Protein AF-0000000069275741 (afdb_homodimer)

pLDDT: mean 76.86, std 19.28, range [17.27, 97.38]

Foldseek 3Di:
DPCQLPPPVPPPPPPPCPVVVVVVVVPPPDDDPVCQQFPDDLVLLQVLLVLVLLVVLLVLLLLLCLQVVDPLCLLVSLVSSLLQLVLQLLLLVLCCHQFSFNQFRKHFDLQLSNLLSLLLVVLQVVQDFDAPPVRRGPDHRADSLLSLQQSLLLQLVLLQVLLVVLLVCLVVVVLVVLQVADPLLVLLLLLLSLVSLLQSLLCLQQVHHGQDPVSSVVSLPPVVQPSNVLLVVLLVQQLCQVPPPPDPCSNSVSSVVSLVVVVVVCVVVPHDLVNCCVSQQARHDNPPPPPVPDDDDDPVCQFLPPLVVVVVCSSNPPVSHDPVVSVVCVVSSVVSSSRLSSVQLVLVVSLVVLVPDDDGSSSSQSSSLSVSSNVSSVSSYHHMHTDNVSSVSCVVVPNRGSSSSVSSSVSSNSSSSTPDSPRSSATSSNSSSVSNNSSVSSNCVSLPVCPVVDDPQSSVLSVQLNVVQSVQVVVVPDHNVVSSVVSRVSVVVVVVLVCLVPPAQKDWDQLDALAQDAPVLVVLCVVCSLQETEIEGAEEADLSNLVVNLVVQVVSCVVSVHQEYEYEDQHYPYYDLNSLLSVLVSCVVCVVVNHQYEYEQPPDPRSVVSNVVNVVDDPPDPSYYYYHHSNVVSVVVSLVSCCVPVVPDSLAQALDFDQQLVLLQSLCFPVDPDLPPVRGRGDDPLLSVLSVVCRVQWDKDWAFAFAWPDAFQAFLFKKKAWGGGKKKKFQQPCLLPPDPPDPPPPPPPPPDPPPPCVVCSSPRPIHMYGHSDMPSLVCNVVRHTHRIIMGGNDGNIMMIMHGNVSLVVCCVVPVSSNVSVVSSSVSSVVVVCCVPVNPCNVVVVVD/DDPPPPPPVVPPPPPPCPVVVVVVVVPPPDDDPVCQQFPDDLVLLQVLLVLVLLVVLLVLLLLLCLQVVDPLCLLVSLVSSLLQLQLQLLLLVLCCHQFSFNQFRKHFDLQLSNLLSLQLVVLQVVQDFDAPPVRRGPDHRADSLLSLQQSLLLQLVLLQVLLVVLLVCLVVVVLVVLQVADPLLVLLLLLLSLVSLLQSLLCLQQVHHGQDPVSSVVSLPPVVQPSNVLLVVLLVQQLCQVPPPPDPCSNSVSSVVSLVVVVVVCVVVPHDLVNCCVSQQARDDNPPPPPVPDDDDDPVCQFLPPLVVVVVCSSNPPVSHDPVVSVVCVVSSVVSSSRLSSVQLVLVVLLVVLVVDDDGSSSSQSSSLSVSSNVSSVSSYHHMHTDNVSSVSCVVVPNRGSSSSVSSSVSSNSSSSTPDSPRRSATSSNSSSVSNNSSVVSNCVSLPVCPVVDDPQSSVLSNQLNVVQSVQVVVVPDHNVVSSVVSRVSVVVVVVLVCLVPDAQKDWDQLDALAQDAPVLVVLCVVCSLQETEIEGAEEADLSNLVVNLVVQVVSCVVSVHQEYEYEDQHYPYYDLNSLLSVLVSCVVCVVVNHQYEYEQPPDPRSVVSNVVNVVDDPPDPSYYYYHHSNVVSVVVSQVSCCVPVVPDRLPLALDFDQQLVLLQSLCFPVDPDLPPVRGRHDDPLLSVLSVVCRVQWDKDWAFAFDWPDAFQAFLFKKKAWGGGKKKKFQPPCLLPPDPPDPPPPPPPPPDPPPPCVVCSSPGPIHMYGHSDMPSLVCNVVRGTHRIIMGGHDGNIMMIMHGNVSLVVCCVVPVSSNVSVVSSVVSSVVVVCCVPVNPCNVVVVVD

Structure (mmCIF, N/CA/C/O backbone):
data_AF-0000000069275741-model_v1
#
loop_
_entity.id
_entity.type
_entity.pdbx_description
1 polymer 'Sulfate transporter'
#
loop_
_atom_site.group_PDB
_atom_site.id
_atom_site.type_symbol
_atom_site.label_atom_id
_atom_site.label_alt_id
_atom_site.label_comp_id
_atom_site.label_asym_id
_atom_site.label_entity_id
_atom_site.label_seq_id
_atom_site.pdbx_PDB_ins_code
_atom_site.Cartn_x
_atom_site.Cartn_y
_atom_site.Cartn_z
_atom_site.occupancy
_atom_site.B_iso_or_equiv
_atom_site.auth_seq_id
_atom_site.auth_comp_id
_atom_site.auth_asym_id
_atom_site.auth_atom_id
_atom_site.pdbx_PDB_model_num
ATOM 1 N N . MET A 1 1 ? -29.062 2.725 6.445 1 17.91 1 MET A N 1
ATOM 2 C CA . MET A 1 1 ? -27.844 2.881 7.238 1 17.91 1 MET A CA 1
ATOM 3 C C . MET A 1 1 ? -27.828 1.898 8.406 1 17.91 1 MET A C 1
ATOM 5 O O . MET A 1 1 ? -26.906 1.924 9.227 1 17.91 1 MET A O 1
ATOM 9 N N . GLU A 1 2 ? -29.125 1.367 8.641 1 19.97 2 GLU A N 1
ATOM 10 C CA . GLU A 1 2 ? -29.844 0.306 9.352 1 19.97 2 GLU A CA 1
ATOM 11 C C . GLU A 1 2 ? -29.172 -1.047 9.133 1 19.97 2 GLU A C 1
ATOM 13 O O . GLU A 1 2 ? -28.672 -1.657 10.086 1 19.97 2 GLU A O 1
ATOM 18 N N . THR A 1 3 ? -29.828 -1.9 8.297 1 23.47 3 THR A N 1
ATOM 19 C CA . THR A 1 3 ? -29.781 -3.359 8.312 1 23.47 3 THR A CA 1
ATOM 20 C C . THR A 1 3 ? -28.469 -3.873 7.723 1 23.47 3 THR A C 1
ATOM 22 O O . THR A 1 3 ? -28.406 -5.008 7.25 1 23.47 3 THR A O 1
ATOM 25 N N . LEU A 1 4 ? -27.547 -3.025 7.551 1 24.55 4 LEU A N 1
ATOM 26 C CA . LEU A 1 4 ? -26.516 -3.633 6.715 1 24.55 4 LEU A CA 1
ATOM 27 C C . LEU A 1 4 ? -25.938 -4.879 7.379 1 24.55 4 LEU A C 1
ATOM 29 O O . LEU A 1 4 ? -25.516 -5.812 6.691 1 24.55 4 LEU A O 1
ATOM 33 N N . LEU A 1 5 ? -25.484 -4.621 8.625 1 27.88 5 LEU A N 1
ATOM 34 C CA . LEU A 1 5 ? -24.781 -5.703 9.297 1 27.88 5 LEU A CA 1
ATOM 35 C C . LEU A 1 5 ? -25.75 -6.762 9.805 1 27.88 5 LEU A C 1
ATOM 37 O O . LEU A 1 5 ? -26.422 -6.562 10.82 1 27.88 5 LEU A O 1
ATOM 41 N N . SER A 1 6 ? -26.562 -7.375 9 1 26.66 6 SER A N 1
ATOM 42 C CA . SER A 1 6 ? -27.734 -8.211 9.164 1 26.66 6 SER A CA 1
ATOM 43 C C . SER A 1 6 ? -27.453 -9.422 10.047 1 26.66 6 SER A C 1
ATOM 45 O O . SER A 1 6 ? -28.281 -10.328 10.164 1 26.66 6 SER A O 1
ATOM 47 N N . ASP A 1 7 ? -26.312 -9.641 10.531 1 28.81 7 ASP A N 1
ATOM 48 C CA . ASP A 1 7 ? -26.281 -11 11.062 1 28.81 7 ASP A CA 1
ATOM 49 C C . ASP A 1 7 ? -27.234 -11.148 12.242 1 28.81 7 ASP A C 1
ATOM 51 O O . ASP A 1 7 ? -27.609 -12.273 12.609 1 28.81 7 ASP A O 1
ATOM 55 N N . GLY A 1 8 ? -27.484 -10.156 13.141 1 26 8 GLY A N 1
ATOM 56 C CA . GLY A 1 8 ? -28.172 -10.68 14.305 1 26 8 GLY A CA 1
ATOM 57 C C . GLY A 1 8 ? -29.547 -11.234 13.984 1 26 8 GLY A C 1
ATOM 58 O O . GLY A 1 8 ? -30.094 -12.039 14.742 1 26 8 GLY A O 1
ATOM 59 N N . PHE A 1 9 ? -30.375 -10.477 13.227 1 25.05 9 PHE A N 1
ATOM 60 C CA . PHE A 1 9 ? -31.766 -10.883 13.086 1 25.05 9 PHE A CA 1
ATOM 61 C C . PHE A 1 9 ? -31.875 -12.156 12.25 1 25.05 9 PHE A C 1
ATOM 63 O O . PHE A 1 9 ? -32.969 -12.664 12.031 1 25.05 9 PHE A O 1
ATOM 70 N N . ILE A 1 10 ? -30.859 -12.5 11.516 1 27.58 10 ILE A N 1
ATOM 71 C CA . ILE A 1 10 ? -31.156 -13.727 10.797 1 27.58 10 ILE A CA 1
ATOM 72 C C . ILE A 1 10 ? -31.25 -14.898 11.773 1 27.58 10 ILE A C 1
ATOM 74 O O . ILE A 1 10 ? -31.109 -16.062 11.375 1 27.58 10 ILE A O 1
ATOM 78 N N . ARG A 1 11 ? -31.031 -14.68 13.047 1 24.92 11 ARG A N 1
ATOM 79 C CA . ARG A 1 11 ? -31.156 -15.945 13.766 1 24.92 11 ARG A CA 1
ATOM 80 C C . ARG A 1 11 ? -32.5 -16.594 13.484 1 24.92 11 ARG A C 1
ATOM 82 O O . ARG A 1 11 ? -32.562 -17.766 13.125 1 24.92 11 ARG A O 1
ATOM 89 N N . HIS A 1 12 ? -33.562 -16.484 14.586 1 24.73 12 HIS A N 1
ATOM 90 C CA . HIS A 1 12 ? -34.625 -17.438 14.906 1 24.73 12 HIS A CA 1
ATOM 91 C C . HIS A 1 12 ? -35.719 -17.406 13.867 1 24.73 12 HIS A C 1
ATOM 93 O O . HIS A 1 12 ? -36.656 -18.188 13.93 1 24.73 12 HIS A O 1
ATOM 99 N N . ALA A 1 13 ? -36.125 -16.203 13.352 1 23.91 13 ALA A N 1
ATOM 100 C CA . ALA A 1 13 ? -37.469 -16.422 12.805 1 23.91 13 ALA A CA 1
ATOM 101 C C . ALA A 1 13 ? -37.406 -17.281 11.547 1 23.91 13 ALA A C 1
ATOM 103 O O . ALA A 1 13 ? -36.938 -16.812 10.492 1 23.91 13 ALA A O 1
ATOM 104 N N . SER A 1 14 ? -37.156 -18.609 11.586 1 26.44 14 SER A N 1
ATOM 105 C CA . SER A 1 14 ? -37.562 -19.703 10.703 1 26.44 14 SER A CA 1
ATOM 106 C C . SER A 1 14 ? -38.969 -19.469 10.156 1 26.44 14 SER A C 1
ATOM 108 O O . SER A 1 14 ? -39.906 -20.172 10.547 1 26.44 14 SER A O 1
ATOM 110 N N . VAL A 1 15 ? -39.469 -18.25 10.148 1 27.17 15 VAL A N 1
ATOM 111 C CA . VAL A 1 15 ? -40.844 -18.359 9.633 1 27.17 15 VAL A CA 1
ATOM 112 C C . VAL A 1 15 ? -40.844 -19.094 8.297 1 27.17 15 VAL A C 1
ATOM 114 O O . VAL A 1 15 ? -39.938 -18.891 7.48 1 27.17 15 VAL A O 1
ATOM 117 N N . GLU A 1 16 ? -41.656 -20.203 8.094 1 28.23 16 GLU A N 1
ATOM 118 C CA . GLU A 1 16 ? -42.094 -21.141 7.062 1 28.23 16 GLU A CA 1
ATOM 119 C C . GLU A 1 16 ? -42.219 -20.453 5.707 1 28.23 16 GLU A C 1
ATOM 121 O O . GLU A 1 16 ? -42.062 -21.094 4.664 1 28.23 16 GLU A O 1
ATOM 126 N N . GLY A 1 17 ? -42.656 -19.156 5.691 1 29.17 17 GLY A N 1
ATOM 127 C CA . GLY A 1 17 ? -43.062 -18.562 4.438 1 29.17 17 GLY A CA 1
ATOM 128 C C . GLY A 1 17 ? -41.906 -18.109 3.574 1 29.17 17 GLY A C 1
ATOM 129 O O . GLY A 1 17 ? -42.094 -17.531 2.502 1 29.17 17 GLY A O 1
ATOM 130 N N . GLY A 1 18 ? -40.781 -18.078 4.062 1 31.52 18 GLY A N 1
ATOM 131 C CA . GLY A 1 18 ? -39.625 -17.516 3.377 1 31.52 18 GLY A CA 1
ATOM 132 C C . GLY A 1 18 ? -39.188 -18.344 2.174 1 31.52 18 GLY A C 1
ATOM 133 O O . GLY A 1 18 ? -38.531 -17.828 1.279 1 31.52 18 GLY A O 1
ATOM 134 N N . ASP A 1 19 ? -39.312 -19.688 2.254 1 32.38 19 ASP A N 1
ATOM 135 C CA . ASP A 1 19 ? -39 -20.578 1.136 1 32.38 19 ASP A CA 1
ATOM 136 C C . ASP A 1 19 ? -39.906 -20.297 -0.06 1 32.38 19 ASP A C 1
ATOM 138 O O . ASP A 1 19 ? -39.5 -20.438 -1.211 1 32.38 19 ASP A O 1
ATOM 142 N N . GLU A 1 20 ? -41.219 -20 0.223 1 31.16 20 GLU A N 1
ATOM 143 C CA . GLU A 1 20 ? -42.188 -19.812 -0.848 1 31.16 20 GLU A CA 1
ATOM 144 C C . GLU A 1 20 ? -41.844 -18.578 -1.694 1 31.16 20 GLU A C 1
ATOM 146 O O . GLU A 1 20 ? -42.062 -18.578 -2.908 1 31.16 20 GLU A O 1
ATOM 151 N N . TRP A 1 21 ? -41.281 -17.641 -1.134 1 32.12 21 TRP A N 1
ATOM 152 C CA . TRP A 1 21 ? -41.031 -16.391 -1.854 1 32.12 21 TRP A CA 1
ATOM 153 C C . TRP A 1 21 ? -39.875 -16.562 -2.834 1 32.12 21 TRP A C 1
ATOM 155 O O . TRP A 1 21 ? -39.906 -16.047 -3.955 1 32.12 21 TRP A O 1
ATOM 165 N N . ARG A 1 22 ? -38.844 -17.234 -2.51 1 35.62 22 ARG A N 1
ATOM 166 C CA . ARG A 1 22 ? -37.75 -17.516 -3.434 1 35.62 22 ARG A CA 1
ATOM 167 C C . ARG A 1 22 ? -38.219 -18.281 -4.652 1 35.62 22 ARG A C 1
ATOM 169 O O . ARG A 1 22 ? -37.719 -18.109 -5.758 1 35.62 22 ARG A O 1
ATOM 176 N N . GLU A 1 23 ? -39.094 -19.234 -4.41 1 32.22 23 GLU A N 1
ATOM 177 C CA . GLU A 1 23 ? -39.656 -20.016 -5.496 1 32.22 23 GLU A CA 1
ATOM 178 C C . GLU A 1 23 ? -40.531 -19.156 -6.41 1 32.22 23 GLU A C 1
ATOM 180 O O . GLU A 1 23 ? -40.562 -19.359 -7.625 1 32.22 23 GLU A O 1
ATOM 185 N N . THR A 1 24 ? -41.219 -18.172 -5.852 1 33.84 24 THR A N 1
ATOM 186 C CA . THR A 1 24 ? -42.125 -17.406 -6.684 1 33.84 24 THR A CA 1
ATOM 187 C C . THR A 1 24 ? -41.344 -16.406 -7.551 1 33.84 24 THR A C 1
ATOM 189 O O . THR A 1 24 ? -41.812 -16.062 -8.648 1 33.84 24 THR A O 1
ATOM 192 N N . CYS A 1 25 ? -40.25 -15.906 -7.121 1 34.59 25 CYS A N 1
ATOM 193 C CA . CYS A 1 25 ? -39.531 -14.945 -7.953 1 34.59 25 CYS A CA 1
ATOM 194 C C . CYS A 1 25 ? -38.906 -15.633 -9.156 1 34.59 25 CYS A C 1
ATOM 196 O O . CYS A 1 25 ? -38.625 -14.984 -10.164 1 34.59 25 CYS A O 1
ATOM 198 N N . ALA A 1 26 ? -38.406 -16.859 -9.203 1 34.47 26 ALA A N 1
ATOM 199 C CA . ALA A 1 26 ? -37.844 -17.578 -10.344 1 34.47 26 ALA A CA 1
ATOM 200 C C . ALA A 1 26 ? -38.875 -17.812 -11.43 1 34.47 26 ALA A C 1
ATOM 202 O O . ALA A 1 26 ? -38.562 -18.234 -12.539 1 34.47 26 ALA A O 1
ATOM 203 N N . GLN A 1 27 ? -40.219 -17.812 -11.172 1 32.03 27 GLN A N 1
ATOM 204 C CA . GLN A 1 27 ? -41.156 -18.141 -12.234 1 32.03 27 GLN A CA 1
ATOM 205 C C . GLN A 1 27 ? -41.375 -16.953 -13.156 1 32.03 27 GLN A C 1
ATOM 207 O O . GLN A 1 27 ? -42.5 -16.453 -13.258 1 32.03 27 GLN A O 1
ATOM 212 N N . LYS A 1 28 ? -40.5 -16.094 -13.383 1 39.69 28 LYS A N 1
ATOM 213 C CA . LYS A 1 28 ? -40.781 -14.945 -14.234 1 39.69 28 LYS A CA 1
ATOM 214 C C . LYS A 1 28 ? -40.969 -15.367 -15.688 1 39.69 28 LYS A C 1
ATOM 216 O O . LYS A 1 28 ? -41.031 -14.523 -16.578 1 39.69 28 LYS A O 1
ATOM 221 N N . SER A 1 29 ? -40.844 -16.438 -16.094 1 37.44 29 SER A N 1
ATOM 222 C CA . SER A 1 29 ? -40.812 -16.547 -17.547 1 37.44 29 SER A CA 1
ATOM 223 C C . SER A 1 29 ? -42.062 -15.93 -18.172 1 37.44 29 SER A C 1
ATOM 225 O O . SER A 1 29 ? -41.969 -15.273 -19.219 1 37.44 29 SER A O 1
ATOM 227 N N . GLY A 1 30 ? -43.312 -16.469 -17.984 1 37.38 30 GLY A N 1
ATOM 228 C CA . GLY A 1 30 ? -44.5 -16.234 -18.797 1 37.38 30 GLY A CA 1
ATOM 229 C C . GLY A 1 30 ? -45.281 -15.016 -18.344 1 37.38 30 GLY A C 1
ATOM 230 O O . GLY A 1 30 ? -46.5 -14.914 -18.609 1 37.38 30 GLY A O 1
ATOM 231 N N . SER A 1 31 ? -44.844 -14.156 -17.344 1 45.03 31 SER A N 1
ATOM 232 C CA . SER A 1 31 ? -45.875 -13.273 -16.781 1 45.03 31 SER A CA 1
ATOM 233 C C . SER A 1 31 ? -46.156 -12.094 -17.703 1 45.03 31 SER A C 1
ATOM 235 O O . SER A 1 31 ? -45.312 -11.727 -18.531 1 45.03 31 SER A O 1
ATOM 237 N N . ASN A 1 32 ? -47.406 -11.609 -17.891 1 47.22 32 ASN A N 1
ATOM 238 C CA . ASN A 1 32 ? -47.969 -10.461 -18.578 1 47.22 32 ASN A CA 1
ATOM 239 C C . ASN A 1 32 ? -47.219 -9.172 -18.234 1 47.22 32 ASN A C 1
ATOM 241 O O . ASN A 1 32 ? -46.781 -8.984 -17.109 1 47.22 32 ASN A O 1
ATOM 245 N N . PRO A 1 33 ? -46.75 -8.508 -19.344 1 49.84 33 PRO A N 1
ATOM 246 C CA . PRO A 1 33 ? -46 -7.254 -19.188 1 49.84 33 PRO A CA 1
ATOM 247 C C . PRO A 1 33 ? -46.594 -6.352 -18.094 1 49.84 33 PRO A C 1
ATOM 249 O O . PRO A 1 33 ? -45.844 -5.637 -17.422 1 49.84 33 PRO A O 1
ATOM 252 N N . ARG A 1 34 ? -47.938 -6.328 -18.016 1 50.5 34 ARG A N 1
ATOM 253 C CA . ARG A 1 34 ? -48.562 -5.465 -17.016 1 50.5 34 ARG A CA 1
ATOM 254 C C . ARG A 1 34 ? -48.25 -5.934 -15.602 1 50.5 34 ARG A C 1
ATOM 256 O O . ARG A 1 34 ? -48 -5.117 -14.711 1 50.5 34 ARG A O 1
ATOM 263 N N . GLU A 1 35 ? -48.375 -7.156 -15.375 1 57.22 35 GLU A N 1
ATOM 264 C CA . GLU A 1 35 ? -48.062 -7.727 -14.07 1 57.22 35 GLU A CA 1
ATOM 265 C C . GLU A 1 35 ? -46.562 -7.566 -13.734 1 57.22 35 GLU A C 1
ATOM 267 O O . GLU A 1 35 ? -46.219 -7.414 -12.562 1 57.22 35 GLU A O 1
ATOM 272 N N . ALA A 1 36 ? -45.906 -7.426 -14.844 1 61.88 36 ALA A N 1
ATOM 273 C CA . ALA A 1 36 ? -44.469 -7.219 -14.664 1 61.88 36 ALA A CA 1
ATOM 274 C C . ALA A 1 36 ? -44.156 -5.816 -14.141 1 61.88 36 ALA A C 1
ATOM 276 O O . ALA A 1 36 ? -43.25 -5.625 -13.352 1 61.88 36 ALA A O 1
ATOM 277 N N . PHE A 1 37 ? -45.125 -4.883 -14.547 1 67.38 37 PHE A N 1
ATOM 278 C CA . PHE A 1 37 ? -44.875 -3.502 -14.141 1 67.38 37 PHE A CA 1
ATOM 279 C C . PHE A 1 37 ? -45.5 -3.232 -12.773 1 67.38 37 PHE A C 1
ATOM 281 O O . PHE A 1 37 ? -44.844 -2.67 -11.891 1 67.38 37 PHE A O 1
ATOM 288 N N . TRP A 1 38 ? -46.812 -3.6 -12.445 1 76 38 TRP A N 1
ATOM 289 C CA . TRP A 1 38 ? -47.531 -3.205 -11.25 1 76 38 TRP A CA 1
ATOM 290 C C . TRP A 1 38 ? -47.188 -4.117 -10.078 1 76 38 TRP A C 1
ATOM 292 O O . TRP A 1 38 ? -47.344 -3.723 -8.914 1 76 38 TRP A O 1
ATOM 302 N N . GLY A 1 39 ? -46.656 -5.152 -10.305 1 73.19 39 GLY A N 1
ATOM 303 C CA . GLY A 1 39 ? -46.375 -6.109 -9.25 1 73.19 39 GLY A CA 1
ATOM 304 C C . GLY A 1 39 ? -47.594 -6.871 -8.781 1 73.19 39 GLY A C 1
ATOM 305 O O . GLY A 1 39 ? -48.562 -7.023 -9.523 1 73.19 39 GLY A O 1
ATOM 306 N N . LYS A 1 40 ? -47.531 -7.516 -7.609 1 77.44 40 LYS A N 1
ATOM 307 C CA . LYS A 1 40 ? -48.594 -8.328 -7.023 1 77.44 40 LYS A CA 1
ATOM 308 C C . LYS A 1 40 ? -48.969 -7.836 -5.625 1 77.44 40 LYS A C 1
ATOM 310 O O . LYS A 1 40 ? -48.281 -6.965 -5.074 1 77.44 40 LYS A O 1
ATOM 315 N N . ASN A 1 41 ? -50.156 -8.094 -5.055 1 80.38 41 ASN A N 1
ATOM 316 C CA . ASN A 1 41 ? -50.594 -7.797 -3.699 1 80.38 41 ASN A CA 1
ATOM 317 C C . ASN A 1 41 ? -50.75 -6.293 -3.48 1 80.38 41 ASN A C 1
ATOM 319 O O . ASN A 1 41 ? -50.125 -5.723 -2.596 1 80.38 41 ASN A O 1
ATOM 323 N N . HIS A 1 42 ? -51.625 -5.695 -4.176 1 85 42 HIS A N 1
ATOM 324 C CA . HIS A 1 42 ? -51.812 -4.246 -4.215 1 85 42 HIS A CA 1
ATOM 325 C C . HIS A 1 42 ? -52.281 -3.713 -2.877 1 85 42 HIS A C 1
ATOM 327 O O . HIS A 1 42 ? -51.906 -2.611 -2.465 1 85 42 HIS A O 1
ATOM 333 N N . PHE A 1 43 ? -53.094 -4.539 -2.213 1 85 43 PHE A N 1
ATOM 334 C CA . PHE A 1 43 ? -53.625 -4.082 -0.927 1 85 43 PHE A CA 1
ATOM 335 C C . PHE A 1 43 ? -52.5 -3.992 0.102 1 85 43 PHE A C 1
ATOM 337 O O . PHE A 1 43 ? -52.406 -3.016 0.85 1 85 43 PHE A O 1
ATOM 344 N N . VAL A 1 44 ? -51.75 -4.992 0.072 1 84.81 44 VAL A N 1
ATOM 345 C CA . VAL A 1 44 ? -50.594 -4.977 0.975 1 84.81 44 VAL A CA 1
ATOM 346 C C . VAL A 1 44 ? -49.656 -3.828 0.607 1 84.81 44 VAL A C 1
ATOM 348 O O . VAL A 1 44 ? -49.125 -3.154 1.486 1 84.81 44 VAL A O 1
ATOM 351 N N . GLY A 1 45 ? -49.531 -3.604 -0.648 1 88.12 45 GLY A N 1
ATOM 352 C CA . GLY A 1 45 ? -48.75 -2.471 -1.104 1 88.12 45 GLY A CA 1
ATOM 353 C C . GLY A 1 45 ? -49.281 -1.136 -0.627 1 88.12 45 GLY A C 1
ATOM 354 O O . GLY A 1 45 ? -48.5 -0.246 -0.258 1 88.12 45 GLY A O 1
ATOM 355 N N . PHE A 1 46 ? -50.562 -1.055 -0.583 1 90.44 46 PHE A N 1
ATOM 356 C CA . PHE A 1 46 ? -51.188 0.173 -0.133 1 90.44 46 PHE A CA 1
ATOM 357 C C . PHE A 1 46 ? -50.969 0.393 1.356 1 90.44 46 PHE A C 1
ATOM 359 O O . PHE A 1 46 ? -50.594 1.493 1.778 1 90.44 46 PHE A O 1
ATOM 366 N N . ILE A 1 47 ? -51.125 -0.619 2.119 1 86.5 47 ILE A N 1
ATOM 367 C CA . ILE A 1 47 ? -50.969 -0.525 3.566 1 86.5 47 ILE A CA 1
ATOM 368 C C . ILE A 1 47 ? -49.531 -0.14 3.914 1 86.5 47 ILE A C 1
ATOM 370 O O . ILE A 1 47 ? -49.312 0.762 4.723 1 86.5 47 ILE A O 1
ATOM 374 N N . TYR A 1 48 ? -48.688 -0.743 3.311 1 86.94 48 TYR A N 1
ATOM 375 C CA . TYR A 1 48 ? -47.281 -0.471 3.623 1 86.94 48 TYR A CA 1
ATOM 376 C C . TYR A 1 48 ? -46.844 0.864 3.035 1 86.94 48 TYR A C 1
ATOM 378 O O . TYR A 1 48 ? -45.906 1.502 3.549 1 86.94 48 TYR A O 1
ATOM 386 N N . GLY A 1 49 ? -47.469 1.285 1.971 1 90.81 49 GLY A N 1
ATOM 387 C CA . GLY A 1 49 ? -47.25 2.645 1.504 1 90.81 49 GLY A CA 1
ATOM 388 C C . GLY A 1 49 ? -47.625 3.697 2.531 1 90.81 49 GLY A C 1
ATOM 389 O O . GLY A 1 49 ? -46.906 4.68 2.713 1 90.81 49 GLY A O 1
ATOM 390 N N . VAL A 1 50 ? -48.688 3.445 3.246 1 89.62 50 VAL A N 1
ATOM 391 C CA . VAL A 1 50 ? -49.156 4.367 4.281 1 89.62 50 VAL A CA 1
ATOM 392 C C . VAL A 1 50 ? -48.188 4.344 5.457 1 89.62 50 VAL A C 1
ATOM 394 O O . VAL A 1 50 ? -47.844 5.395 6.008 1 89.62 50 VAL A O 1
ATOM 397 N N . ILE A 1 51 ? -47.781 3.188 5.781 1 84.81 51 ILE A N 1
ATOM 398 C CA . ILE A 1 51 ? -46.844 3.039 6.879 1 84.81 51 ILE A CA 1
ATOM 399 C C . ILE A 1 51 ? -45.531 3.789 6.551 1 84.81 51 ILE A C 1
ATOM 401 O O . ILE A 1 51 ? -45.031 4.535 7.383 1 84.81 51 ILE A O 1
ATOM 405 N N . ASN A 1 52 ? -45.094 3.621 5.34 1 88.25 52 ASN A N 1
ATOM 406 C CA . ASN A 1 52 ? -43.875 4.305 4.926 1 88.25 52 ASN A CA 1
ATOM 407 C C . ASN A 1 52 ? -44.062 5.816 4.902 1 88.25 52 ASN A C 1
ATOM 409 O O . ASN A 1 52 ? -43.125 6.562 5.25 1 88.25 52 ASN A O 1
ATOM 413 N N . LEU A 1 53 ? -45.188 6.266 4.527 1 90.44 53 LEU A N 1
ATOM 414 C CA . LEU A 1 53 ? -45.469 7.695 4.504 1 90.44 53 LEU A CA 1
ATOM 415 C C . LEU A 1 53 ? -45.406 8.289 5.906 1 90.44 53 LEU A C 1
ATOM 417 O O . LEU A 1 53 ? -44.844 9.375 6.098 1 90.44 53 LEU A O 1
ATOM 421 N N . VAL A 1 54 ? -45.875 7.621 6.844 1 84.19 54 VAL A N 1
ATOM 422 C CA . VAL A 1 54 ? -45.906 8.078 8.227 1 84.19 54 VAL A CA 1
ATOM 423 C C . VAL A 1 54 ? -44.469 8.242 8.75 1 84.19 54 VAL A C 1
ATOM 425 O O . VAL A 1 54 ? -44.188 9.164 9.516 1 84.19 54 VAL A O 1
ATOM 428 N N . VAL A 1 55 ? -43.656 7.414 8.336 1 83.31 55 VAL A N 1
ATOM 429 C CA . VAL A 1 55 ? -42.281 7.457 8.781 1 83.31 55 VAL A CA 1
ATOM 430 C C . VAL A 1 55 ? -41.531 8.562 8.031 1 83.31 55 VAL A C 1
ATOM 432 O O . VAL A 1 55 ? -40.688 9.242 8.609 1 83.31 55 VAL A O 1
ATOM 435 N N . CYS A 1 56 ? -41.844 8.844 6.812 1 88.44 56 CYS A N 1
ATOM 436 C CA . CYS A 1 56 ? -41.125 9.773 5.953 1 88.44 56 CYS A CA 1
ATOM 437 C C . CYS A 1 56 ? -41.375 11.211 6.371 1 88.44 56 CYS A C 1
ATOM 439 O O . CYS A 1 56 ? -40.469 12.055 6.32 1 88.44 56 CYS A O 1
ATOM 441 N N . VAL A 1 57 ? -42.5 11.547 6.844 1 87.5 57 VAL A N 1
ATOM 442 C CA . VAL A 1 57 ? -42.938 12.922 7.07 1 87.5 57 VAL A CA 1
ATOM 443 C C . VAL A 1 57 ? -42.062 13.547 8.172 1 87.5 57 VAL A C 1
ATOM 445 O O . VAL A 1 57 ? -41.406 14.578 7.949 1 87.5 57 VAL A O 1
ATOM 448 N N . PRO A 1 58 ? -42 12.945 9.344 1 84.19 58 PRO A N 1
ATOM 449 C CA . PRO A 1 58 ? -41.156 13.555 10.359 1 84.19 58 PRO A CA 1
ATOM 450 C C . PRO A 1 58 ? -39.688 13.602 9.945 1 84.19 58 PRO A C 1
ATOM 452 O O . PRO A 1 58 ? -38.969 14.539 10.312 1 84.19 58 PRO A O 1
ATOM 455 N N . THR A 1 59 ? -39.281 12.602 9.188 1 85.44 59 THR A N 1
ATOM 456 C CA . THR A 1 59 ? -37.906 12.539 8.734 1 85.44 59 THR A CA 1
ATOM 457 C C . THR A 1 59 ? -37.562 13.719 7.812 1 85.44 59 THR A C 1
ATOM 459 O O . THR A 1 59 ? -36.531 14.352 7.949 1 85.44 59 THR A O 1
ATOM 462 N N . LEU A 1 60 ? -38.469 14.031 6.969 1 91.19 60 LEU A N 1
ATOM 463 C CA . LEU A 1 60 ? -38.25 15.109 6.012 1 91.19 60 LEU A CA 1
ATOM 464 C C . LEU A 1 60 ? -38.25 16.469 6.707 1 91.19 60 LEU A C 1
ATOM 466 O O . LEU A 1 60 ? -37.5 17.375 6.316 1 91.19 60 LEU A O 1
ATOM 470 N N . VAL A 1 61 ? -39.062 16.594 7.676 1 88.25 61 VAL A N 1
ATOM 471 C CA . VAL A 1 61 ? -39.094 17.828 8.461 1 88.25 61 VAL A CA 1
ATOM 472 C C . VAL A 1 61 ? -37.75 18 9.164 1 88.25 61 VAL A C 1
ATOM 474 O O . VAL A 1 61 ? -37.156 19.094 9.141 1 88.25 61 VAL A O 1
ATOM 477 N N . SER A 1 62 ? -37.312 16.969 9.695 1 84.12 62 SER A N 1
ATOM 478 C CA . SER A 1 62 ? -36.031 17 10.375 1 84.12 62 SER A CA 1
ATOM 479 C C . SER A 1 62 ? -34.906 17.297 9.398 1 84.12 62 SER A C 1
ATOM 481 O O . SER A 1 62 ? -34 18.078 9.719 1 84.12 62 SER A O 1
ATOM 483 N N . TYR A 1 63 ? -34.938 16.734 8.25 1 89 63 TYR A N 1
ATOM 484 C CA . TYR A 1 63 ? -33.906 16.938 7.23 1 89 63 TYR A CA 1
ATOM 485 C C . TYR A 1 63 ? -33.875 18.406 6.785 1 89 63 TYR A C 1
ATOM 487 O O . TYR A 1 63 ? -32.781 18.953 6.543 1 89 63 TYR A O 1
ATOM 495 N N . THR A 1 64 ? -35 18.984 6.672 1 89.31 64 THR A N 1
ATOM 496 C CA . THR A 1 64 ? -35.062 20.406 6.289 1 89.31 64 THR A CA 1
ATOM 497 C C . THR A 1 64 ? -34.344 21.266 7.324 1 89.31 64 THR A C 1
ATOM 499 O O . THR A 1 64 ? -33.594 22.188 6.969 1 89.31 64 THR A O 1
ATOM 502 N N . HIS A 1 65 ? -34.531 20.906 8.523 1 83.06 65 HIS A N 1
ATOM 503 C CA . HIS A 1 65 ? -33.938 21.688 9.609 1 83.06 65 HIS A CA 1
ATOM 504 C C . HIS A 1 65 ? -32.406 21.484 9.648 1 83.06 65 HIS A C 1
ATOM 506 O O . HIS A 1 65 ? -31.688 22.391 10.07 1 83.06 65 HIS A O 1
ATOM 512 N N . ILE A 1 66 ? -32 20.375 9.188 1 81 66 ILE A N 1
ATOM 513 C CA . ILE A 1 66 ? -30.578 20.094 9.156 1 81 66 ILE A CA 1
ATOM 514 C C . ILE A 1 66 ? -29.906 20.984 8.125 1 81 66 ILE A C 1
ATOM 516 O O . ILE A 1 66 ? -28.781 21.469 8.344 1 81 66 ILE A O 1
ATOM 520 N N . VAL A 1 67 ? -30.5 21.172 7.109 1 89.25 67 VAL A N 1
ATOM 521 C CA . VAL A 1 67 ? -29.906 21.906 6.008 1 89.25 67 VAL A CA 1
ATOM 522 C C . VAL A 1 67 ? -29.969 23.406 6.297 1 89.25 67 VAL A C 1
ATOM 524 O O . VAL A 1 67 ? -29.016 24.141 6.043 1 89.25 67 VAL A O 1
ATOM 527 N N . PHE A 1 68 ? -31.141 23.812 6.914 1 88.38 68 PHE A N 1
ATOM 528 C CA . PHE A 1 68 ? -31.375 25.234 7.164 1 88.38 68 PHE A CA 1
ATOM 529 C C . PHE A 1 68 ? -31.375 25.516 8.656 1 88.38 68 PHE A C 1
ATOM 531 O O . PHE A 1 68 ? -32.406 25.891 9.227 1 88.38 68 PHE A O 1
ATOM 538 N N . THR A 1 69 ? -30.266 25.438 9.352 1 75.38 69 THR A N 1
ATOM 539 C CA . THR A 1 69 ? -30.125 25.531 10.805 1 75.38 69 THR A CA 1
ATOM 540 C C . THR A 1 69 ? -30.125 26.984 11.266 1 75.38 69 THR A C 1
ATOM 542 O O . THR A 1 69 ? -30.469 27.266 12.414 1 75.38 69 THR A O 1
ATOM 545 N N . GLY A 1 70 ? -30.031 27.984 10.516 1 70.38 70 GLY A N 1
ATOM 546 C CA . GLY A 1 70 ? -29.922 29.375 10.945 1 70.38 70 GLY A CA 1
ATOM 547 C C . GLY A 1 70 ? -31.25 29.984 11.359 1 70.38 70 GLY A C 1
ATOM 548 O O . GLY A 1 70 ? -32.312 29.625 10.82 1 70.38 70 GLY A O 1
ATOM 549 N N . THR A 1 71 ? -31.234 30.766 12.453 1 73 71 THR A N 1
ATOM 550 C CA . THR A 1 71 ? -32.438 31.453 12.938 1 73 71 THR A CA 1
ATOM 551 C C . THR A 1 71 ? -33.062 32.281 11.836 1 73 71 THR A C 1
ATOM 553 O O . THR A 1 71 ? -34.25 32.594 11.875 1 73 71 THR A O 1
ATOM 556 N N . GLN A 1 72 ? -32.25 32.531 10.891 1 77.69 72 GLN A N 1
ATOM 557 C CA . GLN A 1 72 ? -32.75 33.375 9.797 1 77.69 72 GLN A CA 1
ATOM 558 C C . GLN A 1 72 ? -33.781 32.656 8.953 1 77.69 72 GLN A C 1
ATOM 560 O O . GLN A 1 72 ? -34.594 33.281 8.289 1 77.69 72 GLN A O 1
ATOM 565 N N . PHE A 1 73 ? -33.719 31.375 8.992 1 87.31 73 PHE A N 1
ATOM 566 C CA . PHE A 1 73 ? -34.625 30.609 8.133 1 87.31 73 PHE A CA 1
ATOM 567 C C . PHE A 1 73 ? -35.906 30.25 8.867 1 87.31 73 PHE A C 1
ATOM 569 O O . PHE A 1 73 ? -36.781 29.609 8.297 1 87.31 73 PHE A O 1
ATOM 576 N N . GLU A 1 74 ? -36.094 30.609 10.055 1 80.31 74 GLU A N 1
ATOM 577 C CA . GLU A 1 74 ? -37.25 30.234 10.859 1 80.31 74 GLU A CA 1
ATOM 578 C C . GLU A 1 74 ? -38.531 30.766 10.242 1 80.31 74 GLU A C 1
ATOM 580 O O . GLU A 1 74 ? -39.562 30.078 10.258 1 80.31 74 GLU A O 1
ATOM 585 N N . SER A 1 75 ? -38.469 32 9.656 1 78.69 75 SER A N 1
ATOM 586 C CA . SER A 1 75 ? -39.656 32.625 9.102 1 78.69 75 SER A CA 1
ATOM 587 C C . SER A 1 75 ? -40.125 31.938 7.828 1 78.69 75 SER A C 1
ATOM 589 O O . SER A 1 75 ? -41.281 32 7.469 1 78.69 75 SER A O 1
ATOM 591 N N . VAL A 1 76 ? -39.219 31.25 7.164 1 86.19 76 VAL A N 1
ATOM 592 C CA . VAL A 1 76 ? -39.562 30.625 5.891 1 86.19 76 VAL A CA 1
ATOM 593 C C . VAL A 1 76 ? -39.531 29.109 6.031 1 86.19 76 VAL A C 1
ATOM 595 O O . VAL A 1 76 ? -39.656 28.391 5.043 1 86.19 76 VAL A O 1
ATOM 598 N N . MET A 1 77 ? -39.438 28.531 7.191 1 87.25 77 MET A N 1
ATOM 599 C CA . MET A 1 77 ? -39.25 27.109 7.438 1 87.25 77 MET A CA 1
ATOM 600 C C . MET A 1 77 ? -40.469 26.312 6.941 1 87.25 77 MET A C 1
ATOM 602 O O . MET A 1 77 ? -40.312 25.234 6.367 1 87.25 77 MET A O 1
ATOM 606 N N . PRO A 1 78 ? -41.688 26.828 7.125 1 84.94 78 PRO A N 1
ATOM 607 C CA . PRO A 1 78 ? -42.844 26.062 6.605 1 84.94 78 PRO A CA 1
ATOM 608 C C . PRO A 1 78 ? -42.781 25.844 5.098 1 84.94 78 PRO A C 1
ATOM 610 O O . PRO A 1 78 ? -43.094 24.766 4.609 1 84.94 78 PRO A O 1
ATOM 613 N N . GLU A 1 79 ? -42.312 26.875 4.383 1 87.19 79 GLU A N 1
ATOM 614 C CA . GLU A 1 79 ? -42.156 26.766 2.936 1 87.19 79 GLU A CA 1
ATOM 615 C C . GLU A 1 79 ? -41.031 25.797 2.574 1 87.19 79 GLU A C 1
ATOM 617 O O . GLU A 1 79 ? -41.156 25.047 1.601 1 87.19 79 GLU A O 1
ATOM 622 N N . LEU A 1 80 ? -40.031 25.875 3.359 1 91 80 LEU A N 1
ATOM 623 C CA . LEU A 1 80 ? -38.906 25 3.092 1 91 80 LEU A CA 1
ATOM 624 C C . LEU A 1 80 ? -39.281 23.547 3.314 1 91 80 LEU A C 1
ATOM 626 O O . LEU A 1 80 ? -38.844 22.672 2.547 1 91 80 LEU A O 1
ATOM 630 N N . VAL A 1 81 ? -39.969 23.25 4.324 1 90.5 81 VAL A N 1
ATOM 631 C CA . VAL A 1 81 ? -40.438 21.891 4.602 1 90.5 81 VAL A CA 1
ATOM 632 C C . VAL A 1 81 ? -41.312 21.391 3.449 1 90.5 81 VAL A C 1
ATOM 634 O O . VAL A 1 81 ? -41.188 20.234 3.029 1 90.5 81 VAL A O 1
ATOM 637 N N . LYS A 1 82 ? -42.156 22.25 2.971 1 90.38 82 LYS A N 1
ATOM 638 C CA . LYS A 1 82 ? -43 21.891 1.844 1 90.38 82 LYS A CA 1
ATOM 639 C C . LYS A 1 82 ? -42.188 21.578 0.601 1 90.38 82 LYS A C 1
ATOM 641 O O . LYS A 1 82 ? -42.531 20.688 -0.183 1 90.38 82 LYS A O 1
ATOM 646 N N . LEU A 1 83 ? -41.188 22.344 0.408 1 91.62 83 LEU A N 1
ATOM 647 C CA . LEU A 1 83 ? -40.281 22.078 -0.72 1 91.62 83 LEU A CA 1
ATOM 648 C C . LEU A 1 83 ? -39.656 20.703 -0.598 1 91.62 83 LEU A C 1
ATOM 650 O O . LEU A 1 83 ? -39.438 20.016 -1.603 1 91.62 83 LEU A O 1
ATOM 654 N N . TYR A 1 84 ? -39.25 20.266 0.617 1 93.94 84 TYR A N 1
ATOM 655 C CA . TYR A 1 84 ? -38.656 18.953 0.83 1 93.94 84 TYR A CA 1
ATOM 656 C C . TYR A 1 84 ? -39.688 17.844 0.632 1 93.94 84 TYR A C 1
ATOM 658 O O . TYR A 1 84 ? -39.344 16.75 0.186 1 93.94 84 TYR A O 1
ATOM 666 N N . PHE A 1 85 ? -41 18.172 0.955 1 94.25 85 PHE A N 1
ATOM 667 C CA . PHE A 1 85 ? -42.062 17.234 0.606 1 94.25 85 PHE A CA 1
ATOM 668 C C . PHE A 1 85 ? -42.156 17.078 -0.905 1 94.25 85 PHE A C 1
ATOM 670 O O . PHE A 1 85 ? -42.281 15.953 -1.404 1 94.25 85 PHE A O 1
ATOM 677 N N . LEU A 1 86 ? -42.062 18.188 -1.554 1 93.5 86 LEU A N 1
ATOM 678 C CA . LEU A 1 86 ? -42.125 18.141 -3.01 1 93.5 86 LEU A CA 1
ATOM 679 C C . LEU A 1 86 ? -40.938 17.359 -3.574 1 93.5 86 LEU A C 1
ATOM 681 O O . LEU A 1 86 ? -41.125 16.516 -4.465 1 93.5 86 LEU A O 1
ATOM 685 N N . SER A 1 87 ? -39.812 17.688 -3.113 1 95.5 87 SER A N 1
ATOM 686 C CA . SER A 1 87 ? -38.594 17 -3.566 1 95.5 87 SER A CA 1
ATOM 687 C C . SER A 1 87 ? -38.719 15.492 -3.371 1 95.5 87 SER A C 1
ATOM 689 O O . SER A 1 87 ? -38.406 14.719 -4.277 1 95.5 87 SER A O 1
ATOM 691 N N . SER A 1 88 ? -39.094 15.086 -2.186 1 96.44 88 SER A N 1
ATOM 692 C CA . SER A 1 88 ? -39.25 13.664 -1.884 1 96.44 88 SER A CA 1
ATOM 693 C C . SER A 1 88 ? -40.344 13.023 -2.746 1 96.44 88 SER A C 1
ATOM 695 O O . SER A 1 88 ? -40.219 11.859 -3.141 1 96.44 88 SER A O 1
ATOM 697 N N . ALA A 1 89 ? -41.406 13.758 -2.975 1 96.38 89 ALA A N 1
ATOM 698 C CA . ALA A 1 89 ? -42.469 13.266 -3.852 1 96.38 89 ALA A CA 1
ATOM 699 C C . ALA A 1 89 ? -41.938 13.016 -5.262 1 96.38 89 ALA A C 1
ATOM 701 O O . ALA A 1 89 ? -42.25 12 -5.879 1 96.38 89 ALA A O 1
ATOM 702 N N . ILE A 1 90 ? -41.219 13.945 -5.719 1 96.62 90 ILE A N 1
ATOM 703 C CA . ILE A 1 90 ? -40.656 13.828 -7.059 1 96.62 90 ILE A CA 1
ATOM 704 C C . ILE A 1 90 ? -39.719 12.609 -7.129 1 96.62 90 ILE A C 1
ATOM 706 O O . ILE A 1 90 ? -39.812 11.805 -8.062 1 96.62 90 ILE A O 1
ATOM 710 N N . ILE A 1 91 ? -38.844 12.492 -6.156 1 97.12 91 ILE A N 1
ATOM 711 C CA . ILE A 1 91 ? -37.906 11.375 -6.137 1 97.12 91 ILE A CA 1
ATOM 712 C C . ILE A 1 91 ? -38.656 10.062 -6.102 1 97.12 91 ILE A C 1
ATOM 714 O O . ILE A 1 91 ? -38.375 9.141 -6.871 1 97.12 91 ILE A O 1
ATOM 718 N N . GLN A 1 92 ? -39.625 9.961 -5.234 1 96.62 92 GLN A N 1
ATOM 719 C CA . GLN A 1 92 ? -40.469 8.758 -5.137 1 96.62 92 GLN A CA 1
ATOM 720 C C . GLN A 1 92 ? -41.219 8.5 -6.441 1 96.62 92 GLN A C 1
ATOM 722 O O . GLN A 1 92 ? -41.312 7.352 -6.887 1 96.62 92 GLN A O 1
ATOM 727 N N . GLY A 1 93 ? -41.75 9.531 -7.004 1 95.69 93 GLY A N 1
ATOM 728 C CA . GLY A 1 93 ? -42.5 9.391 -8.25 1 95.69 93 GLY A CA 1
ATOM 729 C C . GLY A 1 93 ? -41.656 8.852 -9.391 1 95.69 93 GLY A C 1
ATOM 730 O O . GLY A 1 93 ? -42.062 7.93 -10.094 1 95.69 93 GLY A O 1
ATOM 731 N N . VAL A 1 94 ? -40.5 9.422 -9.562 1 95.81 94 VAL A N 1
ATOM 732 C CA . VAL A 1 94 ? -39.594 9.008 -10.633 1 95.81 94 VAL A CA 1
ATOM 733 C C . VAL A 1 94 ? -39.188 7.559 -10.422 1 95.81 94 VAL A C 1
ATOM 735 O O . VAL A 1 94 ? -39.156 6.766 -11.359 1 95.81 94 VAL A O 1
ATOM 738 N N . LEU A 1 95 ? -38.844 7.195 -9.195 1 94.25 95 LEU A N 1
ATOM 739 C CA . LEU A 1 95 ? -38.375 5.844 -8.93 1 94.25 95 LEU A CA 1
ATOM 740 C C . LEU A 1 95 ? -39.5 4.832 -9.062 1 94.25 95 LEU A C 1
ATOM 742 O O . LEU A 1 95 ? -39.281 3.689 -9.461 1 94.25 95 LEU A O 1
ATOM 746 N N . THR A 1 96 ? -40.688 5.238 -8.719 1 93.12 96 THR A N 1
ATOM 747 C CA . THR A 1 96 ? -41.844 4.367 -8.914 1 93.12 96 THR A CA 1
ATOM 748 C C . THR A 1 96 ? -42.094 4.094 -10.398 1 93.12 96 THR A C 1
ATOM 750 O O . THR A 1 96 ? -42.469 2.988 -10.781 1 93.12 96 THR A O 1
ATOM 753 N N . LEU A 1 97 ? -41.719 5.02 -11.18 1 90.94 97 LEU A N 1
ATOM 754 C CA . LEU A 1 97 ? -41.969 4.902 -12.609 1 90.94 97 LEU A CA 1
ATOM 755 C C . LEU A 1 97 ? -40.812 4.195 -13.312 1 90.94 97 LEU A C 1
ATOM 757 O O . LEU A 1 97 ? -41.031 3.42 -14.25 1 90.94 97 LEU A O 1
ATOM 761 N N . TYR A 1 98 ? -39.594 4.461 -12.914 1 89.38 98 TYR A N 1
ATOM 762 C CA . TYR A 1 98 ? -38.469 4.051 -13.727 1 89.38 98 TYR A CA 1
ATOM 763 C C . TYR A 1 98 ? -37.719 2.895 -13.07 1 89.38 98 TYR A C 1
ATOM 765 O O . TYR A 1 98 ? -36.938 2.189 -13.734 1 89.38 98 TYR A O 1
ATOM 773 N N . SER A 1 99 ? -37.844 2.643 -11.805 1 88.62 99 SER A N 1
ATOM 774 C CA . SER A 1 99 ? -37.094 1.595 -11.125 1 88.62 99 SER A CA 1
ATOM 775 C C . SER A 1 99 ? -37.594 0.21 -11.5 1 88.62 99 SER A C 1
ATOM 777 O O . SER A 1 99 ? -38.781 0.043 -11.789 1 88.62 99 SER A O 1
ATOM 779 N N . THR A 1 100 ? -36.719 -0.738 -11.5 1 82.38 100 THR A N 1
ATOM 780 C CA . THR A 1 100 ? -37.094 -2.123 -11.758 1 82.38 100 THR A CA 1
ATOM 781 C C . THR A 1 100 ? -37.656 -2.773 -10.492 1 82.38 100 THR A C 1
ATOM 783 O O . THR A 1 100 ? -38.281 -3.834 -10.562 1 82.38 100 THR A O 1
ATOM 786 N N . ILE A 1 101 ? -37.5 -2.146 -9.406 1 85.44 101 ILE A N 1
ATOM 787 C CA . ILE A 1 101 ? -38.031 -2.637 -8.141 1 85.44 101 ILE A CA 1
ATOM 788 C C . ILE A 1 101 ? -39.406 -2.035 -7.891 1 85.44 101 ILE A C 1
ATOM 790 O O . ILE A 1 101 ? -39.531 -0.88 -7.477 1 85.44 101 ILE A O 1
ATOM 794 N N . ALA A 1 102 ? -40.344 -2.809 -8.016 1 84.69 102 ALA A N 1
ATOM 795 C CA . ALA A 1 102 ? -41.719 -2.336 -7.992 1 84.69 102 ALA A CA 1
ATOM 796 C C . ALA A 1 102 ? -42.062 -1.713 -6.641 1 84.69 102 ALA A C 1
ATOM 798 O O . ALA A 1 102 ? -42.906 -0.792 -6.566 1 84.69 102 ALA A O 1
ATOM 799 N N . PHE A 1 103 ? -41.5 -2.137 -5.59 1 86.56 103 PHE A N 1
ATOM 800 C CA . PHE A 1 103 ? -41.875 -1.687 -4.258 1 86.56 103 PHE A CA 1
ATOM 801 C C . PHE A 1 103 ? -40.812 -0.751 -3.674 1 86.56 103 PHE A C 1
ATOM 803 O O . PHE A 1 103 ? -40.781 -0.528 -2.463 1 86.56 103 PHE A O 1
ATOM 810 N N . SER A 1 104 ? -40.031 -0.161 -4.539 1 89.25 104 SER A N 1
ATOM 811 C CA . SER A 1 104 ? -38.906 0.65 -4.082 1 89.25 104 SER A CA 1
ATOM 812 C C . SER A 1 104 ? -39.375 1.932 -3.408 1 89.25 104 SER A C 1
ATOM 814 O O . SER A 1 104 ? -40.375 2.529 -3.834 1 89.25 104 SER A O 1
ATOM 816 N N . ILE A 1 105 ? -38.719 2.332 -2.324 1 92.56 105 ILE A N 1
ATOM 817 C CA . ILE A 1 105 ? -38.938 3.598 -1.639 1 92.56 105 ILE A CA 1
ATOM 818 C C . ILE A 1 105 ? -37.75 4.52 -1.824 1 92.56 105 ILE A C 1
ATOM 820 O O . ILE A 1 105 ? -36.625 4.188 -1.411 1 92.56 105 ILE A O 1
ATOM 824 N N . GLY A 1 106 ? -37.969 5.598 -2.525 1 93.75 106 GLY A N 1
ATOM 825 C CA . GLY A 1 106 ? -36.938 6.617 -2.746 1 93.75 106 GLY A CA 1
ATOM 826 C C . GLY A 1 106 ? -37.312 7.965 -2.158 1 93.75 106 GLY A C 1
ATOM 827 O O . GLY A 1 106 ? -38.438 8.461 -2.387 1 93.75 106 GLY A O 1
ATOM 828 N N . GLN A 1 107 ? -36.438 8.555 -1.335 1 94.12 107 GLN A N 1
ATOM 829 C CA . GLN A 1 107 ? -36.656 9.812 -0.637 1 94.12 107 GLN A CA 1
ATOM 830 C C . GLN A 1 107 ? -35.406 10.664 -0.598 1 94.12 107 GLN A C 1
ATOM 832 O O . GLN A 1 107 ? -34.312 10.203 -0.997 1 94.12 107 GLN A O 1
ATOM 837 N N . VAL A 1 108 ? -35.562 11.891 -0.162 1 94 108 VAL A N 1
ATOM 838 C CA . VAL A 1 108 ? -34.406 12.719 0.189 1 94 108 VAL A CA 1
ATOM 839 C C . VAL A 1 108 ? -33.562 11.992 1.231 1 94 108 VAL A C 1
ATOM 841 O O . VAL A 1 108 ? -34.094 11.398 2.17 1 94 108 VAL A O 1
ATOM 844 N N . GLN A 1 109 ? -32.312 11.992 0.986 1 85.94 109 GLN A N 1
ATOM 845 C CA . GLN A 1 109 ? -31.438 11.164 1.817 1 85.94 109 GLN A CA 1
ATOM 846 C C . GLN A 1 109 ? -30.484 12.016 2.648 1 85.94 109 GLN A C 1
ATOM 848 O O . GLN A 1 109 ? -30.141 13.133 2.26 1 85.94 109 GLN A O 1
ATOM 853 N N . ASP A 1 110 ? -30.016 11.414 3.715 1 77.44 110 ASP A N 1
ATOM 854 C CA . ASP A 1 110 ? -29.188 12.07 4.715 1 77.44 110 ASP A CA 1
ATOM 855 C C . ASP A 1 110 ? -27.766 12.289 4.184 1 77.44 110 ASP A C 1
ATOM 857 O O . ASP A 1 110 ? -27.125 13.289 4.5 1 77.44 110 ASP A O 1
ATOM 861 N N . VAL A 1 111 ? -27.281 11.43 3.285 1 76.75 111 VAL A N 1
ATOM 862 C CA . VAL A 1 111 ? -25.891 11.414 2.854 1 76.75 111 VAL A CA 1
ATOM 863 C C . VAL A 1 111 ? -25.531 12.758 2.213 1 76.75 111 VAL A C 1
ATOM 865 O O . VAL A 1 111 ? -24.438 13.289 2.443 1 76.75 111 VAL A O 1
ATOM 868 N N . GLY A 1 112 ? -26.406 13.289 1.485 1 85.75 112 GLY A N 1
ATOM 869 C CA . GLY A 1 112 ? -26.125 14.531 0.774 1 85.75 112 GLY A CA 1
ATOM 870 C C . GLY A 1 112 ? -26.438 15.773 1.586 1 85.75 112 GLY A C 1
ATOM 871 O O . GLY A 1 112 ? -25.938 16.859 1.283 1 85.75 112 GLY A O 1
ATOM 872 N N . LEU A 1 113 ? -27.141 15.648 2.652 1 86.69 113 LEU A N 1
ATOM 873 C CA . LEU A 1 113 ? -27.688 16.797 3.365 1 86.69 113 LEU A CA 1
ATOM 874 C C . LEU A 1 113 ? -26.578 17.547 4.102 1 86.69 113 LEU A C 1
ATOM 876 O O . LEU A 1 113 ? -26.672 18.766 4.281 1 86.69 113 LEU A O 1
ATOM 880 N N . ILE A 1 114 ? -25.609 16.875 4.473 1 81.31 114 ILE A N 1
ATOM 881 C CA . ILE A 1 114 ? -24.531 17.531 5.195 1 81.31 114 ILE A CA 1
ATOM 882 C C . ILE A 1 114 ? -23.781 18.484 4.258 1 81.31 114 ILE A C 1
ATOM 884 O O . ILE A 1 114 ? -23.344 19.562 4.676 1 81.31 114 ILE A O 1
ATOM 888 N N . PHE A 1 115 ? -23.625 18.016 3.047 1 86.31 115 PHE A N 1
ATOM 889 C CA . PHE A 1 115 ? -22.984 18.875 2.064 1 86.31 115 PHE A CA 1
ATOM 890 C C . PHE A 1 115 ? -23.875 20.078 1.758 1 86.31 115 PHE A C 1
ATOM 892 O O . PHE A 1 115 ? -23.375 21.203 1.651 1 86.31 115 PHE A O 1
ATOM 899 N N . LEU A 1 116 ? -25.125 19.828 1.666 1 91.69 116 LEU A N 1
ATOM 900 C CA . LEU A 1 116 ? -26.031 20.938 1.41 1 91.69 116 LEU A CA 1
ATOM 901 C C . LEU A 1 116 ? -26.062 21.906 2.59 1 91.69 116 LEU A C 1
ATOM 903 O O . LEU A 1 116 ? -26.078 23.125 2.402 1 91.69 116 LEU A O 1
ATOM 907 N N . ALA A 1 117 ? -26.109 21.312 3.76 1 88.31 117 ALA A N 1
ATOM 908 C CA . ALA A 1 117 ? -26.062 22.141 4.961 1 88.31 117 ALA A CA 1
ATOM 909 C C . ALA A 1 117 ? -24.797 23 4.992 1 88.31 117 ALA A C 1
ATOM 911 O O . ALA A 1 117 ? -24.844 24.172 5.371 1 88.31 117 ALA A O 1
ATOM 912 N N . GLY A 1 118 ? -23.672 22.375 4.633 1 85.38 118 GLY A N 1
ATOM 913 C CA . GLY A 1 118 ? -22.422 23.125 4.57 1 85.38 118 GLY A CA 1
ATOM 914 C C . GLY A 1 118 ? -22.453 24.25 3.553 1 85.38 118 GLY A C 1
ATOM 915 O O . GLY A 1 118 ? -21.922 25.328 3.811 1 85.38 118 GLY A O 1
ATOM 916 N N . MET A 1 119 ? -23.078 24.062 2.473 1 90.81 119 MET A N 1
ATOM 917 C CA . MET A 1 119 ? -23.188 25.094 1.432 1 90.81 119 MET A CA 1
ATOM 918 C C . MET A 1 119 ? -24.062 26.25 1.898 1 90.81 119 MET A C 1
ATOM 920 O O . MET A 1 119 ? -23.75 27.406 1.628 1 90.81 119 MET A O 1
ATOM 924 N N . VAL A 1 120 ? -25.141 25.922 2.578 1 92.12 120 VAL A N 1
ATOM 925 C CA . VAL A 1 120 ? -26.031 26.953 3.104 1 92.12 120 VAL A CA 1
ATOM 926 C C . VAL A 1 120 ? -25.297 27.766 4.164 1 92.12 120 VAL A C 1
ATOM 928 O O . VAL A 1 120 ? -25.406 29 4.203 1 92.12 120 VAL A O 1
ATOM 931 N N . ARG A 1 121 ? -24.578 27.109 4.973 1 86.62 121 ARG A N 1
ATOM 932 C CA . ARG A 1 121 ? -23.781 27.812 5.984 1 86.62 121 ARG A CA 1
ATOM 933 C C . ARG A 1 121 ? -22.781 28.766 5.34 1 86.62 121 ARG A C 1
ATOM 935 O O . ARG A 1 121 ? -22.562 29.859 5.84 1 86.62 121 ARG A O 1
ATOM 942 N N . ASN A 1 122 ? -22.203 28.328 4.27 1 87.94 122 ASN A N 1
ATOM 943 C CA . ASN A 1 122 ? -21.25 29.188 3.547 1 87.94 122 ASN A CA 1
ATOM 944 C C . ASN A 1 122 ? -21.938 30.438 2.994 1 87.94 122 ASN A C 1
ATOM 946 O O . ASN A 1 122 ? -21.359 31.516 2.998 1 87.94 122 ASN A O 1
ATOM 950 N N . VAL A 1 123 ? -23.125 30.281 2.576 1 91.25 123 VAL A N 1
ATOM 951 C CA . VAL A 1 123 ? -23.891 31.422 2.062 1 91.25 123 VAL A CA 1
ATOM 952 C C . VAL A 1 123 ? -24.188 32.406 3.199 1 91.25 123 VAL A C 1
ATOM 954 O O . VAL A 1 123 ? -24.047 33.625 3.043 1 91.25 123 VAL A O 1
ATOM 957 N N . VAL A 1 124 ? -24.578 31.859 4.309 1 89.75 124 VAL A N 1
ATOM 958 C CA . VAL A 1 124 ? -24.938 32.688 5.465 1 89.75 124 VAL A CA 1
ATOM 959 C C . VAL A 1 124 ? -23.703 33.438 5.957 1 89.75 124 VAL A C 1
ATOM 961 O O . VAL A 1 124 ? -23.766 34.625 6.27 1 89.75 124 VAL A O 1
ATOM 964 N N . GLU A 1 125 ? -22.609 32.75 5.992 1 85.5 125 GLU A N 1
ATOM 965 C CA . GLU A 1 125 ? -21.359 33.375 6.441 1 85.5 125 GLU A CA 1
ATOM 966 C C . GLU A 1 125 ? -20.906 34.469 5.473 1 85.5 125 GLU A C 1
ATOM 968 O O . GLU A 1 125 ? -20.438 35.531 5.895 1 85.5 125 GLU A O 1
ATOM 973 N N . TRP A 1 126 ? -21.047 34.156 4.246 1 87.44 126 TRP A N 1
ATOM 974 C CA . TRP A 1 126 ? -20.672 35.094 3.211 1 87.44 126 TRP A CA 1
ATOM 975 C C . TRP A 1 126 ? -21.578 36.312 3.238 1 87.44 126 TRP A C 1
ATOM 977 O O . TRP A 1 126 ? -21.156 37.438 2.875 1 87.44 126 TRP A O 1
ATOM 987 N N . SER A 1 127 ? -22.812 36.188 3.693 1 88.44 127 SER A N 1
ATOM 988 C CA . SER A 1 127 ? -23.812 37.25 3.684 1 88.44 127 SER A CA 1
ATOM 989 C C . SER A 1 127 ? -23.688 38.156 4.91 1 88.44 127 SER A C 1
ATOM 991 O O . SER A 1 127 ? -24.281 39.219 4.965 1 88.44 127 SER A O 1
ATOM 993 N N . ARG A 1 128 ? -22.828 37.719 5.816 1 85.06 128 ARG A N 1
ATOM 994 C CA . ARG A 1 128 ? -22.656 38.5 7.031 1 85.06 128 ARG A CA 1
ATOM 995 C C . ARG A 1 128 ? -21.828 39.75 6.758 1 85.06 128 ARG A C 1
ATOM 997 O O . ARG A 1 128 ? -21.125 39.844 5.758 1 85.06 128 ARG A O 1
ATOM 1004 N N . GLU A 1 129 ? -22.062 40.688 7.621 1 79.38 129 GLU A N 1
ATOM 1005 C CA . GLU A 1 129 ? -21.359 41.938 7.523 1 79.38 129 GLU A CA 1
ATOM 1006 C C . GLU A 1 129 ? -19.859 41.781 7.77 1 79.38 129 GLU A C 1
ATOM 1008 O O . GLU A 1 129 ? -19.453 41 8.648 1 79.38 129 GLU A O 1
ATOM 1013 N N . GLN A 1 130 ? -19.047 42.188 6.812 1 75.81 130 GLN A N 1
ATOM 1014 C CA . GLN A 1 130 ? -17.594 42.156 6.977 1 75.81 130 GLN A CA 1
ATOM 1015 C C . GLN A 1 130 ? -17.062 43.531 7.414 1 75.81 130 GLN A C 1
ATOM 1017 O O . GLN A 1 130 ? -17.312 44.531 6.738 1 75.81 130 GLN A O 1
ATOM 1022 N N . ILE A 1 131 ? -16.609 43.562 8.695 1 72.75 131 ILE A N 1
ATOM 1023 C CA . ILE A 1 131 ? -16.078 44.781 9.266 1 72.75 131 ILE A CA 1
ATOM 1024 C C . ILE A 1 131 ? -14.547 44.781 9.188 1 72.75 131 ILE A C 1
ATOM 1026 O O . ILE A 1 131 ? -13.914 43.781 9.531 1 72.75 131 ILE A O 1
ATOM 1030 N N . SER A 1 132 ? -14.039 45.688 8.484 1 68.56 132 SER A N 1
ATOM 1031 C CA . SER A 1 132 ? -12.586 45.812 8.414 1 68.56 132 SER A CA 1
ATOM 1032 C C . SER A 1 132 ? -11.977 45.938 9.805 1 68.56 132 SER A C 1
ATOM 1034 O O . SER A 1 132 ? -12.688 46.156 10.789 1 68.56 132 SER A O 1
ATOM 1036 N N . GLU A 1 133 ? -10.727 45.625 9.977 1 67.5 133 GLU A N 1
ATOM 1037 C CA . GLU A 1 133 ? -9.984 45.75 11.234 1 67.5 133 GLU A CA 1
ATOM 1038 C C . GLU A 1 133 ? -10.18 47.125 11.852 1 67.5 133 GLU A C 1
ATOM 1040 O O . GLU A 1 133 ? -10.133 47.281 13.07 1 67.5 133 GLU A O 1
ATOM 1045 N N . HIS A 1 134 ? -10.5 48.188 11.094 1 72 134 HIS A N 1
ATOM 1046 C CA . HIS A 1 134 ? -10.641 49.562 11.555 1 72 134 HIS A CA 1
ATOM 1047 C C . HIS A 1 134 ? -12.109 49.938 11.766 1 72 134 HIS A C 1
ATOM 1049 O O . HIS A 1 134 ? -12.445 51.094 11.93 1 72 134 HIS A O 1
ATOM 1055 N N . GLY A 1 135 ? -13.031 48.875 11.742 1 67.69 135 GLY A N 1
ATOM 1056 C CA . GLY A 1 135 ? -14.43 49.094 12.086 1 67.69 135 GLY A CA 1
ATOM 1057 C C . GLY A 1 135 ? -15.273 49.5 10.898 1 67.69 135 GLY A C 1
ATOM 1058 O O . GLY A 1 135 ? -16.469 49.812 11.047 1 67.69 135 GLY A O 1
ATOM 1059 N N . GLU A 1 136 ? -14.672 49.688 9.828 1 73.94 136 GLU A N 1
ATOM 1060 C CA . GLU A 1 136 ? -15.422 50.094 8.648 1 73.94 136 GLU A CA 1
ATOM 1061 C C . GLU A 1 136 ? -16.141 48.906 8.023 1 73.94 136 GLU A C 1
ATOM 1063 O O . GLU A 1 136 ? -15.594 47.781 7.977 1 73.94 136 GLU A O 1
ATOM 1068 N N . VAL A 1 137 ? -17.391 49.125 7.75 1 77.19 137 VAL A N 1
ATOM 1069 C CA . VAL A 1 137 ? -18.188 48.094 7.113 1 77.19 137 VAL A CA 1
ATOM 1070 C C . VAL A 1 137 ? -17.703 47.875 5.688 1 77.19 137 VAL A C 1
ATOM 1072 O O . VAL A 1 137 ? -17.859 48.719 4.82 1 77.19 137 VAL A O 1
ATOM 1075 N N . LEU A 1 138 ? -16.906 46.875 5.398 1 75 138 LEU A N 1
ATOM 1076 C CA . LEU A 1 138 ? -16.391 46.531 4.078 1 75 138 LEU A CA 1
ATOM 1077 C C . LEU A 1 138 ? -17.5 46 3.182 1 75 138 LEU A C 1
ATOM 1079 O O . LEU A 1 138 ? -17.562 46.312 1.997 1 75 138 LEU A O 1
ATOM 1083 N N . LYS A 1 139 ? -18.438 45.188 3.76 1 79.81 139 LYS A N 1
ATOM 1084 C CA . LYS A 1 139 ? -19.578 44.594 3.053 1 79.81 139 LYS A CA 1
ATOM 1085 C C . LYS A 1 139 ? -20.812 44.562 3.939 1 79.81 139 LYS A C 1
ATOM 1087 O O . LYS A 1 139 ? -20.781 44 5.035 1 79.81 139 LYS A O 1
ATOM 1092 N N . PRO A 1 140 ? -21.875 45.281 3.531 1 83.06 140 PRO A N 1
ATOM 1093 C CA . PRO A 1 140 ? -23.094 45.219 4.336 1 83.06 140 PRO A CA 1
ATOM 1094 C C . PRO A 1 140 ? -23.75 43.844 4.34 1 83.06 140 PRO A C 1
ATOM 1096 O O . PRO A 1 140 ? -23.5 43.031 3.434 1 83.06 140 PRO A O 1
ATOM 1099 N N . ALA A 1 141 ? -24.5 43.562 5.445 1 87.5 141 ALA A N 1
ATOM 1100 C CA . ALA A 1 141 ? -25.25 42.312 5.535 1 87.5 141 ALA A CA 1
ATOM 1101 C C . ALA A 1 141 ? -26.328 42.219 4.457 1 87.5 141 ALA A C 1
ATOM 1103 O O . ALA A 1 141 ? -26.969 43.219 4.141 1 87.5 141 ALA A O 1
ATOM 1104 N N . LEU A 1 142 ? -26.516 41.188 3.83 1 89 142 LEU A N 1
ATOM 1105 C CA . LEU A 1 142 ? -27.516 41 2.795 1 89 142 LEU A CA 1
ATOM 1106 C C . LEU A 1 142 ? -28.906 40.812 3.412 1 89 142 LEU A C 1
ATOM 1108 O O . LEU A 1 142 ? -29.031 40.25 4.5 1 89 142 LEU A O 1
ATOM 1112 N N . PRO A 1 143 ? -29.906 41.281 2.691 1 88.44 143 PRO A N 1
ATOM 1113 C CA . PRO A 1 143 ? -31.266 41.062 3.168 1 88.44 143 PRO A CA 1
ATOM 1114 C C . PRO A 1 143 ? -31.641 39.562 3.217 1 88.44 143 PRO A C 1
ATOM 1116 O O . PRO A 1 143 ? -31.078 38.75 2.465 1 88.44 143 PRO A O 1
ATOM 1119 N N . LEU A 1 144 ? -32.562 39.25 4.086 1 87.19 144 LEU A N 1
ATOM 1120 C CA . LEU A 1 144 ? -32.969 37.875 4.34 1 87.19 144 LEU A CA 1
ATOM 1121 C C . LEU A 1 144 ? -33.469 37.219 3.061 1 87.19 144 LEU A C 1
ATOM 1123 O O . LEU A 1 144 ? -33.219 36.031 2.824 1 87.19 144 LEU A O 1
ATOM 1127 N N . SER A 1 145 ? -34.219 37.938 2.26 1 88.25 145 SER A N 1
ATOM 1128 C CA . SER A 1 145 ? -34.781 37.406 1.033 1 88.25 145 SER A CA 1
ATOM 1129 C C . SER A 1 145 ? -33.688 36.938 0.076 1 88.25 145 SER A C 1
ATOM 1131 O O . SER A 1 145 ? -33.812 35.906 -0.587 1 88.25 145 SER A O 1
ATOM 1133 N N . GLU A 1 146 ? -32.562 37.625 0.129 1 92.81 146 GLU A N 1
ATOM 1134 C CA . GLU A 1 146 ? -31.453 37.281 -0.758 1 92.81 146 GLU A CA 1
ATOM 1135 C C . GLU A 1 146 ? -30.688 36.062 -0.226 1 92.81 146 GLU A C 1
ATOM 1137 O O . GLU A 1 146 ? -30.203 35.25 -1.002 1 92.81 146 GLU A O 1
ATOM 1142 N N . VAL A 1 147 ? -30.609 36 1.08 1 92.62 147 VAL A N 1
ATOM 1143 C CA . VAL A 1 147 ? -29.922 34.875 1.694 1 92.62 147 VAL A CA 1
ATOM 1144 C C . VAL A 1 147 ? -30.688 33.594 1.429 1 92.62 147 VAL A C 1
ATOM 1146 O O . VAL A 1 147 ? -30.094 32.562 1.064 1 92.62 147 VAL A O 1
ATOM 1149 N N . VAL A 1 148 ? -31.969 33.688 1.544 1 92.06 148 VAL A N 1
ATOM 1150 C CA . VAL A 1 148 ? -32.812 32.531 1.36 1 92.06 148 VAL A CA 1
ATOM 1151 C C . VAL A 1 148 ? -32.812 32.094 -0.103 1 92.06 148 VAL A C 1
ATOM 1153 O O . VAL A 1 148 ? -32.594 30.906 -0.402 1 92.06 148 VAL A O 1
ATOM 1156 N N . ALA A 1 149 ? -32.906 33.031 -0.977 1 93.19 149 ALA A N 1
ATOM 1157 C CA . ALA A 1 149 ? -32.938 32.75 -2.404 1 93.19 149 ALA A CA 1
ATOM 1158 C C . ALA A 1 149 ? -31.609 32.125 -2.854 1 93.19 149 ALA A C 1
ATOM 1160 O O . ALA A 1 149 ? -31.578 31.141 -3.592 1 93.19 149 ALA A O 1
ATOM 1161 N N . THR A 1 150 ? -30.531 32.719 -2.396 1 94.5 150 THR A N 1
ATOM 1162 C CA . THR A 1 150 ? -29.219 32.219 -2.785 1 94.5 150 THR A CA 1
ATOM 1163 C C . THR A 1 150 ? -28.969 30.828 -2.23 1 94.5 150 THR A C 1
ATOM 1165 O O . THR A 1 150 ? -28.406 29.969 -2.912 1 94.5 150 THR A O 1
ATOM 1168 N N . SER A 1 151 ? -29.391 30.578 -0.989 1 94.44 151 SER A N 1
ATOM 1169 C CA . SER A 1 151 ? -29.234 29.266 -0.374 1 94.44 151 SER A CA 1
ATOM 1170 C C . SER A 1 151 ? -30.047 28.203 -1.123 1 94.44 151 SER A C 1
ATOM 1172 O O . SER A 1 151 ? -29.547 27.109 -1.376 1 94.44 151 SER A O 1
ATOM 1174 N N . LEU A 1 152 ? -31.25 28.547 -1.499 1 94.38 152 LEU A N 1
ATOM 1175 C CA . LEU A 1 152 ? -32.125 27.594 -2.166 1 94.38 152 LEU A CA 1
ATOM 1176 C C . LEU A 1 152 ? -31.609 27.25 -3.561 1 94.38 152 LEU A C 1
ATOM 1178 O O . LEU A 1 152 ? -31.609 26.094 -3.959 1 94.38 152 LEU A O 1
ATOM 1182 N N . TRP A 1 153 ? -31.172 28.234 -4.234 1 94.62 153 TRP A N 1
ATOM 1183 C CA . TRP A 1 153 ? -30.656 27.984 -5.582 1 94.62 153 TRP A CA 1
ATOM 1184 C C . TRP A 1 153 ? -29.344 27.219 -5.535 1 94.62 153 TRP A C 1
ATOM 1186 O O . TRP A 1 153 ? -29.047 26.422 -6.426 1 94.62 153 TRP A O 1
ATOM 1196 N N . GLN A 1 154 ? -28.562 27.531 -4.504 1 95.25 154 GLN A N 1
ATOM 1197 C CA . GLN A 1 154 ? -27.344 26.75 -4.328 1 95.25 154 GLN A CA 1
ATOM 1198 C C . GLN A 1 154 ? -27.672 25.266 -4.148 1 95.25 154 GLN A C 1
ATOM 1200 O O . GLN A 1 154 ? -27.031 24.406 -4.77 1 95.25 154 GLN A O 1
ATOM 1205 N N . CYS A 1 155 ? -28.594 24.953 -3.309 1 95.19 155 CYS A N 1
ATOM 1206 C CA . CYS A 1 155 ? -29 23.578 -3.066 1 95.19 155 CYS A CA 1
ATOM 1207 C C . CYS A 1 155 ? -29.609 22.953 -4.32 1 95.19 155 CYS A C 1
ATOM 1209 O O . CYS A 1 155 ? -29.266 21.828 -4.684 1 95.19 155 CYS A O 1
ATOM 1211 N N . ALA A 1 156 ? -30.453 23.734 -5.004 1 95.06 156 ALA A N 1
ATOM 1212 C CA . ALA A 1 156 ? -31.156 23.25 -6.188 1 95.06 156 ALA A CA 1
ATOM 1213 C C . ALA A 1 156 ? -30.172 22.953 -7.324 1 95.06 156 ALA A C 1
ATOM 1215 O O . ALA A 1 156 ? -30.25 21.906 -7.969 1 95.06 156 ALA A O 1
ATOM 1216 N N . THR A 1 157 ? -29.266 23.891 -7.582 1 95.44 157 THR A N 1
ATOM 1217 C CA . THR A 1 157 ? -28.312 23.719 -8.664 1 95.44 157 THR A CA 1
ATOM 1218 C C . THR A 1 157 ? -27.344 22.578 -8.352 1 95.44 157 THR A C 1
ATOM 1220 O O . THR A 1 157 ? -26.969 21.812 -9.25 1 95.44 157 THR A O 1
ATOM 1223 N N . SER A 1 158 ? -26.953 22.5 -7.105 1 96.31 158 SER A N 1
ATOM 1224 C CA . SER A 1 158 ? -26.094 21.391 -6.715 1 96.31 158 SER A CA 1
ATOM 1225 C C . SER A 1 158 ? -26.797 20.047 -6.918 1 96.31 158 SER A C 1
ATOM 1227 O O . SER A 1 158 ? -26.188 19.109 -7.422 1 96.31 158 SER A O 1
ATOM 1229 N N . THR A 1 159 ? -28.016 19.938 -6.527 1 96.25 159 THR A N 1
ATOM 1230 C CA . THR A 1 159 ? -28.797 18.719 -6.703 1 96.25 159 THR A CA 1
ATOM 1231 C C . THR A 1 159 ? -28.953 18.391 -8.188 1 96.25 159 THR A C 1
ATOM 1233 O O . THR A 1 159 ? -28.891 17.219 -8.586 1 96.25 159 THR A O 1
ATOM 1236 N N . PHE A 1 160 ? -29.156 19.406 -8.914 1 96.5 160 PHE A N 1
ATOM 1237 C CA . PHE A 1 160 ? -29.266 19.25 -10.359 1 96.5 160 PHE A CA 1
ATOM 1238 C C . PHE A 1 160 ? -28 18.656 -10.945 1 96.5 160 PHE A C 1
ATOM 1240 O O . PHE A 1 160 ? -28.047 17.719 -11.742 1 96.5 160 PHE A O 1
ATOM 1247 N N . VAL A 1 161 ? -26.922 19.203 -10.555 1 96.19 161 VAL A N 1
ATOM 1248 C CA . VAL A 1 161 ? -25.625 18.75 -11.047 1 96.19 161 VAL A CA 1
ATOM 1249 C C . VAL A 1 161 ? -25.391 17.297 -10.617 1 96.19 161 VAL A C 1
ATOM 1251 O O . VAL A 1 161 ? -24.875 16.5 -11.398 1 96.19 161 VAL A O 1
ATOM 1254 N N . VAL A 1 162 ? -25.734 16.938 -9.406 1 95.62 162 VAL A N 1
ATOM 1255 C CA . VAL A 1 162 ? -25.609 15.57 -8.914 1 95.62 162 VAL A CA 1
ATOM 1256 C C . VAL A 1 162 ? -26.422 14.633 -9.805 1 95.62 162 VAL A C 1
ATOM 1258 O O . VAL A 1 162 ? -25.953 13.562 -10.188 1 95.62 162 VAL A O 1
ATOM 1261 N N . GLY A 1 163 ? -27.641 15.062 -10.125 1 96.31 163 GLY A N 1
ATOM 1262 C CA . GLY A 1 163 ? -28.484 14.258 -10.992 1 96.31 163 GLY A CA 1
ATOM 1263 C C . GLY A 1 163 ? -27.875 14.039 -12.367 1 96.31 163 GLY A C 1
ATOM 1264 O O . GLY A 1 163 ? -27.844 12.906 -12.859 1 96.31 163 GLY A O 1
ATOM 1265 N N . LEU A 1 164 ? -27.359 15.055 -12.906 1 95.94 164 LEU A N 1
ATOM 1266 C CA . LEU A 1 164 ? -26.734 14.969 -14.219 1 95.94 164 LEU A CA 1
ATOM 1267 C C . LEU A 1 164 ? -25.5 14.055 -14.18 1 95.94 164 LEU A C 1
ATOM 1269 O O . LEU A 1 164 ? -25.312 13.234 -15.078 1 95.94 164 LEU A O 1
ATOM 1273 N N . ALA A 1 165 ? -24.75 14.227 -13.203 1 94.19 165 ALA A N 1
ATOM 1274 C CA . ALA A 1 165 ? -23.547 13.414 -13.062 1 94.19 165 ALA A CA 1
ATOM 1275 C C . ALA A 1 165 ? -23.906 11.938 -12.891 1 94.19 165 ALA A C 1
ATOM 1277 O O . ALA A 1 165 ? -23.25 11.07 -13.484 1 94.19 165 ALA A O 1
ATOM 1278 N N . MET A 1 166 ? -24.875 11.656 -12.141 1 93.81 166 MET A N 1
ATOM 1279 C CA . MET A 1 166 ? -25.266 10.273 -11.883 1 93.81 166 MET A CA 1
ATOM 1280 C C . MET A 1 166 ? -25.828 9.625 -13.148 1 93.81 166 MET A C 1
ATOM 1282 O O . MET A 1 166 ? -25.625 8.438 -13.383 1 93.81 166 MET A O 1
ATOM 1286 N N . ILE A 1 167 ? -26.547 10.406 -13.938 1 94.31 167 ILE A N 1
ATOM 1287 C CA . ILE A 1 167 ? -27.031 9.898 -15.211 1 94.31 167 ILE A CA 1
ATOM 1288 C C . ILE A 1 167 ? -25.859 9.539 -16.109 1 94.31 167 ILE A C 1
ATOM 1290 O O . ILE A 1 167 ? -25.844 8.477 -16.734 1 94.31 167 ILE A O 1
ATOM 1294 N N . CYS A 1 168 ? -24.859 10.359 -16.094 1 92.62 168 CYS A N 1
ATOM 1295 C CA . CYS A 1 168 ? -23.672 10.109 -16.891 1 92.62 168 CYS A CA 1
ATOM 1296 C C . CYS A 1 168 ? -22.922 8.891 -16.391 1 92.62 168 CYS A C 1
ATOM 1298 O O . CYS A 1 168 ? -22.484 8.055 -17.188 1 92.62 168 CYS A O 1
ATOM 1300 N N . ILE A 1 169 ? -22.797 8.758 -15.133 1 88.25 169 ILE A N 1
ATOM 1301 C CA . ILE A 1 169 ? -22.094 7.633 -14.523 1 88.25 169 ILE A CA 1
ATOM 1302 C C . ILE A 1 169 ? -22.828 6.332 -14.844 1 88.25 169 ILE A C 1
ATOM 1304 O O . ILE A 1 169 ? -22.188 5.32 -15.164 1 88.25 169 ILE A O 1
ATOM 1308 N N . GLY A 1 170 ? -24.125 6.367 -14.703 1 85.75 170 GLY A N 1
ATOM 1309 C CA . GLY A 1 170 ? -24.906 5.191 -15.023 1 85.75 170 GLY A CA 1
ATOM 1310 C C . GLY A 1 170 ? -24.812 4.793 -16.484 1 85.75 170 GLY A C 1
ATOM 1311 O O . GLY A 1 170 ? -24.656 3.611 -16.797 1 85.75 170 GLY A O 1
ATOM 1312 N N . ARG A 1 171 ? -24.859 5.742 -17.344 1 87.31 171 ARG A N 1
ATOM 1313 C CA . ARG A 1 171 ? -24.828 5.48 -18.766 1 87.31 171 ARG A CA 1
ATOM 1314 C C . ARG A 1 171 ? -23.453 4.992 -19.219 1 87.31 171 ARG A C 1
ATOM 1316 O O . ARG A 1 171 ? -23.359 4.168 -20.125 1 87.31 171 ARG A O 1
ATOM 1323 N N . LEU A 1 172 ? -22.438 5.5 -18.531 1 82.81 172 LEU A N 1
ATOM 1324 C CA . LEU A 1 172 ? -21.078 5.117 -18.891 1 82.81 172 LEU A CA 1
ATOM 1325 C C . LEU A 1 172 ? -20.641 3.871 -18.125 1 82.81 172 LEU A C 1
ATOM 1327 O O . LEU A 1 172 ? -19.5 3.43 -18.234 1 82.81 172 LEU A O 1
ATOM 1331 N N . LYS A 1 173 ? -21.531 3.338 -17.297 1 77.81 173 LYS A N 1
ATOM 1332 C CA . LYS A 1 173 ? -21.297 2.113 -16.531 1 77.81 173 LYS A CA 1
ATOM 1333 C C . LYS A 1 173 ? -20.109 2.256 -15.594 1 77.81 173 LYS A C 1
ATOM 1335 O O . LYS A 1 173 ? -19.25 1.362 -15.523 1 77.81 173 LYS A O 1
ATOM 1340 N N . LEU A 1 174 ? -19.984 3.465 -15.008 1 71.62 174 LEU A N 1
ATOM 1341 C CA . LEU A 1 174 ? -18.891 3.771 -14.094 1 71.62 174 LEU A CA 1
ATOM 1342 C C . LEU A 1 174 ? -19.312 3.543 -12.648 1 71.62 174 LEU A C 1
ATOM 1344 O O . LEU A 1 174 ? -18.562 3.873 -11.719 1 71.62 174 LEU A O 1
ATOM 1348 N N . GLY A 1 175 ? -20.5 3.07 -12.453 1 64.31 175 GLY A N 1
ATOM 1349 C CA . GLY A 1 175 ? -21 2.908 -11.102 1 64.31 175 GLY A CA 1
ATOM 1350 C C . GLY A 1 175 ? -20.141 1.999 -10.242 1 64.31 175 GLY A C 1
ATOM 1351 O O . GLY A 1 175 ? -20.047 2.186 -9.031 1 64.31 175 GLY A O 1
ATOM 1352 N N . GLU A 1 176 ? -19.406 1.195 -10.852 1 63.38 176 GLU A N 1
ATOM 1353 C CA . GLU A 1 176 ? -18.609 0.211 -10.125 1 63.38 176 GLU A CA 1
ATOM 1354 C C . GLU A 1 176 ? -17.359 0.85 -9.531 1 63.38 176 GLU A C 1
ATOM 1356 O O . GLU A 1 176 ? -16.828 0.372 -8.523 1 63.38 176 GLU A O 1
ATOM 1361 N N . TYR A 1 177 ? -16.953 1.96 -10.008 1 61.53 177 TYR A N 1
ATOM 1362 C CA . TYR A 1 177 ? -15.727 2.605 -9.562 1 61.53 177 TYR A CA 1
ATOM 1363 C C . TYR A 1 177 ? -15.961 3.414 -8.289 1 61.53 177 TYR A C 1
ATOM 1365 O O . TYR A 1 177 ? -15.016 3.703 -7.547 1 61.53 177 TYR A O 1
ATOM 1373 N N . VAL A 1 178 ? -17.203 3.693 -8.125 1 60 178 VAL A N 1
ATOM 1374 C CA . VAL A 1 178 ? -17.516 4.48 -6.938 1 60 178 VAL A CA 1
ATOM 1375 C C . VAL A 1 178 ? -17.391 3.604 -5.691 1 60 178 VAL A C 1
ATOM 1377 O O . VAL A 1 178 ? -17.125 4.105 -4.598 1 60 178 VAL A O 1
ATOM 1380 N N . LYS A 1 179 ? -17.281 2.295 -5.957 1 61.34 179 LYS A N 1
ATOM 1381 C CA . LYS A 1 179 ? -17.172 1.333 -4.863 1 61.34 179 LYS A CA 1
ATOM 1382 C C . LYS A 1 179 ? -15.727 1.149 -4.434 1 61.34 179 LYS A C 1
ATOM 1384 O O . LYS A 1 179 ? -15.414 0.278 -3.619 1 61.34 179 LYS A O 1
ATOM 1389 N N . MET A 1 180 ? -14.883 2.051 -4.844 1 67.5 180 MET A N 1
ATOM 1390 C CA . MET A 1 180 ? -13.453 1.869 -4.617 1 67.5 180 MET A CA 1
ATOM 1391 C C . MET A 1 180 ? -13.031 2.492 -3.291 1 67.5 180 MET A C 1
ATOM 1393 O O . MET A 1 180 ? -11.875 2.373 -2.889 1 67.5 180 MET A O 1
ATOM 1397 N N . LEU A 1 181 ? -13.992 2.992 -2.535 1 74.62 181 LEU A N 1
ATOM 1398 C CA . LEU A 1 181 ? -13.594 3.559 -1.25 1 74.62 181 LEU A CA 1
ATOM 1399 C C . LEU A 1 181 ? -13.461 2.467 -0.194 1 74.62 181 LEU A C 1
ATOM 1401 O O . LEU A 1 181 ? -14.289 1.559 -0.126 1 74.62 181 LEU A O 1
ATOM 1405 N N . PRO A 1 182 ? -12.406 2.531 0.613 1 82.88 182 PRO A N 1
ATOM 1406 C CA . PRO A 1 182 ? -12.25 1.529 1.67 1 82.88 182 PRO A CA 1
ATOM 1407 C C . PRO A 1 182 ? -13.406 1.535 2.668 1 82.88 182 PRO A C 1
ATOM 1409 O O . PRO A 1 182 ? -13.867 2.604 3.08 1 82.88 182 PRO A O 1
ATOM 1412 N N . LEU A 1 183 ? -13.828 0.439 3.059 1 82.62 183 LEU A N 1
ATOM 1413 C CA . LEU A 1 183 ? -14.977 0.271 3.943 1 82.62 183 LEU A CA 1
ATOM 1414 C C . LEU A 1 183 ? -14.766 1.007 5.262 1 82.62 183 LEU A C 1
ATOM 1416 O O . LEU A 1 183 ? -15.672 1.668 5.766 1 82.62 183 LEU A O 1
ATOM 1420 N N . PRO A 1 184 ? -13.539 0.946 5.883 1 88.44 184 PRO A N 1
ATOM 1421 C CA . PRO A 1 184 ? -13.336 1.675 7.137 1 88.44 184 PRO A CA 1
ATOM 1422 C C . PRO A 1 184 ? -13.5 3.184 6.977 1 88.44 184 PRO A C 1
ATOM 1424 O O . PRO A 1 184 ? -13.969 3.859 7.898 1 88.44 184 PRO A O 1
ATOM 1427 N N . VAL A 1 185 ? -13.109 3.688 5.824 1 87.56 185 VAL A N 1
ATOM 1428 C CA . VAL A 1 185 ? -13.219 5.117 5.566 1 87.56 185 VAL A CA 1
ATOM 1429 C C . VAL A 1 185 ? -14.688 5.504 5.391 1 87.56 185 VAL A C 1
ATOM 1431 O O . VAL A 1 185 ? -15.133 6.527 5.914 1 87.56 185 VAL A O 1
ATOM 1434 N N . VAL A 1 186 ? -15.414 4.66 4.691 1 80.44 186 VAL A N 1
ATOM 1435 C CA . VAL A 1 186 ? -16.844 4.883 4.52 1 80.44 186 VAL A CA 1
ATOM 1436 C C . VAL A 1 186 ? -17.547 4.82 5.875 1 80.44 186 VAL A C 1
ATOM 1438 O O . VAL A 1 186 ? -18.391 5.66 6.18 1 80.44 186 VAL A O 1
ATOM 1441 N N . GLY A 1 187 ? -17.188 3.861 6.652 1 84.19 187 GLY A N 1
ATOM 1442 C CA . GLY A 1 187 ? -17.75 3.752 7.988 1 84.19 187 GLY A CA 1
ATOM 1443 C C . GLY A 1 187 ? -17.469 4.961 8.859 1 84.19 187 GLY A C 1
ATOM 1444 O O . GLY A 1 187 ? -18.328 5.41 9.609 1 84.19 187 GLY A O 1
ATOM 1445 N N . GLY A 1 188 ? -16.234 5.461 8.789 1 88.56 188 GLY A N 1
ATOM 1446 C CA . GLY A 1 188 ? -15.898 6.652 9.547 1 88.56 188 GLY A CA 1
ATOM 1447 C C . GLY A 1 188 ? -16.672 7.883 9.109 1 88.56 188 GLY A C 1
ATOM 1448 O O . GLY A 1 188 ? -17.156 8.648 9.953 1 88.56 188 GLY A O 1
ATOM 1449 N N . TYR A 1 189 ? -16.781 8.016 7.906 1 83.44 189 TYR A N 1
ATOM 1450 C CA . TYR A 1 189 ? -17.531 9.125 7.348 1 83.44 189 TYR A CA 1
ATOM 1451 C C . TYR A 1 189 ? -19 9.031 7.742 1 83.44 189 TYR A C 1
ATOM 1453 O O . TYR A 1 189 ? -19.609 10.031 8.133 1 83.44 189 TYR A O 1
ATOM 1461 N N . LEU A 1 190 ? -19.562 7.867 7.59 1 80.75 190 LEU A N 1
ATOM 1462 C CA . LEU A 1 190 ? -20.969 7.68 7.957 1 80.75 190 LEU A CA 1
ATOM 1463 C C . LEU A 1 190 ? -21.172 7.895 9.453 1 80.75 190 LEU A C 1
ATOM 1465 O O . LEU A 1 190 ? -22.203 8.406 9.875 1 80.75 190 LEU A O 1
ATOM 1469 N N . SER A 1 191 ? -20.219 7.559 10.211 1 89.69 191 SER A N 1
ATOM 1470 C CA . SER A 1 191 ? -20.281 7.828 11.641 1 89.69 191 SER A CA 1
ATOM 1471 C C . SER A 1 191 ? -20.297 9.328 11.93 1 89.69 191 SER A C 1
ATOM 1473 O O . SER A 1 191 ? -20.953 9.789 12.852 1 89.69 191 SER A O 1
ATOM 1475 N N . TYR A 1 192 ? -19.547 10.016 11.156 1 88 192 TYR A N 1
ATOM 1476 C CA . TYR A 1 192 ? -19.562 11.461 11.312 1 88 192 TYR A CA 1
ATOM 1477 C C . TYR A 1 192 ? -20.938 12.031 10.945 1 88 192 TYR A C 1
ATOM 1479 O O . TYR A 1 192 ? -21.406 12.969 11.586 1 88 192 TYR A O 1
ATOM 1487 N N . ILE A 1 193 ? -21.531 11.461 9.922 1 79.44 193 ILE A N 1
ATOM 1488 C CA . ILE A 1 193 ? -22.891 11.883 9.562 1 79.44 193 ILE A CA 1
ATOM 1489 C C . ILE A 1 193 ? -23.828 11.625 10.734 1 79.44 193 ILE A C 1
ATOM 1491 O O . ILE A 1 193 ? -24.688 12.461 11.031 1 79.44 193 ILE A O 1
ATOM 1495 N N . GLY A 1 194 ? -23.672 10.523 11.32 1 85.06 194 GLY A N 1
ATOM 1496 C CA . GLY A 1 194 ? -24.453 10.242 12.516 1 85.06 194 GLY A CA 1
ATOM 1497 C C . GLY A 1 194 ? -24.25 11.266 13.617 1 85.06 194 GLY A C 1
ATOM 1498 O O . GLY A 1 194 ? -25.203 11.727 14.234 1 85.06 194 GLY A O 1
ATOM 1499 N N . PHE A 1 195 ? -23.047 11.617 13.836 1 89.62 195 PHE A N 1
ATOM 1500 C CA . PHE A 1 195 ? -22.719 12.617 14.844 1 89.62 195 PHE A CA 1
ATOM 1501 C C . PHE A 1 195 ? -23.328 13.969 14.484 1 89.62 195 PHE A C 1
ATOM 1503 O O . PHE A 1 195 ? -23.844 14.68 15.352 1 89.62 195 PHE A O 1
ATOM 1510 N N . PHE A 1 196 ? -23.234 14.25 13.266 1 82.12 196 PHE A N 1
ATOM 1511 C CA . PHE A 1 196 ? -23.797 15.5 12.781 1 82.12 196 PHE A CA 1
ATOM 1512 C C . PHE A 1 196 ? -25.312 15.539 13.008 1 82.12 196 PHE A C 1
ATOM 1514 O O . PHE A 1 196 ? -25.859 16.562 13.422 1 82.12 196 PHE A O 1
ATOM 1521 N N . CYS A 1 197 ? -25.969 14.461 12.727 1 81.94 197 CYS A N 1
ATOM 1522 C CA . CYS A 1 197 ? -27.406 14.359 12.961 1 81.94 197 CYS A CA 1
ATOM 1523 C C . CYS A 1 197 ? -27.734 14.508 14.438 1 81.94 197 CYS A C 1
ATOM 1525 O O . CYS A 1 197 ? -28.703 15.172 14.805 1 81.94 197 CYS A O 1
ATOM 1527 N N . LEU A 1 198 ? -26.938 13.906 15.219 1 89 198 LEU A N 1
ATOM 1528 C CA . LEU A 1 198 ? -27.125 14.008 16.656 1 89 198 LEU A CA 1
ATOM 1529 C C . LEU A 1 198 ? -26.984 15.453 17.125 1 89 198 LEU A C 1
ATOM 1531 O O . LEU A 1 198 ? -27.812 15.945 17.891 1 89 198 LEU A O 1
ATOM 1535 N N . ALA A 1 199 ? -26.016 16.125 16.672 1 86.5 199 ALA A N 1
ATOM 1536 C CA . ALA A 1 199 ? -25.781 17.516 17.047 1 86.5 199 ALA A CA 1
ATOM 1537 C C . ALA A 1 199 ? -26.922 18.406 16.547 1 86.5 199 ALA A C 1
ATOM 1539 O O . ALA A 1 199 ? -27.375 19.312 17.266 1 86.5 199 ALA A O 1
ATOM 1540 N N . ALA A 1 200 ? -27.344 18.125 15.344 1 80.81 200 ALA A N 1
ATOM 1541 C CA . ALA A 1 200 ? -28.453 18.891 14.773 1 80.81 200 ALA A CA 1
ATOM 1542 C C . ALA A 1 200 ? -29.734 18.672 15.555 1 80.81 200 ALA A C 1
ATOM 1544 O O . ALA A 1 200 ? -30.516 19.609 15.773 1 80.81 200 ALA A O 1
ATOM 1545 N N . GLY A 1 201 ? -29.969 17.438 15.898 1 86.31 201 GLY A N 1
ATOM 1546 C CA . GLY A 1 201 ? -31.141 17.125 16.688 1 86.31 201 GLY A CA 1
ATOM 1547 C C . GLY A 1 201 ? -31.156 17.828 18.031 1 86.31 201 GLY A C 1
ATOM 1548 O O . GLY A 1 201 ? -32.188 18.359 18.453 1 86.31 201 GLY A O 1
ATOM 1549 N N . LEU A 1 202 ? -30.047 17.828 18.641 1 88.88 202 LEU A N 1
ATOM 1550 C CA . LEU A 1 202 ? -29.938 18.531 19.922 1 88.88 202 LEU A CA 1
ATOM 1551 C C . LEU A 1 202 ? -30.141 20.031 19.75 1 88.88 202 LEU A C 1
ATOM 1553 O O . LEU A 1 202 ? -30.766 20.672 20.578 1 88.88 202 LEU A O 1
ATOM 1557 N N . SER A 1 203 ? -29.625 20.516 18.719 1 84.69 203 SER A N 1
ATOM 1558 C CA . SER A 1 203 ? -29.75 21.953 18.453 1 84.69 203 SER A CA 1
ATOM 1559 C C . SER A 1 203 ? -31.203 22.344 18.266 1 84.69 203 SER A C 1
ATOM 1561 O O . SER A 1 203 ? -31.672 23.344 18.828 1 84.69 203 SER A O 1
ATOM 1563 N N . ILE A 1 204 ? -31.906 21.547 17.531 1 81.5 204 ILE A N 1
ATOM 1564 C CA . ILE A 1 204 ? -33.312 21.828 17.234 1 81.5 204 ILE A CA 1
ATOM 1565 C C . ILE A 1 204 ? -34.156 21.625 18.484 1 81.5 204 ILE A C 1
ATOM 1567 O O . ILE A 1 204 ? -34.969 22.484 18.828 1 81.5 204 ILE A O 1
ATOM 1571 N N . GLY A 1 205 ? -33.938 20.609 19.156 1 86.5 205 GLY A N 1
ATOM 1572 C CA . GLY A 1 205 ? -34.75 20.281 20.344 1 86.5 205 GLY A CA 1
ATOM 1573 C C . GLY A 1 205 ? -34.531 21.25 21.484 1 86.5 205 GLY A C 1
ATOM 1574 O O . GLY A 1 205 ? -35.438 21.562 22.219 1 86.5 205 GLY A O 1
ATOM 1575 N N . LEU A 1 206 ? -33.344 21.734 21.578 1 88.38 206 LEU A N 1
ATOM 1576 C CA . LEU A 1 206 ? -33 22.578 22.719 1 88.38 206 LEU A CA 1
ATOM 1577 C C . LEU A 1 206 ? -33.062 24.062 22.328 1 88.38 206 LEU A C 1
ATOM 1579 O O . LEU A 1 206 ? -33.094 24.922 23.203 1 88.38 206 LEU A O 1
ATOM 1583 N N . GLY A 1 207 ? -33.125 24.344 21.094 1 79.38 207 GLY A N 1
ATOM 1584 C CA . GLY A 1 207 ? -33.219 25.719 20.625 1 79.38 207 GLY A CA 1
ATOM 1585 C C . GLY A 1 207 ? -31.922 26.469 20.75 1 79.38 207 GLY A C 1
ATOM 1586 O O . GLY A 1 207 ? -31.922 27.688 20.938 1 79.38 207 GLY A O 1
ATOM 1587 N N . ARG A 1 208 ? -30.844 25.781 20.906 1 80.25 208 ARG A N 1
ATOM 1588 C CA . ARG A 1 208 ? -29.516 26.375 20.984 1 80.25 208 ARG A CA 1
ATOM 1589 C C . ARG A 1 208 ? -28.547 25.656 20.047 1 80.25 208 ARG A C 1
ATOM 1591 O O . ARG A 1 208 ? -28.703 24.469 19.797 1 80.25 208 ARG A O 1
ATOM 1598 N N . PRO A 1 209 ? -27.625 26.391 19.578 1 78.56 209 PRO A N 1
ATOM 1599 C CA . PRO A 1 209 ? -26.672 25.766 18.641 1 78.56 209 PRO A CA 1
ATOM 1600 C C . PRO A 1 209 ? -25.719 24.781 19.328 1 78.56 209 PRO A C 1
ATOM 1602 O O . PRO A 1 209 ? -25.188 25.094 20.391 1 78.56 209 PRO A O 1
ATOM 1605 N N . VAL A 1 210 ? -25.672 23.562 18.781 1 82.12 210 VAL A N 1
ATOM 1606 C CA . VAL A 1 210 ? -24.766 22.516 19.266 1 82.12 210 VAL A CA 1
ATOM 1607 C C . VAL A 1 210 ? -23.844 22.062 18.141 1 82.12 210 VAL A C 1
ATOM 1609 O O . VAL A 1 210 ? -24.312 21.641 17.078 1 82.12 210 VAL A O 1
ATOM 1612 N N . SER A 1 211 ? -22.5 22.234 18.125 1 72.31 211 SER A N 1
ATOM 1613 C CA . SER A 1 211 ? -21.609 21.906 17.016 1 72.31 211 SER A CA 1
ATOM 1614 C C . SER A 1 211 ? -20.594 20.859 17.422 1 72.31 211 SER A C 1
ATOM 1616 O O . SER A 1 211 ? -20.062 20.141 16.562 1 72.31 211 SER A O 1
ATOM 1618 N N . GLY A 1 212 ? -20.281 20.625 18.703 1 75.56 212 GLY A N 1
ATOM 1619 C CA . GLY A 1 212 ? -19.234 19.703 19.125 1 75.56 212 GLY A CA 1
ATOM 1620 C C . GLY A 1 212 ? -19.594 18.938 20.391 1 75.56 212 GLY A C 1
ATOM 1621 O O . GLY A 1 212 ? -20.672 19.156 20.969 1 75.56 212 GLY A O 1
ATOM 1622 N N . PRO A 1 213 ? -18.688 18.016 20.594 1 81.94 213 PRO A N 1
ATOM 1623 C CA . PRO A 1 213 ? -18.969 17.203 21.781 1 81.94 213 PRO A CA 1
ATOM 1624 C C . PRO A 1 213 ? -19.047 18.031 23.062 1 81.94 213 PRO A C 1
ATOM 1626 O O . PRO A 1 213 ? -19.875 17.734 23.938 1 81.94 213 PRO A O 1
ATOM 1629 N N . GLN A 1 214 ? -18.266 19.094 23.156 1 81.5 214 GLN A N 1
ATOM 1630 C CA . GLN A 1 214 ? -18.297 19.922 24.375 1 81.5 214 GLN A CA 1
ATOM 1631 C C . GLN A 1 214 ? -19.594 20.703 24.469 1 81.5 214 GLN A C 1
ATOM 1633 O O . GLN A 1 214 ? -20.188 20.781 25.547 1 81.5 214 GLN A O 1
ATOM 1638 N N . SER A 1 215 ? -20.016 21.219 23.406 1 83.38 215 SER A N 1
ATOM 1639 C CA . SER A 1 215 ? -21.266 21.969 23.391 1 83.38 215 SER A CA 1
ATOM 1640 C C . SER A 1 215 ? -22.469 21.062 23.656 1 83.38 215 SER A C 1
ATOM 1642 O O . SER A 1 215 ? -23.484 21.5 24.203 1 83.38 215 SER A O 1
ATOM 1644 N N . MET A 1 216 ? -22.312 19.859 23.281 1 85.06 216 MET A N 1
ATOM 1645 C CA . MET A 1 216 ? -23.375 18.875 23.5 1 85.06 216 MET A CA 1
ATOM 1646 C C . MET A 1 216 ? -23.547 18.594 25 1 85.06 216 MET A C 1
ATOM 1648 O O . MET A 1 216 ? -24.672 18.562 25.5 1 85.06 216 MET A O 1
ATOM 1652 N N . LEU A 1 217 ? -22.406 18.484 25.625 1 82.44 217 LEU A N 1
ATOM 1653 C CA . LEU A 1 217 ? -22.453 18.203 27.062 1 82.44 217 LEU A CA 1
ATOM 1654 C C . LEU A 1 217 ? -22.984 19.391 27.828 1 82.44 217 LEU A C 1
ATOM 1656 O O . LEU A 1 217 ? -23.75 19.234 28.781 1 82.44 217 LEU A O 1
ATOM 1660 N N . GLU A 1 218 ? -22.656 20.562 27.422 1 83.81 218 GLU A N 1
ATOM 1661 C CA . GLU A 1 218 ? -23.125 21.781 28.078 1 83.81 218 GLU A CA 1
ATOM 1662 C C . GLU A 1 218 ? -24.625 21.969 27.875 1 83.81 218 GLU A C 1
ATOM 1664 O O . GLU A 1 218 ? -25.328 22.422 28.781 1 83.81 218 GLU A O 1
ATOM 1669 N N . ALA A 1 219 ? -25.031 21.594 26.719 1 81.94 219 ALA A N 1
ATOM 1670 C CA . ALA A 1 219 ? -26.438 21.766 26.406 1 81.94 219 ALA A CA 1
ATOM 1671 C C . ALA A 1 219 ? -27.312 20.812 27.219 1 81.94 219 ALA A C 1
ATOM 1673 O O . ALA A 1 219 ? -28.422 21.156 27.609 1 81.94 219 ALA A O 1
ATOM 1674 N N . LEU A 1 220 ? -26.766 19.719 27.625 1 81.06 220 LEU A N 1
ATOM 1675 C CA . LEU A 1 220 ? -27.531 18.703 28.359 1 81.06 220 LEU A CA 1
ATOM 1676 C C . LEU A 1 220 ? -27.484 18.953 29.859 1 81.06 220 LEU A C 1
ATOM 1678 O O . LEU A 1 220 ? -28.328 18.438 30.609 1 81.06 220 LEU A O 1
ATOM 1682 N N . GLN A 1 221 ? -26.469 19.75 30.234 1 78.19 221 GLN A N 1
ATOM 1683 C CA . GLN A 1 221 ? -26.328 20 31.656 1 78.19 221 GLN A CA 1
ATOM 1684 C C . GLN A 1 221 ? -27.312 21.078 32.125 1 78.19 221 GLN A C 1
ATOM 1686 O O . GLN A 1 221 ? -27.578 21.203 33.344 1 78.19 221 GLN A O 1
ATOM 1691 N N . ASP A 1 222 ? -27.859 21.859 31.188 1 73.25 222 ASP A N 1
ATOM 1692 C CA . ASP A 1 222 ? -28.844 22.844 31.609 1 73.25 222 ASP A CA 1
ATOM 1693 C C . ASP A 1 222 ? -30.141 22.172 32.062 1 73.25 222 ASP A C 1
ATOM 1695 O O . ASP A 1 222 ? -31.109 22.109 31.297 1 73.25 222 ASP A O 1
ATOM 1699 N N . SER A 1 223 ? -30.188 21.484 33.25 1 64.62 223 SER A N 1
ATOM 1700 C CA . SER A 1 223 ? -31.25 20.625 33.781 1 64.62 223 SER A CA 1
ATOM 1701 C C . SER A 1 223 ? -32.531 21.422 34.031 1 64.62 223 SER A C 1
ATOM 1703 O O . SER A 1 223 ? -33.594 20.844 34.188 1 64.62 223 SER A O 1
ATOM 1705 N N . GLN A 1 224 ? -32.406 22.656 34.062 1 63.94 224 GLN A N 1
ATOM 1706 C CA . GLN A 1 224 ? -33.594 23.406 34.469 1 63.94 224 GLN A CA 1
ATOM 1707 C C . GLN A 1 224 ? -34.531 23.625 33.281 1 63.94 224 GLN A C 1
ATOM 1709 O O . GLN A 1 224 ? -35.719 23.938 33.438 1 63.94 224 GLN A O 1
ATOM 1714 N N . SER A 1 225 ? -34.156 23.109 32.094 1 76.88 225 SER A N 1
ATOM 1715 C CA . SER A 1 225 ? -34.969 23.453 30.938 1 76.88 225 SER A CA 1
ATOM 1716 C C . SER A 1 225 ? -35.906 22.297 30.562 1 76.88 225 SER A C 1
ATOM 1718 O O . SER A 1 225 ? -35.469 21.141 30.484 1 76.88 225 SER A O 1
ATOM 1720 N N . ALA A 1 226 ? -37.219 22.438 30.734 1 85.88 226 ALA A N 1
ATOM 1721 C CA . ALA A 1 226 ? -38.281 21.5 30.312 1 85.88 226 ALA A CA 1
ATOM 1722 C C . ALA A 1 226 ? -38 20.953 28.922 1 85.88 226 ALA A C 1
ATOM 1724 O O . ALA A 1 226 ? -38.375 19.812 28.609 1 85.88 226 ALA A O 1
ATOM 1725 N N . ARG A 1 227 ? -37.25 21.641 28.188 1 88.94 227 ARG A N 1
ATOM 1726 C CA . ARG A 1 227 ? -36.938 21.234 26.812 1 88.94 227 ARG A CA 1
ATOM 1727 C C . ARG A 1 227 ? -36 20.031 26.781 1 88.94 227 ARG A C 1
ATOM 1729 O O . ARG A 1 227 ? -36.156 19.156 25.938 1 88.94 227 ARG A O 1
ATOM 1736 N N . VAL A 1 228 ? -35.062 20 27.734 1 91 228 VAL A N 1
ATOM 1737 C CA . VAL A 1 228 ? -34.094 18.906 27.781 1 91 228 VAL A CA 1
ATOM 1738 C C . VAL A 1 228 ? -34.812 17.594 28.109 1 91 228 VAL A C 1
ATOM 1740 O O . VAL A 1 228 ? -34.562 16.578 27.453 1 91 228 VAL A O 1
ATOM 1743 N N . TRP A 1 229 ? -35.656 17.656 29.031 1 90.25 229 TRP A N 1
ATOM 1744 C CA . TRP A 1 229 ? -36.344 16.453 29.469 1 90.25 229 TRP A CA 1
ATOM 1745 C C . TRP A 1 229 ? -37.312 15.969 28.391 1 90.25 229 TRP A C 1
ATOM 1747 O O . TRP A 1 229 ? -37.5 14.758 28.219 1 90.25 229 TRP A O 1
ATOM 1757 N N . GLN A 1 230 ? -38 16.891 27.703 1 92.44 230 GLN A N 1
ATOM 1758 C CA . GLN A 1 230 ? -38.844 16.516 26.594 1 92.44 230 GLN A CA 1
ATOM 1759 C C . GLN A 1 230 ? -38.062 15.82 25.5 1 92.44 230 GLN A C 1
ATOM 1761 O O . GLN A 1 230 ? -38.5 14.789 24.969 1 92.44 230 GLN A O 1
ATOM 1766 N N . LEU A 1 231 ? -36.906 16.391 25.172 1 93 231 LEU A N 1
ATOM 1767 C CA . LEU A 1 231 ? -36.094 15.844 24.109 1 93 231 LEU A CA 1
ATOM 1768 C C . LEU A 1 231 ? -35.562 14.453 24.484 1 93 231 LEU A C 1
ATOM 1770 O O . LEU A 1 231 ? -35.594 13.539 23.656 1 93 231 LEU A O 1
ATOM 1774 N N . VAL A 1 232 ? -35.094 14.305 25.688 1 92.62 232 VAL A N 1
ATOM 1775 C CA . VAL A 1 232 ? -34.562 13.023 26.156 1 92.62 232 VAL A CA 1
ATOM 1776 C C . VAL A 1 232 ? -35.656 11.977 26.125 1 92.62 232 VAL A C 1
ATOM 1778 O O . VAL A 1 232 ? -35.438 10.836 25.719 1 92.62 232 VAL A O 1
ATOM 1781 N N . PHE A 1 233 ? -36.844 12.422 26.547 1 93.94 233 PHE A N 1
ATOM 1782 C CA . PHE A 1 233 ? -37.969 11.5 26.578 1 93.94 233 PHE A CA 1
ATOM 1783 C C . PHE A 1 233 ? -38.344 11.062 25.172 1 93.94 233 PHE A C 1
ATOM 1785 O O . PHE A 1 233 ? -38.531 9.875 24.906 1 93.94 233 PHE A O 1
ATOM 1792 N N . MET A 1 234 ? -38.5 12.008 24.312 1 94.31 234 MET A N 1
ATOM 1793 C CA . MET A 1 234 ? -38.875 11.695 22.922 1 94.31 234 MET A CA 1
ATOM 1794 C C . MET A 1 234 ? -37.844 10.773 22.281 1 94.31 234 MET A C 1
ATOM 1796 O O . MET A 1 234 ? -38.188 9.797 21.625 1 94.31 234 MET A O 1
ATOM 1800 N N . THR A 1 235 ? -36.594 11.109 22.453 1 94.06 235 THR A N 1
ATOM 1801 C CA . THR A 1 235 ? -35.531 10.312 21.875 1 94.06 235 THR A CA 1
ATOM 1802 C C . THR A 1 235 ? -35.5 8.906 22.469 1 94.06 235 THR A C 1
ATOM 1804 O O . THR A 1 235 ? -35.375 7.918 21.75 1 94.06 235 THR A O 1
ATOM 1807 N N . ALA A 1 236 ? -35.594 8.797 23.75 1 94.75 236 ALA A N 1
ATOM 1808 C CA . ALA A 1 236 ? -35.594 7.508 24.438 1 94.75 236 ALA A CA 1
ATOM 1809 C C . ALA A 1 236 ? -36.75 6.637 23.984 1 94.75 236 ALA A C 1
ATOM 1811 O O . ALA A 1 236 ? -36.625 5.426 23.797 1 94.75 236 ALA A O 1
ATOM 1812 N N . ALA A 1 237 ? -37.938 7.266 23.859 1 93.56 237 ALA A N 1
ATOM 1813 C CA . ALA A 1 237 ? -39.094 6.527 23.406 1 93.56 237 ALA A CA 1
ATOM 1814 C C . ALA A 1 237 ? -38.906 5.965 22 1 93.56 237 ALA A C 1
ATOM 1816 O O . ALA A 1 237 ? -39.25 4.812 21.734 1 93.56 237 ALA A O 1
ATOM 1817 N N . MET A 1 238 ? -38.375 6.746 21.219 1 92.12 238 MET A N 1
ATOM 1818 C CA . MET A 1 238 ? -38.125 6.305 19.844 1 92.12 238 MET A CA 1
ATOM 1819 C C . MET A 1 238 ? -37.031 5.238 19.812 1 92.12 238 MET A C 1
ATOM 1821 O O . MET A 1 238 ? -37.125 4.273 19.047 1 92.12 238 MET A O 1
ATOM 1825 N N . LEU A 1 239 ? -35.969 5.414 20.594 1 91.94 239 LEU A N 1
ATOM 1826 C CA . LEU A 1 239 ? -34.906 4.422 20.672 1 91.94 239 LEU A CA 1
ATOM 1827 C C . LEU A 1 239 ? -35.438 3.096 21.203 1 91.94 239 LEU A C 1
ATOM 1829 O O . LEU A 1 239 ? -35.031 2.029 20.719 1 91.94 239 LEU A O 1
ATOM 1833 N N . PHE A 1 240 ? -36.312 3.211 22.188 1 91.31 240 PHE A N 1
ATOM 1834 C CA . PHE A 1 240 ? -36.906 2.014 22.75 1 91.31 240 PHE A CA 1
ATOM 1835 C C . PHE A 1 240 ? -37.75 1.275 21.703 1 91.31 240 PHE A C 1
ATOM 1837 O O . PHE A 1 240 ? -37.656 0.05 21.594 1 91.31 240 PHE A O 1
ATOM 1844 N N . ALA A 1 241 ? -38.469 1.949 20.969 1 87.75 241 ALA A N 1
ATOM 1845 C CA . ALA A 1 241 ? -39.25 1.349 19.906 1 87.75 241 ALA A CA 1
ATOM 1846 C C . ALA A 1 241 ? -38.375 0.717 18.828 1 87.75 241 ALA A C 1
ATOM 1848 O O . ALA A 1 241 ? -38.656 -0.372 18.328 1 87.75 241 ALA A O 1
ATOM 1849 N N . HIS A 1 242 ? -37.312 1.348 18.547 1 83.25 242 HIS A N 1
ATOM 1850 C CA . HIS A 1 242 ? -36.406 0.912 17.484 1 83.25 242 HIS A CA 1
ATOM 1851 C C . HIS A 1 242 ? -35.656 -0.344 17.891 1 83.25 242 HIS A C 1
ATOM 1853 O O . HIS A 1 242 ? -35.531 -1.282 17.094 1 83.25 242 HIS A O 1
ATOM 1859 N N . PHE A 1 243 ? -35.156 -0.45 19.141 1 82.44 243 PHE A N 1
ATOM 1860 C CA . PHE A 1 243 ? -34.25 -1.53 19.531 1 82.44 243 PHE A CA 1
ATOM 1861 C C . PHE A 1 243 ? -35.031 -2.658 20.203 1 82.44 243 PHE A C 1
ATOM 1863 O O . PHE A 1 243 ? -34.594 -3.814 20.172 1 82.44 243 PHE A O 1
ATOM 1870 N N . ARG A 1 244 ? -36.25 -2.398 20.781 1 83.81 244 ARG A N 1
ATOM 1871 C CA . ARG A 1 244 ? -36.875 -3.412 21.625 1 83.81 244 ARG A CA 1
ATOM 1872 C C . ARG A 1 244 ? -38.156 -3.916 21.016 1 83.81 244 ARG A C 1
ATOM 1874 O O . ARG A 1 244 ? -38.625 -5.02 21.328 1 83.81 244 ARG A O 1
ATOM 1881 N N . VAL A 1 245 ? -38.75 -3.086 20.266 1 82.19 245 VAL A N 1
ATOM 1882 C CA . VAL A 1 245 ? -40.062 -3.504 19.719 1 82.19 245 VAL A CA 1
ATOM 1883 C C . VAL A 1 245 ? -39.844 -4.215 18.375 1 82.19 245 VAL A C 1
ATOM 1885 O O . VAL A 1 245 ? -39.312 -3.631 17.438 1 82.19 245 VAL A O 1
ATOM 1888 N N . LYS A 1 246 ? -40.219 -5.445 18.328 1 76.44 246 LYS A N 1
ATOM 1889 C CA . LYS A 1 246 ? -39.969 -6.273 17.141 1 76.44 246 LYS A CA 1
ATOM 1890 C C . LYS A 1 246 ? -41.156 -6.199 16.172 1 76.44 246 LYS A C 1
ATOM 1892 O O . LYS A 1 246 ? -41 -6.477 14.984 1 76.44 246 LYS A O 1
ATOM 1897 N N . HIS A 1 247 ? -42.281 -5.652 16.688 1 74 247 HIS A N 1
ATOM 1898 C CA . HIS A 1 247 ? -43.469 -5.613 15.852 1 74 247 HIS A CA 1
ATOM 1899 C C . HIS A 1 247 ? -43.344 -4.562 14.758 1 74 247 HIS A C 1
ATOM 1901 O O . HIS A 1 247 ? -42.719 -3.506 14.969 1 74 247 HIS A O 1
ATOM 1907 N N . PHE A 1 248 ? -43.844 -4.793 13.562 1 69.19 248 PHE A N 1
ATOM 1908 C CA . PHE A 1 248 ? -43.688 -3.939 12.391 1 69.19 248 PHE A CA 1
ATOM 1909 C C . PHE A 1 248 ? -44.406 -2.613 12.586 1 69.19 248 PHE A C 1
ATOM 1911 O O . PHE A 1 248 ? -44.062 -1.609 11.961 1 69.19 248 PHE A O 1
ATOM 1918 N N . LEU A 1 249 ? -45.438 -2.553 13.375 1 77.19 249 LEU A N 1
ATOM 1919 C CA . LEU A 1 249 ? -46.188 -1.326 13.609 1 77.19 249 LEU A CA 1
ATOM 1920 C C . LEU A 1 249 ? -45.594 -0.554 14.789 1 77.19 249 LEU A C 1
ATOM 1922 O O . LEU A 1 249 ? -46.094 0.511 15.156 1 77.19 249 LEU A O 1
ATOM 1926 N N . GLY A 1 250 ? -44.594 -1.109 15.367 1 79.31 250 GLY A N 1
ATOM 1927 C CA . GLY A 1 250 ? -44 -0.47 16.531 1 79.31 250 GLY A CA 1
ATOM 1928 C C . GLY A 1 250 ? -43.531 0.942 16.266 1 79.31 250 GLY A C 1
ATOM 1929 O O . GLY A 1 250 ? -44 1.895 16.891 1 79.31 250 GLY A O 1
ATOM 1930 N N . MET A 1 251 ? -42.719 1.154 15.25 1 81.31 251 MET A N 1
ATOM 1931 C CA . MET A 1 251 ? -42.125 2.455 14.977 1 81.31 251 MET A CA 1
ATOM 1932 C C . MET A 1 251 ? -43.156 3.434 14.438 1 81.31 251 MET A C 1
ATOM 1934 O O . MET A 1 251 ? -43.25 4.562 14.922 1 81.31 251 MET A O 1
ATOM 1938 N N . PRO A 1 252 ? -44 3.105 13.484 1 81.19 252 PRO A N 1
ATOM 1939 C CA . PRO A 1 252 ? -45.031 4.031 13.031 1 81.19 252 PRO A CA 1
ATOM 1940 C C . PRO A 1 252 ? -46 4.453 14.148 1 81.19 252 PRO A C 1
ATOM 1942 O O . PRO A 1 252 ? -46.406 5.617 14.203 1 81.19 252 PRO A O 1
ATOM 1945 N N . ALA A 1 253 ? -46.25 3.531 15 1 86.62 253 ALA A N 1
ATOM 1946 C CA . ALA A 1 253 ? -47.156 3.844 16.109 1 86.62 253 ALA A CA 1
ATOM 1947 C C . ALA A 1 253 ? -46.531 4.863 17.047 1 86.62 253 ALA A C 1
ATOM 1949 O O . ALA A 1 253 ? -47.188 5.812 17.484 1 86.62 253 ALA A O 1
ATOM 1950 N N . VAL A 1 254 ? -45.312 4.621 17.375 1 88.94 254 VAL A N 1
ATOM 1951 C CA . VAL A 1 254 ? -44.625 5.523 18.281 1 88.94 254 VAL A CA 1
ATOM 1952 C C . VAL A 1 254 ? -44.5 6.906 17.656 1 88.94 254 VAL A C 1
ATOM 1954 O O . VAL A 1 254 ? -44.688 7.922 18.328 1 88.94 254 VAL A O 1
ATOM 1957 N N . LEU A 1 255 ? -44.312 6.992 16.375 1 86.81 255 LEU A N 1
ATOM 1958 C CA . LEU A 1 255 ? -44.156 8.258 15.68 1 86.81 255 LEU A CA 1
ATOM 1959 C C . LEU A 1 255 ? -45.469 9.023 15.625 1 86.81 255 LEU A C 1
ATOM 1961 O O . LEU A 1 255 ? -45.469 10.258 15.648 1 86.81 255 LEU A O 1
ATOM 1965 N N . LEU A 1 256 ? -46.531 8.312 15.641 1 87.38 256 LEU A N 1
ATOM 1966 C CA . LEU A 1 256 ? -47.844 8.969 15.625 1 87.38 256 LEU A CA 1
ATOM 1967 C C . LEU A 1 256 ? -48.281 9.336 17.031 1 87.38 256 LEU A C 1
ATOM 1969 O O . LEU A 1 256 ? -48.906 10.383 17.234 1 87.38 256 LEU A O 1
ATOM 1973 N N . LEU A 1 257 ? -47.906 8.539 17.938 1 90.88 257 LEU A N 1
ATOM 1974 C CA . LEU A 1 257 ? -48.406 8.68 19.297 1 90.88 257 LEU A CA 1
ATOM 1975 C C . LEU A 1 257 ? -47.656 9.766 20.047 1 90.88 257 LEU A C 1
ATOM 1977 O O . LEU A 1 257 ? -48.219 10.43 20.922 1 90.88 257 LEU A O 1
ATOM 1981 N N . LEU A 1 258 ? -46.469 10.008 19.797 1 92.81 258 LEU A N 1
ATOM 1982 C CA . LEU A 1 258 ? -45.625 10.898 20.594 1 92.81 258 LEU A CA 1
ATOM 1983 C C . LEU A 1 258 ? -46.125 12.344 20.484 1 92.81 258 LEU A C 1
ATOM 1985 O O . LEU A 1 258 ? -46.25 13.023 21.5 1 92.81 258 LEU A O 1
ATOM 1989 N N . PRO A 1 259 ? -46.406 12.875 19.266 1 91.44 259 PRO A N 1
ATOM 1990 C CA . PRO A 1 259 ? -46.969 14.227 19.219 1 91.44 259 PRO A CA 1
ATOM 1991 C C . PRO A 1 259 ? -48.312 14.336 19.938 1 91.44 259 PRO A C 1
ATOM 1993 O O . PRO A 1 259 ? -48.594 15.336 20.609 1 91.44 259 PRO A O 1
ATOM 1996 N N . LEU A 1 260 ? -49.094 13.289 19.844 1 92.25 260 LEU A N 1
ATOM 1997 C CA . LEU A 1 260 ? -50.406 13.281 20.516 1 92.25 260 LEU A CA 1
ATOM 1998 C C . LEU A 1 260 ? -50.219 13.312 22.031 1 92.25 260 LEU A C 1
ATOM 2000 O O . LEU A 1 260 ? -50.969 14.016 22.734 1 92.25 260 LEU A O 1
ATOM 2004 N N . LEU A 1 261 ? -49.281 12.539 22.438 1 93.69 261 LEU A N 1
ATOM 2005 C CA . LEU A 1 261 ? -48.969 12.5 23.859 1 93.69 261 LEU A CA 1
ATOM 2006 C C . LEU A 1 261 ? -48.469 13.852 24.359 1 93.69 261 LEU A C 1
ATOM 2008 O O . LEU A 1 261 ? -48.781 14.25 25.484 1 93.69 261 LEU A O 1
ATOM 2012 N N . PHE A 1 262 ? -47.75 14.523 23.578 1 94.25 262 PHE A N 1
ATOM 2013 C CA . PHE A 1 262 ? -47.25 15.844 23.938 1 94.25 262 PHE A CA 1
ATOM 2014 C C . PHE A 1 262 ? -48.406 16.828 24.141 1 94.25 262 PHE A C 1
ATOM 2016 O O . PHE A 1 262 ? -48.469 17.516 25.156 1 94.25 262 PHE A O 1
ATOM 2023 N N . PHE A 1 263 ? -49.375 16.891 23.203 1 93.06 263 PHE A N 1
ATOM 2024 C CA . PHE A 1 263 ? -50.5 17.812 23.297 1 93.06 263 PHE A CA 1
ATOM 2025 C C . PHE A 1 263 ? -51.438 17.438 24.453 1 93.06 263 PHE A C 1
ATOM 2027 O O . PHE A 1 263 ? -51.969 18.297 25.141 1 93.06 263 PHE A O 1
ATOM 2034 N N . ALA A 1 264 ? -51.5 16.156 24.688 1 94 264 ALA A N 1
ATOM 2035 C CA . ALA A 1 264 ? -52.312 15.703 25.797 1 94 264 ALA A CA 1
ATOM 2036 C C . ALA A 1 264 ? -51.688 16.094 27.141 1 94 264 ALA A C 1
ATOM 2038 O O . ALA A 1 264 ? -52.375 16.547 28.047 1 94 264 ALA A O 1
ATOM 2039 N N . ALA A 1 265 ? -50.406 15.953 27.203 1 93.38 265 ALA A N 1
ATOM 2040 C CA . ALA A 1 265 ? -49.688 16.281 28.438 1 93.38 265 ALA A CA 1
ATOM 2041 C C . ALA A 1 265 ? -49.719 17.781 28.703 1 93.38 265 ALA A C 1
ATOM 2043 O O . ALA A 1 265 ? -49.906 18.219 29.844 1 93.38 265 ALA A O 1
ATOM 2044 N N . THR A 1 266 ? -49.562 18.531 27.688 1 92.62 266 THR A N 1
ATOM 2045 C CA . THR A 1 266 ? -49.562 19.984 27.859 1 92.62 266 THR A CA 1
ATOM 2046 C C . THR A 1 266 ? -50.938 20.484 28.203 1 92.62 266 THR A C 1
ATOM 2048 O O . THR A 1 266 ? -51.094 21.406 29.016 1 92.62 266 THR A O 1
ATOM 2051 N N . ALA A 1 267 ? -51.938 19.859 27.609 1 92.94 267 ALA A N 1
ATOM 2052 C CA . ALA A 1 267 ? -53.312 20.219 27.938 1 92.94 267 ALA A CA 1
ATOM 2053 C C . ALA A 1 267 ? -53.625 19.859 29.391 1 92.94 267 ALA A C 1
ATOM 2055 O O . ALA A 1 267 ? -54.312 20.625 30.094 1 92.94 267 ALA A O 1
ATOM 2056 N N . ALA A 1 268 ? -53.156 18.828 29.844 1 94 268 ALA A N 1
ATOM 2057 C CA . ALA A 1 268 ? -53.406 18.359 31.203 1 94 268 ALA A CA 1
ATOM 2058 C C . ALA A 1 268 ? -52.719 19.25 32.219 1 94 268 ALA A C 1
ATOM 2060 O O . ALA A 1 268 ? -53.219 19.422 33.344 1 94 268 ALA A O 1
ATOM 2061 N N . LEU A 1 269 ? -51.594 19.766 31.844 1 93 269 LEU A N 1
ATOM 2062 C CA . LEU A 1 269 ? -50.812 20.609 32.75 1 93 269 LEU A CA 1
ATOM 2063 C C . LEU A 1 269 ? -51.281 22.047 32.688 1 93 269 LEU A C 1
ATOM 2065 O O . LEU A 1 269 ? -50.844 22.891 33.438 1 93 269 LEU A O 1
ATOM 2069 N N . GLY A 1 270 ? -52.156 22.359 31.703 1 90.44 270 GLY A N 1
ATOM 2070 C CA . GLY A 1 270 ? -52.812 23.656 31.641 1 90.44 270 GLY A CA 1
ATOM 2071 C C . GLY A 1 270 ? -52.094 24.656 30.766 1 90.44 270 GLY A C 1
ATOM 2072 O O . GLY A 1 270 ? -52.312 25.859 30.891 1 90.44 270 GLY A O 1
ATOM 2073 N N . TYR A 1 271 ? -51.188 24.172 29.969 1 92.5 271 TYR A N 1
ATOM 2074 C CA . TYR A 1 271 ? -50.469 25.078 29.078 1 92.5 271 TYR A CA 1
ATOM 2075 C C . TYR A 1 271 ? -51.281 25.297 27.797 1 92.5 271 TYR A C 1
ATOM 2077 O O . TYR A 1 271 ? -51.812 24.359 27.219 1 92.5 271 TYR A O 1
ATOM 2085 N N . SER A 1 272 ? -51.406 26.547 27.406 1 90.44 272 SER A N 1
ATOM 2086 C CA . SER A 1 272 ? -52 26.859 26.125 1 90.44 272 SER A CA 1
ATOM 2087 C C . SER A 1 272 ? -51 26.656 24.984 1 90.44 272 SER A C 1
ATOM 2089 O O . SER A 1 272 ? -49.812 26.578 25.203 1 90.44 272 SER A O 1
ATOM 2091 N N . VAL A 1 273 ? -51.5 26.469 23.828 1 88.56 273 VAL A N 1
ATOM 2092 C CA . VAL A 1 273 ? -50.688 26.266 22.641 1 88.56 273 VAL A CA 1
ATOM 2093 C C . VAL A 1 273 ? -49.75 27.469 22.438 1 88.56 273 VAL A C 1
ATOM 2095 O O . VAL A 1 273 ? -48.594 27.312 22.047 1 88.56 273 VAL A O 1
ATOM 2098 N N . GLU A 1 274 ? -50.281 28.641 22.734 1 86.88 274 GLU A N 1
ATOM 2099 C CA . GLU A 1 274 ? -49.469 29.859 22.594 1 86.88 274 GLU A CA 1
ATOM 2100 C C . GLU A 1 274 ? -48.344 29.906 23.625 1 86.88 274 GLU A C 1
ATOM 2102 O O . GLU A 1 274 ? -47.25 30.406 23.328 1 86.88 274 GLU A O 1
ATOM 2107 N N . GLU A 1 275 ? -48.656 29.391 24.75 1 89.81 275 GLU A N 1
ATOM 2108 C CA . GLU A 1 275 ? -47.625 29.344 25.781 1 89.81 275 GLU A CA 1
ATOM 2109 C C . GLU A 1 275 ? -46.531 28.359 25.406 1 89.81 275 GLU A C 1
ATOM 2111 O O . GLU A 1 275 ? -45.344 28.594 25.688 1 89.81 275 GLU A O 1
ATOM 2116 N N . CYS A 1 276 ? -46.969 27.328 24.797 1 90 276 CYS A N 1
ATOM 2117 C CA . CYS A 1 276 ? -45.969 26.344 24.344 1 90 276 CYS A CA 1
ATOM 2118 C C . CYS A 1 276 ? -45.094 26.906 23.266 1 90 276 CYS A C 1
ATOM 2120 O O . CYS A 1 276 ? -43.906 26.594 23.188 1 90 276 CYS A O 1
ATOM 2122 N N . ARG A 1 277 ? -45.594 27.766 22.469 1 88.12 277 ARG A N 1
ATOM 2123 C CA . ARG A 1 277 ? -44.812 28.406 21.406 1 88.12 277 ARG A CA 1
ATOM 2124 C C . ARG A 1 277 ? -43.812 29.406 21.969 1 88.12 277 ARG A C 1
ATOM 2126 O O . ARG A 1 277 ? -42.688 29.5 21.5 1 88.12 277 ARG A O 1
ATOM 2133 N N . VAL A 1 278 ? -44.312 30.125 22.969 1 85.12 278 VAL A N 1
ATOM 2134 C CA . VAL A 1 278 ? -43.438 31.125 23.594 1 85.12 278 VAL A CA 1
ATOM 2135 C C . VAL A 1 278 ? -42.312 30.422 24.344 1 85.12 278 VAL A C 1
ATOM 2137 O O . VAL A 1 278 ? -41.188 30.922 24.375 1 85.12 278 VAL A O 1
ATOM 2140 N N . ALA A 1 279 ? -42.656 29.281 24.875 1 86.44 279 ALA A N 1
ATOM 2141 C CA . ALA A 1 279 ? -41.656 28.516 25.625 1 86.44 279 ALA A CA 1
ATOM 2142 C C . ALA A 1 279 ? -40.688 27.812 24.672 1 86.44 279 ALA A C 1
ATOM 2144 O O . ALA A 1 279 ? -39.625 27.312 25.094 1 86.44 279 ALA A O 1
ATOM 2145 N N . GLY A 1 280 ? -41.031 27.734 23.375 1 85.31 280 GLY A N 1
ATOM 2146 C CA . GLY A 1 280 ? -40.156 27.125 22.391 1 85.31 280 GLY A CA 1
ATOM 2147 C C . GLY A 1 280 ? -40.406 25.641 22.219 1 85.31 280 GLY A C 1
ATOM 2148 O O . GLY A 1 280 ? -39.594 24.938 21.625 1 85.31 280 GLY A O 1
ATOM 2149 N N . TRP A 1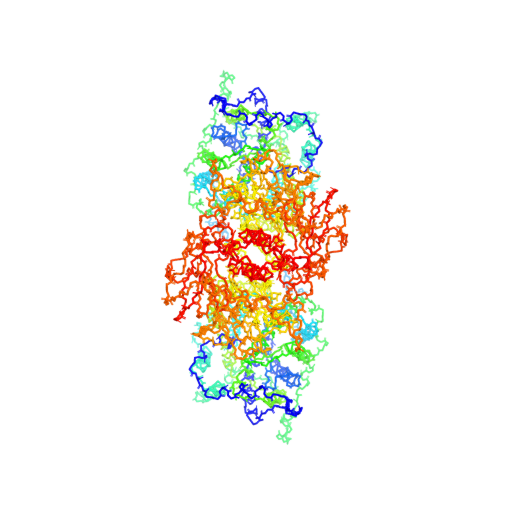 281 ? -41.5 25.156 22.812 1 89.81 281 TRP A N 1
ATOM 2150 C CA . TRP A 1 281 ? -41.844 23.734 22.703 1 89.81 281 TRP A CA 1
ATOM 2151 C C . TRP A 1 281 ? -42.469 23.422 21.344 1 89.81 281 TRP A C 1
ATOM 2153 O O . TRP A 1 281 ? -42.438 22.266 20.891 1 89.81 281 TRP A O 1
ATOM 2163 N N . LEU A 1 282 ? -43 24.5 20.781 1 87.25 282 LEU A N 1
ATOM 2164 C CA . LEU A 1 282 ? -43.531 24.438 19.438 1 87.25 282 LEU A CA 1
ATOM 2165 C C . LEU A 1 282 ? -42.906 25.516 18.547 1 87.25 282 LEU A C 1
ATOM 2167 O O . LEU A 1 282 ? -42.5 26.562 19.047 1 87.25 282 LEU A O 1
ATOM 2171 N N . PRO A 1 283 ? -42.781 25.188 17.328 1 80.69 283 PRO A N 1
ATOM 2172 C CA . PRO A 1 283 ? -42.25 26.219 16.438 1 80.69 283 PRO A CA 1
ATOM 2173 C C . PRO A 1 283 ? -43.094 27.484 16.406 1 80.69 283 PRO A C 1
ATOM 2175 O O . PRO A 1 283 ? -44.281 27.438 16.734 1 80.69 283 PRO A O 1
ATOM 2178 N N . ALA A 1 284 ? -42.469 28.688 16.141 1 71.12 284 ALA A N 1
ATOM 2179 C CA . ALA A 1 284 ? -43.156 29.984 16.109 1 71.12 284 ALA A CA 1
ATOM 2180 C C . ALA A 1 284 ? -44.281 29.984 15.086 1 71.12 284 ALA A C 1
ATOM 2182 O O . ALA A 1 284 ? -44.219 29.281 14.078 1 71.12 284 ALA A O 1
ATOM 2183 N N . ALA A 1 285 ? -45.312 30.562 15.547 1 59.91 285 ALA A N 1
ATOM 2184 C CA . ALA A 1 285 ? -46.5 30.656 14.688 1 59.91 285 ALA A CA 1
ATOM 2185 C C . ALA A 1 285 ? -46.156 31.438 13.406 1 59.91 285 ALA A C 1
ATOM 2187 O O . ALA A 1 285 ? -45.344 32.344 13.422 1 59.91 285 ALA A O 1
ATOM 2188 N N . PRO A 1 286 ? -46.469 30.781 12.281 1 55.97 286 PRO A N 1
ATOM 2189 C CA . PRO A 1 286 ? -46.25 31.547 11.062 1 55.97 286 PRO A CA 1
ATOM 2190 C C . PRO A 1 286 ? -46.781 32.969 11.156 1 55.97 286 PRO A C 1
ATOM 2192 O O . PRO A 1 286 ? -47.719 33.25 11.891 1 55.97 286 PRO A O 1
ATOM 2195 N N . ALA A 1 287 ? -45.969 34.094 11.18 1 49.16 287 ALA A N 1
ATOM 2196 C CA . ALA A 1 287 ? -46.469 35.469 11.141 1 49.16 287 ALA A CA 1
ATOM 2197 C C . ALA A 1 287 ? -47.906 35.5 10.633 1 49.16 287 ALA A C 1
ATOM 2199 O O . ALA A 1 287 ? -48.281 34.719 9.742 1 49.16 287 ALA A O 1
ATOM 2200 N N . ALA A 1 288 ? -48.812 36 11.469 1 41.38 288 ALA A N 1
ATOM 2201 C CA . ALA A 1 288 ? -50.219 36.219 11.164 1 41.38 288 ALA A CA 1
ATOM 2202 C C . ALA A 1 288 ? -50.438 36.469 9.672 1 41.38 288 ALA A C 1
ATOM 2204 O O . ALA A 1 288 ? -49.844 37.406 9.109 1 41.38 288 ALA A O 1
ATOM 2205 N N . ARG A 1 289 ? -50.562 35.438 8.953 1 41.16 289 ARG A N 1
ATOM 2206 C CA . ARG A 1 289 ? -51.125 35.719 7.637 1 41.16 289 ARG A CA 1
ATOM 2207 C C . ARG A 1 289 ? -52.344 36.625 7.73 1 41.16 289 ARG A C 1
ATOM 2209 O O . ARG A 1 289 ? -53.312 36.312 8.414 1 41.16 289 ARG A O 1
ATOM 2216 N N . SER A 1 290 ? -52.094 37.875 7.867 1 35.78 290 SER A N 1
ATOM 2217 C CA . SER A 1 290 ? -53.25 38.75 7.703 1 35.78 290 SER A CA 1
ATOM 2218 C C . SER A 1 290 ? -54.188 38.219 6.605 1 35.78 290 SER A C 1
ATOM 2220 O O . SER A 1 290 ? -54.062 38.625 5.445 1 35.78 290 SER A O 1
ATOM 2222 N N . ILE A 1 291 ? -54.219 36.938 6.352 1 35.38 291 ILE A N 1
ATOM 2223 C CA . ILE A 1 291 ? -55.344 36.781 5.438 1 35.38 291 ILE A CA 1
ATOM 2224 C C . ILE A 1 291 ? -56.625 37.375 6.059 1 35.38 291 ILE A C 1
ATOM 2226 O O . ILE A 1 291 ? -57.031 36.969 7.137 1 35.38 291 ILE A O 1
ATOM 2230 N N . PRO A 1 292 ? -56.938 38.5 5.688 1 33.16 292 PRO A N 1
ATOM 2231 C CA . PRO A 1 292 ? -58.281 38.906 6.105 1 33.16 292 PRO A CA 1
ATOM 2232 C C . PRO A 1 292 ? -59.312 37.812 5.918 1 33.16 292 PRO A C 1
ATOM 2234 O O . PRO A 1 292 ? -59.438 37.25 4.82 1 33.16 292 PRO A O 1
ATOM 2237 N N . VAL A 1 293 ? -59.406 36.812 6.758 1 34.72 293 VAL A N 1
ATOM 2238 C CA . VAL A 1 293 ? -60.625 35.969 6.723 1 34.72 293 VAL A CA 1
ATOM 2239 C C . VAL A 1 293 ? -61.844 36.875 6.586 1 34.72 293 VAL A C 1
ATOM 2241 O O . VAL A 1 293 ? -62.281 37.5 7.555 1 34.72 293 VAL A O 1
ATOM 2244 N N . SER A 1 294 ? -62.062 37.625 5.586 1 32.88 294 SER A N 1
ATOM 2245 C CA . SER A 1 294 ? -63.5 38 5.504 1 32.88 294 SER A CA 1
ATOM 2246 C C . SER A 1 294 ? -64.375 36.781 5.652 1 32.88 294 SER A C 1
ATOM 2248 O O . SER A 1 294 ? -63.938 35.625 5.527 1 32.88 294 SER A O 1
ATOM 2250 N N . GLY A 1 295 ? -65.812 36.906 5.445 1 33 295 GLY A N 1
ATOM 2251 C CA . GLY A 1 295 ? -67 36.125 5.711 1 33 295 GLY A CA 1
ATOM 2252 C C . GLY A 1 295 ? -66.875 34.688 5.289 1 33 295 GLY A C 1
ATOM 2253 O O . GLY A 1 295 ? -66.438 33.844 6.062 1 33 295 GLY A O 1
ATOM 2254 N N . GLU A 1 296 ? -67.875 34.25 4.172 1 33.62 296 GLU A N 1
ATOM 2255 C CA . GLU A 1 296 ? -68.688 33.125 3.762 1 33.62 296 GLU A CA 1
ATOM 2256 C C . GLU A 1 296 ? -67.812 31.984 3.217 1 33.62 296 GLU A C 1
ATOM 2258 O O . GLU A 1 296 ? -68.312 30.969 2.756 1 33.62 296 GLU A O 1
ATOM 2263 N N . SER A 1 297 ? -66.75 32.219 2.541 1 35.12 297 SER A N 1
ATOM 2264 C CA . SER A 1 297 ? -66.375 31.156 1.607 1 35.12 297 SER A CA 1
ATOM 2265 C C . SER A 1 297 ? -65.938 29.906 2.346 1 35.12 297 SER A C 1
ATOM 2267 O O . SER A 1 297 ? -65.312 30 3.41 1 35.12 297 SER A O 1
ATOM 2269 N N . GLY A 1 298 ? -66.625 28.734 2.055 1 33.22 298 GLY A N 1
ATOM 2270 C CA . GLY A 1 298 ? -66.75 27.375 2.541 1 33.22 298 GLY A CA 1
ATOM 2271 C C . GLY A 1 298 ? -65.375 26.734 2.812 1 33.22 298 GLY A C 1
ATOM 2272 O O . GLY A 1 298 ? -64.312 27.281 2.418 1 33.22 298 GLY A O 1
ATOM 2273 N N . LEU A 1 299 ? -65.438 25.672 3.596 1 34.06 299 LEU A N 1
ATOM 2274 C CA . LEU A 1 299 ? -64.375 24.797 4.039 1 34.06 299 LEU A CA 1
ATOM 2275 C C . LEU A 1 299 ? -63.375 24.516 2.908 1 34.06 299 LEU A C 1
ATOM 2277 O O . LEU A 1 299 ? -62.156 24.516 3.121 1 34.06 299 LEU A O 1
ATOM 2281 N N . ALA A 1 300 ? -64.062 24.141 1.771 1 35.66 300 ALA A N 1
ATOM 2282 C CA . ALA A 1 300 ? -63.312 23.719 0.614 1 35.66 300 ALA A CA 1
ATOM 2283 C C . ALA A 1 300 ? -62.344 24.797 0.178 1 35.66 300 ALA A C 1
ATOM 2285 O O . ALA A 1 300 ? -61.219 24.516 -0.248 1 35.66 300 ALA A O 1
ATOM 2286 N N . GLN A 1 301 ? -62.844 26.047 0.012 1 36.19 301 GLN A N 1
ATOM 2287 C CA . GLN A 1 301 ? -62 27.141 -0.419 1 36.19 301 GLN A CA 1
ATOM 2288 C C . GLN A 1 301 ? -60.844 27.375 0.563 1 36.19 301 GLN A C 1
ATOM 2290 O O . GLN A 1 301 ? -59.812 27.922 0.196 1 36.19 301 GLN A O 1
ATOM 2295 N N . ARG A 1 302 ? -61.062 27.016 1.81 1 37.09 302 ARG A N 1
ATOM 2296 C CA . ARG A 1 302 ? -60.062 27.109 2.854 1 37.09 302 ARG A CA 1
ATOM 2297 C C . ARG A 1 302 ? -58.969 26.047 2.656 1 37.09 302 ARG A C 1
ATOM 2299 O O . ARG A 1 302 ? -57.812 26.266 2.969 1 37.09 302 ARG A O 1
ATOM 2306 N N . ILE A 1 303 ? -59.438 24.828 2.422 1 37.38 303 ILE A N 1
ATOM 2307 C CA . ILE A 1 303 ? -58.5 23.719 2.129 1 37.38 303 ILE A CA 1
ATOM 2308 C C . ILE A 1 303 ? -57.656 24.078 0.907 1 37.38 303 ILE A C 1
ATOM 2310 O O . ILE A 1 303 ? -56.469 23.812 0.883 1 37.38 303 ILE A O 1
ATOM 2314 N N . PHE A 1 304 ? -58.375 24.312 -0.315 1 36.88 304 PHE A N 1
ATOM 2315 C CA . PHE A 1 304 ? -57.656 24.719 -1.523 1 36.88 304 PHE A CA 1
ATOM 2316 C C . PHE A 1 304 ? -57.125 26.141 -1.388 1 36.88 304 PHE A C 1
ATOM 2318 O O . PHE A 1 304 ? -57.625 27.062 -2.07 1 36.88 304 PHE A O 1
ATOM 2325 N N . VAL A 1 305 ? -57.438 26.766 -0.292 1 36.91 305 VAL A N 1
ATOM 2326 C CA . VAL A 1 305 ? -56.875 28.094 -0.125 1 36.91 305 VAL A CA 1
ATOM 2327 C C . VAL A 1 305 ? -55.531 28.172 -0.859 1 36.91 305 VAL A C 1
ATOM 2329 O O . VAL A 1 305 ? -54.938 27.141 -1.206 1 36.91 305 VAL A O 1
ATOM 2332 N N . ASP A 1 306 ? -54.812 29.406 -0.812 1 38.75 306 ASP A N 1
ATOM 2333 C CA . ASP A 1 306 ? -53.688 29.953 -1.547 1 38.75 306 ASP A CA 1
ATOM 2334 C C . ASP A 1 306 ? -52.5 28.984 -1.523 1 38.75 306 ASP A C 1
ATOM 2336 O O . ASP A 1 306 ? -51.906 28.766 -0.472 1 38.75 306 ASP A O 1
ATOM 2340 N N . LEU A 1 307 ? -52.594 27.875 -2.102 1 46.44 307 LEU A N 1
ATOM 2341 C CA . LEU A 1 307 ? -51.281 27.375 -2.49 1 46.44 307 LEU A CA 1
ATOM 2342 C C . LEU A 1 307 ? -50.219 28.5 -2.463 1 46.44 307 LEU A C 1
ATOM 2344 O O . LEU A 1 307 ? -50.344 29.484 -3.199 1 46.44 307 LEU A O 1
ATOM 2348 N N . ASP A 1 308 ? -50.062 29 -1.369 1 55.81 308 ASP A N 1
ATOM 2349 C CA . ASP A 1 308 ? -49.094 30.078 -1.228 1 55.81 308 ASP A CA 1
ATOM 2350 C C . ASP A 1 308 ? -47.938 29.922 -2.197 1 55.81 308 ASP A C 1
ATOM 2352 O O . ASP A 1 308 ? -46.781 29.719 -1.773 1 55.81 308 ASP A O 1
ATOM 2356 N N . LEU A 1 309 ? -48.281 29.375 -3.463 1 63.59 309 LEU A N 1
ATOM 2357 C CA . LEU A 1 309 ? -47.281 29.281 -4.523 1 63.59 309 LEU A CA 1
ATOM 2358 C C . LEU A 1 309 ? -46.562 30.609 -4.695 1 63.59 309 LEU A C 1
ATOM 2360 O O . LEU A 1 309 ? -45.406 30.625 -5.105 1 63.59 309 LEU A O 1
ATOM 2364 N N . GLU A 1 310 ? -47.344 31.625 -4.355 1 66.75 310 GLU A N 1
ATOM 2365 C CA . GLU A 1 310 ? -46.719 32.938 -4.477 1 66.75 310 GLU A CA 1
ATOM 2366 C C . GLU A 1 310 ? -45.5 33.062 -3.547 1 66.75 310 GLU A C 1
ATOM 2368 O O . GLU A 1 310 ? -44.5 33.688 -3.91 1 66.75 310 GLU A O 1
ATOM 2373 N N . ARG A 1 311 ? -45.75 32.406 -2.459 1 76.25 311 ARG A N 1
ATOM 2374 C CA . ARG A 1 311 ? -44.625 32.5 -1.518 1 76.25 311 ARG A CA 1
ATOM 2375 C C . ARG A 1 311 ? -43.438 31.688 -2.021 1 76.25 311 ARG A C 1
ATOM 2377 O O . ARG A 1 311 ? -42.281 32.062 -1.806 1 76.25 311 ARG A O 1
ATOM 2384 N N . PHE A 1 312 ? -43.812 30.641 -2.75 1 81.38 312 PHE A N 1
ATOM 2385 C CA . PHE A 1 312 ? -42.719 29.828 -3.305 1 81.38 312 PHE A CA 1
ATOM 2386 C C . PHE A 1 312 ? -42 30.578 -4.414 1 81.38 312 PHE A C 1
ATOM 2388 O O . PHE A 1 312 ? -40.781 30.516 -4.523 1 81.38 312 PHE A O 1
ATOM 2395 N N . VAL A 1 313 ? -42.75 31.297 -5.145 1 77.81 313 VAL A N 1
ATOM 2396 C CA . VAL A 1 313 ? -42.156 32.094 -6.223 1 77.81 313 VAL A CA 1
ATOM 2397 C C . VAL A 1 313 ? -41.281 33.219 -5.637 1 77.81 313 VAL A C 1
ATOM 2399 O O . VAL A 1 313 ? -40.25 33.562 -6.203 1 77.81 313 VAL A O 1
ATOM 2402 N N . GLN A 1 314 ? -41.719 33.656 -4.465 1 81 314 GLN A N 1
ATOM 2403 C CA . GLN A 1 314 ? -40.969 34.719 -3.824 1 81 314 GLN A CA 1
ATOM 2404 C C . GLN A 1 314 ? -39.656 34.219 -3.258 1 81 314 GLN A C 1
ATOM 2406 O O . GLN A 1 314 ? -38.625 34.875 -3.391 1 81 314 GLN A O 1
ATOM 2411 N N . ILE A 1 315 ? -39.75 33.094 -2.686 1 84.75 315 ILE A N 1
ATOM 2412 C CA . ILE A 1 315 ? -38.531 32.594 -2.037 1 84.75 315 ILE A CA 1
ATOM 2413 C C . ILE A 1 315 ? -37.562 32.062 -3.09 1 84.75 315 ILE A C 1
ATOM 2415 O O . ILE A 1 315 ? -36.344 32.031 -2.871 1 84.75 315 ILE A O 1
ATOM 2419 N N . LEU A 1 316 ? -38.125 31.734 -4.266 1 87.81 316 LEU A N 1
ATOM 2420 C CA . LEU A 1 316 ? -37.281 31.203 -5.336 1 87.81 316 LEU A CA 1
ATOM 2421 C C . LEU A 1 316 ? -37.062 32.25 -6.418 1 87.81 316 LEU A C 1
ATOM 2423 O O . LEU A 1 316 ? -36.844 31.922 -7.582 1 87.81 316 LEU A O 1
ATOM 2427 N N . ASP A 1 317 ? -37.156 33.5 -6.031 1 88.06 317 ASP A N 1
ATOM 2428 C CA . ASP A 1 317 ? -36.969 34.562 -6.996 1 88.06 317 ASP A CA 1
ATOM 2429 C C . ASP A 1 317 ? -35.531 34.594 -7.504 1 88.06 317 ASP A C 1
ATOM 2431 O O . ASP A 1 317 ? -34.594 34.844 -6.73 1 88.06 317 ASP A O 1
ATOM 2435 N N . PRO A 1 318 ? -35.312 34.375 -8.789 1 90.19 318 PRO A N 1
ATOM 2436 C CA . PRO A 1 318 ? -33.938 34.344 -9.328 1 90.19 318 PRO A CA 1
ATOM 2437 C C . PRO A 1 318 ? -33.25 35.688 -9.281 1 90.19 318 PRO A C 1
ATOM 2439 O O . PRO A 1 318 ? -32.031 35.781 -9.328 1 90.19 318 PRO A O 1
ATOM 2442 N N . ARG A 1 319 ? -34 36.875 -9.203 1 89.69 319 ARG A N 1
ATOM 2443 C CA . ARG A 1 319 ? -33.438 38.219 -9.18 1 89.69 319 ARG A CA 1
ATOM 2444 C C . ARG A 1 319 ? -32.781 38.5 -7.836 1 89.69 319 ARG A C 1
ATOM 2446 O O . ARG A 1 319 ? -31.891 39.375 -7.742 1 89.69 319 ARG A O 1
ATOM 2453 N N . ALA A 1 320 ? -33.156 37.688 -6.82 1 92 320 ALA A N 1
ATOM 2454 C CA . ALA A 1 320 ? -32.625 37.906 -5.48 1 92 320 ALA A CA 1
ATOM 2455 C C . ALA A 1 320 ? -31.375 37.031 -5.25 1 92 320 ALA A C 1
ATOM 2457 O O . ALA A 1 320 ? -30.719 37.125 -4.207 1 92 320 ALA A O 1
ATOM 2458 N N . VAL A 1 321 ? -31.031 36.312 -6.266 1 94.31 321 VAL A N 1
ATOM 2459 C CA . VAL A 1 321 ? -29.953 35.344 -6.117 1 94.31 321 VAL A CA 1
ATOM 2460 C C . VAL A 1 321 ? -28.625 36 -6.508 1 94.31 321 VAL A C 1
ATOM 2462 O O . VAL A 1 321 ? -28.547 36.719 -7.488 1 94.31 321 VAL A O 1
ATOM 2465 N N . HIS A 1 322 ? -27.656 35.812 -5.754 1 93.88 322 HIS A N 1
ATOM 2466 C CA . HIS A 1 322 ? -26.281 36.219 -6.102 1 93.88 322 HIS A CA 1
ATOM 2467 C C . HIS A 1 322 ? -25.578 35.094 -6.852 1 93.88 322 HIS A C 1
ATOM 2469 O O . HIS A 1 322 ? -24.781 34.344 -6.258 1 93.88 322 HIS A O 1
ATOM 2475 N N . TRP A 1 323 ? -25.703 35.156 -8.102 1 93 323 TRP A N 1
ATOM 2476 C CA . TRP A 1 323 ? -25.266 34.094 -8.984 1 93 323 TRP A CA 1
ATOM 2477 C C . TRP A 1 323 ? -23.75 33.969 -8.977 1 93 323 TRP A C 1
ATOM 2479 O O . TRP A 1 323 ? -23.219 32.875 -9.203 1 93 323 TRP A O 1
ATOM 2489 N N . HIS A 1 324 ? -22.984 34.938 -8.672 1 90.94 324 HIS A N 1
ATOM 2490 C CA . HIS A 1 324 ? -21.531 34.938 -8.727 1 90.94 324 HIS A CA 1
ATOM 2491 C C . HIS A 1 324 ? -20.938 34.125 -7.578 1 90.94 324 HIS A C 1
ATOM 2493 O O . HIS A 1 324 ? -19.781 33.719 -7.641 1 90.94 324 HIS A O 1
ATOM 2499 N N . PHE A 1 325 ? -21.766 33.938 -6.547 1 92.31 325 PHE A N 1
ATOM 2500 C CA . PHE A 1 325 ? -21.281 33.219 -5.375 1 92.31 325 PHE A CA 1
ATOM 2501 C C . PHE A 1 325 ? -21.359 31.703 -5.594 1 92.31 325 PHE A C 1
ATOM 2503 O O . PHE A 1 325 ? -20.594 30.953 -4.988 1 92.31 325 PHE A O 1
ATOM 2510 N N . LEU A 1 326 ? -22.156 31.219 -6.477 1 92.44 326 LEU A N 1
ATOM 2511 C CA . LEU A 1 326 ? -22.484 29.812 -6.602 1 92.44 326 LEU A CA 1
ATOM 2512 C C . LEU A 1 326 ? -21.281 29.016 -7.086 1 92.44 326 LEU A C 1
ATOM 2514 O O . LEU A 1 326 ? -20.969 27.953 -6.539 1 92.44 326 LEU A O 1
ATOM 2518 N N . PRO A 1 327 ? -20.438 29.562 -8.016 1 91.12 327 PRO A N 1
ATOM 2519 C CA . PRO A 1 327 ? -19.297 28.781 -8.508 1 91.12 327 PRO A CA 1
ATOM 2520 C C . PRO A 1 327 ? -18.188 28.641 -7.469 1 91.12 327 PRO A C 1
ATOM 2522 O O . PRO A 1 327 ? -17.359 27.75 -7.578 1 91.12 327 PRO A O 1
ATOM 2525 N N . ARG A 1 328 ? -18.203 29.422 -6.461 1 89.25 328 ARG A N 1
ATOM 2526 C CA . ARG A 1 328 ? -17.172 29.359 -5.418 1 89.25 328 ARG A CA 1
ATOM 2527 C C . ARG A 1 328 ? -17.297 28.062 -4.629 1 89.25 328 ARG A C 1
ATOM 2529 O O . ARG A 1 328 ? -16.328 27.625 -3.996 1 89.25 328 ARG A O 1
ATOM 2536 N N . GLN A 1 329 ? -18.453 27.453 -4.758 1 90.31 329 GLN A N 1
ATOM 2537 C CA . GLN A 1 329 ? -18.656 26.25 -3.973 1 90.31 329 GLN A CA 1
ATOM 2538 C C . GLN A 1 329 ? -18.531 25 -4.844 1 90.31 329 GLN A C 1
ATOM 2540 O O . GLN A 1 329 ? -19.109 23.953 -4.531 1 90.31 329 GLN A O 1
ATOM 2545 N N . PHE A 1 330 ? -17.75 25.094 -5.902 1 89.94 330 PHE A N 1
ATOM 2546 C CA . PHE A 1 330 ? -17.594 24.031 -6.879 1 89.94 330 PHE A CA 1
ATOM 2547 C C . PHE A 1 330 ? -17.031 22.781 -6.23 1 89.94 330 PHE A C 1
ATOM 2549 O O . PHE A 1 330 ? -17.469 21.656 -6.523 1 89.94 330 PHE A O 1
ATOM 2556 N N . ILE A 1 331 ? -16.109 22.875 -5.336 1 82.06 331 ILE A N 1
ATOM 2557 C CA . ILE A 1 331 ? -15.453 21.734 -4.695 1 82.06 331 ILE A CA 1
ATOM 2558 C C . ILE A 1 331 ? -16.453 20.984 -3.826 1 82.06 331 ILE A C 1
ATOM 2560 O O . ILE A 1 331 ? -16.438 19.75 -3.773 1 82.06 331 ILE A O 1
ATOM 2564 N N . SER A 1 332 ? -17.328 21.781 -3.191 1 86 332 SER A N 1
ATOM 2565 C CA . SER A 1 332 ? -18.359 21.156 -2.363 1 86 332 SER A CA 1
ATOM 2566 C C . SER A 1 332 ? -19.359 20.375 -3.213 1 86 332 SER A C 1
ATOM 2568 O O . SER A 1 332 ? -19.828 19.312 -2.793 1 86 332 SER A O 1
ATOM 2570 N N . VAL A 1 333 ? -19.578 20.875 -4.402 1 91.94 333 VAL A N 1
ATOM 2571 C CA . VAL A 1 333 ? -20.5 20.203 -5.309 1 91.94 333 VAL A CA 1
ATOM 2572 C C . VAL A 1 333 ? -19.906 18.891 -5.785 1 91.94 333 VAL A C 1
ATOM 2574 O O . VAL A 1 333 ? -20.594 17.875 -5.891 1 91.94 333 VAL A O 1
ATOM 2577 N N . VAL A 1 334 ? -18.688 18.875 -6.051 1 86.75 334 VAL A N 1
ATOM 2578 C CA . VAL A 1 334 ? -18 17.656 -6.484 1 86.75 334 VAL A CA 1
ATOM 2579 C C . VAL A 1 334 ? -18.031 16.625 -5.359 1 86.75 334 VAL A C 1
ATOM 2581 O O . VAL A 1 334 ? -18.297 15.453 -5.602 1 86.75 334 VAL A O 1
ATOM 2584 N N . GLY A 1 335 ? -17.719 17.141 -4.16 1 82.38 335 GLY A N 1
ATOM 2585 C CA . GLY A 1 335 ? -17.781 16.234 -3.016 1 82.38 335 GLY A CA 1
ATOM 2586 C C . GLY A 1 335 ? -19.172 15.648 -2.811 1 82.38 335 GLY A C 1
ATOM 2587 O O . GLY A 1 335 ? -19.297 14.453 -2.535 1 82.38 335 GLY A O 1
ATOM 2588 N N . LEU A 1 336 ? -20.172 16.469 -2.994 1 89.19 336 LEU A N 1
ATOM 2589 C CA . LEU A 1 336 ? -21.562 16.031 -2.891 1 89.19 336 LEU A CA 1
ATOM 2590 C C . LEU A 1 336 ? -21.875 14.953 -3.924 1 89.19 336 LEU A C 1
ATOM 2592 O O . LEU A 1 336 ? -22.5 13.945 -3.602 1 89.19 336 LEU A O 1
ATOM 2596 N N . THR A 1 337 ? -21.422 15.172 -5.129 1 89.44 337 THR A N 1
ATOM 2597 C CA . THR A 1 337 ? -21.672 14.234 -6.223 1 89.44 337 THR A CA 1
ATOM 2598 C C . THR A 1 337 ? -21.047 12.875 -5.922 1 89.44 337 THR A C 1
ATOM 2600 O O . THR A 1 337 ? -21.688 11.844 -6.094 1 89.44 337 THR A O 1
ATOM 2603 N N . ILE A 1 338 ? -19.891 12.828 -5.469 1 79.44 338 ILE A N 1
ATOM 2604 C CA . ILE A 1 338 ? -19.172 11.594 -5.191 1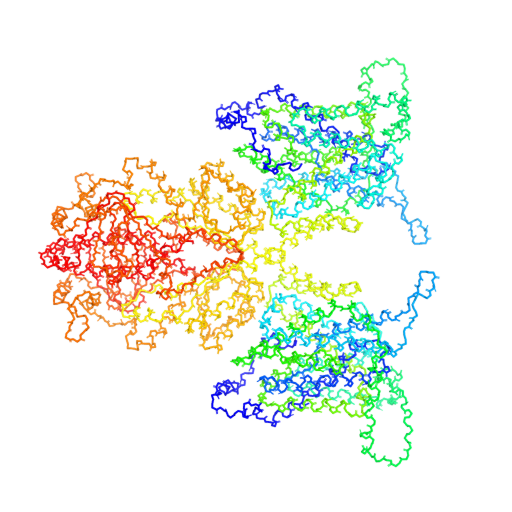 79.44 338 ILE A CA 1
ATOM 2605 C C . ILE A 1 338 ? -19.859 10.836 -4.055 1 79.44 338 ILE A C 1
ATOM 2607 O O . ILE A 1 338 ? -20.094 9.633 -4.152 1 79.44 338 ILE A O 1
ATOM 2611 N N . LEU A 1 339 ? -20.281 11.555 -3.137 1 79.25 339 LEU A N 1
ATOM 2612 C CA . LEU A 1 339 ? -20.828 10.922 -1.941 1 79.25 339 LEU A CA 1
ATOM 2613 C C . LEU A 1 339 ? -22.234 10.375 -2.207 1 79.25 339 LEU A C 1
ATOM 2615 O O . LEU A 1 339 ? -22.578 9.281 -1.743 1 79.25 339 LEU A O 1
ATOM 2619 N N . VAL A 1 340 ? -22.984 11.211 -2.812 1 88.38 340 VAL A N 1
ATOM 2620 C CA . VAL A 1 340 ? -24.344 10.766 -3.104 1 88.38 340 VAL A CA 1
ATOM 2621 C C . VAL A 1 340 ? -24.297 9.57 -4.051 1 88.38 340 VAL A C 1
ATOM 2623 O O . VAL A 1 340 ? -25.078 8.625 -3.902 1 88.38 340 VAL A O 1
ATOM 2626 N N . THR A 1 341 ? -23.422 9.633 -4.996 1 85.12 341 THR A N 1
ATOM 2627 C CA . THR A 1 341 ? -23.281 8.508 -5.91 1 85.12 341 THR A CA 1
ATOM 2628 C C . THR A 1 341 ? -22.828 7.262 -5.16 1 85.12 341 THR A C 1
ATOM 2630 O O . THR A 1 341 ? -23.328 6.164 -5.398 1 85.12 341 THR A O 1
ATOM 2633 N N . PHE A 1 342 ? -21.922 7.402 -4.348 1 75.75 342 PHE A N 1
ATOM 2634 C CA . PHE A 1 342 ? -21.406 6.297 -3.555 1 75.75 342 PHE A CA 1
ATOM 2635 C C . PHE A 1 342 ? -22.484 5.715 -2.66 1 75.75 342 PHE A C 1
ATOM 2637 O O . PHE A 1 342 ? -22.672 4.496 -2.609 1 75.75 342 PHE A O 1
ATOM 2644 N N . GLY A 1 343 ? -23.172 6.617 -1.931 1 77.56 343 GLY A N 1
ATOM 2645 C CA . GLY A 1 343 ? -24.25 6.172 -1.068 1 77.56 343 GLY A CA 1
ATOM 2646 C C . GLY A 1 343 ? -25.359 5.449 -1.821 1 77.56 343 GLY A C 1
ATOM 2647 O O . GLY A 1 343 ? -25.859 4.426 -1.36 1 77.56 343 GLY A O 1
ATOM 2648 N N . SER A 1 344 ? -25.641 5.953 -2.957 1 86.81 344 SER A N 1
ATOM 2649 C CA . SER A 1 344 ? -26.688 5.34 -3.783 1 86.81 344 SER A CA 1
ATOM 2650 C C . SER A 1 344 ? -26.234 3.973 -4.293 1 86.81 344 SER A C 1
ATOM 2652 O O . SER A 1 344 ? -27.047 3.045 -4.375 1 86.81 344 SER A O 1
ATOM 2654 N N . SER A 1 345 ? -25.016 3.898 -4.688 1 77.62 345 SER A N 1
ATOM 2655 C CA . SER A 1 345 ? -24.484 2.625 -5.164 1 77.62 345 SER A CA 1
ATOM 2656 C C . SER A 1 345 ? -24.531 1.565 -4.07 1 77.62 345 SER A C 1
ATOM 2658 O O . SER A 1 345 ? -24.828 0.401 -4.332 1 77.62 345 SER A O 1
ATOM 2660 N N . LEU A 1 346 ? -24.266 1.971 -2.953 1 69.75 346 LEU A N 1
ATOM 2661 C CA . LEU A 1 346 ? -24.297 1.044 -1.826 1 69.75 346 LEU A CA 1
ATOM 2662 C C . LEU A 1 346 ? -25.719 0.577 -1.54 1 69.75 346 LEU A C 1
ATOM 2664 O O . LEU A 1 346 ? -25.938 -0.587 -1.196 1 69.75 346 LEU A O 1
ATOM 2668 N N . ASP A 1 347 ? -26.578 1.51 -1.666 1 77.88 347 ASP A N 1
ATOM 2669 C CA . ASP A 1 347 ? -27.984 1.158 -1.441 1 77.88 347 ASP A CA 1
ATOM 2670 C C . ASP A 1 347 ? -28.469 0.133 -2.467 1 77.88 347 ASP A C 1
ATOM 2672 O O . ASP A 1 347 ? -29.141 -0.832 -2.115 1 77.88 347 ASP A O 1
ATOM 2676 N N . ILE A 1 348 ? -28.125 0.33 -3.637 1 79.12 348 ILE A N 1
ATOM 2677 C CA . ILE A 1 348 ? -28.516 -0.586 -4.699 1 79.12 348 ILE A CA 1
ATOM 2678 C C . ILE A 1 348 ? -27.922 -1.966 -4.445 1 79.12 348 ILE A C 1
ATOM 2680 O O . ILE A 1 348 ? -28.609 -2.98 -4.535 1 79.12 348 ILE A O 1
ATOM 2684 N N . ALA A 1 349 ? -26.703 -1.974 -4.168 1 67.69 349 ALA A N 1
ATOM 2685 C CA . ALA A 1 349 ? -26.016 -3.232 -3.928 1 67.69 349 ALA A CA 1
ATOM 2686 C C . ALA A 1 349 ? -26.594 -3.965 -2.725 1 67.69 349 ALA A C 1
ATOM 2688 O O . ALA A 1 349 ? -26.75 -5.191 -2.748 1 67.69 349 ALA A O 1
ATOM 2689 N N . ALA A 1 350 ? -26.906 -3.223 -1.752 1 65.69 350 ALA A N 1
ATOM 2690 C CA . ALA A 1 350 ? -27.484 -3.805 -0.54 1 65.69 350 ALA A CA 1
ATOM 2691 C C . ALA A 1 350 ? -28.859 -4.398 -0.814 1 65.69 350 ALA A C 1
ATOM 2693 O O . ALA A 1 350 ? -29.188 -5.477 -0.315 1 65.69 350 ALA A O 1
ATOM 2694 N N . ILE A 1 351 ? -29.625 -3.678 -1.553 1 75.81 351 ILE A N 1
ATOM 2695 C CA . ILE A 1 351 ? -30.953 -4.156 -1.917 1 75.81 351 ILE A CA 1
ATOM 2696 C C . ILE A 1 351 ? -30.828 -5.426 -2.76 1 75.81 351 ILE A C 1
ATOM 2698 O O . ILE A 1 351 ? -31.547 -6.402 -2.533 1 75.81 351 ILE A O 1
ATOM 2702 N N . GLN A 1 352 ? -29.875 -5.379 -3.611 1 70.38 352 GLN A N 1
ATOM 2703 C CA . GLN A 1 352 ? -29.656 -6.539 -4.465 1 70.38 352 GLN A CA 1
ATOM 2704 C C . GLN A 1 352 ? -29.25 -7.758 -3.639 1 70.38 352 GLN A C 1
ATOM 2706 O O . GLN A 1 352 ? -29.703 -8.875 -3.904 1 70.38 352 GLN A O 1
ATOM 2711 N N . ALA A 1 353 ? -28.469 -7.582 -2.779 1 60.22 353 ALA A N 1
ATOM 2712 C CA . ALA A 1 353 ? -27.984 -8.664 -1.929 1 60.22 353 ALA A CA 1
ATOM 2713 C C . ALA A 1 353 ? -29.125 -9.289 -1.13 1 60.22 353 ALA A C 1
ATOM 2715 O O . ALA A 1 353 ? -29.141 -10.5 -0.902 1 60.22 353 ALA A O 1
ATOM 2716 N N . GLU A 1 354 ? -30.047 -8.445 -0.729 1 61.19 354 GLU A N 1
ATOM 2717 C CA . GLU A 1 354 ? -31.141 -8.906 0.103 1 61.19 354 GLU A CA 1
ATOM 2718 C C . GLU A 1 354 ? -32.25 -9.562 -0.743 1 61.19 354 GLU A C 1
ATOM 2720 O O . GLU A 1 354 ? -33 -10.398 -0.25 1 61.19 354 GLU A O 1
ATOM 2725 N N . LEU A 1 355 ? -32.25 -9.125 -1.937 1 64.94 355 LEU A N 1
ATOM 2726 C CA . LEU A 1 355 ? -33.312 -9.648 -2.801 1 64.94 355 LEU A CA 1
ATOM 2727 C C . LEU A 1 355 ? -32.906 -11 -3.379 1 64.94 355 LEU A C 1
ATOM 2729 O O . LEU A 1 355 ? -33.719 -11.656 -4.043 1 64.94 355 LEU A O 1
ATOM 2733 N N . GLY A 1 356 ? -32 -11.805 -2.701 1 49.91 356 GLY A N 1
ATOM 2734 C CA . GLY A 1 356 ? -31.672 -13.219 -2.85 1 49.91 356 GLY A CA 1
ATOM 2735 C C . GLY A 1 356 ? -31.672 -13.68 -4.297 1 49.91 356 GLY A C 1
ATOM 2736 O O . GLY A 1 356 ? -31.922 -14.852 -4.582 1 49.91 356 GLY A O 1
ATOM 2737 N N . GLY A 1 357 ? -31.422 -12.867 -5.348 1 52.38 357 GLY A N 1
ATOM 2738 C CA . GLY A 1 357 ? -31.359 -13.57 -6.621 1 52.38 357 GLY A CA 1
ATOM 2739 C C . GLY A 1 357 ? -31.703 -12.688 -7.805 1 52.38 357 GLY A C 1
ATOM 2740 O O . GLY A 1 357 ? -31.484 -13.07 -8.961 1 52.38 357 GLY A O 1
ATOM 2741 N N . GLN A 1 358 ? -32.469 -11.758 -7.598 1 55.34 358 GLN A N 1
ATOM 2742 C CA . GLN A 1 358 ? -32.844 -10.984 -8.773 1 55.34 358 GLN A CA 1
ATOM 2743 C C . GLN A 1 358 ? -31.75 -10.016 -9.188 1 55.34 358 GLN A C 1
ATOM 2745 O O . GLN A 1 358 ? -31.219 -9.281 -8.352 1 55.34 358 GLN A O 1
ATOM 2750 N N . LYS A 1 359 ? -31.219 -10.305 -10.414 1 61.12 359 LYS A N 1
ATOM 2751 C CA . LYS A 1 359 ? -30.219 -9.398 -10.961 1 61.12 359 LYS A CA 1
ATOM 2752 C C . LYS A 1 359 ? -30.797 -8.008 -11.203 1 61.12 359 LYS A C 1
ATOM 2754 O O . LYS A 1 359 ? -31.781 -7.859 -11.922 1 61.12 359 LYS A O 1
ATOM 2759 N N . LEU A 1 360 ? -30.469 -7.043 -10.336 1 72.94 360 LEU A N 1
ATOM 2760 C CA . LEU A 1 360 ? -30.844 -5.652 -10.562 1 72.94 360 LEU A CA 1
ATOM 2761 C C . LEU A 1 360 ? -29.922 -4.992 -11.586 1 72.94 360 LEU A C 1
ATOM 2763 O O . LEU A 1 360 ? -28.734 -5.305 -11.641 1 72.94 360 LEU A O 1
ATOM 2767 N N . ASP A 1 361 ? -30.484 -4.352 -12.531 1 76.19 361 ASP A N 1
ATOM 2768 C CA . ASP A 1 361 ? -29.672 -3.52 -13.422 1 76.19 361 ASP A CA 1
ATOM 2769 C C . ASP A 1 361 ? -29.016 -2.367 -12.648 1 76.19 361 ASP A C 1
ATOM 2771 O O . ASP A 1 361 ? -29.594 -1.278 -12.562 1 76.19 361 ASP A O 1
ATOM 2775 N N . TYR A 1 362 ? -27.953 -2.639 -12.211 1 76.62 362 TYR A N 1
ATOM 2776 C CA . TYR A 1 362 ? -27.25 -1.702 -11.352 1 76.62 362 TYR A CA 1
ATOM 2777 C C . TYR A 1 362 ? -27.141 -0.329 -12 1 76.62 362 TYR A C 1
ATOM 2779 O O . TYR A 1 362 ? -27.484 0.684 -11.383 1 76.62 362 TYR A O 1
ATOM 2787 N N . ASN A 1 363 ? -26.703 -0.2 -13.227 1 82.12 363 ASN A N 1
ATOM 2788 C CA . ASN A 1 363 ? -26.516 1.067 -13.922 1 82.12 363 ASN A CA 1
ATOM 2789 C C . ASN A 1 363 ? -27.844 1.735 -14.242 1 82.12 363 ASN A C 1
ATOM 2791 O O . ASN A 1 363 ? -27.953 2.963 -14.211 1 82.12 363 ASN A O 1
ATOM 2795 N N . GLY A 1 364 ? -28.797 0.906 -14.562 1 86.56 364 GLY A N 1
ATOM 2796 C CA . GLY A 1 364 ? -30.125 1.45 -14.797 1 86.56 364 GLY A CA 1
ATOM 2797 C C . GLY A 1 364 ? -30.734 2.09 -13.57 1 86.56 364 GLY A C 1
ATOM 2798 O O . GLY A 1 364 ? -31.391 3.133 -13.664 1 86.56 364 GLY A O 1
ATOM 2799 N N . GLU A 1 365 ? -30.484 1.433 -12.484 1 89.69 365 GLU A N 1
ATOM 2800 C CA . GLU A 1 365 ? -30.984 1.996 -11.234 1 89.69 365 GLU A CA 1
ATOM 2801 C C . GLU A 1 365 ? -30.281 3.305 -10.898 1 89.69 365 GLU A C 1
ATOM 2803 O O . GLU A 1 365 ? -30.906 4.238 -10.391 1 89.69 365 GLU A O 1
ATOM 2808 N N . LEU A 1 366 ? -29.031 3.359 -11.172 1 89.25 366 LEU A N 1
ATOM 2809 C CA . LEU A 1 366 ? -28.281 4.586 -10.914 1 89.25 366 LEU A CA 1
ATOM 2810 C C . LEU A 1 366 ? -28.781 5.719 -11.805 1 89.25 366 LEU A C 1
ATOM 2812 O O . LEU A 1 366 ? -28.859 6.871 -11.367 1 89.25 366 LEU A O 1
ATOM 2816 N N . GLU A 1 367 ? -29.094 5.371 -13.016 1 92.75 367 GLU A N 1
ATOM 2817 C CA . GLU A 1 367 ? -29.656 6.363 -13.93 1 92.75 367 GLU A CA 1
ATOM 2818 C C . GLU A 1 367 ? -31 6.871 -13.438 1 92.75 367 GLU A C 1
ATOM 2820 O O . GLU A 1 367 ? -31.297 8.062 -13.523 1 92.75 367 GLU A O 1
ATOM 2825 N N . ALA A 1 368 ? -31.797 5.961 -12.969 1 94.31 368 ALA A N 1
ATOM 2826 C CA . ALA A 1 368 ? -33.094 6.352 -12.445 1 94.31 368 ALA A CA 1
ATOM 2827 C C . ALA A 1 368 ? -32.969 7.305 -11.266 1 94.31 368 ALA A C 1
ATOM 2829 O O . ALA A 1 368 ? -33.688 8.289 -11.164 1 94.31 368 ALA A O 1
ATOM 2830 N N . ILE A 1 369 ? -32.031 7.047 -10.375 1 95.38 369 ILE A N 1
ATOM 2831 C CA . ILE A 1 369 ? -31.766 7.926 -9.242 1 95.38 369 ILE A CA 1
ATOM 2832 C C . ILE A 1 369 ? -31.25 9.273 -9.742 1 95.38 369 ILE A C 1
ATOM 2834 O O . ILE A 1 369 ? -31.594 10.32 -9.188 1 95.38 369 ILE A O 1
ATOM 2838 N N . GLY A 1 370 ? -30.406 9.203 -10.773 1 95.81 370 GLY A N 1
ATOM 2839 C CA . GLY A 1 370 ? -29.922 10.43 -11.383 1 95.81 370 GLY A CA 1
ATOM 2840 C C . GLY A 1 370 ? -31.031 11.297 -11.945 1 95.81 370 GLY A C 1
ATOM 2841 O O . GLY A 1 370 ? -31.047 12.508 -11.734 1 95.81 370 GLY A O 1
ATOM 2842 N N . ILE A 1 371 ? -31.969 10.688 -12.578 1 96.62 371 ILE A N 1
ATOM 2843 C CA . ILE A 1 371 ? -33.094 11.406 -13.133 1 96.62 371 ILE A CA 1
ATOM 2844 C C . ILE A 1 371 ? -33.938 12 -12 1 96.62 371 ILE A C 1
ATOM 2846 O O . ILE A 1 371 ? -34.406 13.141 -12.094 1 96.62 371 ILE A O 1
ATOM 2850 N N . ALA A 1 372 ? -34.125 11.219 -10.992 1 97.06 372 ALA A N 1
ATOM 2851 C CA . ALA A 1 372 ? -34.875 11.711 -9.836 1 97.06 372 ALA A CA 1
ATOM 2852 C C . ALA A 1 372 ? -34.219 12.961 -9.258 1 97.06 372 ALA A C 1
ATOM 2854 O O . ALA A 1 372 ? -34.906 13.945 -8.961 1 97.06 372 ALA A O 1
ATOM 2855 N N . ASN A 1 373 ? -32.938 12.977 -9.094 1 97.38 373 ASN A N 1
ATOM 2856 C CA . ASN A 1 373 ? -32.219 14.125 -8.547 1 97.38 373 ASN A CA 1
ATOM 2857 C C . ASN A 1 373 ? -32.219 15.305 -9.516 1 97.38 373 ASN A C 1
ATOM 2859 O O . ASN A 1 373 ? -32.25 16.453 -9.094 1 97.38 373 ASN A O 1
ATOM 2863 N N . LEU A 1 374 ? -32.156 14.938 -10.789 1 97.06 374 LEU A N 1
ATOM 2864 C CA . LEU A 1 374 ? -32.219 15.992 -11.797 1 97.06 374 LEU A CA 1
ATOM 2865 C C . LEU A 1 374 ? -33.531 16.75 -11.719 1 97.06 374 LEU A C 1
ATOM 2867 O O . LEU A 1 374 ? -33.531 17.984 -11.695 1 97.06 374 LEU A O 1
ATOM 2871 N N . VAL A 1 375 ? -34.625 16.078 -11.609 1 96.88 375 VAL A N 1
ATOM 2872 C CA . VAL A 1 375 ? -35.938 16.688 -11.555 1 96.88 375 VAL A CA 1
ATOM 2873 C C . VAL A 1 375 ? -36.156 17.375 -10.211 1 96.88 375 VAL A C 1
ATOM 2875 O O . VAL A 1 375 ? -36.75 18.453 -10.133 1 96.88 375 VAL A O 1
ATOM 2878 N N . SER A 1 376 ? -35.688 16.75 -9.18 1 96.44 376 SER A N 1
ATOM 2879 C CA . SER A 1 376 ? -35.781 17.375 -7.859 1 96.44 376 SER A CA 1
ATOM 2880 C C . SER A 1 376 ? -35.031 18.703 -7.832 1 96.44 376 SER A C 1
ATOM 2882 O O . SER A 1 376 ? -35.531 19.688 -7.273 1 96.44 376 SER A O 1
ATOM 2884 N N . GLY A 1 377 ? -33.812 18.688 -8.422 1 95.38 377 GLY A N 1
ATOM 2885 C CA . GLY A 1 377 ? -33.062 19.922 -8.508 1 95.38 377 GLY A CA 1
ATOM 2886 C C . GLY A 1 377 ? -33.75 21.016 -9.305 1 95.38 377 GLY A C 1
ATOM 2887 O O . GLY A 1 377 ? -33.719 22.188 -8.922 1 95.38 377 GLY A O 1
ATOM 2888 N N . LEU A 1 378 ? -34.438 20.641 -10.328 1 93.31 378 LEU A N 1
ATOM 2889 C CA . LEU A 1 378 ? -35.188 21.594 -11.156 1 93.31 378 LEU A CA 1
ATOM 2890 C C . LEU A 1 378 ? -36.375 22.172 -10.383 1 93.31 378 LEU A C 1
ATOM 2892 O O . LEU A 1 378 ? -36.75 23.328 -10.617 1 93.31 378 LEU A O 1
ATOM 2896 N N . ALA A 1 379 ? -36.812 21.422 -9.406 1 91.88 379 ALA A N 1
ATOM 2897 C CA . ALA A 1 379 ? -37.969 21.875 -8.602 1 91.88 379 ALA A CA 1
ATOM 2898 C C . ALA A 1 379 ? -37.5 22.578 -7.332 1 91.88 379 ALA A C 1
ATOM 2900 O O . ALA A 1 379 ? -38.312 22.938 -6.477 1 91.88 379 ALA A O 1
ATOM 2901 N N . GLY A 1 380 ? -36.188 22.719 -7.195 1 89.81 380 GLY A N 1
ATOM 2902 C CA . GLY A 1 380 ? -35.656 23.406 -6.027 1 89.81 380 GLY A CA 1
ATOM 2903 C C . GLY A 1 380 ? -35.438 22.484 -4.84 1 89.81 380 GLY A C 1
ATOM 2904 O O . GLY A 1 380 ? -35.438 22.938 -3.693 1 89.81 380 GLY A O 1
ATOM 2905 N N . GLY A 1 381 ? -35.344 21.266 -5.117 1 90.81 381 GLY A N 1
ATOM 2906 C CA . GLY A 1 381 ? -35.312 20.297 -4.035 1 90.81 381 GLY A CA 1
ATOM 2907 C C . GLY A 1 381 ? -33.906 19.859 -3.668 1 90.81 381 GLY A C 1
ATOM 2908 O O . GLY A 1 381 ? -32.938 20.578 -3.924 1 90.81 381 GLY A O 1
ATOM 2909 N N . ALA A 1 382 ? -33.781 18.781 -2.889 1 94.44 382 ALA A N 1
ATOM 2910 C CA . ALA A 1 382 ? -32.562 18.25 -2.342 1 94.44 382 ALA A CA 1
ATOM 2911 C C . ALA A 1 382 ? -32.25 16.875 -2.922 1 94.44 382 ALA A C 1
ATOM 2913 O O . ALA A 1 382 ? -33.031 16.328 -3.691 1 94.44 382 ALA A O 1
ATOM 2914 N N . THR A 1 383 ? -31.078 16.453 -2.609 1 95 383 THR A N 1
ATOM 2915 C CA . THR A 1 383 ? -30.625 15.18 -3.145 1 95 383 THR A CA 1
ATOM 2916 C C . THR A 1 383 ? -31.344 14.023 -2.457 1 95 383 THR A C 1
ATOM 2918 O O . THR A 1 383 ? -31.703 14.125 -1.282 1 95 383 THR A O 1
ATOM 2921 N N . GLY A 1 384 ? -31.547 12.969 -3.232 1 93.88 384 GLY A N 1
ATOM 2922 C CA . GLY A 1 384 ? -32.219 11.789 -2.689 1 93.88 384 GLY A CA 1
ATOM 2923 C C . GLY A 1 384 ? -31.797 10.5 -3.371 1 93.88 384 GLY A C 1
ATOM 2924 O O . GLY A 1 384 ? -31.031 10.523 -4.336 1 93.88 384 GLY A O 1
ATOM 2925 N N . SER A 1 385 ? -32.125 9.438 -2.781 1 92.88 385 SER A N 1
ATOM 2926 C CA . SER A 1 385 ? -31.859 8.086 -3.266 1 92.88 385 SER A CA 1
ATOM 2927 C C . SER A 1 385 ? -32.781 7.066 -2.604 1 92.88 385 SER A C 1
ATOM 2929 O O . SER A 1 385 ? -33.75 7.441 -1.937 1 92.88 385 SER A O 1
ATOM 2931 N N . TYR A 1 386 ? -32.469 5.781 -2.844 1 90.5 386 TYR A N 1
ATOM 2932 C CA . TYR A 1 386 ? -33.219 4.715 -2.178 1 90.5 386 TYR A CA 1
ATO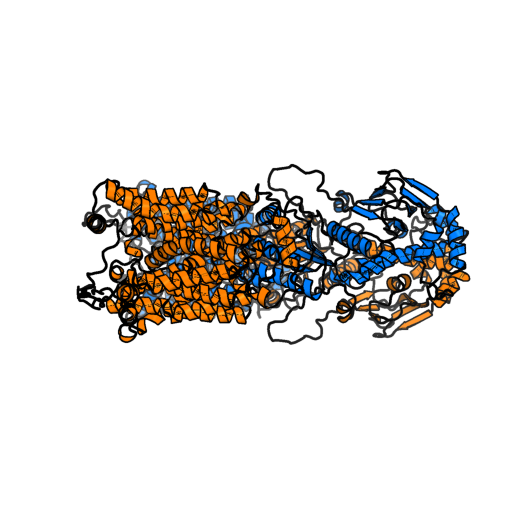M 2933 C C . TYR A 1 386 ? -33 4.758 -0.671 1 90.5 386 TYR A C 1
ATOM 2935 O O . TYR A 1 386 ? -31.875 5.047 -0.208 1 90.5 386 TYR A O 1
ATOM 2943 N N . ILE A 1 387 ? -34.062 4.574 -0.05 1 86.5 387 ILE A N 1
ATOM 2944 C CA . ILE A 1 387 ? -33.938 4.309 1.38 1 86.5 387 ILE A CA 1
ATOM 2945 C C . ILE A 1 387 ? -33.906 2.801 1.624 1 86.5 387 ILE A C 1
ATOM 2947 O O . ILE A 1 387 ? -34.969 2.148 1.646 1 86.5 387 ILE A O 1
ATOM 2951 N N . PHE A 1 388 ? -32.844 2.328 1.821 1 75.38 388 PHE A N 1
ATOM 2952 C CA . PHE A 1 388 ? -32.594 0.893 1.928 1 75.38 388 PHE A CA 1
ATOM 2953 C C . PHE A 1 388 ? -33.5 0.274 2.984 1 75.38 388 PHE A C 1
ATOM 2955 O O . PHE A 1 388 ? -34.188 -0.733 2.727 1 75.38 388 PHE A O 1
ATOM 2962 N N . SER A 1 389 ? -33.594 0.808 4.207 1 72.06 389 SER A N 1
ATOM 2963 C CA . SER A 1 389 ? -34.312 0.251 5.336 1 72.06 389 SER A CA 1
ATOM 2964 C C . SER A 1 389 ? -35.812 0.095 5.008 1 72.06 389 SER A C 1
ATOM 2966 O O . SER A 1 389 ? -36.406 -0.96 5.254 1 72.06 389 SER A O 1
ATOM 2968 N N . GLN A 1 390 ? -36.344 1.102 4.395 1 81.56 390 GLN A N 1
ATOM 2969 C CA . GLN A 1 390 ? -37.781 1.073 4.094 1 81.56 390 GLN A CA 1
ATOM 2970 C C . GLN A 1 390 ? -38.062 0.151 2.914 1 81.56 390 GLN A C 1
ATOM 2972 O O . GLN A 1 390 ? -39.094 -0.515 2.883 1 81.56 390 GLN A O 1
ATOM 2977 N N . THR A 1 391 ? -37.156 0.107 1.98 1 84.25 391 THR A N 1
ATOM 2978 C CA . THR A 1 391 ? -37.344 -0.769 0.829 1 84.25 391 THR A CA 1
ATOM 2979 C C . THR A 1 391 ? -37.281 -2.234 1.249 1 84.25 391 THR A C 1
ATOM 2981 O O . THR A 1 391 ? -38.125 -3.033 0.858 1 84.25 391 THR A O 1
ATOM 2984 N N . ILE A 1 392 ? -36.344 -2.555 2.008 1 76.5 392 ILE A N 1
ATOM 2985 C CA . ILE A 1 392 ? -36.188 -3.941 2.428 1 76.5 392 ILE A CA 1
ATOM 2986 C C . ILE A 1 392 ? -37.281 -4.324 3.412 1 76.5 392 ILE A C 1
ATOM 2988 O O . ILE A 1 392 ? -37.75 -5.465 3.412 1 76.5 392 ILE A O 1
ATOM 2992 N N . PHE A 1 393 ? -37.625 -3.4 4.219 1 74.12 393 PHE A N 1
ATOM 2993 C CA . PHE A 1 393 ? -38.781 -3.623 5.105 1 74.12 393 PHE A CA 1
ATOM 2994 C C . PHE A 1 393 ? -40 -4.035 4.309 1 74.12 393 PHE A C 1
ATOM 2996 O O . PHE A 1 393 ? -40.688 -4.996 4.664 1 74.12 393 PHE A O 1
ATOM 3003 N N . SER A 1 394 ? -40.281 -3.387 3.311 1 81 394 SER A N 1
ATOM 3004 C CA . SER A 1 394 ? -41.406 -3.701 2.449 1 81 394 SER A CA 1
ATOM 3005 C C . SER A 1 394 ? -41.219 -5.039 1.743 1 81 394 SER A C 1
ATOM 3007 O O . SER A 1 394 ? -42.156 -5.836 1.642 1 81 394 SER A O 1
ATOM 3009 N N . ALA A 1 395 ? -40.031 -5.258 1.367 1 77.94 395 ALA A N 1
ATOM 3010 C CA . ALA A 1 395 ? -39.719 -6.496 0.65 1 77.94 395 ALA A CA 1
ATOM 3011 C C . ALA A 1 395 ? -39.938 -7.711 1.551 1 77.94 395 ALA A C 1
ATOM 3013 O O . ALA A 1 395 ? -40.5 -8.719 1.129 1 77.94 395 ALA A O 1
ATOM 3014 N N . LYS A 1 396 ? -39.438 -7.637 2.697 1 72.38 396 LYS A N 1
ATOM 3015 C CA . LYS A 1 396 ? -39.469 -8.75 3.637 1 72.38 396 LYS A CA 1
ATOM 3016 C C . LYS A 1 396 ? -40.906 -9.086 4.02 1 72.38 396 LYS A C 1
ATOM 3018 O O . LYS A 1 396 ? -41.219 -10.211 4.438 1 72.38 396 LYS A O 1
ATOM 3023 N N . ARG A 1 397 ? -41.719 -8.156 3.859 1 73.81 397 ARG A N 1
ATOM 3024 C CA . ARG A 1 397 ? -43.125 -8.375 4.203 1 73.81 397 ARG A CA 1
ATOM 3025 C C . ARG A 1 397 ? -43.938 -8.766 2.969 1 73.81 397 ARG A C 1
ATOM 3027 O O . ARG A 1 397 ? -45.156 -8.75 3 1 73.81 397 ARG A O 1
ATOM 3034 N N . GLY A 1 398 ? -43.219 -8.945 1.938 1 73.94 398 GLY A N 1
ATOM 3035 C CA . GLY A 1 398 ? -43.844 -9.516 0.748 1 73.94 398 GLY A CA 1
ATOM 3036 C C . GLY A 1 398 ? -44.438 -8.477 -0.165 1 73.94 398 GLY A C 1
ATOM 3037 O O . GLY A 1 398 ? -45.25 -8.805 -1.032 1 73.94 398 GLY A O 1
ATOM 3038 N N . VAL A 1 399 ? -44.156 -7.254 0.104 1 85.31 399 VAL A N 1
ATOM 3039 C CA . VAL A 1 399 ? -44.688 -6.207 -0.76 1 85.31 399 VAL A CA 1
ATOM 3040 C C . VAL A 1 399 ? -44.062 -6.305 -2.145 1 85.31 399 VAL A C 1
ATOM 3042 O O . VAL A 1 399 ? -42.844 -6.293 -2.273 1 85.31 399 VAL A O 1
ATOM 3045 N N . GLN A 1 400 ? -44.906 -6.395 -3.139 1 83.19 400 GLN A N 1
ATOM 3046 C CA . GLN A 1 400 ? -44.406 -6.492 -4.504 1 83.19 400 GLN A CA 1
ATOM 3047 C C . GLN A 1 400 ? -45.188 -5.602 -5.449 1 83.19 400 GLN A C 1
ATOM 3049 O O . GLN A 1 400 ? -45.375 -5.934 -6.625 1 83.19 400 GLN A O 1
ATOM 3054 N N . SER A 1 401 ? -45.656 -4.551 -4.832 1 88.69 401 SER A N 1
ATOM 3055 C CA . SER A 1 401 ? -46.531 -3.703 -5.645 1 88.69 401 SER A CA 1
ATOM 3056 C C . SER A 1 401 ? -46.031 -2.271 -5.699 1 88.69 401 SER A C 1
ATOM 3058 O O . SER A 1 401 ? -45.469 -1.763 -4.715 1 88.69 401 SER A O 1
ATOM 3060 N N . ARG A 1 402 ? -46.312 -1.688 -6.82 1 92.19 402 ARG A N 1
ATOM 3061 C CA . ARG A 1 402 ? -45.906 -0.292 -7 1 92.19 402 ARG A CA 1
ATOM 3062 C C . ARG A 1 402 ? -46.812 0.638 -6.199 1 92.19 402 ARG A C 1
ATOM 3064 O O . ARG A 1 402 ? -46.531 1.824 -6.047 1 92.19 402 ARG A O 1
ATOM 3071 N N . TRP A 1 403 ? -47.875 0.097 -5.68 1 90.75 403 TRP A N 1
ATOM 3072 C CA . TRP A 1 403 ? -48.75 0.904 -4.848 1 90.75 403 TRP A CA 1
ATOM 3073 C C . TRP A 1 403 ? -48.031 1.416 -3.609 1 90.75 403 TRP A C 1
ATOM 3075 O O . TRP A 1 403 ? -48.375 2.457 -3.057 1 90.75 403 TRP A O 1
ATOM 3085 N N . ASN A 1 404 ? -47.125 0.665 -3.217 1 92.25 404 ASN A N 1
ATOM 3086 C CA . ASN A 1 404 ? -46.281 1.13 -2.111 1 92.25 404 ASN A CA 1
ATOM 3087 C C . ASN A 1 404 ? -45.688 2.504 -2.398 1 92.25 404 ASN A C 1
ATOM 3089 O O . ASN A 1 404 ? -45.844 3.426 -1.59 1 92.25 404 ASN A O 1
ATOM 3093 N N . GLY A 1 405 ? -45.156 2.648 -3.574 1 93.88 405 GLY A N 1
ATOM 3094 C CA . GLY A 1 405 ? -44.531 3.906 -3.977 1 93.88 405 GLY A CA 1
ATOM 3095 C C . GLY A 1 405 ? -45.562 4.977 -4.328 1 93.88 405 GLY A C 1
ATOM 3096 O O . GLY A 1 405 ? -45.344 6.156 -4.043 1 93.88 405 GLY A O 1
ATOM 3097 N N . ILE A 1 406 ? -46.656 4.621 -4.879 1 94.94 406 ILE A N 1
ATOM 3098 C CA . ILE A 1 406 ? -47.688 5.566 -5.309 1 94.94 406 ILE A CA 1
ATOM 3099 C C . ILE A 1 406 ? -48.312 6.234 -4.09 1 94.94 406 ILE A C 1
ATOM 3101 O O . ILE A 1 406 ? -48.531 7.445 -4.094 1 94.94 406 ILE A O 1
ATOM 3105 N N . VAL A 1 407 ? -48.531 5.492 -3.123 1 94.88 407 VAL A N 1
ATOM 3106 C CA . VAL A 1 407 ? -49.156 6.035 -1.911 1 94.88 407 VAL A CA 1
ATOM 3107 C C . VAL A 1 407 ? -48.219 7.059 -1.276 1 94.88 407 VAL A C 1
ATOM 3109 O O . VAL A 1 407 ? -48.656 8.133 -0.855 1 94.88 407 VAL A O 1
ATOM 3112 N N . VAL A 1 408 ? -46.969 6.734 -1.183 1 95.5 408 VAL A N 1
ATOM 3113 C CA . VAL A 1 408 ? -45.969 7.645 -0.606 1 95.5 408 VAL A CA 1
ATOM 3114 C C . VAL A 1 408 ? -45.875 8.906 -1.46 1 95.5 408 VAL A C 1
ATOM 3116 O O . VAL A 1 408 ? -45.844 10.023 -0.931 1 95.5 408 VAL A O 1
ATOM 3119 N N . PHE A 1 409 ? -45.906 8.734 -2.76 1 96.5 409 PHE A N 1
ATOM 3120 C CA . PHE A 1 409 ? -45.844 9.859 -3.686 1 96.5 409 PHE A CA 1
ATOM 3121 C C . PHE A 1 409 ? -47.062 10.773 -3.496 1 96.5 409 PHE A C 1
ATOM 3123 O O . PHE A 1 409 ? -46.906 11.984 -3.322 1 96.5 409 PHE A O 1
ATOM 3130 N N . VAL A 1 410 ? -48.188 10.219 -3.498 1 95.81 410 VAL A N 1
ATOM 3131 C CA . VAL A 1 410 ? -49.438 10.992 -3.402 1 95.81 410 VAL A CA 1
ATOM 3132 C C . VAL A 1 410 ? -49.531 11.656 -2.031 1 95.81 410 VAL A C 1
ATOM 3134 O O . VAL A 1 410 ? -49.969 12.805 -1.916 1 95.81 410 VAL A O 1
ATOM 3137 N N . GLY A 1 411 ? -49.156 10.922 -1.059 1 94.38 411 GLY A N 1
ATOM 3138 C CA . GLY A 1 411 ? -49.156 11.484 0.282 1 94.38 411 GLY A CA 1
ATOM 3139 C C . GLY A 1 411 ? -48.25 12.695 0.428 1 94.38 411 GLY A C 1
ATOM 3140 O O . GLY A 1 411 ? -48.688 13.742 0.913 1 94.38 411 GLY A O 1
ATOM 3141 N N . GLU A 1 412 ? -47.062 12.594 0.013 1 94.88 412 GLU A N 1
ATOM 3142 C CA . GLU A 1 412 ? -46.094 13.688 0.119 1 94.88 412 GLU A CA 1
ATOM 3143 C C . GLU A 1 412 ? -46.469 14.852 -0.796 1 94.88 412 GLU A C 1
ATOM 3145 O O . GLU A 1 412 ? -46.312 16.016 -0.432 1 94.88 412 GLU A O 1
ATOM 3150 N N . PHE A 1 413 ? -46.906 14.539 -1.961 1 94.31 413 PHE A N 1
ATOM 3151 C CA . PHE A 1 413 ? -47.344 15.578 -2.879 1 94.31 413 PHE A CA 1
ATOM 3152 C C . PHE A 1 413 ? -48.562 16.328 -2.318 1 94.31 413 PHE A C 1
ATOM 3154 O O . PHE A 1 413 ? -48.688 17.547 -2.475 1 94.31 413 PHE A O 1
ATOM 3161 N N . SER A 1 414 ? -49.438 15.617 -1.653 1 91.75 414 SER A N 1
ATOM 3162 C CA . SER A 1 414 ? -50.594 16.234 -1.011 1 91.75 414 SER A CA 1
ATOM 3163 C C . SER A 1 414 ? -50.156 17.172 0.115 1 91.75 414 SER A C 1
ATOM 3165 O O . SER A 1 414 ? -50.719 18.25 0.295 1 91.75 414 SER A O 1
ATOM 3167 N N . LEU A 1 415 ? -49.188 16.75 0.824 1 90.06 415 LEU A N 1
ATOM 3168 C CA . LEU A 1 415 ? -48.688 17.578 1.913 1 90.06 415 LEU A CA 1
ATOM 3169 C C . LEU A 1 415 ? -48.062 18.859 1.374 1 90.06 415 LEU A C 1
ATOM 3171 O O . LEU A 1 415 ? -48.125 19.906 2.025 1 90.06 415 LEU A O 1
ATOM 3175 N N . PHE A 1 416 ? -47.531 18.797 0.214 1 89.75 416 PHE A N 1
ATOM 3176 C CA . PHE A 1 416 ? -47 19.984 -0.449 1 89.75 416 PHE A CA 1
ATOM 3177 C C . PHE A 1 416 ? -48.125 20.922 -0.869 1 89.75 416 PHE A C 1
ATOM 3179 O O . PHE A 1 416 ? -48 22.141 -0.729 1 89.75 416 PHE A O 1
ATOM 3186 N N . LEU A 1 417 ? -49.25 20.359 -1.295 1 85.56 417 LEU A N 1
ATOM 3187 C CA . LEU A 1 417 ? -50.312 21.156 -1.877 1 85.56 417 LEU A CA 1
ATOM 3188 C C . LEU A 1 417 ? -51.219 21.719 -0.792 1 85.56 417 LEU A C 1
ATOM 3190 O O . LEU A 1 417 ? -51.781 22.812 -0.926 1 85.56 417 LEU A O 1
ATOM 3194 N N . VAL A 1 418 ? -51.375 21 0.295 1 79.19 418 VAL A N 1
ATOM 3195 C CA . VAL A 1 418 ? -52.312 21.391 1.327 1 79.19 418 VAL A CA 1
ATOM 3196 C C . VAL A 1 418 ? -51.781 22.594 2.094 1 79.19 418 VAL A C 1
ATOM 3198 O O . VAL A 1 418 ? -50.594 22.656 2.428 1 79.19 418 VAL A O 1
ATOM 3201 N N . PRO A 1 419 ? -52.625 23.641 2.217 1 76.44 419 PRO A N 1
ATOM 3202 C CA . PRO A 1 419 ? -52.219 24.828 2.969 1 76.44 419 PRO A CA 1
ATOM 3203 C C . PRO A 1 419 ? -52.156 24.578 4.477 1 76.44 419 PRO A C 1
ATOM 3205 O O . PRO A 1 419 ? -52.906 25.203 5.23 1 76.44 419 PRO A O 1
ATOM 3208 N N . LEU A 1 420 ? -51.562 23.469 4.883 1 72.81 420 LEU A N 1
ATOM 3209 C CA . LEU A 1 420 ? -51.375 23.094 6.281 1 72.81 420 LEU A CA 1
ATOM 3210 C C . LEU A 1 420 ? -49.906 23.109 6.656 1 72.81 420 LEU A C 1
ATOM 3212 O O . LEU A 1 420 ? -49.062 22.578 5.922 1 72.81 420 LEU A O 1
ATOM 3216 N N . ASP A 1 421 ? -49.688 23.938 7.668 1 77.44 421 ASP A N 1
ATOM 3217 C CA . ASP A 1 421 ? -48.312 23.906 8.203 1 77.44 421 ASP A CA 1
ATOM 3218 C C . ASP A 1 421 ? -48.156 22.719 9.164 1 77.44 421 ASP A C 1
ATOM 3220 O O . ASP A 1 421 ? -48.5 22.812 10.344 1 77.44 421 ASP A O 1
ATOM 3224 N N . VAL A 1 422 ? -47.594 21.672 8.656 1 80.25 422 VAL A N 1
ATOM 3225 C CA . VAL A 1 422 ? -47.406 20.453 9.414 1 80.25 422 VAL A CA 1
ATOM 3226 C C . VAL A 1 422 ? -46.531 20.719 10.648 1 80.25 422 VAL A C 1
ATOM 3228 O O . VAL A 1 422 ? -46.688 20.062 11.672 1 80.25 422 VAL A O 1
ATOM 3231 N N . LEU A 1 423 ? -45.781 21.75 10.602 1 80.12 423 LEU A N 1
ATOM 3232 C CA . LEU A 1 423 ? -44.844 22.062 11.664 1 80.12 423 LEU A CA 1
ATOM 3233 C C . LEU A 1 423 ? -45.562 22.469 12.938 1 80.12 423 LEU A C 1
ATOM 3235 O O . LEU A 1 423 ? -45.031 22.297 14.039 1 80.12 423 LEU A O 1
ATOM 3239 N N . GLN A 1 424 ? -46.719 23 12.734 1 78.88 424 GLN A N 1
ATOM 3240 C CA . GLN A 1 424 ? -47.469 23.516 13.883 1 78.88 424 GLN A CA 1
ATOM 3241 C C . GLN A 1 424 ? -47.938 22.375 14.789 1 78.88 424 GLN A C 1
ATOM 3243 O O . GLN A 1 424 ? -48.25 22.594 15.961 1 78.88 424 GLN A O 1
ATOM 3248 N N . PHE A 1 425 ? -47.812 21.219 14.195 1 80.5 425 PHE A N 1
ATOM 3249 C CA . PHE A 1 425 ? -48.344 20.094 14.945 1 80.5 425 PHE A CA 1
ATOM 3250 C C . PHE A 1 425 ? -47.219 19.203 15.469 1 80.5 425 PHE A C 1
ATOM 3252 O O . PHE A 1 425 ? -47.5 18.188 16.109 1 80.5 425 PHE A O 1
ATOM 3259 N N . LEU A 1 426 ? -46.062 19.625 15.32 1 88.31 426 LEU A N 1
ATOM 3260 C CA . LEU A 1 426 ? -44.938 18.812 15.75 1 88.31 426 LEU A CA 1
ATOM 3261 C C . LEU A 1 426 ? -44.062 19.547 16.766 1 88.31 426 LEU A C 1
ATOM 3263 O O . LEU A 1 426 ? -43.469 20.578 16.438 1 88.31 426 LEU A O 1
ATOM 3267 N N . PRO A 1 427 ? -44.031 19.031 17.938 1 91.38 427 PRO A N 1
ATOM 3268 C CA . PRO A 1 427 ? -43.156 19.672 18.922 1 91.38 427 PRO A CA 1
ATOM 3269 C C . PRO A 1 427 ? -41.688 19.672 18.484 1 91.38 427 PRO A C 1
ATOM 3271 O O . PRO A 1 427 ? -41.219 18.734 17.828 1 91.38 427 PRO A O 1
ATOM 3274 N N . THR A 1 428 ? -41 20.672 18.875 1 88.69 428 THR A N 1
ATOM 3275 C CA . THR A 1 428 ? -39.562 20.781 18.516 1 88.69 428 THR A CA 1
ATOM 3276 C C . THR A 1 428 ? -38.781 19.609 19.062 1 88.69 428 THR A C 1
ATOM 3278 O O . THR A 1 428 ? -37.812 19.156 18.438 1 88.69 428 THR A O 1
ATOM 3281 N N . SER A 1 429 ? -39.156 19.156 20.203 1 92.19 429 SER A N 1
ATOM 3282 C CA . SER A 1 429 ? -38.5 18.016 20.828 1 92.19 429 SER A CA 1
ATOM 3283 C C . SER A 1 429 ? -38.719 16.75 20.016 1 92.19 429 SER A C 1
ATOM 3285 O O . SER A 1 429 ? -37.844 15.859 19.984 1 92.19 429 SER A O 1
ATOM 3287 N N . TYR A 1 430 ? -39.875 16.719 19.375 1 92.31 430 TYR A N 1
ATOM 3288 C CA . TYR A 1 430 ? -40.188 15.57 18.516 1 92.31 430 TYR A CA 1
ATOM 3289 C C . TYR A 1 430 ? -39.281 15.562 17.281 1 92.31 430 TYR A C 1
ATOM 3291 O O . TYR A 1 430 ? -38.719 14.531 16.922 1 92.31 430 TYR A O 1
ATOM 3299 N N . ILE A 1 431 ? -39.156 16.703 16.688 1 86.12 431 ILE A N 1
ATOM 3300 C CA . ILE A 1 431 ? -38.312 16.828 15.5 1 86.12 431 ILE A CA 1
ATOM 3301 C C . ILE A 1 431 ? -36.844 16.547 15.867 1 86.12 431 ILE A C 1
ATOM 3303 O O . ILE A 1 431 ? -36.188 15.75 15.203 1 86.12 431 ILE A O 1
ATOM 3307 N N . GLY A 1 432 ? -36.438 17.141 16.875 1 88.5 432 GLY A N 1
ATOM 3308 C CA . GLY A 1 432 ? -35.094 16.891 17.359 1 88.5 432 GLY A CA 1
ATOM 3309 C C . GLY A 1 432 ? -34.844 15.461 17.781 1 88.5 432 GLY A C 1
ATOM 3310 O O . GLY A 1 432 ? -33.781 14.898 17.531 1 88.5 432 GLY A O 1
ATOM 3311 N N . GLY A 1 433 ? -35.781 14.922 18.422 1 90.69 433 GLY A N 1
ATOM 3312 C CA . GLY A 1 433 ? -35.688 13.539 18.859 1 90.69 433 GLY A CA 1
ATOM 3313 C C . GLY A 1 433 ? -35.531 12.555 17.719 1 90.69 433 GLY A C 1
ATOM 3314 O O . GLY A 1 433 ? -34.812 11.578 17.812 1 90.69 433 GLY A O 1
ATOM 3315 N N . THR A 1 434 ? -36.281 12.797 16.703 1 86.44 434 THR A N 1
ATOM 3316 C CA . THR A 1 434 ? -36.188 11.945 15.531 1 86.44 434 THR A CA 1
ATOM 3317 C C . THR A 1 434 ? -34.781 12 14.93 1 86.44 434 THR A C 1
ATOM 3319 O O . THR A 1 434 ? -34.219 10.977 14.523 1 86.44 434 THR A O 1
ATOM 3322 N N . MET A 1 435 ? -34.219 13.117 14.883 1 85 435 MET A N 1
ATOM 3323 C CA . MET A 1 435 ? -32.875 13.281 14.359 1 85 435 MET A CA 1
ATOM 3324 C C . MET A 1 435 ? -31.859 12.578 15.25 1 85 435 MET A C 1
ATOM 3326 O O . MET A 1 435 ? -30.906 11.969 14.75 1 85 435 MET A O 1
ATOM 3330 N N . CYS A 1 436 ? -32.094 12.75 16.484 1 90.69 436 CYS A N 1
ATOM 3331 C CA . CYS A 1 436 ? -31.203 12.086 17.422 1 90.69 436 CYS A CA 1
ATOM 3332 C C . CYS A 1 436 ? -31.266 10.57 17.25 1 90.69 436 CYS A C 1
ATOM 3334 O O . CYS A 1 436 ? -30.234 9.891 17.344 1 90.69 436 CYS A O 1
ATOM 3336 N N . LEU A 1 437 ? -32.438 10.133 17.031 1 89.06 437 LEU A N 1
ATOM 3337 C CA . LEU A 1 437 ? -32.594 8.703 16.797 1 89.06 437 LEU A CA 1
ATOM 3338 C C . LEU A 1 437 ? -31.766 8.266 15.602 1 89.06 437 LEU A C 1
ATOM 3340 O O . LEU A 1 437 ? -31.031 7.27 15.68 1 89.06 437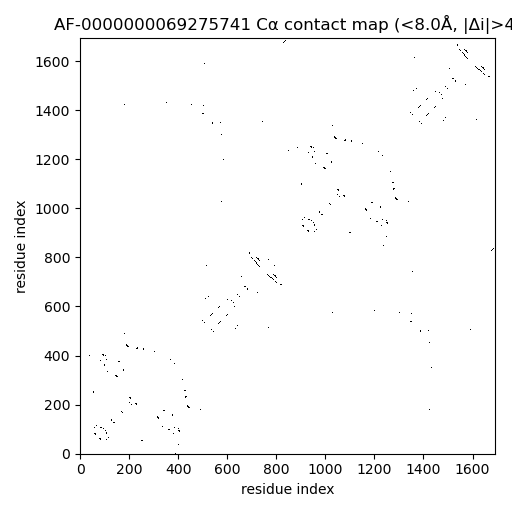 LEU A O 1
ATOM 3344 N N . PHE A 1 438 ? -31.828 9.016 14.523 1 80.56 438 PHE A N 1
ATOM 3345 C CA . PHE A 1 438 ? -31.062 8.68 13.328 1 80.56 438 PHE A CA 1
ATOM 3346 C C . PHE A 1 438 ? -29.562 8.734 13.602 1 80.56 438 PHE A C 1
ATOM 3348 O O . PHE A 1 438 ? -28.828 7.84 13.188 1 80.56 438 PHE A O 1
ATOM 3355 N N . GLY A 1 439 ? -29.172 9.727 14.242 1 85.81 439 GLY A N 1
ATOM 3356 C CA . GLY A 1 439 ? -27.766 9.883 14.562 1 85.81 439 GLY A CA 1
ATOM 3357 C C . GLY A 1 439 ? -27.219 8.742 15.391 1 85.81 439 GLY A C 1
ATOM 3358 O O . GLY A 1 439 ? -26.172 8.164 15.055 1 85.81 439 GLY A O 1
ATOM 3359 N N . ILE A 1 440 ? -27.922 8.375 16.375 1 91.31 440 ILE A N 1
ATOM 3360 C CA . ILE A 1 440 ? -27.5 7.316 17.281 1 91.31 440 ILE A CA 1
ATOM 3361 C C . ILE A 1 440 ? -27.5 5.977 16.547 1 91.31 440 ILE A C 1
ATOM 3363 O O . ILE A 1 440 ? -26.578 5.164 16.734 1 91.31 440 ILE A O 1
ATOM 3367 N N . ASP A 1 441 ? -28.438 5.836 15.766 1 85.75 441 ASP A N 1
ATOM 3368 C CA . ASP A 1 441 ? -28.547 4.59 15.016 1 85.75 441 ASP A CA 1
ATOM 3369 C C . ASP A 1 441 ? -27.391 4.426 14.039 1 85.75 441 ASP A C 1
ATOM 3371 O O . ASP A 1 441 ? -26.766 3.361 13.977 1 85.75 441 ASP A O 1
ATOM 3375 N N . ILE A 1 442 ? -27.109 5.422 13.289 1 81.19 442 ILE A N 1
ATOM 3376 C CA . ILE A 1 442 ? -26.031 5.375 12.305 1 81.19 442 ILE A CA 1
ATOM 3377 C C . ILE A 1 442 ? -24.688 5.172 13.008 1 81.19 442 ILE A C 1
ATOM 3379 O O . ILE A 1 442 ? -23.875 4.352 12.578 1 81.19 442 ILE A O 1
ATOM 3383 N N . MET A 1 443 ? -24.5 5.852 14.086 1 90.06 443 MET A N 1
ATOM 3384 C CA . MET A 1 443 ? -23.25 5.742 14.828 1 90.06 443 MET A CA 1
ATOM 3385 C C . MET A 1 443 ? -23.094 4.352 15.438 1 90.06 443 MET A C 1
ATOM 3387 O O . MET A 1 443 ? -22 3.785 15.438 1 90.06 443 MET A O 1
ATOM 3391 N N . ASN A 1 444 ? -24.188 3.824 15.945 1 90.31 444 ASN A N 1
ATOM 3392 C CA . ASN A 1 444 ? -24.141 2.48 16.516 1 90.31 444 ASN A CA 1
ATOM 3393 C C . ASN A 1 444 ? -23.828 1.436 15.445 1 90.31 444 ASN A C 1
ATOM 3395 O O . ASN A 1 444 ? -23.078 0.491 15.695 1 90.31 444 ASN A O 1
ATOM 3399 N N . ASP A 1 445 ? -24.312 1.6 14.336 1 85.06 445 ASP A N 1
ATOM 3400 C CA . ASP A 1 445 ? -24.109 0.658 13.234 1 85.06 445 ASP A CA 1
ATOM 3401 C C . ASP A 1 445 ? -22.641 0.625 12.805 1 85.06 445 ASP A C 1
ATOM 3403 O O . ASP A 1 445 ? -22.094 -0.447 12.555 1 85.06 445 ASP A O 1
ATOM 3407 N N . TRP A 1 446 ? -22.031 1.703 12.734 1 86.38 446 TRP A N 1
ATOM 3408 C CA . TRP A 1 446 ? -20.703 1.765 12.125 1 86.38 446 TRP A CA 1
ATOM 3409 C C . TRP A 1 446 ? -19.609 1.765 13.195 1 86.38 446 TRP A C 1
ATOM 3411 O O . TRP A 1 446 ? -18.562 1.128 13.023 1 86.38 446 TRP A O 1
ATOM 3421 N N . LEU A 1 447 ? -19.828 2.441 14.32 1 91.94 447 LEU A N 1
ATOM 3422 C CA . LEU A 1 447 ? -18.797 2.539 15.336 1 91.94 447 LEU A CA 1
ATOM 3423 C C . LEU A 1 447 ? -18.781 1.296 16.219 1 91.94 447 LEU A C 1
ATOM 3425 O O . LEU A 1 447 ? -17.734 0.935 16.766 1 91.94 447 LEU A O 1
ATOM 3429 N N . VAL A 1 448 ? -19.922 0.608 16.297 1 91.56 448 VAL A N 1
ATOM 3430 C CA . VAL A 1 448 ? -19.969 -0.5 17.234 1 91.56 448 VAL A CA 1
ATOM 3431 C C . VAL A 1 448 ? -20.25 -1.806 16.5 1 91.56 448 VAL A C 1
ATOM 3433 O O . VAL A 1 448 ? -19.422 -2.717 16.5 1 91.56 448 VAL A O 1
ATOM 3436 N N . SER A 1 449 ? -21.25 -1.898 15.742 1 87.12 449 SER A N 1
ATOM 3437 C CA . SER A 1 449 ? -21.719 -3.146 15.141 1 87.12 449 SER A CA 1
ATOM 3438 C C . SER A 1 449 ? -20.797 -3.592 14.016 1 87.12 449 SER A C 1
ATOM 3440 O O . SER A 1 449 ? -20.734 -4.777 13.68 1 87.12 449 SER A O 1
ATOM 3442 N N . SER A 1 450 ? -20.078 -2.727 13.391 1 87.38 450 SER A N 1
ATOM 3443 C CA . SER A 1 450 ? -19.25 -3.078 12.234 1 87.38 450 SER A CA 1
ATOM 3444 C C . SER A 1 450 ? -17.891 -3.621 12.664 1 87.38 450 SER A C 1
ATOM 3446 O O . SER A 1 450 ? -17.094 -4.027 11.828 1 87.38 450 SER A O 1
ATOM 3448 N N . ARG A 1 451 ? -17.625 -3.742 13.875 1 89.88 451 ARG A N 1
ATOM 3449 C CA . ARG A 1 451 ? -16.328 -4.16 14.398 1 89.88 451 ARG A CA 1
ATOM 3450 C C . ARG A 1 451 ? -15.953 -5.547 13.891 1 89.88 451 ARG A C 1
ATOM 3452 O O . ARG A 1 451 ? -14.789 -5.805 13.586 1 89.88 451 ARG A O 1
ATOM 3459 N N . HIS A 1 452 ? -16.922 -6.414 13.719 1 86.75 452 HIS A N 1
ATOM 3460 C CA . HIS A 1 452 ? -16.625 -7.797 13.352 1 86.75 452 HIS A CA 1
ATOM 3461 C C . HIS A 1 452 ? -16.344 -7.922 11.859 1 86.75 452 HIS A C 1
ATOM 3463 O O . HIS A 1 452 ? -15.797 -8.93 11.406 1 86.75 452 HIS A O 1
ATOM 3469 N N . LEU A 1 453 ? -16.578 -6.934 11.094 1 87.88 453 LEU A N 1
ATOM 3470 C CA . LEU A 1 453 ? -16.422 -6.98 9.648 1 87.88 453 LEU A CA 1
ATOM 3471 C C . LEU A 1 453 ? -15.023 -6.512 9.242 1 87.88 453 LEU A C 1
ATOM 3473 O O . LEU A 1 453 ? -14.656 -6.582 8.07 1 87.88 453 LEU A O 1
ATOM 3477 N N . MET A 1 454 ? -14.258 -6.055 10.219 1 89.56 454 MET A N 1
ATOM 3478 C CA . MET A 1 454 ? -12.969 -5.457 9.883 1 89.56 454 MET A CA 1
ATOM 3479 C C . MET A 1 454 ? -11.867 -5.984 10.789 1 89.56 454 MET A C 1
ATOM 3481 O O . MET A 1 454 ? -12.148 -6.527 11.859 1 89.56 454 MET A O 1
ATOM 3485 N N . SER A 1 455 ? -10.711 -5.918 10.344 1 88.44 455 SER A N 1
ATOM 3486 C CA . SER A 1 455 ? -9.562 -6.227 11.188 1 88.44 455 SER A CA 1
ATOM 3487 C C . SER A 1 455 ? -9.344 -5.141 12.242 1 88.44 455 SER A C 1
ATOM 3489 O O . SER A 1 455 ? -9.977 -4.086 12.195 1 88.44 455 SER A O 1
ATOM 3491 N N . ARG A 1 456 ? -8.547 -5.359 13.211 1 89.19 456 ARG A N 1
ATOM 3492 C CA . ARG A 1 456 ? -8.297 -4.414 14.289 1 89.19 456 ARG A CA 1
ATOM 3493 C C . ARG A 1 456 ? -7.746 -3.098 13.75 1 89.19 456 ARG A C 1
ATOM 3495 O O . ARG A 1 456 ? -8.172 -2.021 14.172 1 89.19 456 ARG A O 1
ATOM 3502 N N . LEU A 1 457 ? -6.812 -3.197 12.805 1 88.69 457 LEU A N 1
ATOM 3503 C CA . LEU A 1 457 ? -6.227 -1.989 12.234 1 88.69 457 LEU A CA 1
ATOM 3504 C C . LEU A 1 457 ? -7.254 -1.219 11.414 1 88.69 457 LEU A C 1
ATOM 3506 O O . LEU A 1 457 ? -7.277 0.014 11.445 1 88.69 457 LEU A O 1
ATOM 3510 N N . GLU A 1 458 ? -8.016 -1.89 10.75 1 90.44 458 GLU A N 1
ATOM 3511 C CA . GLU A 1 458 ? -9.055 -1.246 9.953 1 90.44 458 GLU A CA 1
ATOM 3512 C C . GLU A 1 458 ? -10.102 -0.576 10.844 1 90.44 458 GLU A C 1
ATOM 3514 O O . GLU A 1 458 ? -10.617 0.49 10.508 1 90.44 458 GLU A O 1
ATOM 3519 N N . TYR A 1 459 ? -10.383 -1.208 11.938 1 93.56 459 TYR A N 1
ATOM 3520 C CA . TYR A 1 459 ? -11.312 -0.61 12.891 1 93.56 459 TYR A CA 1
ATOM 3521 C C . TYR A 1 459 ? -10.758 0.689 13.461 1 93.56 459 TYR A C 1
ATOM 3523 O O . TYR A 1 459 ? -11.5 1.659 13.648 1 93.56 459 TYR A O 1
ATOM 3531 N N . LEU A 1 460 ? -9.531 0.751 13.711 1 93.56 460 LEU A N 1
ATOM 3532 C CA . LEU A 1 460 ? -8.883 1.97 14.18 1 93.56 460 LEU A CA 1
ATOM 3533 C C . LEU A 1 460 ? -8.945 3.062 13.117 1 93.56 460 LEU A C 1
ATOM 3535 O O . LEU A 1 460 ? -9.078 4.242 13.445 1 93.56 460 LEU A O 1
ATOM 3539 N N . ILE A 1 461 ? -8.805 2.613 11.922 1 92.56 461 ILE A N 1
ATOM 3540 C CA . ILE A 1 461 ? -8.875 3.57 10.82 1 92.56 461 ILE A CA 1
ATOM 3541 C C . ILE A 1 461 ? -10.281 4.16 10.742 1 92.56 461 ILE A C 1
ATOM 3543 O O . ILE A 1 461 ? -10.445 5.344 10.438 1 92.56 461 ILE A O 1
ATOM 3547 N N . LEU A 1 462 ? -11.281 3.342 10.984 1 94.19 462 LEU A N 1
ATOM 3548 C CA . LEU A 1 462 ? -12.648 3.834 11.031 1 94.19 462 LEU A CA 1
ATOM 3549 C C . LEU A 1 462 ? -12.797 4.93 12.078 1 94.19 462 LEU A C 1
ATOM 3551 O O . LEU A 1 462 ? -13.312 6.012 11.789 1 94.19 462 LEU A O 1
ATOM 3555 N N . TRP A 1 463 ? -12.281 4.723 13.25 1 95.06 463 TRP A N 1
ATOM 3556 C CA . TRP A 1 463 ? -12.344 5.695 14.336 1 95.06 463 TRP A CA 1
ATOM 3557 C C . TRP A 1 463 ? -11.508 6.926 14.016 1 95.06 463 TRP A C 1
ATOM 3559 O O . TRP A 1 463 ? -11.898 8.055 14.32 1 95.06 463 TRP A O 1
ATOM 3569 N N . PHE A 1 464 ? -10.383 6.68 13.438 1 94.31 464 PHE A N 1
ATOM 3570 C CA . PHE A 1 464 ? -9.523 7.785 13.039 1 94.31 464 PHE A CA 1
ATOM 3571 C C . PHE A 1 464 ? -10.234 8.695 12.039 1 94.31 464 PHE A C 1
ATOM 3573 O O . PHE A 1 464 ? -10.211 9.922 12.18 1 94.31 464 PHE A O 1
ATOM 3580 N N . THR A 1 465 ? -10.812 8.047 11.031 1 91.12 465 THR A N 1
ATOM 3581 C CA . THR A 1 465 ? -11.531 8.82 10.023 1 91.12 465 THR A CA 1
ATOM 3582 C C . THR A 1 465 ? -12.672 9.617 10.656 1 91.12 465 THR A C 1
ATOM 3584 O O . THR A 1 465 ? -12.898 10.773 10.289 1 91.12 465 THR A O 1
ATOM 3587 N N . PHE A 1 466 ? -13.383 9.047 11.609 1 93.19 466 PHE A N 1
ATOM 3588 C CA . PHE A 1 466 ? -14.469 9.711 12.32 1 93.19 466 PHE A CA 1
ATOM 3589 C C . PHE A 1 466 ? -13.961 10.93 13.086 1 93.19 466 PHE A C 1
ATOM 3591 O O . PHE A 1 466 ? -14.469 12.031 12.898 1 93.19 466 PHE A O 1
ATOM 3598 N N . VAL A 1 467 ? -12.922 10.766 13.812 1 92.88 467 VAL A N 1
ATOM 3599 C CA . VAL A 1 467 ? -12.398 11.805 14.695 1 92.88 467 VAL A CA 1
ATOM 3600 C C . VAL A 1 467 ? -11.758 12.914 13.859 1 92.88 467 VAL A C 1
ATOM 3602 O O . VAL A 1 467 ? -11.961 14.094 14.133 1 92.88 467 VAL A O 1
ATOM 3605 N N . ILE A 1 468 ? -10.992 12.5 12.844 1 89.69 468 ILE A N 1
ATOM 3606 C CA . ILE A 1 468 ? -10.297 13.508 12.047 1 89.69 468 ILE A CA 1
ATOM 3607 C C . ILE A 1 468 ? -11.305 14.344 11.273 1 89.69 468 ILE A C 1
ATOM 3609 O O . ILE A 1 468 ? -11.117 15.547 11.086 1 89.69 468 ILE A O 1
ATOM 3613 N N . THR A 1 469 ? -12.375 13.695 10.781 1 86.31 469 THR A N 1
ATOM 3614 C CA . THR A 1 469 ? -13.414 14.445 10.086 1 86.31 469 THR A CA 1
ATOM 3615 C C . THR A 1 469 ? -14.102 15.43 11.031 1 86.31 469 THR A C 1
ATOM 3617 O O . THR A 1 469 ? -14.359 16.578 10.664 1 86.31 469 THR A O 1
ATOM 3620 N N . MET A 1 470 ? -14.367 14.992 12.234 1 87.06 470 MET A N 1
ATOM 3621 C CA . MET A 1 470 ? -14.984 15.852 13.242 1 87.06 470 MET A CA 1
ATOM 3622 C C . MET A 1 470 ? -14.094 17.047 13.562 1 87.06 470 MET A C 1
ATOM 3624 O O . MET A 1 470 ? -14.562 18.172 13.641 1 87.06 470 MET A O 1
ATOM 3628 N N . CYS A 1 471 ? -12.781 16.828 13.633 1 84.06 471 CYS A N 1
ATOM 3629 C CA . CYS A 1 471 ? -11.828 17.875 13.977 1 84.06 471 CYS A CA 1
ATOM 3630 C C . CYS A 1 471 ? -11.664 18.859 12.82 1 84.06 471 CYS A C 1
ATOM 3632 O O . CYS A 1 471 ? -11.609 20.078 13.031 1 84.06 471 CYS A O 1
ATOM 3634 N N . LEU A 1 472 ? -11.57 18.359 11.664 1 80.25 472 LEU A N 1
ATOM 3635 C CA . LEU A 1 472 ? -11.344 19.203 10.5 1 80.25 472 LEU A CA 1
ATOM 3636 C C . LEU A 1 472 ? -12.562 20.094 10.227 1 80.25 472 LEU A C 1
ATOM 3638 O O . LEU A 1 472 ? -12.422 21.25 9.844 1 80.25 472 LEU A O 1
ATOM 3642 N N . THR A 1 473 ? -13.727 19.531 10.383 1 74.56 473 THR A N 1
ATOM 3643 C CA . THR A 1 473 ? -14.938 20.312 10.133 1 74.56 473 THR A CA 1
ATOM 3644 C C . THR A 1 473 ? -15.125 21.375 11.203 1 74.56 473 THR A C 1
ATOM 3646 O O . THR A 1 473 ? -15.75 22.406 10.953 1 74.56 473 THR A O 1
ATOM 3649 N N . SER A 1 474 ? -14.555 21.109 12.336 1 71.44 474 SER A N 1
ATOM 3650 C CA . SER A 1 474 ? -14.648 22.094 13.406 1 71.44 474 SER A CA 1
ATOM 3651 C C . SER A 1 474 ? -13.773 23.312 13.109 1 71.44 474 SER A C 1
ATOM 3653 O O . SER A 1 474 ? -14.062 24.422 13.57 1 71.44 474 SER A O 1
ATOM 3655 N N . VAL A 1 475 ? -12.609 23 12.289 1 63.12 475 VAL A N 1
ATOM 3656 C CA . VAL A 1 475 ? -11.703 24.094 11.953 1 63.12 475 VAL A CA 1
ATOM 3657 C C . VAL A 1 475 ? -12.148 24.75 10.648 1 63.12 475 VAL A C 1
ATOM 3659 O O . VAL A 1 475 ? -12.32 24.062 9.633 1 63.12 475 VAL A O 1
ATOM 3662 N N . GLU A 1 476 ? -13.328 25.234 10.469 1 55.59 476 GLU A N 1
ATOM 3663 C CA . GLU A 1 476 ? -14.062 25.891 9.391 1 55.59 476 GLU A CA 1
ATOM 3664 C C . GLU A 1 476 ? -13.242 25.938 8.109 1 55.59 476 GLU A C 1
ATOM 3666 O O . GLU A 1 476 ? -13.758 26.266 7.039 1 55.59 476 GLU A O 1
ATOM 3671 N N . THR A 1 477 ? -11.875 25.531 8.07 1 55.44 477 THR A N 1
ATOM 3672 C CA . THR A 1 477 ? -11.055 25.641 6.867 1 55.44 477 THR A CA 1
ATOM 3673 C C . THR A 1 477 ? -11.148 24.359 6.039 1 55.44 477 THR A C 1
ATOM 3675 O O . THR A 1 477 ? -10.992 24.391 4.816 1 55.44 477 THR A O 1
ATOM 3678 N N . PHE A 1 478 ? -11.469 23.266 6.746 1 62.22 478 PHE A N 1
ATOM 3679 C CA . PHE A 1 478 ? -11.508 21.969 6.059 1 62.22 478 PHE A CA 1
ATOM 3680 C C . PHE A 1 478 ? -12.875 21.312 6.207 1 62.22 478 PHE A C 1
ATOM 3682 O O . PHE A 1 478 ? -13.625 21.641 7.129 1 62.22 478 PHE A O 1
ATOM 3689 N N . GLY A 1 479 ? -13.211 20.547 5.117 1 67.56 479 GLY A N 1
ATOM 3690 C CA . GLY A 1 479 ? -14.523 19.922 5.109 1 67.56 479 GLY A CA 1
ATOM 3691 C C . GLY A 1 479 ? -14.461 18.406 5.191 1 67.56 479 GLY A C 1
ATOM 3692 O O . GLY A 1 479 ? -13.477 17.859 5.695 1 67.56 479 GLY A O 1
ATOM 3693 N N . VAL A 1 480 ? -15.477 17.828 4.879 1 73.25 480 VAL A N 1
ATOM 3694 C CA . VAL A 1 480 ? -15.711 16.391 4.957 1 73.25 480 VAL A CA 1
ATOM 3695 C C . VAL A 1 480 ? -14.836 15.672 3.928 1 73.25 480 VAL A C 1
ATOM 3697 O O . VAL A 1 480 ? -14.344 14.57 4.188 1 73.25 480 VAL A O 1
ATOM 3700 N N . ILE A 1 481 ? -14.539 16.297 2.863 1 73.81 481 ILE A N 1
ATOM 3701 C CA . ILE A 1 481 ? -13.773 15.68 1.787 1 73.81 481 ILE A CA 1
ATOM 3702 C C . ILE A 1 481 ? -12.344 15.43 2.256 1 73.81 481 ILE A C 1
ATOM 3704 O O . ILE A 1 481 ? -11.758 14.391 1.946 1 73.81 481 ILE A O 1
ATOM 3708 N N . GLU A 1 482 ? -11.859 16.406 2.984 1 80.75 482 GLU A N 1
ATOM 3709 C CA . GLU A 1 482 ? -10.508 16.234 3.512 1 80.75 482 GLU A CA 1
ATOM 3710 C C . GLU A 1 482 ? -10.453 15.086 4.512 1 80.75 482 GLU A C 1
ATOM 3712 O O . GLU A 1 482 ? -9.453 14.367 4.586 1 80.75 482 GLU A O 1
ATOM 3717 N N . GLY A 1 483 ? -11.555 15.016 5.227 1 83 483 GLY A N 1
ATOM 3718 C CA . GLY A 1 483 ? -11.609 13.891 6.145 1 83 483 GLY A CA 1
ATOM 3719 C C . GLY A 1 483 ? -11.57 12.547 5.445 1 83 483 GLY A C 1
ATOM 3720 O O . GLY A 1 483 ? -10.844 11.641 5.859 1 83 483 GLY A O 1
ATOM 3721 N N . ILE A 1 484 ? -12.234 12.406 4.402 1 81.69 484 ILE A N 1
ATOM 3722 C CA . ILE A 1 484 ? -12.266 11.18 3.611 1 81.69 484 ILE A CA 1
ATOM 3723 C C . ILE A 1 484 ? -10.891 10.93 2.99 1 81.69 484 ILE A C 1
ATOM 3725 O O . ILE A 1 484 ? -10.414 9.789 2.967 1 81.69 484 ILE A O 1
ATOM 3729 N N . ALA A 1 485 ? -10.352 11.984 2.531 1 82.06 485 ALA A N 1
ATOM 3730 C CA . ALA A 1 485 ? -9.023 11.875 1.927 1 82.06 485 ALA A CA 1
ATOM 3731 C C . ALA A 1 485 ? -8 11.359 2.936 1 82.06 485 ALA A C 1
ATOM 3733 O O . ALA A 1 485 ? -7.23 10.445 2.633 1 82.06 485 ALA A O 1
ATOM 3734 N N . PHE A 1 486 ? -8.062 11.922 4.156 1 87.19 486 PHE A N 1
ATOM 3735 C CA . PHE A 1 486 ? -7.129 11.492 5.191 1 87.19 486 PHE A CA 1
ATOM 3736 C C . PHE A 1 486 ? -7.383 10.047 5.586 1 87.19 486 PHE A C 1
ATOM 3738 O O . PHE A 1 486 ? -6.441 9.289 5.848 1 87.19 486 PHE A O 1
ATOM 3745 N N . GLY A 1 487 ? -8.641 9.703 5.672 1 87.69 487 GLY A N 1
ATOM 3746 C CA . GLY A 1 487 ? -8.969 8.32 5.961 1 87.69 487 GLY A CA 1
ATOM 3747 C C . GLY A 1 487 ? -8.469 7.352 4.902 1 87.69 487 GLY A C 1
ATOM 3748 O O . GLY A 1 487 ? -7.957 6.277 5.223 1 87.69 487 GLY A O 1
ATOM 3749 N N . SER A 1 488 ? -8.57 7.746 3.66 1 85.62 488 SER A N 1
ATOM 3750 C CA . SER A 1 488 ? -8.117 6.906 2.553 1 85.62 488 SER A CA 1
ATOM 3751 C C . SER A 1 488 ? -6.605 6.738 2.566 1 85.62 488 SER A C 1
ATOM 3753 O O . SER A 1 488 ? -6.094 5.648 2.311 1 85.62 488 SER A O 1
ATOM 3755 N N . VAL A 1 489 ? -5.938 7.777 2.82 1 86.62 489 VAL A N 1
ATOM 3756 C CA . VAL A 1 489 ? -4.484 7.73 2.928 1 86.62 489 VAL A CA 1
ATOM 3757 C C . VAL A 1 489 ? -4.078 6.805 4.07 1 86.62 489 VAL A C 1
ATOM 3759 O O . VAL A 1 489 ? -3.166 5.988 3.926 1 86.62 489 VAL A O 1
ATOM 3762 N N . ALA A 1 490 ? -4.801 6.949 5.16 1 88.81 490 ALA A N 1
ATOM 3763 C CA . ALA A 1 490 ? -4.52 6.09 6.305 1 88.81 490 ALA A CA 1
ATOM 3764 C C . ALA A 1 490 ? -4.766 4.625 5.961 1 88.81 490 ALA A C 1
ATOM 3766 O O . ALA A 1 490 ? -4.02 3.744 6.402 1 88.81 490 ALA A O 1
ATOM 3767 N N . SER A 1 491 ? -5.773 4.395 5.242 1 89.12 491 SER A N 1
ATOM 3768 C CA . SER A 1 491 ? -6.078 3.029 4.824 1 89.12 491 SER A CA 1
ATOM 3769 C C . SER A 1 491 ? -4.98 2.469 3.924 1 89.12 491 SER A C 1
ATOM 3771 O O . SER A 1 491 ? -4.621 1.296 4.035 1 89.12 491 SER A O 1
ATOM 3773 N N . SER A 1 492 ? -4.512 3.223 3 1 87.06 492 SER A N 1
ATOM 3774 C CA . SER A 1 492 ? -3.414 2.811 2.131 1 87.06 492 SER A CA 1
ATOM 3775 C C . SER A 1 492 ? -2.15 2.518 2.934 1 87.06 492 SER A C 1
ATOM 3777 O O . SER A 1 492 ? -1.407 1.588 2.613 1 87.06 492 SER A O 1
ATOM 3779 N N . PHE A 1 493 ? -1.947 3.369 3.924 1 87.19 493 PHE A N 1
ATOM 3780 C CA . PHE A 1 493 ? -0.803 3.16 4.801 1 87.19 493 PHE A CA 1
ATOM 3781 C C . PHE A 1 493 ? -0.928 1.837 5.551 1 87.19 493 PHE A C 1
ATOM 3783 O O . PHE A 1 493 ? 0.051 1.102 5.688 1 87.19 493 PHE A O 1
ATOM 3790 N N . ALA A 1 494 ? -2.098 1.547 6 1 85.88 494 ALA A N 1
ATOM 3791 C CA . ALA A 1 494 ? -2.346 0.282 6.688 1 85.88 494 ALA A CA 1
ATOM 3792 C C . ALA A 1 494 ? -2.109 -0.904 5.758 1 85.88 494 ALA A C 1
ATOM 3794 O O . ALA A 1 494 ? -1.558 -1.926 6.172 1 85.88 494 ALA A O 1
ATOM 3795 N N . PHE A 1 495 ? -2.545 -0.786 4.637 1 86.25 495 PHE A N 1
ATOM 3796 C CA . PHE A 1 495 ? -2.303 -1.804 3.621 1 86.25 495 PHE A CA 1
ATOM 3797 C C . PHE A 1 495 ? -0.809 -2.037 3.434 1 86.25 495 PHE A C 1
ATOM 3799 O O . PHE A 1 495 ? -0.358 -3.182 3.357 1 86.25 495 PHE A O 1
ATOM 3806 N N . ALA A 1 496 ? -0.108 -0.969 3.219 1 85 496 ALA A N 1
ATOM 3807 C CA . ALA A 1 496 ? 1.336 -1.065 3.018 1 85 496 ALA A CA 1
ATOM 3808 C C . ALA A 1 496 ? 2 -1.821 4.164 1 85 496 ALA A C 1
ATOM 3810 O O . ALA A 1 496 ? 2.885 -2.652 3.939 1 85 496 ALA A O 1
ATOM 3811 N N . ILE A 1 497 ? 1.585 -1.559 5.34 1 82.81 497 ILE A N 1
ATOM 3812 C CA . ILE A 1 497 ? 2.143 -2.215 6.516 1 82.81 497 ILE A CA 1
ATOM 3813 C C . ILE A 1 497 ? 1.808 -3.705 6.484 1 82.81 497 ILE A C 1
ATOM 3815 O O . ILE A 1 497 ? 2.678 -4.547 6.711 1 82.81 497 ILE A O 1
ATOM 3819 N N . ASN A 1 498 ? 0.574 -3.998 6.184 1 82 498 ASN A N 1
ATOM 3820 C CA . ASN A 1 498 ? 0.146 -5.391 6.121 1 82 498 ASN A CA 1
ATOM 3821 C C . ASN A 1 498 ? 0.861 -6.148 5.004 1 82 498 ASN A C 1
ATOM 3823 O O . ASN A 1 498 ? 1.236 -7.309 5.176 1 82 498 ASN A O 1
ATOM 3827 N N . TYR A 1 499 ? 0.928 -5.535 3.906 1 82.62 499 TYR A N 1
ATOM 3828 C CA . TYR A 1 499 ? 1.619 -6.137 2.771 1 82.62 499 TYR A CA 1
ATOM 3829 C C . TYR A 1 499 ? 3.07 -6.449 3.119 1 82.62 499 TYR A C 1
ATOM 3831 O O . TYR A 1 499 ? 3.586 -7.512 2.768 1 82.62 499 TYR A O 1
ATOM 3839 N N . ALA A 1 500 ? 3.717 -5.52 3.689 1 78.94 500 ALA A N 1
ATOM 3840 C CA . ALA A 1 500 ? 5.121 -5.68 4.051 1 78.94 500 ALA A CA 1
ATOM 3841 C C . ALA A 1 500 ? 5.312 -6.84 5.027 1 78.94 500 ALA A C 1
ATOM 3843 O O . ALA A 1 500 ? 6.332 -7.527 4.992 1 78.94 500 ALA A O 1
ATOM 3844 N N . GLN A 1 501 ? 4.348 -7.117 5.793 1 76.5 501 GLN A N 1
ATOM 3845 C CA . GLN A 1 501 ? 4.48 -8.117 6.852 1 76.5 501 GLN A CA 1
ATOM 3846 C C . GLN A 1 501 ? 4.086 -9.5 6.352 1 76.5 501 GLN A C 1
ATOM 3848 O O . GLN A 1 501 ? 4.566 -10.516 6.867 1 76.5 501 GLN A O 1
ATOM 3853 N N . THR A 1 502 ? 3.252 -9.531 5.344 1 71.5 502 THR A N 1
ATOM 3854 C CA . THR A 1 502 ? 2.662 -10.828 5.035 1 71.5 502 THR A CA 1
ATOM 3855 C C . THR A 1 502 ? 3.109 -11.312 3.66 1 71.5 502 THR A C 1
ATOM 3857 O O . THR A 1 502 ? 3.062 -12.508 3.371 1 71.5 502 THR A O 1
ATOM 3860 N N . SER A 1 503 ? 3.471 -10.359 2.875 1 70.25 503 SER A N 1
ATOM 3861 C CA . SER A 1 503 ? 3.688 -10.773 1.493 1 70.25 503 SER A CA 1
ATOM 3862 C C . SER A 1 503 ? 5.105 -11.297 1.287 1 70.25 503 SER A C 1
ATOM 3864 O O . SER A 1 503 ? 6.07 -10.695 1.765 1 70.25 503 SER A O 1
ATOM 3866 N N . ASP A 1 504 ? 5.156 -12.508 0.81 1 73.75 504 ASP A N 1
ATOM 3867 C CA . ASP A 1 504 ? 6.43 -13.062 0.363 1 73.75 504 ASP A CA 1
ATOM 3868 C C . ASP A 1 504 ? 6.586 -12.93 -1.15 1 73.75 504 ASP A C 1
ATOM 3870 O O . ASP A 1 504 ? 5.879 -13.594 -1.914 1 73.75 504 ASP A O 1
ATOM 3874 N N . VAL A 1 505 ? 7.402 -12.031 -1.552 1 77.5 505 VAL A N 1
ATOM 3875 C CA . VAL A 1 505 ? 7.566 -11.68 -2.959 1 77.5 505 VAL A CA 1
ATOM 3876 C C . VAL A 1 505 ? 8.484 -12.695 -3.639 1 77.5 505 VAL A C 1
ATOM 3878 O O . VAL A 1 505 ? 8.531 -12.773 -4.867 1 77.5 505 VAL A O 1
ATOM 3881 N N . ARG A 1 506 ? 9.016 -13.547 -2.809 1 82.19 506 ARG A N 1
ATOM 3882 C CA . ARG A 1 506 ? 9.969 -14.508 -3.367 1 82.19 506 ARG A CA 1
ATOM 3883 C C . ARG A 1 506 ? 9.375 -15.914 -3.396 1 82.19 506 ARG A C 1
ATOM 3885 O O . ARG A 1 506 ? 8.664 -16.312 -2.473 1 82.19 506 ARG A O 1
ATOM 3892 N N . GLU A 1 507 ? 9.609 -16.531 -4.566 1 79.12 507 GLU A N 1
ATOM 3893 C CA . GLU A 1 507 ? 9.266 -17.938 -4.711 1 79.12 507 GLU A CA 1
ATOM 3894 C C . GLU A 1 507 ? 10.453 -18.734 -5.242 1 79.12 507 GLU A C 1
ATOM 3896 O O . GLU A 1 507 ? 10.977 -18.438 -6.316 1 79.12 507 GLU A O 1
ATOM 3901 N N . PHE A 1 508 ? 10.93 -19.641 -4.418 1 80.56 508 PHE A N 1
ATOM 3902 C CA . PHE A 1 508 ? 12.016 -20.516 -4.867 1 80.56 508 PHE A CA 1
ATOM 3903 C C . PHE A 1 508 ? 11.492 -21.594 -5.793 1 80.56 508 PHE A C 1
ATOM 3905 O O . PHE A 1 508 ? 10.555 -22.328 -5.445 1 80.56 508 PHE A O 1
ATOM 3912 N N . VAL A 1 509 ? 12 -21.547 -6.98 1 77.56 509 VAL A N 1
ATOM 3913 C CA . VAL A 1 509 ? 11.531 -22.484 -7.988 1 77.56 509 VAL A CA 1
ATOM 3914 C C . VAL A 1 509 ? 12.609 -23.531 -8.266 1 77.56 509 VAL A C 1
ATOM 3916 O O . VAL A 1 509 ? 13.766 -23.359 -7.852 1 77.56 509 VAL A O 1
ATOM 3919 N N . SER A 1 510 ? 12.117 -24.547 -9 1 71.31 510 SER A N 1
ATOM 3920 C CA . SER A 1 510 ? 13.047 -25.625 -9.352 1 71.31 510 SER A CA 1
ATOM 3921 C C . SER A 1 510 ? 14.141 -25.109 -10.289 1 71.31 510 SER A C 1
ATOM 3923 O O . SER A 1 510 ? 13.875 -24.312 -11.195 1 71.31 510 SER A O 1
ATOM 3925 N N . ALA A 1 511 ? 15.32 -25.516 -10.023 1 78.06 511 ALA A N 1
ATOM 3926 C CA . ALA A 1 511 ? 16.484 -25.047 -10.781 1 78.06 511 ALA A CA 1
ATOM 3927 C C . ALA A 1 511 ? 16.781 -25.984 -11.953 1 78.06 511 ALA A C 1
ATOM 3929 O O . ALA A 1 511 ? 17.938 -26.234 -12.266 1 78.06 511 ALA A O 1
ATOM 3930 N N . THR A 1 512 ? 15.719 -26.578 -12.531 1 75.44 512 THR A N 1
ATOM 3931 C CA . THR A 1 512 ? 15.945 -27.453 -13.672 1 75.44 512 THR A CA 1
ATOM 3932 C C . THR A 1 512 ? 15.391 -26.844 -14.953 1 75.44 512 THR A C 1
ATOM 3934 O O . THR A 1 512 ? 14.305 -26.25 -14.938 1 75.44 512 THR A O 1
ATOM 3937 N N . SER A 1 513 ? 16.25 -26.906 -15.977 1 74.5 513 SER A N 1
ATOM 3938 C CA . SER A 1 513 ? 15.844 -26.344 -17.25 1 74.5 513 SER A CA 1
ATOM 3939 C C . SER A 1 513 ? 14.93 -27.281 -18.031 1 74.5 513 SER A C 1
ATOM 3941 O O . SER A 1 513 ? 14.688 -28.406 -17.594 1 74.5 513 SER A O 1
ATOM 3943 N N . SER A 1 514 ? 14.469 -26.844 -19.188 1 64.44 514 SER A N 1
ATOM 3944 C CA . SER A 1 514 ? 13.578 -27.641 -20.031 1 64.44 514 SER A CA 1
ATOM 3945 C C . SER A 1 514 ? 14.352 -28.484 -21.031 1 64.44 514 SER A C 1
ATOM 3947 O O . SER A 1 514 ? 13.758 -29.203 -21.844 1 64.44 514 SER A O 1
ATOM 3949 N N . VAL A 1 515 ? 15.727 -28.516 -20.906 1 62.91 515 VAL A N 1
ATOM 3950 C CA . VAL A 1 515 ? 16.547 -29.266 -21.844 1 62.91 515 VAL A CA 1
ATOM 3951 C C . VAL A 1 515 ? 16.484 -30.766 -21.516 1 62.91 515 VAL A C 1
ATOM 3953 O O . VAL A 1 515 ? 16.594 -31.141 -20.344 1 62.91 515 VAL A O 1
ATOM 3956 N N . VAL A 1 516 ? 16.094 -31.531 -22.547 1 57.44 516 VAL A N 1
ATOM 3957 C CA . VAL A 1 516 ? 16.125 -32.969 -22.375 1 57.44 516 VAL A CA 1
ATOM 3958 C C . VAL A 1 516 ? 17.547 -33.5 -22.609 1 57.44 516 VAL A C 1
ATOM 3960 O O . VAL A 1 516 ? 18.094 -33.375 -23.703 1 57.44 516 VAL A O 1
ATOM 3963 N N . ARG A 1 517 ? 18.141 -34 -21.562 1 65.69 517 ARG A N 1
ATOM 3964 C CA . ARG A 1 517 ? 19.547 -34.406 -21.641 1 65.69 517 ARG A CA 1
ATOM 3965 C C . ARG A 1 517 ? 19.688 -35.906 -21.516 1 65.69 517 ARG A C 1
ATOM 3967 O O . ARG A 1 517 ? 18.781 -36.594 -21.016 1 65.69 517 ARG A O 1
ATOM 3974 N N . PRO A 1 518 ? 20.859 -36.312 -22.047 1 57.06 518 PRO A N 1
ATOM 3975 C CA . PRO A 1 518 ? 21.141 -37.75 -21.844 1 57.06 518 PRO A CA 1
ATOM 3976 C C . PRO A 1 518 ? 21.328 -38.094 -20.375 1 57.06 518 PRO A C 1
ATOM 3978 O O . PRO A 1 518 ? 21.516 -37.219 -19.531 1 57.06 518 PRO A O 1
ATOM 3981 N N . TRP A 1 519 ? 21.297 -39.375 -20.062 1 55.5 519 TRP A N 1
ATOM 3982 C CA . TRP A 1 519 ? 21.281 -39.906 -18.703 1 55.5 519 TRP A CA 1
ATOM 3983 C C . TRP A 1 519 ? 22.5 -39.469 -17.922 1 55.5 519 TRP A C 1
ATOM 3985 O O . TRP A 1 519 ? 22.406 -39.062 -16.75 1 55.5 519 TRP A O 1
ATOM 3995 N N . LYS A 1 520 ? 23.625 -39.562 -18.484 1 58.38 520 LYS A N 1
ATOM 3996 C CA . LYS A 1 520 ? 24.859 -39.219 -17.781 1 58.38 520 LYS A CA 1
ATOM 3997 C C . LYS A 1 520 ? 24.859 -37.781 -17.344 1 58.38 520 LYS A C 1
ATOM 3999 O O . LYS A 1 520 ? 25.281 -37.438 -16.234 1 58.38 520 LYS A O 1
ATOM 4004 N N . GLU A 1 521 ? 24.453 -37 -18.188 1 70.56 521 GLU A N 1
ATOM 4005 C CA . GLU A 1 521 ? 24.391 -35.594 -17.875 1 70.56 521 GLU A CA 1
ATOM 4006 C C . GLU A 1 521 ? 23.359 -35.281 -16.781 1 70.56 521 GLU A C 1
ATOM 4008 O O . GLU A 1 521 ? 23.594 -34.438 -15.922 1 70.56 521 GLU A O 1
ATOM 4013 N N . ARG A 1 522 ? 22.312 -36.031 -16.875 1 70.25 522 ARG A N 1
ATOM 4014 C CA . ARG A 1 522 ? 21.266 -35.844 -15.883 1 70.25 522 ARG A CA 1
ATOM 4015 C C . ARG A 1 522 ? 21.734 -36.25 -14.484 1 70.25 522 ARG A C 1
ATOM 4017 O O . ARG A 1 522 ? 21.375 -35.594 -13.5 1 70.25 522 ARG A O 1
ATOM 4024 N N . GLN A 1 523 ? 22.5 -37.25 -14.422 1 65.94 523 GLN A N 1
ATOM 4025 C CA . GLN A 1 523 ? 23.016 -37.719 -13.133 1 65.94 523 GLN A CA 1
ATOM 4026 C C . GLN A 1 523 ? 23.953 -36.656 -12.523 1 65.94 523 GLN A C 1
ATOM 4028 O O . GLN A 1 523 ? 23.906 -36.406 -11.32 1 65.94 523 GLN A O 1
ATOM 4033 N N . VAL A 1 524 ? 24.75 -36.156 -13.375 1 73.31 524 VAL A N 1
ATOM 4034 C CA . VAL A 1 524 ? 25.688 -35.125 -12.906 1 73.31 524 VAL A CA 1
ATOM 4035 C C . VAL A 1 524 ? 24.938 -33.906 -12.422 1 73.31 524 VAL A C 1
ATOM 4037 O O . VAL A 1 524 ? 25.234 -33.344 -11.359 1 73.31 524 VAL A O 1
ATOM 4040 N N . LEU A 1 525 ? 23.984 -33.562 -13.133 1 79.19 525 LEU A N 1
ATOM 4041 C CA . LEU A 1 525 ? 23.219 -32.344 -12.805 1 79.19 525 LEU A CA 1
ATOM 4042 C C . LEU A 1 525 ? 22.391 -32.562 -11.547 1 79.19 525 LEU A C 1
ATOM 4044 O O . LEU A 1 525 ? 22.172 -31.625 -10.773 1 79.19 525 LEU A O 1
ATOM 4048 N N . SER A 1 526 ? 21.875 -33.75 -11.359 1 74.12 526 SER A N 1
ATOM 4049 C CA . SER A 1 526 ? 21.094 -34.031 -10.164 1 74.12 526 SER A CA 1
ATOM 4050 C C . SER A 1 526 ? 21.953 -33.906 -8.906 1 74.12 526 SER A C 1
ATOM 4052 O O . SER A 1 526 ? 21.438 -33.562 -7.844 1 74.12 526 SER A O 1
ATOM 4054 N N . SER A 1 527 ? 23.25 -34.188 -9.039 1 75.69 527 SER A N 1
ATOM 4055 C CA . SER A 1 527 ? 24.141 -34.062 -7.895 1 75.69 527 SER A CA 1
ATOM 4056 C C . SER A 1 527 ? 24.531 -32.625 -7.648 1 75.69 527 SER A C 1
ATOM 4058 O O . SER A 1 527 ? 24.938 -32.25 -6.539 1 75.69 527 SER A O 1
ATOM 4060 N N . LEU A 1 528 ? 24.406 -31.844 -8.656 1 81.25 528 LEU A N 1
ATOM 4061 C CA . LEU A 1 528 ? 24.844 -30.453 -8.555 1 81.25 528 LEU A CA 1
ATOM 4062 C C . LEU A 1 528 ? 23.641 -29.516 -8.484 1 81.25 528 LEU A C 1
ATOM 4064 O O . LEU A 1 528 ? 23.781 -28.312 -8.719 1 81.25 528 LEU A O 1
ATOM 4068 N N . GLN A 1 529 ? 22.531 -30.016 -8.234 1 77.06 529 GLN A N 1
ATOM 4069 C CA . GLN A 1 529 ? 21.297 -29.234 -8.25 1 77.06 529 GLN A CA 1
ATOM 4070 C C . GLN A 1 529 ? 21.359 -28.078 -7.242 1 77.06 529 GLN A C 1
ATOM 4072 O O . GLN A 1 529 ? 20.766 -27.016 -7.465 1 77.06 529 GLN A O 1
ATOM 4077 N N . ASN A 1 530 ? 22.141 -28.234 -6.16 1 85.38 530 ASN A N 1
ATOM 4078 C CA . ASN A 1 530 ? 22.234 -27.234 -5.109 1 85.38 530 ASN A CA 1
ATOM 4079 C C . ASN A 1 530 ? 23.141 -26.078 -5.52 1 85.38 530 ASN A C 1
ATOM 4081 O O . ASN A 1 530 ? 23.141 -25.031 -4.883 1 85.38 530 ASN A O 1
ATOM 4085 N N . SER A 1 531 ? 23.781 -26.266 -6.598 1 90.94 531 SER A N 1
ATOM 4086 C CA . SER A 1 531 ? 24.703 -25.234 -7.051 1 90.94 531 SER A CA 1
ATOM 4087 C C . SER A 1 531 ? 23.953 -24.094 -7.75 1 90.94 531 SER A C 1
ATOM 4089 O O . SER A 1 531 ? 24.516 -23.031 -7.992 1 90.94 531 SER A O 1
ATOM 4091 N N . ILE A 1 532 ? 22.688 -24.406 -8.062 1 92.94 532 ILE A N 1
ATOM 4092 C CA . ILE A 1 532 ? 21.875 -23.391 -8.742 1 92.94 532 ILE A CA 1
ATOM 4093 C C . ILE A 1 532 ? 20.688 -23.016 -7.871 1 92.94 532 ILE A C 1
ATOM 4095 O O . ILE A 1 532 ? 19.922 -23.891 -7.434 1 92.94 532 ILE A O 1
ATOM 4099 N N . LEU A 1 533 ? 20.547 -21.75 -7.555 1 93.69 533 LEU A N 1
ATOM 4100 C CA . LEU A 1 533 ? 19.375 -21.234 -6.867 1 93.69 533 LEU A CA 1
ATOM 4101 C C . LEU A 1 533 ? 18.516 -20.391 -7.809 1 93.69 533 LEU A C 1
ATOM 4103 O O . LEU A 1 533 ? 19 -19.422 -8.391 1 93.69 533 LEU A O 1
ATOM 4107 N N . ALA A 1 534 ? 17.344 -20.844 -8.039 1 92.06 534 ALA A N 1
ATOM 4108 C CA . ALA A 1 534 ? 16.406 -20.094 -8.883 1 92.06 534 ALA A CA 1
ATOM 4109 C C . ALA A 1 534 ? 15.305 -19.453 -8.055 1 92.06 534 ALA A C 1
ATOM 4111 O O . ALA A 1 534 ? 14.609 -20.141 -7.297 1 92.06 534 ALA A O 1
ATOM 4112 N N . VAL A 1 535 ? 15.242 -18.141 -8.172 1 91.94 535 VAL A N 1
ATOM 4113 C CA . VAL A 1 535 ? 14.25 -17.375 -7.414 1 91.94 535 VAL A CA 1
ATOM 4114 C C . VAL A 1 535 ? 13.344 -16.609 -8.367 1 91.94 535 VAL A C 1
ATOM 4116 O O . VAL A 1 535 ? 13.828 -15.891 -9.25 1 91.94 535 VAL A O 1
ATOM 4119 N N . SER A 1 536 ? 12.07 -16.859 -8.266 1 89.38 536 SER A N 1
ATOM 4120 C CA . SER A 1 536 ? 11.102 -16.078 -9.031 1 89.38 536 SER A CA 1
ATOM 4121 C C . SER A 1 536 ? 10.453 -15 -8.164 1 89.38 536 SER A C 1
ATOM 4123 O O . SER A 1 536 ? 9.898 -15.297 -7.109 1 89.38 536 SER A O 1
ATOM 4125 N N . LEU A 1 537 ? 10.648 -13.82 -8.617 1 88.56 537 LEU A N 1
ATOM 4126 C CA . LEU A 1 537 ? 10.016 -12.703 -7.914 1 88.56 537 LEU A CA 1
ATOM 4127 C C . LEU A 1 537 ? 8.641 -12.406 -8.5 1 88.56 537 LEU A C 1
ATOM 4129 O O . LEU A 1 537 ? 8.477 -12.383 -9.727 1 88.56 537 LEU A O 1
ATOM 4133 N N . HIS A 1 538 ? 7.676 -12.289 -7.578 1 80.69 538 HIS A N 1
ATOM 4134 C CA . HIS A 1 538 ? 6.316 -12.07 -8.07 1 80.69 538 HIS A CA 1
ATOM 4135 C C . HIS A 1 538 ? 5.66 -10.898 -7.359 1 80.69 538 HIS A C 1
ATOM 4137 O O . HIS A 1 538 ? 6.18 -10.406 -6.355 1 80.69 538 HIS A O 1
ATOM 4143 N N . SER A 1 539 ? 4.605 -10.398 -7.906 1 80.31 539 SER A N 1
ATOM 4144 C CA . SER A 1 539 ? 3.783 -9.344 -7.324 1 80.31 539 SER A CA 1
ATOM 4145 C C . SER A 1 539 ? 4.496 -8 -7.371 1 80.31 539 SER A C 1
ATOM 4147 O O . SER A 1 539 ? 5.031 -7.613 -8.414 1 80.31 539 SER A O 1
ATOM 4149 N N . PHE A 1 540 ? 4.426 -7.258 -6.336 1 84.56 540 PHE A N 1
ATOM 4150 C CA . PHE A 1 540 ? 5.027 -5.93 -6.289 1 84.56 540 PHE A CA 1
ATOM 4151 C C . PHE A 1 540 ? 6.133 -5.871 -5.242 1 84.56 540 PHE A C 1
ATOM 4153 O O . PHE A 1 540 ? 5.91 -6.215 -4.078 1 84.56 540 PHE A O 1
ATOM 4160 N N . ALA A 1 541 ? 7.312 -5.527 -5.719 1 85.56 541 ALA A N 1
ATOM 4161 C CA . ALA A 1 541 ? 8.414 -5.34 -4.777 1 85.56 541 ALA A CA 1
ATOM 4162 C C . ALA A 1 541 ? 8.383 -3.938 -4.176 1 85.56 541 ALA A C 1
ATOM 4164 O O . ALA A 1 541 ? 8.82 -2.975 -4.816 1 85.56 541 ALA A O 1
ATOM 4165 N N . PHE A 1 542 ? 7.91 -3.875 -2.998 1 84.56 542 PHE A N 1
ATOM 4166 C CA . PHE A 1 542 ? 7.703 -2.656 -2.225 1 84.56 542 PHE A CA 1
ATOM 4167 C C . PHE A 1 542 ? 8.789 -2.496 -1.163 1 84.56 542 PHE A C 1
ATOM 4169 O O . PHE A 1 542 ? 9.305 -3.488 -0.643 1 84.56 542 PHE A O 1
ATOM 4176 N N . PHE A 1 543 ? 9.117 -1.257 -0.849 1 74.38 543 PHE A N 1
ATOM 4177 C CA . PHE A 1 543 ? 10.203 -0.951 0.078 1 74.38 543 PHE A CA 1
ATOM 4178 C C . PHE A 1 543 ? 10.031 -1.716 1.385 1 74.38 543 PHE A C 1
ATOM 4180 O O . PHE A 1 543 ? 11.008 -2.191 1.966 1 74.38 543 PHE A O 1
ATOM 4187 N N . GLY A 1 544 ? 8.891 -1.87 1.828 1 69.81 544 GLY A N 1
ATOM 4188 C CA . GLY A 1 544 ? 8.664 -2.523 3.107 1 69.81 544 GLY A CA 1
ATOM 4189 C C . GLY A 1 544 ? 8.922 -4.02 3.066 1 69.81 544 GLY A C 1
ATOM 4190 O O . GLY A 1 544 ? 9.281 -4.621 4.078 1 69.81 544 GLY A O 1
ATOM 4191 N N . ALA A 1 545 ? 8.742 -4.613 1.854 1 74.38 545 ALA A N 1
ATOM 4192 C CA . ALA A 1 545 ? 8.875 -6.062 1.729 1 74.38 545 ALA A CA 1
ATOM 4193 C C . ALA A 1 545 ? 10.234 -6.445 1.152 1 74.38 545 ALA A C 1
ATOM 4195 O O . ALA A 1 545 ? 10.602 -7.621 1.144 1 74.38 545 ALA A O 1
ATOM 4196 N N . SER A 1 546 ? 10.984 -5.484 0.737 1 78.81 546 SER A N 1
ATOM 4197 C CA . SER A 1 546 ? 12.195 -5.754 -0.038 1 78.81 546 SER A CA 1
ATOM 4198 C C . SER A 1 546 ? 13.305 -6.297 0.849 1 78.81 546 SER A C 1
ATOM 4200 O O . SER A 1 546 ? 14.109 -7.121 0.409 1 78.81 546 SER A O 1
ATOM 4202 N N . MET A 1 547 ? 13.273 -5.895 2.07 1 74.19 547 MET A N 1
ATOM 4203 C CA . MET A 1 547 ? 14.352 -6.332 2.959 1 74.19 547 MET A CA 1
ATOM 4204 C C . MET A 1 547 ? 14.227 -7.82 3.268 1 74.19 547 MET A C 1
ATOM 4206 O O . MET A 1 547 ? 15.227 -8.547 3.238 1 74.19 547 MET A O 1
ATOM 4210 N N . HIS A 1 548 ? 13.055 -8.203 3.564 1 75.75 548 HIS A N 1
ATOM 4211 C CA . HIS A 1 548 ? 12.828 -9.617 3.846 1 75.75 548 HIS A CA 1
ATOM 4212 C C . HIS A 1 548 ? 13.109 -10.477 2.617 1 75.75 548 HIS A C 1
ATOM 4214 O O . HIS A 1 548 ? 13.617 -11.594 2.738 1 75.75 548 HIS A O 1
ATOM 4220 N N . MET A 1 549 ? 12.812 -9.914 1.587 1 83 549 MET A N 1
ATOM 4221 C CA . MET A 1 549 ? 13.039 -10.625 0.328 1 83 549 MET A CA 1
ATOM 4222 C C . MET A 1 549 ? 14.523 -10.844 0.078 1 83 549 MET A C 1
ATOM 4224 O O . MET A 1 549 ? 14.953 -11.961 -0.192 1 83 549 MET A O 1
ATOM 4228 N N . THR A 1 550 ? 15.312 -9.836 0.216 1 84.44 550 THR A N 1
ATOM 4229 C CA . THR A 1 550 ? 16.734 -9.914 -0.094 1 84.44 550 THR A CA 1
ATOM 4230 C C . THR A 1 550 ? 17.469 -10.766 0.945 1 84.44 550 THR A C 1
ATOM 4232 O O . THR A 1 550 ? 18.344 -11.555 0.6 1 84.44 550 THR A O 1
ATOM 4235 N N . LYS A 1 551 ? 17.047 -10.664 2.168 1 79.5 551 LYS A N 1
ATOM 4236 C CA . LYS A 1 551 ? 17.672 -11.461 3.217 1 79.5 551 LYS A CA 1
ATOM 4237 C C . LYS A 1 551 ? 17.359 -12.945 3.045 1 79.5 551 LYS A C 1
ATOM 4239 O O . LYS A 1 551 ? 18.219 -13.797 3.295 1 79.5 551 LYS A O 1
ATOM 4244 N N . GLY A 1 552 ? 16.203 -13.172 2.633 1 84.19 552 GLY A N 1
ATOM 4245 C CA . GLY A 1 552 ? 15.812 -14.547 2.383 1 84.19 552 GLY A CA 1
ATOM 4246 C C . GLY A 1 552 ? 16.594 -15.195 1.255 1 84.19 552 GLY A C 1
ATOM 4247 O O . GLY A 1 552 ? 17 -16.359 1.357 1 84.19 552 GLY A O 1
ATOM 4248 N N . ILE A 1 553 ? 16.812 -14.438 0.285 1 90 553 ILE A N 1
ATOM 4249 C CA . ILE A 1 553 ? 17.547 -14.953 -0.862 1 90 553 ILE A CA 1
ATOM 4250 C C . ILE A 1 553 ? 19 -15.172 -0.477 1 90 553 ILE A C 1
ATOM 4252 O O . ILE A 1 553 ? 19.594 -16.219 -0.802 1 90 553 ILE A O 1
ATOM 4256 N N . GLU A 1 554 ? 19.516 -14.25 0.243 1 87.19 554 GLU A N 1
ATOM 4257 C CA . GLU A 1 554 ? 20.906 -14.344 0.669 1 87.19 554 GLU A CA 1
ATOM 4258 C C . GLU A 1 554 ? 21.125 -15.531 1.598 1 87.19 554 GLU A C 1
ATOM 4260 O O . GLU A 1 554 ? 22.094 -16.281 1.442 1 87.19 554 GLU A O 1
ATOM 4265 N N . SER A 1 555 ? 20.266 -15.641 2.512 1 86.12 555 SER A N 1
ATOM 4266 C CA . SER A 1 555 ? 20.375 -16.734 3.471 1 86.12 555 SER A CA 1
ATOM 4267 C C . SER A 1 555 ? 20.234 -18.094 2.783 1 86.12 555 SER A C 1
ATOM 4269 O O . SER A 1 555 ? 20.969 -19.031 3.088 1 86.12 555 SER A O 1
ATOM 4271 N N . GLN A 1 556 ? 19.359 -18.172 1.812 1 89.31 556 GLN A N 1
ATOM 4272 C CA . GLN A 1 556 ? 19.141 -19.422 1.082 1 89.31 556 GLN A CA 1
ATOM 4273 C C . GLN A 1 556 ? 20.344 -19.734 0.182 1 89.31 556 GLN A C 1
ATOM 4275 O O . GLN A 1 556 ? 20.719 -20.891 0.031 1 89.31 556 GLN A O 1
ATOM 4280 N N . ALA A 1 557 ? 20.844 -18.734 -0.41 1 91.62 557 ALA A N 1
ATOM 4281 C CA . ALA A 1 557 ? 22.016 -18.922 -1.265 1 91.62 557 ALA A CA 1
ATOM 4282 C C . ALA A 1 557 ? 23.203 -19.406 -0.459 1 91.62 557 ALA A C 1
ATOM 4284 O O . ALA A 1 557 ? 23.953 -20.281 -0.918 1 91.62 557 ALA A O 1
ATOM 4285 N N . GLU A 1 558 ? 23.328 -18.922 0.747 1 86.69 558 GLU A N 1
ATOM 4286 C CA . GLU A 1 558 ? 24.438 -19.328 1.613 1 86.69 558 GLU A CA 1
ATOM 4287 C C . GLU A 1 558 ? 24.219 -20.719 2.174 1 86.69 558 GLU A C 1
ATOM 4289 O O . GLU A 1 558 ? 25.156 -21.531 2.23 1 86.69 558 GLU A O 1
ATOM 4294 N N . GLU A 1 559 ? 23.062 -20.969 2.527 1 85.38 559 GLU A N 1
ATOM 4295 C CA . GLU A 1 559 ? 22.719 -22.266 3.119 1 85.38 559 GLU A CA 1
ATOM 4296 C C . GLU A 1 559 ? 22.875 -23.391 2.102 1 85.38 559 GLU A C 1
ATOM 4298 O O . GLU A 1 559 ? 23.344 -24.484 2.436 1 85.38 559 GLU A O 1
ATOM 4303 N N . GLN A 1 560 ? 22.484 -23.094 0.877 1 86.94 560 GLN A N 1
ATOM 4304 C CA . GLN A 1 560 ? 22.531 -24.109 -0.18 1 86.94 560 GLN A CA 1
ATOM 4305 C C . GLN A 1 560 ? 23.906 -24.156 -0.833 1 86.94 560 GLN A C 1
ATOM 4307 O O . GLN A 1 560 ? 24.25 -25.125 -1.512 1 86.94 560 GLN A O 1
ATOM 4312 N N . GLY A 1 561 ? 24.766 -23.203 -0.55 1 87.5 561 GLY A N 1
ATOM 4313 C CA . GLY A 1 561 ? 26.047 -23.125 -1.205 1 87.5 561 GLY A CA 1
ATOM 4314 C C . GLY A 1 561 ? 25.953 -22.922 -2.707 1 87.5 561 GLY A C 1
ATOM 4315 O O . GLY A 1 561 ? 26.656 -23.594 -3.473 1 87.5 561 GLY A O 1
ATOM 4316 N N . ALA A 1 562 ? 25.031 -22.109 -3.133 1 93.25 562 ALA A N 1
ATOM 4317 C CA . ALA A 1 562 ? 24.766 -21.891 -4.551 1 93.25 562 ALA A CA 1
ATOM 4318 C C . ALA A 1 562 ? 25.922 -21.125 -5.203 1 93.25 562 ALA A C 1
ATOM 4320 O O . ALA A 1 562 ? 26.469 -20.203 -4.605 1 93.25 562 ALA A O 1
ATOM 4321 N N . ARG A 1 563 ? 26.297 -21.578 -6.332 1 92 563 ARG A N 1
ATOM 4322 C CA . ARG A 1 563 ? 27.297 -20.875 -7.129 1 92 563 ARG A CA 1
ATOM 4323 C C . ARG A 1 563 ? 26.641 -19.906 -8.102 1 92 563 ARG A C 1
ATOM 4325 O O . ARG A 1 563 ? 27.219 -18.859 -8.414 1 92 563 ARG A O 1
ATOM 4332 N N . PHE A 1 564 ? 25.469 -20.344 -8.57 1 94.25 564 PHE A N 1
ATOM 4333 C CA . PHE A 1 564 ? 24.688 -19.516 -9.484 1 94.25 564 PHE A CA 1
ATOM 4334 C C . PHE A 1 564 ? 23.359 -19.125 -8.844 1 94.25 564 PHE A C 1
ATOM 4336 O O . PHE A 1 564 ? 22.688 -19.969 -8.242 1 94.25 564 PHE A O 1
ATOM 4343 N N . VAL A 1 565 ? 23.062 -17.859 -8.922 1 95.44 565 VAL A N 1
ATOM 4344 C CA . VAL A 1 565 ? 21.766 -17.391 -8.445 1 95.44 565 VAL A CA 1
ATOM 4345 C C . VAL A 1 565 ? 21 -16.75 -9.602 1 95.44 565 VAL A C 1
ATOM 4347 O O . VAL A 1 565 ? 21.406 -15.711 -10.125 1 95.44 565 VAL A O 1
ATOM 4350 N N . CYS A 1 566 ? 19.906 -17.375 -9.992 1 94.19 566 CYS A N 1
ATOM 4351 C CA . CYS A 1 566 ? 19.078 -16.875 -11.07 1 94.19 566 CYS A CA 1
ATOM 4352 C C . CYS A 1 566 ? 17.875 -16.094 -10.523 1 94.19 566 CYS A C 1
ATOM 4354 O O . CYS A 1 566 ? 17.016 -16.672 -9.852 1 94.19 566 CYS A O 1
ATOM 4356 N N . LEU A 1 567 ? 17.828 -14.844 -10.781 1 94.44 567 LEU A N 1
ATOM 4357 C CA . LEU A 1 567 ? 16.703 -14.008 -10.383 1 94.44 567 LEU A CA 1
ATOM 4358 C C . LEU A 1 567 ? 15.742 -13.789 -11.547 1 94.44 567 LEU A C 1
ATOM 4360 O O . LEU A 1 567 ? 16.125 -13.211 -12.57 1 94.44 567 LEU A O 1
ATOM 4364 N N . ASP A 1 568 ? 14.531 -14.273 -11.375 1 92.19 568 ASP A N 1
ATOM 4365 C CA . ASP A 1 568 ? 13.516 -14.164 -12.422 1 92.19 568 ASP A CA 1
ATOM 4366 C C . ASP A 1 568 ? 12.516 -13.055 -12.094 1 92.19 568 ASP A C 1
ATOM 4368 O O . ASP A 1 568 ? 11.852 -13.102 -11.062 1 92.19 568 ASP A O 1
ATOM 4372 N N . PHE A 1 569 ? 12.367 -12.086 -13.023 1 90.75 569 PHE A N 1
ATOM 4373 C CA . PHE A 1 569 ? 11.5 -10.938 -12.781 1 90.75 569 PHE A CA 1
ATOM 4374 C C . PHE A 1 569 ? 10.242 -11.023 -13.633 1 90.75 569 PHE A C 1
ATOM 4376 O O . PHE A 1 569 ? 9.562 -10.016 -13.844 1 90.75 569 PHE A O 1
ATOM 4383 N N . GLY A 1 570 ? 9.93 -12.117 -14.125 1 83.44 570 GLY A N 1
ATOM 4384 C CA . GLY A 1 570 ? 8.836 -12.289 -15.062 1 83.44 570 GLY A CA 1
ATOM 4385 C C . GLY A 1 570 ? 7.473 -12.031 -14.445 1 83.44 570 GLY A C 1
ATOM 4386 O O . GLY A 1 570 ? 6.562 -11.539 -15.117 1 83.44 570 GLY A O 1
ATOM 4387 N N . ARG A 1 571 ? 7.281 -12.305 -13.227 1 81.31 571 ARG A N 1
ATOM 4388 C CA . ARG A 1 571 ? 5.984 -12.188 -12.57 1 81.31 571 ARG A CA 1
ATOM 4389 C C . ARG A 1 571 ? 5.93 -10.953 -11.68 1 81.31 571 ARG A C 1
ATOM 4391 O O . ARG A 1 571 ? 4.992 -10.781 -10.906 1 81.31 571 ARG A O 1
ATOM 4398 N N . LEU A 1 572 ? 6.934 -10.172 -11.797 1 86 572 LEU A N 1
ATOM 4399 C CA . LEU A 1 572 ? 6.969 -8.938 -11.016 1 86 572 LEU A CA 1
ATOM 4400 C C . LEU A 1 572 ? 6.207 -7.82 -11.727 1 86 572 LEU A C 1
ATOM 4402 O O . LEU A 1 572 ? 6.555 -7.441 -12.852 1 86 572 LEU A O 1
ATOM 4406 N N . SER A 1 573 ? 5.109 -7.34 -11.148 1 81.19 573 SER A N 1
ATOM 4407 C CA . SER A 1 573 ? 4.258 -6.324 -11.766 1 81.19 573 SER A CA 1
ATOM 4408 C C . SER A 1 573 ? 4.855 -4.93 -11.602 1 81.19 573 SER A C 1
ATOM 4410 O O . SER A 1 573 ? 4.57 -4.035 -12.406 1 81.19 573 SER A O 1
ATOM 4412 N N . GLY A 1 574 ? 5.605 -4.715 -10.594 1 85.5 574 GLY A N 1
ATOM 4413 C CA . GLY A 1 574 ? 6.191 -3.406 -10.359 1 85.5 574 GLY A CA 1
ATOM 4414 C C . GLY A 1 574 ? 7.246 -3.416 -9.266 1 85.5 574 GLY A C 1
ATOM 4415 O O . GLY A 1 574 ? 7.375 -4.395 -8.531 1 85.5 574 GLY A O 1
ATOM 4416 N N . ILE A 1 575 ? 8.055 -2.32 -9.32 1 88.38 575 ILE A N 1
ATOM 4417 C CA . ILE A 1 575 ? 9.117 -2.16 -8.344 1 88.38 575 ILE A CA 1
ATOM 4418 C C . ILE A 1 575 ? 9.297 -0.681 -8 1 88.38 575 ILE A C 1
ATOM 4420 O O . ILE A 1 575 ? 9.031 0.188 -8.844 1 88.38 575 ILE A O 1
ATOM 4424 N N . ASP A 1 576 ? 9.523 -0.453 -6.805 1 87.62 576 ASP A N 1
ATOM 4425 C CA . ASP A 1 576 ? 9.828 0.933 -6.465 1 87.62 576 ASP A CA 1
ATOM 4426 C C . ASP A 1 576 ? 11.336 1.151 -6.355 1 87.62 576 ASP A C 1
ATOM 4428 O O . ASP A 1 576 ? 12.117 0.203 -6.473 1 87.62 576 ASP A O 1
ATOM 4432 N N . ALA A 1 577 ? 11.719 2.385 -6.199 1 85.69 577 ALA A N 1
ATOM 4433 C CA . ALA A 1 577 ? 13.125 2.764 -6.211 1 85.69 577 ALA A CA 1
ATOM 4434 C C . ALA A 1 577 ? 13.875 2.141 -5.035 1 85.69 577 ALA A C 1
ATOM 4436 O O . ALA A 1 577 ? 15.023 1.725 -5.176 1 85.69 577 ALA A O 1
ATOM 4437 N N . THR A 1 578 ? 13.344 2.07 -3.908 1 83.31 578 THR A N 1
ATOM 4438 C CA . THR A 1 578 ? 13.984 1.502 -2.727 1 83.31 578 THR A CA 1
ATOM 4439 C C . THR A 1 578 ? 14.234 0.008 -2.912 1 83.31 578 THR A C 1
ATOM 4441 O O . THR A 1 578 ? 15.297 -0.499 -2.553 1 83.31 578 THR A O 1
ATOM 4444 N N . ALA A 1 579 ? 13.211 -0.654 -3.375 1 87.31 579 ALA A N 1
ATOM 4445 C CA . ALA A 1 579 ? 13.367 -2.08 -3.65 1 87.31 579 ALA A CA 1
ATOM 4446 C C . ALA A 1 579 ? 14.461 -2.318 -4.691 1 87.31 579 ALA A C 1
ATOM 4448 O O . ALA A 1 579 ? 15.227 -3.279 -4.59 1 87.31 579 ALA A O 1
ATOM 4449 N N . ALA A 1 580 ? 14.438 -1.523 -5.723 1 88.31 580 ALA A N 1
ATOM 4450 C CA . ALA A 1 580 ? 15.477 -1.634 -6.738 1 88.31 580 ALA A CA 1
ATOM 4451 C C . ALA A 1 580 ? 16.859 -1.461 -6.121 1 88.31 580 ALA A C 1
ATOM 4453 O O . ALA A 1 580 ? 17.797 -2.193 -6.461 1 88.31 580 ALA A O 1
ATOM 4454 N N . ASP A 1 581 ? 16.938 -0.535 -5.281 1 83.25 581 ASP A N 1
ATOM 4455 C CA . ASP A 1 581 ? 18.203 -0.294 -4.598 1 83.25 581 ASP A CA 1
ATOM 4456 C C . ASP A 1 581 ? 18.578 -1.472 -3.701 1 83.25 581 ASP A C 1
ATOM 4458 O O . ASP A 1 581 ? 19.766 -1.796 -3.553 1 83.25 581 ASP A O 1
ATOM 4462 N N . GLN A 1 582 ? 17.688 -2.049 -3.061 1 83.12 582 GLN A N 1
ATOM 4463 C CA . GLN A 1 582 ? 17.953 -3.215 -2.223 1 83.12 582 GLN A CA 1
ATOM 4464 C C . GLN A 1 582 ? 18.391 -4.41 -3.061 1 83.12 582 GLN A C 1
ATOM 4466 O O . GLN A 1 582 ? 19.234 -5.199 -2.629 1 83.1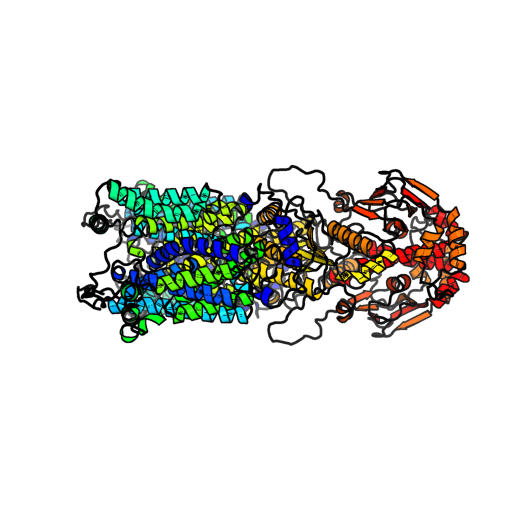2 582 GLN A O 1
ATOM 4471 N N . ILE A 1 583 ? 17.781 -4.566 -4.215 1 88.31 583 ILE A N 1
ATOM 4472 C CA . ILE A 1 583 ? 18.188 -5.633 -5.117 1 88.31 583 ILE A CA 1
ATOM 4473 C C . ILE A 1 583 ? 19.625 -5.395 -5.578 1 88.31 583 ILE A C 1
ATOM 4475 O O . ILE A 1 583 ? 20.406 -6.34 -5.711 1 88.31 583 ILE A O 1
ATOM 4479 N N . ARG A 1 584 ? 19.906 -4.145 -5.824 1 86.12 584 ARG A N 1
ATOM 4480 C CA . ARG A 1 584 ? 21.281 -3.812 -6.148 1 86.12 584 ARG A CA 1
ATOM 4481 C C . ARG A 1 584 ? 22.234 -4.258 -5.039 1 86.12 584 ARG A C 1
ATOM 4483 O O . ARG A 1 584 ? 23.266 -4.883 -5.309 1 86.12 584 ARG A O 1
ATOM 4490 N N . MET A 1 585 ? 21.875 -3.957 -3.863 1 77.88 585 MET A N 1
ATOM 4491 C CA . MET A 1 585 ? 22.703 -4.328 -2.719 1 77.88 585 MET A CA 1
ATOM 4492 C C . MET A 1 585 ? 22.828 -5.844 -2.605 1 77.88 585 MET A C 1
ATOM 4494 O O . MET A 1 585 ? 23.891 -6.363 -2.279 1 77.88 585 MET A O 1
ATOM 4498 N N . LEU A 1 586 ? 21.766 -6.523 -2.855 1 85 586 LEU A N 1
ATOM 4499 C CA . LEU A 1 586 ? 21.766 -7.984 -2.842 1 85 586 LEU A CA 1
ATOM 4500 C C . LEU A 1 586 ? 22.734 -8.539 -3.885 1 85 586 LEU A C 1
ATOM 4502 O O . LEU A 1 586 ? 23.547 -9.422 -3.586 1 85 586 LEU A O 1
ATOM 4506 N N . VAL A 1 587 ? 22.641 -8.016 -5.078 1 88.31 587 VAL A N 1
ATOM 4507 C CA . VAL A 1 587 ? 23.469 -8.484 -6.184 1 88.31 587 VAL A CA 1
ATOM 4508 C C . VAL A 1 587 ? 24.938 -8.258 -5.855 1 88.31 587 VAL A C 1
ATOM 4510 O O . VAL A 1 587 ? 25.766 -9.141 -6.078 1 88.31 587 VAL A O 1
ATOM 4513 N N . VAL A 1 588 ? 25.203 -7.16 -5.344 1 78.88 588 VAL A N 1
ATOM 4514 C CA . VAL A 1 588 ? 26.578 -6.832 -4.988 1 78.88 588 VAL A CA 1
ATOM 4515 C C . VAL A 1 588 ? 27.062 -7.777 -3.896 1 78.88 588 VAL A C 1
ATOM 4517 O O . VAL A 1 588 ? 28.188 -8.273 -3.955 1 78.88 588 VAL A O 1
ATOM 4520 N N . GLN A 1 589 ? 26.266 -8.016 -2.932 1 79.94 589 GLN A N 1
ATOM 4521 C CA . GLN A 1 589 ? 26.625 -8.906 -1.835 1 79.94 589 GLN A CA 1
ATOM 4522 C C . GLN A 1 589 ? 26.859 -10.328 -2.334 1 79.94 589 GLN A C 1
ATOM 4524 O O . GLN A 1 589 ? 27.781 -11.016 -1.887 1 79.94 589 GLN A O 1
ATOM 4529 N N . LEU A 1 590 ? 26 -10.797 -3.184 1 87.94 590 LEU A N 1
ATOM 4530 C CA . LEU A 1 590 ? 26.125 -12.133 -3.742 1 87.94 590 LEU A CA 1
ATOM 4531 C C . LEU A 1 590 ? 27.406 -12.258 -4.578 1 87.94 590 LEU A C 1
ATOM 4533 O O . LEU A 1 590 ? 28.125 -13.25 -4.484 1 87.94 590 LEU A O 1
ATOM 4537 N N . GLU A 1 591 ? 27.688 -11.289 -5.297 1 84.06 591 GLU A N 1
ATOM 4538 C CA . GLU A 1 591 ? 28.875 -11.289 -6.137 1 84.06 591 GLU A CA 1
ATOM 4539 C C . GLU A 1 591 ? 30.141 -11.234 -5.285 1 84.06 591 GLU A C 1
ATOM 4541 O O . GLU A 1 591 ? 31.141 -11.875 -5.613 1 84.06 591 GLU A O 1
ATOM 4546 N N . GLN A 1 592 ? 30.016 -10.578 -4.281 1 75.06 592 GLN A N 1
ATOM 4547 C CA . GLN A 1 592 ? 31.156 -10.484 -3.371 1 75.06 592 GLN A CA 1
ATOM 4548 C C . GLN A 1 592 ? 31.406 -11.82 -2.67 1 75.06 592 GLN A C 1
ATOM 4550 O O . GLN A 1 592 ? 32.531 -12.133 -2.311 1 75.06 592 GLN A O 1
ATOM 4555 N N . GLY A 1 593 ? 30.375 -12.57 -2.518 1 79.62 593 GLY A N 1
ATOM 4556 C CA . GLY A 1 593 ? 30.5 -13.898 -1.936 1 79.62 593 GLY A CA 1
ATOM 4557 C C . GLY A 1 593 ? 30.969 -14.945 -2.928 1 79.62 593 GLY A C 1
ATOM 4558 O O . GLY A 1 593 ? 31.078 -16.125 -2.586 1 79.62 593 GLY A O 1
ATOM 4559 N N . GLY A 1 594 ? 31.25 -14.484 -4.156 1 85.69 594 GLY A N 1
ATOM 4560 C CA . GLY A 1 594 ? 31.734 -15.391 -5.18 1 85.69 594 GLY A CA 1
ATOM 4561 C C . GLY A 1 594 ? 30.641 -16.047 -5.984 1 85.69 594 GLY A C 1
ATOM 4562 O O . GLY A 1 594 ? 30.875 -17.047 -6.672 1 85.69 594 GLY A O 1
ATOM 4563 N N . ARG A 1 595 ? 29.484 -15.586 -5.824 1 91.62 595 ARG A N 1
ATOM 4564 C CA . ARG A 1 595 ? 28.359 -16.156 -6.551 1 91.62 595 ARG A CA 1
ATOM 4565 C C . ARG A 1 595 ? 28.031 -15.336 -7.801 1 91.62 595 ARG A C 1
ATOM 4567 O O . ARG A 1 595 ? 28.156 -14.109 -7.793 1 91.62 595 ARG A O 1
ATOM 4574 N N . GLN A 1 596 ? 27.734 -16.016 -8.828 1 92.88 596 GLN A N 1
ATOM 4575 C CA . GLN A 1 596 ? 27.359 -15.328 -10.062 1 92.88 596 GLN A CA 1
ATOM 4576 C C . GLN A 1 596 ? 25.844 -15.148 -10.148 1 92.88 596 GLN A C 1
ATOM 4578 O O . GLN A 1 596 ? 25.078 -16.094 -9.93 1 92.88 596 GLN A O 1
ATOM 4583 N N . VAL A 1 597 ? 25.469 -13.898 -10.43 1 94.56 597 VAL A N 1
ATOM 4584 C CA . VAL A 1 597 ? 24.047 -13.578 -10.477 1 94.56 597 VAL A CA 1
ATOM 4585 C C . VAL A 1 597 ? 23.578 -13.461 -11.93 1 94.56 597 VAL A C 1
ATOM 4587 O O . VAL A 1 597 ? 24.266 -12.844 -12.75 1 94.56 597 VAL A O 1
ATOM 4590 N N . LEU A 1 598 ? 22.547 -14.133 -12.258 1 92.94 598 LEU A N 1
ATOM 4591 C CA . LEU A 1 598 ? 21.922 -14.07 -13.578 1 92.94 598 LEU A CA 1
ATOM 4592 C C . LEU A 1 598 ? 20.531 -13.461 -13.492 1 92.94 598 LEU A C 1
ATOM 4594 O O . LEU A 1 598 ? 19.766 -13.758 -12.57 1 92.94 598 LEU A O 1
ATOM 4598 N N . LEU A 1 599 ? 20.219 -12.602 -14.383 1 93.5 599 LEU A N 1
ATOM 4599 C CA . LEU A 1 599 ? 18.922 -11.953 -14.438 1 93.5 599 LEU A CA 1
ATOM 4600 C C . LEU A 1 599 ? 18.094 -12.477 -15.602 1 93.5 599 LEU A C 1
ATOM 4602 O O . LEU A 1 599 ? 18.641 -12.734 -16.688 1 93.5 599 LEU A O 1
ATOM 4606 N N . SER A 1 600 ? 16.781 -12.664 -15.273 1 90.88 600 SER A N 1
ATOM 4607 C CA . SER A 1 600 ? 15.953 -13.211 -16.344 1 90.88 600 SER A CA 1
ATOM 4608 C C . SER A 1 600 ? 14.594 -12.516 -16.391 1 90.88 600 SER A C 1
ATOM 4610 O O . SER A 1 600 ? 14.125 -11.992 -15.367 1 90.88 600 SER A O 1
ATOM 4612 N N . SER A 1 601 ? 13.945 -12.438 -17.547 1 88.56 601 SER A N 1
ATOM 4613 C CA . SER A 1 601 ? 12.547 -12.086 -17.781 1 88.56 601 SER A CA 1
ATOM 4614 C C . SER A 1 601 ? 12.266 -10.641 -17.391 1 88.56 601 SER A C 1
ATOM 4616 O O . SER A 1 601 ? 11.312 -10.359 -16.672 1 88.56 601 SER A O 1
ATOM 4618 N N . LEU A 1 602 ? 13.109 -9.758 -17.781 1 87.38 602 LEU A N 1
ATOM 4619 C CA . LEU A 1 602 ? 12.883 -8.336 -17.547 1 87.38 602 LEU A CA 1
ATOM 4620 C C . LEU A 1 602 ? 11.945 -7.762 -18.609 1 87.38 602 LEU A C 1
ATOM 4622 O O . LEU A 1 602 ? 12.359 -6.957 -19.438 1 87.38 602 LEU A O 1
ATOM 4626 N N . ARG A 1 603 ? 10.68 -8.055 -18.484 1 77.38 603 ARG A N 1
ATOM 4627 C CA . ARG A 1 603 ? 9.68 -7.723 -19.484 1 77.38 603 ARG A CA 1
ATOM 4628 C C . ARG A 1 603 ? 9.102 -6.332 -19.234 1 77.38 603 ARG A C 1
ATOM 4630 O O . ARG A 1 603 ? 8.875 -5.574 -20.188 1 77.38 603 ARG A O 1
ATOM 4637 N N . SER A 1 604 ? 8.891 -5.973 -18 1 81.75 604 SER A N 1
ATOM 4638 C CA . SER A 1 604 ? 8.336 -4.664 -17.656 1 81.75 604 SER A CA 1
ATOM 4639 C C . SER A 1 604 ? 9.359 -3.557 -17.891 1 81.75 604 SER A C 1
ATOM 4641 O O . SER A 1 604 ? 10.492 -3.637 -17.406 1 81.75 604 SER A O 1
ATOM 4643 N N . SER A 1 605 ? 8.953 -2.572 -18.656 1 82.75 605 SER A N 1
ATOM 4644 C CA . SER A 1 605 ? 9.852 -1.457 -18.953 1 82.75 605 SER A CA 1
ATOM 4645 C C . SER A 1 605 ? 10.18 -0.669 -17.688 1 82.75 605 SER A C 1
ATOM 4647 O O . SER A 1 605 ? 11.312 -0.2 -17.516 1 82.75 605 SER A O 1
ATOM 4649 N N . THR A 1 606 ? 9.227 -0.575 -16.875 1 83 606 THR A N 1
ATOM 4650 C CA . THR A 1 606 ? 9.445 0.18 -15.648 1 83 606 THR A CA 1
ATOM 4651 C C . THR A 1 606 ? 10.445 -0.535 -14.742 1 83 606 THR A C 1
ATOM 4653 O O . THR A 1 606 ? 11.32 0.098 -14.156 1 83 606 THR A O 1
ATOM 4656 N N . VAL A 1 607 ? 10.305 -1.854 -14.688 1 88.25 607 VAL A N 1
ATOM 4657 C CA . VAL A 1 607 ? 11.203 -2.641 -13.844 1 88.25 607 VAL A CA 1
ATOM 4658 C C . VAL A 1 607 ? 12.617 -2.596 -14.406 1 88.25 607 VAL A C 1
ATOM 4660 O O . VAL A 1 607 ? 13.586 -2.387 -13.672 1 88.25 607 VAL A O 1
ATOM 4663 N N . ARG A 1 608 ? 12.703 -2.76 -15.703 1 87.88 608 ARG A N 1
ATOM 4664 C CA . ARG A 1 608 ? 14 -2.756 -16.359 1 87.88 608 ARG A CA 1
ATOM 4665 C C . ARG A 1 608 ? 14.695 -1.406 -16.188 1 87.88 608 ARG A C 1
ATOM 4667 O O . ARG A 1 608 ? 15.898 -1.347 -15.922 1 87.88 608 ARG A O 1
ATOM 4674 N N . ARG A 1 609 ? 13.953 -0.342 -16.359 1 87.5 609 ARG A N 1
ATOM 4675 C CA . ARG A 1 609 ? 14.5 1.006 -16.25 1 87.5 609 ARG A CA 1
ATOM 4676 C C . ARG A 1 609 ? 15.039 1.275 -14.852 1 87.5 609 ARG A C 1
ATOM 4678 O O . ARG A 1 609 ? 16.141 1.807 -14.695 1 87.5 609 ARG A O 1
ATOM 4685 N N . LEU A 1 610 ? 14.312 0.944 -13.906 1 89.75 610 LEU A N 1
ATOM 4686 C CA . LEU A 1 610 ? 14.727 1.224 -12.531 1 89.75 610 LEU A CA 1
ATOM 4687 C C . LEU A 1 610 ? 15.914 0.356 -12.133 1 89.75 610 LEU A C 1
ATOM 4689 O O . LEU A 1 610 ? 16.828 0.823 -11.445 1 89.75 610 LEU A O 1
ATOM 4693 N N . LEU A 1 611 ? 15.875 -0.895 -12.539 1 90.81 611 LEU A N 1
ATOM 4694 C CA . LEU A 1 611 ? 17 -1.771 -12.227 1 90.81 611 LEU A CA 1
ATOM 4695 C C . LEU A 1 611 ? 18.266 -1.315 -12.945 1 90.81 611 LEU A C 1
ATOM 4697 O O . LEU A 1 611 ? 19.375 -1.426 -12.406 1 90.81 611 LEU A O 1
ATOM 4701 N N . ALA A 1 612 ? 18.078 -0.867 -14.117 1 88.5 612 ALA A N 1
ATOM 4702 C CA . ALA A 1 612 ? 19.219 -0.329 -14.859 1 88.5 612 ALA A CA 1
ATOM 4703 C C . ALA A 1 612 ? 19.734 0.955 -14.211 1 88.5 612 ALA A C 1
ATOM 4705 O O . ALA A 1 612 ? 20.938 1.172 -14.133 1 88.5 612 ALA A O 1
ATOM 4706 N N . ALA A 1 613 ? 18.812 1.712 -13.805 1 87.62 613 ALA A N 1
ATOM 4707 C CA . ALA A 1 613 ? 19.172 2.977 -13.172 1 87.62 613 ALA A CA 1
ATOM 4708 C C . ALA A 1 613 ? 19.984 2.74 -11.898 1 87.62 613 ALA A C 1
ATOM 4710 O O . ALA A 1 613 ? 20.859 3.537 -11.555 1 87.62 613 ALA A O 1
ATOM 4711 N N . HIS A 1 614 ? 19.734 1.664 -11.258 1 86.38 614 HIS A N 1
ATOM 4712 C CA . HIS A 1 614 ? 20.453 1.345 -10.023 1 86.38 614 HIS A CA 1
ATOM 4713 C C . HIS A 1 614 ? 21.641 0.428 -10.305 1 86.38 614 HIS A C 1
ATOM 4715 O O . HIS A 1 614 ? 22.188 -0.183 -9.383 1 86.38 614 HIS A O 1
ATOM 4721 N N . SER A 1 615 ? 21.938 0.14 -11.523 1 82.19 615 SER A N 1
ATOM 4722 C CA . SER A 1 615 ? 23.109 -0.587 -11.977 1 82.19 615 SER A CA 1
ATOM 4723 C C . SER A 1 615 ? 22.984 -2.078 -11.688 1 82.19 615 SER A C 1
ATOM 4725 O O . SER A 1 615 ? 23.984 -2.738 -11.367 1 82.19 615 SER A O 1
ATOM 4727 N N . VAL A 1 616 ? 21.812 -2.5 -11.602 1 87.62 616 VAL A N 1
ATOM 4728 C CA . VAL A 1 616 ? 21.609 -3.941 -11.5 1 87.62 616 VAL A CA 1
ATOM 4729 C C . VAL A 1 616 ? 21.75 -4.578 -12.883 1 87.62 616 VAL A C 1
ATOM 4731 O O . VAL A 1 616 ? 22.406 -5.605 -13.031 1 87.62 616 VAL A O 1
ATOM 4734 N N . VAL A 1 617 ? 21.094 -3.908 -13.781 1 88.25 617 VAL A N 1
ATOM 4735 C CA . VAL A 1 617 ? 21.203 -4.316 -15.18 1 88.25 617 VAL A CA 1
ATOM 4736 C C . VAL A 1 617 ? 22.25 -3.459 -15.883 1 88.25 617 VAL A C 1
ATOM 4738 O O . VAL A 1 617 ? 22.109 -2.24 -15.984 1 88.25 617 VAL A O 1
ATOM 4741 N N . ILE A 1 618 ? 23.328 -3.992 -16.172 1 78.25 618 ILE A N 1
ATOM 4742 C CA . ILE A 1 618 ? 24.391 -3.309 -16.906 1 78.25 618 ILE A CA 1
ATOM 4743 C C . ILE A 1 618 ? 24.469 -3.863 -18.328 1 78.25 618 ILE A C 1
ATOM 4745 O O . ILE A 1 618 ? 24.75 -5.047 -18.516 1 78.25 618 ILE A O 1
ATOM 4749 N N . PRO A 1 619 ? 24.109 -3.043 -19.219 1 69.19 619 PRO A N 1
ATOM 4750 C CA . PRO A 1 619 ? 24.141 -3.539 -20.594 1 69.19 619 PRO A CA 1
ATOM 4751 C C . PRO A 1 619 ? 25.516 -4.082 -20.984 1 69.19 619 PRO A C 1
ATOM 4753 O O . PRO A 1 619 ? 26.547 -3.441 -20.719 1 69.19 619 PRO A O 1
ATOM 4756 N N . GLY A 1 620 ? 25.594 -5.289 -21.453 1 64.44 620 GLY A N 1
ATOM 4757 C CA . GLY A 1 620 ? 26.812 -5.883 -21.969 1 64.44 620 GLY A CA 1
ATOM 4758 C C . GLY A 1 620 ? 27.688 -6.5 -20.891 1 64.44 620 GLY A C 1
ATOM 4759 O O . GLY A 1 620 ? 28.797 -6.973 -21.172 1 64.44 620 GLY A O 1
ATOM 4760 N N . SER A 1 621 ? 27.188 -6.48 -19.719 1 74.06 621 SER A N 1
ATOM 4761 C CA . SER A 1 621 ? 27.984 -7.047 -18.641 1 74.06 621 SER A CA 1
ATOM 4762 C C . SER A 1 621 ? 28.094 -8.562 -18.766 1 74.06 621 SER A C 1
ATOM 4764 O O . SER A 1 621 ? 27.094 -9.242 -19.016 1 74.06 621 SER A O 1
ATOM 4766 N N . ILE A 1 622 ? 29.281 -9.094 -18.734 1 69.94 622 ILE A N 1
ATOM 4767 C CA . ILE A 1 622 ? 29.547 -10.523 -18.812 1 69.94 622 ILE A CA 1
ATOM 4768 C C . ILE A 1 622 ? 29.328 -11.172 -17.438 1 69.94 622 ILE A C 1
ATOM 4770 O O . ILE A 1 622 ? 28.938 -12.336 -17.359 1 69.94 622 ILE A O 1
ATOM 4774 N N . SER A 1 623 ? 29.484 -10.336 -16.438 1 77 623 SER A N 1
ATOM 4775 C CA . SER A 1 623 ? 29.406 -10.875 -15.094 1 77 623 SER A CA 1
ATOM 4776 C C . SER A 1 623 ? 27.953 -11.086 -14.672 1 77 623 SER A C 1
ATOM 4778 O O . SER A 1 623 ? 27.656 -11.906 -13.805 1 77 623 SER A O 1
ATOM 4780 N N . ARG A 1 624 ? 27.156 -10.289 -15.344 1 86.94 624 ARG A N 1
ATOM 4781 C CA . ARG A 1 624 ? 25.734 -10.375 -15.016 1 86.94 624 ARG A CA 1
ATOM 4782 C C . ARG A 1 624 ? 24.875 -10.492 -16.281 1 86.94 624 ARG A C 1
ATOM 4784 O O . ARG A 1 624 ? 24.219 -9.539 -16.672 1 86.94 624 ARG A O 1
ATOM 4791 N N . PRO A 1 625 ? 24.844 -11.672 -16.75 1 88 625 PRO A N 1
ATOM 4792 C CA . PRO A 1 625 ? 24.078 -11.82 -18 1 88 625 PRO A CA 1
ATOM 4793 C C . PRO A 1 625 ? 22.578 -11.695 -17.781 1 88 625 PRO A C 1
ATOM 4795 O O . PRO A 1 625 ? 22.062 -12.07 -16.734 1 88 625 PRO A O 1
ATOM 4798 N N . VAL A 1 626 ? 21.938 -11.156 -18.781 1 89.31 626 VAL A N 1
ATOM 4799 C CA . VAL A 1 626 ? 20.484 -11 -18.797 1 89.31 626 VAL A CA 1
ATOM 4800 C C . VAL A 1 626 ? 19.891 -11.93 -19.844 1 89.31 626 VAL A C 1
ATOM 4802 O O . VAL A 1 626 ? 20.297 -11.922 -21 1 89.31 626 VAL A O 1
ATOM 4805 N N . PHE A 1 627 ? 18.969 -12.758 -19.359 1 86.62 627 PHE A N 1
ATOM 4806 C CA . PHE A 1 627 ? 18.328 -13.711 -20.266 1 86.62 627 PHE A CA 1
ATOM 4807 C C . PHE A 1 627 ? 16.859 -13.359 -20.469 1 86.62 627 PHE A C 1
ATOM 4809 O O . PHE A 1 627 ? 16.266 -12.641 -19.656 1 86.62 627 PHE A O 1
ATOM 4816 N N . GLN A 1 628 ? 16.312 -13.781 -21.422 1 80.75 628 GLN A N 1
ATOM 4817 C CA . GLN A 1 628 ? 14.914 -13.492 -21.75 1 80.75 628 GLN A CA 1
ATOM 4818 C C . GLN A 1 628 ? 13.969 -14.297 -20.859 1 80.75 628 GLN A C 1
ATOM 4820 O O . GLN A 1 628 ? 12.859 -13.844 -20.562 1 80.75 628 GLN A O 1
ATOM 4825 N N . SER A 1 629 ? 14.383 -15.523 -20.531 1 82.44 629 SER A N 1
ATOM 4826 C CA . SER A 1 629 ? 13.555 -16.375 -19.688 1 82.44 629 SER A CA 1
ATOM 4827 C C . SER A 1 629 ? 14.391 -17.078 -18.625 1 82.44 629 SER A C 1
ATOM 4829 O O . SER A 1 629 ? 15.609 -17.172 -18.75 1 82.44 629 SER A O 1
ATOM 4831 N N . LEU A 1 630 ? 13.672 -17.453 -17.625 1 87.62 630 LEU A N 1
ATOM 4832 C CA . LEU A 1 630 ? 14.336 -18.219 -16.562 1 87.62 630 LEU A CA 1
ATOM 4833 C C . LEU A 1 630 ? 14.93 -19.516 -17.109 1 87.62 630 LEU A C 1
ATOM 4835 O O . LEU A 1 630 ? 16.016 -19.922 -16.703 1 87.62 630 LEU A O 1
ATOM 4839 N N . ASP A 1 631 ? 14.281 -20.125 -18.062 1 78.88 631 ASP A N 1
ATOM 4840 C CA . ASP A 1 631 ? 14.75 -21.375 -18.641 1 78.88 631 ASP A CA 1
ATOM 4841 C C . ASP A 1 631 ? 16.094 -21.188 -19.328 1 78.88 631 ASP A C 1
ATOM 4843 O O . ASP A 1 631 ? 16.984 -22.031 -19.219 1 78.88 631 ASP A O 1
ATOM 4847 N N . GLN A 1 632 ? 16.219 -20.109 -19.984 1 81.56 632 GLN A N 1
ATOM 4848 C CA . GLN A 1 632 ? 17.469 -19.828 -20.672 1 81.56 632 GLN A CA 1
ATOM 4849 C C . GLN A 1 632 ? 18.609 -19.656 -19.672 1 81.56 632 GLN A C 1
ATOM 4851 O O . GLN A 1 632 ? 19.734 -20.094 -19.922 1 81.56 632 GLN A O 1
ATOM 4856 N N . SER A 1 633 ? 18.312 -18.984 -18.641 1 89.56 633 SER A N 1
ATOM 4857 C CA . SER A 1 633 ? 19.328 -18.797 -17.625 1 89.56 633 SER A CA 1
ATOM 4858 C C . SER A 1 633 ? 19.734 -20.125 -16.984 1 89.56 633 SER A C 1
ATOM 4860 O O . SER A 1 633 ? 20.906 -20.359 -16.719 1 89.56 633 SER A O 1
ATOM 4862 N N . LEU A 1 634 ? 18.766 -20.938 -16.812 1 87.69 634 LEU A N 1
ATOM 4863 C CA . LEU A 1 634 ? 19.047 -22.25 -16.234 1 87.69 634 LEU A CA 1
ATOM 4864 C C . LEU A 1 634 ? 19.844 -23.109 -17.188 1 87.69 634 LEU A C 1
ATOM 4866 O O . LEU A 1 634 ? 20.75 -23.844 -16.766 1 87.69 634 LEU A O 1
ATOM 4870 N N . LYS A 1 635 ? 19.5 -23.047 -18.5 1 81.56 635 LYS A N 1
ATOM 4871 C CA . LYS A 1 635 ? 20.266 -23.766 -19.516 1 81.56 635 LYS A CA 1
ATOM 4872 C C . LYS A 1 635 ? 21.734 -23.344 -19.5 1 81.56 635 LYS A C 1
ATOM 4874 O O . LYS A 1 635 ? 22.625 -24.188 -19.609 1 81.56 635 LYS A O 1
ATOM 4879 N N . TRP A 1 636 ? 21.875 -22.141 -19.359 1 86.25 636 TRP A N 1
ATOM 4880 C CA . TRP A 1 636 ? 23.234 -21.578 -19.328 1 86.25 636 TRP A CA 1
ATOM 4881 C C . TRP A 1 636 ? 24 -22.078 -18.109 1 86.25 636 TRP A C 1
ATOM 4883 O O . TRP A 1 636 ? 25.172 -22.453 -18.219 1 86.25 636 TRP A O 1
ATOM 4893 N N . CYS A 1 637 ? 23.391 -22.031 -16.969 1 89.81 637 CYS A N 1
ATOM 4894 C CA . CYS A 1 637 ? 24.016 -22.516 -15.742 1 89.81 637 CYS A CA 1
ATOM 4895 C C . CYS A 1 637 ? 24.375 -23.984 -15.844 1 89.81 637 CYS A C 1
ATOM 4897 O O . CYS A 1 637 ? 25.469 -24.391 -15.461 1 89.81 637 CYS A O 1
ATOM 4899 N N . GLU A 1 638 ? 23.438 -24.781 -16.344 1 85.81 638 GLU A N 1
ATOM 4900 C CA . GLU A 1 638 ? 23.672 -26.203 -16.5 1 85.81 638 GLU A CA 1
ATOM 4901 C C . GLU A 1 638 ? 24.844 -26.484 -17.453 1 85.81 638 GLU A C 1
ATOM 4903 O O . GLU A 1 638 ? 25.672 -27.359 -17.188 1 85.81 638 GLU A O 1
ATOM 4908 N N . ALA A 1 639 ? 24.859 -25.734 -18.531 1 81.19 639 ALA A N 1
ATOM 4909 C CA . ALA A 1 639 ? 25.938 -25.891 -19.5 1 81.19 639 ALA A CA 1
ATOM 4910 C C . ALA A 1 639 ? 27.297 -25.578 -18.875 1 81.19 639 ALA A C 1
ATOM 4912 O O . ALA A 1 639 ? 28.281 -26.266 -19.141 1 81.19 639 ALA A O 1
ATOM 4913 N N . LYS A 1 640 ? 27.344 -24.578 -18.047 1 85.5 640 LYS A N 1
ATOM 4914 C CA . LYS A 1 640 ? 28.594 -24.203 -17.375 1 85.5 640 LYS A CA 1
ATOM 4915 C C . LYS A 1 640 ? 29.016 -25.25 -16.359 1 85.5 640 LYS A C 1
ATOM 4917 O O . LYS A 1 640 ? 30.203 -25.516 -16.188 1 85.5 640 LYS A O 1
ATOM 4922 N N . LEU A 1 641 ? 28.047 -25.781 -15.711 1 86.88 641 LEU A N 1
ATOM 4923 C CA . LEU A 1 641 ? 28.344 -26.828 -14.734 1 86.88 641 LEU A CA 1
ATOM 4924 C C . LEU A 1 641 ? 28.844 -28.094 -15.422 1 86.88 641 LEU A C 1
ATOM 4926 O O . LEU A 1 641 ? 29.781 -28.734 -14.938 1 86.88 641 LEU A O 1
ATOM 4930 N N . LEU A 1 642 ? 28.219 -28.406 -16.516 1 80.88 642 LEU A N 1
ATOM 4931 C CA . LEU A 1 642 ? 28.609 -29.609 -17.266 1 80.88 642 LEU A CA 1
ATOM 4932 C C . LEU A 1 642 ? 29.984 -29.438 -17.875 1 80.88 642 LEU A C 1
ATOM 4934 O O . LEU A 1 642 ? 30.75 -30.406 -17.969 1 80.88 642 LEU A O 1
ATOM 4938 N N . GLU A 1 643 ? 30.234 -28.266 -18.375 1 77.75 643 GLU A N 1
ATOM 4939 C CA . GLU A 1 643 ? 31.562 -27.984 -18.938 1 77.75 643 GLU A CA 1
ATOM 4940 C C . GLU A 1 643 ? 32.656 -28.234 -17.891 1 77.75 643 GLU A C 1
ATOM 4942 O O . GLU A 1 643 ? 33.75 -28.703 -18.219 1 77.75 643 GLU A O 1
ATOM 4947 N N . ARG A 1 644 ? 32.344 -27.984 -16.719 1 76.62 644 ARG A N 1
ATOM 4948 C CA . ARG A 1 644 ? 33.312 -28.109 -15.648 1 76.62 644 ARG A CA 1
ATOM 4949 C C . ARG A 1 644 ? 33.469 -29.562 -15.195 1 76.62 644 ARG A C 1
ATOM 4951 O O . ARG A 1 644 ? 34.562 -30 -14.859 1 76.62 644 ARG A O 1
ATOM 4958 N N . TRP A 1 645 ? 32.469 -30.328 -15.219 1 72.75 645 TRP A N 1
ATOM 4959 C CA . TRP A 1 645 ? 32.5 -31.641 -14.586 1 72.75 645 TRP A CA 1
ATOM 4960 C C . TRP A 1 645 ? 32.594 -32.75 -15.625 1 72.75 645 TRP A C 1
ATOM 4962 O O . TRP A 1 645 ? 33.031 -33.844 -15.32 1 72.75 645 TRP A O 1
ATOM 4972 N N . LEU A 1 646 ? 32.031 -32.625 -16.797 1 60.69 646 LEU A N 1
ATOM 4973 C CA . LEU A 1 646 ? 32.188 -33.594 -17.859 1 60.69 646 LEU A CA 1
ATOM 4974 C C . LEU A 1 646 ? 33.031 -33.031 -18.984 1 60.69 646 LEU A C 1
ATOM 4976 O O . LEU A 1 646 ? 32.531 -32.531 -19.984 1 60.69 646 LEU A O 1
ATOM 4980 N N . PRO A 1 647 ? 34.312 -32.75 -18.656 1 52.34 647 PRO A N 1
ATOM 4981 C CA . PRO A 1 647 ? 35.188 -32.125 -19.672 1 52.34 647 PRO A CA 1
ATOM 4982 C C . PRO A 1 647 ? 35.062 -32.781 -21.031 1 52.34 647 PRO A C 1
ATOM 4984 O O . PRO A 1 647 ? 35.219 -32.125 -22.062 1 52.34 647 PRO A O 1
ATOM 4987 N N . SER A 1 648 ? 35.156 -34.125 -21.109 1 47.69 648 SER A N 1
ATOM 4988 C CA . SER A 1 648 ? 35.344 -34.75 -22.422 1 47.69 648 SER A CA 1
ATOM 4989 C C . SER A 1 648 ? 34.188 -34.438 -23.344 1 47.69 648 SER A C 1
ATOM 4991 O O . SER A 1 648 ? 34.375 -34.219 -24.547 1 47.69 648 SER A O 1
ATOM 4993 N N . ASN A 1 649 ? 32.938 -35.094 -23.266 1 40.72 649 ASN A N 1
ATOM 4994 C CA . ASN A 1 649 ? 31.875 -35.25 -24.25 1 40.72 649 ASN A CA 1
ATOM 4995 C C . ASN A 1 649 ? 30.875 -34.094 -24.188 1 40.72 649 ASN A C 1
ATOM 4997 O O . ASN A 1 649 ? 29.969 -34.094 -23.359 1 40.72 649 ASN A O 1
ATOM 5001 N N . PRO A 1 650 ? 31.188 -32.969 -24.297 1 39.97 650 PRO A N 1
ATOM 5002 C CA . PRO A 1 650 ? 30.062 -32 -24.375 1 39.97 650 PRO A CA 1
ATOM 5003 C C . PRO A 1 650 ? 28.906 -32.531 -25.203 1 39.97 650 PRO A C 1
ATOM 5005 O O . PRO A 1 650 ? 29.094 -32.906 -26.375 1 39.97 650 PRO A O 1
ATOM 5008 N N . LEU A 1 651 ? 28.016 -33.344 -24.859 1 43.66 651 LEU A N 1
ATOM 5009 C CA . LEU A 1 651 ? 26.766 -33.781 -25.453 1 43.66 651 LEU A CA 1
ATOM 5010 C C . LEU A 1 651 ? 26.141 -32.656 -26.281 1 43.66 651 LEU A C 1
ATOM 5012 O O . LEU A 1 651 ? 24.922 -32.438 -26.219 1 43.66 651 LEU A O 1
ATOM 5016 N N . SER A 1 652 ? 26.797 -31.641 -26.484 1 45.38 652 SER A N 1
ATOM 5017 C CA . SER A 1 652 ? 26.469 -30.562 -27.406 1 45.38 652 SER A CA 1
ATOM 5018 C C . SER A 1 652 ? 26.078 -31.109 -28.781 1 45.38 652 SER A C 1
ATOM 5020 O O . SER A 1 652 ? 26.312 -32.281 -29.094 1 45.38 652 SER A O 1
ATOM 5022 N N . ILE A 1 653 ? 25.5 -30.328 -29.641 1 51.91 653 ILE A N 1
ATOM 5023 C CA . ILE A 1 653 ? 25.297 -30.375 -31.094 1 51.91 653 ILE A CA 1
ATOM 5024 C C . ILE A 1 653 ? 26.484 -31.062 -31.75 1 51.91 653 ILE A C 1
ATOM 5026 O O . ILE A 1 653 ? 27.516 -30.422 -31.969 1 51.91 653 ILE A O 1
ATOM 5030 N N . SER A 1 654 ? 26.75 -32.344 -31.266 1 56.97 654 SER A N 1
ATOM 5031 C CA . SER A 1 654 ? 27.844 -33.031 -31.953 1 56.97 654 SER A CA 1
ATOM 5032 C C . SER A 1 654 ? 27.422 -33.469 -33.344 1 56.97 654 SER A C 1
ATOM 5034 O O . SER A 1 654 ? 26.328 -34 -33.562 1 56.97 654 SER A O 1
ATOM 5036 N N . ASN A 1 655 ? 28.141 -33.125 -34.281 1 63.81 655 ASN A N 1
ATOM 5037 C CA . ASN A 1 655 ? 27.906 -33.469 -35.688 1 63.81 655 ASN A CA 1
ATOM 5038 C C . ASN A 1 655 ? 28.328 -34.906 -36 1 63.81 655 ASN A C 1
ATOM 5040 O O . ASN A 1 655 ? 28.203 -35.375 -37.125 1 63.81 655 ASN A O 1
ATOM 5044 N N . ILE A 1 656 ? 28.75 -35.75 -34.906 1 73.81 656 ILE A N 1
ATOM 5045 C CA . ILE A 1 656 ? 29.125 -37.125 -35.188 1 73.81 656 ILE A CA 1
ATOM 5046 C C . ILE A 1 656 ? 27.922 -38.031 -34.969 1 73.81 656 ILE A C 1
ATOM 5048 O O . ILE A 1 656 ? 27.312 -38.031 -33.875 1 73.81 656 ILE A O 1
ATOM 5052 N N . GLU A 1 657 ? 27.641 -38.656 -35.969 1 83.94 657 GLU A N 1
ATOM 5053 C CA . GLU A 1 657 ? 26.5 -39.594 -35.906 1 83.94 657 GLU A CA 1
ATOM 5054 C C . GLU A 1 657 ? 26.781 -40.781 -35.031 1 83.94 657 GLU A C 1
ATOM 5056 O O . GLU A 1 657 ? 27.797 -41.469 -35.188 1 83.94 657 GLU A O 1
ATOM 5061 N N . ARG A 1 658 ? 26 -41.031 -34.125 1 85.25 658 ARG A N 1
ATOM 5062 C CA . ARG A 1 658 ? 26.109 -42.219 -33.281 1 85.25 658 ARG A CA 1
ATOM 5063 C C . ARG A 1 658 ? 25.219 -43.344 -33.812 1 85.25 658 ARG A C 1
ATOM 5065 O O . ARG A 1 658 ? 24.109 -43.094 -34.281 1 85.25 658 ARG A O 1
ATOM 5072 N N . PRO A 1 659 ? 25.797 -44.562 -33.781 1 88.44 659 PRO A N 1
ATOM 5073 C CA . PRO A 1 659 ? 24.969 -45.688 -34.25 1 88.44 659 PRO A CA 1
ATOM 5074 C C . PRO A 1 659 ? 23.734 -45.906 -33.375 1 88.44 659 PRO A C 1
ATOM 5076 O O . PRO A 1 659 ? 23.766 -45.688 -32.156 1 88.44 659 PRO A O 1
ATOM 5079 N N . LEU A 1 660 ? 22.672 -46.281 -34 1 91 660 LEU A N 1
ATOM 5080 C CA . LEU A 1 660 ? 21.375 -46.469 -33.344 1 91 660 LEU A CA 1
ATOM 5081 C C . LEU A 1 660 ? 21.5 -47.5 -32.219 1 91 660 LEU A C 1
ATOM 5083 O O . LEU A 1 660 ? 20.891 -47.312 -31.172 1 91 660 LEU A O 1
ATOM 5087 N N . THR A 1 661 ? 22.297 -48.562 -32.438 1 89.94 661 THR A N 1
ATOM 5088 C CA . THR A 1 661 ? 22.469 -49.594 -31.422 1 89.94 661 THR A CA 1
ATOM 5089 C C . THR A 1 661 ? 23.016 -49 -30.109 1 89.94 661 THR A C 1
ATOM 5091 O O . THR A 1 661 ? 22.531 -49.344 -29.031 1 89.94 661 THR A O 1
ATOM 5094 N N . GLU A 1 662 ? 23.859 -48.156 -30.266 1 84.31 662 GLU A N 1
ATOM 5095 C CA . GLU A 1 662 ? 24.469 -47.531 -29.094 1 84.31 662 GLU A CA 1
ATOM 5096 C C . GLU A 1 662 ? 23.453 -46.625 -28.391 1 84.31 662 GLU A C 1
ATOM 5098 O O . GLU A 1 662 ? 23.406 -46.594 -27.156 1 84.31 662 GLU A O 1
ATOM 5103 N N . LEU A 1 663 ? 22.766 -45.938 -29.156 1 84.81 663 LEU A N 1
ATOM 5104 C CA . LEU A 1 663 ? 21.781 -45 -28.594 1 84.81 663 LEU A CA 1
ATOM 5105 C C . LEU A 1 663 ? 20.719 -45.75 -27.812 1 84.81 663 LEU A C 1
ATOM 5107 O O . LEU A 1 663 ? 20.328 -45.312 -26.719 1 84.81 663 LEU A O 1
ATOM 5111 N N . LEU A 1 664 ? 20.266 -46.844 -28.344 1 86.56 664 LEU A N 1
ATOM 5112 C CA . LEU A 1 664 ? 19.219 -47.625 -27.703 1 86.56 664 LEU A CA 1
ATOM 5113 C C . LEU A 1 664 ? 19.75 -48.281 -26.438 1 86.56 664 LEU A C 1
ATOM 5115 O O . LEU A 1 664 ? 19.062 -48.312 -25.422 1 86.56 664 LEU A O 1
ATOM 5119 N N . LEU A 1 665 ? 20.922 -48.781 -26.531 1 82.56 665 LEU A N 1
ATOM 5120 C CA . LEU A 1 665 ? 21.469 -49.562 -25.422 1 82.56 665 LEU A CA 1
ATOM 5121 C C . LEU A 1 665 ? 21.812 -48.656 -24.234 1 82.56 665 LEU A C 1
ATOM 5123 O O . LEU A 1 665 ? 21.875 -49.125 -23.094 1 82.56 665 LEU A O 1
ATOM 5127 N N . GLN A 1 666 ? 21.969 -47.438 -24.5 1 76.69 666 GLN A N 1
ATOM 5128 C CA . GLN A 1 666 ? 22.234 -46.5 -23.422 1 76.69 666 GLN A CA 1
ATOM 5129 C C . GLN A 1 666 ? 21.047 -46.375 -22.469 1 76.69 666 GLN A C 1
ATOM 5131 O O . GLN A 1 666 ? 21.234 -46.125 -21.281 1 76.69 666 GLN A O 1
ATOM 5136 N N . TYR A 1 667 ? 19.875 -46.469 -23 1 75.5 667 TYR A N 1
ATOM 5137 C CA . TYR A 1 667 ? 18.656 -46.344 -22.188 1 75.5 667 TYR A CA 1
ATOM 5138 C C . TYR A 1 667 ? 18.469 -47.594 -21.312 1 75.5 667 TYR A C 1
ATOM 5140 O O . TYR A 1 667 ? 17.812 -47.5 -20.266 1 75.5 667 TYR A O 1
ATOM 5148 N N . VAL A 1 668 ? 18.969 -48.625 -21.75 1 73.94 668 VAL A N 1
ATOM 5149 C CA . VAL A 1 668 ? 18.688 -49.875 -21.031 1 73.94 668 VAL A CA 1
ATOM 5150 C C . VAL A 1 668 ? 19.875 -50.219 -20.156 1 73.94 668 VAL A C 1
ATOM 5152 O O . VAL A 1 668 ? 19.797 -51.156 -19.359 1 73.94 668 VAL A O 1
ATOM 5155 N N . GLU A 1 669 ? 20.812 -49.312 -20.203 1 62.09 669 GLU A N 1
ATOM 5156 C CA . GLU A 1 669 ? 21.953 -49.531 -19.344 1 62.09 669 GLU A CA 1
ATOM 5157 C C . GLU A 1 669 ? 21.562 -49.438 -17.875 1 62.09 669 GLU A C 1
ATOM 5159 O O . GLU A 1 669 ? 20.922 -48.469 -17.453 1 62.09 669 GLU A O 1
ATOM 5164 N N . GLY A 1 670 ? 21.5 -50.594 -17.031 1 56.59 670 GLY A N 1
ATOM 5165 C CA . GLY A 1 670 ? 21.172 -50.625 -15.609 1 56.59 670 GLY A CA 1
ATOM 5166 C C . GLY A 1 670 ? 19.922 -51.438 -15.305 1 56.59 670 GLY A C 1
ATOM 5167 O O . GLY A 1 670 ? 19.609 -51.656 -14.133 1 56.59 670 GLY A O 1
ATOM 5168 N N . PHE A 1 671 ? 19.031 -51.531 -16.219 1 53.75 671 PHE A N 1
ATOM 5169 C CA . PHE A 1 671 ? 17.844 -52.344 -15.945 1 53.75 671 PHE A CA 1
ATOM 5170 C C . PHE A 1 671 ? 18.25 -53.781 -15.594 1 53.75 671 PHE A C 1
ATOM 5172 O O . PHE A 1 671 ? 17.562 -54.438 -14.805 1 53.75 671 PHE A O 1
ATOM 5179 N N . GLY A 1 672 ? 19.188 -54.469 -16.297 1 48.81 672 GLY A N 1
ATOM 5180 C CA . GLY A 1 672 ? 19.469 -55.906 -16.141 1 48.81 672 GLY A CA 1
ATOM 5181 C C . GLY A 1 672 ? 20.406 -56.188 -15 1 48.81 672 GLY A C 1
ATOM 5182 O O . GLY A 1 672 ? 21.141 -55.312 -14.539 1 48.81 672 GLY A O 1
ATOM 5183 N N . HIS A 1 673 ? 19.984 -57.094 -14.117 1 45.25 673 HIS A N 1
ATOM 5184 C CA . HIS A 1 673 ? 20.781 -57.656 -13.039 1 45.25 673 HIS A CA 1
ATOM 5185 C C . HIS A 1 673 ? 22.172 -58.062 -13.523 1 45.25 673 HIS A C 1
ATOM 5187 O O . HIS A 1 673 ? 22.953 -58.625 -12.766 1 45.25 673 HIS A O 1
ATOM 5193 N N . SER A 1 674 ? 22.391 -57.969 -14.797 1 42.66 674 SER A N 1
ATOM 5194 C CA . SER A 1 674 ? 23.672 -58.625 -15.102 1 42.66 674 SER A CA 1
ATOM 5195 C C . SER A 1 674 ? 24.844 -57.688 -14.844 1 42.66 674 SER A C 1
ATOM 5197 O O . SER A 1 674 ? 24.875 -56.562 -15.383 1 42.66 674 SER A O 1
ATOM 5199 N N . THR A 1 675 ? 25.266 -57.594 -13.727 1 42.75 675 THR A N 1
ATOM 5200 C CA . THR A 1 675 ? 26.531 -56.938 -13.414 1 42.75 675 THR A CA 1
ATOM 5201 C C . THR A 1 675 ? 27.641 -57.438 -14.312 1 42.75 675 THR A C 1
ATOM 5203 O O . THR A 1 675 ? 27.859 -58.656 -14.414 1 42.75 675 THR A O 1
ATOM 5206 N N . GLY A 1 676 ? 27.906 -56.844 -15.359 1 40.22 676 GLY A N 1
ATOM 5207 C CA . GLY A 1 676 ? 29.109 -57.281 -16.047 1 40.22 676 GLY A CA 1
ATOM 5208 C C . GLY A 1 676 ? 30.281 -57.531 -15.117 1 40.22 676 GLY A C 1
ATOM 5209 O O . GLY A 1 676 ? 30.172 -57.312 -13.906 1 40.22 676 GLY A O 1
ATOM 5210 N N . ALA A 1 677 ? 31.375 -58.188 -15.617 1 43.75 677 ALA A N 1
ATOM 5211 C CA . ALA A 1 677 ? 32.594 -58.469 -14.844 1 43.75 677 ALA A CA 1
ATOM 5212 C C . ALA A 1 677 ? 33.031 -57.25 -14.039 1 43.75 677 ALA A C 1
ATOM 5214 O O . ALA A 1 677 ? 33.594 -57.375 -12.953 1 43.75 677 ALA A O 1
ATOM 5215 N N . ASP A 1 678 ? 32.844 -56.062 -14.609 1 44.56 678 ASP A N 1
ATOM 5216 C CA . ASP A 1 678 ? 33.438 -54.906 -13.938 1 44.56 678 ASP A CA 1
ATOM 5217 C C . ASP A 1 678 ? 32.438 -54.219 -13.023 1 44.56 678 ASP A C 1
ATOM 5219 O O . ASP A 1 678 ? 32.719 -53.156 -12.469 1 44.56 678 ASP A O 1
ATOM 5223 N N . GLY A 1 679 ? 31.297 -54.656 -12.617 1 47.19 679 GLY A N 1
ATOM 5224 C CA . GLY A 1 679 ? 30.328 -54.125 -11.648 1 47.19 679 GLY A CA 1
ATOM 5225 C C . GLY A 1 679 ? 29.328 -53.156 -12.25 1 47.19 679 GLY A C 1
ATOM 5226 O O . GLY A 1 679 ? 28.422 -52.688 -11.562 1 47.19 679 GLY A O 1
ATOM 5227 N N . ARG A 1 680 ? 29.672 -52.75 -13.367 1 53.09 680 ARG A N 1
ATOM 5228 C CA . ARG A 1 680 ? 28.781 -51.781 -13.992 1 53.09 680 ARG A CA 1
ATOM 5229 C C . ARG A 1 680 ? 27.656 -52.5 -14.75 1 53.09 680 ARG A C 1
ATOM 5231 O O . ARG A 1 680 ? 27.891 -53.5 -15.422 1 53.09 680 ARG A O 1
ATOM 5238 N N . PRO A 1 681 ? 26.469 -52.25 -14.547 1 53.78 681 PRO A N 1
ATOM 5239 C CA . PRO A 1 681 ? 25.328 -52.906 -15.219 1 53.78 681 PRO A CA 1
ATOM 5240 C C . PRO A 1 681 ? 25.484 -52.906 -16.734 1 53.78 681 PRO A C 1
ATOM 5242 O O . PRO A 1 681 ? 25.797 -51.875 -17.344 1 53.78 681 PRO A O 1
ATOM 5245 N N . SER A 1 682 ? 25.891 -54.031 -17.453 1 58.94 682 SER A N 1
ATOM 5246 C CA . SER A 1 682 ? 26.047 -54.188 -18.891 1 58.94 682 SER A CA 1
ATOM 5247 C C . SER A 1 682 ? 24.766 -54.656 -19.547 1 58.94 682 SER A C 1
ATOM 5249 O O . SER A 1 682 ? 23.969 -55.375 -18.922 1 58.94 682 SER A O 1
ATOM 5251 N N . PRO A 1 683 ? 24.391 -54.094 -20.797 1 66.88 683 PRO A N 1
ATOM 5252 C CA . PRO A 1 683 ? 23.219 -54.594 -21.5 1 66.88 683 PRO A CA 1
ATOM 5253 C C . PRO A 1 683 ? 23.25 -56.094 -21.734 1 66.88 683 PRO A C 1
ATOM 5255 O O . PRO A 1 683 ? 24.328 -56.656 -21.906 1 66.88 683 PRO A O 1
ATOM 5258 N N . SER A 1 684 ? 22.219 -56.75 -21.547 1 73.31 684 SER A N 1
ATOM 5259 C CA . SER A 1 684 ? 22.125 -58.188 -21.75 1 73.31 684 SER A CA 1
ATOM 5260 C C . SER A 1 684 ? 22.359 -58.562 -23.203 1 73.31 684 SER A C 1
ATOM 5262 O O . SER A 1 684 ? 22.234 -57.719 -24.094 1 73.31 684 SER A O 1
ATOM 5264 N N . SER A 1 685 ? 22.922 -59.75 -23.453 1 77.62 685 SER A N 1
ATOM 5265 C CA . SER A 1 685 ? 23.172 -60.25 -24.812 1 77.62 685 SER A CA 1
ATOM 5266 C C . SER A 1 685 ? 21.891 -60.188 -25.641 1 77.62 685 SER A C 1
ATOM 5268 O O . SER A 1 685 ? 21.938 -59.906 -26.844 1 77.62 685 SER A O 1
ATOM 5270 N N . ASN A 1 686 ? 20.812 -60.406 -24.984 1 79.94 686 ASN A N 1
ATOM 5271 C CA . ASN A 1 686 ? 19.531 -60.344 -25.688 1 79.94 686 ASN A CA 1
ATOM 5272 C C . ASN A 1 686 ? 19.188 -58.938 -26.125 1 79.94 686 ASN A C 1
ATOM 5274 O O . ASN A 1 686 ? 18.609 -58.719 -27.203 1 79.94 686 ASN A O 1
ATOM 5278 N N . ASP A 1 687 ? 19.594 -58 -25.344 1 85.38 687 ASP A N 1
ATOM 5279 C CA . ASP A 1 687 ? 19.328 -56.594 -25.672 1 85.38 687 ASP A CA 1
ATOM 5280 C C . ASP A 1 687 ? 20.156 -56.156 -26.875 1 85.38 687 ASP A C 1
ATOM 5282 O O . ASP A 1 687 ? 19.672 -55.438 -27.75 1 85.38 687 ASP A O 1
ATOM 5286 N N . VAL A 1 688 ? 21.344 -56.656 -26.875 1 86.75 688 VAL A N 1
ATOM 5287 C CA . VAL A 1 688 ? 22.25 -56.312 -27.984 1 86.75 688 VAL A CA 1
ATOM 5288 C C . VAL A 1 688 ? 21.719 -56.875 -29.281 1 86.75 688 VAL A C 1
ATOM 5290 O O . VAL A 1 688 ? 21.688 -56.188 -30.312 1 86.75 688 VAL A O 1
ATOM 5293 N N . ALA A 1 689 ? 21.297 -58.156 -29.219 1 88.5 689 ALA A N 1
ATOM 5294 C CA . ALA A 1 689 ? 20.734 -58.812 -30.391 1 88.5 689 ALA A CA 1
ATOM 5295 C C . ALA A 1 689 ? 19.484 -58.094 -30.875 1 88.5 689 ALA A C 1
ATOM 5297 O O . ALA A 1 689 ? 19.281 -57.906 -32.062 1 88.5 689 ALA A O 1
ATOM 5298 N N . ALA A 1 690 ? 18.656 -57.75 -29.969 1 90.31 690 ALA A N 1
ATOM 5299 C CA . ALA A 1 690 ? 17.422 -57.062 -30.297 1 90.31 690 ALA A CA 1
ATOM 5300 C C . ALA A 1 690 ? 17.688 -55.688 -30.906 1 90.31 690 ALA A C 1
ATOM 5302 O O . ALA A 1 690 ? 17.016 -55.281 -31.859 1 90.31 690 ALA A O 1
ATOM 5303 N N . ALA A 1 691 ? 18.672 -54.969 -30.391 1 91.75 691 ALA A N 1
ATOM 5304 C CA . ALA A 1 691 ? 19.031 -53.656 -30.922 1 91.75 691 ALA A CA 1
ATOM 5305 C C . ALA A 1 691 ? 19.516 -53.75 -32.344 1 91.75 691 ALA A C 1
ATOM 5307 O O . ALA A 1 691 ? 19.188 -52.906 -33.188 1 91.75 691 ALA A O 1
ATOM 5308 N N . ARG A 1 692 ? 20.266 -54.812 -32.562 1 91.5 692 ARG A N 1
ATOM 5309 C CA . ARG A 1 692 ? 20.781 -55.031 -33.906 1 91.5 692 ARG A CA 1
ATOM 5310 C C . ARG A 1 692 ? 19.641 -55.344 -34.875 1 91.5 692 ARG A C 1
ATOM 5312 O O . ARG A 1 692 ? 19.672 -54.938 -36.031 1 91.5 692 ARG A O 1
ATOM 5319 N N . ALA A 1 693 ? 18.734 -56.062 -34.344 1 92.19 693 ALA A N 1
ATOM 5320 C CA . ALA A 1 693 ? 17.594 -56.469 -35.188 1 92.19 693 ALA A CA 1
ATOM 5321 C C . ALA A 1 693 ? 16.703 -55.312 -35.531 1 92.19 693 ALA A C 1
ATOM 5323 O O . ALA A 1 693 ? 15.961 -55.344 -36.5 1 92.19 693 ALA A O 1
ATOM 5324 N N . LEU A 1 694 ? 16.781 -54.219 -34.75 1 92.56 694 LEU A N 1
ATOM 5325 C CA . LEU A 1 694 ? 15.922 -53.031 -34.938 1 92.56 694 LEU A CA 1
ATOM 5326 C C . LEU A 1 694 ? 16.5 -52.125 -36.031 1 92.56 694 LEU A C 1
ATOM 5328 O O . LEU A 1 694 ? 15.75 -51.375 -36.656 1 92.56 694 LEU A O 1
ATOM 5332 N N . VAL A 1 695 ? 17.75 -52.188 -36.312 1 92.19 695 VAL A N 1
ATOM 5333 C CA . VAL A 1 695 ? 18.484 -51.219 -37.094 1 92.19 695 VAL A CA 1
ATOM 5334 C C . VAL A 1 695 ? 17.906 -51.188 -38.5 1 92.19 695 VAL A C 1
ATOM 5336 O O . VAL A 1 695 ? 17.625 -50.094 -39.031 1 92.19 695 VAL A O 1
ATOM 5339 N N . PRO A 1 696 ? 17.656 -52.344 -39.125 1 91.5 696 PRO A N 1
ATOM 5340 C CA . PRO A 1 696 ? 17.172 -52.312 -40.531 1 91.5 696 PRO A CA 1
ATOM 5341 C C . PRO A 1 696 ? 15.758 -51.719 -40.625 1 91.5 696 PRO A C 1
ATOM 5343 O O . PRO A 1 696 ? 15.328 -51.344 -41.719 1 91.5 696 PRO A O 1
ATOM 5346 N N . HIS A 1 697 ? 15.102 -51.562 -39.625 1 93 697 HIS A N 1
ATOM 5347 C CA . HIS A 1 697 ? 13.703 -51.156 -39.656 1 93 697 HIS A CA 1
ATOM 5348 C C . HIS A 1 697 ? 13.586 -49.656 -39.469 1 93 697 HIS A C 1
ATOM 5350 O O . HIS A 1 697 ? 12.492 -49.094 -39.562 1 93 697 HIS A O 1
ATOM 5356 N N . PHE A 1 698 ? 14.625 -49.031 -39.094 1 94.69 698 PHE A N 1
ATOM 5357 C CA . PHE A 1 698 ? 14.648 -47.594 -38.938 1 94.69 698 PHE A CA 1
ATOM 5358 C C . PHE A 1 698 ? 15.109 -46.938 -40.25 1 94.69 698 PHE A C 1
ATOM 5360 O O . PHE A 1 698 ? 16.016 -47.406 -40.906 1 94.69 698 PHE A O 1
ATOM 5367 N N . ASP A 1 699 ? 14.414 -45.906 -40.594 1 93.94 699 ASP A N 1
ATOM 5368 C CA . ASP A 1 699 ? 14.852 -45.094 -41.719 1 93.94 699 ASP A CA 1
ATOM 5369 C C . ASP A 1 699 ? 15.781 -43.969 -41.25 1 93.94 699 ASP A C 1
ATOM 5371 O O . ASP A 1 699 ? 15.562 -43.344 -40.188 1 93.94 699 ASP A O 1
ATOM 5375 N N . ARG A 1 700 ? 16.875 -43.844 -41.906 1 93.94 700 ARG A N 1
ATOM 5376 C CA . ARG A 1 700 ? 17.812 -42.781 -41.625 1 93.94 700 ARG A CA 1
ATOM 5377 C C . ARG A 1 700 ? 17.406 -41.5 -42.375 1 93.94 700 ARG A C 1
ATOM 5379 O O . ARG A 1 700 ? 17.312 -41.5 -43.594 1 93.94 700 ARG A O 1
ATOM 5386 N N . LEU A 1 701 ? 17.078 -40.469 -41.656 1 93 701 LEU A N 1
ATOM 5387 C CA . LEU A 1 701 ? 16.688 -39.188 -42.25 1 93 701 LEU A CA 1
ATOM 5388 C C . LEU A 1 701 ? 17.75 -38.125 -42 1 93 701 LEU A C 1
ATOM 5390 O O . LEU A 1 701 ? 18.219 -37.938 -40.875 1 93 701 LEU A O 1
ATOM 5394 N N . GLU A 1 702 ? 18.219 -37.562 -43 1 91.69 702 GLU A N 1
ATOM 5395 C CA . GLU A 1 702 ? 19.125 -36.406 -42.906 1 91.69 702 GLU A CA 1
ATOM 5396 C C . GLU A 1 702 ? 18.391 -35.094 -43.094 1 91.69 702 GLU A C 1
ATOM 5398 O O . GLU A 1 702 ? 17.688 -34.906 -44.094 1 91.69 702 GLU A O 1
ATOM 5403 N N . LEU A 1 703 ? 18.5 -34.344 -42.062 1 90.56 703 LEU A N 1
ATOM 5404 C CA . LEU A 1 703 ? 17.781 -33.062 -42.094 1 90.56 703 LEU A CA 1
ATOM 5405 C C . LEU A 1 703 ? 18.75 -31.906 -42.219 1 90.56 703 LEU A C 1
ATOM 5407 O O . LEU A 1 703 ? 19.828 -31.922 -41.625 1 90.56 703 LEU A O 1
ATOM 5411 N N . ASN A 1 704 ? 18.391 -30.938 -43.062 1 86.56 704 ASN A N 1
ATOM 5412 C CA . ASN A 1 704 ? 19.125 -29.672 -43.094 1 86.56 704 ASN A CA 1
ATOM 5413 C C . ASN A 1 704 ? 18.594 -28.672 -42.094 1 86.56 704 ASN A C 1
ATOM 5415 O O . ASN A 1 704 ? 17.484 -28.844 -41.562 1 86.56 704 ASN A O 1
ATOM 5419 N N . VAL A 1 705 ? 19.469 -27.812 -41.781 1 86.56 705 VAL A N 1
ATOM 5420 C CA . VAL A 1 705 ? 19.094 -26.781 -40.812 1 86.56 705 VAL A CA 1
ATOM 5421 C C . VAL A 1 705 ? 17.781 -26.125 -41.281 1 86.56 705 VAL A C 1
ATOM 5423 O O . VAL A 1 705 ? 17.656 -25.703 -42.406 1 86.56 705 VAL A O 1
ATOM 5426 N N . GLY A 1 706 ? 16.75 -26.109 -40.406 1 84.69 706 GLY A N 1
ATOM 5427 C CA . GLY A 1 706 ? 15.477 -25.469 -40.688 1 84.69 706 GLY A CA 1
ATOM 5428 C C . GLY A 1 706 ? 14.414 -26.438 -41.156 1 84.69 706 GLY A C 1
ATOM 5429 O O . GLY A 1 706 ? 13.234 -26.094 -41.219 1 84.69 706 GLY A O 1
ATOM 5430 N N . ASP A 1 707 ? 14.859 -27.656 -41.594 1 88.62 707 ASP A N 1
ATOM 5431 C CA . ASP A 1 707 ? 13.898 -28.656 -42.062 1 88.62 707 ASP A CA 1
ATOM 5432 C C . ASP A 1 707 ? 13.008 -29.125 -40.906 1 88.62 707 ASP A C 1
ATOM 5434 O O . ASP A 1 707 ? 13.484 -29.312 -39.781 1 88.62 707 ASP A O 1
ATOM 5438 N N . TYR A 1 708 ? 11.719 -29.125 -41.156 1 89.12 708 TYR A N 1
ATOM 5439 C CA . TYR A 1 708 ? 10.773 -29.594 -40.156 1 89.12 708 TYR A CA 1
ATOM 5440 C C . TYR A 1 708 ? 10.75 -31.125 -40.094 1 89.12 708 TYR A C 1
ATOM 5442 O O . TYR A 1 708 ? 10.727 -31.781 -41.125 1 89.12 708 TYR A O 1
ATOM 5450 N N . LEU A 1 709 ? 10.914 -31.641 -39 1 88.44 709 LEU A N 1
ATOM 5451 C CA . LEU A 1 709 ? 10.664 -33.062 -38.781 1 88.44 709 LEU A CA 1
ATOM 5452 C C . LEU A 1 709 ? 9.164 -33.344 -38.781 1 88.44 709 LEU A C 1
ATOM 5454 O O . LEU A 1 709 ? 8.711 -34.281 -39.438 1 88.44 709 LEU A O 1
ATOM 5458 N N . PHE A 1 710 ? 8.445 -32.625 -38 1 86.62 710 PHE A N 1
ATOM 5459 C CA . PHE A 1 710 ? 6.992 -32.625 -38 1 86.62 710 PHE A CA 1
ATOM 5460 C C . PHE A 1 710 ? 6.461 -31.25 -37.594 1 86.62 710 PHE A C 1
ATOM 5462 O O . PHE A 1 710 ? 7.191 -30.438 -37 1 86.62 710 PHE A O 1
ATOM 5469 N N . ARG A 1 711 ? 5.285 -31.047 -38 1 83.56 711 ARG A N 1
ATOM 5470 C CA . ARG A 1 711 ? 4.609 -29.797 -37.656 1 83.56 711 ARG A CA 1
ATOM 5471 C C . ARG A 1 711 ? 3.426 -30.047 -36.719 1 83.56 711 ARG A C 1
ATOM 5473 O O . ARG A 1 711 ? 2.955 -31.172 -36.594 1 83.56 711 ARG A O 1
ATOM 5480 N N . GLN A 1 712 ? 3.121 -28.969 -36.156 1 78 712 GLN A N 1
ATOM 5481 C CA . GLN A 1 712 ? 1.946 -29.047 -35.281 1 78 712 GLN A CA 1
ATOM 5482 C C . GLN A 1 712 ? 0.737 -29.562 -36.062 1 78 712 GLN A C 1
ATOM 5484 O O . GLN A 1 712 ? 0.511 -29.188 -37.219 1 78 712 GLN A O 1
ATOM 5489 N N . GLN A 1 713 ? -0.007 -30.547 -35.469 1 75.94 713 GLN A N 1
ATOM 5490 C CA . GLN A 1 713 ? -1.239 -31.125 -36 1 75.94 713 GLN A CA 1
ATOM 5491 C C . GLN A 1 713 ? -0.943 -32.219 -37 1 75.94 713 GLN A C 1
ATOM 5493 O O . GLN A 1 713 ? -1.86 -32.875 -37.531 1 75.94 713 GLN A O 1
ATOM 5498 N N . ASP A 1 714 ? 0.36 -32.312 -37.344 1 79.62 714 ASP A N 1
ATOM 5499 C CA . ASP A 1 714 ? 0.692 -33.469 -38.156 1 79.62 714 ASP A CA 1
ATOM 5500 C C . ASP A 1 714 ? 0.337 -34.781 -37.438 1 79.62 714 ASP A C 1
ATOM 5502 O O . ASP A 1 714 ? 0.309 -34.812 -36.219 1 79.62 714 ASP A O 1
ATOM 5506 N N . PRO A 1 715 ? -0.112 -35.719 -38.219 1 81.94 715 PRO A N 1
ATOM 5507 C CA . PRO A 1 715 ? -0.346 -37 -37.562 1 81.94 715 PRO A CA 1
ATOM 5508 C C . PRO A 1 715 ? 0.916 -37.562 -36.906 1 81.94 715 PRO A C 1
ATOM 5510 O O . PRO A 1 715 ? 2.008 -37.438 -37.469 1 81.94 715 PRO A O 1
ATOM 5513 N N . ALA A 1 716 ? 0.815 -37.938 -35.75 1 81.81 716 ALA A N 1
ATOM 5514 C CA . ALA A 1 716 ? 1.931 -38.531 -35 1 81.81 716 ALA A CA 1
ATOM 5515 C C . ALA A 1 716 ? 2.105 -40 -35.375 1 81.81 716 ALA A C 1
ATOM 5517 O O . ALA A 1 716 ? 1.864 -40.875 -34.562 1 81.81 716 ALA A O 1
ATOM 5518 N N . ASP A 1 717 ? 2.635 -40.281 -36.594 1 85 717 ASP A N 1
ATOM 5519 C CA . ASP A 1 717 ? 2.697 -41.656 -37.094 1 85 717 ASP A CA 1
ATOM 5520 C C . ASP A 1 717 ? 4.133 -42.156 -37.094 1 85 717 ASP A C 1
ATOM 5522 O O . ASP A 1 717 ? 4.434 -43.188 -37.719 1 85 717 ASP A O 1
ATOM 5526 N N . ALA A 1 718 ? 4.973 -41.438 -36.406 1 89.88 718 ALA A N 1
ATOM 5527 C CA . ALA A 1 718 ? 6.355 -41.906 -36.406 1 89.88 718 ALA A CA 1
ATOM 5528 C C . ALA A 1 718 ? 7.062 -41.531 -35.094 1 89.88 718 ALA A C 1
ATOM 5530 O O . ALA A 1 718 ? 6.633 -40.594 -34.406 1 89.88 718 ALA A O 1
ATOM 5531 N N . LEU A 1 719 ? 8.07 -42.312 -34.75 1 91.19 719 LEU A N 1
ATOM 5532 C CA . LEU A 1 719 ? 8.984 -42.062 -33.656 1 91.19 719 LEU A CA 1
ATOM 5533 C C . LEU A 1 719 ? 10.359 -41.656 -34.188 1 91.19 719 LEU A C 1
ATOM 5535 O O . LEU A 1 719 ? 10.828 -42.219 -35.188 1 91.19 719 LEU A O 1
ATOM 5539 N N . PHE A 1 720 ? 10.984 -40.781 -33.5 1 90.69 720 PHE A N 1
ATOM 5540 C CA . PHE A 1 720 ? 12.273 -40.281 -33.969 1 90.69 720 PHE A CA 1
ATOM 5541 C C . PHE A 1 720 ? 13.32 -40.375 -32.875 1 90.69 720 PHE A C 1
ATOM 5543 O O . PHE A 1 720 ? 13.023 -40.094 -31.703 1 90.69 720 PHE A O 1
ATOM 5550 N N . ILE A 1 721 ? 14.492 -40.75 -33.156 1 89.19 721 ILE A N 1
ATOM 5551 C CA . ILE A 1 721 ? 15.648 -40.719 -32.281 1 89.19 721 ILE A CA 1
ATOM 5552 C C . ILE A 1 721 ? 16.766 -39.906 -32.906 1 89.19 721 ILE A C 1
ATOM 5554 O O . ILE A 1 721 ? 17.203 -40.188 -34.031 1 89.19 721 ILE A O 1
ATOM 5558 N N . VAL A 1 722 ? 17.266 -38.969 -32.219 1 86.75 722 VAL A N 1
ATOM 5559 C CA . VAL A 1 722 ? 18.281 -38.062 -32.75 1 86.75 722 VAL A CA 1
ATOM 5560 C C . VAL A 1 722 ? 19.656 -38.75 -32.688 1 86.75 722 VAL A C 1
ATOM 5562 O O . VAL A 1 722 ? 20.109 -39.156 -31.609 1 86.75 722 VAL A O 1
ATOM 5565 N N . ALA A 1 723 ? 20.25 -38.875 -33.781 1 88.44 723 ALA A N 1
ATOM 5566 C CA . ALA A 1 723 ? 21.547 -39.531 -33.875 1 88.44 723 ALA A CA 1
ATOM 5567 C C . ALA A 1 723 ? 22.688 -38.531 -33.906 1 88.44 723 ALA A C 1
ATOM 5569 O O . ALA A 1 723 ? 23.812 -38.812 -33.5 1 88.44 723 ALA A O 1
ATOM 5570 N N . ALA A 1 724 ? 22.438 -37.469 -34.562 1 85.69 724 ALA A N 1
ATOM 5571 C CA . ALA A 1 724 ? 23.422 -36.406 -34.688 1 85.69 724 ALA A CA 1
ATOM 5572 C C . ALA A 1 724 ? 22.75 -35.031 -34.812 1 85.69 724 ALA A C 1
ATOM 5574 O O . ALA A 1 724 ? 21.625 -34.938 -35.312 1 85.69 724 ALA A O 1
ATOM 5575 N N . GLY A 1 725 ? 23.422 -34.062 -34.25 1 79.75 725 GLY A N 1
ATOM 5576 C CA . GLY A 1 725 ? 22.906 -32.719 -34.312 1 79.75 725 GLY A CA 1
ATOM 5577 C C . GLY A 1 725 ? 21.906 -32.406 -33.219 1 79.75 725 GLY A C 1
ATOM 5578 O O . GLY A 1 725 ? 22.031 -32.875 -32.094 1 79.75 725 GLY A O 1
ATOM 5579 N N . GLY A 1 726 ? 21.078 -31.422 -33.5 1 79.94 726 GLY A N 1
ATOM 5580 C CA . GLY A 1 726 ? 20.094 -31 -32.5 1 79.94 726 GLY A CA 1
ATOM 5581 C C . GLY A 1 726 ? 18.781 -30.547 -33.125 1 79.94 726 GLY A C 1
ATOM 5582 O O . GLY A 1 726 ? 18.766 -30.125 -34.281 1 79.94 726 GLY A O 1
ATOM 5583 N N . LEU A 1 727 ? 17.703 -30.828 -32.438 1 80.25 727 LEU A N 1
ATOM 5584 C CA . LEU A 1 727 ? 16.359 -30.406 -32.875 1 80.25 727 LEU A CA 1
ATOM 5585 C C . LEU A 1 727 ? 15.82 -29.328 -31.953 1 80.25 727 LEU A C 1
ATOM 5587 O O . LEU A 1 727 ? 16.281 -29.172 -30.812 1 80.25 727 LEU A O 1
ATOM 5591 N N . ARG A 1 728 ? 15.047 -28.5 -32.469 1 78.69 728 ARG A N 1
ATOM 5592 C CA . ARG A 1 728 ? 14.344 -27.484 -31.688 1 78.69 728 ARG A CA 1
ATOM 5593 C C . ARG A 1 728 ? 12.836 -27.688 -31.75 1 78.69 728 ARG A C 1
ATOM 5595 O O . ARG A 1 728 ? 12.289 -28 -32.812 1 78.69 728 ARG A O 1
ATOM 5602 N N . LEU A 1 729 ? 12.242 -27.766 -30.578 1 74.69 729 LEU A N 1
ATOM 5603 C CA . LEU A 1 729 ? 10.789 -27.875 -30.469 1 74.69 729 LEU A CA 1
ATOM 5604 C C . LEU A 1 729 ? 10.172 -26.531 -30.141 1 74.69 729 LEU A C 1
ATOM 5606 O O . LEU A 1 729 ? 10.688 -25.797 -29.297 1 74.69 729 LEU A O 1
ATOM 5610 N N . THR A 1 730 ? 9.297 -26.016 -30.922 1 68.62 730 THR A N 1
ATOM 5611 C CA . THR A 1 730 ? 8.648 -24.734 -30.672 1 68.62 730 THR A CA 1
ATOM 5612 C C . THR A 1 730 ? 7.137 -24.906 -30.594 1 68.62 730 THR A C 1
ATOM 5614 O O . THR A 1 730 ? 6.566 -25.766 -31.281 1 68.62 730 THR A O 1
ATOM 5617 N N . CYS A 1 731 ? 6.605 -24.422 -29.562 1 56.59 731 CYS A N 1
ATOM 5618 C CA . CYS A 1 731 ? 5.152 -24.344 -29.516 1 56.59 731 CYS A CA 1
ATOM 5619 C C . CYS A 1 731 ? 4.656 -23.062 -30.188 1 56.59 731 CYS A C 1
ATOM 5621 O O . CYS A 1 731 ? 4.98 -21.969 -29.75 1 56.59 731 CYS A O 1
ATOM 5623 N N . PRO A 1 732 ? 4.168 -23.141 -31.484 1 46.91 732 PRO A N 1
ATOM 5624 C CA . PRO A 1 732 ? 3.689 -21.891 -32.094 1 46.91 732 PRO A CA 1
ATOM 5625 C C . PRO A 1 732 ? 2.688 -21.156 -31.188 1 46.91 732 PRO A C 1
ATOM 5627 O O . PRO A 1 732 ? 1.985 -21.797 -30.391 1 46.91 732 PRO A O 1
ATOM 5630 N N . ALA A 1 733 ? 2.766 -19.859 -31.109 1 44.66 733 ALA A N 1
ATOM 5631 C CA . ALA A 1 733 ? 1.971 -18.938 -30.312 1 44.66 733 ALA A CA 1
ATOM 5632 C C . ALA A 1 733 ? 0.493 -19.312 -30.344 1 44.66 733 ALA A C 1
ATOM 5634 O O . ALA A 1 733 ? -0.221 -19.109 -29.359 1 44.66 733 ALA A O 1
ATOM 5635 N N . ASN A 1 734 ? -0.048 -19.812 -31.5 1 40.19 734 ASN A N 1
ATOM 5636 C CA . ASN A 1 734 ? -1.484 -19.984 -31.688 1 40.19 734 ASN A CA 1
ATOM 5637 C C . ASN A 1 734 ? -2.018 -21.188 -30.922 1 40.19 734 ASN A C 1
ATOM 5639 O O . ASN A 1 734 ? -3.219 -21.469 -30.938 1 40.19 734 ASN A O 1
ATOM 5643 N N . TYR A 1 735 ? -1.378 -22 -30.734 1 36.25 735 TYR A N 1
ATOM 5644 C CA . TYR A 1 735 ? -1.9 -23.219 -30.109 1 36.25 735 TYR A CA 1
ATOM 5645 C C . TYR A 1 735 ? -2.488 -22.922 -28.734 1 36.25 735 TYR A C 1
ATOM 5647 O O . TYR A 1 735 ? -3.303 -23.703 -28.219 1 36.25 735 TYR A O 1
ATOM 5655 N N . GLU A 1 736 ? -1.971 -21.984 -28.062 1 36.78 736 GLU A N 1
ATOM 5656 C CA . GLU A 1 736 ? -2.574 -21.625 -26.781 1 36.78 736 GLU A CA 1
ATOM 5657 C C . GLU A 1 736 ? -4.059 -21.312 -26.938 1 36.78 736 GLU A C 1
ATOM 5659 O O . GLU A 1 736 ? -4.832 -21.438 -25.984 1 36.78 736 GLU A O 1
ATOM 5664 N N . LYS A 1 737 ? -4.426 -20.938 -28.094 1 35.62 737 LYS A N 1
ATOM 5665 C CA . LYS A 1 737 ? -5.812 -20.516 -28.266 1 35.62 737 LYS A CA 1
ATOM 5666 C C . LYS A 1 737 ? -6.742 -21.719 -28.391 1 35.62 737 LYS A C 1
ATOM 5668 O O . LYS A 1 737 ? -7.945 -21.609 -28.141 1 35.62 737 LYS A O 1
ATOM 5673 N N . SER A 1 738 ? -6.434 -22.594 -29.203 1 28.8 738 SER A N 1
ATOM 5674 C CA . SER A 1 738 ? -7.461 -23.562 -29.578 1 28.8 738 SER A CA 1
ATOM 5675 C C . SER A 1 738 ? -7.785 -24.5 -28.422 1 28.8 738 SER A C 1
ATOM 5677 O O . SER A 1 738 ? -8.883 -25.062 -28.359 1 28.8 738 SER A O 1
ATOM 5679 N N . HIS A 1 739 ? -6.941 -25.547 -28.094 1 28.53 739 HIS A N 1
ATOM 5680 C CA . HIS A 1 739 ? -7.492 -26.547 -27.188 1 28.53 739 HIS A CA 1
ATOM 5681 C C . HIS A 1 739 ? -7.676 -25.969 -25.781 1 28.53 739 HIS A C 1
ATOM 5683 O O . HIS A 1 739 ? -6.73 -25.438 -25.203 1 28.53 739 HIS A O 1
ATOM 5689 N N . GLY A 1 740 ? -8.906 -25.594 -25.438 1 28.38 740 GLY A N 1
ATOM 5690 C CA . GLY A 1 740 ? -9.711 -25.109 -24.328 1 28.38 740 GLY A CA 1
ATOM 5691 C C . GLY A 1 740 ? -8.891 -24.812 -23.078 1 28.38 740 GLY A C 1
ATOM 5692 O O . GLY A 1 740 ? -9.438 -24.75 -21.969 1 28.38 740 GLY A O 1
ATOM 5693 N N . THR A 1 741 ? -7.789 -25.344 -23.156 1 28.83 741 THR A N 1
ATOM 5694 C CA . THR A 1 741 ? -7.133 -24.906 -21.922 1 28.83 741 THR A CA 1
ATOM 5695 C C . THR A 1 741 ? -7.051 -23.391 -21.859 1 28.83 741 THR A C 1
ATOM 5697 O O . THR A 1 741 ? -6.758 -22.734 -22.859 1 28.83 741 THR A O 1
ATOM 5700 N N . SER A 1 742 ? -7.988 -22.781 -21.172 1 26.16 742 SER A N 1
ATOM 5701 C CA . SER A 1 742 ? -8.164 -21.359 -20.906 1 26.16 742 SER A CA 1
ATOM 5702 C C . SER A 1 742 ? -6.828 -20.625 -20.875 1 26.16 742 SER A C 1
ATOM 5704 O O . SER A 1 742 ? -5.918 -21.016 -20.141 1 26.16 742 SER A O 1
ATOM 5706 N N . ARG A 1 743 ? -6.523 -20.188 -21.969 1 28.27 743 ARG A N 1
ATOM 5707 C CA . ARG A 1 743 ? -5.555 -19.109 -22.094 1 28.27 743 ARG A CA 1
ATOM 5708 C C . ARG A 1 743 ? -5.699 -18.094 -20.969 1 28.27 743 ARG A C 1
ATOM 5710 O O . ARG A 1 743 ? -6.648 -17.312 -20.938 1 28.27 743 ARG A O 1
ATOM 5717 N N . ALA A 1 744 ? -5.578 -18.219 -19.875 1 26.31 744 ALA A N 1
ATOM 5718 C CA . ALA A 1 744 ? -5.176 -16.922 -19.328 1 26.31 744 ALA A CA 1
ATOM 5719 C C . ALA A 1 744 ? -4.117 -16.266 -20.219 1 26.31 744 ALA A C 1
ATOM 5721 O O . ALA A 1 744 ? -2.973 -16.719 -20.266 1 26.31 744 ALA A O 1
ATOM 5722 N N . GLN A 1 745 ? -4.348 -15.961 -21.406 1 25.38 745 GLN A N 1
ATOM 5723 C CA . GLN A 1 745 ? -3.74 -14.859 -22.156 1 25.38 745 GLN A CA 1
ATOM 5724 C C . GLN A 1 745 ? -3.316 -13.734 -21.219 1 25.38 745 GLN A C 1
ATOM 5726 O O . GLN A 1 745 ? -4.16 -13.039 -20.641 1 25.38 745 GLN A O 1
ATOM 5731 N N . VAL A 1 746 ? -2.43 -13.914 -20.484 1 25.77 746 VAL A N 1
ATOM 5732 C CA . VAL A 1 746 ? -1.862 -12.633 -20.078 1 25.77 746 VAL A CA 1
ATOM 5733 C C . VAL A 1 746 ? -1.595 -11.766 -21.297 1 25.77 746 VAL A C 1
ATOM 5735 O O . VAL A 1 746 ? -0.698 -12.062 -22.094 1 25.77 746 VAL A O 1
ATOM 5738 N N . ALA A 1 747 ? -2.574 -11.453 -22.078 1 25.34 747 ALA A N 1
ATOM 5739 C CA . ALA A 1 747 ? -2.459 -10.25 -22.906 1 25.34 747 ALA A CA 1
ATOM 5740 C C . ALA A 1 747 ? -1.706 -9.148 -22.156 1 25.34 747 ALA A C 1
ATOM 5742 O O . ALA A 1 747 ? -2.129 -8.711 -21.094 1 25.34 747 ALA A O 1
ATOM 5743 N N . TRP A 1 748 ? -0.485 -9.211 -22.25 1 24.03 748 TRP A N 1
ATOM 5744 C CA . TRP A 1 748 ? 0.255 -7.984 -21.969 1 24.03 748 TRP A CA 1
ATOM 5745 C C . TRP A 1 748 ? -0.373 -6.801 -22.703 1 24.03 748 TRP A C 1
ATOM 5747 O O . TRP A 1 748 ? -0.539 -6.828 -23.922 1 24.03 748 TRP A O 1
ATOM 5757 N N . VAL A 1 749 ? -1.523 -6.445 -22.453 1 24.55 749 VAL A N 1
ATOM 5758 C CA . VAL A 1 749 ? -1.938 -5.152 -22.984 1 24.55 749 VAL A CA 1
ATOM 5759 C C . VAL A 1 749 ? -0.779 -4.164 -22.891 1 24.55 749 VAL A C 1
ATOM 5761 O O . VAL A 1 749 ? -0.272 -3.883 -21.797 1 24.55 749 VAL A O 1
ATOM 5764 N N . ASP A 1 750 ? -0.051 -3.982 -24.016 1 25.56 750 ASP A N 1
ATOM 5765 C CA . ASP A 1 750 ? 0.817 -2.877 -24.406 1 25.56 750 ASP A CA 1
ATOM 5766 C C . ASP A 1 750 ? 0.123 -1.533 -24.188 1 25.56 750 ASP A C 1
ATOM 5768 O O . ASP A 1 750 ? -0.749 -1.146 -24.969 1 25.56 750 ASP A O 1
ATOM 5772 N N . THR A 1 751 ? -0.341 -1.188 -23.266 1 25.53 751 THR A N 1
ATOM 5773 C CA . THR A 1 751 ? -0.875 0.163 -23.391 1 25.53 751 THR A CA 1
ATOM 5774 C C . THR A 1 751 ? 0.174 1.104 -23.984 1 25.53 751 THR A C 1
ATOM 5776 O O . THR A 1 751 ? -0.151 2.207 -24.422 1 25.53 751 THR A O 1
ATOM 5779 N N . GLY A 1 752 ? 1.299 1.583 -23.453 1 23.39 752 GLY A N 1
ATOM 5780 C CA . GLY A 1 752 ? 1.947 2.609 -24.25 1 23.39 752 GLY A CA 1
ATOM 5781 C C . GLY A 1 752 ? 2.299 2.139 -25.656 1 23.39 752 GLY A C 1
ATOM 5782 O O . GLY A 1 752 ? 2.305 0.938 -25.922 1 23.39 752 GLY A O 1
ATOM 5783 N N . HIS A 1 753 ? 2.361 3.207 -26.766 1 22.47 753 HIS A N 1
ATOM 5784 C CA . HIS A 1 753 ? 2.674 3.324 -28.188 1 22.47 753 HIS A CA 1
ATOM 5785 C C . HIS A 1 753 ? 3.91 2.506 -28.547 1 22.47 753 HIS A C 1
ATOM 5787 O O . HIS A 1 753 ? 4.133 2.193 -29.719 1 22.47 753 HIS A O 1
ATOM 5793 N N . SER A 1 754 ? 5.094 2.898 -28.031 1 23.47 754 SER A N 1
ATOM 5794 C CA . SER A 1 754 ? 6.102 2.447 -28.984 1 23.47 754 SER A CA 1
ATOM 5795 C C . SER A 1 754 ? 5.938 0.964 -29.297 1 23.47 754 SER A C 1
ATOM 5797 O O . SER A 1 754 ? 5.98 0.125 -28.391 1 23.47 754 SER A O 1
ATOM 5799 N N . ARG A 1 755 ? 5.148 0.541 -30.281 1 24.86 755 ARG A N 1
ATOM 5800 C CA . ARG A 1 755 ? 4.883 -0.607 -31.141 1 24.86 755 ARG A CA 1
ATOM 5801 C C . ARG A 1 755 ? 6.172 -1.354 -31.469 1 24.86 755 ARG A C 1
ATOM 5803 O O . ARG A 1 755 ? 6.207 -2.16 -32.406 1 24.86 755 ARG A O 1
ATOM 5810 N N . GLU A 1 756 ? 7.289 -0.603 -31.281 1 24.56 756 GLU A N 1
ATOM 5811 C CA . GLU A 1 756 ? 8.219 -1.506 -31.953 1 24.56 756 GLU A CA 1
ATOM 5812 C C . GLU A 1 756 ? 8.141 -2.912 -31.359 1 24.56 756 GLU A C 1
ATOM 5814 O O . GLU A 1 756 ? 8.43 -3.113 -30.188 1 24.56 756 GLU A O 1
ATOM 5819 N N . ARG A 1 757 ? 7.09 -3.713 -31.75 1 28.02 757 ARG A N 1
ATOM 5820 C CA . ARG A 1 757 ? 6.98 -5.168 -31.703 1 28.02 757 ARG A CA 1
ATOM 5821 C C . ARG A 1 757 ? 8.352 -5.824 -31.859 1 28.02 757 ARG A C 1
ATOM 5823 O O . ARG A 1 757 ? 8.953 -5.766 -32.938 1 28.02 757 ARG A O 1
ATOM 5830 N N . SER A 1 758 ? 9.242 -5.434 -31 1 26.94 758 SER A N 1
ATOM 5831 C CA . SER A 1 758 ? 10.266 -6.305 -31.578 1 26.94 758 SER A CA 1
ATOM 5832 C C . SER A 1 758 ? 9.703 -7.688 -31.891 1 26.94 758 SER A C 1
ATOM 5834 O O . SER A 1 758 ? 8.984 -8.266 -31.062 1 26.94 758 SER A O 1
ATOM 5836 N N . PRO A 1 759 ? 9.289 -8.109 -33.094 1 30.45 759 PRO A N 1
ATOM 5837 C CA . PRO A 1 759 ? 8.891 -9.406 -33.656 1 30.45 759 PRO A CA 1
ATOM 5838 C C . PRO A 1 759 ? 9.367 -10.578 -32.781 1 30.45 759 PRO A C 1
ATOM 5840 O O . PRO A 1 759 ? 8.812 -11.672 -32.875 1 30.45 759 PRO A O 1
ATOM 5843 N N . SER A 1 760 ? 10.516 -10.406 -32.156 1 30.92 760 SER A N 1
ATOM 5844 C CA . SER A 1 760 ? 11.281 -11.5 -31.562 1 30.92 760 SER A CA 1
ATOM 5845 C C . SER A 1 760 ? 10.68 -11.938 -30.234 1 30.92 760 SER A C 1
ATOM 5847 O O . SER A 1 760 ? 11.195 -12.844 -29.578 1 30.92 760 SER A O 1
ATOM 5849 N N . ASP A 1 761 ? 9.812 -11.258 -29.594 1 33.59 761 ASP A N 1
ATOM 5850 C CA . ASP A 1 761 ? 9.406 -11.453 -28.219 1 33.59 761 ASP A CA 1
ATOM 5851 C C . ASP A 1 761 ? 8.453 -12.641 -28.078 1 33.59 761 ASP A C 1
ATOM 5853 O O . ASP A 1 761 ? 7.848 -12.844 -27.031 1 33.59 761 ASP A O 1
ATOM 5857 N N . ALA A 1 762 ? 7.719 -12.961 -29.031 1 36 762 ALA A N 1
ATOM 5858 C CA . ALA A 1 762 ? 7.043 -14.25 -29.125 1 36 762 ALA A CA 1
ATOM 5859 C C . ALA A 1 762 ? 7.984 -15.391 -28.734 1 36 762 ALA A C 1
ATOM 5861 O O . ALA A 1 762 ? 8.664 -15.969 -29.594 1 36 762 ALA A O 1
ATOM 5862 N N . SER A 1 763 ? 8.727 -15.227 -27.797 1 38.25 763 SER A N 1
ATOM 5863 C CA . SER A 1 763 ? 9.688 -16.266 -27.453 1 38.25 763 SER A CA 1
ATOM 5864 C C . SER A 1 763 ? 9.047 -17.641 -27.453 1 38.25 763 SER A C 1
ATOM 5866 O O . SER A 1 763 ? 8.156 -17.922 -26.641 1 38.25 763 SER A O 1
ATOM 5868 N N . GLU A 1 764 ? 8.797 -18.141 -28.531 1 40.75 764 GLU A N 1
ATOM 5869 C CA . GLU A 1 764 ? 8.594 -19.562 -28.812 1 40.75 764 GLU A CA 1
ATOM 5870 C C . GLU A 1 764 ? 9.359 -20.438 -27.812 1 40.75 764 GLU A C 1
ATOM 5872 O O . GLU A 1 764 ? 10.57 -20.281 -27.641 1 40.75 764 GLU A O 1
ATOM 5877 N N . HIS A 1 765 ? 8.68 -20.656 -26.75 1 46.56 765 HIS A N 1
ATOM 5878 C CA . HIS A 1 765 ? 9.297 -21.641 -25.891 1 46.56 765 HIS A CA 1
ATOM 5879 C C . HIS A 1 765 ? 9.961 -22.75 -26.703 1 46.56 765 HIS A C 1
ATOM 5881 O O . HIS A 1 765 ? 9.297 -23.438 -27.5 1 46.56 765 HIS A O 1
ATOM 5887 N N . GLU A 1 766 ? 11.141 -22.516 -27.078 1 56.34 766 GLU A N 1
ATOM 5888 C CA . GLU A 1 766 ? 11.906 -23.5 -27.828 1 56.34 766 GLU A CA 1
ATOM 5889 C C . GLU A 1 766 ? 12.672 -24.422 -26.891 1 56.34 766 GLU A C 1
ATOM 5891 O O . GLU A 1 766 ? 13.227 -23.969 -25.875 1 56.34 766 GLU A O 1
ATOM 5896 N N . GLU A 1 767 ? 12.227 -25.625 -26.922 1 63.62 767 GLU A N 1
ATOM 5897 C CA . GLU A 1 767 ? 13.008 -26.641 -26.234 1 63.62 767 GLU A CA 1
ATOM 5898 C C . GLU A 1 767 ? 14.039 -27.266 -27.172 1 63.62 767 GLU A C 1
ATOM 5900 O O . GLU A 1 767 ? 13.727 -27.594 -28.312 1 63.62 767 GLU A O 1
ATOM 5905 N N . ALA A 1 768 ? 15.289 -27.219 -26.812 1 66.56 768 ALA A N 1
ATOM 5906 C CA . ALA A 1 768 ? 16.328 -27.859 -27.609 1 66.56 768 ALA A CA 1
ATOM 5907 C C . ALA A 1 768 ? 16.484 -29.328 -27.219 1 66.56 768 ALA A C 1
ATOM 5909 O O . ALA A 1 768 ? 16.422 -29.688 -26.047 1 66.56 768 ALA A O 1
ATOM 5910 N N . ILE A 1 769 ? 16.469 -30.172 -28.234 1 73.12 769 ILE A N 1
ATOM 5911 C CA . ILE A 1 769 ? 16.641 -31.609 -28.047 1 73.12 769 ILE A CA 1
ATOM 5912 C C . ILE A 1 769 ? 17.984 -32.031 -28.625 1 73.12 769 ILE A C 1
ATOM 5914 O O . ILE A 1 769 ? 18.344 -31.641 -29.734 1 73.12 769 ILE A O 1
ATOM 5918 N N . GLY A 1 770 ? 18.781 -32.781 -27.828 1 72.38 770 GLY A N 1
ATOM 5919 C CA . GLY A 1 770 ? 20.094 -33.188 -28.266 1 72.38 770 GLY A CA 1
ATOM 5920 C C . GLY A 1 770 ? 20.156 -34.656 -28.672 1 72.38 770 GLY A C 1
ATOM 5921 O O . GLY A 1 770 ? 19.109 -35.312 -28.797 1 72.38 770 GLY A O 1
ATOM 5922 N N . VAL A 1 771 ? 21.406 -35.094 -28.938 1 75.38 771 VAL A N 1
ATOM 5923 C CA . VAL A 1 771 ? 21.672 -36.469 -29.406 1 75.38 771 VAL A CA 1
ATOM 5924 C C . VAL A 1 771 ? 21.203 -37.469 -28.359 1 75.38 771 VAL A C 1
ATOM 5926 O O . VAL A 1 771 ? 21.406 -37.281 -27.156 1 75.38 771 VAL A O 1
ATOM 5929 N N . GLY A 1 772 ? 20.453 -38.5 -28.875 1 76.12 772 GLY A N 1
ATOM 5930 C CA . GLY A 1 772 ? 20 -39.562 -28 1 76.12 772 GLY A CA 1
ATOM 5931 C C . GLY A 1 772 ? 18.578 -39.344 -27.5 1 76.12 772 GLY A C 1
ATOM 5932 O O . GLY A 1 772 ? 17.969 -40.25 -26.938 1 76.12 772 GLY A O 1
ATOM 5933 N N . ALA A 1 773 ? 18.109 -38.219 -27.797 1 78.69 773 ALA A N 1
ATOM 5934 C CA . ALA A 1 773 ? 16.75 -37.938 -27.328 1 78.69 773 ALA A CA 1
ATOM 5935 C C . ALA A 1 773 ? 15.711 -38.562 -28.266 1 78.69 773 ALA A C 1
ATOM 5937 O O . ALA A 1 773 ? 15.945 -38.688 -29.469 1 78.69 773 ALA A O 1
ATOM 5938 N N . ILE A 1 774 ? 14.656 -39.062 -27.656 1 84.06 774 ILE A N 1
ATOM 5939 C CA . ILE A 1 774 ? 13.523 -39.594 -28.406 1 84.06 774 ILE A CA 1
ATOM 5940 C C . ILE A 1 774 ? 12.43 -38.531 -28.531 1 84.06 774 ILE A C 1
ATOM 5942 O O . ILE A 1 774 ? 12.078 -37.875 -27.547 1 84.06 774 ILE A O 1
ATOM 5946 N N . VAL A 1 775 ? 11.992 -38.312 -29.75 1 83.56 775 VAL A N 1
ATOM 5947 C CA . VAL A 1 775 ? 10.992 -37.281 -30 1 83.56 775 VAL A CA 1
ATOM 5948 C C . VAL A 1 775 ? 9.758 -37.906 -30.656 1 83.56 775 VAL A C 1
ATOM 5950 O O . VAL A 1 775 ? 9.867 -38.844 -31.438 1 83.56 775 VAL A O 1
ATOM 5953 N N . GLY A 1 776 ? 8.562 -37.344 -30.312 1 79.5 776 GLY A N 1
ATOM 5954 C CA . GLY A 1 776 ? 7.312 -37.781 -30.922 1 79.5 776 GLY A CA 1
ATOM 5955 C C . GLY A 1 776 ? 6.66 -38.938 -30.188 1 79.5 776 GLY A C 1
ATOM 5956 O O . GLY A 1 776 ? 5.574 -39.375 -30.562 1 79.5 776 GLY A O 1
ATOM 5957 N N . ASP A 1 777 ? 7.238 -39.406 -29.172 1 80.44 777 ASP A N 1
ATOM 5958 C CA . ASP A 1 777 ? 6.773 -40.594 -28.469 1 80.44 777 ASP A CA 1
ATOM 5959 C C . ASP A 1 777 ? 5.453 -40.344 -27.75 1 80.44 777 ASP A C 1
ATOM 5961 O O . ASP A 1 777 ? 4.551 -41.156 -27.766 1 80.44 777 ASP A O 1
ATOM 5965 N N . THR A 1 778 ? 5.344 -39.156 -27.172 1 76.38 778 THR A N 1
ATOM 5966 C CA . THR A 1 778 ? 4.133 -38.844 -26.422 1 76.38 778 THR A CA 1
ATOM 5967 C C . THR A 1 778 ? 2.92 -38.812 -27.344 1 76.38 778 THR A C 1
ATOM 5969 O O . THR A 1 778 ? 1.909 -39.469 -27.078 1 76.38 778 THR A O 1
ATOM 5972 N N . ALA A 1 779 ? 3.037 -38.062 -28.422 1 76 779 ALA A N 1
ATOM 5973 C CA . ALA A 1 779 ? 1.931 -37.969 -29.375 1 76 779 ALA A CA 1
ATOM 5974 C C . ALA A 1 779 ? 1.664 -39.312 -30.047 1 76 779 ALA A C 1
ATOM 5976 O O . ALA A 1 779 ? 0.513 -39.656 -30.328 1 76 779 ALA A O 1
ATOM 5977 N N . PHE A 1 780 ? 2.668 -40.031 -30.344 1 81.12 780 PHE A N 1
ATOM 5978 C CA . PHE A 1 780 ? 2.58 -41.312 -31.031 1 81.12 780 PHE A CA 1
ATOM 5979 C C . PHE A 1 780 ? 1.727 -42.312 -30.219 1 81.12 780 PHE A C 1
ATOM 5981 O O . PHE A 1 780 ? 0.777 -42.875 -30.75 1 81.12 780 PHE A O 1
ATOM 5988 N N . PHE A 1 781 ? 1.965 -42.406 -28.969 1 77.56 781 PHE A N 1
ATOM 5989 C CA . PHE A 1 781 ? 1.29 -43.406 -28.156 1 77.56 781 PHE A CA 1
ATOM 5990 C C . PHE A 1 781 ? -0.027 -42.875 -27.609 1 77.56 781 PHE A C 1
ATOM 5992 O O . PHE A 1 781 ? -0.924 -43.625 -27.266 1 77.56 781 PHE A O 1
ATOM 5999 N N . ALA A 1 782 ? -0.079 -41.562 -27.484 1 72.12 782 ALA A N 1
ATOM 6000 C CA . ALA A 1 782 ? -1.348 -40.969 -27.078 1 72.12 782 ALA A CA 1
ATOM 6001 C C . ALA A 1 782 ? -2.326 -40.906 -28.25 1 72.12 782 ALA A C 1
ATOM 6003 O O . ALA A 1 782 ? -3.512 -40.625 -28.062 1 72.12 782 ALA A O 1
ATOM 6004 N N . CYS A 1 783 ? -1.867 -41.219 -29.422 1 70.62 783 CYS A N 1
ATOM 6005 C CA . CYS A 1 783 ? -2.656 -41.156 -30.641 1 70.62 783 CYS A CA 1
ATOM 6006 C C . CYS A 1 783 ? -3.254 -39.781 -30.859 1 70.62 783 CYS A C 1
ATOM 6008 O O . CYS A 1 783 ? -4.449 -39.656 -31.125 1 70.62 783 CYS A O 1
ATOM 6010 N N . HIS A 1 784 ? -2.465 -38.844 -30.5 1 70.25 784 HIS A N 1
ATOM 6011 C CA . HIS A 1 784 ? -2.826 -37.469 -30.734 1 70.25 784 HIS A CA 1
ATOM 6012 C C . HIS A 1 784 ? -1.955 -36.844 -31.812 1 70.25 784 HIS A C 1
ATOM 6014 O O . HIS A 1 784 ? -0.94 -37.406 -32.219 1 70.25 784 HIS A O 1
ATOM 6020 N N . SER A 1 785 ? -2.506 -35.812 -32.312 1 73.62 785 SER A N 1
ATOM 6021 C CA . SER A 1 785 ? -1.688 -35.062 -33.281 1 73.62 785 SER A CA 1
ATOM 6022 C C . SER A 1 785 ? -0.507 -34.375 -32.594 1 73.62 785 SER A C 1
ATOM 6024 O O . SER A 1 785 ? -0.521 -34.188 -31.359 1 73.62 785 SER A O 1
ATOM 6026 N N . CYS A 1 786 ? 0.54 -34.25 -33.406 1 72.06 786 CYS A N 1
ATOM 6027 C CA . CYS A 1 786 ? 1.709 -33.562 -32.844 1 72.06 786 CYS A CA 1
ATOM 6028 C C . CYS A 1 786 ? 1.342 -32.188 -32.312 1 72.06 786 CYS A C 1
ATOM 6030 O O . CYS A 1 786 ? 0.652 -31.422 -32.969 1 72.06 786 CYS A O 1
ATOM 6032 N N . GLY A 1 787 ? 1.64 -31.969 -31.062 1 64.88 787 GLY A N 1
ATOM 6033 C CA . GLY A 1 787 ? 1.271 -30.719 -30.438 1 64.88 787 GLY A CA 1
ATOM 6034 C C . GLY A 1 787 ? 2.301 -29.625 -30.625 1 64.88 787 GLY A C 1
ATOM 6035 O O . GLY A 1 787 ? 2.045 -28.453 -30.312 1 64.88 787 GLY A O 1
ATOM 6036 N N . LEU A 1 788 ? 3.475 -29.953 -31.172 1 74.44 788 LEU A N 1
ATOM 6037 C CA . LEU A 1 788 ? 4.57 -29 -31.297 1 74.44 788 LEU A CA 1
ATOM 6038 C C . LEU A 1 788 ? 5.23 -29.125 -32.656 1 74.44 788 LEU A C 1
ATOM 6040 O O . LEU A 1 788 ? 4.992 -30.078 -33.406 1 74.44 788 LEU A O 1
ATOM 6044 N N . ASP A 1 789 ? 5.953 -28.062 -33 1 76.31 789 ASP A N 1
ATOM 6045 C CA . ASP A 1 789 ? 6.816 -28.125 -34.188 1 76.31 789 ASP A CA 1
ATOM 6046 C C . ASP A 1 789 ? 8.219 -28.594 -33.812 1 76.31 789 ASP A C 1
ATOM 6048 O O . ASP A 1 789 ? 8.742 -28.234 -32.75 1 76.31 789 ASP A O 1
ATOM 6052 N N . ALA A 1 790 ? 8.711 -29.469 -34.562 1 84.25 790 ALA A N 1
ATOM 6053 C CA . ALA A 1 790 ? 10.094 -29.906 -34.375 1 84.25 790 ALA A CA 1
ATOM 6054 C C . ALA A 1 790 ? 10.906 -29.672 -35.656 1 84.25 790 ALA A C 1
ATOM 6056 O O . ALA A 1 790 ? 10.508 -30.094 -36.719 1 84.25 790 ALA A O 1
ATOM 6057 N N . PHE A 1 791 ? 11.977 -28.922 -35.562 1 85.56 791 PHE A N 1
ATOM 6058 C CA . PHE A 1 791 ? 12.82 -28.656 -36.719 1 85.56 791 PHE A CA 1
ATOM 6059 C C . PHE A 1 791 ? 14.297 -28.734 -36.375 1 85.56 791 PHE A C 1
ATOM 6061 O O . PHE A 1 791 ? 14.648 -28.641 -35.188 1 85.56 791 PHE A O 1
ATOM 6068 N N . ALA A 1 792 ? 15.102 -28.984 -37.375 1 86.69 792 ALA A N 1
ATOM 6069 C CA . ALA A 1 792 ? 16.547 -29.125 -37.156 1 86.69 792 ALA A CA 1
ATOM 6070 C C . ALA A 1 792 ? 17.203 -27.797 -36.844 1 86.69 792 ALA A C 1
ATOM 6072 O O . ALA A 1 792 ? 17.031 -26.828 -37.594 1 86.69 792 ALA A O 1
ATOM 6073 N N . ALA A 1 793 ? 17.797 -27.688 -35.656 1 77.25 793 ALA A N 1
ATOM 6074 C CA . ALA A 1 793 ? 18.422 -26.453 -35.188 1 77.25 793 ALA A CA 1
ATOM 6075 C C . ALA A 1 793 ? 19.844 -26.328 -35.719 1 77.25 793 ALA A C 1
ATOM 6077 O O . ALA A 1 793 ? 20.391 -25.234 -35.812 1 77.25 793 ALA A O 1
ATOM 6078 N N . SER A 1 794 ? 20.562 -27.422 -35.906 1 73.5 794 SER A N 1
ATOM 6079 C CA . SER A 1 794 ? 21.953 -27.359 -36.312 1 73.5 794 SER A CA 1
ATOM 6080 C C . SER A 1 794 ? 22.188 -28.125 -37.625 1 73.5 794 SER A C 1
ATOM 6082 O O . SER A 1 794 ? 21.344 -28.938 -38.031 1 73.5 794 SER A O 1
ATOM 6084 N N . GLY A 1 795 ? 23.266 -27.766 -38.375 1 69.56 795 GLY A N 1
ATOM 6085 C CA . GLY A 1 795 ? 23.672 -28.484 -39.562 1 69.56 795 GLY A CA 1
ATOM 6086 C C . GLY A 1 795 ? 24.094 -29.922 -39.281 1 69.56 795 GLY A C 1
ATOM 6087 O O . GLY A 1 795 ? 24.641 -30.203 -38.219 1 69.56 795 GLY A O 1
ATOM 6088 N N . GLY A 1 796 ? 23.75 -30.812 -40.188 1 77.19 796 GLY A N 1
ATOM 6089 C CA . GLY A 1 796 ? 24.141 -32.219 -40.094 1 77.19 796 GLY A CA 1
ATOM 6090 C C . GLY A 1 796 ? 23.266 -33 -39.125 1 77.19 796 GLY A C 1
ATOM 6091 O O . GLY A 1 796 ? 23.766 -33.875 -38.406 1 77.19 796 GLY A O 1
ATOM 6092 N N . CYS A 1 797 ? 22.016 -32.625 -39 1 86.69 797 CYS A N 1
ATOM 6093 C CA . CYS A 1 797 ? 21.109 -33.344 -38.125 1 86.69 797 CYS A CA 1
ATOM 6094 C C . CYS A 1 797 ? 20.625 -34.625 -38.75 1 86.69 797 CYS A C 1
ATOM 6096 O O . CYS A 1 797 ? 20.125 -34.625 -39.875 1 86.69 797 CYS A O 1
ATOM 6098 N N . THR A 1 798 ? 21 -35.75 -38.188 1 91.31 798 THR A N 1
ATOM 6099 C CA . THR A 1 798 ? 20.531 -37.062 -38.625 1 91.31 798 THR A CA 1
ATOM 6100 C C . THR A 1 798 ? 19.594 -37.656 -37.562 1 91.31 798 THR A C 1
ATOM 6102 O O . THR A 1 798 ? 19.891 -37.625 -36.375 1 91.31 798 THR A O 1
ATOM 6105 N N . VAL A 1 799 ? 18.438 -38.094 -38 1 92.69 799 VAL A N 1
ATOM 6106 C CA . VAL A 1 799 ? 17.453 -38.719 -37.094 1 92.69 799 VAL A CA 1
ATOM 6107 C C . VAL A 1 799 ? 17.047 -40.094 -37.625 1 92.69 799 VAL A C 1
ATOM 6109 O O . VAL A 1 799 ? 16.969 -40.281 -38.844 1 92.69 799 VAL A O 1
ATOM 6112 N N . PHE A 1 800 ? 16.953 -41.062 -36.781 1 94.12 800 PHE A N 1
ATOM 6113 C CA . PHE A 1 800 ? 16.391 -42.375 -37.125 1 94.12 800 PHE A CA 1
ATOM 6114 C C . PHE A 1 800 ? 14.875 -42.375 -36.938 1 94.12 800 PHE A C 1
ATOM 6116 O O . PHE A 1 800 ? 14.375 -41.906 -35.906 1 94.12 800 PHE A O 1
ATOM 6123 N N . ARG A 1 801 ? 14.141 -42.719 -37.906 1 94.44 801 ARG A N 1
ATOM 6124 C CA . ARG A 1 801 ? 12.68 -42.688 -37.875 1 94.44 801 ARG A CA 1
ATOM 6125 C C . ARG A 1 801 ? 12.102 -44.094 -38.031 1 94.44 801 ARG A C 1
ATOM 6127 O O . ARG A 1 801 ? 12.578 -44.906 -38.844 1 94.44 801 ARG A O 1
ATOM 6134 N N . ILE A 1 802 ? 11.133 -44.469 -37.219 1 93.69 802 ILE A N 1
ATOM 6135 C CA . ILE A 1 802 ? 10.352 -45.688 -37.406 1 93.69 802 ILE A CA 1
ATOM 6136 C C . ILE A 1 802 ? 8.867 -45.344 -37.5 1 93.69 802 ILE A C 1
ATOM 6138 O O . ILE A 1 802 ? 8.328 -44.656 -36.625 1 93.69 802 ILE A O 1
ATOM 6142 N N . SER A 1 803 ? 8.242 -45.656 -38.625 1 90.75 803 SER A N 1
ATOM 6143 C CA . SER A 1 803 ? 6.828 -45.375 -38.844 1 90.75 803 SER A CA 1
ATOM 6144 C C . SER A 1 803 ? 5.938 -46.312 -38.062 1 90.75 803 SER A C 1
ATOM 6146 O O . SER A 1 803 ? 6.387 -47.406 -37.656 1 90.75 803 SER A O 1
ATOM 6148 N N . ARG A 1 804 ? 4.723 -45.875 -37.844 1 88.56 804 ARG A N 1
ATOM 6149 C CA . ARG A 1 804 ? 3.752 -46.719 -37.156 1 88.56 804 ARG A CA 1
ATOM 6150 C C . ARG A 1 804 ? 3.527 -48.031 -37.875 1 88.56 804 ARG A C 1
ATOM 6152 O O . ARG A 1 804 ? 3.438 -49.094 -37.25 1 88.56 804 ARG A O 1
ATOM 6159 N N . ARG A 1 805 ? 3.443 -47.969 -39.188 1 86.38 805 ARG A N 1
ATOM 6160 C CA . ARG A 1 805 ? 3.232 -49.156 -40.031 1 86.38 805 ARG A CA 1
ATOM 6161 C C . ARG A 1 805 ? 4.367 -50.156 -39.812 1 86.38 805 ARG A C 1
ATOM 6163 O O . ARG A 1 805 ? 4.121 -51.344 -39.625 1 86.38 805 ARG A O 1
ATOM 6170 N N . ARG A 1 806 ? 5.523 -49.625 -39.844 1 90 806 ARG A N 1
ATOM 6171 C CA . ARG A 1 806 ? 6.688 -50.5 -39.688 1 90 806 ARG A CA 1
ATOM 6172 C C . ARG A 1 806 ? 6.727 -51.094 -38.281 1 90 806 ARG A C 1
ATOM 6174 O O . ARG A 1 806 ? 7.105 -52.25 -38.125 1 90 806 ARG A O 1
ATOM 6181 N N . LEU A 1 807 ? 6.395 -50.344 -37.344 1 89.75 807 LEU A N 1
ATOM 6182 C CA . LEU A 1 807 ? 6.387 -50.812 -35.969 1 89.75 807 LEU A CA 1
ATOM 6183 C C . LEU A 1 807 ? 5.34 -51.906 -35.781 1 89.75 807 LEU A C 1
ATOM 6185 O O . LEU A 1 807 ? 5.586 -52.906 -35.094 1 89.75 807 LEU A O 1
ATOM 6189 N N . GLU A 1 808 ? 4.227 -51.781 -36.375 1 84.44 808 GLU A N 1
ATOM 6190 C CA . GLU A 1 808 ? 3.166 -52.781 -36.281 1 84.44 808 GLU A CA 1
ATOM 6191 C C . GLU A 1 808 ? 3.568 -54.062 -36.969 1 84.44 808 GLU A C 1
ATOM 6193 O O . GLU A 1 808 ? 3.248 -55.156 -36.5 1 84.44 808 GLU A O 1
ATOM 6198 N N . GLU A 1 809 ? 4.234 -53.875 -38.062 1 87.69 809 GLU A N 1
ATOM 6199 C CA . GLU A 1 809 ? 4.746 -55.062 -38.75 1 87.69 809 GLU A CA 1
ATOM 6200 C C . GLU A 1 809 ? 5.781 -55.781 -37.906 1 87.69 809 GLU A C 1
ATOM 6202 O O . GLU A 1 809 ? 5.801 -57.031 -37.875 1 87.69 809 GLU A O 1
ATOM 6207 N N . LEU A 1 810 ? 6.508 -55 -37.312 1 89.81 810 LEU A N 1
ATOM 6208 C CA . LEU A 1 810 ? 7.559 -55.562 -36.469 1 89.81 810 LEU A CA 1
ATOM 6209 C C . LEU A 1 810 ? 6.961 -56.25 -35.25 1 89.81 810 LEU A C 1
ATOM 6211 O O . LEU A 1 810 ? 7.539 -57.219 -34.75 1 89.81 810 LEU A O 1
ATOM 6215 N N . GLU A 1 811 ? 5.887 -55.781 -34.75 1 87.31 811 GLU A N 1
ATOM 6216 C CA . GLU A 1 811 ? 5.211 -56.406 -33.625 1 87.31 811 GLU A CA 1
ATOM 6217 C C . GLU A 1 811 ? 4.828 -57.844 -33.938 1 87.31 811 GLU A C 1
ATOM 6219 O O . GLU A 1 811 ? 4.812 -58.688 -33.031 1 87.31 811 GLU A O 1
ATOM 6224 N N . LEU A 1 812 ? 4.59 -58.125 -35.188 1 83.81 812 LEU A N 1
ATOM 6225 C CA . LEU A 1 812 ? 4.18 -59.438 -35.625 1 83.81 812 LEU A CA 1
ATOM 6226 C C . LEU A 1 812 ? 5.387 -60.281 -36 1 83.81 812 LEU A C 1
ATOM 6228 O O . LEU A 1 812 ? 5.457 -61.469 -35.656 1 83.81 812 LEU A O 1
ATOM 6232 N N . SER A 1 813 ? 6.395 -59.656 -36.656 1 87.5 813 SER A N 1
ATOM 6233 C CA . SER A 1 813 ? 7.512 -60.406 -37.219 1 87.5 813 SER A CA 1
ATOM 6234 C C . SER A 1 813 ? 8.602 -60.625 -36.156 1 87.5 813 SER A C 1
ATOM 6236 O O . SER A 1 813 ? 9.172 -61.719 -36.094 1 87.5 813 SER A O 1
ATOM 6238 N N . ASN A 1 814 ? 8.914 -59.656 -35.406 1 91.44 814 ASN A N 1
ATOM 6239 C CA . ASN A 1 814 ? 9.977 -59.75 -34.406 1 91.44 814 ASN A CA 1
ATOM 6240 C C . ASN A 1 814 ? 9.578 -59.062 -33.125 1 91.44 814 ASN A C 1
ATOM 6242 O O . ASN A 1 814 ? 10.133 -58 -32.781 1 91.44 814 ASN A O 1
ATOM 6246 N N . PRO A 1 815 ? 8.766 -59.75 -32.344 1 90.62 815 PRO A N 1
ATOM 6247 C CA . PRO A 1 815 ? 8.273 -59.125 -31.109 1 90.62 815 PRO A CA 1
ATOM 6248 C C . PRO A 1 815 ? 9.391 -58.812 -30.109 1 90.62 815 PRO A C 1
ATOM 6250 O O . PRO A 1 815 ? 9.289 -57.844 -29.328 1 90.62 815 PRO A O 1
ATOM 6253 N N . SER A 1 816 ? 10.438 -59.531 -30.109 1 89.19 816 SER A N 1
ATOM 6254 C CA . SER A 1 816 ? 11.539 -59.281 -29.172 1 89.19 816 SER A CA 1
ATOM 6255 C C . SER A 1 816 ? 12.203 -57.938 -29.422 1 89.19 816 SER A C 1
ATOM 6257 O O . SER A 1 816 ? 12.594 -57.25 -28.484 1 89.19 816 SER A O 1
ATOM 6259 N N . ALA A 1 817 ? 12.312 -57.625 -30.656 1 91.69 817 ALA A N 1
ATOM 6260 C CA . ALA A 1 817 ? 12.883 -56.344 -31 1 91.69 817 ALA A CA 1
ATOM 6261 C C . ALA A 1 817 ? 11.977 -55.188 -30.547 1 91.69 817 ALA A C 1
ATOM 6263 O O . ALA A 1 817 ? 12.453 -54.156 -30.078 1 91.69 817 ALA A O 1
ATOM 6264 N N . VAL A 1 818 ? 10.758 -55.375 -30.672 1 91.69 818 VAL A N 1
ATOM 6265 C CA . VAL A 1 818 ? 9.789 -54.375 -30.281 1 91.69 818 VAL A CA 1
ATOM 6266 C C . VAL A 1 818 ? 9.797 -54.188 -28.766 1 91.69 818 VAL A C 1
ATOM 6268 O O . VAL A 1 818 ? 9.617 -53.062 -28.266 1 91.69 818 VAL A O 1
ATOM 6271 N N . VAL A 1 819 ? 9.969 -55.219 -28.078 1 90.44 819 VAL A N 1
ATOM 6272 C CA . VAL A 1 819 ? 10.039 -55.156 -26.625 1 90.44 819 VAL A CA 1
ATOM 6273 C C . VAL A 1 819 ? 11.18 -54.25 -26.188 1 90.44 819 VAL A C 1
ATOM 6275 O O . VAL A 1 819 ? 11.016 -53.438 -25.266 1 90.44 819 VAL A O 1
ATOM 6278 N N . LEU A 1 820 ? 12.258 -54.375 -26.812 1 89.06 820 LEU A N 1
ATOM 6279 C CA . LEU A 1 820 ? 13.398 -53.531 -26.484 1 89.06 820 LEU A CA 1
ATOM 6280 C C . LEU A 1 820 ? 13.078 -52.062 -26.797 1 89.06 820 LEU A C 1
ATOM 6282 O O . LEU A 1 820 ? 13.375 -51.188 -26 1 89.06 820 LEU A O 1
ATOM 6286 N N . LEU A 1 821 ? 12.555 -51.844 -27.922 1 91.06 821 LEU A N 1
ATOM 6287 C CA . LEU A 1 821 ? 12.219 -50.469 -28.312 1 91.06 821 LEU A CA 1
ATOM 6288 C C . LEU A 1 821 ? 11.25 -49.844 -27.312 1 91.06 821 LEU A C 1
ATOM 6290 O O . LEU A 1 821 ? 11.43 -48.688 -26.906 1 91.06 821 LEU A O 1
ATOM 6294 N N . GLN A 1 822 ? 10.273 -50.531 -26.984 1 89.56 822 GLN A N 1
ATOM 6295 C CA . GLN A 1 822 ? 9.289 -50.031 -26.031 1 89.56 822 GLN A CA 1
ATOM 6296 C C . GLN A 1 822 ? 9.914 -49.781 -24.672 1 89.56 822 GLN A C 1
ATOM 6298 O O . GLN A 1 822 ? 9.547 -48.844 -23.969 1 89.56 822 GLN A O 1
ATOM 6303 N N . LYS A 1 823 ? 10.797 -50.594 -24.281 1 87.06 823 LYS A N 1
ATOM 6304 C CA . LYS A 1 823 ? 11.523 -50.406 -23.031 1 87.06 823 LYS A CA 1
ATOM 6305 C C . LYS A 1 823 ? 12.305 -49.094 -23.047 1 87.06 823 LYS A C 1
ATOM 6307 O O . LYS A 1 823 ? 12.352 -48.375 -22.047 1 87.06 823 LYS A O 1
ATOM 6312 N N . VAL A 1 824 ? 12.898 -48.875 -24.109 1 86.5 824 VAL A N 1
ATOM 6313 C CA . VAL A 1 824 ? 13.672 -47.656 -24.297 1 86.5 824 VAL A CA 1
ATOM 6314 C C . VAL A 1 824 ? 12.75 -46.438 -24.172 1 86.5 824 VAL A C 1
ATOM 6316 O O . VAL A 1 824 ? 13.07 -45.469 -23.469 1 86.5 824 VAL A O 1
ATOM 6319 N N . ILE A 1 825 ? 11.672 -46.5 -24.812 1 87.44 825 ILE A N 1
ATOM 6320 C CA . ILE A 1 825 ? 10.727 -45.375 -24.812 1 87.44 825 ILE A CA 1
ATOM 6321 C C . ILE A 1 825 ? 10.148 -45.188 -23.406 1 87.44 825 ILE A C 1
ATOM 6323 O O . ILE A 1 825 ? 9.977 -44.062 -22.938 1 87.44 825 ILE A O 1
ATOM 6327 N N . LEU A 1 826 ? 9.805 -46.188 -22.812 1 86.75 826 LEU A N 1
ATOM 6328 C CA . LEU A 1 826 ? 9.273 -46.156 -21.453 1 86.75 826 LEU A CA 1
ATOM 6329 C C . LEU A 1 826 ? 10.273 -45.531 -20.5 1 86.75 826 LEU A C 1
ATOM 6331 O O . LEU A 1 826 ? 9.891 -44.719 -19.625 1 86.75 826 LEU A O 1
ATOM 6335 N N . ARG A 1 827 ? 11.453 -45.812 -20.594 1 79.38 827 ARG A N 1
ATOM 6336 C CA . ARG A 1 827 ? 12.492 -45.219 -19.75 1 79.38 827 ARG A CA 1
ATOM 6337 C C . ARG A 1 827 ? 12.625 -43.719 -20.016 1 79.38 827 ARG A C 1
ATOM 6339 O O . ARG A 1 827 ? 12.828 -42.938 -19.078 1 79.38 827 ARG A O 1
ATOM 6346 N N . ASP A 1 828 ? 12.586 -43.469 -21.172 1 77.38 828 ASP A N 1
ATOM 6347 C CA . ASP A 1 828 ? 12.664 -42.031 -21.531 1 77.38 828 ASP A CA 1
ATOM 6348 C C . ASP A 1 828 ? 11.492 -41.25 -20.953 1 77.38 828 ASP A C 1
ATOM 6350 O O . ASP A 1 828 ? 11.68 -40.188 -20.344 1 77.38 828 ASP A O 1
ATOM 6354 N N . LEU A 1 829 ? 10.336 -41.75 -21.125 1 75.81 829 LEU A N 1
ATOM 6355 C CA . LEU A 1 829 ? 9.125 -41.062 -20.656 1 75.81 829 LEU A CA 1
ATOM 6356 C C . LEU A 1 829 ? 9.094 -40.969 -19.141 1 75.81 829 LEU A C 1
ATOM 6358 O O . LEU A 1 829 ? 8.672 -39.969 -18.578 1 75.81 829 LEU A O 1
ATOM 6362 N N . THR A 1 830 ? 9.438 -41.969 -18.484 1 75.19 830 THR A N 1
ATOM 6363 C CA . THR A 1 830 ? 9.383 -42 -17.031 1 75.19 830 THR A CA 1
ATOM 6364 C C . THR A 1 830 ? 10.445 -41.062 -16.453 1 75.19 830 THR A C 1
ATOM 6366 O O . THR A 1 830 ? 10.219 -40.406 -15.422 1 75.19 830 THR A O 1
ATOM 6369 N N . GLN A 1 831 ? 11.531 -41.031 -17.047 1 68.12 831 GLN A N 1
ATOM 6370 C CA . GLN A 1 831 ? 12.562 -40.094 -16.594 1 68.12 831 GLN A CA 1
ATOM 6371 C C . GLN A 1 831 ? 12.086 -38.656 -16.734 1 68.12 831 GLN A C 1
ATOM 6373 O O . GLN A 1 831 ? 12.383 -37.812 -15.883 1 68.12 831 GLN A O 1
ATOM 6378 N N . LEU A 1 832 ? 11.484 -38.375 -17.766 1 66.31 832 LEU A N 1
ATOM 6379 C CA . LEU A 1 832 ? 10.922 -37.062 -17.969 1 66.31 832 LEU A CA 1
ATOM 6380 C C . LEU A 1 832 ? 9.883 -36.719 -16.906 1 66.31 832 LEU A C 1
ATOM 6382 O O . LEU A 1 832 ? 9.797 -35.594 -16.438 1 66.31 832 LEU A O 1
ATOM 6386 N N . GLN A 1 833 ? 9.148 -37.656 -16.594 1 65.31 833 GLN A N 1
ATOM 6387 C CA . GLN A 1 833 ? 8.117 -37.469 -15.57 1 65.31 833 GLN A CA 1
ATOM 6388 C C . GLN A 1 833 ? 8.734 -37.219 -14.203 1 65.31 833 GLN A C 1
ATOM 6390 O O . GLN A 1 833 ? 8.25 -36.344 -13.453 1 65.31 833 GLN A O 1
ATOM 6395 N N . VAL A 1 834 ? 9.703 -37.906 -13.938 1 60.88 834 VAL A N 1
ATOM 6396 C CA . VAL A 1 834 ? 10.359 -37.75 -12.648 1 60.88 834 VAL A CA 1
ATOM 6397 C C . VAL A 1 834 ? 11 -36.375 -12.562 1 60.88 834 VAL A C 1
ATOM 6399 O O . VAL A 1 834 ? 10.984 -35.75 -11.5 1 60.88 834 VAL A O 1
ATOM 6402 N N . GLN A 1 835 ? 11.578 -36 -13.641 1 57.97 835 GLN A N 1
ATOM 6403 C CA . GLN A 1 835 ? 12.273 -34.719 -13.656 1 57.97 835 GLN A CA 1
ATOM 6404 C C . GLN A 1 835 ? 11.297 -33.562 -13.562 1 57.97 835 GLN A C 1
ATOM 6406 O O . GLN A 1 835 ? 11.578 -32.531 -12.914 1 57.97 835 GLN A O 1
ATOM 6411 N N . HIS A 1 836 ? 10.328 -33.625 -14.242 1 53.62 836 HIS A N 1
ATOM 6412 C CA . HIS A 1 836 ? 9.469 -32.438 -14.352 1 53.62 836 HIS A CA 1
ATOM 6413 C C . HIS A 1 836 ? 8.258 -32.562 -13.43 1 53.62 836 HIS A C 1
ATOM 6415 O O . HIS A 1 836 ? 7.688 -31.562 -13.016 1 53.62 836 HIS A O 1
ATOM 6421 N N . LEU A 1 837 ? 7.727 -33.625 -13.531 1 47.69 837 LEU A N 1
ATOM 6422 C CA . LEU A 1 837 ? 6.531 -33.812 -12.719 1 47.69 837 LEU A CA 1
ATOM 6423 C C . LEU A 1 837 ? 6.895 -34.312 -11.32 1 47.69 837 LEU A C 1
ATOM 6425 O O . LEU A 1 837 ? 6.062 -34.281 -10.414 1 47.69 837 LEU A O 1
ATOM 6429 N N . GLY A 1 838 ? 8.234 -34.25 -10.828 1 40.09 838 GLY A N 1
ATOM 6430 C CA . GLY A 1 838 ? 8.516 -34.906 -9.57 1 40.09 838 GLY A CA 1
ATOM 6431 C C . GLY A 1 838 ? 7.348 -35.75 -9.07 1 40.09 838 GLY A C 1
ATOM 6432 O O . GLY A 1 838 ? 6.203 -35.531 -9.461 1 40.09 838 GLY A O 1
ATOM 6433 N N . PRO A 1 839 ? 7.586 -36.969 -8.562 1 34.16 839 PRO A N 1
ATOM 6434 C CA . PRO A 1 839 ? 6.41 -37.688 -8.039 1 34.16 839 PRO A CA 1
ATOM 6435 C C . PRO A 1 839 ? 5.359 -36.719 -7.477 1 34.16 839 PRO A C 1
ATOM 6437 O O . PRO A 1 839 ? 4.16 -36.969 -7.617 1 34.16 839 PRO A O 1
ATOM 6440 N N . ILE A 1 840 ? 5.773 -35.812 -6.66 1 33.41 840 ILE A N 1
ATOM 6441 C CA . ILE A 1 840 ? 5.074 -34.938 -5.727 1 33.41 840 ILE A CA 1
ATOM 6442 C C . ILE A 1 840 ? 4.582 -33.688 -6.465 1 33.41 840 ILE A C 1
ATOM 6444 O O . ILE A 1 840 ? 3.656 -33 -6.004 1 33.41 840 ILE A O 1
ATOM 6448 N N . GLN A 1 841 ? 5.316 -33.125 -7.402 1 36 841 GLN A N 1
ATOM 6449 C CA . GLN A 1 841 ? 5.102 -31.781 -7.91 1 36 841 GLN A CA 1
ATOM 6450 C C . GLN A 1 841 ? 3.828 -31.703 -8.742 1 36 841 GLN A C 1
ATOM 6452 O O . GLN A 1 841 ? 3.291 -30.609 -8.969 1 36 841 GLN A O 1
ATOM 6457 N N . ALA A 1 842 ? 3.477 -32.625 -9.516 1 32.5 842 ALA A N 1
ATOM 6458 C CA . ALA A 1 842 ? 2.082 -32.719 -9.945 1 32.5 842 ALA A CA 1
ATOM 6459 C C . ALA A 1 842 ? 1.139 -32.375 -8.797 1 32.5 842 ALA A C 1
ATOM 6461 O O . ALA A 1 842 ? 0.057 -31.812 -9.016 1 32.5 842 ALA A O 1
ATOM 6462 N N . CYS A 1 843 ? 1.518 -32.719 -7.672 1 31.19 843 CYS A N 1
ATOM 6463 C CA . CYS A 1 843 ? 0.806 -32.438 -6.43 1 31.19 843 CYS A CA 1
ATOM 6464 C C . CYS A 1 843 ? 1.023 -30.984 -6 1 31.19 843 CYS A C 1
ATOM 6466 O O . CYS A 1 843 ? 0.175 -30.406 -5.324 1 31.19 843 CYS A O 1
ATOM 6468 N N . SER A 1 844 ? 2.207 -30.422 -6.141 1 31.72 844 SER A N 1
ATOM 6469 C CA . SER A 1 844 ? 2.584 -29.125 -5.586 1 31.72 844 SER A CA 1
ATOM 6470 C C . SER A 1 844 ? 1.985 -27.984 -6.395 1 31.72 844 SER A C 1
ATOM 6472 O O . SER A 1 844 ? 1.854 -26.859 -5.891 1 31.72 844 SER A O 1
ATOM 6474 N N . ARG A 1 845 ? 1.999 -27.984 -7.742 1 31.8 845 ARG A N 1
ATOM 6475 C CA . ARG A 1 845 ? 1.396 -26.891 -8.477 1 31.8 845 ARG A CA 1
ATOM 6476 C C . ARG A 1 845 ? -0.063 -26.688 -8.078 1 31.8 845 ARG A C 1
ATOM 6478 O O . ARG A 1 845 ? -0.686 -25.688 -8.445 1 31.8 845 ARG A O 1
ATOM 6485 N N . LEU A 1 846 ? -0.729 -27.766 -7.676 1 29.23 846 LEU A N 1
ATOM 6486 C CA . LEU A 1 846 ? -2.117 -27.672 -7.238 1 29.23 846 LEU A CA 1
ATOM 6487 C C . LEU A 1 846 ? -2.197 -27.125 -5.816 1 29.23 846 LEU A C 1
ATOM 6489 O O . LEU A 1 846 ? -3.275 -27.109 -5.215 1 29.23 846 LEU A O 1
ATOM 6493 N N . LYS A 1 847 ? -1.134 -26.984 -5.094 1 29.67 847 LYS A N 1
ATOM 6494 C CA . LYS A 1 847 ? -1.315 -26.281 -3.824 1 29.67 847 LYS A CA 1
ATOM 6495 C C . LYS A 1 847 ? -1.427 -24.781 -4.043 1 29.67 847 LYS A C 1
ATOM 6497 O O . LYS A 1 847 ? -0.612 -24.188 -4.754 1 29.67 847 LYS A O 1
ATOM 6502 N N . MET B 1 1 ? 27.484 14.117 1.176 1 17.27 1 MET B N 1
ATOM 6503 C CA . MET B 1 1 ? 26.344 13.219 0.968 1 17.27 1 MET B CA 1
ATOM 6504 C C . MET B 1 1 ? 25.969 13.148 -0.51 1 17.27 1 MET B C 1
ATOM 6506 O O . MET B 1 1 ? 26.156 14.117 -1.248 1 17.27 1 MET B O 1
ATOM 6510 N N . GLU B 1 2 ? 25.641 12.094 -1.402 1 21.14 2 GLU B N 1
ATOM 6511 C CA . GLU B 1 2 ? 26.547 11.391 -2.305 1 21.14 2 GLU B CA 1
ATOM 6512 C C . GLU B 1 2 ? 26.703 12.141 -3.619 1 21.14 2 GLU B C 1
ATOM 6514 O O . GLU B 1 2 ? 25.734 12.633 -4.188 1 21.14 2 GLU B O 1
ATOM 6519 N N . THR B 1 3 ? 27.625 12.867 -3.949 1 22.55 3 THR B N 1
ATOM 6520 C CA . THR B 1 3 ? 27.984 13.039 -5.352 1 22.55 3 THR B CA 1
ATOM 6521 C C . THR B 1 3 ? 27.719 11.758 -6.141 1 22.55 3 THR B C 1
ATOM 6523 O O . THR B 1 3 ? 27.906 11.719 -7.359 1 22.55 3 THR B O 1
ATOM 6526 N N . LEU B 1 4 ? 27.641 10.656 -5.316 1 23.06 4 LEU B N 1
ATOM 6527 C CA . LEU B 1 4 ? 27.922 9.305 -5.793 1 23.06 4 LEU B CA 1
ATOM 6528 C C . LEU B 1 4 ? 26.75 8.773 -6.613 1 23.06 4 LEU B C 1
ATOM 6530 O O . LEU B 1 4 ? 26.656 7.57 -6.875 1 23.06 4 LEU B O 1
ATOM 6534 N N . LEU B 1 5 ? 25.734 9.383 -6.812 1 26.22 5 LEU B N 1
ATOM 6535 C CA . LEU B 1 5 ? 25.016 8.703 -7.891 1 26.22 5 LEU B CA 1
ATOM 6536 C C . LEU B 1 5 ? 25.859 8.695 -9.164 1 26.22 5 LEU B C 1
ATOM 6538 O O . LEU B 1 5 ? 26.312 9.742 -9.625 1 26.22 5 LEU B O 1
ATOM 6542 N N . SER B 1 6 ? 26.547 7.477 -9.602 1 27.22 6 SER B N 1
ATOM 6543 C CA . SER B 1 6 ? 27.719 7.105 -10.383 1 27.22 6 SER B CA 1
ATOM 6544 C C . SER B 1 6 ? 27.641 7.664 -11.805 1 27.22 6 SER B C 1
ATOM 6546 O O . SER B 1 6 ? 28.578 7.523 -12.586 1 27.22 6 SER B O 1
ATOM 6548 N N . ASP B 1 7 ? 26.609 8 -12.359 1 27.27 7 ASP B N 1
ATOM 6549 C CA . ASP B 1 7 ? 26.75 7.918 -13.805 1 27.27 7 ASP B CA 1
ATOM 6550 C C . ASP B 1 7 ? 27.828 8.875 -14.305 1 27.27 7 ASP B C 1
ATOM 6552 O O . ASP B 1 7 ? 28.5 8.594 -15.305 1 27.27 7 ASP B O 1
ATOM 6556 N N . GLY B 1 8 ? 27.922 10.133 -13.922 1 25.64 8 GLY B N 1
ATOM 6557 C CA . GLY B 1 8 ? 28.703 10.891 -14.883 1 25.64 8 GLY B CA 1
ATOM 6558 C C . GLY B 1 8 ? 30.188 10.508 -14.867 1 25.64 8 GLY B C 1
ATOM 6559 O O . GLY B 1 8 ? 30.875 10.695 -15.867 1 25.64 8 GLY B O 1
ATOM 6560 N N . PHE B 1 9 ? 30.812 10.406 -13.672 1 24.66 9 PHE B N 1
ATOM 6561 C CA . PHE B 1 9 ? 32.25 10.266 -13.633 1 24.66 9 PHE B CA 1
ATOM 6562 C C . PHE B 1 9 ? 32.688 8.859 -14.039 1 24.66 9 PHE B C 1
ATOM 6564 O O . PHE B 1 9 ? 33.875 8.555 -14.117 1 24.66 9 PHE B O 1
ATOM 6571 N N . ILE B 1 10 ? 31.812 7.887 -13.977 1 28.05 10 ILE B N 1
ATOM 6572 C CA . ILE B 1 10 ? 32.312 6.605 -14.445 1 28.05 10 ILE B CA 1
ATOM 6573 C C . ILE B 1 10 ? 32.594 6.668 -15.945 1 28.05 10 ILE B C 1
ATOM 6575 O O . ILE B 1 10 ? 32.844 5.645 -16.578 1 28.05 10 ILE B O 1
ATOM 6579 N N . ARG B 1 11 ? 32.219 7.707 -16.609 1 24.95 11 ARG B N 1
ATOM 6580 C CA . ARG B 1 11 ? 32.562 7.562 -18.016 1 24.95 11 ARG B CA 1
ATOM 6581 C C . ARG B 1 11 ? 34.031 7.25 -18.203 1 24.95 11 ARG B C 1
ATOM 6583 O O . ARG B 1 11 ? 34.406 6.301 -18.906 1 24.95 11 ARG B O 1
ATOM 6590 N N . HIS B 1 12 ? 34.906 8.383 -18.609 1 24.92 12 HIS B N 1
ATOM 6591 C CA . HIS B 1 12 ? 36.125 8.289 -19.422 1 24.92 12 HIS B CA 1
ATOM 6592 C C . HIS B 1 12 ? 37.281 7.73 -18.609 1 24.92 12 HIS B C 1
ATOM 6594 O O . HIS B 1 12 ? 38.375 7.5 -19.141 1 24.92 12 HIS B O 1
ATOM 6600 N N . ALA B 1 13 ? 37.438 8.094 -17.312 1 24.11 13 ALA B N 1
ATOM 6601 C CA . ALA B 1 13 ? 38.844 7.82 -16.969 1 24.11 13 ALA B CA 1
ATOM 6602 C C . ALA B 1 13 ? 39.094 6.32 -16.859 1 24.11 13 ALA B C 1
ATOM 6604 O O . ALA B 1 13 ? 38.656 5.676 -15.906 1 24.11 13 ALA B O 1
ATOM 6605 N N . SER B 1 14 ? 39.094 5.484 -17.922 1 26.72 14 SER B N 1
ATOM 6606 C CA . SER B 1 14 ? 39.812 4.238 -18.203 1 26.72 14 SER B CA 1
ATOM 6607 C C . SER B 1 14 ? 41.188 4.242 -17.594 1 26.72 14 SER B C 1
ATOM 6609 O O . SER B 1 14 ? 42.188 4.324 -18.297 1 26.72 14 SER B O 1
ATOM 6611 N N . VAL B 1 15 ? 41.5 5.082 -16.594 1 26.78 15 VAL B N 1
ATOM 6612 C CA . VAL B 1 15 ? 42.906 4.914 -16.266 1 26.78 15 VAL B CA 1
ATOM 6613 C C . VAL B 1 15 ? 43.188 3.447 -15.945 1 26.78 15 VAL B C 1
ATOM 6615 O O . VAL B 1 15 ? 42.344 2.762 -15.344 1 26.78 15 VAL B O 1
ATOM 6618 N N . GLU B 1 16 ? 44.25 2.777 -16.578 1 28.17 16 GLU B N 1
ATOM 6619 C CA . GLU B 1 16 ? 44.969 1.507 -16.594 1 28.17 16 GLU B CA 1
ATOM 6620 C C . GLU B 1 16 ? 45.094 0.925 -15.188 1 28.17 16 GLU B C 1
ATOM 6622 O O . GLU B 1 16 ? 45.219 -0.292 -15.016 1 28.17 16 GLU B O 1
ATOM 6627 N N . GLY B 1 17 ? 45.219 1.784 -14.117 1 29 17 GLY B N 1
ATOM 6628 C CA . GLY B 1 17 ? 45.625 1.305 -12.805 1 29 17 GLY B CA 1
ATOM 6629 C C . GLY B 1 17 ? 44.469 0.676 -12.023 1 29 17 GLY B C 1
ATOM 6630 O O . GLY B 1 17 ? 44.656 0.266 -10.875 1 29 17 GLY B O 1
ATOM 6631 N N . GLY B 1 18 ? 43.344 0.794 -12.414 1 31.56 18 GLY B N 1
ATOM 6632 C CA . GLY B 1 18 ? 42.156 0.365 -11.672 1 31.56 18 GLY B CA 1
ATOM 6633 C C . GLY B 1 18 ? 42.062 -1.143 -11.547 1 31.56 18 GLY B C 1
ATOM 6634 O O . GLY B 1 18 ? 41.375 -1.651 -10.641 1 31.56 18 GLY B O 1
ATOM 6635 N N . ASP B 1 19 ? 42.438 -1.895 -12.617 1 32.62 19 ASP B N 1
ATOM 6636 C CA . ASP B 1 19 ? 42.469 -3.354 -12.609 1 32.62 19 ASP B CA 1
ATOM 6637 C C . ASP B 1 19 ? 43.406 -3.875 -11.531 1 32.62 19 ASP B C 1
ATOM 6639 O O . ASP B 1 19 ? 43.188 -4.934 -10.945 1 32.62 19 ASP B O 1
ATOM 6643 N N . GLU B 1 20 ? 44.562 -3.191 -11.367 1 31.06 20 GLU B N 1
ATOM 6644 C CA . GLU B 1 20 ? 45.594 -3.658 -10.438 1 31.06 20 GLU B CA 1
ATOM 6645 C C . GLU B 1 20 ? 45.094 -3.613 -8.992 1 31.06 20 GLU B C 1
ATOM 6647 O O . GLU B 1 20 ? 45.438 -4.48 -8.188 1 31.06 20 GLU B O 1
ATOM 6652 N N . TRP B 1 21 ? 44.281 -2.729 -8.695 1 32.09 21 TRP B N 1
ATOM 6653 C CA . TRP B 1 21 ? 43.844 -2.555 -7.316 1 32.09 21 TRP B CA 1
ATOM 6654 C C . TRP B 1 21 ? 42.844 -3.652 -6.918 1 32.09 21 TRP B C 1
ATOM 6656 O O . TRP B 1 21 ? 42.906 -4.172 -5.801 1 32.09 21 TRP B O 1
ATOM 6666 N N . ARG B 1 22 ? 41.938 -4.051 -7.738 1 35.12 22 ARG B N 1
ATOM 6667 C CA . ARG B 1 22 ? 41.031 -5.16 -7.453 1 35.12 22 ARG B CA 1
ATOM 6668 C C . ARG B 1 22 ? 41.812 -6.449 -7.203 1 35.12 22 ARG B C 1
ATOM 6670 O O . ARG B 1 22 ? 41.406 -7.281 -6.391 1 35.12 22 ARG B O 1
ATOM 6677 N N . GLU B 1 23 ? 42.844 -6.645 -7.984 1 32.22 23 GLU B N 1
ATOM 6678 C CA . GLU B 1 23 ? 43.688 -7.824 -7.816 1 32.22 23 GLU B CA 1
ATOM 6679 C C . GLU B 1 23 ? 44.438 -7.785 -6.488 1 32.22 23 GLU B C 1
ATOM 6681 O O . GLU B 1 23 ? 44.625 -8.828 -5.859 1 32.22 23 GLU B O 1
ATOM 6686 N N . THR B 1 24 ? 44.844 -6.613 -6.039 1 33.69 24 THR B N 1
ATOM 6687 C CA . THR B 1 24 ? 45.656 -6.566 -4.82 1 33.69 24 THR B CA 1
ATOM 6688 C C . THR B 1 24 ? 44.781 -6.777 -3.588 1 33.69 24 THR B C 1
ATOM 6690 O O . THR B 1 24 ? 45.25 -7.293 -2.57 1 33.69 24 THR B O 1
ATOM 6693 N N . CYS B 1 25 ? 43.562 -6.387 -3.58 1 34.31 25 CYS B N 1
ATOM 6694 C CA . CYS B 1 25 ? 42.719 -6.578 -2.389 1 34.31 25 CYS B CA 1
ATOM 6695 C C . CYS B 1 25 ? 42.375 -8.047 -2.197 1 34.31 25 CYS B C 1
ATOM 6697 O O . CYS B 1 25 ? 42.062 -8.477 -1.085 1 34.31 25 CYS B O 1
ATOM 6699 N N . ALA B 1 26 ? 42.188 -8.945 -3.145 1 34.09 26 ALA B N 1
ATOM 6700 C CA . ALA B 1 26 ? 41.906 -10.367 -3.012 1 34.09 26 ALA B CA 1
ATOM 6701 C C . ALA B 1 26 ? 43.062 -11.109 -2.357 1 34.09 26 ALA B C 1
ATOM 6703 O O . ALA B 1 26 ? 42.938 -12.289 -2.012 1 34.09 26 ALA B O 1
ATOM 6704 N N . GLN B 1 27 ? 44.312 -10.625 -2.371 1 32 27 GLN B N 1
ATOM 6705 C CA . GLN B 1 27 ? 45.406 -11.43 -1.839 1 32 27 GLN B CA 1
ATOM 6706 C C . GLN B 1 27 ? 45.469 -11.344 -0.317 1 32 27 GLN B 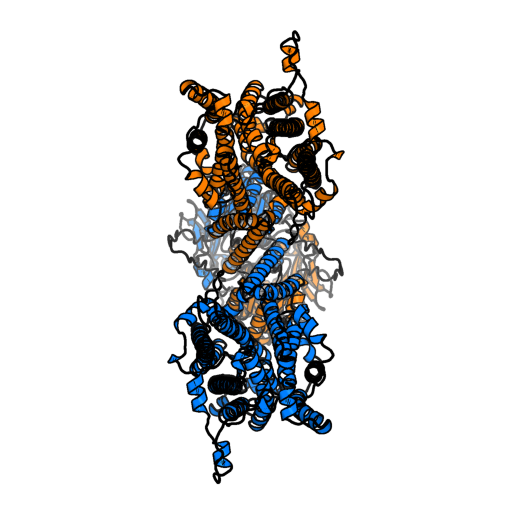C 1
ATOM 6708 O O . GLN B 1 27 ? 46.469 -10.875 0.245 1 32 27 GLN B O 1
ATOM 6713 N N . LYS B 1 28 ? 44.438 -11.211 0.387 1 39.22 28 LYS B N 1
ATOM 6714 C CA . LYS B 1 28 ? 44.562 -11.094 1.838 1 39.22 28 LYS B CA 1
ATOM 6715 C C . LYS B 1 28 ? 45 -12.398 2.471 1 39.22 28 LYS B C 1
ATOM 6717 O O . LYS B 1 28 ? 45 -12.547 3.693 1 39.22 28 LYS B O 1
ATOM 6722 N N . SER B 1 29 ? 45.188 -13.383 1.913 1 37.22 29 SER B N 1
ATOM 6723 C CA . SER B 1 29 ? 45.344 -14.562 2.76 1 37.22 29 SER B CA 1
ATOM 6724 C C . SER B 1 29 ? 46.469 -14.359 3.758 1 37.22 29 SER B C 1
ATOM 6726 O O . SER B 1 29 ? 46.375 -14.758 4.918 1 37.22 29 SER B O 1
ATOM 6728 N N . GLY B 1 30 ? 47.781 -14.258 3.357 1 37.34 30 GLY B N 1
ATOM 6729 C CA . GLY B 1 30 ? 48.969 -14.445 4.18 1 37.34 30 GLY B CA 1
ATOM 6730 C C . GLY B 1 30 ? 49.406 -13.18 4.887 1 37.34 30 GLY B C 1
ATOM 6731 O O . GLY B 1 30 ? 50.562 -13.055 5.254 1 37.34 30 GLY B O 1
ATOM 6732 N N . SER B 1 31 ? 48.688 -12.016 4.852 1 44.81 31 SER B N 1
ATOM 6733 C CA . SER B 1 31 ? 49.375 -10.805 5.258 1 44.81 31 SER B CA 1
ATOM 6734 C C . SER B 1 31 ? 49.5 -10.711 6.773 1 44.81 31 SER B C 1
ATOM 6736 O O . SER B 1 31 ? 48.688 -11.312 7.496 1 44.81 31 SER B O 1
ATOM 6738 N N . ASN B 1 32 ? 50.625 -10.305 7.395 1 46.59 32 ASN B N 1
ATOM 6739 C CA . ASN B 1 32 ? 51 -10 8.773 1 46.59 32 ASN B CA 1
ATOM 6740 C C . ASN B 1 32 ? 49.969 -9.117 9.453 1 46.59 32 ASN B C 1
ATOM 6742 O O . ASN B 1 32 ? 49.406 -8.227 8.82 1 46.59 32 ASN B O 1
ATOM 6746 N N . PRO B 1 33 ? 49.469 -9.633 10.602 1 49.88 33 PRO B N 1
ATOM 6747 C CA . PRO B 1 33 ? 48.469 -8.906 11.367 1 49.88 33 PRO B CA 1
ATOM 6748 C C . PRO B 1 33 ? 48.719 -7.398 11.414 1 49.88 33 PRO B C 1
ATOM 6750 O O . PRO B 1 33 ? 47.781 -6.605 11.43 1 49.88 33 PRO B O 1
ATOM 6753 N N . ARG B 1 34 ? 50 -7.012 11.523 1 50.75 34 ARG B N 1
ATOM 6754 C CA . ARG B 1 34 ? 50.312 -5.586 11.602 1 50.75 34 ARG B CA 1
ATOM 6755 C C . ARG B 1 34 ? 49.969 -4.879 10.297 1 50.75 34 ARG B C 1
ATOM 6757 O O . ARG B 1 34 ? 49.438 -3.764 10.305 1 50.75 34 ARG B O 1
ATOM 6764 N N . GLU B 1 35 ? 50.312 -5.438 9.242 1 57.38 35 GLU B N 1
ATOM 6765 C CA . GLU B 1 35 ? 50 -4.875 7.934 1 57.38 35 GLU B CA 1
ATOM 6766 C C . GLU B 1 35 ? 48.5 -4.852 7.684 1 57.38 35 GLU B C 1
ATOM 6768 O O . GLU B 1 35 ? 48 -3.955 7.008 1 57.38 35 GLU B O 1
ATOM 6773 N N . ALA B 1 36 ? 47.938 -5.746 8.453 1 61.69 36 ALA B N 1
ATOM 6774 C CA . ALA B 1 36 ? 46.5 -5.805 8.344 1 61.69 36 ALA B CA 1
ATOM 6775 C C . ALA B 1 36 ? 45.844 -4.609 9.039 1 61.69 36 ALA B C 1
ATOM 6777 O O . ALA B 1 36 ? 44.812 -4.094 8.57 1 61.69 36 ALA B O 1
ATOM 6778 N N . PHE B 1 37 ? 46.594 -4.129 10.094 1 67.38 37 PHE B N 1
ATOM 6779 C CA . PHE B 1 37 ? 46.031 -3.021 10.852 1 67.38 37 PHE B CA 1
ATOM 6780 C C . PHE B 1 37 ? 46.438 -1.686 10.234 1 67.38 37 PHE B C 1
ATOM 6782 O O . PHE B 1 37 ? 45.594 -0.815 10.023 1 67.38 37 PHE B O 1
ATOM 6789 N N . TRP B 1 38 ? 47.75 -1.375 9.875 1 75.62 38 TRP B N 1
ATOM 6790 C CA . TRP B 1 38 ? 48.25 -0.065 9.477 1 75.62 38 TRP B CA 1
ATOM 6791 C C . TRP B 1 38 ? 48 0.19 7.996 1 75.62 38 TRP B C 1
ATOM 6793 O O . TRP B 1 38 ? 47.938 1.341 7.559 1 75.62 38 TRP B O 1
ATOM 6803 N N . GLY B 1 39 ? 47.719 -0.74 7.305 1 73.06 39 GLY B N 1
ATOM 6804 C CA . GLY B 1 39 ? 47.562 -0.594 5.867 1 73.06 39 GLY B CA 1
ATOM 6805 C C . GLY B 1 39 ? 48.875 -0.434 5.117 1 73.06 39 GLY B C 1
ATOM 6806 O O . GLY B 1 39 ? 49.906 -0.898 5.574 1 73.06 39 GLY B O 1
ATOM 6807 N N . LYS B 1 40 ? 48.844 0.058 3.875 1 77.38 40 LYS B N 1
ATOM 6808 C CA . LYS B 1 40 ? 50 0.237 2.996 1 77.38 40 LYS B CA 1
ATOM 6809 C C . LYS B 1 40 ? 50.094 1.677 2.5 1 77.38 40 LYS B C 1
ATOM 6811 O O . LYS B 1 40 ? 49.188 2.48 2.732 1 77.38 40 LYS B O 1
ATOM 6816 N N . ASN B 1 41 ? 51.219 2.211 2.053 1 80.19 41 ASN B N 1
ATOM 6817 C CA . ASN B 1 41 ? 51.469 3.52 1.453 1 80.19 41 ASN B CA 1
ATOM 6818 C C . ASN B 1 41 ? 51.25 4.645 2.465 1 80.19 41 ASN B C 1
ATOM 6820 O O . ASN B 1 41 ? 50.406 5.52 2.264 1 80.19 41 ASN B O 1
ATOM 6824 N N . HIS B 1 42 ? 52.062 4.676 3.449 1 84.81 42 HIS B N 1
ATOM 6825 C CA . HIS B 1 42 ? 51.906 5.574 4.59 1 84.81 42 HIS B CA 1
ATOM 6826 C C . HIS B 1 42 ? 52.125 7.027 4.18 1 84.81 42 HIS B C 1
ATOM 6828 O O . HIS B 1 42 ? 51.469 7.934 4.711 1 84.81 42 HIS B O 1
ATOM 6834 N N . PHE B 1 43 ? 53.031 7.188 3.201 1 84.62 43 PHE B N 1
ATOM 6835 C CA . PHE B 1 43 ? 53.312 8.555 2.773 1 84.62 43 PHE B CA 1
ATOM 6836 C C . PHE B 1 43 ? 52.094 9.148 2.066 1 84.62 43 PHE B C 1
ATOM 6838 O O . PHE B 1 43 ? 51.719 10.297 2.314 1 84.62 43 PHE B O 1
ATOM 6845 N N . VAL B 1 44 ? 51.562 8.352 1.245 1 84.19 44 VAL B N 1
ATOM 6846 C CA . VAL B 1 44 ? 50.375 8.789 0.557 1 84.19 44 VAL B CA 1
ATOM 6847 C C . VAL B 1 44 ? 49.25 9.016 1.57 1 84.19 44 VAL B C 1
ATOM 6849 O O . VAL B 1 44 ? 48.469 9.984 1.458 1 84.19 44 VAL B O 1
ATOM 6852 N N . GLY B 1 45 ? 49.188 8.18 2.539 1 87.81 45 GLY B N 1
ATOM 6853 C CA . GLY B 1 45 ? 48.219 8.359 3.607 1 87.81 45 GLY B CA 1
ATOM 6854 C C . GLY B 1 45 ? 48.406 9.656 4.367 1 87.81 45 GLY B C 1
ATOM 6855 O O . GLY B 1 45 ? 47.438 10.32 4.723 1 87.81 45 GLY B O 1
ATOM 6856 N N . PHE B 1 46 ? 49.625 10.023 4.531 1 90.25 46 PHE B N 1
ATOM 6857 C CA . PHE B 1 46 ? 49.938 11.258 5.238 1 90.25 46 PHE B CA 1
ATOM 6858 C C . PHE B 1 46 ? 49.5 12.477 4.422 1 90.25 46 PHE B C 1
ATOM 6860 O O . PHE B 1 46 ? 48.875 13.391 4.949 1 90.25 46 PHE B O 1
ATOM 6867 N N . ILE B 1 47 ? 49.812 12.461 3.18 1 86.31 47 ILE B N 1
ATOM 6868 C CA . ILE B 1 47 ? 49.5 13.586 2.303 1 86.31 47 ILE B CA 1
ATOM 6869 C C . ILE B 1 47 ? 47.969 13.773 2.225 1 86.31 47 ILE B C 1
ATOM 6871 O O . ILE B 1 47 ? 47.469 14.891 2.365 1 86.31 47 ILE B O 1
ATOM 6875 N N . TYR B 1 48 ? 47.344 12.758 2.072 1 86.69 48 TYR B N 1
ATOM 6876 C CA . TYR B 1 48 ? 45.875 12.852 1.934 1 86.69 48 TYR B CA 1
ATOM 6877 C C . TYR B 1 48 ? 45.219 13.133 3.279 1 86.69 48 TYR B C 1
ATOM 6879 O O . TYR B 1 48 ? 44.125 13.703 3.336 1 86.69 48 TYR B O 1
ATOM 6887 N N . GLY B 1 49 ? 45.875 12.727 4.344 1 90.5 49 GLY B N 1
ATOM 6888 C CA . GLY B 1 49 ? 45.406 13.156 5.652 1 90.5 49 GLY B CA 1
ATOM 6889 C C . GLY B 1 49 ? 45.438 14.664 5.824 1 90.5 49 GLY B C 1
ATOM 6890 O O . GLY B 1 49 ? 44.5 15.25 6.383 1 90.5 49 GLY B O 1
ATOM 6891 N N . VAL B 1 50 ? 46.438 15.289 5.285 1 89.38 50 VAL B N 1
ATOM 6892 C CA . VAL B 1 50 ? 46.562 16.75 5.363 1 89.38 50 VAL B CA 1
ATOM 6893 C C . VAL B 1 50 ? 45.5 17.406 4.488 1 89.38 50 VAL B C 1
ATOM 6895 O O . VAL B 1 50 ? 44.875 18.391 4.895 1 89.38 50 VAL B O 1
ATOM 6898 N N . ILE B 1 51 ? 45.344 16.844 3.365 1 84.56 51 ILE B N 1
ATOM 6899 C CA . ILE B 1 51 ? 44.344 17.391 2.447 1 84.56 51 ILE B CA 1
ATOM 6900 C C . ILE B 1 51 ? 42.969 17.312 3.092 1 84.56 51 ILE B C 1
ATOM 6902 O O . ILE B 1 51 ? 42.219 18.281 3.062 1 84.56 51 ILE B O 1
ATOM 6906 N N . ASN B 1 52 ? 42.688 16.188 3.697 1 87.94 52 ASN B N 1
ATOM 6907 C CA . ASN B 1 52 ? 41.375 16.031 4.352 1 87.94 52 ASN B CA 1
ATOM 6908 C C . ASN B 1 52 ? 41.219 16.984 5.531 1 87.94 52 ASN B C 1
ATOM 6910 O O . ASN B 1 52 ? 40.125 17.5 5.773 1 87.94 52 ASN B O 1
ATOM 6914 N N . LEU B 1 53 ? 42.281 17.219 6.227 1 90.12 53 LEU B N 1
ATOM 6915 C CA . LEU B 1 53 ? 42.25 18.141 7.355 1 90.12 53 LEU B CA 1
ATOM 6916 C C . LEU B 1 53 ? 41.906 19.547 6.895 1 90.12 53 LEU B C 1
ATOM 6918 O O . LEU B 1 53 ? 41.094 20.25 7.543 1 90.12 53 LEU B O 1
ATOM 6922 N N . VAL B 1 54 ? 42.406 19.953 5.828 1 83.88 54 VAL B N 1
ATOM 6923 C CA . VAL B 1 54 ? 42.188 21.297 5.289 1 83.88 54 VAL B CA 1
ATOM 6924 C C . VAL B 1 54 ? 40.719 21.484 4.93 1 83.88 54 VAL B C 1
ATOM 6926 O O . VAL B 1 54 ? 40.156 22.562 5.102 1 83.88 54 VAL B O 1
ATOM 6929 N N . VAL B 1 55 ? 40.156 20.484 4.5 1 82.75 55 VAL B N 1
ATOM 6930 C CA . VAL B 1 55 ? 38.75 20.547 4.105 1 82.75 55 VAL B CA 1
ATOM 6931 C C . VAL B 1 55 ? 37.875 20.484 5.348 1 82.75 55 VAL B C 1
ATOM 6933 O O . VAL B 1 55 ? 36.844 21.156 5.414 1 82.75 55 VAL B O 1
ATOM 6936 N N . CYS B 1 56 ? 38.219 19.797 6.363 1 88.19 56 CYS B N 1
ATOM 6937 C CA . CYS B 1 56 ? 37.406 19.562 7.547 1 88.19 56 CYS B CA 1
ATOM 6938 C C . CYS B 1 56 ? 37.312 20.812 8.398 1 88.19 56 CYS B C 1
ATOM 6940 O O . CYS B 1 56 ? 36.25 21.094 8.977 1 88.19 56 CYS B O 1
ATOM 6942 N N . VAL B 1 57 ? 38.281 21.625 8.469 1 87.38 57 VAL B N 1
ATOM 6943 C CA . VAL B 1 57 ? 38.375 22.734 9.422 1 87.38 57 VAL B CA 1
ATOM 6944 C C . VAL B 1 57 ? 37.281 23.766 9.102 1 87.38 57 VAL B C 1
ATOM 6946 O O . VAL B 1 57 ? 36.438 24.094 9.953 1 87.38 57 VAL B O 1
ATOM 6949 N N . PRO B 1 58 ? 37.219 24.266 7.875 1 83.88 58 PRO B N 1
ATOM 6950 C CA . PRO B 1 58 ? 36.156 25.219 7.594 1 83.88 58 PRO B CA 1
ATOM 6951 C C . PRO B 1 58 ? 34.75 24.625 7.75 1 83.88 58 PRO B C 1
ATOM 6953 O O . PRO B 1 58 ? 33.812 25.312 8.148 1 83.88 58 PRO B O 1
ATOM 6956 N N . THR B 1 59 ? 34.688 23.359 7.434 1 85.06 59 THR B N 1
ATOM 6957 C CA . THR B 1 59 ? 33.375 22.672 7.539 1 85.06 59 THR B CA 1
ATOM 6958 C C . THR B 1 59 ? 32.906 22.625 8.992 1 85.06 59 THR B C 1
ATOM 6960 O O . THR B 1 59 ? 31.75 22.891 9.281 1 85.06 59 THR B O 1
ATOM 6963 N N . LEU B 1 60 ? 33.812 22.375 9.859 1 91.06 60 LEU B N 1
ATOM 6964 C CA . LEU B 1 60 ? 33.469 22.266 11.273 1 91.06 60 LEU B CA 1
ATOM 6965 C C . LEU B 1 60 ? 33.094 23.625 11.852 1 91.06 60 LEU B C 1
ATOM 6967 O O . LEU B 1 60 ? 32.219 23.719 12.711 1 91.06 60 LEU B O 1
ATOM 6971 N N . VAL B 1 61 ? 33.75 24.625 11.422 1 88.06 61 VAL B N 1
ATOM 6972 C CA . VAL B 1 61 ? 33.438 25.969 11.852 1 88.06 61 VAL B CA 1
ATOM 6973 C C . VAL B 1 61 ? 32 26.328 11.398 1 88.06 61 VAL B C 1
ATOM 6975 O O . VAL B 1 61 ? 31.219 26.844 12.18 1 88.06 61 VAL B O 1
ATOM 6978 N N . SER B 1 62 ? 31.766 25.984 10.219 1 83.88 62 SER B N 1
ATOM 6979 C CA . SER B 1 62 ? 30.438 26.25 9.672 1 83.88 62 SER B CA 1
ATOM 6980 C C . SER B 1 62 ? 29.375 25.453 10.414 1 83.88 62 SER B C 1
ATOM 6982 O O . SER B 1 62 ? 28.281 25.969 10.703 1 83.88 62 SER B O 1
ATOM 6984 N N . TYR B 1 63 ? 29.656 24.234 10.734 1 88.81 63 TYR B N 1
ATOM 6985 C CA . TYR B 1 63 ? 28.719 23.359 11.438 1 88.81 63 TYR B CA 1
ATOM 6986 C C . TYR B 1 63 ? 28.406 23.906 12.828 1 88.81 63 TYR B C 1
ATOM 6988 O O . TYR B 1 63 ? 27.266 23.828 13.289 1 88.81 63 TYR B O 1
ATOM 6996 N N . THR B 1 64 ? 29.375 24.438 13.469 1 89.12 64 THR B N 1
ATOM 6997 C CA . THR B 1 64 ? 29.172 25.031 14.781 1 89.12 64 THR B CA 1
ATOM 6998 C C . THR B 1 64 ? 28.188 26.188 14.711 1 89.12 64 THR B C 1
ATOM 7000 O O . THR B 1 64 ? 27.297 26.312 15.555 1 89.12 64 THR B O 1
ATOM 7003 N N . HIS B 1 65 ? 28.312 26.906 13.672 1 82.94 65 HIS B N 1
ATOM 7004 C CA . HIS B 1 65 ? 27.453 28.078 13.508 1 82.94 65 HIS B CA 1
ATOM 7005 C C . HIS B 1 65 ? 26.016 27.656 13.172 1 82.94 65 HIS B C 1
ATOM 7007 O O . HIS B 1 65 ? 25.062 28.359 13.508 1 82.94 65 HIS B O 1
ATOM 7013 N N . ILE B 1 66 ? 25.922 26.531 12.602 1 80.94 66 ILE B N 1
ATOM 7014 C CA . ILE B 1 66 ? 24.609 26.016 12.258 1 80.94 66 ILE B CA 1
ATOM 7015 C C . ILE B 1 66 ? 23.859 25.641 13.531 1 80.94 66 ILE B C 1
ATOM 7017 O O . ILE B 1 66 ? 22.641 25.844 13.633 1 80.94 66 ILE B O 1
ATOM 7021 N N . VAL B 1 67 ? 24.516 25.125 14.383 1 89.31 67 VAL B N 1
ATOM 7022 C CA . VAL B 1 67 ? 23.875 24.609 15.594 1 89.31 67 VAL B CA 1
ATOM 7023 C C . VAL B 1 67 ? 23.594 25.766 16.547 1 89.31 67 VAL B C 1
ATOM 7025 O O . VAL B 1 67 ? 22.531 25.828 17.172 1 89.31 67 VAL B O 1
ATOM 7028 N N . PHE B 1 68 ? 24.578 26.734 16.578 1 88.31 68 PHE B N 1
ATOM 7029 C CA . PHE B 1 68 ? 24.453 27.844 17.516 1 88.31 68 PHE B CA 1
ATOM 7030 C C . PHE B 1 68 ? 24.234 29.156 16.781 1 88.31 68 PHE B C 1
ATOM 7032 O O . PHE B 1 68 ? 25.094 30.031 16.781 1 88.31 68 PHE B O 1
ATOM 7039 N N . THR B 1 69 ? 23.125 29.391 16.172 1 75.31 69 THR B N 1
ATOM 7040 C CA . THR B 1 69 ? 22.812 30.516 15.289 1 75.31 69 THR B CA 1
ATOM 7041 C C . THR B 1 69 ? 22.453 31.766 16.094 1 75.31 69 THR B C 1
ATOM 7043 O O . THR B 1 69 ? 22.594 32.875 15.609 1 75.31 69 THR B O 1
ATOM 7046 N N . GLY B 1 70 ? 22.203 31.781 17.312 1 70.56 70 GLY B N 1
ATOM 7047 C CA . GLY B 1 70 ? 21.75 32.938 18.078 1 70.56 70 GLY B CA 1
ATOM 7048 C C . GLY B 1 70 ? 22.859 33.906 18.406 1 70.56 70 GLY B C 1
ATOM 7049 O O . GLY B 1 70 ? 24.016 33.531 18.578 1 70.56 70 GLY B O 1
ATOM 7050 N N . THR B 1 71 ? 22.562 35.219 18.312 1 72.88 71 THR B N 1
ATOM 7051 C CA . THR B 1 71 ? 23.516 36.281 18.641 1 72.88 71 THR B CA 1
ATOM 7052 C C . THR B 1 71 ? 24.062 36.094 20.062 1 72.88 71 THR B C 1
ATOM 7054 O O . THR B 1 71 ? 25.156 36.562 20.391 1 72.88 71 THR B O 1
ATOM 7057 N N . GLN B 1 72 ? 23.328 35.344 20.781 1 77.31 72 GLN B N 1
ATOM 7058 C CA . GLN B 1 72 ? 23.719 35.125 22.156 1 77.31 72 GLN B CA 1
ATOM 7059 C C . GLN B 1 72 ? 24.984 34.281 22.25 1 77.31 72 GLN B C 1
ATOM 7061 O O . GLN B 1 72 ? 25.719 34.344 23.234 1 77.31 72 GLN B O 1
ATOM 7066 N N . PHE B 1 73 ? 25.219 33.531 21.25 1 87.19 73 PHE B N 1
ATOM 7067 C CA . PHE B 1 73 ? 26.328 32.594 21.312 1 87.19 73 PHE B CA 1
ATOM 7068 C C . PHE B 1 73 ? 27.578 33.219 20.703 1 87.19 73 PHE B C 1
ATOM 7070 O O . PHE B 1 73 ? 28.641 32.562 20.672 1 87.19 73 PHE B O 1
ATOM 7077 N N . GLU B 1 74 ? 27.547 34.375 20.234 1 80.25 74 GLU B N 1
ATOM 7078 C CA . GLU B 1 74 ? 28.672 35 19.547 1 80.25 74 GLU B CA 1
ATOM 7079 C C . GLU B 1 74 ? 29.875 35.156 20.469 1 80.25 74 GLU B C 1
ATOM 7081 O O . GLU B 1 74 ? 31.016 34.969 20.047 1 80.25 74 GLU B O 1
ATOM 7086 N N . SER B 1 75 ? 29.609 35.469 21.781 1 78.5 75 SER B N 1
ATOM 7087 C CA . SER B 1 75 ? 30.688 35.688 22.734 1 78.5 75 SER B CA 1
ATOM 7088 C C . SER B 1 75 ? 31.406 34.375 23.062 1 78.5 75 SER B C 1
ATOM 7090 O O . SER B 1 75 ? 32.562 34.406 23.484 1 78.5 75 SER B O 1
ATOM 7092 N N . VAL B 1 76 ? 30.766 33.281 22.891 1 86 76 VAL B N 1
ATOM 7093 C CA . VAL B 1 76 ? 31.359 32 23.266 1 86 76 VAL B CA 1
ATOM 7094 C C . VAL B 1 76 ? 31.656 31.172 22.031 1 86 76 VAL B C 1
ATOM 7096 O O . VAL B 1 76 ? 32.031 30 22.125 1 86 76 VAL B O 1
ATOM 7099 N N . MET B 1 77 ? 31.562 31.672 20.828 1 87.12 77 MET B N 1
ATOM 7100 C CA . MET B 1 77 ? 31.672 30.938 19.578 1 87.12 77 MET B CA 1
ATOM 7101 C C . MET B 1 77 ? 33.062 30.328 19.406 1 87.12 77 MET B C 1
ATOM 7103 O O . MET B 1 77 ? 33.219 29.203 18.953 1 87.12 77 MET B O 1
ATOM 7107 N N . PRO B 1 78 ? 34.156 31.062 19.812 1 84.81 78 PRO B N 1
ATOM 7108 C CA . PRO B 1 78 ? 35.469 30.453 19.688 1 84.81 78 PRO B CA 1
ATOM 7109 C C . PRO B 1 78 ? 35.594 29.156 20.484 1 84.81 78 PRO B C 1
ATOM 7111 O O . PRO B 1 78 ? 36.219 28.188 20.016 1 84.81 78 PRO B O 1
ATOM 7114 N N . GLU B 1 79 ? 35.031 29.141 21.672 1 86.94 79 GLU B N 1
ATOM 7115 C CA . GLU B 1 79 ? 35.062 27.938 22.484 1 86.94 79 GLU B CA 1
ATOM 7116 C C . GLU B 1 79 ? 34.219 26.828 21.875 1 86.94 79 GLU B C 1
ATOM 7118 O O . GLU B 1 79 ? 34.562 25.656 21.953 1 86.94 79 GLU B O 1
ATOM 7123 N N . LEU B 1 80 ? 33.125 27.25 21.344 1 90.81 80 LEU B N 1
ATOM 7124 C CA . LEU B 1 80 ? 32.25 26.266 20.75 1 90.81 80 LEU B CA 1
ATOM 7125 C C . LEU B 1 80 ? 32.906 25.625 19.531 1 90.81 80 LEU B C 1
ATOM 7127 O O . LEU B 1 80 ? 32.75 24.406 19.312 1 90.81 80 LEU B O 1
ATOM 7131 N N . VAL B 1 81 ? 33.531 26.359 18.719 1 90.31 81 VAL B N 1
ATOM 7132 C CA . VAL B 1 81 ? 34.25 25.844 17.547 1 90.31 81 VAL B CA 1
ATOM 7133 C C . VAL B 1 81 ? 35.312 24.844 18 1 90.31 81 VAL B C 1
ATOM 7135 O O . VAL B 1 81 ? 35.5 23.797 17.391 1 90.31 81 VAL B O 1
ATOM 7138 N N . LYS B 1 82 ? 36 25.188 19.047 1 90.25 82 LYS B N 1
ATOM 7139 C CA . LYS B 1 82 ? 37.031 24.297 19.594 1 90.25 82 LYS B CA 1
ATOM 7140 C C . LYS B 1 82 ? 36.406 22.984 20.078 1 90.25 82 LYS B C 1
ATOM 7142 O O . LYS B 1 82 ? 37.031 21.922 19.938 1 90.25 82 LYS B O 1
ATOM 7147 N N . LEU B 1 83 ? 35.312 23.094 20.656 1 91.44 83 LEU B N 1
ATOM 7148 C CA . LEU B 1 83 ? 34.625 21.875 21.094 1 91.44 83 LEU B CA 1
ATOM 7149 C C . LEU B 1 83 ? 34.281 20.984 19.906 1 91.44 83 LEU B C 1
ATOM 7151 O O . LEU B 1 83 ? 34.344 19.75 20.016 1 91.44 83 LEU B O 1
ATOM 7155 N N . TYR B 1 84 ? 33.875 21.547 18.766 1 93.69 84 TYR B N 1
ATOM 7156 C CA . TYR B 1 84 ? 33.562 20.766 17.562 1 93.69 84 TYR B CA 1
ATOM 7157 C C . TYR B 1 84 ? 34.812 20.172 16.953 1 93.69 84 TYR B C 1
ATOM 7159 O O . TYR B 1 84 ? 34.781 19.078 16.375 1 93.69 84 TYR B O 1
ATOM 7167 N N . PHE B 1 85 ? 35.969 20.906 17.141 1 94.12 85 PHE B N 1
ATOM 7168 C CA . PHE B 1 85 ? 37.25 20.297 16.75 1 94.12 85 PHE B CA 1
ATOM 7169 C C . PHE B 1 85 ? 37.531 19.078 17.609 1 94.12 85 PHE B C 1
ATOM 7171 O O . PHE B 1 85 ? 37.969 18.047 17.094 1 94.12 85 PHE B O 1
ATOM 7178 N N . LEU B 1 86 ? 37.25 19.25 18.875 1 93.44 86 LEU B N 1
ATOM 7179 C CA . LEU B 1 86 ? 37.5 18.125 19.766 1 93.44 86 LEU B CA 1
ATOM 7180 C C . LEU B 1 86 ? 36.562 16.953 19.422 1 93.44 86 LEU B C 1
ATOM 7182 O O . LEU B 1 86 ? 37 15.805 19.375 1 93.44 86 LEU B O 1
ATOM 7186 N N . SER B 1 87 ? 35.344 17.266 19.266 1 95.38 87 SER B N 1
ATOM 7187 C CA . SER B 1 87 ? 34.375 16.234 18.906 1 95.38 87 SER B CA 1
ATOM 7188 C C . SER B 1 87 ? 34.812 15.477 17.656 1 95.38 87 SER B C 1
ATOM 7190 O O . SER B 1 87 ? 34.75 14.25 17.625 1 95.38 87 SER B O 1
ATOM 7192 N N . SER B 1 88 ? 35.125 16.219 16.625 1 96.31 88 SER B N 1
ATOM 7193 C CA . SER B 1 88 ? 35.562 15.602 15.367 1 96.31 88 SER B CA 1
ATOM 7194 C C . SER B 1 88 ? 36.844 14.797 15.555 1 96.31 88 SER B C 1
ATOM 7196 O O . SER B 1 88 ? 37.031 13.766 14.906 1 96.31 88 SER B O 1
ATOM 7198 N N . ALA B 1 89 ? 37.75 15.312 16.359 1 96.31 89 ALA B N 1
ATOM 7199 C CA . ALA B 1 89 ? 38.969 14.57 16.656 1 96.31 89 ALA B CA 1
ATOM 7200 C C . ALA B 1 89 ? 38.656 13.234 17.328 1 96.31 89 ALA B C 1
ATOM 7202 O O . ALA B 1 89 ? 39.25 12.211 16.984 1 96.31 89 ALA B O 1
ATOM 7203 N N . ILE B 1 90 ? 37.781 13.305 18.25 1 96.5 90 ILE B N 1
ATOM 7204 C CA . ILE B 1 90 ? 37.406 12.086 18.969 1 96.5 90 ILE B CA 1
ATOM 7205 C C . ILE B 1 90 ? 36.812 11.086 17.984 1 96.5 90 ILE B C 1
ATOM 7207 O O . ILE B 1 90 ? 37.156 9.906 17.984 1 96.5 90 ILE B O 1
ATOM 7211 N N . ILE B 1 91 ? 35.844 11.555 17.188 1 97 91 ILE B N 1
ATOM 7212 C CA . ILE B 1 91 ? 35.188 10.672 16.234 1 97 91 ILE B CA 1
ATOM 7213 C C . ILE B 1 91 ? 36.219 10.062 15.289 1 97 91 ILE B C 1
ATOM 7215 O O . ILE B 1 91 ? 36.219 8.852 15.062 1 97 91 ILE B O 1
ATOM 7219 N N . GLN B 1 92 ? 37.094 10.891 14.758 1 96.5 92 GLN B N 1
ATOM 7220 C CA . GLN B 1 92 ? 38.125 10.398 13.867 1 96.5 92 GLN B CA 1
ATOM 7221 C C . GLN B 1 92 ? 39.062 9.414 14.586 1 96.5 92 GLN B C 1
ATOM 7223 O O . GLN B 1 92 ? 39.438 8.391 14.008 1 96.5 92 GLN B O 1
ATOM 7228 N N . GLY B 1 93 ? 39.438 9.742 15.789 1 95.56 93 GLY B N 1
ATOM 7229 C CA . GLY B 1 93 ? 40.312 8.867 16.562 1 95.56 93 GLY B CA 1
ATOM 7230 C C . GLY B 1 93 ? 39.719 7.492 16.797 1 95.56 93 GLY B C 1
ATOM 7231 O O . GLY B 1 93 ? 40.375 6.477 16.594 1 95.56 93 GLY B O 1
ATOM 7232 N N . VAL B 1 94 ? 38.5 7.465 17.219 1 95.75 94 VAL B N 1
ATOM 7233 C CA . VAL B 1 94 ? 37.812 6.199 17.5 1 95.75 94 VAL B CA 1
ATOM 7234 C C . VAL B 1 94 ? 37.688 5.379 16.219 1 95.75 94 VAL B C 1
ATOM 7236 O O . VAL B 1 94 ? 37.969 4.172 16.219 1 95.75 94 VAL B O 1
ATOM 7239 N N . LEU B 1 95 ? 37.344 6.004 15.125 1 94.19 95 LEU B N 1
ATOM 7240 C CA . LEU B 1 95 ? 37.125 5.27 13.883 1 94.19 95 LEU B CA 1
ATOM 7241 C C . LEU B 1 95 ? 38.469 4.797 13.312 1 94.19 95 LEU B C 1
ATOM 7243 O O . LEU B 1 95 ? 38.531 3.742 12.68 1 94.19 95 LEU B O 1
ATOM 7247 N N . THR B 1 96 ? 39.5 5.57 13.523 1 93.06 96 THR B N 1
ATOM 7248 C CA . THR B 1 96 ? 40.844 5.141 13.102 1 93.06 96 THR B CA 1
ATOM 7249 C C . THR B 1 96 ? 41.281 3.896 13.875 1 93.06 96 THR B C 1
ATOM 7251 O O . THR B 1 96 ? 41.938 3.016 13.32 1 93.06 96 THR B O 1
ATOM 7254 N N . LEU B 1 97 ? 40.812 3.795 15.047 1 90.81 97 LEU B N 1
ATOM 7255 C CA . LEU B 1 97 ? 41.219 2.693 15.906 1 90.81 97 LEU B CA 1
ATOM 7256 C C . LEU B 1 97 ? 40.312 1.477 15.711 1 90.81 97 LEU B C 1
ATOM 7258 O O . LEU B 1 97 ? 40.781 0.338 15.742 1 90.81 97 LEU B O 1
ATOM 7262 N N . TYR B 1 98 ? 39.031 1.67 15.523 1 89.25 98 TYR B N 1
ATOM 7263 C CA . TYR B 1 98 ? 38.094 0.555 15.617 1 89.25 98 TYR B CA 1
ATOM 7264 C C . TYR B 1 98 ? 37.562 0.176 14.242 1 89.25 98 TYR B C 1
ATOM 7266 O O . TYR B 1 98 ? 37.031 -0.926 14.055 1 89.25 98 TYR B O 1
ATOM 7274 N N . SER B 1 99 ? 37.625 1.003 13.25 1 88.44 99 SER B N 1
ATOM 7275 C CA . SER B 1 99 ? 37.031 0.707 11.945 1 88.44 99 SER B CA 1
ATOM 7276 C C . SER B 1 99 ? 37.875 -0.312 11.188 1 88.44 99 SER B C 1
ATOM 7278 O O . SER B 1 99 ? 39.094 -0.37 11.367 1 88.44 99 SER B O 1
ATOM 7280 N N . THR B 1 100 ? 37.219 -1.085 10.375 1 82.19 100 THR B N 1
ATOM 7281 C CA . THR B 1 100 ? 37.938 -2.049 9.531 1 82.19 100 THR B CA 1
ATOM 7282 C C . THR B 1 100 ? 38.469 -1.372 8.289 1 82.19 100 THR B C 1
ATOM 7284 O O . THR B 1 100 ? 39.344 -1.938 7.594 1 82.19 100 THR B O 1
ATOM 7287 N N . ILE B 1 101 ? 38.062 -0.202 8.047 1 85.19 101 ILE B N 1
ATOM 7288 C CA . ILE B 1 101 ? 38.562 0.572 6.914 1 85.19 101 ILE B CA 1
ATOM 7289 C C . ILE B 1 101 ? 39.75 1.434 7.352 1 85.19 101 ILE B C 1
ATOM 7291 O O . ILE B 1 101 ? 39.562 2.482 7.973 1 85.19 101 ILE B O 1
ATOM 7295 N N . ALA B 1 102 ? 40.844 1.074 6.941 1 84.5 102 ALA B N 1
ATOM 7296 C CA . ALA B 1 102 ? 42.094 1.687 7.43 1 84.5 102 ALA B CA 1
ATOM 7297 C C . ALA B 1 102 ? 42.156 3.166 7.066 1 84.5 102 ALA B C 1
ATOM 7299 O O . ALA B 1 102 ? 42.75 3.969 7.789 1 84.5 102 ALA B O 1
ATOM 7300 N N . PHE B 1 103 ? 41.562 3.57 6.008 1 86.19 103 PHE B N 1
ATOM 7301 C CA . PHE B 1 103 ? 41.688 4.941 5.527 1 86.19 103 PHE B CA 1
ATOM 7302 C C . PHE B 1 103 ? 40.406 5.727 5.754 1 86.19 103 PHE B C 1
ATOM 7304 O O . PHE B 1 103 ? 40.188 6.77 5.133 1 86.19 103 PHE B O 1
ATOM 7311 N N . SER B 1 104 ? 39.594 5.27 6.676 1 89.19 104 SER B N 1
ATOM 7312 C CA . SER B 1 104 ? 38.281 5.867 6.883 1 89.19 104 SER B CA 1
ATOM 7313 C C . SER B 1 104 ? 38.406 7.27 7.469 1 89.19 104 SER B C 1
ATOM 7315 O O . SER B 1 104 ? 39.281 7.531 8.297 1 89.19 104 SER B O 1
ATOM 7317 N N . ILE B 1 105 ? 37.562 8.188 7 1 92.38 105 ILE B N 1
ATOM 7318 C CA . ILE B 1 105 ? 37.438 9.539 7.543 1 92.38 105 ILE B CA 1
ATOM 7319 C C . ILE B 1 105 ? 36.094 9.703 8.242 1 92.38 105 ILE B C 1
ATOM 7321 O O . ILE B 1 105 ? 35.031 9.57 7.609 1 92.38 105 ILE B O 1
ATOM 7325 N N . GLY B 1 106 ? 36.125 9.867 9.531 1 93.62 106 GLY B N 1
ATOM 7326 C CA . GLY B 1 106 ? 34.938 10.109 10.344 1 93.62 106 GLY B CA 1
ATOM 7327 C C . GLY B 1 106 ? 34.969 11.469 11.023 1 93.62 106 GLY B C 1
ATOM 7328 O O . GLY B 1 106 ? 35.938 11.836 11.664 1 93.62 106 GLY B O 1
ATOM 7329 N N . GLN B 1 107 ? 33.875 12.266 10.852 1 94 107 GLN B N 1
ATOM 7330 C CA . GLN B 1 107 ? 33.75 13.617 11.375 1 94 107 GLN B CA 1
ATOM 7331 C C . GLN B 1 107 ? 32.344 13.898 11.867 1 94 107 GLN B C 1
ATOM 7333 O O . GLN B 1 107 ? 31.453 13.078 11.672 1 94 107 GLN B O 1
ATOM 7338 N N . VAL B 1 108 ? 32.219 15.016 12.531 1 93.81 108 VAL B N 1
ATOM 7339 C CA . VAL B 1 108 ? 30.875 15.531 12.812 1 93.81 108 VAL B CA 1
ATOM 7340 C C . VAL B 1 108 ? 30.094 15.695 11.508 1 93.81 108 VAL B C 1
ATOM 7342 O O . VAL B 1 108 ? 30.641 16.141 10.508 1 93.81 108 VAL B O 1
ATOM 7345 N N . GLN B 1 109 ? 28.891 15.242 11.547 1 85.69 109 GLN B N 1
ATOM 7346 C CA . GLN B 1 109 ? 28.156 15.18 10.289 1 85.69 109 GLN B CA 1
ATOM 7347 C C . GLN B 1 109 ? 26.953 16.109 10.312 1 85.69 109 GLN B C 1
ATOM 7349 O O . GLN B 1 109 ? 26.406 16.422 11.375 1 85.69 109 GLN B O 1
ATOM 7354 N N . ASP B 1 110 ? 26.516 16.453 9.117 1 77.12 110 ASP B N 1
ATOM 7355 C CA . ASP B 1 110 ? 25.453 17.422 8.883 1 77.12 110 ASP B CA 1
ATOM 7356 C C . ASP B 1 110 ? 24.094 16.844 9.242 1 77.12 110 ASP B C 1
ATOM 7358 O O . ASP B 1 110 ? 23.203 17.562 9.727 1 77.12 110 ASP B O 1
ATOM 7362 N N . VAL B 1 111 ? 23.891 15.531 9.133 1 76.5 111 VAL B N 1
ATOM 7363 C CA . VAL B 1 111 ? 22.594 14.883 9.258 1 76.5 111 VAL B CA 1
ATOM 7364 C C . VAL B 1 111 ? 22.016 15.148 10.648 1 76.5 111 VAL B C 1
ATOM 7366 O O . VAL B 1 111 ? 20.828 15.406 10.797 1 76.5 111 VAL B O 1
ATOM 7369 N N . GLY B 1 112 ? 22.828 15.117 11.609 1 85.75 112 GLY B N 1
ATOM 7370 C CA . GLY B 1 112 ? 22.359 15.281 12.977 1 85.75 112 GLY B CA 1
ATOM 7371 C C . GLY B 1 112 ? 22.312 16.734 13.422 1 85.75 112 GLY B C 1
ATOM 7372 O O . GLY B 1 112 ? 21.625 17.062 14.398 1 85.75 112 GLY B O 1
ATOM 7373 N N . LEU B 1 113 ? 22.906 17.625 12.711 1 86.38 113 LEU B N 1
ATOM 7374 C CA . LEU B 1 113 ? 23.109 18.984 13.18 1 86.38 113 LEU B CA 1
ATOM 7375 C C . LEU B 1 113 ? 21.797 19.766 13.172 1 86.38 113 LEU B C 1
ATOM 7377 O O . LEU B 1 113 ? 21.594 20.672 13.992 1 86.38 113 LEU B O 1
ATOM 7381 N N . ILE B 1 114 ? 20.953 19.422 12.312 1 81 114 ILE B N 1
ATOM 7382 C CA . ILE B 1 114 ? 19.688 20.141 12.25 1 81 114 ILE B CA 1
ATOM 7383 C C . ILE B 1 114 ? 18.859 19.859 13.5 1 81 114 ILE B C 1
ATOM 7385 O O . ILE B 1 114 ? 18.156 20.734 14.016 1 81 114 ILE B O 1
ATOM 7389 N N . PHE B 1 115 ? 18.922 18.594 13.891 1 86.12 115 PHE B N 1
ATOM 7390 C CA . PHE B 1 115 ? 18.219 18.25 15.117 1 86.12 115 PHE B CA 1
ATOM 7391 C C . PHE B 1 115 ? 18.844 18.938 16.328 1 86.12 115 PHE B C 1
ATOM 7393 O O . PHE B 1 115 ? 18.141 19.453 17.188 1 86.12 115 PHE B O 1
ATOM 7400 N N . LEU B 1 116 ? 20.125 19 16.312 1 91.56 116 LEU B N 1
ATOM 7401 C CA . LEU B 1 116 ? 20.797 19.672 17.406 1 91.56 116 LEU B CA 1
ATOM 7402 C C . LEU B 1 116 ? 20.5 21.172 17.391 1 91.56 116 LEU B C 1
ATOM 7404 O O . LEU B 1 116 ? 20.266 21.781 18.438 1 91.56 116 LEU B O 1
ATOM 7408 N N . ALA B 1 117 ? 20.547 21.703 16.203 1 88.25 117 ALA B N 1
ATOM 7409 C CA . ALA B 1 117 ? 20.188 23.125 16.047 1 88.25 117 ALA B CA 1
ATOM 7410 C C . ALA B 1 117 ? 18.781 23.391 16.562 1 88.25 117 ALA B C 1
ATOM 7412 O O . ALA B 1 117 ? 18.531 24.406 17.203 1 88.25 117 ALA B O 1
ATOM 7413 N N . GLY B 1 118 ? 17.859 22.5 16.203 1 85.31 118 GLY B N 1
ATOM 7414 C CA . GLY B 1 118 ? 16.5 22.625 16.672 1 85.31 118 GLY B CA 1
ATOM 7415 C C . GLY B 1 118 ? 16.391 22.562 18.188 1 85.31 118 GLY B C 1
ATOM 7416 O O . GLY B 1 118 ? 15.617 23.297 18.797 1 85.31 118 GLY B O 1
ATOM 7417 N N . MET B 1 119 ? 17.156 21.766 18.812 1 90.69 119 MET B N 1
ATOM 7418 C CA . MET B 1 119 ? 17.141 21.625 20.266 1 90.69 119 MET B CA 1
ATOM 7419 C C . MET B 1 119 ? 17.688 22.875 20.938 1 90.69 119 MET B C 1
ATOM 7421 O O . MET B 1 119 ? 17.156 23.312 21.969 1 90.69 119 MET B O 1
ATOM 7425 N N . VAL B 1 120 ? 18.75 23.422 20.359 1 92 120 VAL B N 1
ATOM 7426 C CA . VAL B 1 120 ? 19.312 24.656 20.906 1 92 120 VAL B CA 1
ATOM 7427 C C . VAL B 1 120 ? 18.312 25.797 20.766 1 92 120 VAL B C 1
ATOM 7429 O O . VAL B 1 120 ? 18.156 26.609 21.688 1 92 120 VAL B O 1
ATOM 7432 N N . ARG B 1 121 ? 17.688 25.844 19.672 1 86.44 121 ARG B N 1
ATOM 7433 C CA . ARG B 1 121 ? 16.672 26.875 19.469 1 86.44 121 ARG B CA 1
ATOM 7434 C C . ARG B 1 121 ? 15.555 26.75 20.5 1 86.44 121 ARG B C 1
ATOM 7436 O O . ARG B 1 121 ? 15.047 27.766 21 1 86.44 121 ARG B O 1
ATOM 7443 N N . ASN B 1 122 ? 15.18 25.547 20.812 1 87.75 122 ASN B N 1
ATOM 7444 C CA . ASN B 1 122 ? 14.156 25.328 21.812 1 87.75 122 ASN B CA 1
ATOM 7445 C C . ASN B 1 122 ? 14.602 25.812 23.188 1 87.75 122 ASN B C 1
ATOM 7447 O O . ASN B 1 122 ? 13.797 26.359 23.953 1 87.75 122 ASN B O 1
ATOM 7451 N N . VAL B 1 123 ? 15.828 25.672 23.469 1 91.12 123 VAL B N 1
ATOM 7452 C CA . VAL B 1 123 ? 16.375 26.141 24.75 1 91.12 123 VAL B CA 1
ATOM 7453 C C . VAL B 1 123 ? 16.344 27.656 24.781 1 91.12 123 VAL B C 1
ATOM 7455 O O . VAL B 1 123 ? 15.953 28.266 25.797 1 91.12 123 VAL B O 1
ATOM 7458 N N . VAL B 1 124 ? 16.719 28.266 23.703 1 89.62 124 VAL B N 1
ATOM 7459 C CA . VAL B 1 124 ? 16.766 29.719 23.625 1 89.62 124 VAL B CA 1
ATOM 7460 C C . VAL B 1 124 ? 15.352 30.281 23.75 1 89.62 124 VAL B C 1
ATOM 7462 O O . VAL B 1 124 ? 15.133 31.266 24.453 1 89.62 124 VAL B O 1
ATOM 7465 N N . GLU B 1 125 ? 14.438 29.672 23.109 1 85.38 125 GLU B N 1
ATOM 7466 C CA . GLU B 1 125 ? 13.055 30.125 23.172 1 85.38 125 GLU B CA 1
ATOM 7467 C C . GLU B 1 125 ? 12.477 29.953 24.578 1 85.38 125 GLU B C 1
ATOM 7469 O O . GLU B 1 125 ? 11.742 30.828 25.062 1 85.38 125 GLU B O 1
ATOM 7474 N N . TRP B 1 126 ? 12.812 28.844 25.109 1 87.38 126 TRP B N 1
ATOM 7475 C CA . TRP B 1 126 ? 12.344 28.562 26.469 1 87.38 126 TRP B CA 1
ATOM 7476 C C . TRP B 1 126 ? 12.953 29.531 27.469 1 87.38 126 TRP B C 1
ATOM 7478 O O . TRP B 1 126 ? 12.344 29.844 28.5 1 87.38 126 TRP B O 1
ATOM 7488 N N . SER B 1 127 ? 14.133 30.078 27.203 1 88.38 127 SER B N 1
ATOM 7489 C CA . SER B 1 127 ? 14.875 30.938 28.125 1 88.38 127 SER B CA 1
ATOM 7490 C C . SER B 1 127 ? 14.422 32.375 28 1 88.38 127 SER B C 1
ATOM 7492 O O . SER B 1 127 ? 14.758 33.219 28.844 1 88.38 127 SER B O 1
ATOM 7494 N N . ARG B 1 128 ? 13.602 32.625 27 1 84.88 128 ARG B N 1
ATOM 7495 C CA . ARG B 1 128 ? 13.133 34 26.797 1 84.88 128 ARG B CA 1
ATOM 7496 C C . ARG B 1 128 ? 12.086 34.375 27.844 1 84.88 128 ARG B C 1
ATOM 7498 O O . ARG B 1 128 ? 11.484 33.5 28.469 1 84.88 128 ARG B O 1
ATOM 7505 N N . GLU B 1 129 ? 12.023 35.625 28.031 1 79.31 129 GLU B N 1
ATOM 7506 C CA . GLU B 1 129 ? 11.07 36.188 28.984 1 79.31 129 GLU B CA 1
ATOM 7507 C C . GLU B 1 129 ? 9.633 35.938 28.531 1 79.31 129 GLU B C 1
ATOM 7509 O O . GLU B 1 129 ? 9.312 36.031 27.344 1 79.31 129 GLU B O 1
ATOM 7514 N N . GLN B 1 130 ? 8.859 35.281 29.375 1 76 130 GLN B N 1
ATOM 7515 C CA . GLN B 1 130 ? 7.441 35.062 29.094 1 76 130 GLN B CA 1
ATOM 7516 C C . GLN B 1 130 ? 6.586 36.125 29.797 1 76 130 GLN B C 1
ATOM 7518 O O . GLN B 1 130 ? 6.664 36.281 31.016 1 76 130 GLN B O 1
ATOM 7523 N N . ILE B 1 131 ? 5.98 37 28.969 1 72.38 131 ILE B N 1
ATOM 7524 C CA . ILE B 1 131 ? 5.137 38.094 29.484 1 72.38 131 ILE B CA 1
ATOM 7525 C C . ILE B 1 131 ? 3.666 37.688 29.375 1 72.38 131 ILE B C 1
ATOM 7527 O O . ILE B 1 131 ? 3.227 37.188 28.328 1 72.38 131 ILE B O 1
ATOM 7531 N N . SER B 1 132 ? 3.045 37.594 30.453 1 68.38 132 SER B N 1
ATOM 7532 C CA . SER B 1 132 ? 1.614 37.312 30.453 1 68.38 132 SER B CA 1
ATOM 7533 C C . SER B 1 132 ? 0.849 38.281 29.578 1 68.38 132 SER B C 1
ATOM 7535 O O . SER B 1 132 ? 1.386 39.312 29.188 1 68.38 132 SER B O 1
ATOM 7537 N N . GLU B 1 133 ? -0.303 37.969 29.109 1 67.62 133 GLU B N 1
ATOM 7538 C CA . GLU B 1 133 ? -1.18 38.812 28.312 1 67.62 133 GLU B CA 1
ATOM 7539 C C . GLU B 1 133 ? -1.355 40.188 28.984 1 67.62 133 GLU B C 1
ATOM 7541 O O . GLU B 1 133 ? -1.566 41.188 28.297 1 67.62 133 GLU B O 1
ATOM 7546 N N . HIS B 1 134 ? -1.206 40.344 30.312 1 72 134 HIS B N 1
ATOM 7547 C CA . HIS B 1 134 ? -1.412 41.562 31.078 1 72 134 HIS B CA 1
ATOM 7548 C C . HIS B 1 134 ? -0.088 42.281 31.359 1 72 134 HIS B C 1
ATOM 7550 O O . HIS B 1 134 ? -0.033 43.188 32.156 1 72 134 HIS B O 1
ATOM 7556 N N . GLY B 1 135 ? 1.043 41.812 30.672 1 67.62 135 GLY B N 1
ATOM 7557 C CA . GLY B 1 135 ? 2.316 42.5 30.75 1 67.62 135 GLY B CA 1
ATOM 7558 C C . GLY B 1 135 ? 3.176 42.062 31.906 1 67.62 135 GLY B C 1
ATOM 7559 O O . GLY B 1 135 ? 4.25 42.594 32.156 1 67.62 135 GLY B O 1
ATOM 7560 N N . GLU B 1 136 ? 2.656 41.219 32.688 1 74.06 136 GLU B N 1
ATOM 7561 C CA . GLU B 1 136 ? 3.426 40.75 33.812 1 74.06 136 GLU B CA 1
ATOM 7562 C C . GLU B 1 136 ? 4.445 39.688 33.406 1 74.06 136 GLU B C 1
ATOM 7564 O O . GLU B 1 136 ? 4.16 38.844 32.531 1 74.06 136 GLU B O 1
ATOM 7569 N N . VAL B 1 137 ? 5.641 39.938 33.875 1 77.06 137 VAL B N 1
ATOM 7570 C CA . VAL B 1 137 ? 6.707 38.969 33.594 1 77.06 137 VAL B CA 1
ATOM 7571 C C . VAL B 1 137 ? 6.426 37.656 34.281 1 77.06 137 VAL B C 1
ATOM 7573 O O . VAL B 1 137 ? 6.48 37.562 35.5 1 77.06 137 VAL B O 1
ATOM 7576 N N . LEU B 1 138 ? 5.91 36.625 33.625 1 74.75 138 LEU B N 1
ATOM 7577 C CA . LEU B 1 138 ? 5.625 35.281 34.188 1 74.75 138 LEU B CA 1
ATOM 7578 C C . LEU B 1 138 ? 6.918 34.531 34.469 1 74.75 138 LEU B C 1
ATOM 7580 O O . LEU B 1 138 ? 7.031 33.844 35.469 1 74.75 138 LEU B O 1
ATOM 7584 N N . LYS B 1 139 ? 7.961 34.688 33.562 1 80 139 LYS B N 1
ATOM 7585 C CA . LYS B 1 139 ? 9.266 34.031 33.688 1 80 139 LYS B CA 1
ATOM 7586 C C . LYS B 1 139 ? 10.383 34.969 33.219 1 80 139 LYS B C 1
ATOM 7588 O O . LYS B 1 139 ? 10.359 35.438 32.062 1 80 139 LYS B O 1
ATOM 7593 N N . PRO B 1 140 ? 11.289 35.312 34.125 1 82.94 140 PRO B N 1
ATOM 7594 C CA . PRO B 1 140 ? 12.398 36.188 33.688 1 82.94 140 PRO B CA 1
ATOM 7595 C C . PRO B 1 140 ? 13.328 35.469 32.719 1 82.94 140 PRO B C 1
ATOM 7597 O O . PRO B 1 140 ? 13.359 34.25 32.656 1 82.94 140 PRO B O 1
ATOM 7600 N N . ALA B 1 141 ? 14 36.312 31.859 1 87.5 141 ALA B N 1
ATOM 7601 C CA . ALA B 1 141 ? 14.984 35.75 30.922 1 87.5 141 ALA B CA 1
ATOM 7602 C C . ALA B 1 141 ? 16.156 35.125 31.656 1 87.5 141 ALA B C 1
ATOM 7604 O O . ALA B 1 141 ? 16.594 35.656 32.688 1 87.5 141 ALA B O 1
ATOM 7605 N N . LEU B 1 142 ? 16.625 34.062 31.312 1 88.94 142 LEU B N 1
ATOM 7606 C CA . LEU B 1 142 ? 17.75 33.375 31.922 1 88.94 142 LEU B CA 1
ATOM 7607 C C . LEU B 1 142 ? 19.078 34.031 31.516 1 88.94 142 LEU B C 1
ATOM 7609 O O . LEU B 1 142 ? 19.203 34.531 30.391 1 88.94 142 LEU B O 1
ATOM 7613 N N . PRO B 1 143 ? 20.016 34 32.438 1 88.25 143 PRO B N 1
ATOM 7614 C CA . PRO B 1 143 ? 21.344 34.531 32.094 1 88.25 143 PRO B CA 1
ATOM 7615 C C . PRO B 1 143 ? 22 33.719 30.984 1 88.25 143 PRO B C 1
ATOM 7617 O O . PRO B 1 143 ? 21.703 32.531 30.797 1 88.25 143 PRO B O 1
ATOM 7620 N N . LEU B 1 144 ? 22.891 34.406 30.281 1 87.12 144 LEU B N 1
ATOM 7621 C CA . LEU B 1 144 ? 23.562 33.844 29.109 1 87.12 144 LEU B CA 1
ATOM 7622 C C . LEU B 1 144 ? 24.328 32.562 29.484 1 87.12 144 LEU B C 1
ATOM 7624 O O . LEU B 1 144 ? 24.344 31.609 28.703 1 87.12 144 LEU B O 1
ATOM 7628 N N . SER B 1 145 ? 24.953 32.562 30.625 1 88.19 145 SER B N 1
ATOM 7629 C CA . SER B 1 145 ? 25.75 31.422 31.047 1 88.19 145 SER B CA 1
ATOM 7630 C C . SER B 1 145 ? 24.891 30.172 31.219 1 88.19 145 SER B C 1
ATOM 7632 O O . SER B 1 145 ? 25.312 29.078 30.875 1 88.19 145 SER B O 1
ATOM 7634 N N . GLU B 1 146 ? 23.656 30.391 31.578 1 92.75 146 GLU B N 1
ATOM 7635 C CA . GLU B 1 146 ? 22.75 29.25 31.781 1 92.75 146 GLU B CA 1
ATOM 7636 C C . GLU B 1 146 ? 22.203 28.75 30.438 1 92.75 146 GLU B C 1
ATOM 7638 O O . GLU B 1 146 ? 22 27.547 30.266 1 92.75 146 GLU B O 1
ATOM 7643 N N . VAL B 1 147 ? 22 29.688 29.547 1 92.56 147 VAL B N 1
ATOM 7644 C CA . VAL B 1 147 ? 21.516 29.297 28.219 1 92.56 147 VAL B CA 1
ATOM 7645 C C . VAL B 1 147 ? 22.562 28.484 27.5 1 92.56 147 VAL B C 1
ATOM 7647 O O . VAL B 1 147 ? 22.25 27.453 26.891 1 92.56 147 VAL B O 1
ATOM 7650 N N . VAL B 1 148 ? 23.781 28.922 27.625 1 91.94 148 VAL B N 1
ATOM 7651 C CA . VAL B 1 148 ? 24.875 28.25 26.953 1 91.94 148 VAL B CA 1
ATOM 7652 C C . VAL B 1 148 ? 25.094 26.875 27.547 1 91.94 148 VAL B C 1
ATOM 7654 O O . VAL B 1 148 ? 25.203 25.875 26.828 1 91.94 148 VAL B O 1
ATOM 7657 N N . ALA B 1 149 ? 25.094 26.812 28.859 1 93.06 149 ALA B N 1
ATOM 7658 C CA . ALA B 1 149 ? 25.328 25.547 29.531 1 93.06 149 ALA B CA 1
ATOM 7659 C C . ALA B 1 149 ? 24.219 24.547 29.234 1 93.06 149 ALA B C 1
ATOM 7661 O O . ALA B 1 149 ? 24.484 23.375 28.953 1 93.06 149 ALA B O 1
ATOM 7662 N N . THR B 1 150 ? 23.016 25.016 29.281 1 94.38 150 THR B N 1
ATOM 7663 C CA . THR B 1 150 ? 21.875 24.125 29.016 1 94.38 150 THR B CA 1
ATOM 7664 C C . THR B 1 150 ? 21.891 23.625 27.578 1 94.38 150 THR B C 1
ATOM 7666 O O . THR B 1 150 ? 21.594 22.469 27.312 1 94.38 150 THR B O 1
ATOM 7669 N N . SER B 1 151 ? 22.203 24.516 26.625 1 94.31 151 SER B N 1
ATOM 7670 C CA . SER B 1 151 ? 22.281 24.125 25.219 1 94.31 151 SER B CA 1
ATOM 7671 C C . SER B 1 151 ? 23.375 23.094 24.984 1 94.31 151 SER B C 1
ATOM 7673 O O . SER B 1 151 ? 23.172 22.125 24.25 1 94.31 151 SER B O 1
ATOM 7675 N N . LEU B 1 152 ? 24.5 23.281 25.594 1 94.19 152 LEU B N 1
ATOM 7676 C CA . LEU B 1 152 ? 25.641 22.391 25.406 1 94.19 152 LEU B CA 1
ATOM 7677 C C . LEU B 1 152 ? 25.359 21 25.984 1 94.19 152 LEU B C 1
ATOM 7679 O O . LEU B 1 152 ? 25.656 19.984 25.359 1 94.19 152 LEU B O 1
ATOM 7683 N N . TRP B 1 153 ? 24.797 21 27.109 1 94.5 153 TRP B N 1
ATOM 7684 C CA . TRP B 1 153 ? 24.5 19.719 27.734 1 94.5 153 TRP B CA 1
ATOM 7685 C C . TRP B 1 153 ? 23.375 19 27 1 94.5 153 TRP B C 1
ATOM 7687 O O . TRP B 1 153 ? 23.359 17.766 26.938 1 94.5 153 TRP B O 1
ATOM 7697 N N . GLN B 1 154 ? 22.438 19.797 26.5 1 95.12 154 GLN B N 1
ATOM 7698 C CA . GLN B 1 154 ? 21.422 19.172 25.656 1 95.12 154 GLN B CA 1
ATOM 7699 C C . GLN B 1 154 ? 22.031 18.469 24.453 1 95.12 154 GLN B C 1
ATOM 7701 O O . GLN B 1 154 ? 21.672 17.344 24.141 1 95.12 154 GLN B O 1
ATOM 7706 N N . CYS B 1 155 ? 22.906 19.141 23.766 1 95.06 155 CYS B N 1
ATOM 7707 C CA . CYS B 1 155 ? 23.578 18.562 22.609 1 95.06 155 CYS B CA 1
ATOM 7708 C C . CYS B 1 155 ? 24.422 17.359 23 1 95.06 155 CYS B C 1
ATOM 7710 O O . CYS B 1 155 ? 24.391 16.312 22.344 1 95.06 155 CYS B O 1
ATOM 7712 N N . ALA B 1 156 ? 25.141 17.5 24.125 1 94.94 156 ALA B N 1
ATOM 7713 C CA . ALA B 1 156 ? 26.062 16.453 24.594 1 94.94 156 ALA B CA 1
ATOM 7714 C C . ALA B 1 156 ? 25.281 15.203 25 1 94.94 156 ALA B C 1
ATOM 7716 O O . ALA B 1 156 ? 25.656 14.086 24.625 1 94.94 156 ALA B O 1
ATOM 7717 N N . THR B 1 157 ? 24.234 15.383 25.781 1 95.38 157 THR B N 1
ATOM 7718 C CA . THR B 1 157 ? 23.453 14.25 26.25 1 95.38 157 THR B CA 1
ATOM 7719 C C . THR B 1 157 ? 22.734 13.57 25.078 1 95.38 157 THR B C 1
ATOM 7721 O O . THR B 1 157 ? 22.625 12.344 25.047 1 95.38 157 THR B O 1
ATOM 7724 N N . SER B 1 158 ? 22.25 14.383 24.188 1 96.19 158 SER B N 1
ATOM 7725 C CA . SER B 1 158 ? 21.609 13.805 23 1 96.19 158 SER B CA 1
ATOM 7726 C C . SER B 1 158 ? 22.594 12.984 22.188 1 96.19 158 SER B C 1
ATOM 7728 O O . SER B 1 158 ? 22.266 11.883 21.734 1 96.19 158 SER B O 1
ATOM 7730 N N . THR B 1 159 ? 23.766 13.469 21.953 1 96.12 159 THR B N 1
ATOM 7731 C CA . THR B 1 159 ? 24.812 12.758 21.234 1 96.12 159 THR B CA 1
ATOM 7732 C C . THR B 1 159 ? 25.188 11.469 21.953 1 96.12 159 THR B C 1
ATOM 7734 O O . THR B 1 159 ? 25.422 10.438 21.312 1 96.12 159 THR B O 1
ATOM 7737 N N . PHE B 1 160 ? 25.234 11.594 23.219 1 96.44 160 PHE B N 1
ATOM 7738 C CA . PHE B 1 160 ? 25.531 10.422 24.031 1 96.44 160 PHE B CA 1
ATOM 7739 C C . PHE B 1 160 ? 24.484 9.336 23.828 1 96.44 160 PHE B C 1
ATOM 7741 O O . PHE B 1 160 ? 24.828 8.164 23.641 1 96.44 160 PHE B O 1
ATOM 7748 N N . VAL B 1 161 ? 23.281 9.742 23.891 1 96.12 161 VAL B N 1
ATOM 7749 C CA . VAL B 1 161 ? 22.172 8.797 23.719 1 96.12 161 VAL B CA 1
ATOM 7750 C C . VAL B 1 161 ? 22.219 8.188 22.328 1 96.12 161 VAL B C 1
ATOM 7752 O O . VAL B 1 161 ? 21.969 6.988 22.156 1 96.12 161 VAL B O 1
ATOM 7755 N N . VAL B 1 162 ? 22.5 8.961 21.312 1 95.56 162 VAL B N 1
ATOM 7756 C CA . VAL B 1 162 ? 22.625 8.469 19.938 1 95.56 162 VAL B CA 1
ATOM 7757 C C . VAL B 1 162 ? 23.719 7.391 19.891 1 95.56 162 VAL B C 1
ATOM 7759 O O . VAL B 1 162 ? 23.531 6.34 19.266 1 95.56 162 VAL B O 1
ATOM 7762 N N . GLY B 1 163 ? 24.844 7.676 20.547 1 96.25 163 GLY B N 1
ATOM 7763 C CA . GLY B 1 163 ? 25.922 6.699 20.578 1 96.25 163 GLY B CA 1
ATOM 7764 C C . GLY B 1 163 ? 25.516 5.391 21.234 1 96.25 163 GLY B C 1
ATOM 7765 O O . GLY B 1 163 ? 25.781 4.316 20.688 1 96.25 163 GLY B O 1
ATOM 7766 N N . LEU B 1 164 ? 24.844 5.5 22.297 1 95.94 164 LEU B N 1
ATOM 7767 C CA . LEU B 1 164 ? 24.391 4.309 23 1 95.94 164 LEU B CA 1
ATOM 7768 C C . LEU B 1 164 ? 23.406 3.512 22.172 1 95.94 164 LEU B C 1
ATOM 7770 O O . LEU B 1 164 ? 23.484 2.283 22.109 1 95.94 164 LEU B O 1
ATOM 7774 N N . ALA B 1 165 ? 22.531 4.191 21.594 1 94.19 165 ALA B N 1
ATOM 7775 C CA . ALA B 1 165 ? 21.531 3.535 20.766 1 94.19 165 ALA B CA 1
ATOM 7776 C C . ALA B 1 165 ? 22.172 2.832 19.578 1 94.19 165 ALA B C 1
ATOM 7778 O O . ALA B 1 165 ? 21.797 1.712 19.234 1 94.19 165 ALA B O 1
ATOM 7779 N N . MET B 1 166 ? 23.109 3.449 18.969 1 93.75 166 MET B N 1
ATOM 7780 C CA . MET B 1 166 ? 23.766 2.877 17.797 1 93.75 166 MET B CA 1
ATOM 7781 C C . MET B 1 166 ? 24.578 1.647 18.172 1 93.75 166 MET B C 1
ATOM 7783 O O . MET B 1 166 ? 24.672 0.692 17.391 1 93.75 166 MET B O 1
ATOM 7787 N N . ILE B 1 167 ? 25.188 1.683 19.344 1 94.19 167 ILE B N 1
ATOM 7788 C CA . ILE B 1 167 ? 25.906 0.51 19.828 1 94.19 167 ILE B CA 1
ATOM 7789 C C . ILE B 1 167 ? 24.922 -0.652 20.016 1 94.19 167 ILE B C 1
ATOM 7791 O O . ILE B 1 167 ? 25.219 -1.781 19.609 1 94.19 167 ILE B O 1
ATOM 7795 N N . CYS B 1 168 ? 23.781 -0.347 20.516 1 92.5 168 CYS B N 1
ATOM 7796 C CA . CYS B 1 168 ? 22.766 -1.371 20.734 1 92.5 168 CYS B CA 1
ATOM 7797 C C . CYS B 1 168 ? 22.25 -1.907 19.406 1 92.5 168 CYS B C 1
ATOM 7799 O O . CYS B 1 168 ? 22.094 -3.119 19.234 1 92.5 168 CYS B O 1
ATOM 7801 N N . ILE B 1 169 ? 22.031 -1.06 18.484 1 88.19 169 ILE B N 1
ATOM 7802 C CA . ILE B 1 169 ? 21.531 -1.445 17.172 1 88.19 169 ILE B CA 1
ATOM 7803 C C . ILE B 1 169 ? 22.562 -2.326 16.469 1 88.19 169 ILE B C 1
ATOM 7805 O O . ILE B 1 169 ? 22.203 -3.326 15.836 1 88.19 169 ILE B O 1
ATOM 7809 N N . GLY B 1 170 ? 23.797 -1.908 16.531 1 85.62 170 GLY B N 1
ATOM 7810 C CA . GLY B 1 170 ? 24.859 -2.701 15.922 1 85.62 170 GLY B CA 1
ATOM 7811 C C . GLY B 1 170 ? 25.016 -4.074 16.547 1 85.62 170 GLY B C 1
ATOM 7812 O O . GLY B 1 170 ? 25.141 -5.074 15.844 1 85.62 170 GLY B O 1
ATOM 7813 N N . ARG B 1 171 ? 24.922 -4.129 17.828 1 87.19 171 ARG B N 1
ATOM 7814 C CA . ARG B 1 171 ? 25.109 -5.383 18.547 1 87.19 171 ARG B CA 1
ATOM 7815 C C . ARG B 1 171 ? 23.922 -6.324 18.328 1 87.19 171 ARG B C 1
ATOM 7817 O O . ARG B 1 171 ? 24.094 -7.543 18.281 1 87.19 171 ARG B O 1
ATOM 7824 N N . LEU B 1 172 ? 22.75 -5.715 18.156 1 82.81 172 LEU B N 1
ATOM 7825 C CA . LEU B 1 172 ? 21.547 -6.52 17.969 1 82.81 172 LEU B CA 1
ATOM 7826 C C . LEU B 1 172 ? 21.328 -6.801 16.484 1 82.81 172 LEU B C 1
ATOM 7828 O O . LEU B 1 172 ? 20.328 -7.418 16.109 1 82.81 172 LEU B O 1
ATOM 7832 N N . LYS B 1 173 ? 22.203 -6.309 15.633 1 77.69 173 LYS B N 1
ATOM 7833 C CA . LYS B 1 173 ? 22.172 -6.527 14.195 1 77.69 173 LYS B CA 1
ATOM 7834 C C . LYS B 1 173 ? 20.875 -5.996 13.586 1 77.69 173 LYS B C 1
ATOM 7836 O O . LYS B 1 173 ? 20.25 -6.676 12.773 1 77.69 173 LYS B O 1
ATOM 7841 N N . LEU B 1 174 ? 20.438 -4.84 14.109 1 71.56 174 LEU B N 1
ATOM 7842 C CA . LEU B 1 174 ? 19.219 -4.199 13.648 1 71.56 174 LEU B CA 1
ATOM 7843 C C . LEU B 1 174 ? 19.516 -3.148 12.586 1 71.56 174 LEU B C 1
ATOM 7845 O O . LEU B 1 174 ? 18.625 -2.406 12.172 1 71.56 174 LEU B O 1
ATOM 7849 N N . GLY B 1 175 ? 20.75 -3.031 12.211 1 64.19 175 GLY B N 1
ATOM 7850 C CA . GLY B 1 175 ? 21.141 -1.992 11.266 1 64.19 175 GLY B CA 1
ATOM 7851 C C . GLY B 1 175 ? 20.406 -2.082 9.945 1 64.19 175 GLY B C 1
ATOM 7852 O O . GLY B 1 175 ? 20.156 -1.062 9.297 1 64.19 175 GLY B O 1
ATOM 7853 N N . GLU B 1 176 ? 19.938 -3.193 9.641 1 63.28 176 GLU B N 1
ATOM 7854 C CA . GLU B 1 176 ? 19.297 -3.416 8.352 1 63.28 176 GLU B CA 1
ATOM 7855 C C . GLU B 1 176 ? 17.891 -2.848 8.328 1 63.28 176 GLU B C 1
ATOM 7857 O O . GLU B 1 176 ? 17.359 -2.488 7.27 1 63.28 176 GLU B O 1
ATOM 7862 N N . TYR B 1 177 ? 17.312 -2.621 9.445 1 61.19 177 TYR B N 1
ATOM 7863 C CA . TYR B 1 177 ? 15.93 -2.162 9.531 1 61.19 177 TYR B CA 1
ATOM 7864 C C . TYR B 1 177 ? 15.844 -0.649 9.367 1 61.19 177 TYR B C 1
ATOM 7866 O O . TYR B 1 177 ? 14.789 -0.112 9.023 1 61.19 177 TYR B O 1
ATOM 7874 N N . VAL B 1 178 ? 16.969 -0.081 9.594 1 59.75 178 VAL B N 1
ATOM 7875 C CA . VAL B 1 178 ? 16.969 1.373 9.461 1 59.75 178 VAL B CA 1
ATOM 7876 C C . VAL B 1 178 ? 16.891 1.763 7.988 1 59.75 178 VAL B C 1
ATOM 7878 O O . VAL B 1 178 ? 16.406 2.844 7.648 1 59.75 178 VAL B O 1
ATOM 7881 N N . LYS B 1 179 ? 17.109 0.755 7.148 1 61.22 179 LYS B N 1
ATOM 7882 C CA . LYS B 1 179 ? 17.094 0.984 5.707 1 61.22 179 LYS B CA 1
ATOM 7883 C C . LYS B 1 179 ? 15.688 0.877 5.148 1 61.22 179 LYS B C 1
ATOM 7885 O O . LYS B 1 179 ? 15.492 0.882 3.932 1 61.22 179 LYS B O 1
ATOM 7890 N N . MET B 1 180 ? 14.727 0.942 6.023 1 67.44 180 MET B N 1
ATOM 7891 C CA . MET B 1 180 ? 13.359 0.686 5.598 1 67.44 180 MET B CA 1
ATOM 7892 C C . MET B 1 180 ? 12.664 1.979 5.176 1 67.44 180 MET B C 1
ATOM 7894 O O . MET B 1 180 ? 11.508 1.961 4.754 1 67.44 180 MET B O 1
ATOM 7898 N N . LEU B 1 181 ? 13.414 3.068 5.145 1 74.56 181 LEU B N 1
ATOM 7899 C CA . LEU B 1 181 ? 12.766 4.301 4.703 1 74.56 181 LEU B CA 1
ATOM 7900 C C . LEU B 1 181 ? 12.766 4.398 3.182 1 74.56 181 LEU B C 1
ATOM 7902 O O . LEU B 1 181 ? 13.758 4.07 2.531 1 74.56 181 LEU B O 1
ATOM 7906 N N . PRO B 1 182 ? 11.641 4.824 2.607 1 82.88 182 PRO B N 1
ATOM 7907 C CA . PRO B 1 182 ? 11.594 4.973 1.15 1 82.88 182 PRO B CA 1
ATOM 7908 C C . PRO B 1 182 ? 12.609 5.988 0.629 1 82.88 182 PRO B C 1
ATOM 7910 O O . PRO B 1 182 ? 12.781 7.059 1.219 1 82.88 182 PRO B O 1
ATOM 7913 N N . LEU B 1 183 ? 13.227 5.707 -0.41 1 82.69 183 LEU B N 1
ATOM 7914 C CA . LEU B 1 183 ? 14.289 6.523 -0.989 1 82.69 183 LEU B CA 1
ATOM 7915 C C . LEU B 1 183 ? 13.781 7.926 -1.302 1 82.69 183 LEU B C 1
ATOM 7917 O O . LEU B 1 183 ? 14.469 8.914 -1.031 1 82.69 183 LEU B O 1
ATOM 7921 N N . PRO B 1 184 ? 12.547 8.094 -1.871 1 88.5 184 PRO B N 1
ATOM 7922 C CA . PRO B 1 184 ? 12.062 9.445 -2.148 1 88.5 184 PRO B CA 1
ATOM 7923 C C . PRO B 1 184 ? 11.914 10.289 -0.885 1 88.5 184 PRO B C 1
ATOM 7925 O O . PRO B 1 184 ? 12.125 11.508 -0.921 1 88.5 184 PRO B O 1
ATOM 7928 N N . VAL B 1 185 ? 11.539 9.648 0.198 1 87.62 185 VAL B N 1
ATOM 7929 C CA . VAL B 1 185 ? 11.367 10.359 1.46 1 87.62 185 VAL B CA 1
ATOM 7930 C C . VAL B 1 185 ? 12.727 10.781 2.012 1 87.62 185 VAL B C 1
ATOM 7932 O O . VAL B 1 185 ? 12.883 11.898 2.496 1 87.62 185 VAL B O 1
ATOM 7935 N N . VAL B 1 186 ? 13.68 9.883 1.898 1 80.62 186 VAL B N 1
ATOM 7936 C CA . VAL B 1 186 ? 15.039 10.203 2.322 1 80.62 186 VAL B CA 1
ATOM 7937 C C . VAL B 1 186 ? 15.594 11.344 1.472 1 80.62 186 VAL B C 1
ATOM 7939 O O . VAL B 1 186 ? 16.203 12.273 1.996 1 80.62 186 VAL B O 1
ATOM 7942 N N . GLY B 1 187 ? 15.375 11.266 0.203 1 84.25 187 GLY B N 1
ATOM 7943 C CA . GLY B 1 187 ? 15.812 12.336 -0.682 1 84.25 187 GLY B CA 1
ATOM 7944 C C . GLY B 1 187 ? 15.188 13.68 -0.353 1 84.25 187 GLY B C 1
ATOM 7945 O O . GLY B 1 187 ? 15.852 14.711 -0.412 1 84.25 187 GLY B O 1
ATOM 7946 N N . GLY B 1 188 ? 13.898 13.664 -0.047 1 88.56 188 GLY B N 1
ATOM 7947 C CA . GLY B 1 188 ? 13.227 14.898 0.334 1 88.56 188 GLY B CA 1
ATOM 7948 C C . GLY B 1 188 ? 13.758 15.492 1.624 1 88.56 188 GLY B C 1
ATOM 7949 O O . GLY B 1 188 ? 13.977 16.703 1.714 1 88.56 188 GLY B O 1
ATOM 7950 N N . TYR B 1 189 ? 13.953 14.68 2.506 1 83.56 189 TYR B N 1
ATOM 7951 C CA . TYR B 1 189 ? 14.508 15.109 3.785 1 83.56 189 TYR B CA 1
ATOM 7952 C C . TYR B 1 189 ? 15.914 15.672 3.607 1 83.56 189 TYR B C 1
ATOM 7954 O O . TYR B 1 189 ? 16.25 16.719 4.176 1 83.56 189 TYR B O 1
ATOM 7962 N N . LEU B 1 190 ? 16.719 14.961 2.881 1 80.62 190 LEU B N 1
ATOM 7963 C CA . LEU B 1 190 ? 18.078 15.43 2.643 1 80.62 190 LEU B CA 1
ATOM 7964 C C . LEU B 1 190 ? 18.078 16.734 1.863 1 80.62 190 LEU B C 1
ATOM 7966 O O . LEU B 1 190 ? 18.938 17.594 2.084 1 80.62 190 LEU B O 1
ATOM 7970 N N . SER B 1 191 ? 17.156 16.891 1.026 1 89.62 191 SER B N 1
ATOM 7971 C CA . SER B 1 191 ? 17.016 18.156 0.313 1 89.62 191 SER B CA 1
ATOM 7972 C C . SER B 1 191 ? 16.656 19.297 1.268 1 89.62 191 SER B C 1
ATOM 7974 O O . SER B 1 191 ? 17.109 20.438 1.084 1 89.62 191 SER B O 1
ATOM 7976 N N . TYR B 1 192 ? 15.867 18.984 2.211 1 87.94 192 TYR B N 1
ATOM 7977 C CA . TYR B 1 192 ? 15.555 20 3.213 1 87.94 192 TYR B CA 1
ATOM 7978 C C . TYR B 1 192 ? 16.797 20.359 4.023 1 87.94 192 TYR B C 1
ATOM 7980 O O . TYR B 1 192 ? 16.984 21.531 4.367 1 87.94 192 TYR B O 1
ATOM 7988 N N . ILE B 1 193 ? 17.609 19.375 4.301 1 79.25 193 ILE B N 1
ATOM 7989 C CA . ILE B 1 193 ? 18.859 19.656 4.992 1 79.25 193 ILE B CA 1
ATOM 7990 C C . ILE B 1 193 ? 19.719 20.594 4.145 1 79.25 193 ILE B C 1
ATOM 7992 O O . ILE B 1 193 ? 20.344 21.516 4.668 1 79.25 193 ILE B O 1
ATOM 7996 N N . GLY B 1 194 ? 19.75 20.312 2.91 1 84.88 194 GLY B N 1
ATOM 7997 C CA . GLY B 1 194 ? 20.453 21.219 2.012 1 84.88 194 GLY B CA 1
ATOM 7998 C C . GLY B 1 194 ? 19.922 22.641 2.051 1 84.88 194 GLY B C 1
ATOM 7999 O O . GLY B 1 194 ? 20.688 23.594 2.096 1 84.88 194 GLY B O 1
ATOM 8000 N N . PHE B 1 195 ? 18.656 22.766 2.066 1 89.5 195 PHE B N 1
ATOM 8001 C CA . PHE B 1 195 ? 18.016 24.062 2.141 1 89.5 195 PHE B CA 1
ATOM 8002 C C . PHE B 1 195 ? 18.359 24.766 3.459 1 89.5 195 PHE B C 1
ATOM 8004 O O . PHE B 1 195 ? 18.609 25.969 3.488 1 89.5 195 PHE B O 1
ATOM 8011 N N . PHE B 1 196 ? 18.328 24 4.441 1 82.12 196 PHE B N 1
ATOM 8012 C CA . PHE B 1 196 ? 18.656 24.516 5.762 1 82.12 196 PHE B CA 1
ATOM 8013 C C . PHE B 1 196 ? 20.078 25.047 5.801 1 82.12 196 PHE B C 1
ATOM 8015 O O . PHE B 1 196 ? 20.344 26.109 6.367 1 82.12 196 PHE B O 1
ATOM 8022 N N . CYS B 1 197 ? 20.984 24.297 5.23 1 82 197 CYS B N 1
ATOM 8023 C CA . CYS B 1 197 ? 22.375 24.734 5.148 1 82 197 CYS B CA 1
ATOM 8024 C C . CYS B 1 197 ? 22.5 26.016 4.34 1 82 197 CYS B C 1
ATOM 8026 O O . CYS B 1 197 ? 23.266 26.906 4.707 1 82 197 CYS B O 1
ATOM 8028 N N . LEU B 1 198 ? 21.781 26.062 3.309 1 88.94 198 LEU B N 1
ATOM 8029 C CA . LEU B 1 198 ? 21.812 27.25 2.477 1 88.94 198 LEU B CA 1
ATOM 8030 C C . LEU B 1 198 ? 21.297 28.469 3.252 1 88.94 198 LEU B C 1
ATOM 8032 O O . LEU B 1 198 ? 21.922 29.531 3.213 1 88.94 198 LEU B O 1
ATOM 8036 N N . ALA B 1 199 ? 20.266 28.328 3.951 1 86.44 199 ALA B N 1
ATOM 8037 C CA . ALA B 1 199 ? 19.703 29.422 4.746 1 86.44 199 ALA B CA 1
ATOM 8038 C C . ALA B 1 199 ? 20.656 29.844 5.859 1 86.44 199 ALA B C 1
ATOM 8040 O O . ALA B 1 199 ? 20.828 31.031 6.129 1 86.44 199 ALA B O 1
ATOM 8041 N N . ALA B 1 200 ? 21.266 28.844 6.461 1 80.62 200 ALA B N 1
ATOM 8042 C CA . ALA B 1 200 ? 22.219 29.125 7.523 1 80.62 200 ALA B CA 1
ATOM 8043 C C . ALA B 1 200 ? 23.438 29.859 6.98 1 80.62 200 ALA B C 1
ATOM 8045 O O . ALA B 1 200 ? 23.969 30.766 7.629 1 80.62 200 ALA B O 1
ATOM 8046 N N . GLY B 1 201 ? 23.891 29.406 5.855 1 86.25 201 GLY B N 1
ATOM 8047 C CA . GLY B 1 201 ? 25.031 30.078 5.223 1 86.25 201 GLY B CA 1
ATOM 8048 C C . GLY B 1 201 ? 24.75 31.531 4.891 1 86.25 201 GLY B C 1
ATOM 8049 O O . GLY B 1 201 ? 25.594 32.406 5.121 1 86.25 201 GLY B O 1
ATOM 8050 N N . LEU B 1 202 ? 23.609 31.75 4.398 1 88.75 202 LEU B N 1
ATOM 8051 C CA . LEU B 1 202 ? 23.219 33.125 4.086 1 88.75 202 LEU B CA 1
ATOM 8052 C C . LEU B 1 202 ? 23.094 33.969 5.359 1 88.75 202 LEU B C 1
ATOM 8054 O O . LEU B 1 202 ? 23.5 35.125 5.379 1 88.75 202 LEU B O 1
ATOM 8058 N N . SER B 1 203 ? 22.594 33.375 6.34 1 84.62 203 SER B N 1
ATOM 8059 C CA . SER B 1 203 ? 22.438 34.094 7.605 1 84.62 203 SER B CA 1
ATOM 8060 C C . SER B 1 203 ? 23.797 34.5 8.18 1 84.62 203 SER B C 1
ATOM 8062 O O . SER B 1 203 ? 23.953 35.625 8.633 1 84.62 203 SER B O 1
ATOM 8064 N N . ILE B 1 204 ? 24.719 33.594 8.117 1 81.38 204 ILE B N 1
ATOM 8065 C CA . ILE B 1 204 ? 26.047 33.844 8.664 1 81.38 204 ILE B CA 1
ATOM 8066 C C . ILE B 1 204 ? 26.781 34.875 7.793 1 81.38 204 ILE B C 1
ATOM 8068 O O . ILE B 1 204 ? 27.375 35.812 8.305 1 81.38 204 ILE B O 1
ATOM 8072 N N . GLY B 1 205 ? 26.734 34.688 6.57 1 86.38 205 GLY B N 1
ATOM 8073 C CA . GLY B 1 205 ? 27.453 35.562 5.648 1 86.38 205 GLY B CA 1
ATOM 8074 C C . GLY B 1 205 ? 26.906 36.969 5.621 1 86.38 205 GLY B C 1
ATOM 8075 O O . GLY B 1 205 ? 27.672 37.938 5.48 1 86.38 205 GLY B O 1
ATOM 8076 N N . LEU B 1 206 ? 25.641 37.094 5.809 1 88.38 206 LEU B N 1
ATOM 8077 C CA . LEU B 1 206 ? 25.016 38.406 5.688 1 88.38 206 LEU B CA 1
ATOM 8078 C C . LEU B 1 206 ? 24.797 39.031 7.062 1 88.38 206 LEU B C 1
ATOM 8080 O O . LEU B 1 206 ? 24.547 40.219 7.168 1 88.38 206 LEU B O 1
ATOM 8084 N N . GLY B 1 207 ? 24.938 38.281 8.078 1 79.25 207 GLY B N 1
ATOM 8085 C CA . GLY B 1 207 ? 24.766 38.781 9.43 1 79.25 207 GLY B CA 1
ATOM 8086 C C . GLY B 1 207 ? 23.328 39.062 9.789 1 79.25 207 GLY B C 1
ATOM 8087 O O . GLY B 1 207 ? 23.031 39.938 10.602 1 79.25 207 GLY B O 1
ATOM 8088 N N . ARG B 1 208 ? 22.422 38.531 9.055 1 80.19 208 ARG B N 1
ATOM 8089 C CA . ARG B 1 208 ? 21 38.656 9.32 1 80.19 208 ARG B CA 1
ATOM 8090 C C . ARG B 1 208 ? 20.312 37.312 9.281 1 80.19 208 ARG B C 1
ATOM 8092 O O . ARG B 1 208 ? 20.734 36.406 8.555 1 80.19 208 ARG B O 1
ATOM 8099 N N . PRO B 1 209 ? 19.281 37.188 10.039 1 78.5 209 PRO B N 1
ATOM 8100 C CA . PRO B 1 209 ? 18.609 35.906 10.07 1 78.5 209 PRO B CA 1
ATOM 8101 C C . PRO B 1 209 ? 17.828 35.594 8.789 1 78.5 209 PRO B C 1
ATOM 8103 O O . PRO B 1 209 ? 17.125 36.5 8.281 1 78.5 209 PRO B O 1
ATOM 8106 N N . VAL B 1 210 ? 18.094 34.438 8.203 1 81.94 210 VAL B N 1
ATOM 8107 C CA . VAL B 1 210 ? 17.391 33.938 7.008 1 81.94 210 VAL B CA 1
ATOM 8108 C C . VAL B 1 210 ? 16.719 32.625 7.305 1 81.94 210 VAL B C 1
ATOM 8110 O O . VAL B 1 210 ? 17.359 31.656 7.707 1 81.94 210 VAL B O 1
ATOM 8113 N N . SER B 1 211 ? 15.359 32.438 7.312 1 72.31 211 SER B N 1
ATOM 8114 C CA . SER B 1 211 ? 14.68 31.188 7.684 1 72.31 211 SER B CA 1
ATOM 8115 C C . SER B 1 211 ? 13.875 30.625 6.52 1 72.31 211 SER B C 1
ATOM 8117 O O . SER B 1 211 ? 13.602 29.422 6.469 1 72.31 211 SER B O 1
ATOM 8119 N N . GLY B 1 212 ? 13.5 31.391 5.496 1 75.62 212 GLY B N 1
ATOM 8120 C CA . GLY B 1 212 ? 12.648 30.922 4.414 1 75.62 212 GLY B CA 1
ATOM 8121 C C . GLY B 1 212 ? 13.039 31.484 3.061 1 75.62 212 GLY B C 1
ATOM 8122 O O . GLY B 1 212 ? 13.969 32.281 2.961 1 75.62 212 GLY B O 1
ATOM 8123 N N . PRO B 1 213 ? 12.336 30.875 2.129 1 82 213 PRO B N 1
ATOM 8124 C CA . PRO B 1 213 ? 12.656 31.312 0.773 1 82 213 PRO B CA 1
ATOM 8125 C C . PRO B 1 213 ? 12.43 32.812 0.579 1 82 213 PRO B C 1
ATOM 8127 O O . PRO B 1 213 ? 13.203 33.469 -0.121 1 82 213 PRO B O 1
ATOM 8130 N N . GLN B 1 214 ? 11.43 33.375 1.241 1 81.38 214 GLN B N 1
ATOM 8131 C CA . GLN B 1 214 ? 11.156 34.812 1.084 1 81.38 214 GLN B CA 1
ATOM 8132 C C . GLN B 1 214 ? 12.234 35.656 1.743 1 81.38 214 GLN B C 1
ATOM 8134 O O . GLN B 1 214 ? 12.688 36.656 1.172 1 81.38 214 GLN B O 1
ATOM 8139 N N . SER B 1 215 ? 12.641 35.25 2.877 1 83.31 215 SER B N 1
ATOM 8140 C CA . SER B 1 215 ? 13.695 36 3.574 1 83.31 215 SER B CA 1
ATOM 8141 C C . SER B 1 215 ? 15.023 35.875 2.832 1 83.31 215 SER B C 1
ATOM 8143 O O . SER B 1 215 ? 15.859 36.781 2.912 1 83.31 215 SER B O 1
ATOM 8145 N N . MET B 1 216 ? 15.188 34.812 2.158 1 84.88 216 MET B N 1
ATOM 8146 C CA . MET B 1 216 ? 16.406 34.625 1.378 1 84.88 216 MET B CA 1
ATOM 8147 C C . MET B 1 216 ? 16.484 35.625 0.226 1 84.88 216 MET B C 1
ATOM 8149 O O . MET B 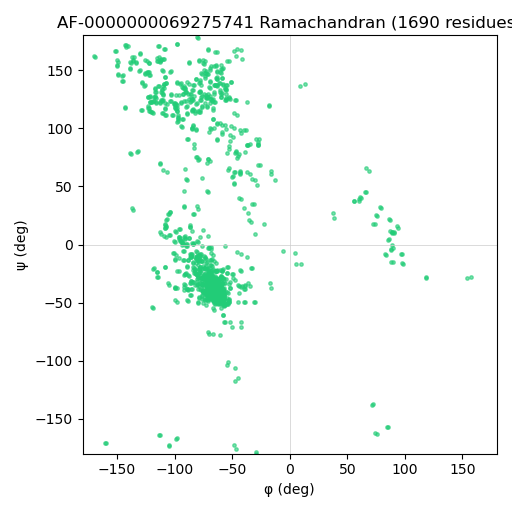1 216 ? 17.531 36.219 -0.014 1 84.88 216 MET B O 1
ATOM 8153 N N . LEU B 1 217 ? 15.344 35.781 -0.381 1 82.44 217 LEU B N 1
ATOM 8154 C CA . LEU B 1 217 ? 15.297 36.688 -1.518 1 82.44 217 LEU B CA 1
ATOM 8155 C C . LEU B 1 217 ? 15.477 38.125 -1.062 1 82.44 217 LEU B C 1
ATOM 8157 O O . LEU B 1 217 ? 16.156 38.906 -1.723 1 82.44 217 LEU B O 1
ATOM 8161 N N . GLU B 1 218 ? 14.938 38.469 0.054 1 83.69 218 GLU B N 1
ATOM 8162 C CA . GLU B 1 218 ? 15.055 39.812 0.598 1 83.69 218 GLU B CA 1
ATOM 8163 C C . GLU B 1 218 ? 16.484 40.094 1.028 1 83.69 218 GLU B C 1
ATOM 8165 O O . GLU B 1 218 ? 16.969 41.219 0.856 1 83.69 218 GLU B O 1
ATOM 8170 N N . ALA B 1 219 ? 17.094 39.094 1.532 1 82 219 ALA B N 1
ATOM 8171 C CA . ALA B 1 219 ? 18.469 39.281 2.014 1 82 219 ALA B CA 1
ATOM 8172 C C . ALA B 1 219 ? 19.438 39.5 0.854 1 82 219 ALA B C 1
ATOM 8174 O O . ALA B 1 219 ? 20.391 40.25 0.979 1 82 219 ALA B O 1
ATOM 8175 N N . LEU B 1 220 ? 19.109 39 -0.299 1 81.12 220 LEU B N 1
ATOM 8176 C CA . LEU B 1 220 ? 20 39.094 -1.45 1 81.12 220 LEU B CA 1
ATOM 8177 C C . LEU B 1 220 ? 19.75 40.375 -2.234 1 81.12 220 LEU B C 1
ATOM 8179 O O . LEU B 1 220 ? 20.594 40.812 -3.018 1 81.12 220 LEU B O 1
ATOM 8183 N N . GLN B 1 221 ? 18.547 40.938 -1.973 1 78.12 221 GLN B N 1
ATOM 8184 C CA . GLN B 1 221 ? 18.219 42.125 -2.723 1 78.12 221 GLN B CA 1
ATOM 8185 C C . GLN B 1 221 ? 18.875 43.375 -2.113 1 78.12 221 GLN B C 1
ATOM 8187 O O . GLN B 1 221 ? 18.984 44.406 -2.764 1 78.12 221 GLN B O 1
ATOM 8192 N N . ASP B 1 222 ? 19.344 43.25 -0.86 1 73.25 222 ASP B N 1
ATOM 8193 C CA . ASP B 1 222 ? 20.047 44.406 -0.285 1 73.25 222 ASP B CA 1
ATOM 8194 C C . ASP B 1 222 ? 21.406 44.594 -0.947 1 73.25 222 ASP B C 1
ATOM 8196 O O . ASP B 1 222 ? 22.422 44.219 -0.396 1 73.25 222 ASP B O 1
ATOM 8200 N N . SER B 1 223 ? 21.469 45.094 -2.219 1 64.88 223 SER B N 1
ATOM 8201 C CA . SER B 1 223 ? 22.641 45.188 -3.1 1 64.88 223 SER B CA 1
ATOM 8202 C C . SER B 1 223 ? 23.656 46.156 -2.535 1 64.88 223 SER B C 1
ATOM 8204 O O . SER B 1 223 ? 24.828 46.156 -2.949 1 64.88 223 SER B O 1
ATOM 8206 N N . GLN B 1 224 ? 23.281 46.906 -1.627 1 64.12 224 GLN B N 1
ATOM 8207 C CA . GLN B 1 224 ? 24.219 47.938 -1.193 1 64.12 224 GLN B CA 1
ATOM 8208 C C . GLN B 1 224 ? 25.203 47.375 -0.159 1 64.12 224 GLN B C 1
ATOM 8210 O O . GLN B 1 224 ? 26.25 47.969 0.082 1 64.12 224 GLN B O 1
ATOM 8215 N N . SER B 1 225 ? 25.062 46.125 0.153 1 76.75 225 SER B N 1
ATOM 8216 C CA . SER B 1 225 ? 25.891 45.625 1.242 1 76.75 225 SER B CA 1
ATOM 8217 C C . SER B 1 225 ? 27.094 44.844 0.709 1 76.75 225 SER B C 1
ATOM 8219 O O . SER B 1 225 ? 26.938 43.969 -0.16 1 76.75 225 SER B O 1
ATOM 8221 N N . ALA B 1 226 ? 28.328 45.344 0.852 1 85.81 226 ALA B N 1
ATOM 8222 C CA . ALA B 1 226 ? 29.578 44.656 0.511 1 85.81 226 ALA B CA 1
ATOM 8223 C C . ALA B 1 226 ? 29.578 43.219 0.959 1 85.81 226 ALA B C 1
ATOM 8225 O O . ALA B 1 226 ? 30.219 42.344 0.338 1 85.81 226 ALA B O 1
ATOM 8226 N N . ARG B 1 227 ? 28.781 42.906 1.879 1 89 227 ARG B N 1
ATOM 8227 C CA . ARG B 1 227 ? 28.719 41.562 2.428 1 89 227 ARG B CA 1
ATOM 8228 C C . ARG B 1 227 ? 28.078 40.594 1.44 1 89 227 ARG B C 1
ATOM 8230 O O . ARG B 1 227 ? 28.5 39.438 1.327 1 89 227 ARG B O 1
ATOM 8237 N N . VAL B 1 228 ? 27.078 41.094 0.699 1 91 228 VAL B N 1
ATOM 8238 C CA . VAL B 1 228 ? 26.359 40.219 -0.249 1 91 228 VAL B CA 1
ATOM 8239 C C . VAL B 1 228 ? 27.297 39.812 -1.387 1 91 228 VAL B C 1
ATOM 8241 O O . VAL B 1 228 ? 27.344 38.656 -1.766 1 91 228 VAL B O 1
ATOM 8244 N N . TRP B 1 229 ? 28.016 40.75 -1.854 1 90.06 229 TRP B N 1
ATOM 8245 C CA . TRP B 1 229 ? 28.906 40.5 -2.977 1 90.06 229 TRP B CA 1
ATOM 8246 C C . TRP B 1 229 ? 30.062 39.594 -2.553 1 90.06 229 TRP B C 1
ATOM 8248 O O . TRP B 1 229 ? 30.531 38.75 -3.336 1 90.06 229 TRP B O 1
ATOM 8258 N N . GLN B 1 230 ? 30.578 39.781 -1.342 1 92.38 230 GLN B N 1
ATOM 8259 C CA . GLN B 1 230 ? 31.609 38.906 -0.816 1 92.38 230 GLN B CA 1
ATOM 8260 C C . GLN B 1 230 ? 31.109 37.469 -0.719 1 92.38 230 GLN B C 1
ATOM 8262 O O . GLN B 1 230 ? 31.812 36.531 -1.122 1 92.38 230 GLN B O 1
ATOM 8267 N N . LEU B 1 231 ? 29.922 37.344 -0.2 1 92.94 231 LEU B N 1
ATOM 8268 C CA . LEU B 1 231 ? 29.344 36 -0.018 1 92.94 231 LEU B CA 1
ATOM 8269 C C . LEU B 1 231 ? 29.109 35.312 -1.361 1 92.94 231 LEU B C 1
ATOM 8271 O O . LEU B 1 231 ? 29.422 34.125 -1.521 1 92.94 231 LEU B O 1
ATOM 8275 N N . VAL B 1 232 ? 28.531 36.031 -2.301 1 92.62 232 VAL B N 1
ATOM 8276 C CA . VAL B 1 232 ? 28.25 35.5 -3.627 1 92.62 232 VAL B CA 1
ATOM 8277 C C . VAL B 1 232 ? 29.562 35.062 -4.289 1 92.62 232 VAL B C 1
ATOM 8279 O O . VAL B 1 232 ? 29.625 34 -4.91 1 92.62 232 VAL B O 1
ATOM 8282 N N . PHE B 1 233 ? 30.562 35.938 -4.109 1 93.94 233 PHE B N 1
ATOM 8283 C CA . PHE B 1 233 ? 31.859 35.625 -4.707 1 93.94 233 PHE B CA 1
ATOM 8284 C C . PHE B 1 233 ? 32.469 34.375 -4.094 1 93.94 233 PHE B C 1
ATOM 8286 O O . PHE B 1 233 ? 32.906 33.469 -4.812 1 93.94 233 PHE B O 1
ATOM 8293 N N . MET B 1 234 ? 32.5 34.312 -2.805 1 94.25 234 MET B N 1
ATOM 8294 C CA . MET B 1 234 ? 33.062 33.156 -2.123 1 94.25 234 MET B CA 1
ATOM 8295 C C . MET B 1 234 ? 32.312 31.891 -2.51 1 94.25 234 MET B C 1
ATOM 8297 O O . MET B 1 234 ? 32.938 30.859 -2.789 1 94.25 234 MET B O 1
ATOM 8301 N N . THR B 1 235 ? 31.031 31.953 -2.486 1 94.06 235 THR B N 1
ATOM 8302 C CA . THR B 1 235 ? 30.203 30.797 -2.832 1 94.06 235 THR B CA 1
ATOM 8303 C C . THR B 1 235 ? 30.438 30.375 -4.281 1 94.06 235 THR B C 1
ATOM 8305 O O . THR B 1 235 ? 30.609 29.188 -4.57 1 94.06 235 THR B O 1
ATOM 8308 N N . ALA B 1 236 ? 30.438 31.297 -5.168 1 94.69 236 ALA B N 1
ATOM 8309 C CA . ALA B 1 236 ? 30.625 31.016 -6.59 1 94.69 236 ALA B CA 1
ATOM 8310 C C . ALA B 1 236 ? 32 30.391 -6.84 1 94.69 236 ALA B C 1
ATOM 8312 O O . ALA B 1 236 ? 32.125 29.469 -7.66 1 94.69 236 ALA B O 1
ATOM 8313 N N . ALA B 1 237 ? 33 30.938 -6.18 1 93.56 237 ALA B N 1
ATOM 8314 C CA . ALA B 1 237 ? 34.375 30.406 -6.328 1 93.56 237 ALA B CA 1
ATOM 8315 C C . ALA B 1 237 ? 34.438 28.953 -5.875 1 93.56 237 ALA B C 1
ATOM 8317 O O . ALA B 1 237 ? 35.062 28.109 -6.535 1 93.56 237 ALA B O 1
ATOM 8318 N N . MET B 1 238 ? 33.812 28.719 -4.828 1 92.06 238 MET B N 1
ATOM 8319 C CA . MET B 1 238 ? 33.812 27.344 -4.309 1 92.06 238 MET B CA 1
ATOM 8320 C C . MET B 1 238 ? 33 26.422 -5.199 1 92.06 238 MET B C 1
ATOM 8322 O O . MET B 1 238 ? 33.375 25.281 -5.434 1 92.06 238 MET B O 1
ATOM 8326 N N . LEU B 1 239 ? 31.859 26.906 -5.664 1 91.94 239 LEU B N 1
ATOM 8327 C CA . LEU B 1 239 ? 31.031 26.109 -6.566 1 91.94 239 LEU B CA 1
ATOM 8328 C C . LEU B 1 239 ? 31.766 25.812 -7.867 1 91.94 239 LEU B C 1
ATOM 8330 O O . LEU B 1 239 ? 31.672 24.703 -8.398 1 91.94 239 LEU B O 1
ATOM 8334 N N . PHE B 1 240 ? 32.469 26.828 -8.336 1 91.25 240 PHE B N 1
ATOM 8335 C CA . PHE B 1 240 ? 33.281 26.656 -9.547 1 91.25 240 PHE B CA 1
ATOM 8336 C C . PHE B 1 240 ? 34.344 25.578 -9.352 1 91.25 240 PHE B C 1
ATOM 8338 O O . PHE B 1 240 ? 34.531 24.719 -10.219 1 91.25 240 PHE B O 1
ATOM 8345 N N . ALA B 1 241 ? 34.969 25.594 -8.289 1 87.69 241 ALA B N 1
ATOM 8346 C CA . ALA B 1 241 ? 36 24.578 -7.984 1 87.69 241 ALA B CA 1
ATOM 8347 C C . ALA B 1 241 ? 35.375 23.188 -7.867 1 87.69 241 ALA B C 1
ATOM 8349 O O . ALA B 1 241 ? 35.938 22.219 -8.344 1 87.69 241 ALA B O 1
ATOM 8350 N N . HIS B 1 242 ? 34.25 23.125 -7.309 1 82.94 242 HIS B N 1
ATOM 8351 C CA . HIS B 1 242 ? 33.594 21.859 -7.047 1 82.94 242 HIS B CA 1
ATOM 8352 C C . HIS B 1 242 ? 33.062 21.219 -8.336 1 82.94 242 HIS B C 1
ATOM 8354 O O . HIS B 1 242 ? 33.219 20.016 -8.547 1 82.94 242 HIS B O 1
ATOM 8360 N N . PHE B 1 243 ? 32.5 22 -9.258 1 82.5 243 PHE B N 1
ATOM 8361 C CA . PHE B 1 243 ? 31.812 21.438 -10.414 1 82.5 243 PHE B CA 1
ATOM 8362 C C . PHE B 1 243 ? 32.719 21.422 -11.633 1 82.5 243 PHE B C 1
ATOM 8364 O O . PHE B 1 243 ? 32.562 20.594 -12.523 1 82.5 243 PHE B O 1
ATOM 8371 N N . ARG B 1 244 ? 33.781 22.297 -11.695 1 83.81 244 ARG B N 1
ATOM 8372 C CA . ARG B 1 244 ? 34.5 22.453 -12.953 1 83.81 244 ARG B CA 1
ATOM 8373 C C . ARG B 1 244 ? 35.938 21.953 -12.812 1 83.81 244 ARG B C 1
ATOM 8375 O O . ARG B 1 244 ? 36.594 21.625 -13.805 1 83.81 244 ARG B O 1
ATOM 8382 N N . VAL B 1 245 ? 36.438 22.031 -11.633 1 82 245 VAL B N 1
ATOM 8383 C CA . VAL B 1 245 ? 37.812 21.641 -11.477 1 82 245 VAL B CA 1
ATOM 8384 C C . VAL B 1 245 ? 37.906 20.141 -11.18 1 82 245 VAL B C 1
ATOM 8386 O O . VAL B 1 245 ? 37.375 19.672 -10.18 1 82 245 VAL B O 1
ATOM 8389 N N . LYS B 1 246 ? 38.562 19.422 -12.031 1 76.25 246 LYS B N 1
ATOM 8390 C CA . LYS B 1 246 ? 38.625 17.969 -11.93 1 76.25 246 LYS B CA 1
ATOM 8391 C C . LYS B 1 246 ? 39.875 17.547 -11.133 1 76.25 246 LYS B C 1
ATOM 8393 O O . LYS B 1 246 ? 39.906 16.438 -10.594 1 76.25 246 LYS B O 1
ATOM 8398 N N . HIS B 1 247 ? 40.75 18.516 -10.953 1 73.88 247 HIS B N 1
ATOM 8399 C CA . HIS B 1 247 ? 42 18.156 -10.273 1 73.88 247 HIS B CA 1
ATOM 8400 C C . HIS B 1 247 ? 41.75 17.938 -8.781 1 73.88 247 HIS B C 1
ATOM 8402 O O . HIS B 1 247 ? 40.938 18.625 -8.172 1 73.88 247 HIS B O 1
ATOM 8408 N N . PHE B 1 248 ? 42.438 17.016 -8.133 1 69 248 PHE B N 1
ATOM 8409 C CA . PHE B 1 248 ? 42.219 16.609 -6.746 1 69 248 PHE B CA 1
ATOM 8410 C C . PHE B 1 248 ? 42.625 17.734 -5.789 1 69 248 PHE B C 1
ATOM 8412 O O . PHE B 1 248 ? 42.125 17.797 -4.664 1 69 248 PHE B O 1
ATOM 8419 N N . LEU B 1 249 ? 43.5 18.578 -6.148 1 77 249 LEU B N 1
ATOM 8420 C CA . LEU B 1 249 ? 43.938 19.688 -5.293 1 77 249 LEU B CA 1
ATOM 8421 C C . LEU B 1 249 ? 43.094 20.922 -5.523 1 77 249 LEU B C 1
ATOM 8423 O O . LEU B 1 249 ? 43.312 21.953 -4.891 1 77 249 LEU B O 1
ATOM 8427 N N . GLY B 1 250 ? 42.188 20.797 -6.422 1 79.12 250 GLY B N 1
ATOM 8428 C CA . GLY B 1 250 ? 41.344 21.953 -6.742 1 79.12 250 GLY B CA 1
ATOM 8429 C C . GLY B 1 250 ? 40.594 22.5 -5.543 1 79.12 250 GLY B C 1
ATOM 8430 O O . GLY B 1 250 ? 40.781 23.672 -5.176 1 79.12 250 GLY B O 1
ATOM 8431 N N . MET B 1 251 ? 39.875 21.703 -4.805 1 81.31 251 MET B N 1
ATOM 8432 C CA . MET B 1 251 ? 39.031 22.156 -3.701 1 81.31 251 MET B CA 1
ATOM 8433 C C . MET B 1 251 ? 39.906 22.562 -2.508 1 81.31 251 MET B C 1
ATOM 8435 O O . MET B 1 251 ? 39.688 23.656 -1.949 1 81.31 251 MET B O 1
ATOM 8439 N N . PRO B 1 252 ? 40.875 21.828 -2.061 1 81.12 252 PRO B N 1
ATOM 8440 C CA . PRO B 1 252 ? 41.75 22.281 -0.958 1 81.12 252 PRO B CA 1
ATOM 8441 C C . PRO B 1 252 ? 42.438 23.594 -1.26 1 81.12 252 PRO B C 1
ATOM 8443 O O . PRO B 1 252 ? 42.594 24.438 -0.374 1 81.12 252 PRO B O 1
ATOM 8446 N N . ALA B 1 253 ? 42.812 23.734 -2.488 1 86.62 253 ALA B N 1
ATOM 8447 C CA . ALA B 1 253 ? 43.5 24.953 -2.869 1 86.62 253 ALA B CA 1
ATOM 8448 C C . ALA B 1 253 ? 42.562 26.172 -2.77 1 86.62 253 ALA B C 1
ATOM 8450 O O . ALA B 1 253 ? 42.969 27.219 -2.254 1 86.62 253 ALA B O 1
ATOM 8451 N N . VAL B 1 254 ? 41.438 26 -3.266 1 88.69 254 VAL B N 1
ATOM 8452 C CA . VAL B 1 254 ? 40.469 27.094 -3.238 1 88.69 254 VAL B CA 1
ATOM 8453 C C . VAL B 1 254 ? 40.125 27.438 -1.793 1 88.69 254 VAL B C 1
ATOM 8455 O O . VAL B 1 254 ? 40 28.609 -1.438 1 88.69 254 VAL B O 1
ATOM 8458 N N . LEU B 1 255 ? 40.031 26.469 -0.934 1 86.69 255 LEU B N 1
ATOM 8459 C CA . LEU B 1 255 ? 39.688 26.688 0.466 1 86.69 255 LEU B CA 1
ATOM 8460 C C . LEU B 1 255 ? 40.781 27.406 1.211 1 86.69 255 LEU B C 1
ATOM 8462 O O . LEU B 1 255 ? 40.531 28.188 2.133 1 86.69 255 LEU B O 1
ATOM 8466 N N . LEU B 1 256 ? 41.969 27.219 0.775 1 87.25 256 LEU B N 1
ATOM 8467 C CA . LEU B 1 256 ? 43.094 27.891 1.415 1 87.25 256 LEU B CA 1
ATOM 8468 C C . LEU B 1 256 ? 43.312 29.281 0.831 1 87.25 256 LEU B C 1
ATOM 8470 O O . LEU B 1 256 ? 43.656 30.219 1.553 1 87.25 256 LEU B O 1
ATOM 8474 N N . LEU B 1 257 ? 43.031 29.391 -0.395 1 90.75 257 LEU B N 1
ATOM 8475 C CA . LEU B 1 257 ? 43.344 30.625 -1.109 1 90.75 257 LEU B CA 1
ATOM 8476 C C . LEU B 1 257 ? 42.281 31.688 -0.845 1 90.75 257 LEU B C 1
ATOM 8478 O O . LEU B 1 257 ? 42.594 32.875 -0.85 1 90.75 257 LEU B O 1
ATOM 8482 N N . LEU B 1 258 ? 41.125 31.391 -0.616 1 92.69 258 LEU B N 1
ATOM 8483 C CA . LEU B 1 258 ? 40.031 32.375 -0.535 1 92.69 258 LEU B CA 1
ATOM 8484 C C . LEU B 1 258 ? 40.188 33.281 0.676 1 92.69 258 LEU B C 1
ATOM 8486 O O . LEU B 1 258 ? 40.094 34.5 0.561 1 92.69 258 LEU B O 1
ATOM 8490 N N . PRO B 1 259 ? 40.5 32.75 1.891 1 91.38 259 PRO B N 1
ATOM 8491 C CA . PRO B 1 259 ? 40.75 33.656 3.01 1 91.38 259 PRO B CA 1
ATOM 8492 C C . PRO B 1 259 ? 41.969 34.562 2.768 1 91.38 259 PRO B C 1
ATOM 8494 O O . PRO B 1 259 ? 41.938 35.75 3.125 1 91.38 259 PRO B O 1
ATOM 8497 N N . LEU B 1 260 ? 42.969 34 2.121 1 92.19 260 LEU B N 1
ATOM 8498 C CA . LEU B 1 260 ? 44.156 34.812 1.818 1 92.19 260 LEU B CA 1
ATOM 8499 C C . LEU B 1 260 ? 43.812 35.938 0.848 1 92.19 260 LEU B C 1
ATOM 8501 O O . LEU B 1 260 ? 44.312 37.062 1.007 1 92.19 260 LEU B O 1
ATOM 8505 N N . LEU B 1 261 ? 43.031 35.562 -0.092 1 93.56 261 LEU B N 1
ATOM 8506 C CA . LEU B 1 261 ? 42.625 36.562 -1.075 1 93.56 261 LEU B CA 1
ATOM 8507 C C . LEU B 1 261 ? 41.781 37.656 -0.42 1 93.56 261 LEU B C 1
ATOM 8509 O O . LEU B 1 261 ? 41.875 38.812 -0.808 1 93.56 261 LEU B O 1
ATOM 8513 N N . PHE B 1 262 ? 41 37.312 0.519 1 94.19 262 PHE B N 1
ATOM 8514 C CA . PHE B 1 262 ? 40.188 38.281 1.246 1 94.19 262 PHE B CA 1
ATOM 8515 C C . PHE B 1 262 ? 41.094 39.281 1.972 1 94.19 262 PHE B C 1
ATOM 8517 O O . PHE B 1 262 ? 40.875 40.5 1.853 1 94.19 262 PHE B O 1
ATOM 8524 N N . PHE B 1 263 ? 42.125 38.844 2.717 1 93 263 PHE B N 1
ATOM 8525 C CA . PHE B 1 263 ? 42.969 39.719 3.473 1 93 263 PHE B CA 1
ATOM 8526 C C . PHE B 1 263 ? 43.844 40.562 2.533 1 93 263 PHE B C 1
ATOM 8528 O O . PHE B 1 263 ? 44.125 41.719 2.807 1 93 263 PHE B O 1
ATOM 8535 N N . ALA B 1 264 ? 44.188 39.969 1.433 1 93.94 264 ALA B N 1
ATOM 8536 C CA . ALA B 1 264 ? 44.969 40.719 0.443 1 93.94 264 ALA B CA 1
ATOM 8537 C C . ALA B 1 264 ? 44.125 41.844 -0.176 1 93.94 264 ALA B C 1
ATOM 8539 O O . ALA B 1 264 ? 44.594 42.969 -0.354 1 93.94 264 ALA B O 1
ATOM 8540 N N . ALA B 1 265 ? 42.906 41.531 -0.45 1 93.25 265 ALA B N 1
ATOM 8541 C CA . ALA B 1 265 ? 42.031 42.5 -1.067 1 93.25 265 ALA B CA 1
ATOM 8542 C C . ALA B 1 265 ? 41.688 43.625 -0.096 1 93.25 265 ALA B C 1
ATOM 8544 O O . ALA B 1 265 ? 41.656 44.812 -0.481 1 93.25 265 ALA B O 1
ATOM 8545 N N . THR B 1 266 ? 41.469 43.281 1.109 1 92.62 266 THR B N 1
ATOM 8546 C CA . THR B 1 266 ? 41.125 44.312 2.092 1 92.62 266 THR B CA 1
ATOM 8547 C C . THR B 1 266 ? 42.344 45.188 2.396 1 92.62 266 THR B C 1
ATOM 8549 O O . THR B 1 266 ? 42.219 46.406 2.596 1 92.62 266 THR B O 1
ATOM 8552 N N . ALA B 1 267 ? 43.5 44.562 2.396 1 92.88 267 ALA B N 1
ATOM 8553 C CA . ALA B 1 267 ? 44.719 45.344 2.598 1 92.88 267 ALA B CA 1
ATOM 8554 C C . ALA B 1 267 ? 44.969 46.281 1.425 1 92.88 267 ALA B C 1
ATOM 8556 O O . ALA B 1 267 ? 45.375 47.438 1.62 1 92.88 267 ALA B O 1
ATOM 8557 N N . ALA B 1 268 ? 44.688 45.875 0.316 1 93.88 268 ALA B N 1
ATOM 8558 C CA . ALA B 1 268 ? 44.875 46.688 -0.888 1 93.88 268 ALA B CA 1
ATOM 8559 C C . ALA B 1 268 ? 43.906 47.875 -0.943 1 93.88 268 ALA B C 1
ATOM 8561 O O . ALA B 1 268 ? 44.25 48.938 -1.481 1 93.88 268 ALA B O 1
ATOM 8562 N N . LEU B 1 269 ? 42.75 47.656 -0.431 1 92.94 269 LEU B N 1
ATOM 8563 C CA . LEU B 1 269 ? 41.719 48.688 -0.453 1 92.94 269 LEU B CA 1
ATOM 8564 C C . LEU B 1 269 ? 41.875 49.625 0.742 1 92.94 269 LEU B C 1
ATOM 8566 O O . LEU B 1 269 ? 41.188 50.625 0.845 1 92.94 269 LEU B O 1
ATOM 8570 N N . GLY B 1 270 ? 42.75 49.281 1.692 1 90.38 270 GLY B N 1
ATOM 8571 C CA . GLY B 1 270 ? 43.125 50.156 2.787 1 90.38 270 GLY B CA 1
ATOM 8572 C C . GLY B 1 270 ? 42.281 49.938 4.031 1 90.38 270 GLY B C 1
ATOM 8573 O O . GLY B 1 270 ? 42.219 50.844 4.895 1 90.38 270 GLY B O 1
ATOM 8574 N N . TYR B 1 271 ? 41.594 48.844 4.074 1 92.38 271 TYR B N 1
ATOM 8575 C CA . TYR B 1 271 ? 40.812 48.562 5.266 1 92.38 271 TYR B CA 1
ATOM 8576 C C . TYR B 1 271 ? 41.656 47.906 6.344 1 92.38 271 TYR B C 1
ATOM 8578 O O . TYR B 1 271 ? 42.438 47 6.051 1 92.38 271 TYR B O 1
ATOM 8586 N N . SER B 1 272 ? 41.531 48.406 7.551 1 90.31 272 SER B N 1
ATOM 8587 C CA . SER B 1 272 ? 42.188 47.75 8.68 1 90.31 272 SER B CA 1
ATOM 8588 C C . SER B 1 272 ? 41.406 46.531 9.156 1 90.31 272 SER B C 1
ATOM 8590 O O . SER B 1 272 ? 40.219 46.406 8.836 1 90.31 272 SER B O 1
ATOM 8592 N N . VAL B 1 273 ? 42.031 45.656 9.812 1 88.5 273 VAL B N 1
ATOM 8593 C CA . VAL B 1 273 ? 41.375 44.469 10.344 1 88.5 273 VAL B CA 1
ATOM 8594 C C . VAL B 1 273 ? 40.25 44.844 11.281 1 88.5 273 VAL B C 1
ATOM 8596 O O . VAL B 1 273 ? 39.188 44.219 11.289 1 88.5 273 VAL B O 1
ATOM 8599 N N . GLU B 1 274 ? 40.469 45.875 12.031 1 86.75 274 GLU B N 1
ATOM 8600 C CA . GLU B 1 274 ? 39.438 46.344 12.969 1 86.75 274 GLU B CA 1
ATOM 8601 C C . GLU B 1 274 ? 38.25 46.906 12.227 1 86.75 274 GLU B C 1
ATOM 8603 O O . GLU B 1 274 ? 37.094 46.781 12.68 1 86.75 274 GLU B O 1
ATOM 8608 N N . GLU B 1 275 ? 38.531 47.531 11.141 1 89.69 275 GLU B N 1
ATOM 8609 C CA . GLU B 1 275 ? 37.438 48.062 10.328 1 89.69 275 GLU B CA 1
ATOM 8610 C C . GLU B 1 275 ? 36.625 46.938 9.719 1 89.69 275 GLU B C 1
ATOM 8612 O O . GLU B 1 275 ? 35.375 47.031 9.594 1 89.69 275 GLU B O 1
ATOM 8617 N N . CYS B 1 276 ? 37.312 45.938 9.375 1 89.88 276 CYS B N 1
ATOM 8618 C CA . CYS B 1 276 ? 36.625 44.781 8.82 1 89.88 276 CYS B CA 1
ATOM 8619 C C . CYS B 1 276 ? 35.75 44.094 9.859 1 89.88 276 CYS B C 1
ATOM 8621 O O . CYS B 1 276 ? 34.688 43.594 9.539 1 89.88 276 CYS B O 1
ATOM 8623 N N . ARG B 1 277 ? 36.125 44.156 11.062 1 87.94 277 ARG B N 1
ATOM 8624 C CA . ARG B 1 277 ? 35.344 43.562 12.148 1 87.94 277 ARG B CA 1
ATOM 8625 C C . ARG B 1 277 ? 34.094 44.375 12.445 1 87.94 277 ARG B C 1
ATOM 8627 O O . ARG B 1 277 ? 33.031 43.844 12.703 1 87.94 277 ARG B O 1
ATOM 8634 N N . VAL B 1 278 ? 34.312 45.688 12.406 1 84.94 278 VAL B N 1
ATOM 8635 C CA . VAL B 1 278 ? 33.188 46.594 12.664 1 84.94 278 VAL B CA 1
ATOM 8636 C C . VAL B 1 278 ? 32.188 46.5 11.539 1 84.94 278 VAL B C 1
ATOM 8638 O O . VAL B 1 278 ? 30.969 46.562 11.781 1 84.94 278 VAL B O 1
ATOM 8641 N N . ALA B 1 279 ? 32.719 46.25 10.375 1 86.31 279 ALA B N 1
ATOM 8642 C CA . ALA B 1 279 ? 31.812 46.125 9.219 1 86.31 279 ALA B CA 1
ATOM 8643 C C . ALA B 1 279 ? 31.141 44.781 9.195 1 86.31 279 ALA B C 1
ATOM 8645 O O . ALA B 1 279 ? 30.188 44.562 8.43 1 86.31 279 ALA B O 1
ATOM 8646 N N . GLY B 1 280 ? 31.625 43.812 10 1 85.12 280 GLY B N 1
ATOM 8647 C CA . GLY B 1 280 ? 31.016 42.5 10.078 1 85.12 280 GLY B CA 1
ATOM 8648 C C . GLY B 1 280 ? 31.594 41.531 9.086 1 85.12 280 GLY B C 1
ATOM 8649 O O . GLY B 1 280 ? 31.016 40.469 8.844 1 85.12 280 GLY B O 1
ATOM 8650 N N . TRP B 1 281 ? 32.719 41.906 8.438 1 89.75 281 TRP B N 1
ATOM 8651 C CA . TRP B 1 281 ? 33.375 41.031 7.469 1 89.75 281 TRP B CA 1
ATOM 8652 C C . TRP B 1 281 ? 34.156 39.938 8.172 1 89.75 281 TRP B C 1
ATOM 8654 O O . TRP B 1 281 ? 34.438 38.875 7.582 1 89.75 281 TRP B O 1
ATOM 8664 N N . LEU B 1 282 ? 34.5 40.281 9.398 1 87.12 282 LEU B N 1
ATOM 8665 C CA . LEU B 1 282 ? 35.188 39.344 10.273 1 87.12 282 LEU B CA 1
ATOM 8666 C C . LEU B 1 282 ? 34.438 39.188 11.594 1 87.12 282 LEU B C 1
ATOM 8668 O O . LEU B 1 282 ? 33.719 40.125 12.023 1 87.12 282 LEU B O 1
ATOM 8672 N N . PRO B 1 283 ? 34.5 38.031 12.133 1 80.38 283 PRO B N 1
ATOM 8673 C CA . PRO B 1 283 ? 33.844 37.875 13.43 1 80.38 283 PRO B CA 1
ATOM 8674 C C . PRO B 1 283 ? 34.406 38.812 14.5 1 80.38 283 PRO B C 1
ATOM 8676 O O . PRO B 1 283 ? 35.531 39.281 14.383 1 80.38 283 PRO B O 1
ATOM 8679 N N . ALA B 1 284 ? 33.562 39.219 15.516 1 70.88 284 ALA B N 1
ATOM 8680 C CA . ALA B 1 284 ? 33.938 40.125 16.578 1 70.88 284 ALA B CA 1
ATOM 8681 C C . ALA B 1 284 ? 35.125 39.594 17.375 1 70.88 284 ALA B C 1
ATOM 8683 O O . ALA B 1 284 ? 35.312 38.375 17.484 1 70.88 284 ALA B O 1
ATOM 8684 N N . ALA B 1 285 ? 35.969 40.531 17.625 1 59.91 285 ALA B N 1
ATOM 8685 C CA . ALA B 1 285 ? 37.156 40.188 18.375 1 59.91 285 ALA B CA 1
ATOM 8686 C C . ALA B 1 285 ? 36.812 39.625 19.75 1 59.91 285 ALA B C 1
ATOM 8688 O O . ALA B 1 285 ? 35.812 40.031 20.344 1 59.91 285 ALA B O 1
ATOM 8689 N N . PRO B 1 286 ? 37.375 38.438 20.016 1 55.88 286 PRO B N 1
ATOM 8690 C CA . PRO B 1 286 ? 37.062 37.938 21.359 1 55.88 286 PRO B CA 1
ATOM 8691 C C . PRO B 1 286 ? 37.281 39 22.438 1 55.88 286 PRO B C 1
ATOM 8693 O O . PRO B 1 286 ? 38.062 39.906 22.266 1 55.88 286 PRO B O 1
ATOM 8696 N N . ALA B 1 287 ? 36.219 39.531 23.172 1 49.06 287 ALA B N 1
ATOM 8697 C CA . ALA B 1 287 ? 36.438 40.438 24.281 1 49.06 287 ALA B CA 1
ATOM 8698 C C . ALA B 1 287 ? 37.875 40.375 24.797 1 49.06 287 ALA B C 1
ATOM 8700 O O . ALA B 1 287 ? 38.469 39.312 24.844 1 49.06 287 ALA B O 1
ATOM 8701 N N . ALA B 1 288 ? 38.531 41.531 24.734 1 41.62 288 ALA B N 1
ATOM 8702 C CA . ALA B 1 288 ? 39.875 41.75 25.25 1 41.62 288 ALA B CA 1
ATOM 8703 C C . ALA B 1 288 ? 40.188 40.812 26.422 1 41.62 288 ALA B C 1
ATOM 8705 O O . ALA B 1 288 ? 39.469 40.812 27.422 1 41.62 288 ALA B O 1
ATOM 8706 N N . ARG B 1 289 ? 40.625 39.688 26.125 1 41.59 289 ARG B N 1
ATOM 8707 C CA . ARG B 1 289 ? 41.25 38.969 27.234 1 41.59 289 ARG B CA 1
ATOM 8708 C C . ARG B 1 289 ? 42.219 39.875 28.016 1 41.59 289 ARG B C 1
ATOM 8710 O O . ARG B 1 289 ? 43.156 40.406 27.453 1 41.59 289 ARG B O 1
ATOM 8717 N N . SER B 1 290 ? 41.625 40.688 28.859 1 35.91 290 SER B N 1
ATOM 8718 C CA . SER B 1 290 ? 42.594 41.344 29.75 1 35.91 290 SER B CA 1
ATOM 8719 C C . SER B 1 290 ? 43.688 40.375 30.188 1 35.91 290 SER B C 1
ATOM 8721 O O . SER B 1 290 ? 43.594 39.719 31.219 1 35.91 290 SER B O 1
ATOM 8723 N N . ILE B 1 291 ? 44.062 39.406 29.375 1 35.53 291 ILE B N 1
ATOM 8724 C CA . ILE B 1 291 ? 45.281 38.844 30 1 35.53 291 ILE B CA 1
ATOM 8725 C C . ILE B 1 291 ? 46.312 39.969 30.188 1 35.53 291 ILE B C 1
ATOM 8727 O O . ILE B 1 291 ? 46.719 40.625 29.219 1 35.53 291 ILE B O 1
ATOM 8731 N N . PRO B 1 292 ? 46.438 40.406 31.297 1 33.28 292 PRO B N 1
ATOM 8732 C CA . PRO B 1 292 ? 47.594 41.281 31.5 1 33.28 292 PRO B CA 1
ATOM 8733 C C . PRO B 1 292 ? 48.875 40.656 30.906 1 33.28 292 PRO B C 1
ATOM 8735 O O . PRO B 1 292 ? 49.219 39.5 31.203 1 33.28 292 PRO B O 1
ATOM 8738 N N . VAL B 1 293 ? 49.125 40.688 29.625 1 34.66 293 VAL B N 1
ATOM 8739 C CA . VAL B 1 293 ? 50.469 40.406 29.156 1 34.66 293 VAL B CA 1
ATOM 8740 C C . VAL B 1 293 ? 51.5 41.125 30.062 1 34.66 293 VAL B C 1
ATOM 8742 O O . VAL B 1 293 ? 51.688 42.344 29.969 1 34.66 293 VAL B O 1
ATOM 8745 N N . SER B 1 294 ? 51.625 40.875 31.297 1 33.06 294 SER B N 1
ATOM 8746 C CA . SER B 1 294 ? 52.938 41.312 31.781 1 33.06 294 SER B CA 1
ATOM 8747 C C . SER B 1 294 ? 54.062 40.875 30.875 1 33.06 294 SER B C 1
ATOM 8749 O O . SER B 1 294 ? 53.875 39.969 30.047 1 33.06 294 SER B O 1
ATOM 8751 N N . GLY B 1 295 ? 55.438 41.156 31.25 1 33.19 295 GLY B N 1
ATOM 8752 C CA . GLY B 1 295 ? 56.75 41.125 30.641 1 33.19 295 GLY B CA 1
ATOM 8753 C C . GLY B 1 295 ? 57 39.875 29.828 1 33.19 295 GLY B C 1
ATOM 8754 O O . GLY B 1 295 ? 56.781 39.844 28.625 1 33.19 295 GLY B O 1
ATOM 8755 N N . GLU B 1 296 ? 58.094 38.969 30.359 1 33.88 296 GLU B N 1
ATOM 8756 C CA . GLU B 1 296 ? 59.188 38.125 29.875 1 33.88 296 GLU B CA 1
ATOM 8757 C C . GLU B 1 296 ? 58.656 36.844 29.281 1 33.88 296 GLU B C 1
ATOM 8759 O O . GLU B 1 296 ? 59.438 35.969 28.891 1 33.88 296 GLU B O 1
ATOM 8764 N N . SER B 1 297 ? 57.594 36.281 29.75 1 35.41 297 SER B N 1
ATOM 8765 C CA . SER B 1 297 ? 57.562 34.844 29.516 1 35.41 297 SER B CA 1
ATOM 8766 C C . SER B 1 297 ? 57.375 34.531 28.031 1 35.41 297 SER B C 1
ATOM 8768 O O . SER B 1 297 ? 56.656 35.25 27.328 1 35.41 297 SER B O 1
ATOM 8770 N N . GLY B 1 298 ? 58.375 33.75 27.438 1 33.44 298 GLY B N 1
ATOM 8771 C CA . GLY B 1 298 ? 58.719 33.281 26.109 1 33.44 298 GLY B CA 1
ATOM 8772 C C . GLY B 1 298 ? 57.562 32.812 25.281 1 33.44 298 GLY B C 1
ATOM 8773 O O . GLY B 1 298 ? 56.469 32.625 25.812 1 33.44 298 GLY B O 1
ATOM 8774 N N . LEU B 1 299 ? 57.781 32.781 23.969 1 34.19 299 LEU B N 1
ATOM 8775 C CA . LEU B 1 299 ? 56.906 32.344 22.891 1 34.19 299 LEU B CA 1
ATOM 8776 C C . LEU B 1 299 ? 56.094 31.094 23.297 1 34.19 299 LEU B C 1
ATOM 8778 O O . LEU B 1 299 ? 54.906 31 23 1 34.19 299 LEU B O 1
ATOM 8782 N N . ALA B 1 300 ? 57 30.156 23.828 1 35.78 300 ALA B N 1
ATOM 8783 C CA . ALA B 1 300 ? 56.438 28.844 24.156 1 35.78 300 ALA B CA 1
ATOM 8784 C C . ALA B 1 300 ? 55.281 28.984 25.156 1 35.78 300 ALA B C 1
ATOM 8786 O O . ALA B 1 300 ? 54.281 28.25 25.062 1 35.78 300 ALA B O 1
ATOM 8787 N N . GLN B 1 301 ? 55.5 29.719 26.25 1 36.66 301 GLN B N 1
ATOM 8788 C CA . GLN B 1 301 ? 54.438 29.891 27.266 1 36.66 301 GLN B CA 1
ATOM 8789 C C . GLN B 1 301 ? 53.219 30.547 26.656 1 36.66 301 GLN B C 1
ATOM 8791 O O . GLN B 1 301 ? 52.094 30.391 27.172 1 36.66 301 GLN B O 1
ATOM 8796 N N . ARG B 1 302 ? 53.375 31.328 25.625 1 37.19 302 ARG B N 1
ATOM 8797 C CA . ARG B 1 302 ? 52.312 31.969 24.875 1 37.19 302 ARG B CA 1
ATOM 8798 C C . ARG B 1 302 ? 51.531 30.953 24.062 1 37.19 302 ARG B C 1
ATOM 8800 O O . ARG B 1 302 ? 50.312 31.078 23.906 1 37.19 302 ARG B O 1
ATOM 8807 N N . ILE B 1 303 ? 52.25 30.109 23.328 1 37.44 303 ILE B N 1
ATOM 8808 C CA . ILE B 1 303 ? 51.625 29.031 22.578 1 37.44 303 ILE B CA 1
ATOM 8809 C C . ILE B 1 303 ? 50.844 28.125 23.531 1 37.44 303 ILE B C 1
ATOM 8811 O O . ILE B 1 303 ? 49.75 27.688 23.203 1 37.44 303 ILE B O 1
ATOM 8815 N N . PHE B 1 304 ? 51.594 27.484 24.562 1 37.16 304 PHE B N 1
ATOM 8816 C CA . PHE B 1 304 ? 50.906 26.656 25.562 1 37.16 304 PHE B CA 1
ATOM 8817 C C . PHE B 1 304 ? 50.094 27.531 26.516 1 37.16 304 PHE B C 1
ATOM 8819 O O . PHE B 1 304 ? 50.375 27.594 27.703 1 37.16 304 PHE B O 1
ATOM 8826 N N . VAL B 1 305 ? 50.188 28.797 26.328 1 36.84 305 VAL B N 1
ATOM 8827 C CA . VAL B 1 305 ? 49.312 29.609 27.172 1 36.84 305 VAL B CA 1
ATOM 8828 C C . VAL B 1 305 ? 48.062 28.844 27.531 1 36.84 305 VAL B C 1
ATOM 8830 O O . VAL B 1 305 ? 47.719 27.828 26.875 1 36.84 305 VAL B O 1
ATOM 8833 N N . ASP B 1 306 ? 47.062 29.5 28.328 1 38.59 306 ASP B N 1
ATOM 8834 C CA . ASP B 1 306 ? 45.906 29.031 29.062 1 38.59 306 ASP B CA 1
ATOM 8835 C C . ASP B 1 306 ? 44.969 28.203 28.172 1 38.59 306 ASP B C 1
ATOM 8837 O O . ASP B 1 306 ? 44.344 28.75 27.25 1 38.59 306 ASP B O 1
ATOM 8841 N N . LEU B 1 307 ? 45.375 27.109 27.688 1 46.22 307 LEU B N 1
ATOM 8842 C CA . LEU B 1 307 ? 44.25 26.219 27.406 1 46.22 307 LEU B CA 1
ATOM 8843 C C . LEU B 1 307 ? 43 26.688 28.125 1 46.22 307 LEU B C 1
ATOM 8845 O O . LEU B 1 307 ? 42.969 26.766 29.359 1 46.22 307 LEU B O 1
ATOM 8849 N N . ASP B 1 308 ? 42.594 27.781 27.781 1 55.59 308 ASP B N 1
ATOM 8850 C CA . ASP B 1 308 ? 41.406 28.344 28.422 1 55.59 308 ASP B CA 1
ATOM 8851 C C . ASP B 1 308 ? 40.438 27.25 28.812 1 55.59 308 ASP B C 1
ATOM 8853 O O . ASP B 1 308 ? 39.312 27.188 28.281 1 55.59 308 ASP B O 1
ATOM 8857 N N . LEU B 1 309 ? 41.062 26.031 29.234 1 63.03 309 LEU B N 1
ATOM 8858 C CA . LEU B 1 309 ? 40.219 24.953 29.766 1 63.03 309 LEU B CA 1
ATOM 8859 C C . LEU B 1 309 ? 39.25 25.484 30.797 1 63.03 309 LEU B C 1
ATOM 8861 O O . LEU B 1 309 ? 38.156 24.922 30.969 1 63.03 309 LEU B O 1
ATOM 8865 N N . GLU B 1 310 ? 39.75 26.531 31.438 1 66 310 GLU B N 1
ATOM 8866 C CA . GLU B 1 310 ? 38.875 27.109 32.469 1 66 310 GLU B CA 1
ATOM 8867 C C . GLU B 1 310 ? 37.562 27.625 31.828 1 66 310 GLU B C 1
ATOM 8869 O O . GLU B 1 310 ? 36.5 27.5 32.406 1 66 310 GLU B O 1
ATOM 8874 N N . ARG B 1 311 ? 37.844 28.094 30.656 1 76.06 311 ARG B N 1
ATOM 8875 C CA . ARG B 1 311 ? 36.625 28.609 29.984 1 76.06 311 ARG B CA 1
ATOM 8876 C C . ARG B 1 311 ? 35.719 27.484 29.578 1 76.06 311 ARG B C 1
ATOM 8878 O O . ARG B 1 311 ? 34.5 27.625 29.625 1 76.06 311 ARG B O 1
ATOM 8885 N N . PHE B 1 312 ? 36.375 26.359 29.281 1 81.25 312 PHE B N 1
ATOM 8886 C CA . PHE B 1 312 ? 35.562 25.203 28.906 1 81.25 312 PHE B CA 1
ATOM 8887 C C . PHE B 1 312 ? 34.812 24.672 30.125 1 81.25 312 PHE B C 1
ATOM 8889 O O . PHE B 1 312 ? 33.625 24.281 30.016 1 81.25 312 PHE B O 1
ATOM 8896 N N . VAL B 1 313 ? 35.438 24.719 31.219 1 77.5 313 VAL B N 1
ATOM 8897 C CA . VAL B 1 313 ? 34.812 24.266 32.438 1 77.5 313 VAL B CA 1
ATOM 8898 C C . VAL B 1 313 ? 33.656 25.203 32.844 1 77.5 313 VAL B C 1
ATOM 8900 O O . VAL B 1 313 ? 32.656 24.766 33.375 1 77.5 313 VAL B O 1
ATOM 8903 N N . GLN B 1 314 ? 33.875 26.453 32.469 1 80.56 314 GLN B N 1
ATOM 8904 C CA . GLN B 1 314 ? 32.844 27.438 32.781 1 80.56 314 GLN B CA 1
ATOM 8905 C C . GLN B 1 314 ? 31.609 27.281 31.906 1 80.56 314 GLN B C 1
ATOM 8907 O O . GLN B 1 314 ? 30.484 27.344 32.406 1 80.56 314 GLN B O 1
ATOM 8912 N N . ILE B 1 315 ? 31.906 27.016 30.688 1 84.5 315 ILE B N 1
ATOM 8913 C CA . ILE B 1 315 ? 30.766 26.953 29.781 1 84.5 315 ILE B CA 1
ATOM 8914 C C . ILE B 1 315 ? 30.047 25.609 29.953 1 84.5 315 ILE B C 1
ATOM 8916 O O . ILE B 1 315 ? 28.859 25.5 29.672 1 84.5 315 ILE B O 1
ATOM 8920 N N . LEU B 1 316 ? 30.781 24.641 30.5 1 87.62 316 LEU B N 1
ATOM 8921 C CA . LEU B 1 316 ? 30.188 23.328 30.703 1 87.62 316 LEU B CA 1
ATOM 8922 C C . LEU B 1 316 ? 29.859 23.094 32.188 1 87.62 316 LEU B C 1
ATOM 8924 O O . LEU B 1 316 ? 29.844 21.969 32.656 1 87.62 316 LEU B O 1
ATOM 8928 N N . ASP B 1 317 ? 29.641 24.156 32.875 1 87.81 317 ASP B N 1
ATOM 8929 C CA . ASP B 1 317 ? 29.312 24.047 34.312 1 87.81 317 ASP B CA 1
ATOM 8930 C C . ASP B 1 317 ? 27.969 23.375 34.5 1 87.81 317 ASP B C 1
ATOM 8932 O O . ASP B 1 317 ? 26.922 23.922 34.125 1 87.81 317 ASP B O 1
ATOM 8936 N N . PRO B 1 318 ? 27.938 22.203 35.125 1 90 318 PRO B N 1
ATOM 8937 C CA . PRO B 1 318 ? 26.672 21.469 35.312 1 90 318 PRO B CA 1
ATOM 8938 C C . PRO B 1 318 ? 25.703 22.188 36.25 1 90 318 PRO B C 1
ATOM 8940 O O . PRO B 1 318 ? 24.5 21.938 36.219 1 90 318 PRO B O 1
ATOM 8943 N N . ARG B 1 319 ? 26.156 23.141 37.156 1 89.81 319 ARG B N 1
ATOM 8944 C CA . ARG B 1 319 ? 25.328 23.859 38.125 1 89.81 319 ARG B CA 1
ATOM 8945 C C . ARG B 1 319 ? 24.484 24.906 37.406 1 89.81 319 ARG B C 1
ATOM 8947 O O . ARG B 1 319 ? 23.438 25.328 37.906 1 89.81 319 ARG B O 1
ATOM 8954 N N . ALA B 1 320 ? 24.922 25.281 36.188 1 91.75 320 ALA B N 1
ATOM 8955 C CA . ALA B 1 320 ? 24.219 26.312 35.438 1 91.75 320 ALA B CA 1
ATOM 8956 C C . ALA B 1 320 ? 23.188 25.688 34.5 1 91.75 320 ALA B C 1
ATOM 8958 O O . ALA B 1 320 ? 22.422 26.391 33.844 1 91.75 320 ALA B O 1
ATOM 8959 N N . VAL B 1 321 ? 23.109 24.391 34.562 1 94.25 321 VAL B N 1
ATOM 8960 C CA . VAL B 1 321 ? 22.266 23.672 33.594 1 94.25 321 VAL B CA 1
ATOM 8961 C C . VAL B 1 321 ? 20.875 23.484 34.219 1 94.25 321 VAL B C 1
ATOM 8963 O O . VAL B 1 321 ? 20.734 23.172 35.406 1 94.25 321 VAL B O 1
ATOM 8966 N N . HIS B 1 322 ? 19.891 23.734 33.5 1 93.81 322 HIS B N 1
ATOM 8967 C CA . HIS B 1 322 ? 18.516 23.406 33.875 1 93.81 322 HIS B CA 1
ATOM 8968 C C . HIS B 1 322 ? 18.141 22 33.438 1 93.81 322 HIS B C 1
ATOM 8970 O O . HIS B 1 322 ? 17.469 21.828 32.406 1 93.81 322 HIS B O 1
ATOM 8976 N N . TRP B 1 323 ? 18.375 21.125 34.312 1 92.94 323 TRP B N 1
ATOM 8977 C CA . TRP B 1 323 ? 18.281 19.703 34 1 92.94 323 TRP B CA 1
ATOM 8978 C C . TRP B 1 323 ? 16.828 19.297 33.75 1 92.94 323 TRP B C 1
ATOM 8980 O O . TRP B 1 323 ? 16.562 18.344 33.031 1 92.94 323 TRP B O 1
ATOM 8990 N N . HIS B 1 324 ? 15.852 19.969 34.219 1 90.81 324 HIS B N 1
ATOM 8991 C CA . HIS B 1 324 ? 14.445 19.594 34.125 1 90.81 324 HIS B CA 1
ATOM 8992 C C . HIS B 1 324 ? 13.922 19.844 32.719 1 90.81 324 HIS B C 1
ATOM 8994 O O . HIS B 1 324 ? 12.898 19.281 32.312 1 90.81 324 HIS B O 1
ATOM 9000 N N . PHE B 1 325 ? 14.656 20.688 31.953 1 92.19 325 PHE B N 1
ATOM 9001 C CA . PHE B 1 325 ? 14.227 21.016 30.609 1 92.19 325 PHE B CA 1
ATOM 9002 C C . PHE B 1 325 ? 14.648 19.953 29.625 1 92.19 325 PHE B C 1
ATOM 9004 O O . PHE B 1 325 ? 14.016 19.766 28.578 1 92.19 325 PHE B O 1
ATOM 9011 N N . LEU B 1 326 ? 15.625 19.156 29.906 1 92.25 326 LEU B N 1
ATOM 9012 C CA . LEU B 1 326 ? 16.25 18.25 28.938 1 92.25 326 LEU B CA 1
ATOM 9013 C C . LEU B 1 326 ? 15.305 17.141 28.531 1 92.25 326 LEU B C 1
ATOM 9015 O O . LEU B 1 326 ? 15.18 16.828 27.344 1 92.25 326 LEU B O 1
ATOM 9019 N N . PRO B 1 327 ? 14.477 16.594 29.469 1 90.88 327 PRO B N 1
ATOM 9020 C CA . PRO B 1 327 ? 13.594 15.492 29.078 1 90.88 327 PRO B CA 1
ATOM 9021 C C . PRO B 1 327 ? 12.438 15.945 28.188 1 90.88 327 PRO B C 1
ATOM 9023 O O . PRO B 1 327 ? 11.836 15.125 27.5 1 90.88 327 PRO B O 1
ATOM 9026 N N . ARG B 1 328 ? 12.18 17.188 28.125 1 89.19 328 ARG B N 1
ATOM 9027 C CA . ARG B 1 328 ? 11.102 17.719 27.297 1 89.19 328 ARG B CA 1
ATOM 9028 C C . ARG B 1 328 ? 11.406 17.547 25.812 1 89.19 328 ARG B C 1
ATOM 9030 O O . ARG B 1 328 ? 10.5 17.547 24.984 1 89.19 328 ARG B O 1
ATOM 9037 N N . GLN B 1 329 ? 12.672 17.328 25.578 1 90.25 329 GLN B N 1
ATOM 9038 C CA . GLN B 1 329 ? 13.055 17.234 24.172 1 90.25 329 GLN B CA 1
ATOM 9039 C C . GLN B 1 329 ? 13.297 15.781 23.766 1 90.25 329 GLN B C 1
ATOM 9041 O O . GLN B 1 329 ? 14.047 15.5 22.828 1 90.25 329 GLN B O 1
ATOM 9046 N N . PHE B 1 330 ? 12.625 14.867 24.438 1 89.81 330 PHE B N 1
ATOM 9047 C CA . PHE B 1 330 ? 12.812 13.438 24.25 1 89.81 330 PHE B CA 1
ATOM 9048 C C . PHE B 1 330 ? 12.461 13.031 22.812 1 89.81 330 PHE B C 1
ATOM 9050 O O . PHE B 1 330 ? 13.156 12.219 22.203 1 89.81 330 PHE B O 1
ATOM 9057 N N . ILE B 1 331 ? 11.461 13.562 22.234 1 82 331 ILE B N 1
ATOM 9058 C CA . ILE B 1 331 ? 11 13.211 20.891 1 82 331 ILE B CA 1
ATOM 9059 C C . ILE B 1 331 ? 12.047 13.625 19.859 1 82 331 ILE B C 1
ATOM 9061 O O . ILE B 1 331 ? 12.289 12.898 18.891 1 82 331 ILE B O 1
ATOM 9065 N N . SER B 1 332 ? 12.648 14.789 20.141 1 85.81 332 SER B N 1
ATOM 9066 C CA . SER B 1 332 ? 13.695 15.258 19.234 1 85.81 332 SER B CA 1
ATOM 9067 C C . SER B 1 332 ? 14.922 14.352 19.281 1 85.81 332 SER B C 1
ATOM 9069 O O . SER B 1 332 ? 15.57 14.125 18.25 1 85.81 332 SER B O 1
ATOM 9071 N N . VAL B 1 333 ? 15.141 13.805 20.453 1 91.88 333 VAL B N 1
ATOM 9072 C CA . VAL B 1 333 ? 16.281 12.914 20.609 1 91.88 333 VAL B CA 1
ATOM 9073 C C . VAL B 1 333 ? 16.031 11.609 19.859 1 91.88 333 VAL B C 1
ATOM 9075 O O . VAL B 1 333 ? 16.953 11.062 19.234 1 91.88 333 VAL B O 1
ATOM 9078 N N . VAL B 1 334 ? 14.898 11.141 19.891 1 86.69 334 VAL B N 1
ATOM 9079 C CA . VAL B 1 334 ? 14.539 9.914 19.188 1 86.69 334 VAL B CA 1
ATOM 9080 C C . VAL B 1 334 ? 14.672 10.141 17.672 1 86.69 334 VAL B C 1
ATOM 9082 O O . VAL B 1 334 ? 15.219 9.297 16.969 1 86.69 334 VAL B O 1
ATOM 9085 N N . GLY B 1 335 ? 14.141 11.281 17.266 1 82.25 335 GLY B N 1
ATOM 9086 C CA . GLY B 1 335 ? 14.289 11.617 15.852 1 82.25 335 GLY B CA 1
ATOM 9087 C C . GLY B 1 335 ? 15.734 11.711 15.414 1 82.25 335 GLY B C 1
ATOM 9088 O O . GLY B 1 335 ? 16.094 11.219 14.344 1 82.25 335 GLY B O 1
ATOM 9089 N N . LEU B 1 336 ? 16.531 12.305 16.266 1 89.19 336 LEU B N 1
ATOM 9090 C CA . LEU B 1 336 ? 17.969 12.422 16 1 89.19 336 LEU B CA 1
ATOM 9091 C C . LEU B 1 336 ? 18.609 11.047 15.883 1 89.19 336 LEU B C 1
ATOM 9093 O O . LEU B 1 336 ? 19.406 10.805 14.969 1 89.19 336 LEU B O 1
ATOM 9097 N N . THR B 1 337 ? 18.266 10.164 16.766 1 89.38 337 THR B N 1
ATOM 9098 C CA . THR B 1 337 ? 18.828 8.82 16.797 1 89.38 337 THR B CA 1
ATOM 9099 C C . THR B 1 337 ? 18.484 8.078 15.5 1 89.38 337 THR B C 1
ATOM 9101 O O . THR B 1 337 ? 19.359 7.453 14.891 1 89.38 337 THR B O 1
ATOM 9104 N N . ILE B 1 338 ? 17.328 8.133 15.062 1 79.56 338 ILE B N 1
ATOM 9105 C CA . ILE B 1 338 ? 16.875 7.43 13.875 1 79.56 338 ILE B CA 1
ATOM 9106 C C . ILE B 1 338 ? 17.594 7.98 12.641 1 79.56 338 ILE B C 1
ATOM 9108 O O . ILE B 1 338 ? 18.094 7.219 11.805 1 79.56 338 ILE B O 1
ATOM 9112 N N . LEU B 1 339 ? 17.734 9.203 12.633 1 79.31 339 LEU B N 1
ATOM 9113 C CA . LEU B 1 339 ? 18.281 9.844 11.438 1 79.31 339 LEU B CA 1
ATOM 9114 C C . LEU B 1 339 ? 19.781 9.609 11.336 1 79.31 339 LEU B C 1
ATOM 9116 O O . LEU B 1 339 ? 20.312 9.375 10.242 1 79.31 339 LEU B O 1
ATOM 9120 N N . VAL B 1 340 ? 20.391 9.828 12.438 1 88.31 340 VAL B N 1
ATOM 9121 C CA . VAL B 1 340 ? 21.828 9.633 12.422 1 88.31 340 VAL B CA 1
ATOM 9122 C C . VAL B 1 340 ? 22.156 8.172 12.117 1 88.31 340 VAL B C 1
ATOM 9124 O O . VAL B 1 340 ? 23.109 7.879 11.383 1 88.31 340 VAL B O 1
ATOM 9127 N N . THR B 1 341 ? 21.391 7.305 12.688 1 85.06 341 THR B N 1
ATOM 9128 C CA . THR B 1 341 ? 21.609 5.887 12.398 1 85.06 341 THR B CA 1
ATOM 9129 C C . THR B 1 341 ? 21.344 5.59 10.93 1 85.06 341 THR B C 1
ATOM 9131 O O . THR B 1 341 ? 22.094 4.844 10.297 1 85.06 341 THR B O 1
ATOM 9134 N N . PHE B 1 342 ? 20.359 6.098 10.43 1 75.94 342 PHE B N 1
ATOM 9135 C CA . PHE B 1 342 ? 20.016 5.906 9.023 1 75.94 342 PHE B CA 1
ATOM 9136 C C . PHE B 1 342 ? 21.109 6.469 8.125 1 75.94 342 PHE B C 1
ATOM 9138 O O . PHE B 1 342 ? 21.547 5.801 7.184 1 75.94 342 PHE B O 1
ATOM 9145 N N . GLY B 1 343 ? 21.484 7.727 8.398 1 77.56 343 GLY B N 1
ATOM 9146 C CA . GLY B 1 343 ? 22.547 8.344 7.621 1 77.56 343 GLY B CA 1
ATOM 9147 C C . GLY B 1 343 ? 23.844 7.578 7.668 1 77.56 343 GLY B C 1
ATOM 9148 O O . GLY B 1 343 ? 24.516 7.41 6.648 1 77.56 343 GLY B O 1
ATOM 9149 N N . SER B 1 344 ? 24.141 7.078 8.812 1 86.75 344 SER B N 1
ATOM 9150 C CA . SER B 1 344 ? 25.359 6.305 8.977 1 86.75 344 SER B CA 1
ATOM 9151 C C . SER B 1 344 ? 25.297 4.98 8.227 1 86.75 344 SER B C 1
ATOM 9153 O O . SER B 1 344 ? 26.281 4.527 7.656 1 86.75 344 SER B O 1
ATOM 9155 N N . SER B 1 345 ? 24.172 4.367 8.297 1 77.75 345 SER B N 1
ATOM 9156 C CA . SER B 1 345 ? 23.984 3.107 7.586 1 77.75 345 SER B CA 1
ATOM 9157 C C . SER B 1 345 ? 24.125 3.297 6.078 1 77.75 345 SER B C 1
ATOM 9159 O O . SER B 1 345 ? 24.719 2.451 5.398 1 77.75 345 SER B O 1
ATOM 9161 N N . LEU B 1 346 ? 23.672 4.336 5.645 1 69.75 346 LEU B N 1
ATOM 9162 C CA . LEU B 1 346 ? 23.781 4.633 4.219 1 69.75 346 LEU B CA 1
ATOM 9163 C C . LEU B 1 346 ? 25.234 4.875 3.826 1 69.75 346 LEU B C 1
ATOM 9165 O O . LEU B 1 346 ? 25.672 4.469 2.746 1 69.75 346 LEU B O 1
ATOM 9169 N N . ASP B 1 347 ? 25.891 5.543 4.711 1 77.69 347 ASP B N 1
ATOM 9170 C CA . ASP B 1 347 ? 27.297 5.801 4.441 1 77.69 347 ASP B CA 1
ATOM 9171 C C . ASP B 1 347 ? 28.094 4.5 4.375 1 77.69 347 ASP B C 1
ATOM 9173 O O . ASP B 1 347 ? 28.938 4.324 3.484 1 77.69 347 ASP B O 1
ATOM 9177 N N . ILE B 1 348 ? 27.828 3.65 5.234 1 79 348 ILE B N 1
ATOM 9178 C CA . ILE B 1 348 ? 28.531 2.371 5.266 1 79 348 ILE B CA 1
ATOM 9179 C C . ILE B 1 348 ? 28.219 1.581 3.996 1 79 348 ILE B C 1
ATOM 9181 O O . ILE B 1 348 ? 29.125 1.042 3.352 1 79 348 ILE B O 1
ATOM 9185 N N . ALA B 1 349 ? 27.031 1.521 3.693 1 67.75 349 ALA B N 1
ATOM 9186 C CA . ALA B 1 349 ? 26.594 0.776 2.512 1 67.75 349 ALA B CA 1
ATOM 9187 C C . ALA B 1 349 ? 27.203 1.365 1.242 1 67.75 349 ALA B C 1
ATOM 9189 O O . ALA B 1 349 ? 27.609 0.627 0.343 1 67.75 349 ALA B O 1
ATOM 9190 N N . ALA B 1 350 ? 27.25 2.629 1.213 1 65.62 350 ALA B N 1
ATOM 9191 C CA . ALA B 1 350 ? 27.797 3.314 0.05 1 65.62 350 ALA B CA 1
ATOM 9192 C C . ALA B 1 350 ? 29.297 3.039 -0.082 1 65.62 350 ALA B C 1
ATOM 9194 O O . ALA B 1 350 ? 29.797 2.826 -1.188 1 65.62 350 ALA B O 1
ATOM 9195 N N . ILE B 1 351 ? 29.953 3.084 1.008 1 75.62 351 ILE B N 1
ATOM 9196 C CA . ILE B 1 351 ? 31.391 2.803 1.015 1 75.62 351 ILE B CA 1
ATOM 9197 C C . ILE B 1 351 ? 31.625 1.356 0.586 1 75.62 351 ILE B C 1
ATOM 9199 O O . ILE B 1 351 ? 32.531 1.085 -0.227 1 75.62 351 ILE B O 1
ATOM 9203 N N . GLN B 1 352 ? 30.781 0.539 1.074 1 70.25 352 GLN B N 1
ATOM 9204 C CA . GLN B 1 352 ? 30.906 -0.871 0.72 1 70.25 352 GLN B CA 1
ATOM 9205 C C . GLN B 1 352 ? 30.688 -1.084 -0.775 1 70.25 352 GLN B C 1
ATOM 9207 O O . GLN B 1 352 ? 31.391 -1.878 -1.403 1 70.25 352 GLN B O 1
ATOM 9212 N N . ALA B 1 353 ? 29.812 -0.498 -1.277 1 60.19 353 ALA B N 1
ATOM 9213 C CA . ALA B 1 353 ? 29.484 -0.625 -2.697 1 60.19 353 ALA B CA 1
ATOM 9214 C C . ALA B 1 353 ? 30.656 -0.152 -3.566 1 60.19 353 ALA B C 1
ATOM 9216 O O . ALA B 1 353 ? 30.906 -0.717 -4.633 1 60.19 353 ALA B O 1
ATOM 9217 N N . GLU B 1 354 ? 31.312 0.869 -3.094 1 61.09 354 GLU B N 1
ATOM 9218 C CA . GLU B 1 354 ? 32.406 1.458 -3.867 1 61.09 354 GLU B CA 1
ATOM 9219 C C . GLU B 1 354 ? 33.688 0.655 -3.707 1 61.09 354 GLU B C 1
ATOM 9221 O O . GLU B 1 354 ? 34.531 0.669 -4.59 1 61.09 354 GLU B O 1
ATOM 9226 N N . LEU B 1 355 ? 33.719 0.016 -2.607 1 64.56 355 LEU B N 1
ATOM 9227 C CA . LEU B 1 355 ? 34.969 -0.728 -2.342 1 64.56 355 LEU B CA 1
ATOM 9228 C C . LEU B 1 355 ? 34.938 -2.09 -3.027 1 64.56 355 LEU B C 1
ATOM 9230 O O . LEU B 1 355 ? 35.906 -2.822 -3.008 1 64.56 355 LEU B O 1
ATOM 9234 N N . GLY B 1 356 ? 34.156 -2.262 -4.176 1 49.62 356 GLY B N 1
ATOM 9235 C CA . GLY B 1 356 ? 34.156 -3.311 -5.188 1 49.62 356 GLY B CA 1
ATOM 9236 C C . GLY B 1 356 ? 34.375 -4.691 -4.609 1 49.62 356 GLY B C 1
ATOM 9237 O O . GLY B 1 356 ? 34.875 -5.582 -5.301 1 49.62 356 GLY B O 1
ATOM 9238 N N . GLY B 1 357 ? 34.125 -5.047 -3.328 1 52.34 357 GLY B N 1
ATOM 9239 C CA . GLY B 1 357 ? 34.344 -6.453 -3.043 1 52.34 357 GLY B CA 1
ATOM 9240 C C . GLY B 1 357 ? 34.594 -6.734 -1.574 1 52.34 357 GLY B C 1
ATOM 9241 O O . GLY B 1 357 ? 34.594 -7.887 -1.146 1 52.34 357 GLY B O 1
ATOM 9242 N N . GLN B 1 358 ? 35.094 -5.84 -0.928 1 55.12 358 GLN B N 1
ATOM 9243 C CA . GLN B 1 358 ? 35.438 -6.168 0.457 1 55.12 358 GLN B CA 1
ATOM 9244 C C . GLN B 1 358 ? 34.188 -6.117 1.337 1 55.12 358 GLN B C 1
ATOM 9246 O O . GLN B 1 358 ? 33.438 -5.141 1.305 1 55.12 358 GLN B O 1
ATOM 9251 N N . LYS B 1 359 ? 33.844 -7.332 1.857 1 60.91 359 LYS B N 1
ATOM 9252 C CA . LYS B 1 359 ? 32.719 -7.406 2.787 1 60.91 359 LYS B CA 1
ATOM 9253 C C . LYS B 1 359 ? 33 -6.617 4.062 1 60.91 359 LYS B C 1
ATOM 9255 O O . LYS B 1 359 ? 34 -6.871 4.742 1 60.91 359 LYS B O 1
ATOM 9260 N N . LEU B 1 360 ? 32.406 -5.438 4.199 1 72.81 360 LEU B N 1
ATOM 9261 C CA . LEU B 1 360 ? 32.5 -4.684 5.441 1 72.81 360 LEU B CA 1
ATOM 9262 C C . LEU B 1 360 ? 31.562 -5.254 6.5 1 72.81 360 LEU B C 1
ATOM 9264 O O . LEU B 1 360 ? 30.469 -5.742 6.172 1 72.81 360 LEU B O 1
ATOM 9268 N N . ASP B 1 361 ? 32.062 -5.465 7.648 1 76.06 361 ASP B N 1
ATOM 9269 C CA . ASP B 1 361 ? 31.172 -5.805 8.766 1 76.06 361 ASP B CA 1
ATOM 9270 C C . ASP B 1 361 ? 30.219 -4.656 9.078 1 76.06 361 ASP B C 1
ATOM 9272 O O . ASP B 1 361 ? 30.531 -3.797 9.914 1 76.06 361 ASP B O 1
ATOM 9276 N N . TYR B 1 362 ? 29.203 -4.715 8.484 1 76.75 362 TYR B N 1
ATOM 9277 C CA . TYR B 1 362 ? 28.219 -3.639 8.562 1 76.75 362 TYR B CA 1
ATOM 9278 C C . TYR B 1 362 ? 27.891 -3.314 10.016 1 76.75 362 TYR B C 1
ATOM 9280 O O . TYR B 1 362 ? 27.938 -2.15 10.422 1 76.75 362 TYR B O 1
ATOM 9288 N N . ASN B 1 363 ? 27.578 -4.258 10.859 1 82.12 363 ASN B N 1
ATOM 9289 C CA . ASN B 1 363 ? 27.188 -4.051 12.25 1 82.12 363 ASN B CA 1
ATOM 9290 C C . ASN B 1 363 ? 28.359 -3.594 13.102 1 82.12 363 ASN B C 1
ATOM 9292 O O . ASN B 1 363 ? 28.203 -2.797 14.023 1 82.12 363 ASN B O 1
ATOM 9296 N N . GLY B 1 364 ? 29.5 -4.133 12.766 1 86.44 364 GLY B N 1
ATOM 9297 C CA . GLY B 1 364 ? 30.688 -3.689 13.469 1 86.44 364 GLY B CA 1
ATOM 9298 C C . GLY B 1 364 ? 31.016 -2.229 13.234 1 86.44 364 GLY B C 1
ATOM 9299 O O . GLY B 1 364 ? 31.438 -1.52 14.148 1 86.44 364 GLY B O 1
ATOM 9300 N N . GLU B 1 365 ? 30.812 -1.872 12.008 1 89.56 365 GLU B N 1
ATOM 9301 C CA . GLU B 1 365 ? 31.047 -0.468 11.68 1 89.56 365 GLU B CA 1
ATOM 9302 C C . GLU B 1 365 ? 30.031 0.437 12.383 1 89.56 365 GLU B C 1
ATOM 9304 O O . GLU B 1 365 ? 30.391 1.531 12.836 1 89.56 365 GLU B O 1
ATOM 9309 N N . LEU B 1 366 ? 28.828 -0.001 12.477 1 89.19 366 LEU B N 1
ATOM 9310 C CA . LEU B 1 366 ? 27.812 0.778 13.172 1 89.19 366 LEU B CA 1
ATOM 9311 C C . LEU B 1 366 ? 28.141 0.911 14.648 1 89.19 366 LEU B C 1
ATOM 9313 O O . LEU B 1 366 ? 27.922 1.966 15.25 1 89.19 366 LEU B O 1
ATOM 9317 N N . GLU B 1 367 ? 28.656 -0.156 15.188 1 92.69 367 GLU B N 1
ATOM 9318 C CA . GLU B 1 367 ? 29.078 -0.12 16.578 1 92.69 367 GLU B CA 1
ATOM 9319 C C . GLU B 1 367 ? 30.234 0.861 16.781 1 92.69 367 GLU B C 1
ATOM 9321 O O . GLU B 1 367 ? 30.266 1.589 17.781 1 92.69 367 GLU B O 1
ATOM 9326 N N . ALA B 1 368 ? 31.141 0.831 15.883 1 94.19 368 ALA B N 1
ATOM 9327 C CA . ALA B 1 368 ? 32.281 1.752 15.977 1 94.19 368 ALA B CA 1
ATOM 9328 C C . ALA B 1 368 ? 31.797 3.203 15.93 1 94.19 368 ALA B C 1
ATOM 9330 O O . ALA B 1 368 ? 32.281 4.047 16.688 1 94.19 368 ALA B O 1
ATOM 9331 N N . ILE B 1 369 ? 30.859 3.516 15.062 1 95.25 369 ILE B N 1
ATOM 9332 C CA . ILE B 1 369 ? 30.297 4.859 14.977 1 95.25 369 ILE B CA 1
ATOM 9333 C C . ILE B 1 369 ? 29.562 5.195 16.266 1 95.25 369 ILE B C 1
ATOM 9335 O O . ILE B 1 369 ? 29.609 6.332 16.734 1 95.25 369 ILE B O 1
ATOM 9339 N N . GLY B 1 370 ? 28.859 4.188 16.797 1 95.75 370 GLY B N 1
ATOM 9340 C CA . GLY B 1 370 ? 28.188 4.375 18.078 1 95.75 370 GLY B CA 1
ATOM 9341 C C . GLY B 1 370 ? 29.141 4.727 19.203 1 95.75 370 GLY B C 1
ATOM 9342 O O . GLY B 1 370 ? 28.875 5.633 19.984 1 95.75 370 GLY B O 1
ATOM 9343 N N . ILE B 1 371 ? 30.234 4.066 19.234 1 96.56 371 ILE B N 1
ATOM 9344 C CA . ILE B 1 371 ? 31.25 4.336 20.266 1 96.56 371 ILE B CA 1
ATOM 9345 C C . ILE B 1 371 ? 31.812 5.742 20.062 1 96.56 371 ILE B C 1
ATOM 9347 O O . ILE B 1 371 ? 32.031 6.473 21.031 1 96.56 371 ILE B O 1
ATOM 9351 N N . ALA B 1 372 ? 32.062 6.062 18.844 1 97 372 ALA B N 1
ATOM 9352 C CA . ALA B 1 372 ? 32.562 7.402 18.547 1 97 372 ALA B CA 1
ATOM 9353 C C . ALA B 1 372 ? 31.594 8.469 19.062 1 97 372 ALA B C 1
ATOM 9355 O O . ALA B 1 372 ? 32.031 9.445 19.688 1 97 372 ALA B O 1
ATOM 9356 N N . ASN B 1 373 ? 30.328 8.328 18.828 1 97.31 373 ASN B N 1
ATOM 9357 C CA . ASN B 1 373 ? 29.328 9.289 19.281 1 97.31 373 ASN B CA 1
ATOM 9358 C C . ASN B 1 373 ? 29.172 9.273 20.797 1 97.31 373 ASN B C 1
ATOM 9360 O O . ASN B 1 373 ? 28.906 10.312 21.406 1 97.31 373 ASN B O 1
ATOM 9364 N N . LEU B 1 374 ? 29.312 8.078 21.328 1 97.06 374 LEU B N 1
ATOM 9365 C CA . LEU B 1 374 ? 29.25 7.973 22.781 1 97.06 374 LEU B CA 1
ATOM 9366 C C . LEU B 1 374 ? 30.359 8.789 23.438 1 97.06 374 LEU B C 1
ATOM 9368 O O . LEU B 1 374 ? 30.094 9.562 24.375 1 97.06 374 LEU B O 1
ATOM 9372 N N . VAL B 1 375 ? 31.547 8.695 22.969 1 96.81 375 VAL B N 1
ATOM 9373 C CA . VAL B 1 375 ? 32.688 9.391 23.547 1 96.81 375 VAL B CA 1
ATOM 9374 C C . VAL B 1 375 ? 32.594 10.883 23.219 1 96.81 375 VAL B C 1
ATOM 9376 O O . VAL B 1 375 ? 32.938 11.727 24.047 1 96.81 375 VAL B O 1
ATOM 9379 N N . SER B 1 376 ? 32.188 11.172 22.031 1 96.31 376 SER B N 1
ATOM 9380 C CA . SER B 1 376 ? 32 12.578 21.672 1 96.31 376 SER B CA 1
ATOM 9381 C C . SER B 1 376 ? 30.984 13.25 22.578 1 96.31 376 SER B C 1
ATOM 9383 O O . SER B 1 376 ? 31.188 14.383 23.016 1 96.31 376 SER B O 1
ATOM 9385 N N . GLY B 1 377 ? 29.875 12.531 22.828 1 95.19 377 GLY B N 1
ATOM 9386 C CA . GLY B 1 377 ? 28.859 13.055 23.75 1 95.19 377 GLY B CA 1
ATOM 9387 C C . GLY B 1 377 ? 29.391 13.273 25.141 1 95.19 377 GLY B C 1
ATOM 9388 O O . GLY B 1 377 ? 29.062 14.281 25.781 1 95.19 377 GLY B O 1
ATOM 9389 N N . LEU B 1 378 ? 30.25 12.422 25.609 1 93.12 378 LEU B N 1
ATOM 9390 C CA . LEU B 1 378 ? 30.844 12.555 26.922 1 93.12 378 LEU B CA 1
ATOM 9391 C C . LEU B 1 378 ? 31.781 13.75 27 1 93.12 378 LEU B C 1
ATOM 9393 O O . LEU B 1 378 ? 31.938 14.367 28.047 1 93.12 378 LEU B O 1
ATOM 9397 N N . ALA B 1 379 ? 32.312 14.133 25.844 1 91.69 379 ALA B N 1
ATOM 9398 C CA . ALA B 1 379 ? 33.219 15.266 25.781 1 91.69 379 ALA B CA 1
ATOM 9399 C C . ALA B 1 379 ? 32.469 16.547 25.453 1 91.69 379 ALA B C 1
ATOM 9401 O O . ALA B 1 379 ? 33.094 17.609 25.25 1 91.69 379 ALA B O 1
ATOM 9402 N N . GLY B 1 380 ? 31.156 16.453 25.344 1 89.44 380 GLY B N 1
ATOM 9403 C CA . GLY B 1 380 ? 30.375 17.641 25.047 1 89.44 380 GLY B CA 1
ATOM 9404 C C . GLY B 1 380 ? 30.266 17.938 23.578 1 89.44 380 GLY B C 1
ATOM 9405 O O . GLY B 1 380 ? 30.031 19.078 23.172 1 89.44 380 GLY B O 1
ATOM 9406 N N . GLY B 1 381 ? 30.453 16.969 22.812 1 90.5 381 GLY B N 1
ATOM 9407 C CA . GLY B 1 381 ? 30.516 17.188 21.375 1 90.5 381 GLY B CA 1
ATOM 9408 C C . GLY B 1 381 ? 29.219 16.875 20.672 1 90.5 381 GLY B C 1
ATOM 9409 O O . GLY B 1 381 ? 28.141 16.906 21.281 1 90.5 381 GLY B O 1
ATOM 9410 N N . ALA B 1 382 ? 29.25 16.797 19.344 1 94.12 382 ALA B N 1
ATOM 9411 C CA . ALA B 1 382 ? 28.109 16.625 18.453 1 94.12 382 ALA B CA 1
ATOM 9412 C C . ALA B 1 382 ? 28.172 15.266 17.75 1 94.12 382 ALA B C 1
ATOM 9414 O O . ALA B 1 382 ? 29.141 14.516 17.906 1 94.12 382 ALA B O 1
ATOM 9415 N N . THR B 1 383 ? 27.094 15 17.109 1 94.88 383 THR B N 1
ATOM 9416 C CA . THR B 1 383 ? 26.984 13.703 16.453 1 94.88 383 THR B CA 1
ATOM 9417 C C . THR B 1 383 ? 27.859 13.672 15.195 1 94.88 383 THR B C 1
ATOM 9419 O O . THR B 1 383 ? 28.062 14.703 14.547 1 94.88 383 THR B O 1
ATOM 9422 N N . GLY B 1 384 ? 28.375 12.469 14.922 1 93.75 384 GLY B N 1
ATOM 9423 C CA . GLY B 1 384 ? 29.219 12.305 13.75 1 93.75 384 GLY B CA 1
ATOM 9424 C C . GLY B 1 384 ? 29.156 10.906 13.164 1 93.75 384 GLY B C 1
ATOM 9425 O O . GLY B 1 384 ? 28.5 10.023 13.719 1 93.75 384 GLY B O 1
ATOM 9426 N N . SER B 1 385 ? 29.656 10.781 12.008 1 92.75 385 SER B N 1
ATOM 9427 C CA . SER B 1 385 ? 29.734 9.523 11.273 1 92.75 385 SER B CA 1
ATOM 9428 C C . SER B 1 385 ? 30.781 9.602 10.172 1 92.75 385 SER B C 1
ATOM 9430 O O . SER B 1 385 ? 31.578 10.547 10.125 1 92.75 385 SER B O 1
ATOM 9432 N N . TYR B 1 386 ? 30.797 8.555 9.312 1 90.38 386 TYR B N 1
ATOM 9433 C CA . TYR B 1 386 ? 31.672 8.562 8.148 1 90.38 386 TYR B CA 1
ATOM 9434 C C . TYR B 1 386 ? 31.297 9.688 7.188 1 90.38 386 TYR B C 1
ATOM 9436 O O . TYR B 1 386 ? 30.109 9.977 7 1 90.38 386 TYR B O 1
ATOM 9444 N N . ILE B 1 387 ? 32.312 10.273 6.758 1 86.25 387 ILE B N 1
ATOM 9445 C CA . ILE B 1 387 ? 32.094 11.164 5.625 1 86.25 387 ILE B CA 1
ATOM 9446 C C . ILE B 1 387 ? 32.375 10.414 4.32 1 86.25 387 ILE B C 1
ATOM 9448 O O . ILE B 1 387 ? 33.531 10.25 3.924 1 86.25 387 ILE B O 1
ATOM 9452 N N . PHE B 1 388 ? 31.438 10.047 3.729 1 75 388 PHE B N 1
ATOM 9453 C CA . PHE B 1 388 ? 31.516 9.188 2.549 1 75 388 PHE B CA 1
ATOM 9454 C C . PHE B 1 388 ? 32.438 9.805 1.491 1 75 388 PHE B C 1
ATOM 9456 O O . PHE B 1 388 ? 33.312 9.133 0.963 1 75 388 PHE B O 1
ATOM 9463 N N . SER B 1 389 ? 32.25 11.086 1.108 1 71.56 389 SER B N 1
ATOM 9464 C CA . SER B 1 389 ? 32.969 11.758 0.034 1 71.56 389 SER B CA 1
ATOM 9465 C C . SER B 1 389 ? 34.469 11.734 0.28 1 71.56 389 SER B C 1
ATOM 9467 O O . SER B 1 389 ? 35.25 11.398 -0.618 1 71.56 389 SER B O 1
ATOM 9469 N N . GLN B 1 390 ? 34.844 12 1.491 1 81.19 390 GLN B N 1
ATOM 9470 C CA . GLN B 1 390 ? 36.281 12.07 1.81 1 81.19 390 GLN B CA 1
ATOM 9471 C C . GLN B 1 390 ? 36.875 10.672 1.902 1 81.19 390 GLN B C 1
ATOM 9473 O O . GLN B 1 390 ? 38.031 10.461 1.524 1 81.19 390 GLN B O 1
ATOM 9478 N N . THR B 1 391 ? 36.094 9.742 2.379 1 84 391 THR B N 1
ATOM 9479 C CA . THR B 1 391 ? 36.594 8.367 2.477 1 84 391 THR B CA 1
ATOM 9480 C C . THR B 1 391 ? 36.812 7.773 1.09 1 84 391 THR B C 1
ATOM 9482 O O . THR B 1 391 ? 37.844 7.168 0.826 1 84 391 THR B O 1
ATOM 9485 N N . ILE B 1 392 ? 35.906 7.945 0.265 1 76.25 392 ILE B N 1
ATOM 9486 C CA . ILE B 1 392 ? 36 7.375 -1.074 1 76.25 392 ILE B CA 1
ATOM 9487 C C . ILE B 1 392 ? 37.031 8.125 -1.887 1 76.25 392 ILE B C 1
ATOM 9489 O O . ILE B 1 392 ? 37.75 7.527 -2.699 1 76.25 392 ILE B O 1
ATOM 9493 N N . PHE B 1 393 ? 37.094 9.383 -1.675 1 73.81 393 PHE B N 1
ATOM 9494 C CA . PHE B 1 393 ? 38.156 10.164 -2.299 1 73.81 393 PHE B CA 1
ATOM 9495 C C . PHE B 1 393 ? 39.531 9.586 -1.971 1 73.81 393 PHE B C 1
ATOM 9497 O O . PHE B 1 393 ? 40.344 9.414 -2.859 1 73.81 393 PHE B O 1
ATOM 9504 N N . SER B 1 394 ? 39.75 9.281 -0.802 1 80.62 394 SER B N 1
ATOM 9505 C CA . SER B 1 394 ? 41 8.688 -0.369 1 80.62 394 SER B CA 1
ATOM 9506 C C . SER B 1 394 ? 41.188 7.285 -0.946 1 80.62 394 SER B C 1
ATOM 9508 O O . SER B 1 394 ? 42.281 6.926 -1.392 1 80.62 394 SER B O 1
ATOM 9510 N N . ALA B 1 395 ? 40.125 6.605 -0.991 1 77.81 395 ALA B N 1
ATOM 9511 C CA . ALA B 1 395 ? 40.188 5.234 -1.494 1 77.81 395 ALA B CA 1
ATOM 9512 C C . ALA B 1 395 ? 40.531 5.207 -2.977 1 77.81 395 ALA B C 1
ATOM 9514 O O . ALA B 1 395 ? 41.344 4.395 -3.41 1 77.81 395 ALA B O 1
ATOM 9515 N N . LYS B 1 396 ? 39.906 6.012 -3.703 1 72.12 396 LYS B N 1
ATOM 9516 C CA . LYS B 1 396 ? 40.125 6.051 -5.148 1 72.12 396 LYS B CA 1
ATOM 9517 C C . LYS B 1 396 ? 41.531 6.449 -5.5 1 72.12 396 LYS B C 1
ATOM 9519 O O . LYS B 1 396 ? 42.031 6.145 -6.59 1 72.12 396 LYS B O 1
ATOM 9524 N N . ARG B 1 397 ? 42.125 7.074 -4.613 1 73.44 397 ARG B N 1
ATOM 9525 C CA . ARG B 1 397 ? 43.5 7.508 -4.855 1 73.44 397 ARG B CA 1
ATOM 9526 C C . ARG B 1 397 ? 44.5 6.516 -4.273 1 73.44 397 ARG B C 1
ATOM 9528 O O . ARG B 1 397 ? 45.688 6.82 -4.156 1 73.44 397 ARG B O 1
ATOM 9535 N N . GLY B 1 398 ? 43.969 5.457 -3.82 1 73.75 398 GLY B N 1
ATOM 9536 C CA . GLY B 1 398 ? 44.812 4.34 -3.42 1 73.75 398 GLY B CA 1
ATOM 9537 C C . GLY B 1 398 ? 45.281 4.43 -1.978 1 73.75 398 GLY B C 1
ATOM 9538 O O . GLY B 1 398 ? 46.219 3.752 -1.581 1 73.75 398 GLY B O 1
ATOM 9539 N N . VAL B 1 399 ? 44.688 5.32 -1.26 1 85.12 399 VAL B N 1
ATOM 9540 C CA . VAL B 1 399 ? 45.062 5.43 0.146 1 85.12 399 VAL B CA 1
ATOM 9541 C C . VAL B 1 399 ? 44.625 4.18 0.901 1 85.12 399 VAL B C 1
ATOM 9543 O O . VAL B 1 399 ? 43.438 3.822 0.869 1 85.12 399 VAL B O 1
ATOM 9546 N N . GLN B 1 400 ? 45.562 3.557 1.543 1 83.12 400 GLN B N 1
ATOM 9547 C CA . GLN B 1 400 ? 45.219 2.354 2.301 1 83.12 400 GLN B CA 1
ATOM 9548 C C . GLN B 1 400 ? 45.906 2.359 3.666 1 83.12 400 GLN B C 1
ATOM 9550 O O . GLN B 1 400 ? 46.281 1.306 4.184 1 83.12 400 GLN B O 1
ATOM 9555 N N . SER B 1 401 ? 46.062 3.57 4.125 1 88.44 401 SER B N 1
ATOM 9556 C CA . SER B 1 401 ? 46.812 3.664 5.379 1 88.44 401 SER B CA 1
ATOM 9557 C C . SER B 1 401 ? 46 4.395 6.445 1 88.44 401 SER B C 1
ATOM 9559 O O . SER B 1 401 ? 45.281 5.332 6.141 1 88.44 401 SER B O 1
ATOM 9561 N N . ARG B 1 402 ? 46.25 3.967 7.633 1 92.06 402 ARG B N 1
ATOM 9562 C CA . ARG B 1 402 ? 45.594 4.602 8.766 1 92.06 402 ARG B CA 1
ATOM 9563 C C . ARG B 1 402 ? 46.188 5.98 9.047 1 92.06 402 ARG B C 1
ATOM 9565 O O . ARG B 1 402 ? 45.625 6.758 9.82 1 92.06 402 ARG B O 1
ATOM 9572 N N . TRP B 1 403 ? 47.281 6.266 8.414 1 90.56 403 TRP B N 1
ATOM 9573 C CA . TRP B 1 403 ? 47.875 7.586 8.578 1 90.56 403 TRP B CA 1
ATOM 9574 C C . TRP B 1 403 ? 46.938 8.68 8.094 1 90.56 403 TRP B C 1
ATOM 9576 O O . TRP B 1 403 ? 47 9.82 8.562 1 90.56 403 TRP B O 1
ATOM 9586 N N . ASN B 1 404 ? 46.188 8.328 7.176 1 92.06 404 ASN B N 1
ATOM 9587 C CA . ASN B 1 404 ? 45.156 9.273 6.734 1 92.06 404 ASN B CA 1
ATOM 9588 C C . ASN B 1 404 ? 44.312 9.766 7.898 1 92.06 404 ASN B C 1
ATOM 9590 O O . ASN B 1 404 ? 44.156 10.977 8.094 1 92.06 404 ASN B O 1
ATOM 9594 N N . GLY B 1 405 ? 43.875 8.844 8.711 1 93.81 405 GLY B N 1
ATOM 9595 C CA . GLY B 1 405 ? 43.062 9.18 9.859 1 93.81 405 GLY B CA 1
ATOM 9596 C C . GLY B 1 405 ? 43.844 9.789 11.008 1 93.81 405 GLY B C 1
ATOM 9597 O O . GLY B 1 405 ? 43.344 10.688 11.695 1 93.81 405 GLY B O 1
ATOM 9598 N N . ILE B 1 406 ? 45.031 9.391 11.195 1 94.81 406 ILE B N 1
ATOM 9599 C CA . ILE B 1 406 ? 45.875 9.875 12.297 1 94.81 406 ILE B CA 1
ATOM 9600 C C . ILE B 1 406 ? 46.219 11.344 12.086 1 94.81 406 ILE B C 1
ATOM 9602 O O . ILE B 1 406 ? 46.156 12.141 13.023 1 94.81 406 ILE B O 1
ATOM 9606 N N . VAL B 1 407 ? 46.5 11.672 10.922 1 94.75 407 VAL B N 1
ATOM 9607 C CA . VAL B 1 407 ? 46.844 13.055 10.609 1 94.75 407 VAL B CA 1
ATOM 9608 C C . VAL B 1 407 ? 45.656 13.961 10.883 1 94.75 407 VAL B C 1
ATOM 9610 O O . VAL B 1 407 ? 45.781 15.031 11.469 1 94.75 407 VAL B O 1
ATOM 9613 N N . VAL B 1 408 ? 44.5 13.562 10.453 1 95.38 408 VAL B N 1
ATOM 9614 C CA . VAL B 1 408 ? 43.281 14.344 10.672 1 95.38 408 VAL B CA 1
ATOM 9615 C C . VAL B 1 408 ? 43 14.445 12.172 1 95.38 408 VAL B C 1
ATOM 9617 O O . VAL B 1 408 ? 42.656 15.523 12.672 1 95.38 408 VAL B O 1
ATOM 9620 N N . PHE B 1 409 ? 43.188 13.359 12.875 1 96.38 409 PHE B N 1
ATOM 9621 C CA . PHE B 1 409 ? 43 13.344 14.312 1 96.38 409 PHE B CA 1
ATOM 9622 C C . PHE B 1 409 ? 43.938 14.312 15.008 1 96.38 409 PHE B C 1
ATOM 9624 O O . PHE B 1 409 ? 43.5 15.156 15.797 1 96.38 409 PHE B O 1
ATOM 9631 N N . VAL B 1 410 ? 45.156 14.219 14.711 1 95.69 410 VAL B N 1
ATOM 9632 C CA . VAL B 1 410 ? 46.188 15.039 15.359 1 95.69 410 VAL B CA 1
ATOM 9633 C C . VAL B 1 410 ? 45.969 16.5 14.992 1 95.69 410 VAL B C 1
ATOM 9635 O O . VAL B 1 410 ? 46.156 17.391 15.828 1 95.69 410 VAL B O 1
ATOM 9638 N N . GLY B 1 411 ? 45.688 16.703 13.766 1 94.25 411 GLY B N 1
ATOM 9639 C CA . GLY B 1 411 ? 45.438 18.062 13.328 1 94.25 411 GLY B CA 1
ATOM 9640 C C . GLY B 1 411 ? 44.281 18.719 14.062 1 94.25 411 GLY B C 1
ATOM 9641 O O . GLY B 1 411 ? 44.406 19.828 14.586 1 94.25 411 GLY B O 1
ATOM 9642 N N . GLU B 1 412 ? 43.156 18.094 14.133 1 94.75 412 GLU B N 1
ATOM 9643 C CA . GLU B 1 412 ? 42 18.641 14.797 1 94.75 412 GLU B CA 1
ATOM 9644 C C . GLU B 1 412 ? 42.188 18.734 16.297 1 94.75 412 GLU B C 1
ATOM 9646 O O . GLU B 1 412 ? 41.75 19.688 16.938 1 94.75 412 GLU B O 1
ATOM 9651 N N . PHE B 1 413 ? 42.844 17.766 16.859 1 94.25 413 PHE B N 1
ATOM 9652 C CA . PHE B 1 413 ? 43.125 17.797 18.281 1 94.25 413 PHE B CA 1
ATOM 9653 C C . PHE B 1 413 ? 44.062 18.938 18.609 1 94.25 413 PHE B C 1
ATOM 9655 O O . PHE B 1 413 ? 43.938 19.594 19.656 1 94.25 413 PHE B O 1
ATOM 9662 N N . SER B 1 414 ? 45 19.203 17.734 1 91.69 414 SER B N 1
ATOM 9663 C CA . SER B 1 414 ? 45.906 20.328 17.906 1 91.69 414 SER B CA 1
ATOM 9664 C C . SER B 1 414 ? 45.188 21.656 17.844 1 91.69 414 SER B C 1
ATOM 9666 O O . SER B 1 414 ? 45.5 22.578 18.609 1 91.69 414 SER B O 1
ATOM 9668 N N . LEU B 1 415 ? 44.25 21.719 16.984 1 89.94 415 LEU B N 1
ATOM 9669 C CA . LEU B 1 415 ? 43.469 22.953 16.859 1 89.94 415 LEU B CA 1
ATOM 9670 C C . LEU B 1 415 ? 42.656 23.188 18.109 1 89.94 415 LEU B C 1
ATOM 9672 O O . LEU B 1 415 ? 42.406 24.344 18.5 1 89.94 415 LEU B O 1
ATOM 9676 N N . PHE B 1 416 ? 42.281 22.156 18.75 1 89.62 416 PHE B N 1
ATOM 9677 C CA . PHE B 1 416 ? 41.562 22.266 20.016 1 89.62 416 PHE B CA 1
ATOM 9678 C C . PHE B 1 416 ? 42.469 22.766 21.125 1 89.62 416 PHE B C 1
ATOM 9680 O O . PHE B 1 416 ? 42.094 23.594 21.953 1 89.62 416 PHE B O 1
ATOM 9687 N N . LEU B 1 417 ? 43.719 22.344 21.094 1 85.31 417 LEU B N 1
ATOM 9688 C CA . LEU B 1 417 ? 44.656 22.625 22.188 1 85.31 417 LEU B CA 1
ATOM 9689 C C . LEU B 1 417 ? 45.312 23.984 22 1 85.31 417 LEU B C 1
ATOM 9691 O O . LEU B 1 417 ? 45.594 24.672 22.984 1 85.31 417 LEU B O 1
ATOM 9695 N N . VAL B 1 418 ? 45.5 24.406 20.781 1 79.12 418 VAL B N 1
ATOM 9696 C CA . VAL B 1 418 ? 46.25 25.625 20.516 1 79.12 418 VAL B CA 1
ATOM 9697 C C . VAL B 1 418 ? 45.375 26.844 20.891 1 79.12 418 VAL B C 1
ATOM 9699 O O . VAL B 1 418 ? 44.188 26.859 20.594 1 79.12 418 VAL B O 1
ATOM 9702 N N . PRO B 1 419 ? 45.969 27.75 21.688 1 76.38 419 PRO B N 1
ATOM 9703 C CA . PRO B 1 419 ? 45.219 28.969 22.047 1 76.38 419 PRO B CA 1
ATOM 9704 C C . PRO B 1 419 ? 45.062 29.938 20.891 1 76.38 419 PRO B C 1
ATOM 9706 O O . PRO B 1 419 ? 45.562 31.062 20.953 1 76.38 419 PRO B O 1
ATOM 9709 N N . LEU B 1 420 ? 44.688 29.453 19.719 1 72.62 420 LEU B N 1
ATOM 9710 C CA . LEU B 1 420 ? 44.438 30.25 18.531 1 72.62 420 LEU B CA 1
ATOM 9711 C C . LEU B 1 420 ? 42.969 30.219 18.141 1 72.62 420 LEU B C 1
ATOM 9713 O O . LEU B 1 420 ? 42.344 29.141 18.125 1 72.62 420 LEU B O 1
ATOM 9717 N N . ASP B 1 421 ? 42.469 31.438 18.094 1 77.25 421 ASP B N 1
ATOM 9718 C CA . ASP B 1 421 ? 41.094 31.516 17.578 1 77.25 421 ASP B CA 1
ATOM 9719 C C . ASP B 1 421 ? 41.094 31.484 16.062 1 77.25 421 ASP B C 1
ATOM 9721 O O . ASP B 1 421 ? 41.281 32.531 15.406 1 77.25 421 ASP B O 1
ATOM 9725 N N . VAL B 1 422 ? 40.844 30.344 15.539 1 79.88 422 VAL B N 1
ATOM 9726 C CA . VAL B 1 422 ? 40.844 30.125 14.094 1 79.88 422 VAL B CA 1
ATOM 9727 C C . VAL B 1 422 ? 39.812 31.047 13.43 1 79.88 422 VAL B C 1
ATOM 9729 O O . VAL B 1 422 ? 40 31.438 12.273 1 79.88 422 VAL B O 1
ATOM 9732 N N . LEU B 1 423 ? 38.875 31.469 14.141 1 79.88 423 LEU B N 1
ATOM 9733 C CA . LEU B 1 423 ? 37.781 32.25 13.602 1 79.88 423 LEU B CA 1
ATOM 9734 C C . LEU B 1 423 ? 38.25 33.625 13.164 1 79.88 423 LEU B C 1
ATOM 9736 O O . LEU B 1 423 ? 37.656 34.25 12.281 1 79.88 423 LEU B O 1
ATOM 9740 N N . GLN B 1 424 ? 39.281 34.062 13.82 1 78.69 424 GLN B N 1
ATOM 9741 C CA . GLN B 1 424 ? 39.75 35.406 13.547 1 78.69 424 GLN B CA 1
ATOM 9742 C C . GLN B 1 424 ? 40.375 35.5 12.156 1 78.69 424 GLN B C 1
ATOM 9744 O O . GLN B 1 424 ? 40.5 36.594 11.602 1 78.69 424 GLN B O 1
ATOM 9749 N N . PHE B 1 425 ? 40.594 34.312 11.641 1 80.31 425 PHE B N 1
ATOM 9750 C CA . PHE B 1 425 ? 41.281 34.312 10.359 1 80.31 425 PHE B CA 1
ATOM 9751 C C . PHE B 1 425 ? 40.312 33.938 9.234 1 80.31 425 PHE B C 1
ATOM 9753 O O . PHE B 1 425 ? 40.719 33.844 8.07 1 80.31 425 PHE B O 1
ATOM 9760 N N . LEU B 1 426 ? 39.094 33.812 9.531 1 88.19 426 LEU B N 1
ATOM 9761 C CA . LEU B 1 426 ? 38.156 33.406 8.516 1 88.19 426 LEU B CA 1
ATOM 9762 C C . LEU B 1 426 ? 37.031 34.438 8.344 1 88.19 426 LEU B C 1
ATOM 9764 O O . LEU B 1 426 ? 36.281 34.688 9.273 1 88.19 426 LEU B O 1
ATOM 9768 N N . PRO B 1 427 ? 36.969 35 7.191 1 91.31 427 PRO B N 1
ATOM 9769 C CA . PRO B 1 427 ? 35.875 35.938 6.957 1 91.31 427 PRO B CA 1
ATOM 9770 C C . PRO B 1 427 ? 34.5 35.281 7.086 1 91.31 427 PRO B C 1
ATOM 9772 O O . PRO B 1 427 ? 34.344 34.125 6.754 1 91.31 427 PRO B O 1
ATOM 9775 N N . THR B 1 428 ? 33.562 36.062 7.516 1 88.56 428 THR B N 1
ATOM 9776 C CA . THR B 1 428 ? 32.219 35.531 7.695 1 88.56 428 THR B CA 1
ATOM 9777 C C . THR B 1 428 ? 31.641 35.062 6.363 1 88.56 428 THR B C 1
ATOM 9779 O O . THR B 1 428 ? 30.875 34.094 6.324 1 88.56 428 THR B O 1
ATOM 9782 N N . SER B 1 429 ? 32 35.719 5.316 1 92.06 429 SER B N 1
ATOM 9783 C CA . SER B 1 429 ? 31.547 35.344 3.99 1 92.06 429 SER B CA 1
ATOM 9784 C C . SER B 1 429 ? 32.125 34 3.566 1 92.06 429 SER B C 1
ATOM 9786 O O . SER B 1 429 ? 31.469 33.25 2.824 1 92.06 429 SER B O 1
ATOM 9788 N N . TYR B 1 430 ? 33.312 33.75 4.074 1 92.19 430 TYR B N 1
ATOM 9789 C CA . TYR B 1 430 ? 33.938 32.469 3.793 1 92.19 430 TYR B CA 1
ATOM 9790 C C . TYR B 1 430 ? 33.188 31.328 4.488 1 92.19 430 TYR B C 1
ATOM 9792 O O . TYR B 1 430 ? 32.906 30.297 3.873 1 92.19 430 TYR B O 1
ATOM 9800 N N . ILE B 1 431 ? 32.875 31.531 5.719 1 85.88 431 ILE B N 1
ATOM 9801 C CA . ILE B 1 431 ? 32.156 30.531 6.492 1 85.88 431 ILE B CA 1
ATOM 9802 C C . ILE B 1 431 ? 30.766 30.328 5.891 1 85.88 431 ILE B C 1
ATOM 9804 O O . ILE B 1 431 ? 30.359 29.188 5.648 1 85.88 431 ILE B O 1
ATOM 9808 N N . GLY B 1 432 ? 30.141 31.375 5.652 1 88.38 432 GLY B N 1
ATOM 9809 C CA . GLY B 1 432 ? 28.828 31.297 5.023 1 88.38 432 GLY B CA 1
ATOM 9810 C C . GLY B 1 432 ? 28.875 30.688 3.637 1 88.38 432 GLY B C 1
ATOM 9811 O O . GLY B 1 432 ? 27.969 29.922 3.266 1 88.38 432 GLY B O 1
ATOM 9812 N N . GLY B 1 433 ? 29.828 31.062 2.904 1 90.5 433 GLY B N 1
ATOM 9813 C CA . GLY B 1 433 ? 29.969 30.516 1.562 1 90.5 433 GLY B CA 1
ATOM 9814 C C . GLY B 1 433 ? 30.172 29.016 1.541 1 90.5 433 GLY B C 1
ATOM 9815 O O . GLY B 1 433 ? 29.656 28.328 0.66 1 90.5 433 GLY B O 1
ATOM 9816 N N . THR B 1 434 ? 30.938 28.547 2.451 1 86.25 434 THR B N 1
ATOM 9817 C CA . THR B 1 434 ? 31.156 27.109 2.551 1 86.25 434 THR B CA 1
ATOM 9818 C C . THR B 1 434 ? 29.844 26.391 2.846 1 86.25 434 THR B C 1
ATOM 9820 O O . THR B 1 434 ? 29.578 25.328 2.271 1 86.25 434 THR B O 1
ATOM 9823 N N . MET B 1 435 ? 29.062 26.922 3.654 1 85 435 MET B N 1
ATOM 9824 C CA . MET B 1 435 ? 27.781 26.328 3.982 1 85 435 MET B CA 1
ATOM 9825 C C . MET B 1 435 ? 26.844 26.359 2.771 1 85 435 MET B C 1
ATOM 9827 O O . MET B 1 435 ? 26.109 25.391 2.533 1 85 435 MET B O 1
ATOM 9831 N N . CYS B 1 436 ? 26.922 27.438 2.135 1 90.5 436 CYS B N 1
ATOM 9832 C CA . CYS B 1 436 ? 26.094 27.547 0.93 1 90.5 436 CYS B CA 1
ATOM 9833 C C . CYS B 1 436 ? 26.5 26.484 -0.096 1 90.5 436 CYS B C 1
ATOM 9835 O O . CYS B 1 436 ? 25.641 25.922 -0.775 1 90.5 436 CYS B O 1
ATOM 9837 N N . LEU B 1 437 ? 27.766 26.328 -0.163 1 89.06 437 LEU B N 1
ATOM 9838 C CA . LEU B 1 437 ? 28.25 25.297 -1.08 1 89.06 437 LEU B CA 1
ATOM 9839 C C . LEU B 1 437 ? 27.656 23.938 -0.725 1 89.06 437 LEU B C 1
ATOM 9841 O O . LEU B 1 437 ? 27.156 23.234 -1.6 1 89.06 437 LEU B O 1
ATOM 9845 N N . PHE B 1 438 ? 27.672 23.594 0.529 1 80.38 438 PHE B N 1
ATOM 9846 C CA . PHE B 1 438 ? 27.141 22.312 0.972 1 80.38 438 PHE B CA 1
ATOM 9847 C C . PHE B 1 438 ? 25.641 22.219 0.686 1 80.38 438 PHE B C 1
ATOM 9849 O O . PHE B 1 438 ? 25.156 21.203 0.207 1 80.38 438 PHE B O 1
ATOM 9856 N N . GLY B 1 439 ? 24.984 23.25 0.997 1 85.69 439 GLY B N 1
ATOM 9857 C CA . GLY B 1 439 ? 23.547 23.281 0.769 1 85.69 439 GLY B CA 1
ATOM 9858 C C . GLY B 1 439 ? 23.156 23.078 -0.688 1 85.69 439 GLY B C 1
ATOM 9859 O O . GLY B 1 439 ? 22.312 22.25 -1.011 1 85.69 439 GLY B O 1
ATOM 9860 N N . ILE B 1 440 ? 23.828 23.766 -1.537 1 91.31 440 ILE B N 1
ATOM 9861 C CA . ILE B 1 440 ? 23.547 23.703 -2.965 1 91.31 440 ILE B CA 1
ATOM 9862 C C . ILE B 1 440 ? 23.906 22.312 -3.51 1 91.31 440 ILE B C 1
ATOM 9864 O O . ILE B 1 440 ? 23.188 21.75 -4.332 1 91.31 440 ILE B O 1
ATOM 9868 N N . ASP B 1 441 ? 24.938 21.844 -3.023 1 85.81 441 ASP B N 1
ATOM 9869 C CA . ASP B 1 441 ? 25.391 20.531 -3.479 1 85.81 441 ASP B CA 1
ATOM 9870 C C . ASP B 1 441 ? 24.406 19.438 -3.088 1 85.81 441 ASP B C 1
ATOM 9872 O O . ASP B 1 441 ? 24.047 18.594 -3.916 1 85.81 441 ASP B O 1
ATOM 9876 N N . ILE B 1 442 ? 24 19.422 -1.878 1 81.12 442 ILE B N 1
ATOM 9877 C CA . ILE B 1 442 ? 23.062 18.406 -1.386 1 81.12 442 ILE B CA 1
ATOM 9878 C C . ILE B 1 442 ? 21.734 18.531 -2.129 1 81.12 442 ILE B C 1
ATOM 9880 O O . ILE B 1 442 ? 21.156 17.516 -2.553 1 81.12 442 ILE B O 1
ATOM 9884 N N . MET B 1 443 ? 21.297 19.719 -2.318 1 90.06 443 MET B N 1
ATOM 9885 C CA . MET B 1 443 ? 20.016 19.953 -3.006 1 90.06 443 MET B CA 1
ATOM 9886 C C . MET B 1 443 ? 20.109 19.516 -4.465 1 90.06 443 MET B C 1
ATOM 9888 O O . MET B 1 443 ? 19.172 18.938 -5.004 1 90.06 443 MET B O 1
ATOM 9892 N N . ASN B 1 444 ? 21.234 19.812 -5.086 1 90.31 444 ASN B N 1
ATOM 9893 C CA . ASN B 1 444 ? 21.406 19.406 -6.477 1 90.31 444 ASN B CA 1
ATOM 9894 C C . ASN B 1 444 ? 21.438 17.891 -6.613 1 90.31 444 ASN B C 1
ATOM 9896 O O . ASN B 1 444 ? 20.891 17.328 -7.57 1 90.31 444 ASN B O 1
ATOM 9900 N N . ASP B 1 445 ? 21.984 17.25 -5.734 1 85.12 445 ASP B N 1
ATOM 9901 C CA . ASP B 1 445 ? 22.109 15.805 -5.762 1 85.12 445 ASP B CA 1
ATOM 9902 C C . ASP B 1 445 ? 20.734 15.141 -5.656 1 85.12 445 ASP B C 1
ATOM 9904 O O . ASP B 1 445 ? 20.453 14.164 -6.363 1 85.12 445 ASP B O 1
ATOM 9908 N N . TRP B 1 446 ? 19.906 15.609 -4.852 1 86.31 446 TRP B N 1
ATOM 9909 C CA . TRP B 1 446 ? 18.672 14.898 -4.543 1 86.31 446 TRP B CA 1
ATOM 9910 C C . TRP B 1 446 ? 17.5 15.469 -5.336 1 86.31 446 TRP B C 1
ATOM 9912 O O . TRP B 1 446 ? 16.641 14.727 -5.805 1 86.31 446 TRP B O 1
ATOM 9922 N N . LEU B 1 447 ? 17.469 16.781 -5.531 1 92 447 LEU B N 1
ATOM 9923 C CA . LEU B 1 447 ? 16.328 17.391 -6.219 1 92 447 LEU B CA 1
ATOM 9924 C C . LEU B 1 447 ? 16.484 17.297 -7.73 1 92 447 LEU B C 1
ATOM 9926 O O . LEU B 1 447 ? 15.5 17.266 -8.469 1 92 447 LEU B O 1
ATOM 9930 N N . VAL B 1 448 ? 17.734 17.188 -8.188 1 91.44 448 VAL B N 1
ATOM 9931 C CA . VAL B 1 448 ? 17.922 17.234 -9.633 1 91.44 448 VAL B CA 1
ATOM 9932 C C . VAL B 1 448 ? 18.547 15.922 -10.117 1 91.44 448 VAL B C 1
ATOM 9934 O O . VAL B 1 448 ? 17.938 15.188 -10.891 1 91.44 448 VAL B O 1
ATOM 9937 N N . SER B 1 449 ? 19.625 15.5 -9.609 1 87.12 449 SER B N 1
ATOM 9938 C CA . SER B 1 449 ? 20.406 14.383 -10.125 1 87.12 449 SER B CA 1
ATOM 9939 C C . SER B 1 449 ? 19.719 13.055 -9.828 1 87.12 449 SER B C 1
ATOM 9941 O O . SER B 1 449 ? 19.984 12.047 -10.5 1 87.12 449 SER B O 1
ATOM 9943 N N . SER B 1 450 ? 18.922 12.961 -8.836 1 87.56 450 SER B N 1
ATOM 9944 C CA . SER B 1 450 ? 18.312 11.688 -8.438 1 87.56 450 SER B CA 1
ATOM 9945 C C . SER B 1 450 ? 17.078 11.383 -9.266 1 87.56 450 SER B C 1
ATOM 9947 O O . SER B 1 450 ? 16.453 10.328 -9.109 1 87.56 450 SER B O 1
ATOM 9949 N N . ARG B 1 451 ? 16.719 12.172 -10.164 1 89.94 451 ARG B N 1
ATOM 9950 C CA . ARG B 1 451 ? 15.492 12.023 -10.953 1 89.94 451 ARG B CA 1
ATOM 9951 C C . ARG B 1 451 ? 15.484 10.703 -11.719 1 89.94 451 ARG B C 1
ATOM 9953 O O . ARG B 1 451 ? 14.445 10.062 -11.844 1 89.94 451 ARG B O 1
ATOM 9960 N N . HIS B 1 452 ? 16.625 10.25 -12.156 1 86.81 452 HIS B N 1
ATOM 9961 C CA . HIS B 1 452 ? 16.672 9.055 -13 1 86.81 452 HIS B CA 1
ATOM 9962 C C . HIS B 1 452 ? 16.578 7.785 -12.164 1 86.81 452 HIS B C 1
ATOM 9964 O O . HIS B 1 452 ? 16.312 6.707 -12.695 1 86.81 452 HIS B O 1
ATOM 9970 N N . LEU B 1 453 ? 16.672 7.875 -10.898 1 88 453 LEU B N 1
ATOM 9971 C CA . LEU B 1 453 ? 16.672 6.711 -10.016 1 88 453 LEU B CA 1
ATOM 9972 C C . LEU B 1 453 ? 15.258 6.391 -9.547 1 88 453 LEU B C 1
ATOM 9974 O O . LEU B 1 453 ? 15.031 5.379 -8.875 1 88 453 LEU B O 1
ATOM 9978 N N . MET B 1 454 ? 14.32 7.246 -9.906 1 89.69 454 MET B N 1
ATOM 9979 C CA . MET B 1 454 ? 12.969 7.078 -9.367 1 89.69 454 MET B CA 1
ATOM 9980 C C . MET B 1 454 ? 11.922 7.203 -10.469 1 89.69 454 MET B C 1
ATOM 9982 O O . MET B 1 454 ? 12.203 7.746 -11.539 1 89.69 454 MET B O 1
ATOM 9986 N N . SER B 1 455 ? 10.828 6.66 -10.25 1 88.5 455 SER B N 1
ATOM 9987 C CA . SER B 1 455 ? 9.695 6.863 -11.148 1 88.5 455 SER B CA 1
ATOM 9988 C C . SER B 1 455 ? 9.141 8.281 -11.023 1 88.5 455 SER B C 1
ATOM 9990 O O . SER B 1 455 ? 9.531 9.023 -10.117 1 88.5 455 SER B O 1
ATOM 9992 N N . ARG B 1 456 ? 8.305 8.703 -11.891 1 89.38 456 ARG B N 1
ATOM 9993 C CA . ARG B 1 456 ? 7.746 10.055 -11.891 1 89.38 456 ARG B CA 1
ATOM 9994 C C . ARG B 1 456 ? 6.984 10.328 -10.594 1 89.38 456 ARG B C 1
ATOM 9996 O O . ARG B 1 456 ? 7.121 11.406 -10.008 1 89.38 456 ARG B O 1
ATOM 10003 N N . LEU B 1 457 ? 6.199 9.352 -10.156 1 88.81 457 LEU B N 1
ATOM 10004 C CA . LEU B 1 457 ? 5.426 9.531 -8.93 1 88.81 457 LEU B CA 1
ATOM 10005 C C . LEU B 1 457 ? 6.344 9.602 -7.715 1 88.81 457 LEU B C 1
ATOM 10007 O O . LEU B 1 457 ? 6.094 10.375 -6.793 1 88.81 457 LEU B O 1
ATOM 10011 N N . GLU B 1 458 ? 7.301 8.852 -7.727 1 90.69 458 GLU B N 1
ATOM 10012 C CA . GLU B 1 458 ? 8.25 8.867 -6.621 1 90.69 458 GLU B CA 1
ATOM 10013 C C . GLU B 1 458 ? 9.023 10.18 -6.574 1 90.69 458 GLU B C 1
ATOM 10015 O O . GLU B 1 458 ? 9.328 10.695 -5.496 1 90.69 458 GLU B O 1
ATOM 10020 N N . TYR B 1 459 ? 9.32 10.688 -7.734 1 93.69 459 TYR B N 1
ATOM 10021 C CA . TYR B 1 459 ? 10 11.977 -7.793 1 93.69 459 TYR B CA 1
ATOM 10022 C C . TYR B 1 459 ? 9.125 13.086 -7.227 1 93.69 459 TYR B C 1
ATOM 10024 O O . TYR B 1 459 ? 9.609 13.984 -6.539 1 93.69 459 TYR B O 1
ATOM 10032 N N . LEU B 1 460 ? 7.898 13.047 -7.469 1 93.62 460 LEU B N 1
ATOM 10033 C CA . LEU B 1 460 ? 6.953 14.008 -6.91 1 93.62 460 LEU B CA 1
ATOM 10034 C C . LEU B 1 460 ? 6.887 13.891 -5.391 1 93.62 460 LEU B C 1
ATOM 10036 O O . LEU B 1 460 ? 6.727 14.891 -4.688 1 93.62 460 LEU B O 1
ATOM 10040 N N . ILE B 1 461 ? 6.965 12.68 -4.973 1 92.69 461 ILE B N 1
ATOM 10041 C CA . ILE B 1 461 ? 6.941 12.445 -3.533 1 92.69 461 ILE B CA 1
ATOM 10042 C C . ILE B 1 461 ? 8.188 13.055 -2.891 1 92.69 461 ILE B C 1
ATOM 10044 O O . ILE B 1 461 ? 8.117 13.586 -1.778 1 92.69 461 ILE B O 1
ATOM 10048 N N . LEU B 1 462 ? 9.305 12.945 -3.574 1 94.25 462 LEU B N 1
ATOM 10049 C CA . LEU B 1 462 ? 10.523 13.586 -3.09 1 94.25 462 LEU B CA 1
ATOM 10050 C C . LEU B 1 462 ? 10.32 15.086 -2.918 1 94.25 462 LEU B C 1
ATOM 10052 O O . LEU B 1 462 ? 10.617 15.641 -1.857 1 94.25 462 LEU B O 1
ATOM 10056 N N . TRP B 1 463 ? 9.75 15.734 -3.879 1 95.19 463 TRP B N 1
ATOM 10057 C CA . TRP B 1 463 ? 9.492 17.172 -3.83 1 95.19 463 TRP B CA 1
ATOM 10058 C C . TRP B 1 463 ? 8.438 17.5 -2.773 1 95.19 463 TRP B C 1
ATOM 10060 O O . TRP B 1 463 ? 8.547 18.516 -2.076 1 95.19 463 TRP B O 1
ATOM 10070 N N . PHE B 1 464 ? 7.457 16.672 -2.699 1 94.31 464 PHE B N 1
ATOM 10071 C CA . PHE B 1 464 ? 6.426 16.859 -1.689 1 94.31 464 PHE B CA 1
ATOM 10072 C C . PHE B 1 464 ? 7.02 16.812 -0.288 1 94.31 464 PHE B C 1
ATOM 10074 O O . PHE B 1 464 ? 6.719 17.672 0.547 1 94.31 464 PHE B O 1
ATOM 10081 N N . THR B 1 465 ? 7.836 15.781 -0.072 1 91.19 465 THR B N 1
ATOM 10082 C CA . THR B 1 465 ? 8.469 15.641 1.235 1 91.19 465 THR B CA 1
ATOM 10083 C C . THR B 1 465 ? 9.328 16.859 1.549 1 91.19 465 THR B C 1
ATOM 10085 O O . THR B 1 465 ? 9.344 17.344 2.682 1 91.19 465 THR B O 1
ATOM 10088 N N . PHE B 1 466 ? 10.047 17.391 0.576 1 93.12 466 PHE B N 1
ATOM 10089 C CA . PHE B 1 466 ? 10.883 18.578 0.725 1 93.12 466 PHE B CA 1
ATOM 10090 C C . PHE B 1 466 ? 10.047 19.797 1.109 1 93.12 466 PHE B C 1
ATOM 10092 O O . PHE B 1 466 ? 10.32 20.453 2.117 1 93.12 466 PHE B O 1
ATOM 10099 N N . VAL B 1 467 ? 8.992 20.016 0.408 1 92.88 467 VAL B N 1
ATOM 10100 C CA . VAL B 1 467 ? 8.172 21.203 0.579 1 92.88 467 VAL B CA 1
ATOM 10101 C C . VAL B 1 467 ? 7.395 21.125 1.891 1 92.88 467 VAL B C 1
ATOM 10103 O O . VAL B 1 467 ? 7.305 22.094 2.635 1 92.88 467 VAL B O 1
ATOM 10106 N N . ILE B 1 468 ? 6.852 19.922 2.156 1 89.69 468 ILE B N 1
ATOM 10107 C CA . ILE B 1 468 ? 6.035 19.797 3.359 1 89.69 468 ILE B CA 1
ATOM 10108 C C . ILE B 1 468 ? 6.918 19.938 4.598 1 89.69 468 ILE B C 1
ATOM 10110 O O . ILE B 1 468 ? 6.488 20.5 5.609 1 89.69 468 ILE B O 1
ATOM 10114 N N . THR B 1 469 ? 8.141 19.391 4.527 1 86.19 469 THR B N 1
ATOM 10115 C CA . THR B 1 469 ? 9.062 19.562 5.648 1 86.19 469 THR B CA 1
ATOM 10116 C C . THR B 1 469 ? 9.414 21.031 5.855 1 86.19 469 THR B C 1
ATOM 10118 O O . THR B 1 469 ? 9.461 21.5 6.992 1 86.19 469 THR B O 1
ATOM 10121 N N . MET B 1 470 ? 9.641 21.734 4.773 1 87 470 MET B N 1
ATOM 10122 C CA . MET B 1 470 ? 9.953 23.156 4.836 1 87 470 MET B CA 1
ATOM 10123 C C . MET B 1 470 ? 8.789 23.938 5.445 1 87 470 MET B C 1
ATOM 10125 O O . MET B 1 470 ? 9 24.797 6.301 1 87 470 MET B O 1
ATOM 10129 N N . CYS B 1 471 ? 7.559 23.578 5.113 1 84 471 CYS B N 1
ATOM 10130 C CA . CYS B 1 471 ? 6.371 24.266 5.594 1 84 471 CYS B CA 1
ATOM 10131 C C . CYS B 1 471 ? 6.121 23.953 7.066 1 84 471 CYS B C 1
ATOM 10133 O O . CYS B 1 471 ? 5.785 24.859 7.844 1 84 471 CYS B O 1
ATOM 10135 N N . LEU B 1 472 ? 6.258 22.766 7.414 1 80.12 472 LEU B N 1
ATOM 10136 C CA . LEU B 1 472 ? 5.984 22.359 8.789 1 80.12 472 LEU B CA 1
ATOM 10137 C C . LEU B 1 472 ? 7.008 22.953 9.75 1 80.12 472 LEU B C 1
ATOM 10139 O O . LEU B 1 472 ? 6.66 23.344 10.867 1 80.12 472 LEU B O 1
ATOM 10143 N N . THR B 1 473 ? 8.242 22.984 9.344 1 74.62 473 THR B N 1
ATOM 10144 C CA . THR B 1 473 ? 9.273 23.547 10.219 1 74.62 473 THR B CA 1
ATOM 10145 C C . THR B 1 473 ? 9.117 25.047 10.352 1 74.62 473 THR B C 1
ATOM 10147 O O . THR B 1 473 ? 9.531 25.641 11.359 1 74.62 473 THR B O 1
ATOM 10150 N N . SER B 1 474 ? 8.516 25.609 9.352 1 71.31 474 SER B N 1
ATOM 10151 C CA . SER B 1 474 ? 8.281 27.047 9.422 1 71.31 474 SER B CA 1
ATOM 10152 C C . SER B 1 474 ? 7.195 27.375 10.445 1 71.31 474 SER B C 1
ATOM 10154 O O . SER B 1 474 ? 7.191 28.469 11.016 1 71.31 474 SER B O 1
ATOM 10156 N N . VAL B 1 475 ? 6.242 26.281 10.602 1 63.19 475 VAL B N 1
ATOM 10157 C CA . VAL B 1 475 ? 5.168 26.484 11.562 1 63.19 475 VAL B CA 1
ATOM 10158 C C . VAL B 1 475 ? 5.602 25.969 12.938 1 63.19 475 VAL B C 1
ATOM 10160 O O . VAL B 1 475 ? 6.051 24.828 13.07 1 63.19 475 VAL B O 1
ATOM 10163 N N . GLU B 1 476 ? 6.574 26.5 13.609 1 55.44 476 GLU B N 1
ATOM 10164 C CA . GLU B 1 476 ? 7.25 26.234 14.875 1 55.44 476 GLU B CA 1
ATOM 10165 C C . GLU B 1 476 ? 6.57 25.109 15.648 1 55.44 476 GLU B C 1
ATOM 10167 O O . GLU B 1 476 ? 7.113 24.609 16.641 1 55.44 476 GLU B O 1
ATOM 10172 N N . THR B 1 477 ? 5.359 24.516 15.203 1 55.34 477 THR B N 1
ATOM 10173 C CA . THR B 1 477 ? 4.66 23.484 15.969 1 55.34 477 THR B CA 1
ATOM 10174 C C . THR B 1 477 ? 5.117 22.094 15.547 1 55.34 477 THR B C 1
ATOM 10176 O O . THR B 1 477 ? 5.098 21.156 16.344 1 55.34 477 THR B O 1
ATOM 10179 N N . PHE B 1 478 ? 5.59 22.016 14.289 1 62.19 478 PHE B N 1
ATOM 10180 C CA . PHE B 1 478 ? 5.977 20.703 13.766 1 62.19 478 PHE B CA 1
ATOM 10181 C C . PHE B 1 478 ? 7.434 20.719 13.32 1 62.19 478 PHE B C 1
ATOM 10183 O O . PHE B 1 478 ? 7.996 21.781 13.039 1 62.19 478 PHE B O 1
ATOM 10190 N N . GLY B 1 479 ? 8.047 19.5 13.477 1 67.69 479 GLY B N 1
ATOM 10191 C CA . GLY B 1 479 ? 9.453 19.391 13.141 1 67.69 479 GLY B CA 1
ATOM 10192 C C . GLY B 1 479 ? 9.711 18.516 11.93 1 67.69 479 GLY B C 1
ATOM 10193 O O . GLY B 1 479 ? 8.828 18.328 11.086 1 67.69 479 GLY B O 1
ATOM 10194 N N . VAL B 1 480 ? 10.867 18.141 11.781 1 73.25 480 VAL B N 1
ATOM 10195 C CA . VAL B 1 480 ? 11.391 17.359 10.656 1 73.25 480 VAL B CA 1
ATOM 10196 C C . VAL B 1 480 ? 10.805 15.953 10.688 1 73.25 480 VAL B C 1
ATOM 10198 O O . VAL B 1 480 ? 10.539 15.367 9.641 1 73.25 480 VAL B O 1
ATOM 10201 N N . ILE B 1 481 ? 10.5 15.461 11.82 1 73.62 481 ILE B N 1
ATOM 10202 C CA . ILE B 1 481 ? 9.992 14.102 11.961 1 73.62 481 ILE B CA 1
ATOM 10203 C C . ILE B 1 481 ? 8.609 13.992 11.328 1 73.62 481 ILE B C 1
ATOM 10205 O O . ILE B 1 481 ? 8.297 12.984 10.688 1 73.62 481 ILE B O 1
ATOM 10209 N N . GLU B 1 482 ? 7.852 15.047 11.562 1 80.75 482 GLU B N 1
ATOM 10210 C CA . GLU B 1 482 ? 6.523 15.039 10.953 1 80.75 482 GLU B CA 1
ATOM 10211 C C . GLU B 1 482 ? 6.617 15.078 9.43 1 80.75 482 GLU B C 1
ATOM 10213 O O . GLU B 1 482 ? 5.793 14.484 8.734 1 80.75 482 GLU B O 1
ATOM 10218 N N . GLY B 1 483 ? 7.629 15.812 9.023 1 82.94 483 GLY B N 1
ATOM 10219 C CA . GLY B 1 483 ? 7.828 15.828 7.582 1 82.94 483 GLY B CA 1
ATOM 10220 C C . GLY B 1 483 ? 8.156 14.461 7.008 1 82.94 483 GLY B C 1
ATOM 10221 O O . GLY B 1 483 ? 7.598 14.062 5.984 1 82.94 483 GLY B O 1
ATOM 10222 N N . ILE B 1 484 ? 8.945 13.734 7.637 1 81.56 484 ILE B N 1
ATOM 10223 C CA . ILE B 1 484 ? 9.328 12.391 7.219 1 81.56 484 ILE B CA 1
ATOM 10224 C C . ILE B 1 484 ? 8.109 11.469 7.293 1 81.56 484 ILE B C 1
ATOM 10226 O O . ILE B 1 484 ? 7.895 10.648 6.398 1 81.56 484 ILE B O 1
ATOM 10230 N N . ALA B 1 485 ? 7.41 11.656 8.336 1 82.12 485 ALA B N 1
ATOM 10231 C CA . ALA B 1 485 ? 6.211 10.844 8.516 1 82.12 485 ALA B CA 1
ATOM 10232 C C . ALA B 1 485 ? 5.227 11.062 7.371 1 82.12 485 ALA B C 1
ATOM 10234 O O . ALA B 1 485 ? 4.703 10.109 6.797 1 82.12 485 ALA B O 1
ATOM 10235 N N . PHE B 1 486 ? 5.031 12.344 7.016 1 87.19 486 PHE B N 1
ATOM 10236 C CA . PHE B 1 486 ? 4.109 12.664 5.93 1 87.19 486 PHE B CA 1
ATOM 10237 C C . PHE B 1 486 ? 4.629 12.133 4.602 1 87.19 486 PHE B C 1
ATOM 10239 O O . PHE B 1 486 ? 3.85 11.664 3.768 1 87.19 486 PHE B O 1
ATOM 10246 N N . GLY B 1 487 ? 5.91 12.258 4.406 1 87.81 487 GLY B N 1
ATOM 10247 C CA . GLY B 1 487 ? 6.5 11.703 3.201 1 87.81 487 GLY B CA 1
ATOM 10248 C C . GLY B 1 487 ? 6.34 10.195 3.102 1 87.81 487 GLY B C 1
ATOM 10249 O O . GLY B 1 487 ? 6.035 9.672 2.027 1 87.81 487 GLY B O 1
ATOM 10250 N N . SER B 1 488 ? 6.477 9.516 4.215 1 85.56 488 SER B N 1
ATOM 10251 C CA . SER B 1 488 ? 6.336 8.062 4.246 1 85.56 488 SER B CA 1
ATOM 10252 C C . SER B 1 488 ? 4.898 7.637 3.957 1 85.56 488 SER B C 1
ATOM 10254 O O . SER B 1 488 ? 4.664 6.66 3.242 1 85.56 488 SER B O 1
ATOM 10256 N N . VAL B 1 489 ? 4.004 8.328 4.508 1 86.5 489 VAL B N 1
ATOM 10257 C CA . VAL B 1 489 ? 2.59 8.055 4.258 1 86.5 489 VAL B CA 1
ATOM 10258 C C . VAL B 1 489 ? 2.279 8.273 2.777 1 86.5 489 VAL B C 1
ATOM 10260 O O . VAL B 1 489 ? 1.589 7.461 2.158 1 86.5 489 VAL B O 1
ATOM 10263 N N . ALA B 1 490 ? 2.828 9.344 2.266 1 88.81 490 ALA B N 1
ATOM 10264 C CA . ALA B 1 490 ? 2.625 9.625 0.846 1 88.81 490 ALA B CA 1
ATOM 10265 C C . ALA B 1 490 ? 3.217 8.523 -0.023 1 88.81 490 ALA B C 1
ATOM 10267 O O . ALA B 1 490 ? 2.641 8.156 -1.05 1 88.81 490 ALA B O 1
ATOM 10268 N N . SER B 1 491 ? 4.32 8.062 0.364 1 89.12 491 SER B N 1
ATOM 10269 C CA . SER B 1 491 ? 4.957 6.973 -0.373 1 89.12 491 SER B CA 1
ATOM 10270 C C . SER B 1 491 ? 4.109 5.703 -0.331 1 89.12 491 SER B C 1
ATOM 10272 O O . SER B 1 491 ? 4 4.992 -1.33 1 89.12 491 SER B O 1
ATOM 10274 N N . SER B 1 492 ? 3.582 5.363 0.787 1 87.06 492 SER B N 1
ATOM 10275 C CA . SER B 1 492 ? 2.697 4.211 0.92 1 87.06 492 SER B CA 1
ATOM 10276 C C . SER B 1 492 ? 1.451 4.367 0.054 1 87.06 492 SER B C 1
ATOM 10278 O O . SER B 1 492 ? 0.963 3.391 -0.523 1 87.06 492 SER B O 1
ATOM 10280 N N . PHE B 1 493 ? 0.968 5.598 0.044 1 87.31 493 PHE B N 1
ATOM 10281 C CA . PHE B 1 493 ? -0.189 5.887 -0.795 1 87.31 493 PHE B CA 1
ATOM 10282 C C . PHE B 1 493 ? 0.143 5.668 -2.268 1 87.31 493 PHE B C 1
ATOM 10284 O O . PHE B 1 493 ? -0.662 5.109 -3.016 1 87.31 493 PHE B O 1
ATOM 10291 N N . ALA B 1 494 ? 1.293 6.09 -2.658 1 85.94 494 ALA B N 1
ATOM 10292 C CA . ALA B 1 494 ? 1.738 5.891 -4.035 1 85.94 494 ALA B CA 1
ATOM 10293 C C . ALA B 1 494 ? 1.861 4.402 -4.363 1 85.94 494 ALA B C 1
ATOM 10295 O O . ALA B 1 494 ? 1.505 3.973 -5.461 1 85.94 494 ALA B O 1
ATOM 10296 N N . PHE B 1 495 ? 2.377 3.719 -3.502 1 86.25 495 PHE B N 1
ATOM 10297 C CA . PHE B 1 495 ? 2.465 2.271 -3.645 1 86.25 495 PHE B CA 1
ATOM 10298 C C . PHE B 1 495 ? 1.082 1.662 -3.854 1 86.25 495 PHE B C 1
ATOM 10300 O O . PHE B 1 495 ? 0.899 0.805 -4.719 1 86.25 495 PHE B O 1
ATOM 10307 N N . ALA B 1 496 ? 0.191 2.006 -2.984 1 85.12 496 ALA B N 1
ATOM 10308 C CA . ALA B 1 496 ? -1.169 1.479 -3.074 1 85.12 496 ALA B CA 1
ATOM 10309 C C . ALA B 1 496 ? -1.769 1.744 -4.453 1 85.12 496 ALA B C 1
ATOM 10311 O O . ALA B 1 496 ? -2.426 0.874 -5.027 1 85.12 496 ALA B O 1
ATOM 10312 N N . ILE B 1 497 ? -1.539 2.889 -4.965 1 83.06 497 ILE B N 1
ATOM 10313 C CA . ILE B 1 497 ? -2.061 3.26 -6.277 1 83.06 497 ILE B CA 1
ATOM 10314 C C . ILE B 1 497 ? -1.41 2.395 -7.352 1 83.06 497 ILE B C 1
ATOM 10316 O O . ILE B 1 497 ? -2.096 1.858 -8.227 1 83.06 497 ILE B O 1
ATOM 10320 N N . ASN B 1 498 ? -0.112 2.248 -7.25 1 82.25 498 ASN B N 1
ATOM 10321 C CA . ASN B 1 498 ? 0.609 1.438 -8.227 1 82.25 498 ASN B CA 1
ATOM 10322 C C . ASN B 1 498 ? 0.191 -0.029 -8.156 1 82.25 498 ASN B C 1
ATOM 10324 O O . ASN B 1 498 ? 0.056 -0.69 -9.188 1 82.25 498 ASN B O 1
ATOM 10328 N N . TYR B 1 499 ? 0.104 -0.502 -6.992 1 82.69 499 TYR B N 1
ATOM 10329 C CA . TYR B 1 499 ? -0.322 -1.883 -6.789 1 82.69 499 TYR B CA 1
ATOM 10330 C C . TYR B 1 499 ? -1.7 -2.121 -7.395 1 82.69 499 TYR B C 1
ATOM 10332 O O . TYR B 1 499 ? -1.936 -3.152 -8.031 1 82.69 499 TYR B O 1
ATOM 10340 N N . ALA B 1 500 ? -2.586 -1.256 -7.137 1 79.19 500 ALA B N 1
ATOM 10341 C CA . ALA B 1 500 ? -3.955 -1.379 -7.633 1 79.19 500 ALA B CA 1
ATOM 10342 C C . ALA B 1 500 ? -3.988 -1.396 -9.156 1 79.19 500 ALA B C 1
ATOM 10344 O O . ALA B 1 500 ? -4.832 -2.064 -9.758 1 79.19 500 ALA B O 1
ATOM 10345 N N . GLN B 1 501 ? -3.07 -0.779 -9.758 1 76.44 501 GLN B N 1
ATOM 10346 C CA . GLN B 1 501 ? -3.088 -0.617 -11.211 1 76.44 501 GLN B CA 1
ATOM 10347 C C . GLN B 1 501 ? -2.352 -1.763 -11.898 1 76.44 501 GLN B C 1
ATOM 10349 O O . GLN B 1 501 ? -2.648 -2.094 -13.047 1 76.44 501 GLN B O 1
ATOM 10354 N N . THR B 1 502 ? -1.439 -2.365 -11.188 1 71.62 502 THR B N 1
ATOM 10355 C CA . THR B 1 502 ? -0.55 -3.268 -11.914 1 71.62 502 THR B CA 1
ATOM 10356 C C . THR B 1 502 ? -0.739 -4.707 -11.445 1 71.62 502 THR B C 1
ATOM 10358 O O . THR B 1 502 ? -0.395 -5.648 -12.156 1 71.62 502 THR B O 1
ATOM 10361 N N . SER B 1 503 ? -1.223 -4.809 -10.258 1 70.25 503 SER B N 1
ATOM 10362 C CA . SER B 1 503 ? -1.197 -6.16 -9.703 1 70.25 503 SER B CA 1
ATOM 10363 C C . SER B 1 503 ? -2.441 -6.945 -10.109 1 70.25 503 SER B C 1
ATOM 10365 O O . SER B 1 503 ? -3.557 -6.426 -10.047 1 70.25 503 SER B O 1
ATOM 10367 N N . ASP B 1 504 ? -2.168 -8.055 -10.742 1 73.81 504 ASP B N 1
ATOM 10368 C CA . ASP B 1 504 ? -3.238 -9.016 -11 1 73.81 504 ASP B CA 1
ATOM 10369 C C . ASP B 1 504 ? -3.266 -10.117 -9.945 1 73.81 504 ASP B C 1
ATOM 10371 O O . ASP B 1 504 ? -2.359 -10.945 -9.883 1 73.81 504 ASP B O 1
ATOM 10375 N N . VAL B 1 505 ? -4.219 -10.047 -9.094 1 77.44 505 VAL B N 1
ATOM 10376 C CA . VAL B 1 505 ? -4.309 -10.93 -7.941 1 77.44 505 VAL B CA 1
ATOM 10377 C C . VAL B 1 505 ? -4.914 -12.266 -8.359 1 77.44 505 VAL B C 1
ATOM 10379 O O . VAL B 1 505 ? -4.82 -13.258 -7.629 1 77.44 505 VAL B O 1
ATOM 10382 N N . ARG B 1 506 ? -5.312 -12.273 -9.586 1 81.56 506 ARG B N 1
ATOM 10383 C CA . ARG B 1 506 ? -5.973 -13.492 -10.039 1 81.56 506 ARG B CA 1
ATOM 10384 C C . ARG B 1 506 ? -5.098 -14.25 -11.031 1 81.56 506 ARG B C 1
ATOM 10386 O O . ARG B 1 506 ? -4.414 -13.641 -11.859 1 81.56 506 ARG B O 1
ATOM 10393 N N . GLU B 1 507 ? -5.094 -15.57 -10.781 1 79.06 507 GLU B N 1
ATOM 10394 C CA . GLU B 1 507 ? -4.445 -16.469 -11.727 1 79.06 507 GLU B CA 1
ATOM 10395 C C . GLU B 1 507 ? -5.371 -17.625 -12.117 1 79.06 507 GLU B C 1
ATOM 10397 O O . GLU B 1 507 ? -5.836 -18.375 -11.258 1 79.06 507 GLU B O 1
ATOM 10402 N N . PHE B 1 508 ? -5.723 -17.656 -13.383 1 80.56 508 PHE B N 1
ATOM 10403 C CA . PHE B 1 508 ? -6.547 -18.75 -13.867 1 80.56 508 PHE B CA 1
ATOM 10404 C C . PHE B 1 508 ? -5.711 -20.016 -14.039 1 80.56 508 PHE B C 1
ATOM 10406 O O . PHE B 1 508 ? -4.68 -20 -14.719 1 80.56 508 PHE B O 1
ATOM 10413 N N . VAL B 1 509 ? -6.113 -21 -13.297 1 77.56 509 VAL B N 1
ATOM 10414 C CA . VAL B 1 509 ? -5.355 -22.234 -13.312 1 77.56 509 VAL B CA 1
ATOM 10415 C C . VAL B 1 509 ? -6.156 -23.328 -14.039 1 77.56 509 VAL B C 1
ATOM 10417 O O . VAL B 1 509 ? -7.348 -23.156 -14.297 1 77.56 509 VAL B O 1
ATOM 10420 N N . SER B 1 510 ? -5.383 -24.406 -14.297 1 71.12 510 SER B N 1
ATOM 10421 C CA . SER B 1 510 ? -6.023 -25.531 -14.969 1 71.12 510 SER B CA 1
ATOM 10422 C C . SER B 1 510 ? -7.102 -26.156 -14.094 1 71.12 510 SER B C 1
ATOM 10424 O O . SER B 1 510 ? -6.918 -26.297 -12.883 1 71.12 510 SER B O 1
ATOM 10426 N N . ALA B 1 511 ? -8.18 -26.453 -14.695 1 77.81 511 ALA B N 1
ATOM 10427 C CA . ALA B 1 511 ? -9.336 -26.984 -13.977 1 77.81 511 ALA B CA 1
ATOM 10428 C C . ALA B 1 511 ? -9.312 -28.516 -13.953 1 77.81 511 ALA B C 1
ATOM 10430 O O . ALA B 1 511 ? -10.359 -29.156 -14.062 1 77.81 511 ALA B O 1
ATOM 10431 N N . THR B 1 512 ? -8.102 -29.094 -13.93 1 75.44 512 THR B N 1
ATOM 10432 C CA . THR B 1 512 ? -8.016 -30.547 -13.883 1 75.44 512 THR B CA 1
ATOM 10433 C C . THR B 1 512 ? -7.48 -31.016 -12.539 1 75.44 512 THR B C 1
ATOM 10435 O O . THR B 1 512 ? -6.559 -30.422 -11.984 1 75.44 512 THR B O 1
ATOM 10438 N N . SER B 1 513 ? -8.195 -32.031 -12.023 1 74.62 513 SER B N 1
ATOM 10439 C CA . SER B 1 513 ? -7.801 -32.562 -10.727 1 74.62 513 SER B CA 1
ATOM 10440 C C . SER B 1 513 ? -6.637 -33.531 -10.859 1 74.62 513 SER B C 1
ATOM 10442 O O . SER B 1 513 ? -6.199 -33.844 -11.977 1 74.62 513 SER B O 1
ATOM 10444 N N . SER B 1 514 ? -6.168 -34.062 -9.727 1 64.5 514 SER B N 1
ATOM 10445 C CA . SER B 1 514 ? -5.043 -35 -9.695 1 64.5 514 SER B CA 1
ATOM 10446 C C . SER B 1 514 ? -5.52 -36.438 -9.781 1 64.5 514 SER B C 1
ATOM 10448 O O . SER B 1 514 ? -4.711 -37.375 -9.758 1 64.5 514 SER B O 1
ATOM 10450 N N . VAL B 1 515 ? -6.859 -36.656 -10.016 1 63.03 515 VAL B N 1
ATOM 10451 C CA . VAL B 1 515 ? -7.398 -38 -10.07 1 63.03 515 VAL B CA 1
ATOM 10452 C C . VAL B 1 515 ? -7.066 -38.656 -11.422 1 63.03 515 VAL B C 1
ATOM 10454 O O . VAL B 1 515 ? -7.219 -38 -12.469 1 63.03 515 VAL B O 1
ATOM 10457 N N . VAL B 1 516 ? -6.426 -39.812 -11.32 1 57.41 516 VAL B N 1
ATOM 10458 C CA . VAL B 1 516 ? -6.172 -40.562 -12.539 1 57.41 516 VAL B CA 1
ATOM 10459 C C . VAL B 1 516 ? -7.414 -41.375 -12.922 1 57.41 516 VAL B C 1
ATOM 10461 O O . VAL B 1 516 ? -7.848 -42.25 -12.18 1 57.41 516 VAL B O 1
ATOM 10464 N N . ARG B 1 517 ? -7.996 -41.031 -14.031 1 65.62 517 ARG B N 1
ATOM 10465 C CA . ARG B 1 517 ? -9.266 -41.625 -14.438 1 65.62 517 ARG B CA 1
ATOM 10466 C C . ARG B 1 517 ? -9.094 -42.5 -15.68 1 65.62 517 ARG B C 1
ATOM 10468 O O . ARG B 1 517 ? -8.125 -42.344 -16.422 1 65.62 517 ARG B O 1
ATOM 10475 N N . PRO B 1 518 ? -10.086 -43.406 -15.766 1 57.12 518 PRO B N 1
ATOM 10476 C CA . PRO B 1 518 ? -10.086 -44.188 -17 1 57.12 518 PRO B CA 1
ATOM 10477 C C . PRO B 1 518 ? -10.32 -43.312 -18.234 1 57.12 518 PRO B C 1
ATOM 10479 O O . PRO B 1 518 ? -10.781 -42.188 -18.125 1 57.12 518 PRO B O 1
ATOM 10482 N N . TRP B 1 519 ? -10.047 -43.875 -19.406 1 56 519 TRP B N 1
ATOM 10483 C CA . TRP B 1 519 ? -10.047 -43.156 -20.688 1 56 519 TRP B CA 1
ATOM 10484 C C . TRP B 1 519 ? -11.414 -42.562 -20.969 1 56 519 TRP B C 1
ATOM 10486 O O . TRP B 1 519 ? -11.508 -41.406 -21.391 1 56 519 TRP B O 1
ATOM 10496 N N . LYS B 1 520 ? -12.422 -43.281 -20.812 1 58.47 520 LYS B N 1
ATOM 10497 C CA . LYS B 1 520 ? -13.766 -42.812 -21.125 1 58.47 520 LYS B CA 1
ATOM 10498 C C . LYS B 1 520 ? -14.117 -41.562 -20.281 1 58.47 520 LYS B C 1
ATOM 10500 O O . LYS B 1 520 ? -14.711 -40.625 -20.797 1 58.47 520 LYS B O 1
ATOM 10505 N N . GLU B 1 521 ? -13.805 -41.656 -19.125 1 70.44 521 GLU B N 1
ATOM 10506 C CA . GLU B 1 521 ? -14.086 -40.531 -18.234 1 70.44 521 GLU B CA 1
ATOM 10507 C C . GLU B 1 521 ? -13.258 -39.312 -18.609 1 70.44 521 GLU B C 1
ATOM 10509 O O . GLU B 1 521 ? -13.742 -38.188 -18.531 1 70.44 521 GLU B O 1
ATOM 10514 N N . ARG B 1 522 ? -12.062 -39.594 -19 1 70.38 522 ARG B N 1
ATOM 10515 C CA . ARG B 1 522 ? -11.172 -38.5 -19.391 1 70.38 522 ARG B CA 1
ATOM 10516 C C . ARG B 1 522 ? -11.695 -37.781 -20.625 1 70.38 522 ARG B C 1
ATOM 10518 O O . ARG B 1 522 ? -11.578 -36.562 -20.75 1 70.38 522 ARG B O 1
ATOM 10525 N N . GLN B 1 523 ? -12.227 -38.531 -21.531 1 65.56 523 GLN B N 1
ATOM 10526 C CA . GLN B 1 523 ? -12.766 -37.938 -22.75 1 65.56 523 GLN B CA 1
ATOM 10527 C C . GLN B 1 523 ? -13.961 -37.031 -22.453 1 65.56 523 GLN B C 1
ATOM 10529 O O . GLN B 1 523 ? -14.086 -35.938 -23.016 1 65.56 523 GLN B O 1
ATOM 10534 N N . VAL B 1 524 ? -14.75 -37.531 -21.594 1 73.19 524 VAL B N 1
ATOM 10535 C CA . VAL B 1 524 ? -15.922 -36.75 -21.219 1 73.19 524 VAL B CA 1
ATOM 10536 C C . VAL B 1 524 ? -15.492 -35.469 -20.516 1 73.19 524 VAL B C 1
ATOM 10538 O O . VAL B 1 524 ? -16 -34.375 -20.812 1 73.19 524 VAL B O 1
ATOM 10541 N N . LEU B 1 525 ? -14.578 -35.594 -19.703 1 79.12 525 LEU B N 1
ATOM 10542 C CA . LEU B 1 525 ? -14.125 -34.438 -18.922 1 79.12 525 LEU B CA 1
ATOM 10543 C C . LEU B 1 525 ? -13.398 -33.438 -19.797 1 79.12 525 LEU B C 1
ATOM 10545 O O . LEU B 1 525 ? -13.469 -32.219 -19.562 1 79.12 525 LEU B O 1
ATOM 10549 N N . SER B 1 526 ? -12.664 -33.906 -20.766 1 73.88 526 SER B N 1
ATOM 10550 C CA . SER B 1 526 ? -11.961 -33.031 -21.672 1 73.88 526 SER B CA 1
ATOM 10551 C C . SER B 1 526 ? -12.938 -32.156 -22.469 1 73.88 526 SER B C 1
ATOM 10553 O O . SER B 1 526 ? -12.625 -31.031 -22.828 1 73.88 526 SER B O 1
ATOM 10555 N N . SER B 1 527 ? -14.133 -32.719 -22.734 1 75.62 527 SER B N 1
ATOM 10556 C CA . SER B 1 527 ? -15.141 -31.969 -23.469 1 75.62 527 SER B CA 1
ATOM 10557 C C . SER B 1 527 ? -15.859 -30.969 -22.562 1 75.62 527 SER B C 1
ATOM 10559 O O . SER B 1 527 ? -16.438 -29.984 -23.031 1 75.62 527 SER B O 1
ATOM 10561 N N . LEU B 1 528 ? -15.797 -31.234 -21.312 1 81.25 528 LEU B N 1
ATOM 10562 C CA . LEU B 1 528 ? -16.516 -30.406 -20.375 1 81.25 528 LEU B CA 1
ATOM 10563 C C . LEU B 1 528 ? -15.562 -29.516 -19.578 1 81.25 528 LEU B C 1
ATOM 10565 O O . LEU B 1 528 ? -15.93 -28.984 -18.531 1 81.25 528 LEU B O 1
ATOM 10569 N N . GLN B 1 529 ? -14.398 -29.375 -20 1 77 529 GLN B N 1
ATOM 10570 C CA . GLN B 1 529 ? -13.367 -28.641 -19.266 1 77 529 GLN B CA 1
ATOM 10571 C C . GLN B 1 529 ? -13.781 -27.203 -19.047 1 77 529 GLN B C 1
ATOM 10573 O O . GLN B 1 529 ? -13.414 -26.594 -18.031 1 77 529 GLN B O 1
ATOM 10578 N N . ASN B 1 530 ? -14.617 -26.641 -19.938 1 85.44 530 ASN B N 1
ATOM 10579 C CA . ASN B 1 530 ? -15.031 -25.25 -19.844 1 85.44 530 ASN B CA 1
ATOM 10580 C C . ASN B 1 530 ? -16.125 -25.047 -18.797 1 85.44 530 ASN B C 1
ATOM 10582 O O . ASN B 1 530 ? -16.406 -23.922 -18.391 1 85.44 530 ASN B O 1
ATOM 10586 N N . SER B 1 531 ? -16.594 -26.125 -18.328 1 91 531 SER B N 1
ATOM 10587 C CA . SER B 1 531 ? -17.656 -26.031 -17.328 1 91 531 SER B CA 1
ATOM 10588 C C . SER B 1 531 ? -17.094 -25.703 -15.945 1 91 531 SER B C 1
ATOM 10590 O O . SER B 1 531 ? -17.844 -25.359 -15.039 1 91 531 SER B O 1
ATOM 10592 N N . ILE B 1 532 ? -15.773 -25.859 -15.859 1 92.94 532 ILE B N 1
ATOM 10593 C CA . ILE B 1 532 ? -15.141 -25.578 -14.57 1 92.94 532 ILE B CA 1
ATOM 10594 C C . ILE B 1 532 ? -14.141 -24.438 -14.727 1 92.94 532 ILE B C 1
ATOM 10596 O O . ILE B 1 532 ? -13.266 -24.484 -15.602 1 92.94 532 ILE B O 1
ATOM 10600 N N . LEU B 1 533 ? -14.328 -23.391 -13.953 1 93.69 533 LEU B N 1
ATOM 10601 C CA . LEU B 1 533 ? -13.359 -22.297 -13.883 1 93.69 533 LEU B CA 1
ATOM 10602 C C . LEU B 1 533 ? -12.617 -22.312 -12.555 1 93.69 533 LEU B C 1
ATOM 10604 O O . LEU B 1 533 ? -13.234 -22.266 -11.484 1 93.69 533 LEU B O 1
ATOM 10608 N N . ALA B 1 534 ? -11.336 -22.5 -12.625 1 92.12 534 ALA B N 1
ATOM 10609 C CA . ALA B 1 534 ? -10.508 -22.484 -11.422 1 92.12 534 ALA B CA 1
ATOM 10610 C C . ALA B 1 534 ? -9.656 -21.234 -11.359 1 92.12 534 ALA B C 1
ATOM 10612 O O . ALA B 1 534 ? -8.914 -20.922 -12.289 1 92.12 534 ALA B O 1
ATOM 10613 N N . VAL B 1 535 ? -9.867 -20.5 -10.266 1 92 535 VAL B N 1
ATOM 10614 C CA . VAL B 1 535 ? -9.141 -19.234 -10.086 1 92 535 VAL B CA 1
ATOM 10615 C C . VAL B 1 535 ? -8.328 -19.297 -8.789 1 92 535 VAL B C 1
ATOM 10617 O O . VAL B 1 535 ? -8.867 -19.625 -7.727 1 92 535 VAL B O 1
ATOM 10620 N N . SER B 1 536 ? -7.047 -19.109 -8.906 1 89.5 536 SER B N 1
ATOM 10621 C CA . SER B 1 536 ? -6.195 -19 -7.727 1 89.5 536 SER B CA 1
ATOM 10622 C C . SER B 1 536 ? -5.887 -17.547 -7.395 1 89.5 536 SER B C 1
ATOM 10624 O O . SER B 1 536 ? -5.383 -16.797 -8.242 1 89.5 536 SER B O 1
ATOM 10626 N N . LEU B 1 537 ? -6.297 -17.203 -6.23 1 88.56 537 LEU B N 1
ATOM 10627 C CA . LEU B 1 537 ? -5.988 -15.852 -5.766 1 88.56 537 LEU B CA 1
ATOM 10628 C C . LEU B 1 537 ? -4.656 -15.828 -5.023 1 88.56 537 LEU B C 1
ATOM 10630 O O . LEU B 1 537 ? -4.375 -16.719 -4.211 1 88.56 537 LEU B O 1
ATOM 10634 N N . HIS B 1 538 ? -3.828 -14.844 -5.43 1 80.44 538 HIS B N 1
ATOM 10635 C CA . HIS B 1 538 ? -2.51 -14.789 -4.809 1 80.44 538 HIS B CA 1
ATOM 10636 C C . HIS B 1 538 ? -2.191 -13.383 -4.309 1 80.44 538 HIS B C 1
ATOM 10638 O O . HIS B 1 538 ? -2.91 -12.43 -4.617 1 80.44 538 HIS B O 1
ATOM 10644 N N . SER B 1 539 ? -1.215 -13.266 -3.482 1 80.25 539 SER B N 1
ATOM 10645 C CA . SER B 1 539 ? -0.707 -12 -2.973 1 80.25 539 SER B CA 1
ATOM 10646 C C . SER B 1 539 ? -1.688 -11.359 -1.994 1 80.25 539 SER B C 1
ATOM 10648 O O . SER B 1 539 ? -2.195 -12.031 -1.092 1 80.25 539 SER B O 1
ATOM 10650 N N . PHE B 1 540 ? -1.874 -10.109 -2.082 1 84.69 540 PHE B N 1
ATOM 10651 C CA . PHE B 1 540 ? -2.75 -9.391 -1.165 1 84.69 540 PHE B CA 1
ATOM 10652 C C . PHE B 1 540 ? -3.941 -8.797 -1.908 1 84.69 540 PHE B C 1
ATOM 10654 O O . PHE B 1 540 ? -3.768 -8.07 -2.891 1 84.69 540 PHE B O 1
ATOM 10661 N N . ALA B 1 541 ? -5.109 -9.195 -1.456 1 85.62 541 ALA B N 1
ATOM 10662 C CA . ALA B 1 541 ? -6.312 -8.602 -2.033 1 85.62 541 ALA B CA 1
ATOM 10663 C C . ALA B 1 541 ? -6.652 -7.281 -1.351 1 85.62 541 ALA B C 1
ATOM 10665 O O . ALA B 1 541 ? -7.219 -7.27 -0.254 1 85.62 541 ALA B O 1
ATOM 10666 N N . PHE B 1 542 ? -6.332 -6.242 -2.021 1 84.5 542 PHE B N 1
ATOM 10667 C CA . PHE B 1 542 ? -6.473 -4.863 -1.57 1 84.5 542 PHE B CA 1
ATOM 10668 C C . PHE B 1 542 ? -7.664 -4.191 -2.242 1 84.5 542 PHE B C 1
ATOM 10670 O O . PHE B 1 542 ? -8 -4.516 -3.383 1 84.5 542 PHE B O 1
ATOM 10677 N N . PHE B 1 543 ? -8.297 -3.268 -1.537 1 74.44 543 PHE B N 1
ATOM 10678 C CA . PHE B 1 543 ? -9.508 -2.611 -2.012 1 74.44 543 PHE B CA 1
ATOM 10679 C C . PHE B 1 543 ? -9.305 -2.051 -3.414 1 74.44 543 PHE B C 1
ATOM 10681 O O . PHE B 1 543 ? -10.211 -2.115 -4.25 1 74.44 543 PHE B O 1
ATOM 10688 N N . GLY B 1 544 ? -8.219 -1.561 -3.699 1 69.88 544 GLY B N 1
ATOM 10689 C CA . GLY B 1 544 ? -7.984 -0.941 -4.992 1 69.88 544 GLY B CA 1
ATOM 10690 C C . GLY B 1 544 ? -7.898 -1.945 -6.129 1 69.88 544 GLY B C 1
ATOM 10691 O O . GLY B 1 544 ? -8.211 -1.621 -7.273 1 69.88 544 GLY B O 1
ATOM 10692 N N . ALA B 1 545 ? -7.48 -3.189 -5.773 1 74.62 545 ALA B N 1
ATOM 10693 C CA . ALA B 1 545 ? -7.277 -4.199 -6.809 1 74.62 545 ALA B CA 1
ATOM 10694 C C . ALA B 1 545 ? -8.453 -5.168 -6.871 1 74.62 545 ALA B C 1
ATOM 10696 O O . ALA B 1 545 ? -8.555 -5.977 -7.797 1 74.62 545 ALA B O 1
ATOM 10697 N N . SER B 1 546 ? -9.359 -5.062 -5.949 1 78.81 546 SER B N 1
ATOM 10698 C CA . SER B 1 546 ? -10.398 -6.074 -5.785 1 78.81 546 SER B CA 1
ATOM 10699 C C . SER B 1 546 ? -11.453 -5.973 -6.879 1 78.81 546 SER B C 1
ATOM 10701 O O . SER B 1 546 ? -12.016 -6.984 -7.305 1 78.81 546 SER B O 1
ATOM 10703 N N . MET B 1 547 ? -11.625 -4.789 -7.355 1 74.44 547 MET B N 1
ATOM 10704 C CA . MET B 1 547 ? -12.656 -4.613 -8.367 1 74.44 547 MET B CA 1
ATOM 10705 C C . MET B 1 547 ? -12.25 -5.266 -9.688 1 74.44 547 MET B C 1
ATOM 10707 O O . MET B 1 547 ? -13.055 -5.949 -10.32 1 74.44 547 MET B O 1
ATOM 10711 N N . HIS B 1 548 ? -11.062 -5.016 -10.047 1 75.94 548 HIS B N 1
ATOM 10712 C CA . HIS B 1 548 ? -10.562 -5.621 -11.281 1 75.94 548 HIS B CA 1
ATOM 10713 C C . HIS B 1 548 ? -10.523 -7.141 -11.172 1 75.94 548 HIS B C 1
ATOM 10715 O O . HIS B 1 548 ? -10.789 -7.844 -12.148 1 75.94 548 HIS B O 1
ATOM 10721 N N . MET B 1 549 ? -10.258 -7.523 -10.047 1 83 549 MET B N 1
ATOM 10722 C CA . MET B 1 549 ? -10.195 -8.961 -9.797 1 83 549 MET B CA 1
ATOM 10723 C C . MET B 1 549 ? -11.57 -9.602 -9.953 1 83 549 MET B C 1
ATOM 10725 O O . MET B 1 549 ? -11.719 -10.586 -10.68 1 83 549 MET B O 1
ATOM 10729 N N . THR B 1 550 ? -12.562 -9.047 -9.359 1 84.5 550 THR B N 1
ATOM 10730 C CA . THR B 1 550 ? -13.898 -9.641 -9.375 1 84.5 550 THR B CA 1
ATOM 10731 C C . THR B 1 550 ? -14.531 -9.531 -10.758 1 84.5 550 THR B C 1
ATOM 10733 O O . THR B 1 550 ? -15.172 -10.469 -11.227 1 84.5 550 THR B O 1
ATOM 10736 N N . LYS B 1 551 ? -14.273 -8.453 -11.422 1 79.56 551 LYS B N 1
ATOM 10737 C CA . LYS B 1 551 ? -14.812 -8.281 -12.766 1 79.56 551 LYS B CA 1
ATOM 10738 C C . LYS B 1 551 ? -14.172 -9.25 -13.75 1 79.56 551 LYS B C 1
ATOM 10740 O O . LYS B 1 551 ? -14.844 -9.773 -14.648 1 79.56 551 LYS B O 1
ATOM 10745 N N . GLY B 1 552 ? -12.953 -9.453 -13.539 1 84.25 552 GLY B N 1
ATOM 10746 C CA . GLY B 1 552 ? -12.25 -10.406 -14.383 1 84.25 552 GLY B CA 1
ATOM 10747 C C . GLY B 1 552 ? -12.758 -11.828 -14.227 1 84.25 552 GLY B C 1
ATOM 10748 O O . GLY B 1 552 ? -12.914 -12.547 -15.219 1 84.25 552 GLY B O 1
ATOM 10749 N N . ILE B 1 553 ? -13.031 -12.148 -13.055 1 90.12 553 ILE B N 1
ATOM 10750 C CA . ILE B 1 553 ? -13.523 -13.492 -12.781 1 90.12 553 ILE B CA 1
ATOM 10751 C C . ILE B 1 553 ? -14.93 -13.648 -13.344 1 90.12 553 ILE B C 1
ATOM 10753 O O . ILE B 1 553 ? -15.242 -14.656 -13.984 1 90.12 553 ILE B O 1
ATOM 10757 N N . GLU B 1 554 ? -15.695 -12.648 -13.156 1 87.12 554 GLU B N 1
ATOM 10758 C CA . GLU B 1 554 ? -17.062 -12.68 -13.641 1 87.12 554 GLU B CA 1
ATOM 10759 C C . GLU B 1 554 ? -17.125 -12.758 -15.164 1 87.12 554 GLU B C 1
ATOM 10761 O O . GLU B 1 554 ? -17.891 -13.539 -15.727 1 87.12 554 GLU B O 1
ATOM 10766 N N . SER B 1 555 ? -16.359 -11.938 -15.75 1 86.25 555 SER B N 1
ATOM 10767 C CA . SER B 1 555 ? -16.344 -11.906 -17.203 1 86.25 555 SER B CA 1
ATOM 10768 C C . SER B 1 555 ? -15.836 -13.227 -17.781 1 86.25 555 SER B C 1
ATOM 10770 O O . SER B 1 555 ? -16.375 -13.734 -18.766 1 86.25 555 SER B O 1
ATOM 10772 N N . GLN B 1 556 ? -14.859 -13.828 -17.125 1 89.44 556 GLN B N 1
ATOM 10773 C CA . GLN B 1 556 ? -14.32 -15.102 -17.578 1 89.44 556 GLN B CA 1
ATOM 10774 C C . GLN B 1 556 ? -15.312 -16.234 -17.359 1 89.44 556 GLN B C 1
ATOM 10776 O O . GLN B 1 556 ? -15.422 -17.141 -18.188 1 89.44 556 GLN B O 1
ATOM 10781 N N . ALA B 1 557 ? -15.961 -16.188 -16.281 1 91.81 557 ALA B N 1
ATOM 10782 C CA . ALA B 1 557 ? -16.969 -17.188 -15.984 1 91.81 557 ALA B CA 1
ATOM 10783 C C . ALA B 1 557 ? -18.109 -17.141 -17 1 91.81 557 ALA B C 1
ATOM 10785 O O . ALA B 1 557 ? -18.594 -18.188 -17.438 1 91.81 557 ALA B O 1
ATOM 10786 N N . GLU B 1 558 ? -18.469 -15.961 -17.422 1 86.75 558 GLU B N 1
ATOM 10787 C CA . GLU B 1 558 ? -19.531 -15.789 -18.391 1 86.75 558 GLU B CA 1
ATOM 10788 C C . GLU B 1 558 ? -19.078 -16.172 -19.797 1 86.75 558 GLU B C 1
ATOM 10790 O O . GLU B 1 558 ? -19.812 -16.828 -20.531 1 86.75 558 GLU B O 1
ATOM 10795 N N . GLU B 1 559 ? -17.922 -15.797 -20.094 1 85.62 559 GLU B N 1
ATOM 10796 C CA . GLU B 1 559 ? -17.391 -16.062 -21.422 1 85.62 559 GLU B CA 1
ATOM 10797 C C . GLU B 1 559 ? -17.188 -17.562 -21.641 1 85.62 559 GLU B C 1
ATOM 10799 O O . GLU B 1 559 ? -17.438 -18.078 -22.734 1 85.62 559 GLU B O 1
ATOM 10804 N N . GLN B 1 560 ? -16.75 -18.234 -20.578 1 87.06 560 GLN B N 1
ATOM 10805 C CA . GLN B 1 560 ? -16.469 -19.656 -20.672 1 87.06 560 GLN B CA 1
ATOM 10806 C C . GLN B 1 560 ? -17.734 -20.484 -20.438 1 87.06 560 GLN B C 1
ATOM 10808 O O . GLN B 1 560 ? -17.781 -21.672 -20.766 1 87.06 560 GLN B O 1
ATOM 10813 N N . GLY B 1 561 ? -18.781 -19.859 -19.984 1 87.56 561 GLY B N 1
ATOM 10814 C CA . GLY B 1 561 ? -20 -20.594 -19.625 1 87.56 561 GLY B CA 1
ATOM 10815 C C . GLY B 1 561 ? -19.781 -21.594 -18.516 1 87.56 561 GLY B C 1
ATOM 10816 O O . GLY B 1 561 ? -20.234 -22.734 -18.594 1 87.56 561 GLY B O 1
ATOM 10817 N N . ALA B 1 562 ? -19.016 -21.219 -17.516 1 93.31 562 ALA B N 1
ATOM 10818 C CA . ALA B 1 562 ? -18.672 -22.094 -16.406 1 93.31 562 ALA B CA 1
ATOM 10819 C C . ALA B 1 562 ? -19.891 -22.375 -15.523 1 93.31 562 ALA B C 1
ATOM 10821 O O . ALA B 1 562 ? -20.688 -21.469 -15.273 1 93.31 562 ALA B O 1
ATOM 10822 N N . ARG B 1 563 ? -20.062 -23.594 -15.188 1 92.12 563 ARG B N 1
ATOM 10823 C CA . ARG B 1 563 ? -21.094 -23.984 -14.25 1 92.12 563 ARG B CA 1
ATOM 10824 C C . ARG B 1 563 ? -20.578 -23.984 -12.812 1 92.12 563 ARG B C 1
ATOM 10826 O O . ARG B 1 563 ? -21.328 -23.703 -11.875 1 92.12 563 ARG B O 1
ATOM 10833 N N . PHE B 1 564 ? -19.297 -24.359 -12.727 1 94.31 564 PHE B N 1
ATOM 10834 C CA . PHE B 1 564 ? -18.625 -24.375 -11.438 1 94.31 564 PHE B CA 1
ATOM 10835 C C . PHE B 1 564 ? -17.469 -23.375 -11.414 1 94.31 564 PHE B C 1
ATOM 10837 O O . PHE B 1 564 ? -16.703 -23.281 -12.367 1 94.31 564 PHE B O 1
ATOM 10844 N N . VAL B 1 565 ? -17.453 -22.594 -10.375 1 95.5 565 VAL B N 1
ATOM 10845 C CA . VAL B 1 565 ? -16.344 -21.656 -10.188 1 95.5 565 VAL B CA 1
ATOM 10846 C C . VAL B 1 565 ? -15.617 -21.969 -8.883 1 95.5 565 VAL B C 1
ATOM 10848 O O . VAL B 1 565 ? -16.172 -21.828 -7.797 1 95.5 565 VAL B O 1
ATOM 10851 N N . CYS B 1 566 ? -14.375 -22.422 -9 1 94.25 566 CYS B N 1
ATOM 10852 C CA . CYS B 1 566 ? -13.562 -22.75 -7.836 1 94.25 566 CYS B CA 1
ATOM 10853 C C . CYS B 1 566 ? -12.625 -21.609 -7.477 1 94.25 566 CYS B C 1
ATOM 10855 O O . CYS B 1 566 ? -11.734 -21.25 -8.258 1 94.25 566 CYS B O 1
ATOM 10857 N N . LEU B 1 567 ? -12.828 -21.031 -6.355 1 94.44 567 LEU B N 1
ATOM 10858 C CA . LEU B 1 567 ? -11.953 -19.969 -5.863 1 94.44 567 LEU B CA 1
ATOM 10859 C C . LEU B 1 567 ? -10.953 -20.516 -4.852 1 94.44 567 LEU B C 1
ATOM 10861 O O . LEU B 1 567 ? -11.336 -21.016 -3.795 1 94.44 567 LEU B O 1
ATOM 10865 N N . ASP B 1 568 ? -9.68 -20.406 -5.199 1 92.25 568 ASP B N 1
ATOM 10866 C CA . ASP B 1 568 ? -8.609 -20.922 -4.344 1 92.25 568 ASP B CA 1
ATOM 10867 C C . ASP B 1 568 ? -7.91 -19.781 -3.609 1 92.25 568 ASP B C 1
ATOM 10869 O O . ASP B 1 568 ? -7.355 -18.875 -4.238 1 92.25 568 ASP B O 1
ATOM 10873 N N . PHE B 1 569 ? -7.875 -19.859 -2.26 1 90.75 569 PHE B N 1
ATOM 10874 C CA . PHE B 1 569 ? -7.309 -18.781 -1.45 1 90.75 569 PHE B CA 1
ATOM 10875 C C . PHE B 1 569 ? -5.977 -19.203 -0.844 1 90.75 569 PHE B C 1
ATOM 10877 O O . PHE B 1 569 ? -5.508 -18.609 0.123 1 90.75 569 PHE B O 1
ATOM 10884 N N . GLY B 1 570 ? -5.391 -20.203 -1.331 1 83.56 570 GLY B N 1
ATOM 10885 C CA . GLY B 1 570 ? -4.195 -20.781 -0.744 1 83.56 570 GLY B CA 1
ATOM 10886 C C . GLY B 1 570 ? -2.992 -19.844 -0.805 1 83.56 570 GLY B C 1
ATOM 10887 O O . GLY B 1 570 ? -2.148 -19.859 0.094 1 83.56 570 GLY B O 1
ATOM 10888 N N . ARG B 1 571 ? -2.863 -19.047 -1.775 1 81.19 571 ARG B N 1
ATOM 10889 C CA . ARG B 1 571 ? -1.694 -18.203 -1.977 1 81.19 571 ARG B CA 1
ATOM 10890 C C . ARG B 1 571 ? -1.999 -16.75 -1.6 1 81.19 571 ARG B C 1
ATOM 10892 O O . ARG B 1 571 ? -1.201 -15.859 -1.873 1 81.19 571 ARG B O 1
ATOM 10899 N N . LEU B 1 572 ? -3.133 -16.594 -1.035 1 85.94 572 LEU B N 1
ATOM 10900 C CA . LEU B 1 572 ? -3.512 -15.25 -0.605 1 85.94 572 LEU B CA 1
ATOM 10901 C C . LEU B 1 572 ? -2.943 -14.938 0.776 1 85.94 572 LEU B C 1
ATOM 10903 O O . LEU B 1 572 ? -3.252 -15.633 1.748 1 85.94 572 LEU B O 1
ATOM 10907 N N . SER B 1 573 ? -2.033 -13.953 0.886 1 81 573 SER B N 1
ATOM 10908 C CA . SER B 1 573 ? -1.362 -13.617 2.137 1 81 573 SER B CA 1
ATOM 10909 C C . SER B 1 573 ? -2.26 -12.773 3.033 1 81 573 SER B C 1
ATOM 10911 O O . SER B 1 573 ? -2.1 -12.766 4.258 1 81 573 SER B O 1
ATOM 10913 N N . GLY B 1 574 ? -3.137 -12.039 2.469 1 85.38 574 GLY B N 1
ATOM 10914 C CA . GLY B 1 574 ? -4.016 -11.188 3.25 1 85.38 574 GLY B CA 1
ATOM 10915 C C . GLY B 1 574 ? -5.141 -10.586 2.434 1 85.38 574 GLY B C 1
ATOM 10916 O O . GLY B 1 574 ? -5.129 -10.656 1.202 1 85.38 574 GLY B O 1
ATOM 10917 N N . ILE B 1 575 ? -6.152 -10.125 3.221 1 88.25 575 ILE B N 1
ATOM 10918 C CA . ILE B 1 575 ? -7.32 -9.516 2.602 1 88.25 575 ILE B CA 1
ATOM 10919 C C . ILE B 1 575 ? -7.844 -8.391 3.492 1 88.25 575 ILE B C 1
ATOM 10921 O O . ILE B 1 575 ? -7.695 -8.438 4.715 1 88.25 575 ILE B O 1
ATOM 10925 N N . ASP B 1 576 ? -8.234 -7.383 2.863 1 87.5 576 ASP B N 1
ATOM 10926 C CA . ASP B 1 576 ? -8.867 -6.344 3.668 1 87.5 576 ASP B CA 1
ATOM 10927 C C . ASP B 1 576 ? -10.383 -6.453 3.613 1 87.5 576 ASP B C 1
ATOM 10929 O O . ASP B 1 576 ? -10.93 -7.293 2.891 1 87.5 576 ASP B O 1
ATOM 10933 N N . ALA B 1 577 ? -11.047 -5.664 4.414 1 85.69 577 ALA B N 1
ATOM 10934 C CA . ALA B 1 577 ? -12.492 -5.75 4.57 1 85.69 577 ALA B CA 1
ATOM 10935 C C . ALA B 1 577 ? -13.211 -5.398 3.268 1 85.69 577 ALA B C 1
ATOM 10937 O O . ALA B 1 577 ? -14.227 -6.008 2.924 1 85.69 577 ALA B O 1
ATOM 10938 N N . THR B 1 578 ? -12.797 -4.473 2.541 1 83.38 578 THR B N 1
ATOM 10939 C CA . THR B 1 578 ? -13.414 -4.062 1.288 1 83.38 578 THR B CA 1
ATOM 10940 C C . THR B 1 578 ? -13.312 -5.172 0.245 1 83.38 578 THR B C 1
ATOM 10942 O O . THR B 1 578 ? -14.281 -5.441 -0.476 1 83.38 578 THR B O 1
ATOM 10945 N N . ALA B 1 579 ? -12.133 -5.703 0.145 1 87.31 579 ALA B N 1
ATOM 10946 C CA . ALA B 1 579 ? -11.945 -6.82 -0.777 1 87.31 579 ALA B CA 1
ATOM 10947 C C . ALA B 1 579 ? -12.844 -7.992 -0.401 1 87.31 579 ALA B C 1
ATOM 10949 O O . ALA B 1 579 ? -13.398 -8.672 -1.275 1 87.31 579 ALA B O 1
ATOM 10950 N N . ALA B 1 580 ? -12.891 -8.281 0.866 1 88.31 580 ALA B N 1
ATOM 10951 C CA . ALA B 1 580 ? -13.781 -9.344 1.328 1 88.31 580 ALA B CA 1
ATOM 10952 C C . ALA B 1 580 ? -15.227 -9.07 0.923 1 88.31 580 ALA B C 1
ATOM 10954 O O . ALA B 1 580 ? -15.938 -9.977 0.487 1 88.31 580 ALA B O 1
ATOM 10955 N N . ASP B 1 581 ? -15.586 -7.871 1.074 1 83.25 581 ASP B N 1
ATOM 10956 C CA . ASP B 1 581 ? -16.938 -7.477 0.689 1 83.25 581 ASP B CA 1
ATOM 10957 C C . ASP B 1 581 ? -17.141 -7.602 -0.819 1 83.25 581 ASP B C 1
ATOM 10959 O O . ASP B 1 581 ? -18.234 -7.941 -1.28 1 83.25 581 ASP B O 1
ATOM 10963 N N . GLN B 1 582 ? -16.219 -7.273 -1.576 1 83.12 582 GLN B N 1
ATOM 10964 C CA . GLN B 1 582 ? -16.297 -7.41 -3.027 1 83.12 582 GLN B CA 1
ATOM 10965 C C . GLN B 1 582 ? -16.391 -8.875 -3.439 1 83.12 582 GLN B C 1
ATOM 10967 O O . GLN B 1 582 ? -17.078 -9.211 -4.402 1 83.12 582 GLN B O 1
ATOM 10972 N N . ILE B 1 583 ? -15.633 -9.719 -2.752 1 88.31 583 ILE B N 1
ATOM 10973 C CA . ILE B 1 583 ? -15.711 -11.148 -3.025 1 88.31 583 ILE B CA 1
ATOM 10974 C C . ILE B 1 583 ? -17.109 -11.664 -2.695 1 88.31 583 ILE B C 1
ATOM 10976 O O . ILE B 1 583 ? -17.656 -12.516 -3.406 1 88.31 583 ILE B O 1
ATOM 10980 N N . ARG B 1 584 ? -17.625 -11.141 -1.623 1 86.06 584 ARG B N 1
ATOM 10981 C CA . ARG B 1 584 ? -19.016 -11.477 -1.303 1 86.06 584 ARG B CA 1
ATOM 10982 C C . ARG B 1 584 ? -19.938 -11.109 -2.451 1 86.06 584 ARG B C 1
ATOM 10984 O O . ARG B 1 584 ? -20.781 -11.922 -2.861 1 86.06 584 ARG B O 1
ATOM 10991 N N . MET B 1 585 ? -19.781 -9.961 -2.936 1 77.94 585 MET B N 1
ATOM 10992 C CA . MET B 1 585 ? -20.625 -9.5 -4.035 1 77.94 585 MET B CA 1
ATOM 10993 C C . MET B 1 585 ? -20.422 -10.367 -5.273 1 77.94 585 MET B C 1
ATOM 10995 O O . MET B 1 585 ? -21.375 -10.664 -5.984 1 77.94 585 MET B O 1
ATOM 10999 N N . LEU B 1 586 ? -19.219 -10.75 -5.523 1 84.94 586 LEU B N 1
ATOM 11000 C CA . LEU B 1 586 ? -18.906 -11.633 -6.641 1 84.94 586 LEU B CA 1
ATOM 11001 C C . LEU B 1 586 ? -19.625 -12.977 -6.488 1 84.94 586 LEU B C 1
ATOM 11003 O O . LEU B 1 586 ? -20.25 -13.461 -7.434 1 84.94 586 LEU B O 1
ATOM 11007 N N . VAL B 1 587 ? -19.531 -13.531 -5.312 1 88.31 587 VAL B N 1
ATOM 11008 C CA . VAL B 1 587 ? -20.109 -14.836 -5.047 1 88.31 587 VAL B CA 1
ATOM 11009 C C . VAL B 1 587 ? -21.625 -14.773 -5.234 1 88.31 587 VAL B C 1
ATOM 11011 O O . VAL B 1 587 ? -22.219 -15.656 -5.852 1 88.31 587 VAL B O 1
ATOM 11014 N N . VAL B 1 588 ? -22.172 -13.766 -4.758 1 78.81 588 VAL B N 1
ATOM 11015 C CA . VAL B 1 588 ? -23.609 -13.594 -4.875 1 78.81 588 VAL B CA 1
ATOM 11016 C C . VAL B 1 588 ? -24 -13.445 -6.348 1 78.81 588 VAL B C 1
ATOM 11018 O O . VAL B 1 588 ? -24.984 -14.039 -6.801 1 78.81 588 VAL B O 1
ATOM 11021 N N . GLN B 1 589 ? -23.266 -12.695 -7.066 1 80 589 GLN B N 1
ATOM 11022 C CA . GLN B 1 589 ? -23.547 -12.484 -8.484 1 80 589 GLN B CA 1
ATOM 11023 C C . GLN B 1 589 ? -23.406 -13.789 -9.266 1 80 589 GLN B C 1
ATOM 11025 O O . GLN B 1 589 ? -24.203 -14.062 -10.164 1 80 589 GLN B O 1
ATOM 11030 N N . LEU B 1 590 ? -22.375 -14.531 -8.992 1 88 590 LEU B N 1
ATOM 11031 C CA . LEU B 1 590 ? -22.156 -15.805 -9.664 1 88 590 LEU B CA 1
ATOM 11032 C C . LEU B 1 590 ? -23.281 -16.781 -9.352 1 88 590 LEU B C 1
ATOM 11034 O O . LEU B 1 590 ? -23.781 -17.484 -10.242 1 88 590 LEU B O 1
ATOM 11038 N N . GLU B 1 591 ? -23.703 -16.797 -8.18 1 84.06 591 GLU B N 1
ATOM 11039 C CA . GLU B 1 591 ? -24.781 -17.688 -7.758 1 84.06 591 GLU B CA 1
ATOM 11040 C C . GLU B 1 591 ? -26.109 -17.281 -8.391 1 84.06 591 GLU B C 1
ATOM 11042 O O . GLU B 1 591 ? -26.906 -18.141 -8.773 1 84.06 591 GLU B O 1
ATOM 11047 N N . GLN B 1 592 ? -26.234 -16.078 -8.523 1 75.12 592 GLN B N 1
ATOM 11048 C CA . GLN B 1 592 ? -27.438 -15.586 -9.156 1 75.12 592 GLN B CA 1
ATOM 11049 C C . GLN B 1 592 ? -27.469 -15.922 -10.648 1 75.12 592 GLN B C 1
ATOM 11051 O O . GLN B 1 592 ? -28.531 -16.094 -11.234 1 75.12 592 GLN B O 1
ATOM 11056 N N . GLY B 1 593 ? -26.328 -16.047 -11.211 1 79.75 593 GLY B N 1
ATOM 11057 C CA . GLY B 1 593 ? -26.203 -16.453 -12.602 1 79.75 593 GLY B CA 1
ATOM 11058 C C . GLY B 1 593 ? -26.344 -17.953 -12.812 1 79.75 593 GLY B C 1
ATOM 11059 O O . GLY B 1 593 ? -26.219 -18.438 -13.938 1 79.75 593 GLY B O 1
ATOM 11060 N N . GLY B 1 594 ? -26.594 -18.656 -11.711 1 85.62 594 GLY B N 1
ATOM 11061 C CA . GLY B 1 594 ? -26.781 -20.094 -11.789 1 85.62 594 GLY B CA 1
ATOM 11062 C C . GLY B 1 594 ? -25.484 -20.875 -11.656 1 85.62 594 GLY B C 1
ATOM 11063 O O . GLY B 1 594 ? -25.422 -22.047 -12 1 85.62 594 GLY B O 1
ATOM 11064 N N . ARG B 1 595 ? -24.469 -20.219 -11.289 1 91.62 595 ARG B N 1
ATOM 11065 C CA . ARG B 1 595 ? -23.188 -20.875 -11.141 1 91.62 595 ARG B CA 1
ATOM 11066 C C . ARG B 1 595 ? -22.922 -21.25 -9.688 1 91.62 595 ARG B C 1
ATOM 11068 O O . ARG B 1 595 ? -23.297 -20.516 -8.773 1 91.62 595 ARG B O 1
ATOM 11075 N N . GLN B 1 596 ? -22.391 -22.391 -9.5 1 93 596 GLN B N 1
ATOM 11076 C CA . GLN B 1 596 ? -22.047 -22.812 -8.148 1 93 596 GLN B CA 1
ATOM 11077 C C . GLN B 1 596 ? -20.609 -22.453 -7.805 1 93 596 GLN B C 1
ATOM 11079 O O . GLN B 1 596 ? -19.688 -22.688 -8.586 1 93 596 GLN B O 1
ATOM 11084 N N . VAL B 1 597 ? -20.484 -21.812 -6.641 1 94.5 597 VAL B N 1
ATOM 11085 C CA . VAL B 1 597 ? -19.156 -21.344 -6.223 1 94.5 597 VAL B CA 1
ATOM 11086 C C . VAL B 1 597 ? -18.594 -22.281 -5.156 1 94.5 597 VAL B C 1
ATOM 11088 O O . VAL B 1 597 ? -19.312 -22.688 -4.23 1 94.5 597 VAL B O 1
ATOM 11091 N N . LEU B 1 598 ? -17.406 -22.719 -5.355 1 93 598 LEU B N 1
ATOM 11092 C CA . LEU B 1 598 ? -16.688 -23.547 -4.395 1 93 598 LEU B CA 1
ATOM 11093 C C . LEU B 1 598 ? -15.469 -22.812 -3.842 1 93 598 LEU B C 1
ATOM 11095 O O . LEU B 1 598 ? -14.758 -22.141 -4.586 1 93 598 LEU B O 1
ATOM 11099 N N . LEU B 1 599 ? -15.281 -22.906 -2.578 1 93.44 599 LEU B N 1
ATOM 11100 C CA . LEU B 1 599 ? -14.148 -22.266 -1.922 1 93.44 599 LEU B CA 1
ATOM 11101 C C . LEU B 1 599 ? -13.117 -23.297 -1.485 1 93.44 599 LEU B C 1
ATOM 11103 O O . LEU B 1 599 ? -13.477 -24.391 -1.048 1 93.44 599 LEU B O 1
ATOM 11107 N N . SER B 1 600 ? -11.828 -22.891 -1.702 1 90.81 600 SER B N 1
ATOM 11108 C CA . SER B 1 600 ? -10.797 -23.844 -1.343 1 90.81 600 SER B CA 1
ATOM 11109 C C . SER B 1 600 ? -9.617 -23.172 -0.653 1 90.81 600 SER B C 1
ATOM 11111 O O . SER B 1 600 ? -9.375 -21.969 -0.859 1 90.81 600 SER B O 1
ATOM 11113 N N . SER B 1 601 ? -8.891 -23.844 0.215 1 88.56 601 SER B N 1
ATOM 11114 C CA . SER B 1 601 ? -7.586 -23.516 0.777 1 88.56 601 SER B CA 1
ATOM 11115 C C . SER B 1 601 ? -7.66 -22.281 1.658 1 88.56 601 SER B C 1
ATOM 11117 O O . SER B 1 601 ? -6.863 -21.344 1.503 1 88.56 601 SER B O 1
ATOM 11119 N N . LEU B 1 602 ? -8.633 -22.219 2.486 1 87.31 602 LEU B N 1
ATOM 11120 C CA . LEU B 1 602 ? -8.734 -21.125 3.443 1 87.31 602 LEU B CA 1
ATOM 11121 C C . LEU B 1 602 ? -7.84 -21.359 4.652 1 87.31 602 LEU B C 1
ATOM 11123 O O . LEU B 1 602 ? -8.336 -21.609 5.758 1 87.31 602 LEU B O 1
ATOM 11127 N N . ARG B 1 603 ? -6.559 -21.172 4.457 1 77.19 603 ARG B N 1
ATOM 11128 C CA . ARG B 1 603 ? -5.559 -21.516 5.457 1 77.19 603 ARG B CA 1
ATOM 11129 C C . ARG B 1 603 ? -5.316 -20.359 6.422 1 77.19 603 ARG B C 1
ATOM 11131 O O . ARG B 1 603 ? -5.168 -20.562 7.625 1 77.19 603 ARG B O 1
ATOM 11138 N N . SER B 1 604 ? -5.316 -19.141 5.945 1 81.62 604 SER B N 1
ATOM 11139 C CA . SER B 1 604 ? -5.098 -17.969 6.777 1 81.62 604 SER B CA 1
ATOM 11140 C C . SER B 1 604 ? -6.305 -17.672 7.664 1 81.62 604 SER B C 1
ATOM 11142 O O . SER B 1 604 ? -7.434 -17.578 7.172 1 81.62 604 SER B O 1
ATOM 11144 N N . SER B 1 605 ? -6.043 -17.578 8.938 1 82.69 605 SER B N 1
ATOM 11145 C CA . SER B 1 605 ? -7.125 -17.297 9.883 1 82.69 605 SER B CA 1
ATOM 11146 C C . SER B 1 605 ? -7.742 -15.922 9.633 1 82.69 605 SER B C 1
ATOM 11148 O O . SER B 1 605 ? -8.953 -15.75 9.766 1 82.69 605 SER B O 1
ATOM 11150 N N . THR B 1 606 ? -6.922 -15.062 9.281 1 82.94 606 THR B N 1
ATOM 11151 C CA . THR B 1 606 ? -7.414 -13.711 9.047 1 82.94 606 THR B CA 1
ATOM 11152 C C . THR B 1 606 ? -8.32 -13.672 7.82 1 82.94 606 THR B C 1
ATOM 11154 O O . THR B 1 606 ? -9.375 -13.023 7.84 1 82.94 606 THR B O 1
ATOM 11157 N N . VAL B 1 607 ? -7.91 -14.414 6.797 1 88.19 607 VAL B N 1
ATOM 11158 C CA . VAL B 1 607 ? -8.695 -14.445 5.566 1 88.19 607 VAL B CA 1
ATOM 11159 C C . VAL B 1 607 ? -10.023 -15.148 5.82 1 88.19 607 VAL B C 1
ATOM 11161 O O . VAL B 1 607 ? -11.086 -14.664 5.41 1 88.19 607 VAL B O 1
ATOM 11164 N N . ARG B 1 608 ? -9.93 -16.234 6.512 1 87.75 608 ARG B N 1
ATOM 11165 C CA . ARG B 1 608 ? -11.133 -17.016 6.801 1 87.75 608 ARG B CA 1
ATOM 11166 C C . ARG B 1 608 ? -12.117 -16.219 7.652 1 87.75 608 ARG B C 1
ATOM 11168 O O . ARG B 1 608 ? -13.32 -16.234 7.398 1 87.75 608 ARG B O 1
ATOM 11175 N N . ARG B 1 609 ? -11.602 -15.523 8.641 1 87.38 609 ARG B N 1
ATOM 11176 C CA . ARG B 1 609 ? -12.438 -14.734 9.547 1 87.38 609 ARG B CA 1
ATOM 11177 C C . ARG B 1 609 ? -13.156 -13.617 8.797 1 87.38 609 ARG B C 1
ATOM 11179 O O . ARG B 1 609 ? -14.359 -13.406 8.984 1 87.38 609 ARG B O 1
ATOM 11186 N N . LEU B 1 610 ? -12.484 -12.953 8.008 1 89.56 610 LEU B N 1
ATOM 11187 C CA . LEU B 1 610 ? -13.078 -11.828 7.301 1 89.56 610 LEU B CA 1
ATOM 11188 C C . LEU B 1 610 ? -14.086 -12.312 6.266 1 89.56 610 LEU B C 1
ATOM 11190 O O . LEU B 1 610 ? -15.141 -11.695 6.086 1 89.56 610 LEU B O 1
ATOM 11194 N N . LEU B 1 611 ? -13.742 -13.383 5.578 1 90.75 611 LEU B N 1
ATOM 11195 C CA . LEU B 1 611 ? -14.68 -13.922 4.594 1 90.75 611 LEU B CA 1
ATOM 11196 C C . LEU B 1 611 ? -15.93 -14.461 5.273 1 90.75 611 LEU B C 1
ATOM 11198 O O . LEU B 1 611 ? -17.031 -14.352 4.73 1 90.75 611 LEU B O 1
ATOM 11202 N N . ALA B 1 612 ? -15.734 -15.031 6.391 1 88.44 612 ALA B N 1
ATOM 11203 C CA . ALA B 1 612 ? -16.875 -15.508 7.16 1 88.44 612 ALA B CA 1
ATOM 11204 C C . ALA B 1 612 ? -17.719 -14.344 7.672 1 88.44 612 ALA B C 1
ATOM 11206 O O . ALA B 1 612 ? -18.953 -14.406 7.66 1 88.44 612 ALA B O 1
ATOM 11207 N N . ALA B 1 613 ? -17.031 -13.375 8.07 1 87.62 613 ALA B N 1
ATOM 11208 C CA . ALA B 1 613 ? -17.719 -12.195 8.586 1 87.62 613 ALA B CA 1
ATOM 11209 C C . ALA B 1 613 ? -18.578 -11.547 7.512 1 87.62 613 ALA B C 1
ATOM 11211 O O . ALA B 1 613 ? -19.641 -10.984 7.805 1 87.62 613 ALA B O 1
ATOM 11212 N N . HIS B 1 614 ? -18.172 -11.664 6.305 1 86.38 614 HIS B N 1
ATOM 11213 C CA . HIS B 1 614 ? -18.922 -11.078 5.199 1 86.38 614 HIS B CA 1
ATOM 11214 C C . HIS B 1 614 ? -19.844 -12.109 4.562 1 86.38 614 HIS B C 1
ATOM 11216 O O . HIS B 1 614 ? -20.344 -11.898 3.455 1 86.38 614 HIS B O 1
ATOM 11222 N N . SER B 1 615 ? -19.938 -13.281 5.09 1 82 615 SER B N 1
ATOM 11223 C CA . SER B 1 615 ? -20.891 -14.328 4.707 1 82 615 SER B CA 1
ATOM 11224 C C . SER B 1 615 ? -20.469 -14.992 3.4 1 82 615 SER B C 1
ATOM 11226 O O . SER B 1 615 ? -21.328 -15.375 2.596 1 82 615 SER B O 1
ATOM 11228 N N . VAL B 1 616 ? -19.266 -14.93 3.141 1 87.62 616 VAL B N 1
ATOM 11229 C CA . VAL B 1 616 ? -18.766 -15.695 2.004 1 87.62 616 VAL B CA 1
ATOM 11230 C C . VAL B 1 616 ? -18.609 -17.172 2.391 1 87.62 616 VAL B C 1
ATOM 11232 O O . VAL B 1 616 ? -19.031 -18.047 1.644 1 87.62 616 VAL B O 1
ATOM 11235 N N . VAL B 1 617 ? -18.031 -17.297 3.549 1 88.25 617 VAL B N 1
ATOM 11236 C CA . VAL B 1 617 ? -17.922 -18.625 4.121 1 88.25 617 VAL B CA 1
ATOM 11237 C C . VAL B 1 617 ? -19.047 -18.859 5.117 1 88.25 617 VAL B C 1
ATOM 11239 O O . VAL B 1 617 ? -19.156 -18.156 6.125 1 88.25 617 VAL B O 1
ATOM 11242 N N . ILE B 1 618 ? -19.953 -19.656 4.797 1 78.19 618 ILE B N 1
ATOM 11243 C CA . ILE B 1 618 ? -21.047 -20.016 5.684 1 78.19 618 ILE B CA 1
ATOM 11244 C C . ILE B 1 618 ? -20.859 -21.453 6.168 1 78.19 618 ILE B C 1
ATOM 11246 O O . ILE B 1 618 ? -20.859 -22.391 5.363 1 78.19 618 ILE B O 1
ATOM 11250 N N . PRO B 1 619 ? -20.594 -21.547 7.398 1 69.31 619 PRO B N 1
ATOM 11251 C CA . PRO B 1 619 ? -20.375 -22.906 7.902 1 69.31 619 PRO B CA 1
ATOM 11252 C C . PRO B 1 619 ? -21.547 -23.828 7.602 1 69.31 619 PRO B C 1
ATOM 11254 O O . PRO B 1 619 ? -22.703 -23.469 7.812 1 69.31 619 PRO B O 1
ATOM 11257 N N . GLY B 1 620 ? -21.328 -24.938 6.961 1 64.38 620 GLY B N 1
ATOM 11258 C CA . GLY B 1 620 ? -22.328 -25.969 6.723 1 64.38 620 GLY B CA 1
ATOM 11259 C C . GLY B 1 620 ? -23.156 -25.719 5.477 1 64.38 620 GLY B C 1
ATOM 11260 O O . GLY B 1 620 ? -24.094 -26.469 5.188 1 64.38 620 GLY B O 1
ATOM 11261 N N . SER B 1 621 ? -22.797 -24.703 4.785 1 74.06 621 SER B N 1
ATOM 11262 C CA . SER B 1 621 ? -23.578 -24.406 3.584 1 74.06 621 SER B CA 1
ATOM 11263 C C . SER B 1 621 ? -23.328 -25.453 2.5 1 74.06 621 SER B C 1
ATOM 11265 O O . SER B 1 621 ? -22.188 -25.844 2.246 1 74.06 621 SER B O 1
ATOM 11267 N N . ILE B 1 622 ? -24.375 -26 1.951 1 70.06 622 ILE B N 1
ATOM 11268 C CA . ILE B 1 622 ? -24.312 -27 0.889 1 70.06 622 ILE B CA 1
ATOM 11269 C C . ILE B 1 622 ? -24.109 -26.297 -0.457 1 70.06 622 ILE B C 1
ATOM 11271 O O . ILE B 1 622 ? -23.5 -26.875 -1.365 1 70.06 622 ILE B O 1
ATOM 11275 N N . SER B 1 623 ? -24.547 -25.062 -0.479 1 77 623 SER B N 1
ATOM 11276 C CA . SER B 1 623 ? -24.484 -24.344 -1.748 1 77 623 SER B CA 1
ATOM 11277 C C . SER B 1 623 ? -23.078 -23.844 -2.029 1 77 623 SER B C 1
ATOM 11279 O O . SER B 1 623 ? -22.703 -23.641 -3.188 1 77 623 SER B O 1
ATOM 11281 N N . ARG B 1 624 ? -22.391 -23.703 -0.915 1 87 624 ARG B N 1
ATOM 11282 C CA . ARG B 1 624 ? -21.031 -23.203 -1.05 1 87 624 ARG B CA 1
ATOM 11283 C C . ARG B 1 624 ? -20.047 -24.047 -0.246 1 87 624 ARG B C 1
ATOM 11285 O O . ARG B 1 624 ? -19.578 -23.625 0.809 1 87 624 ARG B O 1
ATOM 11292 N N . PRO B 1 625 ? -19.719 -25.125 -0.823 1 88.06 625 PRO B N 1
ATOM 11293 C CA . PRO B 1 625 ? -18.828 -26 -0.062 1 88.06 625 PRO B CA 1
ATOM 11294 C C . PRO B 1 625 ? -17.406 -25.438 0.054 1 88.06 625 PRO B C 1
ATOM 11296 O O . PRO B 1 625 ? -16.938 -24.75 -0.855 1 88.06 625 PRO B O 1
ATOM 11299 N N . VAL B 1 626 ? -16.812 -25.734 1.167 1 89.38 626 VAL B N 1
ATOM 11300 C CA . VAL B 1 626 ? -15.438 -25.328 1.438 1 89.38 626 VAL B CA 1
ATOM 11301 C C . VAL B 1 626 ? -14.539 -26.562 1.468 1 89.38 626 VAL B C 1
ATOM 11303 O O . VAL B 1 626 ? -14.828 -27.531 2.178 1 89.38 626 VAL B O 1
ATOM 11306 N N . PHE B 1 627 ? -13.516 -26.5 0.625 1 86.62 627 PHE B N 1
ATOM 11307 C CA . PHE B 1 627 ? -12.602 -27.641 0.544 1 86.62 627 PHE B CA 1
ATOM 11308 C C . PHE B 1 627 ? -11.227 -27.266 1.092 1 86.62 627 PHE B C 1
ATOM 11310 O O . PHE B 1 627 ? -10.891 -26.078 1.181 1 86.62 627 PHE B O 1
ATOM 11317 N N . GLN B 1 628 ? -10.5 -28.141 1.447 1 80.94 628 GLN B N 1
ATOM 11318 C CA . GLN B 1 628 ? -9.172 -27.906 2.014 1 80.94 628 GLN B CA 1
ATOM 11319 C C . GLN B 1 628 ? -8.172 -27.516 0.932 1 80.94 628 GLN B C 1
ATOM 11321 O O . GLN B 1 628 ? -7.227 -26.781 1.195 1 80.94 628 GLN B O 1
ATOM 11326 N N . SER B 1 629 ? -8.344 -28.109 -0.249 1 82.38 629 SER B N 1
ATOM 11327 C CA . SER B 1 629 ? -7.441 -27.812 -1.357 1 82.38 629 SER B CA 1
ATOM 11328 C C . SER B 1 629 ? -8.211 -27.609 -2.658 1 82.38 629 SER B C 1
ATOM 11330 O O . SER B 1 629 ? -9.367 -28.016 -2.77 1 82.38 629 SER B O 1
ATOM 11332 N N . LEU B 1 630 ? -7.543 -26.938 -3.525 1 87.56 630 LEU B N 1
ATOM 11333 C CA . LEU B 1 630 ? -8.125 -26.734 -4.848 1 87.56 630 LEU B CA 1
ATOM 11334 C C . LEU B 1 630 ? -8.375 -28.062 -5.543 1 87.56 630 LEU B C 1
ATOM 11336 O O . LEU B 1 630 ? -9.391 -28.25 -6.215 1 87.56 630 LEU B O 1
ATOM 11340 N N . ASP B 1 631 ? -7.516 -29.016 -5.324 1 78.62 631 ASP B N 1
ATOM 11341 C CA . ASP B 1 631 ? -7.641 -30.344 -5.941 1 78.62 631 ASP B CA 1
ATOM 11342 C C . ASP B 1 631 ? -8.922 -31.031 -5.496 1 78.62 631 ASP B C 1
ATOM 11344 O O . ASP B 1 631 ? -9.609 -31.656 -6.305 1 78.62 631 ASP B O 1
ATOM 11348 N N . GLN B 1 632 ? -9.195 -30.891 -4.273 1 81.5 632 GLN B N 1
ATOM 11349 C CA . GLN B 1 632 ? -10.414 -31.5 -3.746 1 81.5 632 GLN B CA 1
ATOM 11350 C C . GLN B 1 632 ? -11.656 -30.891 -4.371 1 81.5 632 GLN B C 1
ATOM 11352 O O . GLN B 1 632 ? -12.633 -31.594 -4.652 1 81.5 632 GLN B O 1
ATOM 11357 N N . SER B 1 633 ? -11.617 -29.625 -4.496 1 89.62 633 SER B N 1
ATOM 11358 C CA . SER B 1 633 ? -12.758 -28.953 -5.113 1 89.62 633 SER B CA 1
ATOM 11359 C C . SER B 1 633 ? -12.922 -29.375 -6.57 1 89.62 633 SER B C 1
ATOM 11361 O O . SER B 1 633 ? -14.047 -29.562 -7.043 1 89.62 633 SER B O 1
ATOM 11363 N N . LEU B 1 634 ? -11.828 -29.547 -7.207 1 87.81 634 LEU B N 1
ATOM 11364 C CA . LEU B 1 634 ? -11.875 -29.953 -8.602 1 87.81 634 LEU B CA 1
ATOM 11365 C C . LEU B 1 634 ? -12.375 -31.391 -8.727 1 87.81 634 LEU B C 1
ATOM 11367 O O . LEU B 1 634 ? -13.133 -31.719 -9.648 1 87.81 634 LEU B O 1
ATOM 11371 N N . LYS B 1 635 ? -11.922 -32.281 -7.793 1 81.31 635 LYS B N 1
ATOM 11372 C CA . LYS B 1 635 ? -12.414 -33.656 -7.77 1 81.31 635 LYS B CA 1
ATOM 11373 C C . LYS B 1 635 ? -13.93 -33.688 -7.609 1 81.31 635 LYS B C 1
ATOM 11375 O O . LYS B 1 635 ? -14.609 -34.469 -8.266 1 81.31 635 LYS B O 1
ATOM 11380 N N . TRP B 1 636 ? -14.352 -32.875 -6.797 1 86.19 636 TRP B N 1
ATOM 11381 C CA . TRP B 1 636 ? -15.781 -32.812 -6.531 1 86.19 636 TRP B CA 1
ATOM 11382 C C . TRP B 1 636 ? -16.547 -32.344 -7.77 1 86.19 636 TRP B C 1
ATOM 11384 O O . TRP B 1 636 ? -17.594 -32.906 -8.102 1 86.19 636 TRP B O 1
ATOM 11394 N N . CYS B 1 637 ? -16.078 -31.328 -8.414 1 89.88 637 CYS B N 1
ATOM 11395 C CA . CYS B 1 637 ? -16.703 -30.812 -9.625 1 89.88 637 CYS B CA 1
ATOM 11396 C C . CYS B 1 637 ? -16.719 -31.875 -10.719 1 89.88 637 CYS B C 1
ATOM 11398 O O . CYS B 1 637 ? -17.75 -32.062 -11.391 1 89.88 637 CYS B O 1
ATOM 11400 N N . GLU B 1 638 ? -15.594 -32.531 -10.898 1 85.69 638 GLU B N 1
ATOM 11401 C CA . GLU B 1 638 ? -15.5 -33.594 -11.914 1 85.69 638 GLU B CA 1
ATOM 11402 C C . GLU B 1 638 ? -16.484 -34.719 -11.633 1 85.69 638 GLU B C 1
ATOM 11404 O O . GLU B 1 638 ? -17.125 -35.219 -12.555 1 85.69 638 GLU B O 1
ATOM 11409 N N . ALA B 1 639 ? -16.562 -35.094 -10.367 1 81.06 639 ALA B N 1
ATOM 11410 C CA . ALA B 1 639 ? -17.484 -36.156 -9.977 1 81.06 639 ALA B CA 1
ATOM 11411 C C . ALA B 1 639 ? -18.922 -35.781 -10.281 1 81.06 639 ALA B C 1
ATOM 11413 O O . ALA B 1 639 ? -19.703 -36.594 -10.734 1 81.06 639 ALA B O 1
ATOM 11414 N N . LYS B 1 640 ? -19.266 -34.531 -10.062 1 85.56 640 LYS B N 1
ATOM 11415 C CA . LYS B 1 640 ? -20.625 -34.062 -10.32 1 85.56 640 LYS B CA 1
ATOM 11416 C C . LYS B 1 640 ? -20.922 -34.031 -11.82 1 85.56 640 LYS B C 1
ATOM 11418 O O . LYS B 1 640 ? -22.031 -34.312 -12.25 1 85.56 640 LYS B O 1
ATOM 11423 N N . LEU B 1 641 ? -19.922 -33.656 -12.555 1 86.94 641 LEU B N 1
ATOM 11424 C CA . LEU B 1 641 ? -20.078 -33.625 -14 1 86.94 641 LEU B CA 1
ATOM 11425 C C . LEU B 1 641 ? -20.234 -35.031 -14.57 1 86.94 641 LEU B C 1
ATOM 11427 O O . LEU B 1 641 ? -21.062 -35.25 -15.461 1 86.94 641 LEU B O 1
ATOM 11431 N N . LEU B 1 642 ? -19.453 -35.906 -14.039 1 80.94 642 LEU B N 1
ATOM 11432 C CA . LEU B 1 642 ? -19.484 -37.312 -14.516 1 80.94 642 LEU B CA 1
ATOM 11433 C C . LEU B 1 642 ? -20.812 -37.969 -14.133 1 80.94 642 LEU B C 1
ATOM 11435 O O . LEU B 1 642 ? -21.344 -38.781 -14.898 1 80.94 642 LEU B O 1
ATOM 11439 N N . GLU B 1 643 ? -21.25 -37.688 -12.945 1 77.88 643 GLU B N 1
ATOM 11440 C CA . GLU B 1 643 ? -22.547 -38.219 -12.508 1 77.88 643 GLU B CA 1
ATOM 11441 C C . GLU B 1 643 ? -23.656 -37.812 -13.469 1 77.88 643 GLU B C 1
ATOM 11443 O O . GLU B 1 643 ? -24.578 -38.594 -13.727 1 77.88 643 GLU B O 1
ATOM 11448 N N . ARG B 1 644 ? -23.516 -36.688 -14.023 1 76.56 644 ARG B N 1
ATOM 11449 C CA . ARG B 1 644 ? -24.562 -36.156 -14.898 1 76.56 644 ARG B CA 1
ATOM 11450 C C . ARG B 1 644 ? -24.438 -36.75 -16.297 1 76.56 644 ARG B C 1
ATOM 11452 O O . ARG B 1 644 ? -25.438 -37 -16.969 1 76.56 644 ARG B O 1
ATOM 11459 N N . TRP B 1 645 ? -23.297 -37 -16.781 1 72.44 645 TRP B N 1
ATOM 11460 C CA . TRP B 1 645 ? -23.125 -37.344 -18.188 1 72.44 645 TRP B CA 1
ATOM 11461 C C . TRP B 1 645 ? -22.875 -38.812 -18.375 1 72.44 645 TRP B C 1
ATOM 11463 O O . TRP B 1 645 ? -23.109 -39.375 -19.453 1 72.44 645 TRP B O 1
ATOM 11473 N N . LEU B 1 646 ? -22.172 -39.5 -17.484 1 60.91 646 LEU B N 1
ATOM 11474 C CA . LEU B 1 646 ? -22 -40.938 -17.562 1 60.91 646 LEU B CA 1
ATOM 11475 C C . LEU B 1 646 ? -22.844 -41.656 -16.5 1 60.91 646 LEU B C 1
ATOM 11477 O O . LEU B 1 646 ? -22.344 -41.969 -15.422 1 60.91 646 LEU B O 1
ATOM 11481 N N . PRO B 1 647 ? -24.109 -41.469 -16.641 1 52.59 647 PRO B N 1
ATOM 11482 C CA . PRO B 1 647 ? -24.969 -42.031 -15.594 1 52.59 647 PRO B CA 1
ATOM 11483 C C . PRO B 1 647 ? -24.547 -43.469 -15.211 1 52.59 647 PRO B C 1
ATOM 11485 O O . PRO B 1 647 ? -24.75 -43.875 -14.062 1 52.59 647 PRO B O 1
ATOM 11488 N N . SER B 1 648 ? -24.203 -44.312 -16.203 1 48.03 648 SER B N 1
ATOM 11489 C CA . SER B 1 648 ? -24.094 -45.719 -15.836 1 48.03 648 SER B CA 1
ATOM 11490 C C . SER B 1 648 ? -22.922 -45.938 -14.875 1 48.03 648 SER B C 1
ATOM 11492 O O . SER B 1 648 ? -23.016 -46.719 -13.938 1 48.03 648 SER B O 1
ATOM 11494 N N . ASN B 1 649 ? -21.531 -45.969 -15.32 1 40.22 649 ASN B N 1
ATOM 11495 C CA . ASN B 1 649 ? -20.328 -46.531 -14.703 1 40.22 649 ASN B CA 1
ATOM 11496 C C . ASN B 1 649 ? -19.609 -45.5 -13.836 1 40.22 649 ASN B C 1
ATOM 11498 O O . ASN B 1 649 ? -18.75 -44.75 -14.328 1 40.22 649 ASN B O 1
ATOM 11502 N N . PRO B 1 650 ? -20.078 -44.781 -13.062 1 39.53 650 PRO B N 1
ATOM 11503 C CA . PRO B 1 650 ? -19.234 -43.875 -12.266 1 39.53 650 PRO B CA 1
ATOM 11504 C C . PRO B 1 650 ? -17.906 -44.531 -11.867 1 39.53 650 PRO B C 1
ATOM 11506 O O . PRO B 1 650 ? -17.828 -45.75 -11.742 1 39.53 650 PRO B O 1
ATOM 11509 N N . LEU B 1 651 ? -16.672 -44.062 -12.141 1 44.97 651 LEU B N 1
ATOM 11510 C CA . LEU B 1 651 ? -15.367 -44.375 -11.539 1 44.97 651 LEU B CA 1
ATOM 11511 C C . LEU B 1 651 ? -15.539 -44.938 -10.133 1 44.97 651 LEU B C 1
ATOM 11513 O O . LEU B 1 651 ? -15.211 -44.25 -9.156 1 44.97 651 LEU B O 1
ATOM 11517 N N . SER B 1 652 ? -16.656 -45.406 -9.727 1 44.16 652 SER B N 1
ATOM 11518 C CA . SER B 1 652 ? -17.203 -45.844 -8.445 1 44.16 652 SER B CA 1
ATOM 11519 C C . SER B 1 652 ? -16.359 -47 -7.863 1 44.16 652 SER B C 1
ATOM 11521 O O . SER B 1 652 ? -15.828 -47.812 -8.602 1 44.16 652 SER B O 1
ATOM 11523 N N . ILE B 1 653 ? -15.531 -46.719 -6.91 1 50.97 653 ILE B N 1
ATOM 11524 C CA . ILE B 1 653 ? -15.141 -47.781 -5.992 1 50.97 653 ILE B CA 1
ATOM 11525 C C . ILE B 1 653 ? -16.062 -49 -6.172 1 50.97 653 ILE B C 1
ATOM 11527 O O . ILE B 1 653 ? -17.172 -49.031 -5.625 1 50.97 653 ILE B O 1
ATOM 11531 N N . SER B 1 654 ? -16.062 -49.438 -7.492 1 56.22 654 SER B N 1
ATOM 11532 C CA . SER B 1 654 ? -16.906 -50.625 -7.672 1 56.22 654 SER B CA 1
ATOM 11533 C C . SER B 1 654 ? -16.234 -51.844 -7.086 1 56.22 654 SER B C 1
ATOM 11535 O O . SER B 1 654 ? -15.031 -52.062 -7.281 1 56.22 654 SER B O 1
ATOM 11537 N N . ASN B 1 655 ? -16.828 -52.406 -6.25 1 63.75 655 ASN B N 1
ATOM 11538 C CA . ASN B 1 655 ? -16.359 -53.625 -5.609 1 63.75 655 ASN B CA 1
ATOM 11539 C C . ASN B 1 655 ? -16.422 -54.812 -6.559 1 63.75 655 ASN B C 1
ATOM 11541 O O . ASN B 1 655 ? -16.094 -55.938 -6.176 1 63.75 655 ASN B O 1
ATOM 11545 N N . ILE B 1 656 ? -16.766 -54.531 -7.93 1 73.81 656 ILE B N 1
ATOM 11546 C CA . ILE B 1 656 ? -16.812 -55.656 -8.859 1 73.81 656 ILE B CA 1
ATOM 11547 C C . ILE B 1 656 ? -15.477 -55.781 -9.578 1 73.81 656 ILE B C 1
ATOM 11549 O O . ILE B 1 656 ? -15 -54.812 -10.195 1 73.81 656 ILE B O 1
ATOM 11553 N N . GLU B 1 657 ? -14.953 -56.844 -9.438 1 83.94 657 GLU B N 1
ATOM 11554 C CA . GLU B 1 657 ? -13.656 -57.125 -10.055 1 83.94 657 GLU B CA 1
ATOM 11555 C C . GLU B 1 657 ? -13.789 -57.219 -11.57 1 83.94 657 GLU B C 1
ATOM 11557 O O . GLU B 1 657 ? -14.617 -57.969 -12.078 1 83.94 657 GLU B O 1
ATOM 11562 N N . ARG B 1 658 ? -13.07 -56.5 -12.266 1 85.5 658 ARG B N 1
ATOM 11563 C CA . ARG B 1 658 ? -13.008 -56.594 -13.719 1 85.5 658 ARG B CA 1
ATOM 11564 C C . ARG B 1 658 ? -11.867 -57.5 -14.164 1 85.5 658 ARG B C 1
ATOM 11566 O O . ARG B 1 658 ? -10.781 -57.469 -13.578 1 85.5 658 ARG B O 1
ATOM 11573 N N . PRO B 1 659 ? -12.18 -58.312 -15.18 1 88.44 659 PRO B N 1
ATOM 11574 C CA . PRO B 1 659 ? -11.109 -59.188 -15.672 1 88.44 659 PRO B CA 1
ATOM 11575 C C . PRO B 1 659 ? -9.945 -58.406 -16.266 1 88.44 659 PRO B C 1
ATOM 11577 O O . PRO B 1 659 ? -10.148 -57.344 -16.859 1 88.44 659 PRO B O 1
ATOM 11580 N N . LEU B 1 660 ? -8.766 -58.906 -16.047 1 91 660 LEU B N 1
ATOM 11581 C CA . LEU B 1 660 ? -7.539 -58.25 -16.5 1 91 660 LEU B CA 1
ATOM 11582 C C . LEU B 1 660 ? -7.57 -58 -18.016 1 91 660 LEU B C 1
ATOM 11584 O O . LEU B 1 660 ? -7.109 -56.969 -18.5 1 91 660 LEU B O 1
ATOM 11588 N N . THR B 1 661 ? -8.102 -59 -18.781 1 89.88 661 THR B N 1
ATOM 11589 C CA . THR B 1 661 ? -8.148 -58.875 -20.234 1 89.88 661 THR B CA 1
ATOM 11590 C C . THR B 1 661 ? -8.938 -57.625 -20.656 1 89.88 661 THR B C 1
ATOM 11592 O O . THR B 1 661 ? -8.516 -56.906 -21.562 1 89.88 661 THR B O 1
ATOM 11595 N N . GLU B 1 662 ? -9.93 -57.406 -20 1 84.38 662 GLU B N 1
ATOM 11596 C CA . GLU B 1 662 ? -10.758 -56.25 -20.312 1 84.38 662 GLU B CA 1
ATOM 11597 C C . GLU B 1 662 ? -10.031 -54.938 -19.969 1 84.38 662 GLU B C 1
ATOM 11599 O O . GLU B 1 662 ? -10.125 -53.969 -20.719 1 84.38 662 GLU B O 1
ATOM 11604 N N . LEU B 1 663 ? -9.43 -54.969 -18.875 1 84.94 663 LEU B N 1
ATOM 11605 C CA . LEU B 1 663 ? -8.719 -53.781 -18.422 1 84.94 663 LEU B CA 1
ATOM 11606 C C . LEU B 1 663 ? -7.605 -53.406 -19.391 1 84.94 663 LEU B C 1
ATOM 11608 O O . LEU B 1 663 ? -7.414 -52.25 -19.703 1 84.94 663 LEU B O 1
ATOM 11612 N N . LEU B 1 664 ? -6.883 -54.375 -19.844 1 86.44 664 LEU B N 1
ATOM 11613 C CA . LEU B 1 664 ? -5.773 -54.156 -20.766 1 86.44 664 LEU B CA 1
ATOM 11614 C C . LEU B 1 664 ? -6.277 -53.688 -22.125 1 86.44 664 LEU B C 1
ATOM 11616 O O . LEU B 1 664 ? -5.711 -52.781 -22.734 1 86.44 664 LEU B O 1
ATOM 11620 N N . LEU B 1 665 ? -7.312 -54.281 -22.562 1 82.5 665 LEU B N 1
ATOM 11621 C CA . LEU B 1 665 ? -7.805 -54.031 -23.906 1 82.5 665 LEU B CA 1
ATOM 11622 C C . LEU B 1 665 ? -8.445 -52.656 -24 1 82.5 665 LEU B C 1
ATOM 11624 O O . LEU B 1 665 ? -8.531 -52.062 -25.078 1 82.5 665 LEU B O 1
ATOM 11628 N N . GLN B 1 666 ? -8.82 -52.156 -22.906 1 76.69 666 GLN B N 1
ATOM 11629 C CA . GLN B 1 666 ? -9.391 -50.812 -22.891 1 76.69 666 GLN B CA 1
ATOM 11630 C C . GLN B 1 666 ? -8.359 -49.75 -23.312 1 76.69 666 GLN B C 1
ATOM 11632 O O . GLN B 1 666 ? -8.711 -48.75 -23.891 1 76.69 666 GLN B O 1
ATOM 11637 N N . TYR B 1 667 ? -7.129 -49.969 -22.953 1 75.5 667 TYR B N 1
ATOM 11638 C CA . TYR B 1 667 ? -6.066 -49.031 -23.266 1 75.5 667 TYR B CA 1
ATOM 11639 C C . TYR B 1 667 ? -5.723 -49.062 -24.75 1 75.5 667 TYR B C 1
ATOM 11641 O O . TYR B 1 667 ? -5.195 -48.094 -25.297 1 75.5 667 TYR B O 1
ATOM 11649 N N . VAL B 1 668 ? -5.957 -50.125 -25.297 1 73.56 668 VAL B N 1
ATOM 11650 C CA . VAL B 1 668 ? -5.512 -50.281 -26.688 1 73.56 668 VAL B CA 1
ATOM 11651 C C . VAL B 1 668 ? -6.688 -50.062 -27.625 1 73.56 668 VAL B C 1
ATOM 11653 O O . VAL B 1 668 ? -6.512 -50.031 -28.859 1 73.56 668 VAL B O 1
ATOM 11656 N N . GLU B 1 669 ? -7.789 -49.75 -26.969 1 61.88 669 GLU B N 1
ATOM 11657 C CA . GLU B 1 669 ? -8.953 -49.469 -27.797 1 61.88 669 GLU B CA 1
ATOM 11658 C C . GLU B 1 669 ? -8.75 -48.188 -28.609 1 61.88 669 GLU B C 1
ATOM 11660 O O . GLU B 1 669 ? -8.352 -47.156 -28.062 1 61.88 669 GLU B O 1
ATOM 11665 N N . GLY B 1 670 ? -8.531 -48.25 -30.047 1 56.19 670 GLY B N 1
ATOM 11666 C CA . GLY B 1 670 ? -8.352 -47.094 -30.938 1 56.19 670 GLY B CA 1
ATOM 11667 C C . GLY B 1 670 ? -7.004 -47.094 -31.625 1 56.19 670 GLY B C 1
ATOM 11668 O O . GLY B 1 670 ? -6.77 -46.281 -32.531 1 56.19 670 GLY B O 1
ATOM 11669 N N . PHE B 1 671 ? -6.023 -47.656 -31.031 1 53.25 671 PHE B N 1
ATOM 11670 C CA . PHE B 1 671 ? -4.734 -47.688 -31.703 1 53.25 671 PHE B CA 1
ATOM 11671 C C . PHE B 1 671 ? -4.84 -48.375 -33.062 1 53.25 671 PHE B C 1
ATOM 11673 O O . PHE B 1 671 ? -4.113 -48.062 -34 1 53.25 671 PHE B O 1
ATOM 11680 N N . GLY B 1 672 ? -5.555 -49.531 -33.219 1 48.41 672 GLY B N 1
ATOM 11681 C CA . GLY B 1 672 ? -5.535 -50.344 -34.406 1 48.41 672 GLY B CA 1
ATOM 11682 C C . GLY B 1 672 ? -6.512 -49.875 -35.469 1 48.41 672 GLY B C 1
ATOM 11683 O O . GLY B 1 672 ? -7.461 -49.156 -35.156 1 48.41 672 GLY B O 1
ATOM 11684 N N . HIS B 1 673 ? -6 -49.625 -36.688 1 45.12 673 HIS B N 1
ATOM 11685 C CA . HIS B 1 673 ? -6.754 -49.344 -37.875 1 45.12 673 HIS B CA 1
ATOM 11686 C C . HIS B 1 673 ? -7.973 -50.25 -38.031 1 45.12 673 HIS B C 1
ATOM 11688 O O . HIS B 1 673 ? -8.688 -50.188 -39.031 1 45.12 673 HIS B O 1
ATOM 11694 N N . SER B 1 674 ? -8.094 -51.25 -37.188 1 42.47 674 SER B N 1
ATOM 11695 C CA . SER B 1 674 ? -9.172 -52.125 -37.625 1 42.47 674 SER B CA 1
ATOM 11696 C C . SER B 1 674 ? -10.531 -51.594 -37.156 1 42.47 674 SER B C 1
ATOM 11698 O O . SER B 1 674 ? -10.734 -51.344 -35.969 1 42.47 674 SER B O 1
ATOM 11700 N N . THR B 1 675 ? -11.078 -50.781 -37.875 1 42.44 675 THR B N 1
ATOM 11701 C CA . THR B 1 675 ? -12.477 -50.406 -37.688 1 42.44 675 THR B CA 1
ATOM 11702 C C . THR B 1 675 ? -13.367 -51.625 -37.625 1 42.44 675 THR B C 1
ATOM 11704 O O . THR B 1 675 ? -13.32 -52.5 -38.5 1 42.44 675 THR B O 1
ATOM 11707 N N . GLY B 1 676 ? -13.664 -52.125 -36.5 1 40.06 676 GLY B N 1
ATOM 11708 C CA . GLY B 1 676 ? -14.664 -53.188 -36.531 1 40.06 676 GLY B CA 1
ATOM 11709 C C . GLY B 1 676 ? -15.852 -52.844 -37.406 1 40.06 676 GLY B C 1
ATOM 11710 O O . GLY B 1 676 ? -15.898 -51.781 -38.031 1 40.06 676 GLY B O 1
ATOM 11711 N N . ALA B 1 677 ? -16.734 -53.844 -37.719 1 43.53 677 ALA B N 1
ATOM 11712 C CA . ALA B 1 677 ? -17.922 -53.688 -38.562 1 43.53 677 ALA B CA 1
ATOM 11713 C C . ALA B 1 677 ? -18.688 -52.438 -38.188 1 43.53 677 ALA B C 1
ATOM 11715 O O . ALA B 1 677 ? -19.328 -51.812 -39.031 1 43.53 677 ALA B O 1
ATOM 11716 N N . ASP B 1 678 ? -18.703 -52.094 -36.875 1 44.41 678 ASP B N 1
ATOM 11717 C CA . ASP B 1 678 ? -19.594 -51.031 -36.5 1 44.41 678 ASP B CA 1
ATOM 11718 C C . ASP B 1 678 ? -18.859 -49.688 -36.438 1 44.41 678 ASP B C 1
ATOM 11720 O O . ASP B 1 678 ? -19.422 -48.688 -36 1 44.41 678 ASP B O 1
ATOM 11724 N N . GLY B 1 679 ? -17.672 -49.406 -36.906 1 47.28 679 GLY B N 1
ATOM 11725 C CA . GLY B 1 679 ? -16.938 -48.156 -37.031 1 47.28 679 GLY B CA 1
ATOM 11726 C C . GLY B 1 679 ? -16.094 -47.812 -35.812 1 47.28 679 GLY B C 1
ATOM 11727 O O . GLY B 1 679 ? -15.391 -46.812 -35.781 1 47.28 679 GLY B O 1
ATOM 11728 N N . ARG B 1 680 ? -16.391 -48.469 -34.812 1 52.91 680 ARG B N 1
ATOM 11729 C CA . ARG B 1 680 ? -15.648 -48.188 -33.562 1 52.91 680 ARG B CA 1
ATOM 11730 C C . ARG B 1 680 ? -14.328 -48.969 -33.531 1 52.91 680 ARG B C 1
ATOM 11732 O O . ARG B 1 680 ? -14.281 -50.156 -33.906 1 52.91 680 ARG B O 1
ATOM 11739 N N . PRO B 1 681 ? -13.258 -48.438 -33.375 1 53.94 681 PRO B N 1
ATOM 11740 C CA . PRO B 1 681 ? -11.953 -49.094 -33.312 1 53.94 681 PRO B CA 1
ATOM 11741 C C . PRO B 1 681 ? -11.945 -50.281 -32.375 1 53.94 681 PRO B C 1
ATOM 11743 O O . PRO B 1 681 ? -12.406 -50.188 -31.234 1 53.94 681 PRO B O 1
ATOM 11746 N N . SER B 1 682 ? -12.047 -51.594 -32.812 1 58.94 682 SER B N 1
ATOM 11747 C CA . SER B 1 682 ? -12.023 -52.844 -32.062 1 58.94 682 SER B CA 1
ATOM 11748 C C . SER B 1 682 ? -10.602 -53.344 -31.875 1 58.94 682 SER B C 1
ATOM 11750 O O . SER B 1 682 ? -9.75 -53.125 -32.75 1 58.94 682 SER B O 1
ATOM 11752 N N . PRO B 1 683 ? -10.227 -53.875 -30.625 1 67.12 683 PRO B N 1
ATOM 11753 C CA . PRO B 1 683 ? -8.898 -54.469 -30.438 1 67.12 683 PRO B CA 1
ATOM 11754 C C . PRO B 1 683 ? -8.609 -55.594 -31.453 1 67.12 683 PRO B C 1
ATOM 11756 O O . PRO B 1 683 ? -9.516 -56.281 -31.875 1 67.12 683 PRO B O 1
ATOM 11759 N N . SER B 1 684 ? -7.469 -55.625 -31.969 1 73.31 684 SER B N 1
ATOM 11760 C CA . SER B 1 684 ? -7.062 -56.625 -32.938 1 73.31 684 SER B CA 1
ATOM 11761 C C . SER B 1 684 ? -7.07 -58 -32.344 1 73.31 684 SER B C 1
ATOM 11763 O O . SER B 1 684 ? -7.035 -58.156 -31.109 1 73.31 684 SER B O 1
ATOM 11765 N N . SER B 1 685 ? -7.359 -59.031 -33.125 1 77.5 685 SER B N 1
ATOM 11766 C CA . SER B 1 685 ? -7.348 -60.438 -32.656 1 77.5 685 SER B CA 1
ATOM 11767 C C . SER B 1 685 ? -6.031 -60.781 -31.969 1 77.5 685 SER B C 1
ATOM 11769 O O . SER B 1 685 ? -6.016 -61.531 -31 1 77.5 685 SER B O 1
ATOM 11771 N N . ASN B 1 686 ? -5 -60.156 -32.438 1 79.75 686 ASN B N 1
ATOM 11772 C CA . ASN B 1 686 ? -3.693 -60.406 -31.844 1 79.75 686 ASN B CA 1
ATOM 11773 C C . ASN B 1 686 ? -3.605 -59.812 -30.453 1 79.75 686 ASN B C 1
ATOM 11775 O O . ASN B 1 686 ? -2.982 -60.375 -29.562 1 79.75 686 ASN B O 1
ATOM 11779 N N . ASP B 1 687 ? -4.27 -58.719 -30.266 1 85.19 687 ASP B N 1
ATOM 11780 C CA . ASP B 1 687 ? -4.258 -58.062 -28.953 1 85.19 687 ASP B CA 1
ATOM 11781 C C . ASP B 1 687 ? -5.043 -58.906 -27.938 1 85.19 687 ASP B C 1
ATOM 11783 O O . ASP B 1 687 ? -4.629 -59.031 -26.781 1 85.19 687 ASP B O 1
ATOM 11787 N N . VAL B 1 688 ? -6.102 -59.469 -28.422 1 86.62 688 VAL B N 1
ATOM 11788 C CA . VAL B 1 688 ? -6.93 -60.281 -27.531 1 86.62 688 VAL B CA 1
ATOM 11789 C C . VAL B 1 688 ? -6.16 -61.5 -27.109 1 86.62 688 VAL B C 1
ATOM 11791 O O . VAL B 1 688 ? -6.168 -61.875 -25.938 1 86.62 688 VAL B O 1
ATOM 11794 N N . ALA B 1 689 ? -5.504 -62.156 -28.094 1 88.44 689 ALA B N 1
ATOM 11795 C CA . ALA B 1 689 ? -4.711 -63.344 -27.797 1 88.44 689 ALA B CA 1
ATOM 11796 C C . ALA B 1 689 ? -3.574 -63 -26.828 1 88.44 689 ALA B C 1
ATOM 11798 O O . ALA B 1 689 ? -3.295 -63.781 -25.906 1 88.44 689 ALA B O 1
ATOM 11799 N N . ALA B 1 690 ? -2.949 -61.906 -27.047 1 90.12 690 ALA B N 1
ATOM 11800 C CA . ALA B 1 690 ? -1.843 -61.5 -26.188 1 90.12 690 ALA B CA 1
ATOM 11801 C C . ALA B 1 690 ? -2.33 -61.188 -24.781 1 90.12 690 ALA B C 1
ATOM 11803 O O . ALA B 1 690 ? -1.657 -61.531 -23.797 1 90.12 690 ALA B O 1
ATOM 11804 N N . ALA B 1 691 ? -3.471 -60.562 -24.656 1 91.62 691 ALA B N 1
ATOM 11805 C CA . ALA B 1 691 ? -4.039 -60.25 -23.359 1 91.62 691 ALA B CA 1
ATOM 11806 C C . ALA B 1 691 ? -4.352 -61.5 -22.562 1 91.62 691 ALA B C 1
ATOM 11808 O O . ALA B 1 691 ? -4.102 -61.562 -21.359 1 91.62 691 ALA B O 1
ATOM 11809 N N . ARG B 1 692 ? -4.844 -62.469 -23.297 1 91.44 692 ARG B N 1
ATOM 11810 C CA . ARG B 1 692 ? -5.16 -63.719 -22.656 1 91.44 692 ARG B CA 1
ATOM 11811 C C . ARG B 1 692 ? -3.893 -64.438 -22.203 1 91.44 692 ARG B C 1
ATOM 11813 O O . ARG B 1 692 ? -3.881 -65.062 -21.141 1 91.44 692 ARG B O 1
ATOM 11820 N N . ALA B 1 693 ? -2.906 -64.25 -23 1 92.06 693 ALA B N 1
ATOM 11821 C CA . ALA B 1 693 ? -1.637 -64.938 -22.688 1 92.06 693 ALA B CA 1
ATOM 11822 C C . ALA B 1 693 ? -0.972 -64.312 -21.469 1 92.06 693 ALA B C 1
ATOM 11824 O O . ALA B 1 693 ? -0.137 -64.938 -20.812 1 92.06 693 ALA B O 1
ATOM 11825 N N . LEU B 1 694 ? -1.348 -63.062 -21.125 1 92.56 694 LEU B N 1
ATOM 11826 C CA . LEU B 1 694 ? -0.731 -62.312 -20.031 1 92.56 694 LEU B CA 1
ATOM 11827 C C . LEU B 1 694 ? -1.362 -62.688 -18.703 1 92.56 694 LEU B C 1
ATOM 11829 O O . LEU B 1 694 ? -0.721 -62.594 -17.656 1 92.56 694 LEU B O 1
ATOM 11833 N N . VAL B 1 695 ? -2.553 -63.219 -18.688 1 92.06 695 VAL B N 1
ATOM 11834 C CA . VAL B 1 695 ? -3.383 -63.406 -17.5 1 92.06 695 VAL B CA 1
ATOM 11835 C C . VAL B 1 695 ? -2.68 -64.312 -16.516 1 92.06 695 VAL B C 1
ATOM 11837 O O . VAL B 1 695 ? -2.568 -64 -15.328 1 92.06 695 VAL B O 1
ATOM 11840 N N . PRO B 1 696 ? -2.131 -65.5 -17.016 1 91.44 696 PRO B N 1
ATOM 11841 C CA . PRO B 1 696 ? -1.532 -66.375 -16.047 1 91.44 696 PRO B CA 1
ATOM 11842 C C . PRO B 1 696 ? -0.266 -65.875 -15.406 1 91.44 696 PRO B C 1
ATOM 11844 O O . PRO B 1 696 ? 0.195 -66.375 -14.391 1 91.44 696 PRO B O 1
ATOM 11847 N N . HIS B 1 697 ? 0.244 -64.812 -15.867 1 93 697 HIS B N 1
ATOM 11848 C CA . HIS B 1 697 ? 1.521 -64.312 -15.375 1 93 697 HIS B CA 1
ATOM 11849 C C . HIS B 1 697 ? 1.313 -63.219 -14.344 1 93 697 HIS B C 1
ATOM 11851 O O . HIS B 1 697 ? 2.277 -62.75 -13.742 1 93 697 HIS B O 1
ATOM 11857 N N . PHE B 1 698 ? 0.141 -62.812 -14.211 1 94.69 698 PHE B N 1
ATOM 11858 C CA . PHE B 1 698 ? -0.187 -61.812 -13.195 1 94.69 698 PHE B CA 1
ATOM 11859 C C . PHE B 1 698 ? -0.638 -62.5 -11.906 1 94.69 698 PHE B C 1
ATOM 11861 O O . PHE B 1 698 ? -1.357 -63.5 -11.938 1 94.69 698 PHE B O 1
ATOM 11868 N N . ASP B 1 699 ? -0.13 -62 -10.836 1 94 699 ASP B N 1
ATOM 11869 C CA . ASP B 1 699 ? -0.604 -62.438 -9.539 1 94 699 ASP B CA 1
ATOM 11870 C C . ASP B 1 699 ? -1.788 -61.625 -9.055 1 94 699 ASP B C 1
ATOM 11872 O O . ASP B 1 699 ? -1.803 -60.406 -9.234 1 94 699 ASP B O 1
ATOM 11876 N N . ARG B 1 700 ? -2.811 -62.281 -8.656 1 93.88 700 ARG B N 1
ATOM 11877 C CA . ARG B 1 700 ? -3.971 -61.594 -8.078 1 93.88 700 ARG B CA 1
ATOM 11878 C C . ARG B 1 700 ? -3.76 -61.312 -6.594 1 93.88 700 ARG B C 1
ATOM 11880 O O . ARG B 1 700 ? -3.535 -62.25 -5.809 1 93.88 700 ARG B O 1
ATOM 11887 N N . LEU B 1 701 ? -3.711 -60.094 -6.227 1 93.06 701 LEU B N 1
ATOM 11888 C CA . LEU B 1 701 ? -3.531 -59.688 -4.836 1 93.06 701 LEU B CA 1
ATOM 11889 C C . LEU B 1 701 ? -4.809 -59.062 -4.273 1 93.06 701 LEU B C 1
ATOM 11891 O O . LEU B 1 701 ? -5.41 -58.188 -4.906 1 93.06 701 LEU B O 1
ATOM 11895 N N . GLU B 1 702 ? -5.273 -59.594 -3.229 1 91.75 702 GLU B N 1
ATOM 11896 C CA . GLU B 1 702 ? -6.402 -59 -2.508 1 91.75 702 GLU B CA 1
ATOM 11897 C C . GLU B 1 702 ? -5.93 -58.188 -1.31 1 91.75 702 GLU B C 1
ATOM 11899 O O . GLU B 1 702 ? -5.184 -58.688 -0.466 1 91.75 702 GLU B O 1
ATOM 11904 N N . LEU B 1 703 ? -6.293 -56.969 -1.383 1 90.62 703 LEU B N 1
ATOM 11905 C CA . LEU B 1 703 ? -5.852 -56.062 -0.322 1 90.62 703 LEU B CA 1
ATOM 11906 C C . LEU B 1 703 ? -7.027 -55.656 0.556 1 90.62 703 LEU B C 1
ATOM 11908 O O . LEU B 1 703 ? -8.133 -55.438 0.057 1 90.62 703 LEU B O 1
ATOM 11912 N N . ASN B 1 704 ? -6.789 -55.625 1.86 1 86.75 704 ASN B N 1
ATOM 11913 C CA . ASN B 1 704 ? -7.754 -55.062 2.793 1 86.75 704 ASN B CA 1
ATOM 11914 C C . ASN B 1 704 ? -7.539 -53.562 2.961 1 86.75 704 ASN B C 1
ATOM 11916 O O . ASN B 1 704 ? -6.48 -53.031 2.607 1 86.75 704 ASN B O 1
ATOM 11920 N N . VAL B 1 705 ? -8.602 -53 3.367 1 86.69 705 VAL B N 1
ATOM 11921 C CA . VAL B 1 705 ? -8.531 -51.531 3.574 1 86.69 705 VAL B CA 1
ATOM 11922 C C . VAL B 1 705 ? -7.352 -51.219 4.488 1 86.69 705 VAL B C 1
ATOM 11924 O O . VAL B 1 705 ? -7.188 -51.812 5.547 1 86.69 705 VAL B O 1
ATOM 11927 N N . GLY B 1 706 ? -6.445 -50.312 4.039 1 84.94 706 GLY B N 1
ATOM 11928 C CA . GLY B 1 706 ? -5.305 -49.875 4.832 1 84.94 706 GLY B CA 1
ATOM 11929 C C . GLY B 1 706 ? -4.023 -50.625 4.492 1 84.94 706 GLY B C 1
ATOM 11930 O O . GLY B 1 706 ? -2.936 -50.188 4.891 1 84.94 706 GLY B O 1
ATOM 11931 N N . ASP B 1 707 ? -4.156 -51.781 3.793 1 88.69 707 ASP B N 1
ATOM 11932 C CA . ASP B 1 707 ? -2.971 -52.562 3.404 1 88.69 707 ASP B CA 1
ATOM 11933 C C . ASP B 1 707 ? -2.125 -51.781 2.4 1 88.69 707 ASP B C 1
ATOM 11935 O O . ASP B 1 707 ? -2.664 -51.125 1.502 1 88.69 707 ASP B O 1
ATOM 11939 N N . TYR B 1 708 ? -0.853 -51.688 2.688 1 89.12 708 TYR B N 1
ATOM 11940 C CA . TYR B 1 708 ? 0.059 -51.031 1.778 1 89.12 708 TYR B CA 1
ATOM 11941 C C . TYR B 1 708 ? 0.386 -51.906 0.572 1 89.12 708 TYR B C 1
ATOM 11943 O O . TYR B 1 708 ? 0.652 -53.094 0.718 1 89.12 708 TYR B O 1
ATOM 11951 N N . LEU B 1 709 ? 0.221 -51.375 -0.541 1 88.44 709 LEU B N 1
ATOM 11952 C CA . LEU B 1 709 ? 0.732 -52.031 -1.746 1 88.44 709 LEU B CA 1
ATOM 11953 C C . LEU B 1 709 ? 2.248 -51.875 -1.839 1 88.44 709 LEU B C 1
ATOM 11955 O O . LEU B 1 709 ? 2.953 -52.844 -2.104 1 88.44 709 LEU B O 1
ATOM 11959 N N . PHE B 1 710 ? 2.709 -50.719 -1.702 1 86.56 710 PHE B N 1
ATOM 11960 C CA . PHE B 1 710 ? 4.125 -50.406 -1.563 1 86.56 710 PHE B CA 1
ATOM 11961 C C . PHE B 1 710 ? 4.324 -49.156 -0.727 1 86.56 710 PHE B C 1
ATOM 11963 O O . PHE B 1 710 ? 3.387 -48.375 -0.538 1 86.56 710 PHE B O 1
ATOM 11970 N N . ARG B 1 711 ? 5.469 -49.062 -0.21 1 83.81 711 ARG B N 1
ATOM 11971 C CA . ARG B 1 711 ? 5.836 -47.906 0.602 1 83.81 711 ARG B CA 1
ATOM 11972 C C . ARG B 1 711 ? 6.945 -47.125 -0.065 1 83.81 711 ARG B C 1
ATOM 11974 O O . ARG B 1 711 ? 7.625 -47.625 -0.969 1 83.81 711 ARG B O 1
ATOM 11981 N N . GLN B 1 712 ? 6.965 -45.938 0.432 1 78.06 712 GLN B N 1
ATOM 11982 C CA . GLN B 1 712 ? 8.039 -45.094 -0.067 1 78.06 712 GLN B CA 1
ATOM 11983 C C . GLN B 1 712 ? 9.406 -45.75 0.132 1 78.06 712 GLN B C 1
ATOM 11985 O O . GLN B 1 712 ? 9.664 -46.344 1.177 1 78.06 712 GLN B O 1
ATOM 11990 N N . GLN B 1 713 ? 10.273 -45.75 -0.917 1 75.94 713 GLN B N 1
ATOM 11991 C CA . GLN B 1 713 ? 11.641 -46.25 -0.926 1 75.94 713 GLN B CA 1
ATOM 11992 C C . GLN B 1 713 ? 11.68 -47.75 -1.139 1 75.94 713 GLN B C 1
ATOM 11994 O O . GLN B 1 713 ? 12.75 -48.344 -1.226 1 75.94 713 GLN B O 1
ATOM 11999 N N . ASP B 1 714 ? 10.461 -48.344 -1.108 1 79.69 714 ASP B N 1
ATOM 12000 C CA . ASP B 1 714 ? 10.461 -49.75 -1.521 1 79.69 714 ASP B CA 1
ATOM 12001 C C . ASP B 1 714 ? 10.992 -49.906 -2.943 1 79.69 714 ASP B C 1
ATOM 12003 O O . ASP B 1 714 ? 10.898 -48.969 -3.752 1 79.69 714 ASP B O 1
ATOM 12007 N N . PRO B 1 715 ? 11.695 -50.969 -3.115 1 81.81 715 PRO B N 1
ATOM 12008 C CA . PRO B 1 715 ? 12.117 -51.188 -4.5 1 81.81 715 PRO B CA 1
ATOM 12009 C C . PRO B 1 715 ? 10.938 -51.312 -5.465 1 81.81 715 PRO B C 1
ATOM 12011 O O . PRO B 1 715 ? 9.906 -51.906 -5.117 1 81.81 715 PRO B O 1
ATOM 12014 N N . ALA B 1 716 ? 10.984 -50.594 -6.496 1 81.56 716 ALA B N 1
ATOM 12015 C CA . ALA B 1 716 ? 9.945 -50.656 -7.52 1 81.56 716 ALA B CA 1
ATOM 12016 C C . ALA B 1 716 ? 10.109 -51.844 -8.43 1 81.56 716 ALA B C 1
ATOM 12018 O O . ALA B 1 716 ? 10.438 -51.719 -9.609 1 81.56 716 ALA B O 1
ATOM 12019 N N . ASP B 1 717 ? 9.789 -53.062 -7.926 1 84.81 717 ASP B N 1
ATOM 12020 C CA . ASP B 1 717 ? 10.055 -54.281 -8.672 1 84.81 717 ASP B CA 1
ATOM 12021 C C . ASP B 1 717 ? 8.766 -54.906 -9.203 1 84.81 717 ASP B C 1
ATOM 12023 O O . ASP B 1 717 ? 8.75 -56.062 -9.609 1 84.81 717 ASP B O 1
ATOM 12027 N N . ALA B 1 718 ? 7.73 -54.125 -9.156 1 89.94 718 ALA B N 1
ATOM 12028 C CA . ALA B 1 718 ? 6.477 -54.688 -9.648 1 89.94 718 ALA B CA 1
ATOM 12029 C C . ALA B 1 718 ? 5.578 -53.594 -10.242 1 89.94 718 ALA B C 1
ATOM 12031 O O . ALA B 1 718 ? 5.738 -52.406 -9.93 1 89.94 718 ALA B O 1
ATOM 12032 N N . LEU B 1 719 ? 4.727 -54.031 -11.164 1 91.19 719 LEU B N 1
ATOM 12033 C CA . LEU B 1 719 ? 3.664 -53.219 -11.742 1 91.19 719 LEU B CA 1
ATOM 12034 C C . LEU B 1 719 ? 2.297 -53.656 -11.242 1 91.19 719 LEU B C 1
ATOM 12036 O O . LEU B 1 719 ? 2.055 -54.844 -11.078 1 91.19 719 LEU B O 1
ATOM 12040 N N . PHE B 1 720 ? 1.438 -52.719 -11.062 1 90.75 720 PHE B N 1
ATOM 12041 C CA . PHE B 1 720 ? 0.132 -53.062 -10.508 1 90.75 720 PHE B CA 1
ATOM 12042 C C . PHE B 1 720 ? -0.985 -52.5 -11.367 1 90.75 720 PHE B C 1
ATOM 12044 O O . PHE B 1 720 ? -0.875 -51.375 -11.867 1 90.75 720 PHE B O 1
ATOM 12051 N N . ILE B 1 721 ? -2.008 -53.188 -11.57 1 89.25 721 ILE B N 1
ATOM 12052 C CA . ILE B 1 721 ? -3.227 -52.75 -12.234 1 89.25 721 ILE B CA 1
ATOM 12053 C C . ILE B 1 721 ? -4.426 -52.938 -11.312 1 89.25 721 ILE B C 1
ATOM 12055 O O . ILE B 1 721 ? -4.68 -54.062 -10.859 1 89.25 721 ILE B O 1
ATOM 12059 N N . VAL B 1 722 ? -5.18 -51.969 -11.086 1 86.94 722 VAL B N 1
ATOM 12060 C CA . VAL B 1 722 ? -6.297 -52.031 -10.148 1 86.94 722 VAL B CA 1
ATOM 12061 C C . VAL B 1 722 ? -7.504 -52.688 -10.828 1 86.94 722 VAL B C 1
ATOM 12063 O O . VAL B 1 722 ? -7.973 -52.188 -11.859 1 86.94 722 VAL B O 1
ATOM 12066 N N . ALA B 1 723 ? -7.938 -53.719 -10.281 1 88.62 723 ALA B N 1
ATOM 12067 C CA . ALA B 1 723 ? -9.055 -54.469 -10.867 1 88.62 723 ALA B CA 1
ATOM 12068 C C . ALA B 1 723 ? -10.367 -54.125 -10.164 1 88.62 723 ALA B C 1
ATOM 12070 O O . ALA B 1 723 ? -11.438 -54.219 -10.773 1 88.62 723 ALA B O 1
ATOM 12071 N N . ALA B 1 724 ? -10.258 -53.938 -8.914 1 85.88 724 ALA B N 1
ATOM 12072 C CA . ALA B 1 724 ? -11.422 -53.594 -8.109 1 85.88 724 ALA B CA 1
ATOM 12073 C C . ALA B 1 724 ? -11.031 -52.719 -6.926 1 85.88 724 ALA B C 1
ATOM 12075 O O . ALA B 1 724 ? -9.914 -52.812 -6.414 1 85.88 724 ALA B O 1
ATOM 12076 N N . GLY B 1 725 ? -11.945 -51.844 -6.594 1 79.81 725 GLY B N 1
ATOM 12077 C CA . GLY B 1 725 ? -11.711 -50.969 -5.461 1 79.81 725 GLY B CA 1
ATOM 12078 C C . GLY B 1 725 ? -10.906 -49.719 -5.824 1 79.81 725 GLY B C 1
ATOM 12079 O O . GLY B 1 725 ? -11.039 -49.188 -6.926 1 79.81 725 GLY B O 1
ATOM 12080 N N . GLY B 1 726 ? -10.281 -49.156 -4.824 1 80.19 726 GLY B N 1
ATOM 12081 C CA . GLY B 1 726 ? -9.508 -47.938 -5.027 1 80.19 726 GLY B CA 1
ATOM 12082 C C . GLY B 1 726 ? -8.266 -47.875 -4.156 1 80.19 726 GLY B C 1
ATOM 12083 O O . GLY B 1 726 ? -8.203 -48.5 -3.104 1 80.19 726 GLY B O 1
ATOM 12084 N N . LEU B 1 727 ? -7.219 -47.281 -4.707 1 80.5 727 LEU B N 1
ATOM 12085 C CA . LEU B 1 727 ? -5.961 -47.094 -3.994 1 80.5 727 LEU B CA 1
ATOM 12086 C C . LEU B 1 727 ? -5.75 -45.594 -3.693 1 80.5 727 LEU B C 1
ATOM 12088 O O . LEU B 1 727 ? -6.34 -44.75 -4.348 1 80.5 727 LEU B O 1
ATOM 12092 N N . ARG B 1 728 ? -5.105 -45.344 -2.664 1 79.06 728 ARG B N 1
ATOM 12093 C CA . ARG B 1 728 ? -4.715 -43.969 -2.314 1 79.06 728 ARG B CA 1
ATOM 12094 C C . ARG B 1 728 ? -3.195 -43.844 -2.291 1 79.06 728 ARG B C 1
ATOM 12096 O O . ARG B 1 728 ? -2.49 -44.719 -1.795 1 79.06 728 ARG B O 1
ATOM 12103 N N . LEU B 1 729 ? -2.721 -42.844 -3.039 1 74.81 729 LEU B N 1
ATOM 12104 C CA . LEU B 1 729 ? -1.298 -42.531 -3.055 1 74.81 729 LEU B CA 1
ATOM 12105 C C . LEU B 1 729 ? -1.004 -41.344 -2.166 1 74.81 729 LEU B C 1
ATOM 12107 O O . LEU B 1 729 ? -1.743 -40.344 -2.184 1 74.81 729 LEU B O 1
ATOM 12111 N N . THR B 1 730 ? -0.181 -41.438 -1.202 1 69.12 730 THR B N 1
ATOM 12112 C CA . THR B 1 730 ? 0.163 -40.344 -0.318 1 69.12 730 THR B CA 1
ATOM 12113 C C . THR B 1 730 ? 1.665 -40.062 -0.347 1 69.12 730 THR B C 1
ATOM 12115 O O . THR B 1 730 ? 2.463 -41 -0.537 1 69.12 730 THR B O 1
ATOM 12118 N N . CYS B 1 731 ? 1.971 -38.875 -0.588 1 56.53 731 CYS B N 1
ATOM 12119 C CA . CYS B 1 731 ? 3.367 -38.469 -0.417 1 56.53 731 CYS B CA 1
ATOM 12120 C C . CYS B 1 731 ? 3.656 -38.094 1.032 1 56.53 731 CYS B C 1
ATOM 12122 O O . CYS B 1 731 ? 3.064 -37.156 1.568 1 56.53 731 CYS B O 1
ATOM 12124 N N . PRO B 1 732 ? 4.281 -39.062 1.84 1 46.94 732 PRO B N 1
ATOM 12125 C CA . PRO B 1 732 ? 4.551 -38.656 3.219 1 46.94 732 PRO B CA 1
ATOM 12126 C C . PRO B 1 732 ? 5.289 -37.312 3.303 1 46.94 732 PRO B C 1
ATOM 12128 O O . PRO B 1 732 ? 6.012 -36.938 2.373 1 46.94 732 PRO B O 1
ATOM 12131 N N . ALA B 1 733 ? 4.949 -36.438 4.25 1 44.59 733 ALA B N 1
ATOM 12132 C CA . ALA B 1 733 ? 5.449 -35.094 4.531 1 44.59 733 ALA B CA 1
ATOM 12133 C C . ALA B 1 733 ? 6.969 -35.031 4.379 1 44.59 733 ALA B C 1
ATOM 12135 O O . ALA B 1 733 ? 7.516 -34 3.971 1 44.59 733 ALA B O 1
ATOM 12136 N N . ASN B 1 734 ? 7.723 -36.125 4.746 1 40.22 734 ASN B N 1
ATOM 12137 C CA . ASN B 1 734 ? 9.172 -36.062 4.863 1 40.22 734 ASN B CA 1
ATOM 12138 C C . ASN B 1 734 ? 9.852 -36.094 3.494 1 40.22 734 ASN B C 1
ATOM 12140 O O . ASN B 1 734 ? 11.078 -36.031 3.4 1 40.22 734 ASN B O 1
ATOM 12144 N N . TYR B 1 735 ? 9.367 -36.594 2.684 1 36.19 735 TYR B N 1
ATOM 12145 C CA . TYR B 1 735 ? 10.055 -36.75 1.406 1 36.19 735 TYR B CA 1
ATOM 12146 C C . TYR B 1 735 ? 10.43 -35.375 0.816 1 36.19 735 TYR B C 1
ATOM 12148 O O . TYR B 1 735 ? 11.336 -35.281 -0.012 1 36.19 735 TYR B O 1
ATOM 12156 N N . GLU B 1 736 ? 9.641 -34.375 1.042 1 36.72 736 GLU B N 1
ATOM 12157 C CA . GLU B 1 736 ? 10.023 -33.062 0.551 1 36.72 736 GLU B CA 1
ATOM 12158 C C . GLU B 1 736 ? 11.414 -32.688 1.042 1 36.72 736 GLU B C 1
ATOM 12160 O O . GLU B 1 736 ? 12.109 -31.891 0.396 1 36.72 736 GLU B O 1
ATOM 12165 N N . LYS B 1 737 ? 11.797 -33.25 2.102 1 35.59 737 LYS B N 1
ATOM 12166 C CA . LYS B 1 737 ? 13.078 -32.812 2.67 1 35.59 737 LYS B CA 1
ATOM 12167 C C . LYS B 1 737 ? 14.25 -33.469 1.924 1 35.59 737 LYS B C 1
ATOM 12169 O O . LYS B 1 737 ? 15.352 -32.938 1.915 1 35.59 737 LYS B O 1
ATOM 12174 N N . SER B 1 738 ? 14.219 -34.688 1.752 1 29.02 738 SER B N 1
ATOM 12175 C CA . SER B 1 738 ? 15.461 -35.344 1.347 1 29.02 738 SER B CA 1
ATOM 12176 C C . SER B 1 738 ? 15.844 -35 -0.082 1 29.02 738 SER B C 1
ATOM 12178 O O . SER B 1 738 ? 17.016 -35.031 -0.442 1 29.02 738 SER B O 1
ATOM 12180 N N . HIS B 1 739 ? 15.188 -35.562 -1.155 1 28.58 739 HIS B N 1
ATOM 12181 C CA . HIS B 1 739 ? 15.828 -35.375 -2.453 1 28.58 739 HIS B CA 1
ATOM 12182 C C . HIS B 1 739 ? 15.75 -33.938 -2.91 1 28.58 739 HIS B C 1
ATOM 12184 O O . HIS B 1 739 ? 14.664 -33.375 -3.004 1 28.58 739 HIS B O 1
ATOM 12190 N N . GLY B 1 740 ? 16.812 -33.156 -2.67 1 28.45 740 GLY B N 1
ATOM 12191 C CA . GLY B 1 740 ? 17.375 -31.828 -2.943 1 28.45 740 GLY B CA 1
ATOM 12192 C C . GLY B 1 740 ? 16.391 -30.891 -3.604 1 28.45 740 GLY B C 1
ATOM 12193 O O . GLY B 1 740 ? 16.781 -29.906 -4.223 1 28.45 740 GLY B O 1
ATOM 12194 N N . THR B 1 741 ? 15.438 -31.516 -4.07 1 28.95 741 THR B N 1
ATOM 12195 C CA . THR B 1 741 ? 14.586 -30.453 -4.602 1 28.95 741 THR B CA 1
ATOM 12196 C C . THR B 1 741 ? 14.188 -29.469 -3.502 1 28.95 741 THR B C 1
ATOM 12198 O O . THR B 1 741 ? 13.867 -29.875 -2.385 1 28.95 741 THR B O 1
ATOM 12201 N N . SER B 1 742 ? 14.922 -28.406 -3.381 1 26.19 742 SER B N 1
ATOM 12202 C CA . SER B 1 742 ? 14.773 -27.266 -2.471 1 26.19 742 SER B CA 1
ATOM 12203 C C . SER B 1 742 ? 13.32 -27.078 -2.064 1 26.19 742 SER B C 1
ATOM 12205 O O . SER B 1 742 ? 12.445 -26.953 -2.922 1 26.19 742 SER B O 1
ATOM 12207 N N . ARG B 1 743 ? 13.031 -27.688 -1.047 1 28.25 743 ARG B N 1
ATOM 12208 C CA . ARG B 1 743 ? 11.883 -27.297 -0.233 1 28.25 743 ARG B CA 1
ATOM 12209 C C . ARG B 1 743 ? 11.688 -25.781 -0.251 1 28.25 743 ARG B C 1
ATOM 12211 O O . ARG B 1 743 ? 12.445 -25.047 0.384 1 28.25 743 ARG B O 1
ATOM 12218 N N . ALA B 1 744 ? 11.492 -25.094 -1.07 1 26.42 744 ALA B N 1
ATOM 12219 C CA . ALA B 1 744 ? 10.766 -23.953 -0.526 1 26.42 744 ALA B CA 1
ATOM 12220 C C . ALA B 1 744 ? 9.68 -24.406 0.446 1 26.42 744 ALA B C 1
ATOM 12222 O O . ALA B 1 744 ? 8.672 -24.984 0.035 1 26.42 744 ALA B O 1
ATOM 12223 N N . GLN B 1 745 ? 9.945 -25.047 1.491 1 25.48 745 GLN B N 1
ATOM 12224 C CA . GLN B 1 745 ? 9.211 -25.031 2.75 1 25.48 745 GLN B CA 1
ATOM 12225 C C . GLN B 1 745 ? 8.453 -23.719 2.926 1 25.48 745 GLN B C 1
ATOM 12227 O O . GLN B 1 745 ? 9.062 -22.672 3.133 1 25.48 745 GLN B O 1
ATOM 12232 N N . VAL B 1 746 ? 7.562 -23.516 2.225 1 25.84 746 VAL B N 1
ATOM 12233 C CA . VAL B 1 746 ? 6.691 -22.516 2.838 1 25.84 746 VAL B CA 1
ATOM 12234 C C . VAL B 1 746 ? 6.371 -22.922 4.273 1 25.84 746 VAL B C 1
ATOM 12236 O O . VAL B 1 746 ? 5.656 -23.906 4.504 1 25.84 746 VAL B O 1
ATOM 12239 N N . ALA B 1 747 ? 7.344 -23.109 5.133 1 25.3 747 ALA B N 1
ATOM 12240 C CA . ALA B 1 747 ? 7.078 -23 6.566 1 25.3 747 ALA B CA 1
ATOM 12241 C C . ALA B 1 747 ? 6.027 -21.922 6.844 1 25.3 747 ALA B C 1
ATOM 12243 O O . ALA B 1 747 ? 6.223 -20.75 6.504 1 25.3 747 ALA B O 1
ATOM 12244 N N . TRP B 1 748 ? 4.867 -22.312 6.781 1 24.19 748 TRP B N 1
ATOM 12245 C CA . TRP B 1 748 ? 3.867 -21.5 7.473 1 24.19 748 TRP B CA 1
ATOM 12246 C C . TRP B 1 748 ? 4.324 -21.172 8.891 1 24.19 748 TRP B C 1
ATOM 12248 O O . TRP B 1 748 ? 4.641 -22.062 9.68 1 24.19 748 TRP B O 1
ATOM 12258 N N . VAL B 1 749 ? 5.344 -20.5 9.086 1 24.5 749 VAL B N 1
ATOM 12259 C CA . VAL B 1 749 ? 5.551 -20.016 10.445 1 24.5 749 VAL B CA 1
ATOM 12260 C C . VAL B 1 749 ? 4.223 -19.562 11.039 1 24.5 749 VAL B C 1
ATOM 12262 O O . VAL B 1 749 ? 3.564 -18.672 10.5 1 24.5 749 VAL B O 1
ATOM 12265 N N . ASP B 1 750 ? 3.6 -20.453 11.859 1 25.56 750 ASP B N 1
ATOM 12266 C CA . ASP B 1 750 ? 2.576 -20.234 12.875 1 25.56 750 ASP B CA 1
ATOM 12267 C C . ASP B 1 750 ? 2.953 -19.078 13.805 1 25.56 750 ASP B C 1
ATOM 12269 O O . ASP B 1 750 ? 3.795 -19.234 14.688 1 25.56 750 ASP B O 1
ATOM 12273 N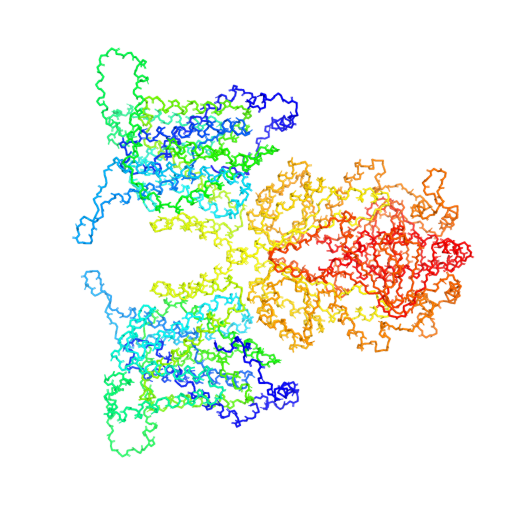 N . THR B 1 751 ? 3.242 -18.078 13.5 1 25.48 751 THR B N 1
ATOM 12274 C CA . THR B 1 751 ? 3.518 -17.234 14.648 1 25.48 751 THR B CA 1
ATOM 12275 C C . THR B 1 751 ? 2.359 -17.266 15.641 1 25.48 751 THR B C 1
ATOM 12277 O O . THR B 1 751 ? 2.494 -16.828 16.781 1 25.48 751 THR B O 1
ATOM 12280 N N . GLY B 1 752 ? 1.113 -16.828 15.57 1 23.44 752 GLY B N 1
ATOM 12281 C CA . GLY B 1 752 ? 0.363 -16.906 16.812 1 23.44 752 GLY B CA 1
ATOM 12282 C C . GLY B 1 752 ? 0.242 -18.312 17.359 1 23.44 752 GLY B C 1
ATOM 12283 O O . GLY B 1 752 ? 0.501 -19.281 16.641 1 23.44 752 GLY B O 1
ATOM 12284 N N . HIS B 1 753 ? 0.022 -18.484 18.875 1 22.39 753 HIS B N 1
ATOM 12285 C CA . HIS B 1 753 ? -0.193 -19.547 19.859 1 22.39 753 HIS B CA 1
ATOM 12286 C C . HIS B 1 753 ? -1.17 -20.594 19.344 1 22.39 753 HIS B C 1
ATOM 12288 O O . HIS B 1 753 ? -1.124 -21.75 19.766 1 22.39 753 HIS B O 1
ATOM 12294 N N . SER B 1 754 ? -2.479 -20.234 19.25 1 23.48 754 SER B N 1
ATOM 12295 C CA . SER B 1 754 ? -3.264 -21.453 19.422 1 23.48 754 SER B CA 1
ATOM 12296 C C . SER B 1 754 ? -2.812 -22.547 18.453 1 23.48 754 SER B C 1
ATOM 12298 O O . SER B 1 754 ? -2.877 -22.359 17.234 1 23.48 754 SER B O 1
ATOM 12300 N N . ARG B 1 755 ? -1.808 -23.359 18.703 1 25.47 755 ARG B N 1
ATOM 12301 C CA . ARG B 1 755 ? -1.204 -24.625 18.312 1 25.47 755 ARG B CA 1
ATOM 12302 C C . ARG B 1 755 ? -2.273 -25.656 17.984 1 25.47 755 ARG B C 1
ATOM 12304 O O . ARG B 1 755 ? -2.01 -26.859 18 1 25.47 755 ARG B O 1
ATOM 12311 N N . GLU B 1 756 ? -3.523 -25.312 18.328 1 24.73 756 GLU B N 1
ATOM 12312 C CA . GLU B 1 756 ? -4.133 -26.609 18.078 1 24.73 756 GLU B CA 1
ATOM 12313 C C . GLU B 1 756 ? -3.82 -27.109 16.672 1 24.73 756 GLU B C 1
ATOM 12315 O O . GLU B 1 756 ? -4.168 -26.453 15.688 1 24.73 756 GLU B O 1
ATOM 12320 N N . ARG B 1 757 ? -2.6 -27.734 16.438 1 27.69 757 ARG B N 1
ATOM 12321 C CA . ARG B 1 757 ? -2.197 -28.656 15.375 1 27.69 757 ARG B CA 1
ATOM 12322 C C . ARG B 1 757 ? -3.393 -29.453 14.859 1 27.69 757 ARG B C 1
ATOM 12324 O O . ARG B 1 757 ? -3.916 -30.312 15.555 1 27.69 757 ARG B O 1
ATOM 12331 N N . SER B 1 758 ? -4.414 -28.734 14.531 1 27.05 758 SER B N 1
ATOM 12332 C CA . SER B 1 758 ? -5.172 -29.922 14.148 1 27.05 758 SER B CA 1
ATOM 12333 C C . SER B 1 758 ? -4.305 -30.906 13.367 1 27.05 758 SER B C 1
ATOM 12335 O O . SER B 1 758 ? -3.572 -30.516 12.461 1 27.05 758 SER B O 1
ATOM 12337 N N . PRO B 1 759 ? -3.676 -31.969 13.938 1 30.33 759 PRO B N 1
ATOM 12338 C CA . PRO B 1 759 ? -2.932 -33.125 13.383 1 30.33 759 PRO B CA 1
ATOM 12339 C C . PRO B 1 759 ? -3.197 -33.312 11.891 1 30.33 759 PRO B C 1
ATOM 12341 O O . PRO B 1 759 ? -2.367 -33.906 11.195 1 30.33 759 PRO B O 1
ATOM 12344 N N . SER B 1 760 ? -4.434 -33.062 11.477 1 30.77 760 SER B N 1
ATOM 12345 C CA . SER B 1 760 ? -4.988 -33.5 10.203 1 30.77 760 SER B CA 1
ATOM 12346 C C . SER B 1 760 ? -4.484 -32.656 9.055 1 30.77 760 SER B C 1
ATOM 12348 O O . SER B 1 760 ? -4.855 -32.875 7.898 1 30.77 760 SER B O 1
ATOM 12350 N N . ASP B 1 761 ? -3.895 -31.531 9.234 1 33.62 761 ASP B N 1
ATOM 12351 C CA . ASP B 1 761 ? -3.652 -30.516 8.211 1 33.62 761 ASP B CA 1
ATOM 12352 C C . ASP B 1 761 ? -2.475 -30.906 7.32 1 33.62 761 ASP B C 1
ATOM 12354 O O . ASP B 1 761 ? -1.986 -30.094 6.539 1 33.62 761 ASP B O 1
ATOM 12358 N N . ALA B 1 762 ? -1.55 -31.641 7.758 1 36.22 762 ALA B N 1
ATOM 12359 C CA . ALA B 1 762 ? -0.604 -32.344 6.895 1 36.22 762 ALA B CA 1
ATOM 12360 C C . ALA B 1 762 ? -1.314 -32.969 5.699 1 36.22 762 ALA B C 1
ATOM 12362 O O . ALA B 1 762 ? -1.726 -34.125 5.75 1 36.22 762 ALA B O 1
ATOM 12363 N N . SER B 1 763 ? -2.199 -32.344 5.168 1 38.25 763 SER B N 1
ATOM 12364 C CA . SER B 1 763 ? -2.955 -32.938 4.07 1 38.25 763 SER B CA 1
ATOM 12365 C C . SER B 1 763 ? -2.029 -33.625 3.066 1 38.25 763 SER B C 1
ATOM 12367 O O . SER B 1 763 ? -1.21 -32.969 2.424 1 38.25 763 SER B O 1
ATOM 12369 N N . GLU B 1 764 ? -1.546 -34.719 3.373 1 40.94 764 GLU B N 1
ATOM 12370 C CA . GLU B 1 764 ? -1.021 -35.719 2.473 1 40.94 764 GLU B CA 1
ATOM 12371 C C . GLU B 1 764 ? -1.687 -35.656 1.102 1 40.94 764 GLU B C 1
ATOM 12373 O O . GLU B 1 764 ? -2.914 -35.688 1 1 40.94 764 GLU B O 1
ATOM 12378 N N . HIS B 1 765 ? -1.088 -34.844 0.325 1 46.84 765 HIS B N 1
ATOM 12379 C CA . HIS B 1 765 ? -1.566 -34.906 -1.05 1 46.84 765 HIS B CA 1
ATOM 12380 C C . HIS B 1 765 ? -1.903 -36.344 -1.44 1 46.84 765 HIS B C 1
ATOM 12382 O O . HIS B 1 765 ? -1.04 -37.219 -1.395 1 46.84 765 HIS B O 1
ATOM 12388 N N . GLU B 1 766 ? -3.064 -36.719 -1.124 1 56.62 766 GLU B N 1
ATOM 12389 C CA . GLU B 1 766 ? -3.537 -38.062 -1.481 1 56.62 766 GLU B CA 1
ATOM 12390 C C . GLU B 1 766 ? -4.191 -38.062 -2.859 1 56.62 766 GLU B C 1
ATOM 12392 O O . GLU B 1 766 ? -4.926 -37.156 -3.207 1 56.62 766 GLU B O 1
ATOM 12397 N N . GLU B 1 767 ? -3.51 -38.75 -3.713 1 63.84 767 GLU B N 1
ATOM 12398 C CA . GLU B 1 767 ? -4.141 -39 -5.004 1 63.84 767 GLU B CA 1
ATOM 12399 C C . GLU B 1 767 ? -4.918 -40.312 -4.996 1 63.84 767 GLU B C 1
ATOM 12401 O O . GLU B 1 767 ? -4.43 -41.344 -4.488 1 63.84 767 GLU B O 1
ATOM 12406 N N . ALA B 1 768 ? -6.172 -40.281 -5.297 1 67.12 768 ALA B N 1
ATOM 12407 C CA . ALA B 1 768 ? -6.977 -41.5 -5.387 1 67.12 768 ALA B CA 1
ATOM 12408 C C . ALA B 1 768 ? -6.867 -42.125 -6.77 1 67.12 768 ALA B C 1
ATOM 12410 O O . ALA B 1 768 ? -6.855 -41.438 -7.781 1 67.12 768 ALA B O 1
ATOM 12411 N N . ILE B 1 769 ? -6.582 -43.406 -6.762 1 73.44 769 ILE B N 1
ATOM 12412 C CA . ILE B 1 769 ? -6.484 -44.156 -8 1 73.44 769 ILE B CA 1
ATOM 12413 C C . ILE B 1 769 ? -7.641 -45.156 -8.086 1 73.44 769 ILE B C 1
ATOM 12415 O O . ILE B 1 769 ? -7.941 -45.844 -7.113 1 73.44 769 ILE B O 1
ATOM 12419 N N . GLY B 1 770 ? -8.352 -45.188 -9.234 1 72.69 770 GLY B N 1
ATOM 12420 C CA . GLY B 1 770 ? -9.5 -46.062 -9.406 1 72.69 770 GLY B CA 1
ATOM 12421 C C . GLY B 1 770 ? -9.219 -47.25 -10.281 1 72.69 770 GLY B C 1
ATOM 12422 O O . GLY B 1 770 ? -8.062 -47.531 -10.609 1 72.69 770 GLY B O 1
ATOM 12423 N N . VAL B 1 771 ? -10.32 -48 -10.578 1 75.62 771 VAL B N 1
ATOM 12424 C CA . VAL B 1 771 ? -10.258 -49.219 -11.344 1 75.62 771 VAL B CA 1
ATOM 12425 C C . VAL B 1 771 ? -9.695 -48.938 -12.734 1 75.62 771 VAL B C 1
ATOM 12427 O O . VAL B 1 771 ? -10.055 -47.938 -13.367 1 75.62 771 VAL B O 1
ATOM 12430 N N . GLY B 1 772 ? -8.703 -49.781 -13.117 1 76.12 772 GLY B N 1
ATOM 12431 C CA . GLY B 1 772 ? -8.133 -49.656 -14.453 1 76.12 772 GLY B CA 1
ATOM 12432 C C . GLY B 1 772 ? -6.844 -48.844 -14.469 1 76.12 772 GLY B C 1
ATOM 12433 O O . GLY B 1 772 ? -6.129 -48.844 -15.477 1 76.12 772 GLY B O 1
ATOM 12434 N N . ALA B 1 773 ? -6.594 -48.312 -13.391 1 78.75 773 ALA B N 1
ATOM 12435 C CA . ALA B 1 773 ? -5.383 -47.5 -13.328 1 78.75 773 ALA B CA 1
ATOM 12436 C C . ALA B 1 773 ? -4.148 -48.375 -13.125 1 78.75 773 ALA B C 1
ATOM 12438 O O . ALA B 1 773 ? -4.219 -49.438 -12.484 1 78.75 773 ALA B O 1
ATOM 12439 N N . ILE B 1 774 ? -3.08 -47.969 -13.781 1 84.06 774 ILE B N 1
ATOM 12440 C CA . ILE B 1 774 ? -1.791 -48.656 -13.625 1 84.06 774 ILE B CA 1
ATOM 12441 C C . ILE B 1 774 ? -0.93 -47.875 -12.633 1 84.06 774 ILE B C 1
ATOM 12443 O O . ILE B 1 774 ? -0.816 -46.656 -12.719 1 84.06 774 ILE B O 1
ATOM 12447 N N . VAL B 1 775 ? -0.422 -48.594 -11.648 1 83.69 775 VAL B N 1
ATOM 12448 C CA . VAL B 1 775 ? 0.36 -47.938 -10.602 1 83.69 775 VAL B CA 1
ATOM 12449 C C . VAL B 1 775 ? 1.758 -48.562 -10.547 1 83.69 775 VAL B C 1
ATOM 12451 O O . VAL B 1 775 ? 1.925 -49.75 -10.773 1 83.69 775 VAL B O 1
ATOM 12454 N N . GLY B 1 776 ? 2.76 -47.719 -10.227 1 79.38 776 GLY B N 1
ATOM 12455 C CA . GLY B 1 776 ? 4.129 -48.188 -10.055 1 79.38 776 GLY B CA 1
ATOM 12456 C C . GLY B 1 776 ? 4.926 -48.156 -11.344 1 79.38 776 GLY B C 1
ATOM 12457 O O . GLY B 1 776 ? 6.113 -48.5 -11.352 1 79.38 776 GLY B O 1
ATOM 12458 N N . ASP B 1 777 ? 4.355 -47.812 -12.398 1 80.19 777 ASP B N 1
ATOM 12459 C CA . ASP B 1 777 ? 4.98 -47.906 -13.711 1 80.19 777 ASP B CA 1
ATOM 12460 C C . ASP B 1 777 ? 6.137 -46.906 -13.836 1 80.19 777 ASP B C 1
ATOM 12462 O O . ASP B 1 777 ? 7.188 -47.25 -14.391 1 80.19 777 ASP B O 1
ATOM 12466 N N . THR B 1 778 ? 5.938 -45.719 -13.281 1 76.25 778 THR B N 1
ATOM 12467 C CA . THR B 1 778 ? 6.98 -44.719 -13.398 1 76.25 778 THR B CA 1
ATOM 12468 C C . THR B 1 778 ? 8.242 -45.156 -12.672 1 76.25 778 THR B C 1
ATOM 12470 O O . THR B 1 778 ? 9.336 -45.125 -13.242 1 76.25 778 THR B O 1
ATOM 12473 N N . ALA B 1 779 ? 8.094 -45.562 -11.438 1 75.88 779 ALA B N 1
ATOM 12474 C CA . ALA B 1 779 ? 9.25 -46 -10.664 1 75.88 779 ALA B CA 1
ATOM 12475 C C . ALA B 1 779 ? 9.859 -47.25 -11.242 1 75.88 779 ALA B C 1
ATOM 12477 O O . ALA B 1 779 ? 11.078 -47.438 -11.227 1 75.88 779 ALA B O 1
ATOM 12478 N N . PHE B 1 780 ? 9.055 -48.125 -11.695 1 81.06 780 PHE B N 1
ATOM 12479 C CA . PHE B 1 780 ? 9.469 -49.438 -12.25 1 81.06 780 PHE B CA 1
ATOM 12480 C C . PHE B 1 780 ? 10.414 -49.219 -13.43 1 81.06 780 PHE B C 1
ATOM 12482 O O . PHE B 1 780 ? 11.516 -49.781 -13.453 1 81.06 780 PHE B O 1
ATOM 12489 N N . PHE B 1 781 ? 10.07 -48.375 -14.312 1 77.44 781 PHE B N 1
ATOM 12490 C CA . PHE B 1 781 ? 10.852 -48.219 -15.539 1 77.44 781 PHE B CA 1
ATOM 12491 C C . PHE B 1 781 ? 11.969 -47.219 -15.344 1 77.44 781 PHE B C 1
ATOM 12493 O O . PHE B 1 781 ? 12.961 -47.219 -16.062 1 77.44 781 PHE B O 1
ATOM 12500 N N . ALA B 1 782 ? 11.742 -46.312 -14.43 1 71.94 782 ALA B N 1
ATOM 12501 C CA . ALA B 1 782 ? 12.82 -45.375 -14.109 1 71.94 782 ALA B CA 1
ATOM 12502 C C . ALA B 1 782 ? 13.875 -46.031 -13.234 1 71.94 782 ALA B C 1
ATOM 12504 O O . ALA B 1 782 ? 14.953 -45.469 -13.016 1 71.94 782 ALA B O 1
ATOM 12505 N N . CYS B 1 783 ? 13.617 -47.219 -12.766 1 70.81 783 CYS B N 1
ATOM 12506 C CA . CYS B 1 783 ? 14.5 -47.969 -11.883 1 70.81 783 CYS B CA 1
ATOM 12507 C C . CYS B 1 783 ? 14.828 -47.156 -10.625 1 70.81 783 CYS B C 1
ATOM 12509 O O . CYS B 1 783 ? 15.992 -47.031 -10.242 1 70.81 783 CYS B O 1
ATOM 12511 N N . HIS B 1 784 ? 13.828 -46.469 -10.211 1 70.06 784 HIS B N 1
ATOM 12512 C CA . HIS B 1 784 ? 13.922 -45.719 -8.961 1 70.06 784 HIS B CA 1
ATOM 12513 C C . HIS B 1 784 ? 13.062 -46.375 -7.875 1 70.06 784 HIS B C 1
ATOM 12515 O O . HIS B 1 784 ? 12.242 -47.25 -8.164 1 70.06 784 HIS B O 1
ATOM 12521 N N . SER B 1 785 ? 13.445 -46 -6.711 1 73.5 785 SER B N 1
ATOM 12522 C CA . SER B 1 785 ? 12.594 -46.469 -5.613 1 73.5 785 SER B CA 1
ATOM 12523 C C . SER B 1 785 ? 11.234 -45.781 -5.652 1 73.5 785 SER B C 1
ATOM 12525 O O . SER B 1 785 ? 11.078 -44.719 -6.277 1 73.5 785 SER B O 1
ATOM 12527 N N . CYS B 1 786 ? 10.273 -46.531 -5.129 1 71.81 786 CYS B N 1
ATOM 12528 C CA . CYS B 1 786 ? 8.938 -45.938 -5.07 1 71.81 786 CYS B CA 1
ATOM 12529 C C . CYS B 1 786 ? 8.953 -44.625 -4.316 1 71.81 786 CYS B C 1
ATOM 12531 O O . CYS B 1 786 ? 9.547 -44.531 -3.238 1 71.81 786 CYS B O 1
ATOM 12533 N N . GLY B 1 787 ? 8.484 -43.594 -4.961 1 64.56 787 GLY B N 1
ATOM 12534 C CA . GLY B 1 787 ? 8.523 -42.25 -4.371 1 64.56 787 GLY B CA 1
ATOM 12535 C C . GLY B 1 787 ? 7.32 -41.969 -3.496 1 64.56 787 GLY B C 1
ATOM 12536 O O . GLY B 1 787 ? 7.305 -40.969 -2.773 1 64.56 787 GLY B O 1
ATOM 12537 N N . LEU B 1 788 ? 6.305 -42.812 -3.527 1 74.44 788 LEU B N 1
ATOM 12538 C CA . LEU B 1 788 ? 5.059 -42.562 -2.812 1 74.44 788 LEU B CA 1
ATOM 12539 C C . LEU B 1 788 ? 4.582 -43.812 -2.094 1 74.44 788 LEU B C 1
ATOM 12541 O O . LEU B 1 788 ? 5.086 -44.906 -2.35 1 74.44 788 LEU B O 1
ATOM 12545 N N . ASP B 1 789 ? 3.701 -43.594 -1.132 1 76.31 789 ASP B N 1
ATOM 12546 C CA . ASP B 1 789 ? 2.994 -44.719 -0.512 1 76.31 789 ASP B CA 1
ATOM 12547 C C . ASP B 1 789 ? 1.685 -45 -1.239 1 76.31 789 ASP B C 1
ATOM 12549 O O . ASP B 1 789 ? 0.994 -44.094 -1.681 1 76.31 789 ASP B O 1
ATOM 12553 N N . ALA B 1 790 ? 1.469 -46.188 -1.492 1 84.06 790 ALA B N 1
ATOM 12554 C CA . ALA B 1 790 ? 0.19 -46.625 -2.062 1 84.06 790 ALA B CA 1
ATOM 12555 C C . ALA B 1 790 ? -0.521 -47.625 -1.152 1 84.06 790 ALA B C 1
ATOM 12557 O O . ALA B 1 790 ? 0.061 -48.625 -0.757 1 84.06 790 ALA B O 1
ATOM 12558 N N . PHE B 1 791 ? -1.721 -47.344 -0.733 1 85.62 791 PHE B N 1
ATOM 12559 C CA . PHE B 1 791 ? -2.473 -48.25 0.123 1 85.62 791 PHE B CA 1
ATOM 12560 C C . PHE B 1 791 ? -3.934 -48.312 -0.306 1 85.62 791 PHE B C 1
ATOM 12562 O O . PHE B 1 791 ? -4.418 -47.406 -1.009 1 85.62 791 PHE B O 1
ATOM 12569 N N . ALA B 1 792 ? -4.562 -49.406 0.057 1 86.75 792 ALA B N 1
ATOM 12570 C CA . ALA B 1 792 ? -5.953 -49.625 -0.325 1 86.75 792 ALA B CA 1
ATOM 12571 C C . ALA B 1 792 ? -6.898 -48.719 0.447 1 86.75 792 ALA B C 1
ATOM 12573 O O . ALA B 1 792 ? -6.859 -48.656 1.679 1 86.75 792 ALA B O 1
ATOM 12574 N N . ALA B 1 793 ? -7.621 -47.875 -0.275 1 77.56 793 ALA B N 1
ATOM 12575 C CA . ALA B 1 793 ? -8.531 -46.906 0.313 1 77.56 793 ALA B CA 1
ATOM 12576 C C . ALA B 1 793 ? -9.891 -47.531 0.612 1 77.56 793 ALA B C 1
ATOM 12578 O O . ALA B 1 793 ? -10.625 -47.031 1.474 1 77.56 793 ALA B O 1
ATOM 12579 N N . SER B 1 794 ? -10.336 -48.469 -0.156 1 73.69 794 SER B N 1
ATOM 12580 C CA . SER B 1 794 ? -11.664 -49.062 0.024 1 73.69 794 SER B CA 1
ATOM 12581 C C . SER B 1 794 ? -11.594 -50.562 0.24 1 73.69 794 SER B C 1
ATOM 12583 O O . SER B 1 794 ? -10.562 -51.188 -0.04 1 73.69 794 SER B O 1
ATOM 12585 N N . GLY B 1 795 ? -12.656 -51.156 0.898 1 70.06 795 GLY B N 1
ATOM 12586 C CA . GLY B 1 795 ? -12.773 -52.594 1.062 1 70.06 795 GLY B CA 1
ATOM 12587 C C . GLY B 1 795 ? -12.914 -53.344 -0.253 1 70.06 795 GLY B C 1
ATOM 12588 O O . GLY B 1 795 ? -13.516 -52.812 -1.2 1 70.06 795 GLY B O 1
ATOM 12589 N N . GLY B 1 796 ? -12.305 -54.5 -0.327 1 77.19 796 GLY B N 1
ATOM 12590 C CA . GLY B 1 796 ? -12.414 -55.344 -1.509 1 77.19 796 GLY B CA 1
ATOM 12591 C C . GLY B 1 796 ? -11.516 -54.875 -2.646 1 77.19 796 GLY B C 1
ATOM 12592 O O . GLY B 1 796 ? -11.883 -55 -3.818 1 77.19 796 GLY B O 1
ATOM 12593 N N . CYS B 1 797 ? -10.383 -54.312 -2.332 1 86.81 797 CYS B N 1
ATOM 12594 C CA . CYS B 1 797 ? -9.445 -53.875 -3.359 1 86.81 797 CYS B CA 1
ATOM 12595 C C . CYS B 1 797 ? -8.641 -55.062 -3.904 1 86.81 797 CYS B C 1
ATOM 12597 O O . CYS B 1 797 ? -8.047 -55.812 -3.137 1 86.81 797 CYS B O 1
ATOM 12599 N N . THR B 1 798 ? -8.844 -55.375 -5.16 1 91.31 798 THR B N 1
ATOM 12600 C CA . THR B 1 798 ? -8.07 -56.406 -5.852 1 91.31 798 THR B CA 1
ATOM 12601 C C . THR B 1 798 ? -7.148 -55.781 -6.895 1 91.31 798 THR B C 1
ATOM 12603 O O . THR B 1 798 ? -7.562 -54.875 -7.648 1 91.31 798 THR B O 1
ATOM 12606 N N . VAL B 1 799 ? -5.895 -56.125 -6.855 1 92.69 799 VAL B N 1
ATOM 12607 C CA . VAL B 1 799 ? -4.918 -55.594 -7.801 1 92.69 799 VAL B CA 1
ATOM 12608 C C . VAL B 1 799 ? -4.18 -56.75 -8.477 1 92.69 799 VAL B C 1
ATOM 12610 O O . VAL B 1 799 ? -3.936 -57.781 -7.859 1 92.69 799 VAL B O 1
ATOM 12613 N N . PHE B 1 800 ? -3.979 -56.688 -9.773 1 94.19 800 PHE B N 1
ATOM 12614 C CA . PHE B 1 800 ? -3.125 -57.594 -10.508 1 94.19 800 PHE B CA 1
ATOM 12615 C C . PHE B 1 800 ? -1.673 -57.156 -10.477 1 94.19 800 PHE B C 1
ATOM 12617 O O . PHE B 1 800 ? -1.382 -55.969 -10.727 1 94.19 800 PHE B O 1
ATOM 12624 N N . ARG B 1 801 ? -0.787 -57.969 -10.07 1 94.5 801 ARG B N 1
ATOM 12625 C CA . ARG B 1 801 ? 0.625 -57.625 -9.922 1 94.5 801 ARG B CA 1
ATOM 12626 C C . ARG B 1 801 ? 1.491 -58.469 -10.852 1 94.5 801 ARG B C 1
ATOM 12628 O O . ARG B 1 801 ? 1.271 -59.656 -10.992 1 94.5 801 ARG B O 1
ATOM 12635 N N . ILE B 1 802 ? 2.422 -57.875 -11.539 1 93.69 802 ILE B N 1
ATOM 12636 C CA . ILE B 1 802 ? 3.451 -58.562 -12.289 1 93.69 802 ILE B CA 1
ATOM 12637 C C . ILE B 1 802 ? 4.832 -58.125 -11.82 1 93.69 802 ILE B C 1
ATOM 12639 O O . ILE B 1 802 ? 5.129 -56.938 -11.797 1 93.69 802 ILE B O 1
ATOM 12643 N N . SER B 1 803 ? 5.625 -59.062 -11.289 1 90.69 803 SER B N 1
ATOM 12644 C CA . SER B 1 803 ? 6.965 -58.75 -10.797 1 90.69 803 SER B CA 1
ATOM 12645 C C . SER B 1 803 ? 7.949 -58.562 -11.945 1 90.69 803 SER B C 1
ATOM 12647 O O . SER B 1 803 ? 7.691 -59 -13.07 1 90.69 803 SER B O 1
ATOM 12649 N N . ARG B 1 804 ? 9.016 -57.875 -11.625 1 88.5 804 ARG B N 1
ATOM 12650 C CA . ARG B 1 804 ? 10.055 -57.656 -12.617 1 88.5 804 ARG B CA 1
ATOM 12651 C C . ARG B 1 804 ? 10.617 -58.969 -13.141 1 88.5 804 ARG B C 1
ATOM 12653 O O . ARG B 1 804 ? 10.859 -59.094 -14.336 1 88.5 804 ARG B O 1
ATOM 12660 N N . ARG B 1 805 ? 10.828 -59.906 -12.242 1 86.31 805 ARG B N 1
ATOM 12661 C CA . ARG B 1 805 ? 11.359 -61.219 -12.625 1 86.31 805 ARG B CA 1
ATOM 12662 C C . ARG B 1 805 ? 10.438 -61.906 -13.625 1 86.31 805 ARG B C 1
ATOM 12664 O O . ARG B 1 805 ? 10.898 -62.438 -14.641 1 86.31 805 ARG B O 1
ATOM 12671 N N . ARG B 1 806 ? 9.203 -61.844 -13.305 1 89.81 806 ARG B N 1
ATOM 12672 C CA . ARG B 1 806 ? 8.234 -62.5 -14.18 1 89.81 806 ARG B CA 1
ATOM 12673 C C . ARG B 1 806 ? 8.172 -61.812 -15.531 1 89.81 806 ARG B C 1
ATOM 12675 O O . ARG B 1 806 ? 8.023 -62.469 -16.562 1 89.81 806 ARG B O 1
ATOM 12682 N N . LEU B 1 807 ? 8.234 -60.531 -15.516 1 89.69 807 LEU B N 1
ATOM 12683 C CA . LEU B 1 807 ? 8.203 -59.781 -16.766 1 89.69 807 LEU B CA 1
ATOM 12684 C C . LEU B 1 807 ? 9.43 -60.094 -17.625 1 89.69 807 LEU B C 1
ATOM 12686 O O . LEU B 1 807 ? 9.312 -60.219 -18.844 1 89.69 807 LEU B O 1
ATOM 12690 N N . GLU B 1 808 ? 10.539 -60.219 -17.031 1 84.38 808 GLU B N 1
ATOM 12691 C CA . GLU B 1 808 ? 11.766 -60.531 -17.766 1 84.38 808 GLU B CA 1
ATOM 12692 C C . GLU B 1 808 ? 11.703 -61.938 -18.359 1 84.38 808 GLU B C 1
ATOM 12694 O O . GLU B 1 808 ? 12.188 -62.156 -19.469 1 84.38 808 GLU B O 1
ATOM 12699 N N . GLU B 1 809 ? 11.125 -62.781 -17.594 1 87.62 809 GLU B N 1
ATOM 12700 C CA . GLU B 1 809 ? 10.938 -64.125 -18.109 1 87.62 809 GLU B CA 1
ATOM 12701 C C . GLU B 1 809 ? 9.992 -64.188 -19.297 1 87.62 809 GLU B C 1
ATOM 12703 O O . GLU B 1 809 ? 10.219 -64.875 -20.266 1 87.62 809 GLU B O 1
ATOM 12708 N N . LEU B 1 810 ? 9.062 -63.375 -19.141 1 89.88 810 LEU B N 1
ATOM 12709 C CA . LEU B 1 810 ? 8.07 -63.281 -20.203 1 89.88 810 LEU B CA 1
ATOM 12710 C C . LEU B 1 810 ? 8.664 -62.656 -21.453 1 89.88 810 LEU B C 1
ATOM 12712 O O . LEU B 1 810 ? 8.25 -62.969 -22.578 1 89.88 810 LEU B O 1
ATOM 12716 N N . GLU B 1 811 ? 9.57 -61.75 -21.297 1 87.31 811 GLU B N 1
ATOM 12717 C CA . GLU B 1 811 ? 10.234 -61.125 -22.438 1 87.31 811 GLU B CA 1
ATOM 12718 C C . GLU B 1 811 ? 10.93 -62.156 -23.312 1 87.31 811 GLU B C 1
ATOM 12720 O O . GLU B 1 811 ? 11.031 -61.969 -24.531 1 87.31 811 GLU B O 1
ATOM 12725 N N . LEU B 1 812 ? 11.344 -63.219 -22.688 1 83.88 812 LEU B N 1
ATOM 12726 C CA . LEU B 1 812 ? 12.062 -64.25 -23.406 1 83.88 812 LEU B CA 1
ATOM 12727 C C . LEU B 1 812 ? 11.102 -65.312 -23.922 1 83.88 812 LEU B C 1
ATOM 12729 O O . LEU B 1 812 ? 11.234 -65.812 -25.062 1 83.88 812 LEU B O 1
ATOM 12733 N N . SER B 1 813 ? 10.055 -65.625 -23.125 1 87.44 813 SER B N 1
ATOM 12734 C CA . SER B 1 813 ? 9.172 -66.75 -23.453 1 87.44 813 SER B CA 1
ATOM 12735 C C . SER B 1 813 ? 8.055 -66.312 -24.391 1 87.44 813 SER B C 1
ATOM 12737 O O . SER B 1 813 ? 7.715 -67.062 -25.328 1 87.44 813 SER B O 1
ATOM 12739 N N . ASN B 1 814 ? 7.48 -65.25 -24.156 1 91.38 814 ASN B N 1
ATOM 12740 C CA . ASN B 1 814 ? 6.363 -64.75 -24.953 1 91.38 814 ASN B CA 1
ATOM 12741 C C . ASN B 1 814 ? 6.477 -63.25 -25.203 1 91.38 814 ASN B C 1
ATOM 12743 O O . ASN B 1 814 ? 5.695 -62.469 -24.656 1 91.38 814 ASN B O 1
ATOM 12747 N N . PRO B 1 815 ? 7.34 -62.906 -26.141 1 90.62 815 PRO B N 1
ATOM 12748 C CA . PRO B 1 815 ? 7.57 -61.469 -26.391 1 90.62 815 PRO B CA 1
ATOM 12749 C C . PRO B 1 815 ? 6.32 -60.75 -26.891 1 90.62 815 PRO B C 1
ATOM 12751 O O . PRO B 1 815 ? 6.148 -59.562 -26.641 1 90.62 815 PRO B O 1
ATOM 12754 N N . SER B 1 816 ? 5.445 -61.406 -27.562 1 89.19 816 SER B N 1
ATOM 12755 C CA . SER B 1 816 ? 4.234 -60.75 -28.078 1 89.19 816 SER B CA 1
ATOM 12756 C C . SER B 1 816 ? 3.338 -60.281 -26.953 1 89.19 816 SER B C 1
ATOM 12758 O O . SER B 1 816 ? 2.725 -59.219 -27.047 1 89.19 816 SER B O 1
ATOM 12760 N N . ALA B 1 817 ? 3.285 -61.031 -25.953 1 91.62 817 ALA B N 1
ATOM 12761 C CA . ALA B 1 817 ? 2.498 -60.656 -24.781 1 91.62 817 ALA B CA 1
ATOM 12762 C C . ALA B 1 817 ? 3.104 -59.406 -24.109 1 91.62 817 ALA B C 1
ATOM 12764 O O . ALA B 1 817 ? 2.377 -58.531 -23.641 1 91.62 817 ALA B O 1
ATOM 12765 N N . VAL B 1 818 ? 4.336 -59.375 -24.062 1 91.69 818 VAL B N 1
ATOM 12766 C CA . VAL B 1 818 ? 5.031 -58.281 -23.422 1 91.69 818 VAL B CA 1
ATOM 12767 C C . VAL B 1 818 ? 4.844 -57 -24.25 1 91.69 818 VAL B C 1
ATOM 12769 O O . VAL B 1 818 ? 4.742 -55.906 -23.688 1 91.69 818 VAL B O 1
ATOM 12772 N N . VAL B 1 819 ? 4.82 -57.125 -25.484 1 90.38 819 VAL B N 1
ATOM 12773 C CA . VAL B 1 819 ? 4.594 -56 -26.375 1 90.38 819 VAL B CA 1
ATOM 12774 C C . VAL B 1 819 ? 3.254 -55.344 -26.047 1 90.38 819 VAL B C 1
ATOM 12776 O O . VAL B 1 819 ? 3.15 -54.125 -26 1 90.38 819 VAL B O 1
ATOM 12779 N N . LEU B 1 820 ? 2.289 -56.125 -25.875 1 89.06 820 LEU B N 1
ATOM 12780 C CA . LEU B 1 820 ? 0.975 -55.594 -25.531 1 89.06 820 LEU B CA 1
ATOM 12781 C C . LEU B 1 820 ? 1.018 -54.875 -24.188 1 89.06 820 LEU B C 1
ATOM 12783 O O . LEU B 1 820 ? 0.465 -53.781 -24.031 1 89.06 820 LEU B O 1
ATOM 12787 N N . LEU B 1 821 ? 1.586 -55.469 -23.234 1 91 821 LEU B N 1
ATOM 12788 C CA . LEU B 1 821 ? 1.673 -54.875 -21.906 1 91 821 LEU B CA 1
ATOM 12789 C C . LEU B 1 821 ? 2.383 -53.531 -21.969 1 91 821 LEU B C 1
ATOM 12791 O O . LEU B 1 821 ? 1.929 -52.562 -21.359 1 91 821 LEU B O 1
ATOM 12795 N N . GLN B 1 822 ? 3.455 -53.5 -22.609 1 89.62 822 GLN B N 1
ATOM 12796 C CA . GLN B 1 822 ? 4.211 -52.25 -22.719 1 89.62 822 GLN B CA 1
ATOM 12797 C C . GLN B 1 822 ? 3.416 -51.188 -23.469 1 89.62 822 GLN B C 1
ATOM 12799 O O . GLN B 1 822 ? 3.514 -50 -23.172 1 89.62 822 GLN B O 1
ATOM 12804 N N . LYS B 1 823 ? 2.684 -51.562 -24.406 1 87.12 823 LYS B N 1
ATOM 12805 C CA . LYS B 1 823 ? 1.809 -50.656 -25.125 1 87.12 823 LYS B CA 1
ATOM 12806 C C . LYS B 1 823 ? 0.779 -50.031 -24.203 1 87.12 823 LYS B C 1
ATOM 12808 O O . LYS B 1 823 ? 0.492 -48.844 -24.297 1 87.12 823 LYS B O 1
ATOM 12813 N N . VAL B 1 824 ? 0.26 -50.844 -23.422 1 86.75 824 VAL B N 1
ATOM 12814 C CA . VAL B 1 824 ? -0.724 -50.406 -22.453 1 86.75 824 VAL B CA 1
ATOM 12815 C C . VAL B 1 824 ? -0.085 -49.375 -21.516 1 86.75 824 VAL B C 1
ATOM 12817 O O . VAL B 1 824 ? -0.666 -48.312 -21.234 1 86.75 824 VAL B O 1
ATOM 12820 N N . ILE B 1 825 ? 1.038 -49.656 -21.031 1 87.38 825 ILE B N 1
ATOM 12821 C CA . ILE B 1 825 ? 1.732 -48.781 -20.094 1 87.38 825 ILE B CA 1
ATOM 12822 C C . ILE B 1 825 ? 2.121 -47.5 -20.781 1 87.38 825 ILE B C 1
ATOM 12824 O O . ILE B 1 825 ? 2.014 -46.406 -20.203 1 87.38 825 ILE B O 1
ATOM 12828 N N . LEU B 1 826 ? 2.6 -47.562 -21.906 1 86.75 826 LEU B N 1
ATOM 12829 C CA . LEU B 1 826 ? 2.979 -46.406 -22.672 1 86.75 826 LEU B CA 1
ATOM 12830 C C . LEU B 1 826 ? 1.78 -45.469 -22.891 1 86.75 826 LEU B C 1
ATOM 12832 O O . LEU B 1 826 ? 1.899 -44.25 -22.781 1 86.75 826 LEU B O 1
ATOM 12836 N N . ARG B 1 827 ? 0.695 -45.969 -23.156 1 79.56 827 ARG B N 1
ATOM 12837 C CA . ARG B 1 827 ? -0.522 -45.188 -23.344 1 79.56 827 ARG B CA 1
ATOM 12838 C C . ARG B 1 827 ? -0.934 -44.5 -22.047 1 79.56 827 ARG B C 1
ATOM 12840 O O . ARG B 1 827 ? -1.374 -43.344 -22.047 1 79.56 827 ARG B O 1
ATOM 12847 N N . ASP B 1 828 ? -0.833 -45.219 -21.109 1 77.56 828 ASP B N 1
ATOM 12848 C CA . ASP B 1 828 ? -1.168 -44.656 -19.797 1 77.56 828 ASP B CA 1
ATOM 12849 C C . ASP B 1 828 ? -0.247 -43.5 -19.453 1 77.56 828 ASP B C 1
ATOM 12851 O O . ASP B 1 828 ? -0.712 -42.438 -19.031 1 77.56 828 ASP B O 1
ATOM 12855 N N . LEU B 1 829 ? 0.995 -43.688 -19.594 1 75.75 829 LEU B N 1
ATOM 12856 C CA . LEU B 1 829 ? 1.991 -42.656 -19.25 1 75.75 829 LEU B CA 1
ATOM 12857 C C . LEU B 1 829 ? 1.854 -41.438 -20.141 1 75.75 829 LEU B C 1
ATOM 12859 O O . LEU B 1 829 ? 1.993 -40.312 -19.672 1 75.75 829 LEU B O 1
ATOM 12863 N N . THR B 1 830 ? 1.672 -41.594 -21.344 1 75.25 830 THR B N 1
ATOM 12864 C CA . THR B 1 830 ? 1.577 -40.5 -22.266 1 75.25 830 THR B CA 1
ATOM 12865 C C . THR B 1 830 ? 0.297 -39.688 -22.031 1 75.25 830 THR B C 1
ATOM 12867 O O . THR B 1 830 ? 0.286 -38.469 -22.172 1 75.25 830 THR B O 1
ATOM 12870 N N . GLN B 1 831 ? -0.711 -40.344 -21.734 1 68.38 831 GLN B N 1
ATOM 12871 C CA . GLN B 1 831 ? -1.944 -39.656 -21.406 1 68.38 831 GLN B CA 1
ATOM 12872 C C . GLN B 1 831 ? -1.769 -38.781 -20.156 1 68.38 831 GLN B C 1
ATOM 12874 O O . GLN B 1 831 ? -2.307 -37.688 -20.078 1 68.38 831 GLN B O 1
ATOM 12879 N N . LEU B 1 832 ? -1.129 -39.312 -19.25 1 66.75 832 LEU B N 1
ATOM 12880 C CA . LEU B 1 832 ? -0.835 -38.531 -18.047 1 66.75 832 LEU B CA 1
ATOM 12881 C C . LEU B 1 832 ? -0 -37.312 -18.375 1 66.75 832 LEU B C 1
ATOM 12883 O O . LEU B 1 832 ? -0.204 -36.25 -17.781 1 66.75 832 LEU B O 1
ATOM 12887 N N . GLN B 1 833 ? 0.88 -37.469 -19.203 1 65.5 833 GLN B N 1
ATOM 12888 C CA . GLN B 1 833 ? 1.746 -36.375 -19.594 1 65.5 833 GLN B CA 1
ATOM 12889 C C . GLN B 1 833 ? 0.955 -35.281 -20.328 1 65.5 833 GLN B C 1
ATOM 12891 O O . GLN B 1 833 ? 1.176 -34.094 -20.094 1 65.5 833 GLN B O 1
ATOM 12896 N N . VAL B 1 834 ? 0.144 -35.719 -21.141 1 61.06 834 VAL B N 1
ATOM 12897 C CA . VAL B 1 834 ? -0.66 -34.75 -21.906 1 61.06 834 VAL B CA 1
ATOM 12898 C C . VAL B 1 834 ? -1.576 -34 -20.953 1 61.06 834 VAL B C 1
ATOM 12900 O O . VAL B 1 834 ? -1.797 -32.781 -21.141 1 61.06 834 VAL B O 1
ATOM 12903 N N . GLN B 1 835 ? -2.115 -34.719 -20.047 1 58.25 835 GLN B N 1
ATOM 12904 C CA . GLN B 1 835 ? -3.057 -34.094 -19.125 1 58.25 835 GLN B CA 1
ATOM 12905 C C . GLN B 1 835 ? -2.348 -33.094 -18.203 1 58.25 835 GLN B C 1
ATOM 12907 O O . GLN B 1 835 ? -2.9 -32.062 -17.859 1 58.25 835 GLN B O 1
ATOM 12912 N N . HIS B 1 836 ? -1.321 -33.469 -17.734 1 53.91 836 HIS B N 1
ATOM 12913 C CA . HIS B 1 836 ? -0.71 -32.656 -16.688 1 53.91 836 HIS B CA 1
ATOM 12914 C C . HIS B 1 836 ? 0.386 -31.75 -17.25 1 53.91 836 HIS B C 1
ATOM 12916 O O . HIS B 1 836 ? 0.676 -30.688 -16.688 1 53.91 836 HIS B O 1
ATOM 12922 N N . LEU B 1 837 ? 1.151 -32.344 -17.938 1 48 837 LEU B N 1
ATOM 12923 C CA . LEU B 1 837 ? 2.26 -31.562 -18.484 1 48 837 LEU B CA 1
ATOM 12924 C C . LEU B 1 837 ? 1.848 -30.859 -19.766 1 48 837 LEU B C 1
ATOM 12926 O O . LEU B 1 837 ? 2.494 -29.891 -20.188 1 48 837 LEU B O 1
ATOM 12930 N N . GLY B 1 838 ? 0.441 -30.797 -20.172 1 40.16 838 GLY B N 1
ATOM 12931 C CA . GLY B 1 838 ? 0.154 -30.297 -21.516 1 40.16 838 GLY B CA 1
ATOM 12932 C C . GLY B 1 838 ? 1.382 -30.219 -22.406 1 40.16 838 GLY B C 1
ATOM 12933 O O . GLY B 1 838 ? 2.512 -30.203 -21.906 1 40.16 838 GLY B O 1
ATOM 12934 N N . PRO B 1 839 ? 1.312 -30.609 -23.672 1 34.12 839 PRO B N 1
ATOM 12935 C CA . PRO B 1 839 ? 2.531 -30.391 -24.469 1 34.12 839 PRO B CA 1
ATOM 12936 C C . PRO B 1 839 ? 3.328 -29.172 -24 1 34.12 839 PRO B C 1
ATOM 12938 O O . PRO B 1 839 ? 4.562 -29.203 -24.016 1 34.12 839 PRO B O 1
ATOM 12941 N N . ILE B 1 840 ? 2.689 -28.062 -23.828 1 33.47 840 ILE B N 1
ATOM 12942 C CA . ILE B 1 840 ? 3.092 -26.672 -23.688 1 33.47 840 ILE B CA 1
ATOM 12943 C C . ILE B 1 840 ? 3.424 -26.375 -22.234 1 33.47 840 ILE B C 1
ATOM 12945 O O . ILE B 1 840 ? 4.152 -25.422 -21.938 1 33.47 840 ILE B O 1
ATOM 12949 N N . GLN B 1 841 ? 2.721 -26.906 -21.266 1 36 841 GLN B N 1
ATOM 12950 C CA . GLN B 1 841 ? 2.729 -26.406 -19.891 1 36 841 GLN B CA 1
ATOM 12951 C C . GLN B 1 841 ? 4.047 -26.734 -19.203 1 36 841 GLN B C 1
ATOM 12953 O O . GLN B 1 841 ? 4.367 -26.141 -18.156 1 36 841 GLN B O 1
ATOM 12958 N N . ALA B 1 842 ? 4.656 -27.812 -19.406 1 32.34 842 ALA B N 1
ATOM 12959 C CA . ALA B 1 842 ? 6.074 -27.875 -19.062 1 32.34 842 ALA B CA 1
ATOM 12960 C C . ALA B 1 842 ? 6.785 -26.578 -19.422 1 32.34 842 ALA B C 1
ATOM 12962 O O . ALA B 1 842 ? 7.766 -26.203 -18.781 1 32.34 842 ALA B O 1
ATOM 12963 N N . CYS B 1 843 ? 6.367 -26.031 -20.453 1 30.61 843 CYS B N 1
ATOM 12964 C CA . CYS B 1 843 ? 6.859 -24.75 -20.938 1 30.61 843 CYS B CA 1
ATOM 12965 C C . CYS B 1 843 ? 6.312 -23.594 -20.109 1 30.61 843 CYS B C 1
ATOM 12967 O O . CYS B 1 843 ? 6.957 -22.547 -20 1 30.61 843 CYS B O 1
ATOM 12969 N N . SER B 1 844 ? 5.07 -23.594 -19.672 1 31.38 844 SER B N 1
ATOM 12970 C CA . SER B 1 844 ? 4.387 -22.469 -19.047 1 31.38 844 SER B CA 1
ATOM 12971 C C . SER B 1 844 ? 4.844 -22.266 -17.609 1 31.38 844 SER B C 1
ATOM 12973 O O . SER B 1 844 ? 4.688 -21.172 -17.047 1 31.38 844 SER B O 1
ATOM 12975 N N . ARG B 1 845 ? 5.004 -23.297 -16.766 1 31.55 845 ARG B N 1
ATOM 12976 C CA . ARG B 1 845 ? 5.465 -23.062 -15.406 1 31.55 845 ARG B CA 1
ATOM 12977 C C . ARG B 1 845 ? 6.805 -22.328 -15.398 1 31.55 845 ARG B C 1
ATOM 12979 O O . ARG B 1 845 ? 7.266 -21.875 -14.344 1 31.55 845 ARG B O 1
ATOM 12986 N N . LEU B 1 846 ? 7.621 -22.547 -16.438 1 28.7 846 LEU B N 1
ATOM 12987 C CA . LEU B 1 846 ? 8.906 -21.859 -16.531 1 28.7 846 LEU B CA 1
ATOM 12988 C C . LEU B 1 846 ? 8.719 -20.422 -17 1 28.7 846 LEU B C 1
ATOM 12990 O O . LEU B 1 846 ? 9.695 -19.719 -17.281 1 28.7 846 LEU B O 1
ATOM 12994 N N . LYS B 1 847 ? 7.586 -20.016 -17.453 1 29.44 847 LYS B N 1
ATOM 12995 C CA . LYS B 1 847 ? 7.48 -18.578 -17.703 1 29.44 847 LYS B CA 1
ATOM 12996 C C . LYS B 1 847 ? 7.297 -17.812 -16.391 1 29.44 847 LYS B C 1
ATOM 12998 O O . LYS B 1 847 ? 6.461 -18.172 -15.562 1 29.44 847 LYS B O 1
#

Radius of gyration: 42.76 Å; Cα contacts (8 Å, |Δi|>4): 2854; chains: 2; bounding box: 128×117×81 Å

Organism: Polarella glacialis (NCBI:txid89957)

Sequence (1694 aa):
METLLSDGFIRHASVEGGDEWRETCAQKSGSNPREAFWGKNHFVGFIYGVINLVVCVPTLVSYTHIVFTGTQFESVMPELVKLYFLSSAIIQGVLTLYSTIAFSIGQVQDVGLIFLAGMVRNVVEWSREQISEHGEVLKPALPLSEVVATSLWQCATSTFVVGLAMICIGRLKLGEYVKMLPLPVVGGYLSYIGFFCLAAGLSIGLGRPVSGPQSMLEALQDSQSARVWQLVFMTAAMLFAHFRVKHFLGMPAVLLLLPLLFFAATAALGYSVEECRVAGWLPAAPAARSIPVSGESGLAQRIFVDLDLERFVQILDPRAVHWHFLPRQFISVVGLTILVTFGSSLDIAAIQAELGGQKLDYNGELEAIGIANLVSGLAGGATGSYIFSQTIFSAKRGVQSRWNGIVVFVGEFSLFLVPLDVLQFLPTSYIGGTMCLFGIDIMNDWLVSSRHLMSRLEYLILWFTFVITMCLTSVETFGVIEGIAFGSVASSFAFAINYAQTSDVREFVSATSSVVRPWKERQVLSSLQNSILAVSLHSFAFFGASMHMTKGIESQAEEQGARFVCLDFGRLSGIDATAADQIRMLVVQLEQGGRQVLLSSLRSSTVRRLLAAHSVVIPGSISRPVFQSLDQSLKWCEAKLLERWLPSNPLSISNIERPLTELLLQYVEGFGHSTGADGRPSPSSNDVAAARALVPHFDRLELNVGDYLFRQQDPADALFIVAAGGLRLTCPANYEKSHGTSRAQVAWVDTGHSRERSPSDASEHEEAIGVGAIVGDTAFFACHSCGLDAFAASGGCTVFRISRRRLEELELSNPSAVVLLQKVILRDLTQLQVQHLGPIQACSRLKMETLLSDGFIRHASVEGGDEWRETCAQKSGSNPREAFWGKNHFVGFIYGVINLVVCVPTLVSYTHIVFTGTQFESVMPELVKLYFLSSAIIQGVLTLYSTIAFSIGQVQDVGLIFLAGMVRNVVEWSREQISEHGEVLKPALPLSEVVATSLWQCATSTFVVGLAMICIGRLKLGEYVKMLPLPVVGGYLSYIGFFCLAAGLSIGLGRPVSGPQSMLEALQDSQSARVWQLVFMTAAMLFAHFRVKHFLGMPAVLLLLPLLFFAATAALGYSVEECRVAGWLPAAPAARSIPVSGESGLAQRIFVDLDLERFVQILDPRAVHWHFLPRQFISVVGLTILVTFGSSLDIAAIQAELGGQKLDYNGELEAIGIANLVSGLAGGATGSYIFSQTIFSAKRGVQSRWNGIVVFVGEFSLFLVPLDVLQFLPTSYIGGTMCLFGIDIMNDWLVSSRHLMSRLEYLILWFTFVITMCLTSVETFGVIEGIAFGSVASSFAFAINYAQTSDVREFVSATSSVVRPWKERQVLSSLQNSILAVSLHSFAFFGASMHMTKGIESQAEEQGARFVCLDFGRLSGIDATAADQIRMLVVQLEQGGRQVLLSSLRSSTVRRLLAAHSVVIPGSISRPVFQSLDQSLKWCEAKLLERWLPSNPLSISNIERPLTELLLQYVEGFGHSTGADGRPSPSSNDVAAARALVPHFDRLELNVGDYLFRQQDPADALFIVAAGGLRLTCPANYEKSHGTSRAQVAWVDTGHSRERSPSDASEHEEAIGVGAIVGDTAFFACHSCGLDAFAASGGCTVFRISRRRLEELELSNPSAVVLLQKVILRDLTQLQVQHLGPIQACSRLK

InterPro domains:
  IPR000595 Cyclic nucleotide-binding domain [PS50042] (706-730)
  IPR002645 STAS domain [PF01740] (530-610)
  IPR002645 STAS domain [PS50801] (522-637)
  IPR011547 SLC26A/SulP transporter domain [PF00916] (49-463)
  IPR014710 RmlC-like jelly roll fold [G3DSA:2.60.120.10] (685-837)
  IPR018490 Cyclic nucleotide-binding domain superfamily [SSF51206] (691-833)
  IPR036513 STAS domain superfamily [G3DSA:3.30.750.24] (520-641)
  IPR036513 STAS domain superfamily [SSF52091] (527-637)
  IPR052706 Membrane-associated Transporter-like [PTHR43310] (33-826)

Secondary structure (DSSP, 8-state):
--SSSTTTTTSS---TTHHHHHHHHT--TT--HHHHHHEE-HHHHHHHHHHHHHHHHHHHHHHHHHH--SGGGGGGHHHHHHHHHHHHHHHHHHHHHH-S-TT--EEE-HHHHHHHHHHHHHHHHHHS-EE-TTS-EEEPPPPHHHHHHHHHHHHHHHHHHHHHHHHHHHHTT-GGGGGGS-HHHHHHHHHHHHHHHHHHHHHHHHTS---SHHHHHHHHH-TT-HHHHHHHHHHHHHHHHHHH--STTHHHHHHHHHHHHHHHHHHHHT--HHHHHHHTSSPPP---------S---HHHHHT---THHHHHHHT-GGG--GGGGGGGHHHHHHHHHHHHHHHHHHHHHHHHHTTT----HHHHHHHHHHHHHHHHHTT---EEE-HHHHHHHHHTT-EETHHHHHHHHHHHHHHHS---GGGGS-HHHHHHHHHHHHHHHHIIIIIGGGGGS-HHHHHHHHHHHHHHHHHHHSTT--HHHHHHHHHHHHHHHHHHHHHHH---EEEE----S-B--HHHHHHHHHTGGGEEEEEEEEEE-HHHHHHHHHHHHHHHHHHT-SEEEEEEEEEEEE-HHHHHHHHHHHHHHHHTTPEEEEE----HHHHHHHHHTTSS-TT-SSS-EESSHHHHHHHHHHHHHHHH--S---SS--SPPPHHHHHHHHHTTTSS-B-TTSSBPPPHHHHHHHHHHGGGSEEEEE-TT-EEE-TT----EEEEEEES-EEEE--TTHHHHSSS----------SS-----GGGS---EEEE-TT-EESHHHHHHT----SEEEE-STTEEEEEEEHHHHHHHHHH-HHHHHHHHHHHHHHHHHHIIIIIHHHHHHHTT-/--S--TTTTTSS---TTHHHHHHHHT--TT--HHHHHHEE-HHHHHHHHHHHHHHHHHHHHHHHHHH--SGGGGGGHHHHHHHHHHHHHHHHHHHHHH-S-TT--EEE-HHHHHHHHHHHHHHHHHHS-EE-TTS-EEEPPPPHHHHHHHHHHHHHHHHHHHHHHHHHHHHTT-GGGGGGS-HHHHHHHHHHHHHHHHHHHHHHHHTS---SHHHHHHHHH-TT-HHHHHHHHHHHHHHHHHHH--STTHHHHHHHHHHHHHHHHHHHHT--HHHHHHHTSSPPP---------S---HHHHHT---THHHHHHHT-GGG--GGGGGGGHHHHHHHHHHHHHHHHHHHHHHHHHTTT----HHHHHHHHHHHHHHHHHTT---EEE-HHHHHHHHHTT-EETHHHHHHHHHHHHHHHS---GGGGS-HHHHHHHHHHHHHHHHIIIIIGGGGGS-HHHHHHHHHHHHHHHHHHHSTT--HHHHHHHHHHHHHHHHHHHHHHH---EEEE----S-B--HHHHHHHHHTGGGEEEEEEEEEE-HHHHHHHHHHHHHHHHHHT-SEEEEEEEEEEEE-HHHHHHHHHHHHHHHHTTPEEEEE----HHHHHHHHHTTSS-TT-SSS-EESSHHHHHHHHHHHHHHHH--S--S----SPPPHHHHHHHHHTTTSS-B-TTSSBPPPHHHHHHHHHHGGGSEEEEE-TT-EEE-TT----EEEEEEES-EEEE--TTHHHHSSS----------SS-----GGGS---EEEE-TT-EESHHHHHHT----SEEEE-STTEEEEEEEHHHHHHHHHH-HHHHHHHHHHHHHHHHHHIIIIIHHHHHHHTT-

Nearest PDB structures (foldseek):
  7lhv-assembly1_B  TM=6.281E-01  e=2.036E-15  Arabidopsis thaliana
  6ki1-assembly2_B  TM=7.850E-01  e=8.155E-11  Synechocystis sp. PCC 6803
  6ki1-assembly1_A  TM=7.877E-01  e=9.317E-10  Synechocystis sp. PCC 6803
  8jez-assembly1_A-2  TM=7.001E-01  e=1.222E-06  Homo sapiens
  6jhk-assembly1_A  TM=9.005E-01  e=1.351E-03  Bacillus subtilis

Solvent-accessible surface area (backbone atoms only — not comparable to full-atom values): 86379 Å² total; per-residue (Å²): 108,70,66,76,79,47,67,74,76,67,62,73,80,75,62,80,66,60,65,57,52,62,58,57,65,72,64,57,80,83,66,53,71,62,53,67,57,48,37,49,57,52,67,56,6,40,55,52,7,52,50,51,38,62,53,45,54,60,50,44,48,33,50,42,44,54,35,52,67,53,79,81,40,61,86,51,38,67,60,48,37,31,40,45,27,39,17,24,15,43,23,14,44,39,34,51,69,62,38,90,48,34,37,42,40,31,31,61,38,71,81,36,38,58,49,44,18,52,52,32,49,50,47,56,60,67,35,41,60,39,59,44,99,85,68,45,72,74,35,75,60,59,57,68,67,32,54,50,12,33,35,44,50,48,38,5,54,44,16,25,49,34,7,52,50,32,31,50,32,17,74,68,63,46,60,70,62,54,66,53,61,49,49,37,33,51,36,6,49,47,26,38,52,10,50,49,31,29,30,45,10,50,16,53,20,60,72,43,90,33,88,46,75,68,46,46,53,56,61,64,62,50,72,84,41,70,43,53,57,47,20,51,48,42,24,48,53,51,45,45,30,65,77,68,42,84,54,86,60,36,52,50,48,50,67,58,44,50,48,54,49,50,56,50,50,36,54,73,74,66,52,50,74,67,53,35,28,74,73,54,49,25,56,73,72,74,73,79,68,78,59,76,76,69,89,81,81,51,70,64,55,57,50,68,27,70,56,56,53,64,54,51,50,58,50,60,30,73,87,45,34,58,72,82,59,55,67,76,46,48,66,55,43,51,50,36,34,54,47,40,50,32,54,40,50,50,34,52,51,50,50,36,64,70,57,74,49,58,84,65,60,63,38,59,48,38,26,35,40,8,50,18,13,30,52,10,11,74,71,50,10,53,42,44,31,65,39,49,56,62,23,49,53,38,45,77,71,63,34,33,4,30,37,20,18,48,42,30,19,52,51,29,41,45,55,41,52,38,68,60,65,68,56,78,65,40,36,28,19,52,40,11,13,54,29,30,41,52,8,51,48,29,27,44,39,41,73,54,66,40,52,70,49,36,54,74,71,43,45,50,42,16,52,46,16,24,51,48,24,54,53,32,45,68,46,81,86,39,46,66,63,55,19,48,50,53,20,48,43,51,50,26,33,51,47,44,54,49,45,31,72,49,48,70,42,61,40,67,47,79,63,68,44,77,60,58,67,52,68,70,58,47,56,54,45,65,73,46,44,50,34,40,41,30,36,38,33,34,48,63,42,38,44,65,30,33,58,62,43,45,50,49,50,51,52,48,38,62,74,51,56,30,45,35,39,37,44,23,39,61,53,37,56,43,63,39,49,38,21,34,46,48,50,28,52,44,52,52,51,42,43,50,71,68,24,42,48,34,40,15,16,70,73,48,65,67,47,42,48,39,29,34,54,52,61,60,50,47,90,87,38,80,75,44,43,75,31,77,33,47,41,55,48,34,44,52,51,50,50,54,51,40,55,70,72,44,67,83,70,67,75,51,73,38,67,62,70,50,58,65,52,59,51,52,47,58,60,44,48,55,77,47,87,45,53,36,96,84,67,50,46,37,67,48,72,67,52,54,54,25,38,58,65,43,53,84,65,41,43,82,43,78,37,49,57,68,38,65,78,45,42,59,64,33,77,32,51,41,38,36,35,30,31,10,8,25,37,30,33,30,45,65,81,65,58,51,68,64,67,74,56,75,56,67,65,76,67,72,74,71,70,76,70,87,64,77,61,64,80,72,71,73,65,48,59,60,36,52,35,32,48,62,38,75,44,48,55,50,27,34,54,48,72,32,48,24,76,40,28,32,26,24,66,31,64,58,15,30,33,39,34,37,43,50,70,56,52,54,49,33,46,72,75,40,20,53,32,43,38,52,52,49,50,35,49,44,27,54,53,26,45,50,39,47,70,69,34,32,90,58,43,68,54,50,76,53,97,119,66,84,62,73,57,68,76,77,68,61,74,80,75,62,81,65,61,66,57,51,64,60,58,65,72,63,58,80,83,66,54,70,63,51,69,58,48,38,50,59,51,66,58,6,38,55,51,6,51,50,51,37,62,52,45,52,59,51,45,48,35,50,43,44,55,34,52,68,53,80,82,40,61,86,51,40,68,60,49,35,31,40,45,28,38,18,23,16,43,24,14,44,40,35,48,70,61,38,89,48,33,36,42,42,30,30,62,37,71,79,36,38,58,50,44,17,51,52,32,49,50,48,54,60,67,35,41,61,40,59,44,98,85,67,44,73,76,37,75,57,58,56,67,67,31,53,50,13,33,34,42,48,46,38,6,52,43,16,24,51,36,6,50,49,32,32,50,32,18,75,68,63,45,60,69,62,55,66,53,60,48,49,38,32,52,35,5,49,46,25,39,51,10,50,49,32,30,30,45,10,50,16,52,21,62,72,43,92,33,88,46,76,66,45,46,53,57,61,65,62,50,71,83,41,70,43,52,58,46,20,53,49,42,24,48,53,51,45,46,30,66,76,69,42,82,55,86,60,37,52,53,46,51,67,57,44,49,47,53,49,50,56,52,50,36,52,72,72,67,50,49,73,67,53,34,28,74,71,54,47,26,57,73,71,73,72,77,68,78,60,77,77,68,90,79,80,52,71,65,56,59,50,67,28,72,53,56,52,64,55,51,52,58,49,59,31,71,86,43,33,58,70,82,59,55,68,76,45,48,67,56,43,52,49,35,33,54,47,38,51,33,54,41,48,48,33,52,52,51,51,36,64,68,56,74,50,56,86,65,59,61,37,58,48,39,26,36,40,8,50,18,13,29,52,10,10,74,72,51,10,53,43,44,32,66,38,52,66,62,23,49,54,37,44,76,70,64,35,35,4,29,37,21,17,48,42,31,19,52,50,29,40,44,54,41,54,39,69,59,66,70,56,77,66,41,36,27,20,52,40,10,13,53,28,30,40,51,8,51,50,34,27,44,38,40,74,54,67,40,53,68,49,35,54,73,68,43,46,51,42,15,52,47,16,24,51,49,24,54,52,32,45,70,45,83,86,38,46,64,61,56,19,49,51,52,19,47,42,51,50,26,33,50,45,44,54,51,45,30,73,48,47,72,44,62,39,72,47,79,64,68,43,75,61,56,67,48,68,70,58,47,54,56,45,66,74,46,45,49,34,41,42,28,37,38,34,34,46,62,41,38,44,65,30,32,58,61,43,45,51,49,50,51,51,48,37,60,73,50,57,30,44,34,39,37,43,24,39,63,54,38,57,41,61,40,51,38,22,34,46,47,50,29,52,43,52,52,52,41,44,49,70,68,22,42,49,34,40,14,16,70,74,48,64,68,48,43,48,39,29,34,52,52,60,60,49,47,90,85,38,80,74,44,42,75,31,76,33,47,43,55,48,35,45,51,52,50,51,56,51,40,55,69,72,42,66,83,73,58,92,50,72,37,67,62,70,49,59,66,51,59,52,52,46,59,61,44,48,55,75,46,85,45,52,36,97,82,67,50,45,37,66,49,72,66,53,54,53,24,38,58,64,43,52,83,64,40,43,83,44,80,38,49,58,69,38,64,77,44,42,58,63,34,75,32,51,42,38,36,35,31,30,11,8,27,35,31,33,30,45,66,82,64,58,54,67,62,67,73,55,73,56,62,64,76,68,73,74,71,69,77,71,89,62,78,61,63,81,72,70,73,64,49,61,61,36,52,37,35,50,60,38,73,43,50,55,51,27,34,54,48,71,34,48,25,78,38,28,32,26,26,66,31,66,58,16,29,33,39,34,37,42,51,68,56,51,56,50,33,46,71,76,40,21,53,34,44,39,53,54,50,50,36,50,44,28,52,53,26,44,50,40,47,71,68,32,32,87,57,43,68,54,51,78,53,96